Protein 3I3V (pdb70)

Solvent-accessible surface area: 60539 Å² total

Sequence (1546 aa):
PDTLVVHTQLGTTAPGSPTYLAAVDRFREENPGVKIKNLVNGDDLAQVYETSRLARKEADVVVNLYDKTLAWTDVGATVDVKPYLDDWGLRGRVLPAALADWTDDEGRVRAFPYFATNWPVAYNRALLDRAGVDAIPTTGDQLIAAARKLRAKGIAPVTVGGNDWTGQKLLAQIIQTFLSQDEARHVYSTGDFGVRGARLGIEYFAHLRDAGVFADKAQGLTSDSTTQFNTEEAAVQSASSALAKVPEKVAGHTEVGGWPLADGAAHDGPTVIRAYTLIGFWISPNGVRKIEQVEKFLRFYRPDVVARFVTESGRDALRTDAVSTGFPLVGAAQRLGSEVSQVLLPDVYVPPAAAQPLITATSTSFTRGTSPARVRAALESAYRSVDTLVVHTQLGTTAPGSPTYLAAVDRFREENPGVKIKNLVNGDDLAQVYETSRLARKEADVVVNLYDKTLAWTDVGATVDVKPYLDDWGLRGRVLPAALADWTDDEGRVRAFPYFATNWPVAYNRALLDRAGVDAIPTTGDQLIAAARKLRAKGIAPVTVGGNDWTGQKLLAQIIQTFLSQDEARHVYSTGDFGVRGARLGIEYFAHLRDAGVFADKAQGLTSDSTTQFNTEEAAVQSASSALAKVPEKVAGHTEVGGWPLADGAAHDGPTVIRAYTLIGFWISPNGVRKIEQVEKFLRFYRPDVVARFVTESGRDALRTDAVSTGFPLVGAAQRLGSEVSQVLLPDVYVPPAAAQPLITATSTSFTRGTSPARVRAALESAYRSVDSDPDTLVVHTQLGTTAPGSPTYLAAVDRFREENPGVKIKNLVNGDDLAQVYETSRLARKEADVVVNLYDKTLAWTDVGATVDVKPYLDDWGLRGRVLPAALADWTDDEGRVRAFPYFATNWPVAYNRALLDRAGVDAIPTTGDQLIAAARKLRAKGIAPVTVGGNDWTGQKLLAQIIQTFLSQDEARHVYSTGDFGVRGARLGIEYFAHLRDAGVFADKAQGLTSDSTTQFNTEEAAVQSASSALAKVPEKVAGHTEVGGWPLADGAAHDGPTVIRAYTLIGFWISPNGVRKIEQVEKFLRFYRPDVVARFVTESGRDALRTDAVSTGFPLVGAAQRLGSEVSQVLLPDVYVPPAAAQPLITATSTSFTRGTSPARVRAALESAYRSVDTLVVHTQLGTTAPGSPTYLAAVDRFREENPGVKIKNLVNGDDLAQVYETSRLARKEADVVVNLYDKTLAWTDVGATVDVKPYLDDWGLRGRVLPAALADWTDDEGRVRAFPYFATNWPVAYNRALLDRAGVDAIPTTGDQLIAAARKLRAKGIAPVTVGGNDWTGQKLLAQIIQTFLSQDEARHVYSTGDFGVRGARLGIEYFAHLRDAGVFADKAQGLTSDSTTQFNTEEAAVQSASSALAKVPEKVAGHTEVGGWPLADGAAHDGPTVIRAYTLIGFWISPNGVRKIEQVEKFLRFYRPDVVARFVTESGRDALRTDAVSTGFPLVGAAQRLGSEVSQVLLPDVYVPPAAAQPLITATSTSFTRGTSPARVRAALESAYRSVE

B-factor: mean 38.46, std 9.07, range [15.64, 75.9]

Structure (mmCIF, N/CA/C/O backbone):
data_3I3V
#
_entry.id   3I3V
#
_cell.length_a   91.314
_cell.length_b   91.314
_cell.length_c   370.019
_cell.angle_alpha   90.00
_cell.angle_beta   90.00
_cell.angle_gamma   120.00
#
_symmetry.space_group_name_H-M   'P 31 2 1'
#
loop_
_entity.id
_entity.type
_entity.pdbx_description
1 polymer 'Probable secreted solute-binding lipoprotein'
2 water water
#
loop_
_atom_site.group_PDB
_atom_site.id
_atom_site.type_symbol
_atom_site.label_atom_id
_atom_site.label_alt_id
_atom_site.label_comp_id
_atom_site.label_asym_id
_atom_site.label_entity_id
_atom_site.label_seq_id
_atom_site.pdbx_PDB_ins_code
_atom_site.Cartn_x
_atom_site.Cartn_y
_atom_site.Cartn_z
_atom_site.occupancy
_atom_site.B_iso_or_equiv
_atom_site.auth_seq_id
_atom_site.auth_comp_id
_atom_site.auth_asym_id
_atom_site.auth_atom_id
_atom_site.pdbx_PDB_model_num
ATOM 1 N N . PRO A 1 7 ? 61.527 88.258 6.916 1.00 62.81 39 PRO A N 1
ATOM 2 C CA . PRO A 1 7 ? 60.188 88.098 6.329 1.00 65.22 39 PRO A CA 1
ATOM 3 C C . PRO A 1 7 ? 60.037 88.887 5.047 1.00 64.34 39 PRO A C 1
ATOM 4 O O . PRO A 1 7 ? 59.720 90.070 5.073 1.00 67.69 39 PRO A O 1
ATOM 8 N N . ASP A 1 8 ? 60.246 88.179 3.950 1.00 63.60 40 ASP A N 1
ATOM 9 C CA . ASP A 1 8 ? 60.223 88.687 2.611 1.00 61.37 40 ASP A CA 1
ATOM 10 C C . ASP A 1 8 ? 61.345 87.866 2.013 1.00 58.31 40 ASP A C 1
ATOM 11 O O . ASP A 1 8 ? 61.770 88.030 0.871 1.00 56.56 40 ASP A O 1
ATOM 16 N N . THR A 1 9 ? 61.801 86.952 2.850 1.00 53.88 41 THR A N 1
ATOM 17 C CA . THR A 1 9 ? 62.867 86.028 2.526 1.00 50.94 41 THR A CA 1
ATOM 18 C C . THR A 1 9 ? 62.280 84.620 2.630 1.00 47.72 41 THR A C 1
ATOM 19 O O . THR A 1 9 ? 61.636 84.253 3.623 1.00 48.48 41 THR A O 1
ATOM 23 N N . LEU A 1 10 ? 62.465 83.864 1.560 1.00 42.75 42 LEU A N 1
ATOM 24 C CA . LEU A 1 10 ? 61.978 82.508 1.453 1.00 38.46 42 LEU A CA 1
ATOM 25 C C . LEU A 1 10 ? 62.704 81.607 2.460 1.00 36.81 42 LEU A C 1
ATOM 26 O O . LEU A 1 10 ? 63.939 81.554 2.479 1.00 37.16 42 LEU A O 1
ATOM 31 N N . VAL A 1 11 ? 61.950 80.911 3.305 1.00 31.37 43 VAL A N 1
ATOM 32 C CA . VAL A 1 11 ? 62.562 80.002 4.267 1.00 28.17 43 VAL A CA 1
ATOM 33 C C . VAL A 1 11 ? 62.272 78.585 3.797 1.00 27.32 43 VAL A C 1
ATOM 34 O O . VAL A 1 11 ? 61.121 78.222 3.566 1.00 27.93 43 VAL A O 1
ATOM 38 N N . VAL A 1 12 ? 63.329 77.797 3.651 1.00 26.08 44 VAL A N 1
ATOM 39 C CA . VAL A 1 12 ? 63.228 76.424 3.189 1.00 27.24 44 VAL A CA 1
ATOM 40 C C . VAL A 1 12 ? 63.702 75.460 4.277 1.00 29.83 44 VAL A C 1
ATOM 41 O O . VAL A 1 12 ? 64.868 75.480 4.676 1.00 29.43 44 VAL A O 1
ATOM 45 N N . HIS A 1 13 ? 62.785 74.622 4.755 1.00 29.15 45 HIS A N 1
ATOM 46 C CA . HIS A 1 13 ? 63.082 73.634 5.790 1.00 27.83 45 HIS A CA 1
ATOM 47 C C . HIS A 1 13 ? 63.418 72.331 5.034 1.00 27.31 45 HIS A C 1
ATOM 48 O O . HIS A 1 13 ? 62.535 71.654 4.515 1.00 27.12 45 HIS A O 1
ATOM 55 N N . THR A 1 14 ? 64.698 71.973 4.996 1.00 26.45 46 THR A N 1
ATOM 56 C CA . THR A 1 14 ? 65.125 70.825 4.213 1.00 25.86 46 THR A CA 1
ATOM 57 C C . THR A 1 14 ? 66.004 69.792 4.898 1.00 25.45 46 THR A C 1
ATOM 58 O O . THR A 1 14 ? 66.706 70.092 5.854 1.00 26.46 46 THR A O 1
ATOM 62 N N . GLN A 1 15 ? 65.958 68.567 4.379 1.00 25.92 47 GLN A N 1
ATOM 63 C CA . GLN A 1 15 ? 66.763 67.468 4.901 1.00 27.07 47 GLN A CA 1
ATOM 64 C C . GLN A 1 15 ? 68.126 67.479 4.224 1.00 28.55 47 GLN A C 1
ATOM 65 O O . GLN A 1 15 ? 69.034 66.757 4.635 1.00 29.93 47 GLN A O 1
ATOM 71 N N . LEU A 1 16 ? 68.261 68.297 3.182 1.00 27.60 48 LEU A N 1
ATOM 72 C CA . LEU A 1 16 ? 69.521 68.391 2.456 1.00 29.05 48 LEU A CA 1
ATOM 73 C C . LEU A 1 16 ? 70.304 69.609 2.949 1.00 29.28 48 LEU A C 1
ATOM 74 O O . LEU A 1 16 ? 69.713 70.618 3.326 1.00 28.39 48 LEU A O 1
ATOM 79 N N . GLY A 1 17 ? 71.631 69.508 2.931 1.00 29.64 49 GLY A N 1
ATOM 80 C CA . GLY A 1 17 ? 72.477 70.597 3.386 1.00 31.44 49 GLY A CA 1
ATOM 81 C C . GLY A 1 17 ? 73.753 70.114 4.064 1.00 33.74 49 GLY A C 1
ATOM 82 O O . GLY A 1 17 ? 74.758 70.830 4.087 1.00 35.22 49 GLY A O 1
ATOM 83 N N . THR A 1 18 ? 73.728 68.908 4.623 1.00 33.37 50 THR A N 1
ATOM 84 C CA . THR A 1 18 ? 74.913 68.373 5.276 1.00 35.80 50 THR A CA 1
ATOM 85 C C . THR A 1 18 ? 75.280 66.962 4.830 1.00 38.02 50 THR A C 1
ATOM 86 O O . THR A 1 18 ? 76.108 66.791 3.932 1.00 38.03 50 THR A O 1
ATOM 90 N N . THR A 1 19 ? 74.650 65.960 5.444 1.00 38.45 51 THR A N 1
ATOM 91 C CA . THR A 1 19 ? 74.939 64.555 5.149 1.00 39.13 51 THR A CA 1
ATOM 92 C C . THR A 1 19 ? 74.037 63.853 4.132 1.00 39.85 51 THR A C 1
ATOM 93 O O . THR A 1 19 ? 74.483 62.934 3.425 1.00 40.60 51 THR A O 1
ATOM 97 N N . ALA A 1 20 ? 72.775 64.261 4.062 1.00 37.45 52 ALA A N 1
ATOM 98 C CA . ALA A 1 20 ? 71.846 63.655 3.116 1.00 35.40 52 ALA A CA 1
ATOM 99 C C . ALA A 1 20 ? 72.460 63.626 1.711 1.00 35.24 52 ALA A C 1
ATOM 100 O O . ALA A 1 20 ? 73.197 64.535 1.324 1.00 32.76 52 ALA A O 1
ATOM 102 N N . PRO A 1 21 ? 72.181 62.565 0.938 1.00 34.74 53 PRO A N 1
ATOM 103 C CA . PRO A 1 21 ? 72.706 62.425 -0.425 1.00 33.67 53 PRO A CA 1
ATOM 104 C C . PRO A 1 21 ? 72.167 63.549 -1.312 1.00 34.24 53 PRO A C 1
ATOM 105 O O . PRO A 1 21 ? 70.978 63.845 -1.271 1.00 34.07 53 PRO A O 1
ATOM 109 N N . GLY A 1 22 ? 73.043 64.167 -2.103 1.00 34.07 54 GLY A N 1
ATOM 110 C CA . GLY A 1 22 ? 72.640 65.257 -2.980 1.00 33.27 54 GLY A CA 1
ATOM 111 C C . GLY A 1 22 ? 72.799 66.641 -2.369 1.00 31.97 54 GLY A C 1
ATOM 112 O O . GLY A 1 22 ? 72.561 67.655 -3.032 1.00 32.63 54 GLY A O 1
ATOM 113 N N . SER A 1 23 ? 73.207 66.690 -1.106 1.00 30.38 55 SER A N 1
ATOM 114 C CA . SER A 1 23 ? 73.381 67.961 -0.402 1.00 29.26 55 SER A CA 1
ATOM 115 C C . SER A 1 23 ? 74.359 68.912 -1.104 1.00 30.28 55 SER A C 1
ATOM 116 O O . SER A 1 23 ? 74.122 70.123 -1.168 1.00 31.92 55 SER A O 1
ATOM 119 N N . PRO A 1 24 ? 75.477 68.376 -1.632 1.00 28.43 56 PRO A N 1
ATOM 120 C CA . PRO A 1 24 ? 76.464 69.216 -2.317 1.00 27.38 56 PRO A CA 1
ATOM 121 C C . PRO A 1 24 ? 75.860 69.937 -3.520 1.00 26.77 56 PRO A C 1
ATOM 122 O O . PRO A 1 24 ? 76.067 71.140 -3.708 1.00 24.83 56 PRO A O 1
ATOM 126 N N . THR A 1 25 ? 75.115 69.202 -4.335 1.00 25.75 57 THR A N 1
ATOM 127 C CA . THR A 1 25 ? 74.489 69.805 -5.502 1.00 26.09 57 THR A CA 1
ATOM 128 C C . THR A 1 25 ? 73.386 70.781 -5.078 1.00 26.11 57 THR A C 1
ATOM 129 O O . THR A 1 25 ? 73.240 71.846 -5.670 1.00 25.66 57 THR A O 1
ATOM 133 N N . TYR A 1 26 ? 72.626 70.429 -4.040 1.00 25.44 58 TYR A N 1
ATOM 134 C CA . TYR A 1 26 ? 71.558 71.304 -3.569 1.00 25.01 58 TYR A CA 1
ATOM 135 C C . TYR A 1 26 ? 72.104 72.671 -3.187 1.00 26.31 58 TYR A C 1
ATOM 136 O O . TYR A 1 26 ? 71.485 73.698 -3.479 1.00 26.21 58 TYR A O 1
ATOM 145 N N . LEU A 1 27 ? 73.254 72.666 -2.512 1.00 26.66 59 LEU A N 1
ATOM 146 C CA . LEU A 1 27 ? 73.916 73.893 -2.087 1.00 26.28 59 LEU A CA 1
ATOM 147 C C . LEU A 1 27 ? 74.397 74.696 -3.308 1.00 25.54 59 LEU A C 1
ATOM 148 O O . LEU A 1 27 ? 74.363 75.926 -3.296 1.00 26.57 59 LEU A O 1
ATOM 153 N N . ALA A 1 28 ? 74.825 74.011 -4.361 1.00 23.69 60 ALA A N 1
ATOM 154 C CA . ALA A 1 28 ? 75.263 74.704 -5.568 1.00 24.29 60 ALA A CA 1
ATOM 155 C C . ALA A 1 28 ? 74.022 75.318 -6.191 1.00 23.66 60 ALA A C 1
ATOM 156 O O . ALA A 1 28 ? 74.031 76.477 -6.588 1.00 24.84 60 ALA A O 1
ATOM 158 N N . ALA A 1 29 ? 72.945 74.539 -6.254 1.00 23.40 61 ALA A N 1
ATOM 159 C CA . ALA A 1 29 ? 71.688 75.014 -6.828 1.00 23.69 61 ALA A CA 1
ATOM 160 C C . ALA A 1 29 ? 71.249 76.295 -6.121 1.00 24.90 61 ALA A C 1
ATOM 161 O O . ALA A 1 29 ? 70.921 77.274 -6.781 1.00 24.87 61 ALA A O 1
ATOM 163 N N . VAL A 1 30 ? 71.241 76.273 -4.786 1.00 24.10 62 VAL A N 1
ATOM 164 C CA . VAL A 1 30 ? 70.875 77.443 -3.979 1.00 26.84 62 VAL A CA 1
ATOM 165 C C . VAL A 1 30 ? 71.782 78.654 -4.302 1.00 28.45 62 VAL A C 1
ATOM 166 O O . VAL A 1 30 ? 71.293 79.775 -4.528 1.00 30.04 62 VAL A O 1
ATOM 170 N N . ASP A 1 31 ? 73.094 78.425 -4.339 1.00 28.02 63 ASP A N 1
ATOM 171 C CA . ASP A 1 31 ? 74.042 79.504 -4.639 1.00 29.36 63 ASP A CA 1
ATOM 172 C C . ASP A 1 31 ? 73.884 79.982 -6.084 1.00 30.21 63 ASP A C 1
ATOM 173 O O . ASP A 1 31 ? 74.036 81.169 -6.371 1.00 27.91 63 ASP A O 1
ATOM 178 N N . ARG A 1 32 ? 73.563 79.046 -6.973 1.00 31.40 64 ARG A N 1
ATOM 179 C CA . ARG A 1 32 ? 73.328 79.338 -8.381 1.00 33.43 64 ARG A CA 1
ATOM 180 C C . ARG A 1 32 ? 72.050 80.189 -8.470 1.00 33.03 64 ARG A C 1
ATOM 181 O O . ARG A 1 32 ? 72.019 81.199 -9.176 1.00 33.39 64 ARG A O 1
ATOM 189 N N . PHE A 1 33 ? 71.011 79.781 -7.737 1.00 31.45 65 PHE A N 1
ATOM 190 C CA . PHE A 1 33 ? 69.731 80.493 -7.702 1.00 29.79 65 PHE A CA 1
ATOM 191 C C . PHE A 1 33 ? 69.953 81.948 -7.295 1.00 30.10 65 PHE A C 1
ATOM 192 O O . PHE A 1 33 ? 69.316 82.855 -7.827 1.00 29.09 65 PHE A O 1
ATOM 200 N N . ARG A 1 34 ? 70.854 82.157 -6.337 1.00 30.56 66 ARG A N 1
ATOM 201 C CA . ARG A 1 34 ? 71.175 83.499 -5.866 1.00 30.80 66 ARG A CA 1
ATOM 202 C C . ARG A 1 34 ? 71.923 84.325 -6.916 1.00 32.04 66 ARG A C 1
ATOM 203 O O . ARG A 1 34 ? 71.791 85.546 -6.938 1.00 32.44 66 ARG A O 1
ATOM 211 N N . GLU A 1 35 ? 72.707 83.678 -7.775 1.00 30.99 67 GLU A N 1
ATOM 212 C CA . GLU A 1 35 ? 73.418 84.409 -8.822 1.00 34.00 67 GLU A CA 1
ATOM 213 C C . GLU A 1 35 ? 72.441 84.828 -9.920 1.00 36.28 67 GLU A C 1
ATOM 214 O O . GLU A 1 35 ? 72.603 85.882 -10.543 1.00 38.71 67 GLU A O 1
ATOM 220 N N . GLU A 1 36 ? 71.427 83.996 -10.159 1.00 35.33 68 GLU A N 1
ATOM 221 C CA . GLU A 1 36 ? 70.429 84.278 -11.188 1.00 33.72 68 GLU A CA 1
ATOM 222 C C . GLU A 1 36 ? 69.425 85.324 -10.730 1.00 34.13 68 GLU A C 1
ATOM 223 O O . GLU A 1 36 ? 68.787 85.985 -11.547 1.00 31.31 68 GLU A O 1
ATOM 229 N N . ASN A 1 37 ? 69.284 85.459 -9.417 1.00 35.65 69 ASN A N 1
ATOM 230 C CA . ASN A 1 37 ? 68.358 86.424 -8.843 1.00 38.32 69 ASN A CA 1
ATOM 231 C C . ASN A 1 37 ? 69.063 87.202 -7.736 1.00 40.08 69 ASN A C 1
ATOM 232 O O . ASN A 1 37 ? 68.913 86.901 -6.550 1.00 41.08 69 ASN A O 1
ATOM 237 N N . PRO A 1 38 ? 69.855 88.215 -8.124 1.00 40.28 70 PRO A N 1
ATOM 238 C CA . PRO A 1 38 ? 70.625 89.080 -7.231 1.00 41.71 70 PRO A CA 1
ATOM 239 C C . PRO A 1 38 ? 69.914 89.663 -6.006 1.00 42.99 70 PRO A C 1
ATOM 240 O O . PRO A 1 38 ? 70.524 89.814 -4.948 1.00 44.07 70 PRO A O 1
ATOM 244 N N . GLY A 1 39 ? 68.637 89.988 -6.120 1.00 42.96 71 GLY A N 1
ATOM 245 C CA . GLY A 1 39 ? 67.978 90.563 -4.961 1.00 45.54 71 GLY A CA 1
ATOM 246 C C . GLY A 1 39 ? 67.304 89.600 -3.997 1.00 45.31 71 GLY A C 1
ATOM 247 O O . GLY A 1 39 ? 67.066 89.945 -2.838 1.00 44.31 71 GLY A O 1
ATOM 248 N N . VAL A 1 40 ? 67.013 88.393 -4.468 1.00 45.02 72 VAL A N 1
ATOM 249 C CA . VAL A 1 40 ? 66.309 87.395 -3.670 1.00 44.04 72 VAL A CA 1
ATOM 250 C C . VAL A 1 40 ? 67.006 86.872 -2.418 1.00 42.16 72 VAL A C 1
ATOM 251 O O . VAL A 1 40 ? 68.185 86.537 -2.440 1.00 41.92 72 VAL A O 1
ATOM 255 N N . LYS A 1 41 ? 66.257 86.807 -1.322 1.00 40.72 73 LYS A N 1
ATOM 256 C CA . LYS A 1 41 ? 66.790 86.304 -0.066 1.00 41.32 73 LYS A CA 1
ATOM 257 C C . LYS A 1 41 ? 66.230 84.907 0.170 1.00 41.14 73 LYS A C 1
ATOM 258 O O . LYS A 1 41 ? 65.012 84.684 0.113 1.00 40.21 73 LYS A O 1
ATOM 264 N N . ILE A 1 42 ? 67.127 83.967 0.425 1.00 38.94 74 ILE A N 1
ATOM 265 C CA . ILE A 1 42 ? 66.728 82.596 0.665 1.00 39.00 74 ILE A CA 1
ATOM 266 C C . ILE A 1 42 ? 67.599 82.031 1.781 1.00 39.16 74 ILE A C 1
ATOM 267 O O . ILE A 1 42 ? 68.814 82.220 1.802 1.00 37.49 74 ILE A O 1
ATOM 272 N N . LYS A 1 43 ? 66.947 81.350 2.715 1.00 40.49 75 LYS A N 1
ATOM 273 C CA . LYS A 1 43 ? 67.589 80.771 3.888 1.00 40.40 75 LYS A CA 1
ATOM 274 C C . LYS A 1 43 ? 67.239 79.288 3.986 1.00 39.33 75 LYS A C 1
ATOM 275 O O . LYS A 1 43 ? 66.179 78.862 3.532 1.00 38.34 75 LYS A O 1
ATOM 281 N N . ASN A 1 44 ? 68.127 78.501 4.580 1.00 37.84 76 ASN A N 1
ATOM 282 C CA . ASN A 1 44 ? 67.872 77.077 4.727 1.00 37.14 76 ASN A CA 1
ATOM 283 C C . ASN A 1 44 ? 67.929 76.594 6.165 1.00 36.63 76 ASN A C 1
ATOM 284 O O . ASN A 1 44 ? 68.838 76.954 6.912 1.00 37.20 76 ASN A O 1
ATOM 289 N N . LEU A 1 45 ? 66.942 75.780 6.535 1.00 36.17 77 LEU A N 1
ATOM 290 C CA . LEU A 1 45 ? 66.844 75.178 7.864 1.00 35.17 77 LEU A CA 1
ATOM 291 C C . LEU A 1 45 ? 67.047 73.683 7.654 1.00 33.69 77 LEU A C 1
ATOM 292 O O . LEU A 1 45 ? 66.196 73.024 7.059 1.00 31.54 77 LEU A O 1
ATOM 297 N N . VAL A 1 46 ? 68.163 73.154 8.148 1.00 32.69 78 VAL A N 1
ATOM 298 C CA . VAL A 1 46 ? 68.485 71.737 7.983 1.00 32.84 78 VAL A CA 1
ATOM 299 C C . VAL A 1 46 ? 68.093 70.838 9.158 1.00 33.34 78 VAL A C 1
ATOM 300 O O . VAL A 1 46 ? 68.351 71.169 10.314 1.00 34.45 78 VAL A O 1
ATOM 304 N N . ASN A 1 47 ? 67.472 69.703 8.840 1.00 30.22 79 ASN A N 1
ATOM 305 C CA . ASN A 1 47 ? 67.049 68.712 9.829 1.00 30.90 79 ASN A CA 1
ATOM 306 C C . ASN A 1 47 ? 66.969 67.351 9.140 1.00 31.58 79 ASN A C 1
ATOM 307 O O . ASN A 1 47 ? 66.487 67.244 8.005 1.00 32.26 79 ASN A O 1
ATOM 312 N N . GLY A 1 48 ? 67.449 66.317 9.825 1.00 32.78 80 GLY A N 1
ATOM 313 C CA . GLY A 1 48 ? 67.427 64.972 9.271 1.00 32.70 80 GLY A CA 1
ATOM 314 C C . GLY A 1 48 ? 66.111 64.241 9.485 1.00 33.85 80 GLY A C 1
ATOM 315 O O . GLY A 1 48 ? 65.063 64.707 9.039 1.00 34.82 80 GLY A O 1
ATOM 316 N N . ASP A 1 49 ? 66.155 63.100 10.170 1.00 33.84 81 ASP A N 1
ATOM 317 C CA . ASP A 1 49 ? 64.948 62.320 10.422 1.00 36.82 81 ASP A CA 1
ATOM 318 C C . ASP A 1 49 ? 63.959 63.008 11.344 1.00 35.83 81 ASP A C 1
ATOM 319 O O . ASP A 1 49 ? 62.813 62.583 11.465 1.00 35.89 81 ASP A O 1
ATOM 324 N N . ASP A 1 50 ? 64.392 64.079 11.986 1.00 34.82 82 ASP A N 1
ATOM 325 C CA . ASP A 1 50 ? 63.511 64.781 12.893 1.00 35.23 82 ASP A CA 1
ATOM 326 C C . ASP A 1 50 ? 62.922 66.046 12.284 1.00 32.65 82 ASP A C 1
ATOM 327 O O . ASP A 1 50 ? 62.375 66.878 13.006 1.00 34.58 82 ASP A O 1
ATOM 332 N N . LEU A 1 51 ? 63.018 66.198 10.966 1.00 29.55 83 LEU A N 1
ATOM 333 C CA . LEU A 1 51 ? 62.490 67.404 10.330 1.00 28.57 83 LEU A CA 1
ATOM 334 C C . LEU A 1 51 ? 60.986 67.514 10.511 1.00 28.28 83 LEU A C 1
ATOM 335 O O . LEU A 1 51 ? 60.483 68.570 10.908 1.00 27.92 83 LEU A O 1
ATOM 340 N N . ALA A 1 52 ? 60.274 66.427 10.224 1.00 26.18 84 ALA A N 1
ATOM 341 C CA . ALA A 1 52 ? 58.821 66.415 10.353 1.00 27.33 84 ALA A CA 1
ATOM 342 C C . ALA A 1 52 ? 58.387 66.909 11.722 1.00 28.57 84 ALA A C 1
ATOM 343 O O . ALA A 1 52 ? 57.455 67.715 11.821 1.00 28.70 84 ALA A O 1
ATOM 345 N N . GLN A 1 53 ? 59.064 66.441 12.774 1.00 29.86 85 GLN A N 1
ATOM 346 C CA . GLN A 1 53 ? 58.752 66.854 14.144 1.00 32.30 85 GLN A CA 1
ATOM 347 C C . GLN A 1 53 ? 59.115 68.317 14.401 1.00 31.96 85 GLN A C 1
ATOM 348 O O . GLN A 1 53 ? 58.371 69.054 15.056 1.00 31.94 85 GLN A O 1
ATOM 354 N N . VAL A 1 54 ? 60.268 68.746 13.905 1.00 31.17 86 VAL A N 1
ATOM 355 C CA . VAL A 1 54 ? 60.662 70.135 14.111 1.00 29.31 86 VAL A CA 1
ATOM 356 C C . VAL A 1 54 ? 59.718 71.045 13.337 1.00 27.67 86 VAL A C 1
ATOM 357 O O . VAL A 1 54 ? 59.403 72.142 13.785 1.00 28.19 86 VAL A O 1
ATOM 361 N N . TYR A 1 55 ? 59.256 70.578 12.182 1.00 26.82 87 TYR A N 1
ATOM 362 C CA . TYR A 1 55 ? 58.343 71.378 11.373 1.00 27.09 87 TYR A CA 1
ATOM 363 C C . TYR A 1 55 ? 56.978 71.537 12.047 1.00 27.95 87 TYR A C 1
ATOM 364 O O . TYR A 1 55 ? 56.431 72.649 12.103 1.00 28.00 87 TYR A O 1
ATOM 373 N N . GLU A 1 56 ? 56.421 70.437 12.548 1.00 26.09 88 GLU A N 1
ATOM 374 C CA . GLU A 1 56 ? 55.112 70.504 13.194 1.00 26.74 88 GLU A CA 1
ATOM 375 C C . GLU A 1 56 ? 55.164 71.448 14.391 1.00 28.31 88 GLU A C 1
ATOM 376 O O . GLU A 1 56 ? 54.184 72.136 14.694 1.00 28.46 88 GLU A O 1
ATOM 382 N N . THR A 1 57 ? 56.315 71.500 15.054 1.00 28.56 89 THR A N 1
ATOM 383 C CA . THR A 1 57 ? 56.477 72.391 16.192 1.00 32.69 89 THR A CA 1
ATOM 384 C C . THR A 1 57 ? 56.544 73.857 15.745 1.00 34.86 89 THR A C 1
ATOM 385 O O . THR A 1 57 ? 56.015 74.735 16.417 1.00 35.34 89 THR A O 1
ATOM 389 N N . SER A 1 58 ? 57.195 74.130 14.616 1.00 36.48 90 SER A N 1
ATOM 390 C CA . SER A 1 58 ? 57.277 75.504 14.146 1.00 37.86 90 SER A CA 1
ATOM 391 C C . SER A 1 58 ? 55.893 75.939 13.680 1.00 37.70 90 SER A C 1
ATOM 392 O O . SER A 1 58 ? 55.574 77.123 13.649 1.00 36.33 90 SER A O 1
ATOM 395 N N . ARG A 1 59 ? 55.069 74.962 13.331 1.00 39.99 91 ARG A N 1
ATOM 396 C CA . ARG A 1 59 ? 53.720 75.232 12.877 1.00 42.89 91 ARG A CA 1
ATOM 397 C C . ARG A 1 59 ? 52.839 75.651 14.060 1.00 44.15 91 ARG A C 1
ATOM 398 O O . ARG A 1 59 ? 51.922 76.464 13.901 1.00 44.95 91 ARG A O 1
ATOM 406 N N . LEU A 1 60 ? 53.120 75.101 15.242 1.00 43.56 92 LEU A N 1
ATOM 407 C CA . LEU A 1 60 ? 52.367 75.455 16.448 1.00 43.42 92 LEU A CA 1
ATOM 408 C C . LEU A 1 60 ? 52.702 76.887 16.844 1.00 43.41 92 LEU A C 1
ATOM 409 O O . LEU A 1 60 ? 51.848 77.618 17.344 1.00 42.16 92 LEU A O 1
ATOM 414 N N . ALA A 1 61 ? 53.954 77.274 16.615 1.00 42.39 93 ALA A N 1
ATOM 415 C CA . ALA A 1 61 ? 54.428 78.613 16.933 1.00 43.69 93 ALA A CA 1
ATOM 416 C C . ALA A 1 61 ? 54.024 79.579 15.825 1.00 45.76 93 ALA A C 1
ATOM 417 O O . ALA A 1 61 ? 54.277 80.783 15.912 1.00 46.67 93 ALA A O 1
ATOM 419 N N . ARG A 1 62 ? 53.390 79.043 14.786 1.00 48.20 94 ARG A N 1
ATOM 420 C CA . ARG A 1 62 ? 52.964 79.841 13.645 1.00 49.41 94 ARG A CA 1
ATOM 421 C C . ARG A 1 62 ? 54.151 80.451 12.897 1.00 48.05 94 ARG A C 1
ATOM 422 O O . ARG A 1 62 ? 54.007 81.472 12.230 1.00 48.62 94 ARG A O 1
ATOM 430 N N . LYS A 1 63 ? 55.324 79.829 13.009 1.00 47.97 95 LYS A N 1
ATOM 431 C CA . LYS A 1 63 ? 56.520 80.329 12.322 1.00 47.11 95 LYS A CA 1
ATOM 432 C C . LYS A 1 63 ? 57.085 79.291 11.345 1.00 45.47 95 LYS A C 1
ATOM 433 O O . LYS A 1 63 ? 58.278 79.332 11.036 1.00 47.15 95 LYS A O 1
ATOM 439 N N . GLU A 1 64 ? 56.260 78.367 10.852 1.00 43.06 96 GLU A N 1
ATOM 440 C CA . GLU A 1 64 ? 56.775 77.322 9.960 1.00 39.10 96 GLU A CA 1
ATOM 441 C C . GLU A 1 64 ? 57.409 77.832 8.673 1.00 37.72 96 GLU A C 1
ATOM 442 O O . GLU A 1 64 ? 57.022 78.875 8.139 1.00 36.12 96 GLU A O 1
ATOM 448 N N . ALA A 1 65 ? 58.387 77.075 8.182 1.00 33.99 97 ALA A N 1
ATOM 449 C CA . ALA A 1 65 ? 59.091 77.419 6.958 1.00 31.47 97 ALA A CA 1
ATOM 450 C C . ALA A 1 65 ? 58.118 77.482 5.781 1.00 31.29 97 ALA A C 1
ATOM 451 O O . ALA A 1 65 ? 57.081 76.821 5.792 1.00 31.25 97 ALA A O 1
ATOM 453 N N . ASP A 1 66 ? 58.467 78.268 4.766 1.00 29.81 98 ASP A N 1
ATOM 454 C CA . ASP A 1 66 ? 57.631 78.433 3.576 1.00 29.70 98 ASP A CA 1
ATOM 455 C C . ASP A 1 66 ? 57.628 77.208 2.670 1.00 27.74 98 ASP A C 1
ATOM 456 O O . ASP A 1 66 ? 56.601 76.867 2.087 1.00 28.00 98 ASP A O 1
ATOM 461 N N . VAL A 1 67 ? 58.778 76.559 2.536 1.00 25.95 99 VAL A N 1
ATOM 462 C CA . VAL A 1 67 ? 58.872 75.383 1.681 1.00 24.70 99 VAL A CA 1
ATOM 463 C C . VAL A 1 67 ? 59.530 74.243 2.452 1.00 25.54 99 VAL A C 1
ATOM 464 O O . VAL A 1 67 ? 60.435 74.473 3.253 1.00 27.57 99 VAL A O 1
ATOM 468 N N . VAL A 1 68 ? 59.072 73.016 2.224 1.00 25.69 100 VAL A N 1
ATOM 469 C CA . VAL A 1 68 ? 59.621 71.869 2.941 1.00 27.19 100 VAL A CA 1
ATOM 470 C C . VAL A 1 68 ? 60.160 70.817 1.976 1.00 27.46 100 VAL A C 1
ATOM 471 O O . VAL A 1 68 ? 59.534 70.507 0.964 1.00 29.31 100 VAL A O 1
ATOM 483 N N . VAL A 1 70 ? 61.197 67.087 2.197 1.00 25.09 102 VAL A N 1
ATOM 484 C CA . VAL A 1 70 ? 61.212 65.856 2.959 1.00 22.35 102 VAL A CA 1
ATOM 485 C C . VAL A 1 70 ? 60.530 64.814 2.095 1.00 22.73 102 VAL A C 1
ATOM 486 O O . VAL A 1 70 ? 59.833 65.167 1.142 1.00 21.58 102 VAL A O 1
ATOM 490 N N . ASN A 1 71 ? 60.752 63.539 2.410 1.00 23.61 103 ASN A N 1
ATOM 491 C CA . ASN A 1 71 ? 60.144 62.437 1.664 1.00 24.18 103 ASN A CA 1
ATOM 492 C C . ASN A 1 71 ? 58.749 62.089 2.176 1.00 25.03 103 ASN A C 1
ATOM 493 O O . ASN A 1 71 ? 58.279 62.639 3.181 1.00 24.04 103 ASN A O 1
ATOM 498 N N . LEU A 1 72 ? 58.093 61.165 1.477 1.00 24.73 104 LEU A N 1
ATOM 499 C CA . LEU A 1 72 ? 56.759 60.720 1.862 1.00 24.40 104 LEU A CA 1
ATOM 500 C C . LEU A 1 72 ? 56.874 59.422 2.661 1.00 25.95 104 LEU A C 1
ATOM 501 O O . LEU A 1 72 ? 57.289 58.382 2.136 1.00 24.32 104 LEU A O 1
ATOM 506 N N . TYR A 1 73 ? 56.532 59.505 3.944 1.00 28.26 105 TYR A N 1
ATOM 507 C CA . TYR A 1 73 ? 56.556 58.353 4.832 1.00 30.06 105 TYR A CA 1
ATOM 508 C C . TYR A 1 73 ? 55.446 58.589 5.855 1.00 32.75 105 TYR A C 1
ATOM 509 O O . TYR A 1 73 ? 54.796 59.633 5.814 1.00 33.60 105 TYR A O 1
ATOM 518 N N . ASP A 1 74 ? 55.234 57.651 6.773 1.00 34.13 106 ASP A N 1
ATOM 519 C CA . ASP A 1 74 ? 54.136 57.768 7.733 1.00 36.10 106 ASP A CA 1
ATOM 520 C C . ASP A 1 74 ? 53.881 59.110 8.410 1.00 36.22 106 ASP A C 1
ATOM 521 O O . ASP A 1 74 ? 52.731 59.496 8.583 1.00 37.21 106 ASP A O 1
ATOM 526 N N . LYS A 1 75 ? 54.919 59.836 8.793 1.00 37.62 107 LYS A N 1
ATOM 527 C CA . LYS A 1 75 ? 54.677 61.115 9.449 1.00 37.28 107 LYS A CA 1
ATOM 528 C C . LYS A 1 75 ? 54.171 62.224 8.531 1.00 36.95 107 LYS A C 1
ATOM 529 O O . LYS A 1 75 ? 53.354 63.049 8.954 1.00 37.31 107 LYS A O 1
ATOM 535 N N . THR A 1 76 ? 54.628 62.244 7.279 1.00 34.34 108 THR A N 1
ATOM 536 C CA . THR A 1 76 ? 54.196 63.290 6.353 1.00 33.16 108 THR A CA 1
ATOM 537 C C . THR A 1 76 ? 52.938 62.913 5.564 1.00 34.65 108 THR A C 1
ATOM 538 O O . THR A 1 76 ? 52.304 63.770 4.940 1.00 35.19 108 THR A O 1
ATOM 542 N N . LEU A 1 77 ? 52.575 61.634 5.623 1.00 34.86 109 LEU A N 1
ATOM 543 C CA . LEU A 1 77 ? 51.403 61.089 4.936 1.00 35.20 109 LEU A CA 1
ATOM 544 C C . LEU A 1 77 ? 50.096 61.731 5.432 1.00 34.83 109 LEU A C 1
ATOM 545 O O . LEU A 1 77 ? 49.096 61.780 4.714 1.00 34.66 109 LEU A O 1
ATOM 550 N N . ALA A 1 78 ? 50.108 62.215 6.666 1.00 32.60 110 ALA A N 1
ATOM 551 C CA . ALA A 1 78 ? 48.917 62.816 7.240 1.00 32.05 110 ALA A CA 1
ATOM 552 C C . ALA A 1 78 ? 48.911 64.337 7.145 1.00 30.31 110 ALA A C 1
ATOM 553 O O . ALA A 1 78 ? 47.964 64.983 7.588 1.00 32.23 110 ALA A O 1
ATOM 555 N N . TRP A 1 79 ? 49.960 64.907 6.566 1.00 27.61 111 TRP A N 1
ATOM 556 C CA . TRP A 1 79 ? 50.061 66.360 6.453 1.00 26.96 111 TRP A CA 1
ATOM 557 C C . TRP A 1 79 ? 49.028 67.052 5.596 1.00 27.96 111 TRP A C 1
ATOM 558 O O . TRP A 1 79 ? 48.479 68.086 5.989 1.00 29.23 111 TRP A O 1
ATOM 569 N N . THR A 1 80 ? 48.780 66.487 4.421 1.00 28.94 112 THR A N 1
ATOM 570 C CA . THR A 1 80 ? 47.846 67.065 3.467 1.00 30.21 112 THR A CA 1
ATOM 571 C C . THR A 1 80 ? 46.385 67.080 3.906 1.00 33.15 112 THR A C 1
ATOM 572 O O . THR A 1 80 ? 45.663 68.031 3.613 1.00 34.12 112 THR A O 1
ATOM 576 N N . ASP A 1 81 ? 45.945 66.034 4.601 1.00 34.88 113 ASP A N 1
ATOM 577 C CA . ASP A 1 81 ? 44.552 65.963 5.036 1.00 36.33 113 ASP A CA 1
ATOM 578 C C . ASP A 1 81 ? 44.209 66.889 6.206 1.00 36.71 113 ASP A C 1
ATOM 579 O O . ASP A 1 81 ? 43.071 67.342 6.326 1.00 37.16 113 ASP A O 1
ATOM 584 N N . VAL A 1 82 ? 45.182 67.175 7.066 1.00 36.20 114 VAL A N 1
ATOM 585 C CA . VAL A 1 82 ? 44.929 68.059 8.195 1.00 36.34 114 VAL A CA 1
ATOM 586 C C . VAL A 1 82 ? 45.369 69.483 7.873 1.00 36.94 114 VAL A C 1
ATOM 587 O O . VAL A 1 82 ? 45.246 70.384 8.705 1.00 38.10 114 VAL A O 1
ATOM 591 N N . GLY A 1 83 ? 45.902 69.681 6.672 1.00 35.97 115 GLY A N 1
ATOM 592 C CA . GLY A 1 83 ? 46.319 71.012 6.271 1.00 34.84 115 GLY A CA 1
ATOM 593 C C . GLY A 1 83 ? 47.637 71.536 6.821 1.00 33.90 115 GLY A C 1
ATOM 594 O O . GLY A 1 83 ? 47.865 72.747 6.808 1.00 34.23 115 GLY A O 1
ATOM 595 N N . ALA A 1 84 ? 48.506 70.657 7.308 1.00 31.85 116 ALA A N 1
ATOM 596 C CA . ALA A 1 84 ? 49.799 71.108 7.826 1.00 31.28 116 ALA A CA 1
ATOM 597 C C . ALA A 1 84 ? 50.633 71.520 6.629 1.00 30.82 116 ALA A C 1
ATOM 598 O O . ALA A 1 84 ? 51.649 72.199 6.746 1.00 33.56 116 ALA A O 1
ATOM 600 N N . THR A 1 85 ? 50.162 71.108 5.465 1.00 32.20 117 THR A N 1
ATOM 601 C CA . THR A 1 85 ? 50.838 71.358 4.217 1.00 33.45 117 THR A CA 1
ATOM 602 C C . THR A 1 85 ? 49.700 71.438 3.178 1.00 34.23 117 THR A C 1
ATOM 603 O O . THR A 1 85 ? 48.712 70.718 3.301 1.00 36.36 117 THR A O 1
ATOM 607 N N . VAL A 1 86 ? 49.818 72.300 2.169 1.00 34.66 118 VAL A N 1
ATOM 608 C CA . VAL A 1 86 ? 48.735 72.458 1.189 1.00 33.75 118 VAL A CA 1
ATOM 609 C C . VAL A 1 86 ? 48.773 71.614 -0.083 1.00 34.08 118 VAL A C 1
ATOM 610 O O . VAL A 1 86 ? 49.793 71.004 -0.426 1.00 34.61 118 VAL A O 1
ATOM 614 N N . ASP A 1 87 ? 47.634 71.593 -0.774 1.00 33.29 119 ASP A N 1
ATOM 615 C CA . ASP A 1 87 ? 47.476 70.866 -2.032 1.00 34.40 119 ASP A CA 1
ATOM 616 C C . ASP A 1 87 ? 48.275 71.643 -3.065 1.00 33.29 119 ASP A C 1
ATOM 617 O O . ASP A 1 87 ? 48.040 72.828 -3.269 1.00 34.05 119 ASP A O 1
ATOM 622 N N . VAL A 1 88 ? 49.197 70.967 -3.734 1.00 32.30 120 VAL A N 1
ATOM 623 C CA . VAL A 1 88 ? 50.055 71.611 -4.717 1.00 31.85 120 VAL A CA 1
ATOM 624 C C . VAL A 1 88 ? 49.563 71.540 -6.167 1.00 33.34 120 VAL A C 1
ATOM 625 O O . VAL A 1 88 ? 50.161 72.137 -7.069 1.00 31.55 120 VAL A O 1
ATOM 629 N N . LYS A 1 89 ? 48.459 70.838 -6.389 1.00 34.63 121 LYS A N 1
ATOM 630 C CA . LYS A 1 89 ? 47.906 70.697 -7.734 1.00 35.83 121 LYS A CA 1
ATOM 631 C C . LYS A 1 89 ? 47.666 72.000 -8.507 1.00 34.88 121 LYS A C 1
ATOM 632 O O . LYS A 1 89 ? 48.077 72.120 -9.659 1.00 36.32 121 LYS A O 1
ATOM 638 N N . PRO A 1 90 ? 46.998 72.994 -7.894 1.00 34.33 122 PRO A N 1
ATOM 639 C CA . PRO A 1 90 ? 46.766 74.241 -8.641 1.00 33.85 122 PRO A CA 1
ATOM 640 C C . PRO A 1 90 ? 48.032 75.022 -8.999 1.00 34.41 122 PRO A C 1
ATOM 641 O O . PRO A 1 90 ? 48.041 75.813 -9.943 1.00 34.92 122 PRO A O 1
ATOM 645 N N . TYR A 1 91 ? 49.106 74.799 -8.253 1.00 34.85 123 TYR A N 1
ATOM 646 C CA . TYR A 1 91 ? 50.364 75.482 -8.540 1.00 34.54 123 TYR A CA 1
ATOM 647 C C . TYR A 1 91 ? 51.099 74.729 -9.633 1.00 33.97 123 TYR A C 1
ATOM 648 O O . TYR A 1 91 ? 51.630 75.328 -10.568 1.00 35.59 123 TYR A O 1
ATOM 657 N N . LEU A 1 92 ? 51.096 73.408 -9.522 1.00 34.02 124 LEU A N 1
ATOM 658 C CA . LEU A 1 92 ? 51.724 72.541 -10.509 1.00 34.42 124 LEU A CA 1
ATOM 659 C C . LEU A 1 92 ? 51.124 72.838 -11.888 1.00 35.51 124 LEU A C 1
ATOM 660 O O . LEU A 1 92 ? 51.836 72.845 -12.898 1.00 35.02 124 LEU A O 1
ATOM 665 N N . ASP A 1 93 ? 49.814 73.079 -11.924 1.00 34.65 125 ASP A N 1
ATOM 666 C CA . ASP A 1 93 ? 49.125 73.369 -13.175 1.00 35.47 125 ASP A CA 1
ATOM 667 C C . ASP A 1 93 ? 49.332 74.789 -13.660 1.00 36.56 125 ASP A C 1
ATOM 668 O O . ASP A 1 93 ? 49.814 75.005 -14.767 1.00 38.80 125 ASP A O 1
ATOM 673 N N . ASP A 1 94 ? 48.960 75.756 -12.831 1.00 35.91 126 ASP A N 1
ATOM 674 C CA . ASP A 1 94 ? 49.093 77.152 -13.199 1.00 35.77 126 ASP A CA 1
ATOM 675 C C . ASP A 1 94 ? 50.514 77.522 -13.619 1.00 35.55 126 ASP A C 1
ATOM 676 O O . ASP A 1 94 ? 50.710 78.308 -14.543 1.00 35.29 126 ASP A O 1
ATOM 681 N N . TRP A 1 95 ? 51.509 76.956 -12.947 1.00 34.57 127 TRP A N 1
ATOM 682 C CA . TRP A 1 95 ? 52.895 77.260 -13.286 1.00 33.92 127 TRP A CA 1
ATOM 683 C C . TRP A 1 95 ? 53.384 76.443 -14.483 1.00 33.48 127 TRP A C 1
ATOM 684 O O . TRP A 1 95 ? 54.527 76.587 -14.917 1.00 34.07 127 TRP A O 1
ATOM 695 N N . GLY A 1 96 ? 52.509 75.588 -15.009 1.00 33.23 128 GLY A N 1
ATOM 696 C CA . GLY A 1 96 ? 52.853 74.764 -16.155 1.00 32.79 128 GLY A CA 1
ATOM 697 C C . GLY A 1 96 ? 53.983 73.792 -15.887 1.00 32.38 128 GLY A C 1
ATOM 698 O O . GLY A 1 96 ? 54.781 73.513 -16.768 1.00 32.18 128 GLY A O 1
ATOM 699 N N . LEU A 1 97 ? 54.039 73.263 -14.669 1.00 34.80 129 LEU A N 1
ATOM 700 C CA . LEU A 1 97 ? 55.087 72.328 -14.264 1.00 34.51 129 LEU A CA 1
ATOM 701 C C . LEU A 1 97 ? 54.651 70.858 -14.346 1.00 36.97 129 LEU A C 1
ATOM 702 O O . LEU A 1 97 ? 55.493 69.958 -14.418 1.00 35.89 129 LEU A O 1
ATOM 707 N N . ARG A 1 98 ? 53.343 70.602 -14.307 1.00 38.79 130 ARG A N 1
ATOM 708 C CA . ARG A 1 98 ? 52.866 69.230 -14.439 1.00 39.51 130 ARG A CA 1
ATOM 709 C C . ARG A 1 98 ? 53.449 68.876 -15.796 1.00 39.41 130 ARG A C 1
ATOM 710 O O . ARG A 1 98 ? 53.533 69.737 -16.670 1.00 43.88 130 ARG A O 1
ATOM 718 N N . GLY A 1 99 ? 53.878 67.649 -16.004 1.00 37.18 131 GLY A N 1
ATOM 719 C CA . GLY A 1 99 ? 54.441 67.374 -17.312 1.00 36.02 131 GLY A CA 1
ATOM 720 C C . GLY A 1 99 ? 55.949 67.324 -17.231 1.00 34.90 131 GLY A C 1
ATOM 721 O O . GLY A 1 99 ? 56.601 66.780 -18.110 1.00 34.36 131 GLY A O 1
ATOM 722 N N . ARG A 1 100 ? 56.509 67.927 -16.188 1.00 33.49 132 ARG A N 1
ATOM 723 C CA . ARG A 1 100 ? 57.945 67.868 -15.976 1.00 32.88 132 ARG A CA 1
ATOM 724 C C . ARG A 1 100 ? 58.080 66.628 -15.092 1.00 33.24 132 ARG A C 1
ATOM 725 O O . ARG A 1 100 ? 59.148 66.036 -14.960 1.00 32.64 132 ARG A O 1
ATOM 733 N N . VAL A 1 101 ? 56.950 66.240 -14.509 1.00 32.22 133 VAL A N 1
ATOM 734 C CA . VAL A 1 101 ? 56.867 65.095 -13.611 1.00 30.77 133 VAL A CA 1
ATOM 735 C C . VAL A 1 101 ? 56.594 63.775 -14.325 1.00 30.27 133 VAL A C 1
ATOM 736 O O . VAL A 1 101 ? 55.798 63.719 -15.246 1.00 33.03 133 VAL A O 1
ATOM 740 N N . LEU A 1 102 ? 57.264 62.714 -13.893 1.00 31.09 134 LEU A N 1
ATOM 741 C CA . LEU A 1 102 ? 57.049 61.384 -14.464 1.00 31.21 134 LEU A CA 1
ATOM 742 C C . LEU A 1 102 ? 55.597 61.027 -14.079 1.00 31.48 134 LEU A C 1
ATOM 743 O O . LEU A 1 102 ? 55.208 61.196 -12.925 1.00 31.15 134 LEU A O 1
ATOM 748 N N . PRO A 1 103 ? 54.775 60.550 -15.037 1.00 32.24 135 PRO A N 1
ATOM 749 C CA . PRO A 1 103 ? 53.381 60.203 -14.709 1.00 33.14 135 PRO A CA 1
ATOM 750 C C . PRO A 1 103 ? 53.225 59.281 -13.496 1.00 32.55 135 PRO A C 1
ATOM 751 O O . PRO A 1 103 ? 52.352 59.490 -12.656 1.00 31.45 135 PRO A O 1
ATOM 755 N N . ALA A 1 104 ? 54.075 58.263 -13.408 1.00 33.31 136 ALA A N 1
ATOM 756 C CA . ALA A 1 104 ? 54.019 57.322 -12.298 1.00 32.27 136 ALA A CA 1
ATOM 757 C C . ALA A 1 104 ? 54.394 57.998 -10.976 1.00 32.34 136 ALA A C 1
ATOM 758 O O . ALA A 1 104 ? 53.922 57.591 -9.910 1.00 34.00 136 ALA A O 1
ATOM 760 N N . ALA A 1 105 ? 55.236 59.028 -11.042 1.00 30.62 137 ALA A N 1
ATOM 761 C CA . ALA A 1 105 ? 55.642 59.762 -9.844 1.00 29.00 137 ALA A CA 1
ATOM 762 C C . ALA A 1 105 ? 54.507 60.664 -9.370 1.00 30.13 137 ALA A C 1
ATOM 763 O O . ALA A 1 105 ? 54.192 60.699 -8.181 1.00 32.20 137 ALA A O 1
ATOM 765 N N . LEU A 1 106 ? 53.893 61.393 -10.298 1.00 30.89 138 LEU A N 1
ATOM 766 C CA . LEU A 1 106 ? 52.796 62.282 -9.945 1.00 32.77 138 LEU A CA 1
ATOM 767 C C . LEU A 1 106 ? 51.651 61.485 -9.324 1.00 32.93 138 LEU A C 1
ATOM 768 O O . LEU A 1 106 ? 51.030 61.935 -8.358 1.00 32.29 138 LEU A O 1
ATOM 773 N N . ALA A 1 107 ? 51.390 60.295 -9.867 1.00 32.60 139 ALA A N 1
ATOM 774 C CA . ALA A 1 107 ? 50.331 59.426 -9.343 1.00 31.80 139 ALA A CA 1
ATOM 775 C C . ALA A 1 107 ? 50.641 58.994 -7.907 1.00 30.96 139 ALA A C 1
ATOM 776 O O . ALA A 1 107 ? 49.792 59.093 -7.028 1.00 31.61 139 ALA A O 1
ATOM 778 N N . ASP A 1 108 ? 51.862 58.523 -7.673 1.00 30.13 140 ASP A N 1
ATOM 779 C CA . ASP A 1 108 ? 52.260 58.085 -6.334 1.00 30.33 140 ASP A CA 1
ATOM 780 C C . ASP A 1 108 ? 52.217 59.220 -5.312 1.00 28.98 140 ASP A C 1
ATOM 781 O O . ASP A 1 108 ? 52.077 58.969 -4.118 1.00 29.95 140 ASP A O 1
ATOM 786 N N . TRP A 1 109 ? 52.320 60.463 -5.776 1.00 27.82 141 TRP A N 1
ATOM 787 C CA . TRP A 1 109 ? 52.290 61.620 -4.875 1.00 26.46 141 TRP A CA 1
ATOM 788 C C . TRP A 1 109 ? 50.902 62.268 -4.718 1.00 28.04 141 TRP A C 1
ATOM 789 O O . TRP A 1 109 ? 50.756 63.298 -4.040 1.00 25.49 141 TRP A O 1
ATOM 800 N N . THR A 1 110 ? 49.892 61.676 -5.354 1.00 27.99 142 THR A N 1
ATOM 801 C CA . THR A 1 110 ? 48.529 62.199 -5.290 1.00 30.13 142 THR A CA 1
ATOM 802 C C . THR A 1 110 ? 47.723 61.302 -4.365 1.00 30.87 142 THR A C 1
ATOM 803 O O . THR A 1 110 ? 47.724 60.084 -4.541 1.00 31.21 142 THR A O 1
ATOM 807 N N . ASP A 1 111 ? 47.038 61.888 -3.383 1.00 32.09 143 ASP A N 1
ATOM 808 C CA . ASP A 1 111 ? 46.250 61.082 -2.441 1.00 33.41 143 ASP A CA 1
ATOM 809 C C . ASP A 1 111 ? 44.889 60.673 -2.994 1.00 34.50 143 ASP A C 1
ATOM 810 O O . ASP A 1 111 ? 44.578 60.945 -4.154 1.00 34.65 143 ASP A O 1
ATOM 815 N N . ASP A 1 112 ? 44.088 60.019 -2.155 1.00 37.85 144 ASP A N 1
ATOM 816 C CA . ASP A 1 112 ? 42.756 59.543 -2.535 1.00 40.58 144 ASP A CA 1
ATOM 817 C C . ASP A 1 112 ? 41.777 60.629 -2.928 1.00 39.81 144 ASP A C 1
ATOM 818 O O . ASP A 1 112 ? 40.882 60.389 -3.728 1.00 42.58 144 ASP A O 1
ATOM 823 N N . GLU A 1 113 ? 41.916 61.812 -2.348 1.00 39.42 145 GLU A N 1
ATOM 824 C CA . GLU A 1 113 ? 41.015 62.903 -2.688 1.00 38.72 145 GLU A CA 1
ATOM 825 C C . GLU A 1 113 ? 41.499 63.655 -3.930 1.00 37.59 145 GLU A C 1
ATOM 826 O O . GLU A 1 113 ? 40.976 64.712 -4.257 1.00 38.81 145 GLU A O 1
ATOM 832 N N . GLY A 1 114 ? 42.502 63.112 -4.616 1.00 37.34 146 GLY A N 1
ATOM 833 C CA . GLY A 1 114 ? 43.019 63.750 -5.820 1.00 35.17 146 GLY A CA 1
ATOM 834 C C . GLY A 1 114 ? 43.927 64.951 -5.601 1.00 34.82 146 GLY A C 1
ATOM 835 O O . GLY A 1 114 ? 44.218 65.706 -6.534 1.00 35.33 146 GLY A O 1
ATOM 836 N N . ARG A 1 115 ? 44.383 65.132 -4.369 1.00 33.03 147 ARG A N 1
ATOM 837 C CA . ARG A 1 115 ? 45.251 66.250 -4.038 1.00 31.90 147 ARG A CA 1
ATOM 838 C C . ARG A 1 115 ? 46.701 65.820 -4.230 1.00 31.60 147 ARG A C 1
ATOM 839 O O . ARG A 1 115 ? 47.059 64.686 -3.935 1.00 30.67 147 ARG A O 1
ATOM 847 N N . VAL A 1 116 ? 47.526 66.724 -4.745 1.00 30.34 148 VAL A N 1
ATOM 848 C CA . VAL A 1 116 ? 48.933 66.425 -4.952 1.00 29.08 148 VAL A CA 1
ATOM 849 C C . VAL A 1 116 ? 49.672 66.907 -3.714 1.00 28.16 148 VAL A C 1
ATOM 850 O O . VAL A 1 116 ? 49.777 68.115 -3.459 1.00 29.91 148 VAL A O 1
ATOM 854 N N . ARG A 1 117 ? 50.180 65.945 -2.948 1.00 27.04 149 ARG A N 1
ATOM 855 C CA . ARG A 1 117 ? 50.870 66.227 -1.691 1.00 26.37 149 ARG A CA 1
ATOM 856 C C . ARG A 1 117 ? 52.015 67.212 -1.783 1.00 25.71 149 ARG A C 1
ATOM 857 O O . ARG A 1 117 ? 52.101 68.137 -0.979 1.00 26.06 149 ARG A O 1
ATOM 865 N N . ALA A 1 118 ? 52.897 67.019 -2.754 1.00 25.45 150 ALA A N 1
ATOM 866 C CA . ALA A 1 118 ? 54.044 67.907 -2.921 1.00 24.53 150 ALA A CA 1
ATOM 867 C C . ALA A 1 118 ? 54.617 67.766 -4.318 1.00 23.72 150 ALA A C 1
ATOM 868 O O . ALA A 1 118 ? 54.231 66.862 -5.056 1.00 23.10 150 ALA A O 1
ATOM 870 N N . PHE A 1 119 ? 55.526 68.670 -4.674 1.00 23.00 151 PHE A N 1
ATOM 871 C CA . PHE A 1 119 ? 56.177 68.623 -5.974 1.00 23.86 151 PHE A CA 1
ATOM 872 C C . PHE A 1 119 ? 57.199 67.498 -5.908 1.00 23.13 151 PHE A C 1
ATOM 873 O O . PHE A 1 119 ? 58.124 67.541 -5.097 1.00 24.09 151 PHE A O 1
ATOM 881 N N . PRO A 1 120 ? 57.050 66.471 -6.758 1.00 22.99 152 PRO A N 1
ATOM 882 C CA . PRO A 1 120 ? 58.003 65.360 -6.742 1.00 24.14 152 PRO A CA 1
ATOM 883 C C . PRO A 1 120 ? 59.410 65.842 -7.088 1.00 24.87 152 PRO A C 1
ATOM 884 O O . PRO A 1 120 ? 59.569 66.838 -7.779 1.00 24.58 152 PRO A O 1
ATOM 888 N N . TYR A 1 121 ? 60.428 65.153 -6.590 1.00 24.51 153 TYR A N 1
ATOM 889 C CA . TYR A 1 121 ? 61.786 65.526 -6.947 1.00 24.90 153 TYR A CA 1
ATOM 890 C C . TYR A 1 121 ? 62.726 64.327 -6.983 1.00 25.50 153 TYR A C 1
ATOM 891 O O . TYR A 1 121 ? 63.167 63.930 -8.060 1.00 25.36 153 TYR A O 1
ATOM 900 N N . PHE A 1 122 ? 63.018 63.731 -5.828 1.00 24.44 154 PHE A N 1
ATOM 901 C CA . PHE A 1 122 ? 63.911 62.568 -5.796 1.00 24.95 154 PHE A CA 1
ATOM 902 C C . PHE A 1 122 ? 63.172 61.231 -5.937 1.00 25.48 154 PHE A C 1
ATOM 903 O O . PHE A 1 122 ? 61.987 61.115 -5.608 1.00 23.35 154 PHE A O 1
ATOM 911 N N . ALA A 1 123 ? 63.886 60.219 -6.420 1.00 24.76 155 ALA A N 1
ATOM 912 C CA . ALA A 1 123 ? 63.311 58.891 -6.605 1.00 24.41 155 ALA A CA 1
ATOM 913 C C . ALA A 1 123 ? 64.367 57.852 -6.240 1.00 25.19 155 ALA A C 1
ATOM 914 O O . ALA A 1 123 ? 65.413 58.197 -5.701 1.00 24.90 155 ALA A O 1
ATOM 916 N N . THR A 1 124 ? 64.091 56.581 -6.511 1.00 24.64 156 THR A N 1
ATOM 917 C CA . THR A 1 124 ? 65.087 55.562 -6.236 1.00 26.73 156 THR A CA 1
ATOM 918 C C . THR A 1 124 ? 64.978 54.306 -7.069 1.00 27.38 156 THR A C 1
ATOM 919 O O . THR A 1 124 ? 63.903 53.739 -7.239 1.00 29.23 156 THR A O 1
ATOM 923 N N . ASN A 1 125 ? 66.112 53.910 -7.627 1.00 29.21 157 ASN A N 1
ATOM 924 C CA . ASN A 1 125 ? 66.217 52.673 -8.382 1.00 29.05 157 ASN A CA 1
ATOM 925 C C . ASN A 1 125 ? 66.890 51.798 -7.332 1.00 30.11 157 ASN A C 1
ATOM 926 O O . ASN A 1 125 ? 67.843 52.226 -6.669 1.00 31.86 157 ASN A O 1
ATOM 931 N N . TRP A 1 126 ? 66.382 50.588 -7.168 1.00 28.37 158 TRP A N 1
ATOM 932 C CA . TRP A 1 126 ? 66.877 49.674 -6.141 1.00 27.88 158 TRP A CA 1
ATOM 933 C C . TRP A 1 126 ? 66.972 48.320 -6.824 1.00 26.70 158 TRP A C 1
ATOM 934 O O . TRP A 1 126 ? 66.105 47.470 -6.653 1.00 24.03 158 TRP A O 1
ATOM 945 N N . PRO A 1 127 ? 68.030 48.114 -7.619 1.00 26.23 159 PRO A N 1
ATOM 946 C CA . PRO A 1 127 ? 68.278 46.884 -8.366 1.00 26.34 159 PRO A CA 1
ATOM 947 C C . PRO A 1 127 ? 69.189 45.884 -7.657 1.00 27.07 159 PRO A C 1
ATOM 948 O O . PRO A 1 127 ? 69.609 46.090 -6.518 1.00 28.42 159 PRO A O 1
ATOM 952 N N . VAL A 1 128 ? 69.513 44.808 -8.363 1.00 28.05 160 VAL A N 1
ATOM 953 C CA . VAL A 1 128 ? 70.403 43.790 -7.829 1.00 26.06 160 VAL A CA 1
ATOM 954 C C . VAL A 1 128 ? 71.743 43.899 -8.564 1.00 27.11 160 VAL A C 1
ATOM 955 O O . VAL A 1 128 ? 71.785 43.924 -9.803 1.00 24.31 160 VAL A O 1
ATOM 959 N N . ALA A 1 129 ? 72.831 43.980 -7.803 1.00 26.42 161 ALA A N 1
ATOM 960 C CA . ALA A 1 129 ? 74.160 44.068 -8.396 1.00 27.31 161 ALA A CA 1
ATOM 961 C C . ALA A 1 129 ? 74.803 42.679 -8.388 1.00 28.70 161 ALA A C 1
ATOM 962 O O . ALA A 1 129 ? 74.740 41.964 -7.385 1.00 28.66 161 ALA A O 1
ATOM 964 N N . TYR A 1 130 ? 75.403 42.299 -9.514 1.00 29.41 162 TYR A N 1
ATOM 965 C CA . TYR A 1 130 ? 76.068 40.998 -9.655 1.00 30.61 162 TYR A CA 1
ATOM 966 C C . TYR A 1 130 ? 77.542 41.192 -9.991 1.00 32.75 162 TYR A C 1
ATOM 967 O O . TYR A 1 130 ? 77.887 41.745 -11.040 1.00 34.87 162 TYR A O 1
ATOM 976 N N . ASN A 1 131 ? 78.416 40.744 -9.098 1.00 34.31 163 ASN A N 1
ATOM 977 C CA . ASN A 1 131 ? 79.842 40.880 -9.331 1.00 35.30 163 ASN A CA 1
ATOM 978 C C . ASN A 1 131 ? 80.229 39.803 -10.344 1.00 37.83 163 ASN A C 1
ATOM 979 O O . ASN A 1 131 ? 80.262 38.614 -10.028 1.00 37.42 163 ASN A O 1
ATOM 984 N N . ARG A 1 132 ? 80.518 40.237 -11.563 1.00 39.78 164 ARG A N 1
ATOM 985 C CA . ARG A 1 132 ? 80.858 39.326 -12.646 1.00 41.67 164 ARG A CA 1
ATOM 986 C C . ARG A 1 132 ? 82.160 38.535 -12.503 1.00 41.55 164 ARG A C 1
ATOM 987 O O . ARG A 1 132 ? 82.232 37.385 -12.934 1.00 42.91 164 ARG A O 1
ATOM 995 N N . ALA A 1 133 ? 83.186 39.138 -11.912 1.00 40.82 165 ALA A N 1
ATOM 996 C CA . ALA A 1 133 ? 84.466 38.452 -11.737 1.00 39.60 165 ALA A CA 1
ATOM 997 C C . ALA A 1 133 ? 84.349 37.319 -10.721 1.00 39.37 165 ALA A C 1
ATOM 998 O O . ALA A 1 133 ? 85.015 36.291 -10.835 1.00 39.41 165 ALA A O 1
ATOM 1000 N N . LEU A 1 134 ? 83.505 37.516 -9.717 1.00 38.55 166 LEU A N 1
ATOM 1001 C CA . LEU A 1 134 ? 83.301 36.498 -8.700 1.00 37.21 166 LEU A CA 1
ATOM 1002 C C . LEU A 1 134 ? 82.522 35.343 -9.326 1.00 37.43 166 LEU A C 1
ATOM 1003 O O . LEU A 1 134 ? 82.838 34.170 -9.104 1.00 37.15 166 LEU A O 1
ATOM 1008 N N . LEU A 1 135 ? 81.512 35.683 -10.122 1.00 36.45 167 LEU A N 1
ATOM 1009 C CA . LEU A 1 135 ? 80.702 34.681 -10.801 1.00 37.17 167 LEU A CA 1
ATOM 1010 C C . LEU A 1 135 ? 81.595 33.858 -11.730 1.00 39.16 167 LEU A C 1
ATOM 1011 O O . LEU A 1 135 ? 81.571 32.628 -11.693 1.00 39.94 167 LEU A O 1
ATOM 1016 N N . ASP A 1 136 ? 82.387 34.533 -12.563 1.00 40.09 168 ASP A N 1
ATOM 1017 C CA . ASP A 1 136 ? 83.276 33.825 -13.478 1.00 41.17 168 ASP A CA 1
ATOM 1018 C C . ASP A 1 136 ? 84.223 32.930 -12.685 1.00 40.95 168 ASP A C 1
ATOM 1019 O O . ASP A 1 136 ? 84.425 31.776 -13.037 1.00 40.59 168 ASP A O 1
ATOM 1024 N N . ARG A 1 137 ? 84.799 33.468 -11.612 1.00 41.27 169 ARG A N 1
ATOM 1025 C CA . ARG A 1 137 ? 85.726 32.712 -10.771 1.00 41.91 169 ARG A CA 1
ATOM 1026 C C . ARG A 1 137 ? 85.099 31.403 -10.287 1.00 42.32 169 ARG A C 1
ATOM 1027 O O . ARG A 1 137 ? 85.758 30.363 -10.258 1.00 41.72 169 ARG A O 1
ATOM 1035 N N . ALA A 1 138 ? 83.819 31.459 -9.931 1.00 41.60 170 ALA A N 1
ATOM 1036 C CA . ALA A 1 138 ? 83.097 30.291 -9.435 1.00 40.57 170 ALA A CA 1
ATOM 1037 C C . ALA A 1 138 ? 82.573 29.373 -10.538 1.00 39.41 170 ALA A C 1
ATOM 1038 O O . ALA A 1 138 ? 82.163 28.243 -10.269 1.00 38.27 170 ALA A O 1
ATOM 1040 N N . GLY A 1 139 ? 82.575 29.852 -11.775 1.00 39.26 171 GLY A N 1
ATOM 1041 C CA . GLY A 1 139 ? 82.094 29.025 -12.867 1.00 38.09 171 GLY A CA 1
ATOM 1042 C C . GLY A 1 139 ? 80.657 29.285 -13.289 1.00 38.11 171 GLY A C 1
ATOM 1043 O O . GLY A 1 139 ? 80.039 28.440 -13.935 1.00 37.30 171 GLY A O 1
ATOM 1044 N N . VAL A 1 140 ? 80.115 30.438 -12.903 1.00 38.07 172 VAL A N 1
ATOM 1045 C CA . VAL A 1 140 ? 78.756 30.830 -13.284 1.00 40.06 172 VAL A CA 1
ATOM 1046 C C . VAL A 1 140 ? 79.022 31.800 -14.429 1.00 42.38 172 VAL A C 1
ATOM 1047 O O . VAL A 1 140 ? 79.539 32.898 -14.210 1.00 43.38 172 VAL A O 1
ATOM 1051 N N . ASP A 1 141 ? 78.688 31.396 -15.649 1.00 44.63 173 ASP A N 1
ATOM 1052 C CA . ASP A 1 141 ? 78.968 32.229 -16.816 1.00 47.26 173 ASP A CA 1
ATOM 1053 C C . ASP A 1 141 ? 77.878 33.200 -17.247 1.00 46.69 173 ASP A C 1
ATOM 1054 O O . ASP A 1 141 ? 78.043 33.945 -18.216 1.00 45.81 173 ASP A O 1
ATOM 1059 N N . ALA A 1 142 ? 76.774 33.205 -16.513 1.00 45.52 174 ALA A N 1
ATOM 1060 C CA . ALA A 1 142 ? 75.673 34.091 -16.830 1.00 43.88 174 ALA A CA 1
ATOM 1061 C C . ALA A 1 142 ? 74.949 34.500 -15.557 1.00 43.26 174 ALA A C 1
ATOM 1062 O O . ALA A 1 142 ? 74.934 33.763 -14.570 1.00 43.85 174 ALA A O 1
ATOM 1064 N N . ILE A 1 143 ? 74.365 35.689 -15.587 1.00 41.41 175 ILE A N 1
ATOM 1065 C CA . ILE A 1 143 ? 73.613 36.209 -14.461 1.00 38.90 175 ILE A CA 1
ATOM 1066 C C . ILE A 1 143 ? 72.328 35.399 -14.396 1.00 37.76 175 ILE A C 1
ATOM 1067 O O . ILE A 1 143 ? 71.635 35.239 -15.400 1.00 38.69 175 ILE A O 1
ATOM 1072 N N . PRO A 1 144 ? 71.997 34.867 -13.214 1.00 35.62 176 PRO A N 1
ATOM 1073 C CA . PRO A 1 144 ? 70.777 34.070 -13.080 1.00 35.20 176 PRO A CA 1
ATOM 1074 C C . PRO A 1 144 ? 69.498 34.892 -13.189 1.00 36.57 176 PRO A C 1
ATOM 1075 O O . PRO A 1 144 ? 69.428 36.015 -12.686 1.00 38.11 176 PRO A O 1
ATOM 1079 N N . THR A 1 145 ? 68.493 34.335 -13.865 1.00 35.89 177 THR A N 1
ATOM 1080 C CA . THR A 1 145 ? 67.206 35.008 -14.029 1.00 32.92 177 THR A CA 1
ATOM 1081 C C . THR A 1 145 ? 66.066 34.173 -13.444 1.00 32.11 177 THR A C 1
ATOM 1082 O O . THR A 1 145 ? 64.923 34.625 -13.390 1.00 33.58 177 THR A O 1
ATOM 1086 N N . THR A 1 146 ? 66.371 32.952 -13.015 1.00 30.37 178 THR A N 1
ATOM 1087 C CA . THR A 1 146 ? 65.364 32.094 -12.393 1.00 30.93 178 THR A CA 1
ATOM 1088 C C . THR A 1 146 ? 65.892 31.617 -11.052 1.00 32.04 178 THR A C 1
ATOM 1089 O O . THR A 1 146 ? 67.100 31.666 -10.797 1.00 31.28 178 THR A O 1
ATOM 1093 N N . GLY A 1 147 ? 64.981 31.137 -10.212 1.00 33.16 179 GLY A N 1
ATOM 1094 C CA . GLY A 1 147 ? 65.357 30.643 -8.904 1.00 33.84 179 GLY A CA 1
ATOM 1095 C C . GLY A 1 147 ? 66.371 29.516 -8.961 1.00 35.54 179 GLY A C 1
ATOM 1096 O O . GLY A 1 147 ? 67.386 29.561 -8.264 1.00 36.06 179 GLY A O 1
ATOM 1097 N N . ASP A 1 148 ? 66.108 28.506 -9.790 1.00 36.10 180 ASP A N 1
ATOM 1098 C CA . ASP A 1 148 ? 67.019 27.371 -9.907 1.00 35.84 180 ASP A CA 1
ATOM 1099 C C . ASP A 1 148 ? 68.415 27.820 -10.321 1.00 34.03 180 ASP A C 1
ATOM 1100 O O . ASP A 1 148 ? 69.416 27.314 -9.812 1.00 34.40 180 ASP A O 1
ATOM 1105 N N . GLN A 1 149 ? 68.493 28.763 -11.250 1.00 32.47 181 GLN A N 1
ATOM 1106 C CA . GLN A 1 149 ? 69.796 29.264 -11.679 1.00 30.21 181 GLN A CA 1
ATOM 1107 C C . GLN A 1 149 ? 70.464 29.977 -10.511 1.00 29.20 181 GLN A C 1
ATOM 1108 O O . GLN A 1 149 ? 71.668 29.853 -10.322 1.00 28.77 181 GLN A O 1
ATOM 1114 N N . LEU A 1 150 ? 69.675 30.711 -9.725 1.00 28.02 182 LEU A N 1
ATOM 1115 C CA . LEU A 1 150 ? 70.201 31.432 -8.564 1.00 29.17 182 LEU A CA 1
ATOM 1116 C C . LEU A 1 150 ? 70.764 30.466 -7.521 1.00 29.61 182 LEU A C 1
ATOM 1117 O O . LEU A 1 150 ? 71.843 30.691 -6.963 1.00 30.97 182 LEU A O 1
ATOM 1122 N N . ILE A 1 151 ? 70.024 29.398 -7.244 1.00 28.25 183 ILE A N 1
ATOM 1123 C CA . ILE A 1 151 ? 70.487 28.406 -6.289 1.00 27.33 183 ILE A CA 1
ATOM 1124 C C . ILE A 1 151 ? 71.753 27.739 -6.813 1.00 27.84 183 ILE A C 1
ATOM 1125 O O . ILE A 1 151 ? 72.734 27.560 -6.073 1.00 28.49 183 ILE A O 1
ATOM 1130 N N . ALA A 1 152 ? 71.741 27.373 -8.091 1.00 27.37 184 ALA A N 1
ATOM 1131 C CA . ALA A 1 152 ? 72.904 26.712 -8.684 1.00 28.00 184 ALA A CA 1
ATOM 1132 C C . ALA A 1 152 ? 74.135 27.600 -8.579 1.00 27.88 184 ALA A C 1
ATOM 1133 O O . ALA A 1 152 ? 75.229 27.124 -8.296 1.00 29.46 184 ALA A O 1
ATOM 1135 N N . ALA A 1 153 ? 73.951 28.896 -8.797 1.00 27.55 185 ALA A N 1
ATOM 1136 C CA . ALA A 1 153 ? 75.061 29.833 -8.733 1.00 27.79 185 ALA A CA 1
ATOM 1137 C C . ALA A 1 153 ? 75.510 29.972 -7.286 1.00 28.47 185 ALA A C 1
ATOM 1138 O O . ALA A 1 153 ? 76.705 30.020 -7.002 1.00 28.25 185 ALA A O 1
ATOM 1140 N N . ALA A 1 154 ? 74.542 30.005 -6.374 1.00 30.25 186 ALA A N 1
ATOM 1141 C CA . ALA A 1 154 ? 74.829 30.125 -4.943 1.00 30.93 186 ALA A CA 1
ATOM 1142 C C . ALA A 1 154 ? 75.696 28.957 -4.456 1.00 31.45 186 ALA A C 1
ATOM 1143 O O . ALA A 1 154 ? 76.673 29.159 -3.720 1.00 31.89 186 ALA A O 1
ATOM 1145 N N . ARG A 1 155 ? 75.345 27.740 -4.869 1.00 30.14 187 ARG A N 1
ATOM 1146 C CA . ARG A 1 155 ? 76.111 26.568 -4.458 1.00 30.46 187 ARG A CA 1
ATOM 1147 C C . ARG A 1 155 ? 77.517 26.633 -5.057 1.00 32.59 187 ARG A C 1
ATOM 1148 O O . ARG A 1 155 ? 78.500 26.302 -4.391 1.00 31.62 187 ARG A O 1
ATOM 1156 N N . LYS A 1 156 ? 77.602 27.057 -6.320 1.00 34.28 188 LYS A N 1
ATOM 1157 C CA . LYS A 1 156 ? 78.886 27.184 -7.010 1.00 35.86 188 LYS A CA 1
ATOM 1158 C C . LYS A 1 156 ? 79.762 28.227 -6.344 1.00 34.97 188 LYS A C 1
ATOM 1159 O O . LYS A 1 156 ? 80.955 28.009 -6.150 1.00 36.60 188 LYS A O 1
ATOM 1165 N N . LEU A 1 157 ? 79.165 29.365 -5.999 1.00 34.62 189 LEU A N 1
ATOM 1166 C CA . LEU A 1 157 ? 79.905 30.436 -5.336 1.00 33.76 189 LEU A CA 1
ATOM 1167 C C . LEU A 1 157 ? 80.456 29.917 -4.017 1.00 32.43 189 LEU A C 1
ATOM 1168 O O . LEU A 1 157 ? 81.651 30.034 -3.754 1.00 35.45 189 LEU A O 1
ATOM 1173 N N . ARG A 1 158 ? 79.594 29.330 -3.194 1.00 30.93 190 ARG A N 1
ATOM 1174 C CA . ARG A 1 158 ? 80.031 28.795 -1.907 1.00 31.48 190 ARG A CA 1
ATOM 1175 C C . ARG A 1 158 ? 81.143 27.757 -2.079 1.00 33.32 190 ARG A C 1
ATOM 1176 O O . ARG A 1 158 ? 81.983 27.593 -1.193 1.00 33.34 190 ARG A O 1
ATOM 1184 N N . ALA A 1 159 ? 81.149 27.064 -3.215 1.00 34.23 191 ALA A N 1
ATOM 1185 C CA . ALA A 1 159 ? 82.163 26.044 -3.466 1.00 36.11 191 ALA A CA 1
ATOM 1186 C C . ALA A 1 159 ? 83.531 26.687 -3.607 1.00 36.49 191 ALA A C 1
ATOM 1187 O O . ALA A 1 159 ? 84.547 26.069 -3.302 1.00 37.36 191 ALA A O 1
ATOM 1189 N N . LYS A 1 160 ? 83.556 27.934 -4.067 1.00 37.07 192 LYS A N 1
ATOM 1190 C CA . LYS A 1 160 ? 84.817 28.651 -4.233 1.00 36.95 192 LYS A CA 1
ATOM 1191 C C . LYS A 1 160 ? 85.146 29.497 -3.015 1.00 35.68 192 LYS A C 1
ATOM 1192 O O . LYS A 1 160 ? 86.084 30.288 -3.041 1.00 36.45 192 LYS A O 1
ATOM 1198 N N . GLY A 1 161 ? 84.367 29.332 -1.951 1.00 34.97 193 GLY A N 1
ATOM 1199 C CA . GLY A 1 161 ? 84.598 30.098 -0.739 1.00 33.65 193 GLY A CA 1
ATOM 1200 C C . GLY A 1 161 ? 84.032 31.505 -0.801 1.00 33.85 193 GLY A C 1
ATOM 1201 O O . GLY A 1 161 ? 84.398 32.360 0.005 1.00 33.65 193 GLY A O 1
ATOM 1202 N N . ILE A 1 162 ? 83.137 31.749 -1.756 1.00 33.29 194 ILE A N 1
ATOM 1203 C CA . ILE A 1 162 ? 82.528 33.069 -1.917 1.00 32.25 194 ILE A CA 1
ATOM 1204 C C . ILE A 1 162 ? 81.089 33.061 -1.400 1.00 30.59 194 ILE A C 1
ATOM 1205 O O . ILE A 1 162 ? 80.343 32.113 -1.635 1.00 29.40 194 ILE A O 1
ATOM 1210 N N . ALA A 1 163 ? 80.709 34.116 -0.687 1.00 28.46 195 ALA A N 1
ATOM 1211 C CA . ALA A 1 163 ? 79.351 34.227 -0.175 1.00 28.98 195 ALA A CA 1
ATOM 1212 C C . ALA A 1 163 ? 78.483 34.623 -1.365 1.00 28.03 195 ALA A C 1
ATOM 1213 O O . ALA A 1 163 ? 78.901 35.418 -2.201 1.00 27.59 195 ALA A O 1
ATOM 1215 N N . PRO A 1 164 ? 77.273 34.054 -1.472 1.00 27.74 196 PRO A N 1
ATOM 1216 C CA . PRO A 1 164 ? 76.407 34.402 -2.598 1.00 28.42 196 PRO A CA 1
ATOM 1217 C C . PRO A 1 164 ? 75.745 35.779 -2.475 1.00 28.55 196 PRO A C 1
ATOM 1218 O O . PRO A 1 164 ? 76.307 36.781 -2.933 1.00 29.42 196 PRO A O 1
ATOM 1222 N N . VAL A 1 165 ? 74.567 35.839 -1.864 1.00 27.78 197 VAL A N 1
ATOM 1223 C CA . VAL A 1 165 ? 73.862 37.113 -1.701 1.00 26.79 197 VAL A CA 1
ATOM 1224 C C . VAL A 1 165 ? 74.051 37.676 -0.291 1.00 27.34 197 VAL A C 1
ATOM 1225 O O . VAL A 1 165 ? 73.689 37.029 0.691 1.00 27.32 197 VAL A O 1
ATOM 1229 N N . THR A 1 166 ? 74.635 38.869 -0.180 1.00 27.85 198 THR A N 1
ATOM 1230 C CA . THR A 1 166 ? 74.810 39.474 1.134 1.00 26.55 198 THR A CA 1
ATOM 1231 C C . THR A 1 166 ? 73.653 40.441 1.355 1.00 26.77 198 THR A C 1
ATOM 1232 O O . THR A 1 166 ? 73.135 41.030 0.409 1.00 25.32 198 THR A O 1
ATOM 1236 N N . VAL A 1 167 ? 73.246 40.586 2.609 1.00 26.77 199 VAL A N 1
ATOM 1237 C CA . VAL A 1 167 ? 72.153 41.471 2.957 1.00 26.21 199 VAL A CA 1
ATOM 1238 C C . VAL A 1 167 ? 72.019 41.577 4.475 1.00 26.07 199 VAL A C 1
ATOM 1239 O O . VAL A 1 167 ? 72.274 40.611 5.196 1.00 23.57 199 VAL A O 1
ATOM 1243 N N . GLY A 1 168 ? 71.626 42.756 4.949 1.00 24.99 200 GLY A N 1
ATOM 1244 C CA . GLY A 1 168 ? 71.439 42.964 6.373 1.00 27.02 200 GLY A CA 1
ATOM 1245 C C . GLY A 1 168 ? 70.145 42.315 6.837 1.00 27.60 200 GLY A C 1
ATOM 1246 O O . GLY A 1 168 ? 69.098 42.955 6.888 1.00 29.25 200 GLY A O 1
ATOM 1247 N N . GLY A 1 169 ? 70.220 41.037 7.179 1.00 27.53 201 GLY A N 1
ATOM 1248 C CA . GLY A 1 169 ? 69.048 40.324 7.627 1.00 25.73 201 GLY A CA 1
ATOM 1249 C C . GLY A 1 169 ? 68.436 40.916 8.884 1.00 29.25 201 GLY A C 1
ATOM 1250 O O . GLY A 1 169 ? 67.287 40.623 9.197 1.00 30.07 201 GLY A O 1
ATOM 1251 N N . ASN A 1 170 ? 69.176 41.750 9.608 1.00 29.10 202 ASN A N 1
ATOM 1252 C CA . ASN A 1 170 ? 68.618 42.333 10.821 1.00 29.54 202 ASN A CA 1
ATOM 1253 C C . ASN A 1 170 ? 68.324 43.827 10.775 1.00 28.80 202 ASN A C 1
ATOM 1254 O O . ASN A 1 170 ? 68.306 44.481 11.814 1.00 31.40 202 ASN A O 1
ATOM 1259 N N . ASP A 1 171 ? 68.121 44.375 9.581 1.00 27.50 203 ASP A N 1
ATOM 1260 C CA . ASP A 1 171 ? 67.756 45.787 9.464 1.00 26.60 203 ASP A CA 1
ATOM 1261 C C . ASP A 1 171 ? 66.931 46.073 8.203 1.00 25.97 203 ASP A C 1
ATOM 1262 O O . ASP A 1 171 ? 66.450 45.142 7.547 1.00 29.06 203 ASP A O 1
ATOM 1267 N N . TRP A 1 172 ? 66.766 47.343 7.855 1.00 25.51 204 TRP A N 1
ATOM 1268 C CA . TRP A 1 172 ? 65.948 47.722 6.701 1.00 26.27 204 TRP A CA 1
ATOM 1269 C C . TRP A 1 172 ? 66.277 47.081 5.355 1.00 26.82 204 TRP A C 1
ATOM 1270 O O . TRP A 1 172 ? 65.390 46.912 4.524 1.00 28.20 204 TRP A O 1
ATOM 1281 N N . THR A 1 173 ? 67.534 46.721 5.126 1.00 27.15 205 THR A N 1
ATOM 1282 C CA . THR A 1 173 ? 67.895 46.111 3.853 1.00 26.35 205 THR A CA 1
ATOM 1283 C C . THR A 1 173 ? 67.271 44.723 3.682 1.00 27.62 205 THR A C 1
ATOM 1284 O O . THR A 1 173 ? 66.610 44.459 2.681 1.00 25.65 205 THR A O 1
ATOM 1288 N N . GLY A 1 174 ? 67.483 43.843 4.659 1.00 28.07 206 GLY A N 1
ATOM 1289 C CA . GLY A 1 174 ? 66.913 42.506 4.581 1.00 29.39 206 GLY A CA 1
ATOM 1290 C C . GLY A 1 174 ? 65.405 42.619 4.571 1.00 29.92 206 GLY A C 1
ATOM 1291 O O . GLY A 1 174 ? 64.708 41.845 3.919 1.00 30.89 206 GLY A O 1
ATOM 1292 N N . GLN A 1 175 ? 64.913 43.609 5.304 1.00 30.09 207 GLN A N 1
ATOM 1293 C CA . GLN A 1 175 ? 63.490 43.903 5.407 1.00 29.87 207 GLN A CA 1
ATOM 1294 C C . GLN A 1 175 ? 62.858 44.151 4.026 1.00 28.24 207 GLN A C 1
ATOM 1295 O O . GLN A 1 175 ? 61.843 43.536 3.706 1.00 28.77 207 GLN A O 1
ATOM 1301 N N . LYS A 1 176 ? 63.450 45.009 3.192 1.00 28.09 208 LYS A N 1
ATOM 1302 C CA . LYS A 1 176 ? 62.866 45.250 1.861 1.00 29.29 208 LYS A CA 1
ATOM 1303 C C . LYS A 1 176 ? 63.150 44.097 0.902 1.00 29.34 208 LYS A C 1
ATOM 1304 O O . LYS A 1 176 ? 62.350 43.827 0.010 1.00 30.20 208 LYS A O 1
ATOM 1310 N N . LEU A 1 177 ? 64.291 43.426 1.062 1.00 28.50 209 LEU A N 1
ATOM 1311 C CA . LEU A 1 177 ? 64.605 42.308 0.179 1.00 27.63 209 LEU A CA 1
ATOM 1312 C C . LEU A 1 177 ? 63.587 41.175 0.386 1.00 27.47 209 LEU A C 1
ATOM 1313 O O . LEU A 1 177 ? 63.178 40.514 -0.564 1.00 28.53 209 LEU A O 1
ATOM 1318 N N . LEU A 1 178 ? 63.181 40.963 1.631 1.00 27.02 210 LEU A N 1
ATOM 1319 C CA . LEU A 1 178 ? 62.204 39.929 1.962 1.00 26.35 210 LEU A CA 1
ATOM 1320 C C . LEU A 1 178 ? 60.895 40.305 1.274 1.00 27.15 210 LEU A C 1
ATOM 1321 O O . LEU A 1 178 ? 60.271 39.487 0.596 1.00 28.02 210 LEU A O 1
ATOM 1326 N N . ALA A 1 179 ? 60.478 41.555 1.457 1.00 25.33 211 ALA A N 1
ATOM 1327 C CA . ALA A 1 179 ? 59.251 42.036 0.842 1.00 25.20 211 ALA A CA 1
ATOM 1328 C C . ALA A 1 179 ? 59.347 41.925 -0.673 1.00 24.67 211 ALA A C 1
ATOM 1329 O O . ALA A 1 179 ? 58.383 41.570 -1.332 1.00 26.58 211 ALA A O 1
ATOM 1331 N N . GLN A 1 180 ? 60.515 42.215 -1.230 1.00 24.75 212 GLN A N 1
ATOM 1332 C CA . GLN A 1 180 ? 60.678 42.134 -2.675 1.00 25.36 212 GLN A CA 1
ATOM 1333 C C . GLN A 1 180 ? 60.527 40.711 -3.197 1.00 25.94 212 GLN A C 1
ATOM 1334 O O . GLN A 1 180 ? 59.813 40.466 -4.176 1.00 25.57 212 GLN A O 1
ATOM 1340 N N . ILE A 1 181 ? 61.199 39.774 -2.538 1.00 26.17 213 ILE A N 1
ATOM 1341 C CA . ILE A 1 181 ? 61.147 38.394 -2.966 1.00 26.84 213 ILE A CA 1
ATOM 1342 C C . ILE A 1 181 ? 59.728 37.859 -2.831 1.00 27.10 213 ILE A C 1
ATOM 1343 O O . ILE A 1 181 ? 59.258 37.118 -3.688 1.00 29.23 213 ILE A O 1
ATOM 1348 N N . ILE A 1 182 ? 59.042 38.244 -1.761 1.00 28.18 214 ILE A N 1
ATOM 1349 C CA . ILE A 1 182 ? 57.668 37.796 -1.544 1.00 28.05 214 ILE A CA 1
ATOM 1350 C C . ILE A 1 182 ? 56.774 38.329 -2.670 1.00 29.25 214 ILE A C 1
ATOM 1351 O O . ILE A 1 182 ? 55.837 37.658 -3.098 1.00 28.01 214 ILE A O 1
ATOM 1356 N N . GLN A 1 183 ? 57.071 39.536 -3.150 1.00 29.54 215 GLN A N 1
ATOM 1357 C CA . GLN A 1 183 ? 56.284 40.130 -4.229 1.00 28.68 215 GLN A CA 1
ATOM 1358 C C . GLN A 1 183 ? 56.570 39.445 -5.563 1.00 28.44 215 GLN A C 1
ATOM 1359 O O . GLN A 1 183 ? 56.070 39.859 -6.605 1.00 30.16 215 GLN A O 1
ATOM 1365 N N . THR A 1 184 ? 57.390 38.405 -5.538 1.00 26.48 216 THR A N 1
ATOM 1366 C CA . THR A 1 184 ? 57.656 37.670 -6.758 1.00 29.38 216 THR A CA 1
ATOM 1367 C C . THR A 1 184 ? 56.311 37.140 -7.275 1.00 30.92 216 THR A C 1
ATOM 1368 O O . THR A 1 184 ? 56.160 36.854 -8.457 1.00 32.17 216 THR A O 1
ATOM 1372 N N . PHE A 1 185 ? 55.343 37.016 -6.371 1.00 32.48 217 PHE A N 1
ATOM 1373 C CA . PHE A 1 185 ? 54.017 36.503 -6.704 1.00 34.26 217 PHE A CA 1
ATOM 1374 C C . PHE A 1 185 ? 52.906 37.491 -6.352 1.00 35.76 217 PHE A C 1
ATOM 1375 O O . PHE A 1 185 ? 51.752 37.097 -6.164 1.00 36.45 217 PHE A O 1
ATOM 1383 N N . LEU A 1 186 ? 53.251 38.771 -6.258 1.00 34.50 218 LEU A N 1
ATOM 1384 C CA . LEU A 1 186 ? 52.263 39.792 -5.931 1.00 35.78 218 LEU A CA 1
ATOM 1385 C C . LEU A 1 186 ? 52.312 40.966 -6.900 1.00 36.79 218 LEU A C 1
ATOM 1386 O O . LEU A 1 186 ? 53.379 41.523 -7.150 1.00 38.04 218 LEU A O 1
ATOM 1391 N N . SER A 1 187 ? 51.163 41.334 -7.459 1.00 37.09 219 SER A N 1
ATOM 1392 C CA . SER A 1 187 ? 51.112 42.489 -8.342 1.00 37.46 219 SER A CA 1
ATOM 1393 C C . SER A 1 187 ? 51.248 43.662 -7.371 1.00 37.86 219 SER A C 1
ATOM 1394 O O . SER A 1 187 ? 51.047 43.499 -6.162 1.00 35.57 219 SER A O 1
ATOM 1397 N N . GLN A 1 188 ? 51.591 44.839 -7.879 1.00 39.90 220 GLN A N 1
ATOM 1398 C CA . GLN A 1 188 ? 51.741 45.982 -6.992 1.00 42.71 220 GLN A CA 1
ATOM 1399 C C . GLN A 1 188 ? 50.489 46.276 -6.178 1.00 42.45 220 GLN A C 1
ATOM 1400 O O . GLN A 1 188 ? 50.580 46.716 -5.036 1.00 42.45 220 GLN A O 1
ATOM 1406 N N . ASP A 1 189 ? 49.320 46.018 -6.756 1.00 43.33 221 ASP A N 1
ATOM 1407 C CA . ASP A 1 189 ? 48.067 46.241 -6.041 1.00 43.31 221 ASP A CA 1
ATOM 1408 C C . ASP A 1 189 ? 47.966 45.270 -4.881 1.00 42.00 221 ASP A C 1
ATOM 1409 O O . ASP A 1 189 ? 47.602 45.645 -3.763 1.00 41.62 221 ASP A O 1
ATOM 1414 N N . GLU A 1 190 ? 48.274 44.011 -5.159 1.00 40.05 222 GLU A N 1
ATOM 1415 C CA . GLU A 1 190 ? 48.208 42.979 -4.137 1.00 39.92 222 GLU A CA 1
ATOM 1416 C C . GLU A 1 190 ? 49.216 43.281 -3.037 1.00 38.35 222 GLU A C 1
ATOM 1417 O O . GLU A 1 190 ? 48.941 43.074 -1.853 1.00 39.63 222 GLU A O 1
ATOM 1423 N N . ALA A 1 191 ? 50.370 43.803 -3.429 1.00 36.64 223 ALA A N 1
ATOM 1424 C CA . ALA A 1 191 ? 51.399 44.148 -2.465 1.00 35.81 223 ALA A CA 1
ATOM 1425 C C . ALA A 1 191 ? 50.932 45.270 -1.533 1.00 35.32 223 ALA A C 1
ATOM 1426 O O . ALA A 1 191 ? 51.112 45.184 -0.322 1.00 32.79 223 ALA A O 1
ATOM 1428 N N . ARG A 1 192 ? 50.330 46.319 -2.090 1.00 36.24 224 ARG A N 1
ATOM 1429 C CA . ARG A 1 192 ? 49.861 47.425 -1.254 1.00 38.28 224 ARG A CA 1
ATOM 1430 C C . ARG A 1 192 ? 48.903 46.900 -0.199 1.00 37.82 224 ARG A C 1
ATOM 1431 O O . ARG A 1 192 ? 48.974 47.296 0.961 1.00 38.62 224 ARG A O 1
ATOM 1439 N N . HIS A 1 193 ? 48.007 46.006 -0.607 1.00 37.38 225 HIS A N 1
ATOM 1440 C CA . HIS A 1 193 ? 47.039 45.418 0.313 1.00 36.18 225 HIS A CA 1
ATOM 1441 C C . HIS A 1 193 ? 47.731 44.607 1.410 1.00 34.16 225 HIS A C 1
ATOM 1442 O O . HIS A 1 193 ? 47.401 44.744 2.582 1.00 33.45 225 HIS A O 1
ATOM 1449 N N . VAL A 1 194 ? 48.684 43.756 1.028 1.00 33.20 226 VAL A N 1
ATOM 1450 C CA . VAL A 1 194 ? 49.410 42.937 2.008 1.00 31.77 226 VAL A CA 1
ATOM 1451 C C . VAL A 1 194 ? 50.144 43.779 3.060 1.00 31.22 226 VAL A C 1
ATOM 1452 O O . VAL A 1 194 ? 49.907 43.637 4.258 1.00 30.38 226 VAL A O 1
ATOM 1456 N N . TYR A 1 195 ? 51.037 44.652 2.613 1.00 31.48 227 TYR A N 1
ATOM 1457 C CA . TYR A 1 195 ? 51.791 45.480 3.541 1.00 34.00 227 TYR A CA 1
ATOM 1458 C C . TYR A 1 195 ? 50.979 46.541 4.267 1.00 35.17 227 TYR A C 1
ATOM 1459 O O . TYR A 1 195 ? 51.458 47.124 5.239 1.00 36.72 227 TYR A O 1
ATOM 1468 N N . SER A 1 196 ? 49.746 46.770 3.815 1.00 37.13 228 SER A N 1
ATOM 1469 C CA . SER A 1 196 ? 48.859 47.754 4.448 1.00 38.78 228 SER A CA 1
ATOM 1470 C C . SER A 1 196 ? 48.071 47.116 5.583 1.00 39.41 228 SER A C 1
ATOM 1471 O O . SER A 1 196 ? 47.945 47.686 6.672 1.00 38.85 228 SER A O 1
ATOM 1474 N N . THR A 1 197 ? 47.549 45.924 5.309 1.00 38.70 229 THR A N 1
ATOM 1475 C CA . THR A 1 197 ? 46.716 45.201 6.252 1.00 40.62 229 THR A CA 1
ATOM 1476 C C . THR A 1 197 ? 47.419 44.123 7.066 1.00 41.36 229 THR A C 1
ATOM 1477 O O . THR A 1 197 ? 46.868 43.630 8.051 1.00 42.24 229 THR A O 1
ATOM 1481 N N . GLY A 1 198 ? 48.628 43.756 6.658 1.00 41.84 230 GLY A N 1
ATOM 1482 C CA . GLY A 1 198 ? 49.357 42.730 7.377 1.00 41.57 230 GLY A CA 1
ATOM 1483 C C . GLY A 1 198 ? 48.748 41.367 7.118 1.00 42.80 230 GLY A C 1
ATOM 1484 O O . GLY A 1 198 ? 48.830 40.475 7.959 1.00 44.04 230 GLY A O 1
ATOM 1485 N N . ASP A 1 199 ? 48.132 41.202 5.951 1.00 42.08 231 ASP A N 1
ATOM 1486 C CA . ASP A 1 199 ? 47.512 39.932 5.592 1.00 42.46 231 ASP A CA 1
ATOM 1487 C C . ASP A 1 199 ? 48.417 39.112 4.677 1.00 42.37 231 ASP A C 1
ATOM 1488 O O . ASP A 1 199 ? 48.297 39.149 3.445 1.00 42.47 231 ASP A O 1
ATOM 1493 N N . PHE A 1 200 ? 49.326 38.365 5.287 1.00 39.48 232 PHE A N 1
ATOM 1494 C CA . PHE A 1 200 ? 50.246 37.543 4.526 1.00 39.36 232 PHE A CA 1
ATOM 1495 C C . PHE A 1 200 ? 49.646 36.162 4.262 1.00 40.98 232 PHE A C 1
ATOM 1496 O O . PHE A 1 200 ? 50.369 35.185 4.046 1.00 41.95 232 PHE A O 1
ATOM 1504 N N . GLY A 1 201 ? 48.317 36.094 4.276 1.00 40.46 233 GLY A N 1
ATOM 1505 C CA . GLY A 1 201 ? 47.637 34.841 4.027 1.00 40.35 233 GLY A CA 1
ATOM 1506 C C . GLY A 1 201 ? 47.175 34.699 2.585 1.00 42.21 233 GLY A C 1
ATOM 1507 O O . GLY A 1 201 ? 46.797 33.604 2.159 1.00 41.32 233 GLY A O 1
ATOM 1508 N N . VAL A 1 202 ? 47.204 35.793 1.824 1.00 41.56 234 VAL A N 1
ATOM 1509 C CA . VAL A 1 202 ? 46.774 35.740 0.431 1.00 41.53 234 VAL A CA 1
ATOM 1510 C C . VAL A 1 202 ? 47.685 34.803 -0.361 1.00 41.98 234 VAL A C 1
ATOM 1511 O O . VAL A 1 202 ? 48.880 34.704 -0.090 1.00 42.83 234 VAL A O 1
ATOM 1515 N N . ARG A 1 203 ? 47.110 34.111 -1.336 1.00 42.35 235 ARG A N 1
ATOM 1516 C CA . ARG A 1 203 ? 47.856 33.149 -2.141 1.00 42.88 235 ARG A CA 1
ATOM 1517 C C . ARG A 1 203 ? 49.206 33.643 -2.657 1.00 41.37 235 ARG A C 1
ATOM 1518 O O . ARG A 1 203 ? 50.177 32.895 -2.656 1.00 42.81 235 ARG A O 1
ATOM 1526 N N . GLY A 1 204 ? 49.277 34.894 -3.091 1.00 39.79 236 GLY A N 1
ATOM 1527 C CA . GLY A 1 204 ? 50.536 35.405 -3.604 1.00 36.58 236 GLY A CA 1
ATOM 1528 C C . GLY A 1 204 ? 51.604 35.517 -2.533 1.00 35.70 236 GLY A C 1
ATOM 1529 O O . GLY A 1 204 ? 52.773 35.192 -2.767 1.00 34.26 236 GLY A O 1
ATOM 1530 N N . ALA A 1 205 ? 51.199 35.977 -1.353 1.00 34.35 237 ALA A N 1
ATOM 1531 C CA . ALA A 1 205 ? 52.117 36.141 -0.233 1.00 33.20 237 ALA A CA 1
ATOM 1532 C C . ALA A 1 205 ? 52.685 34.799 0.248 1.00 35.24 237 ALA A C 1
ATOM 1533 O O . ALA A 1 205 ? 53.869 34.706 0.563 1.00 35.05 237 ALA A O 1
ATOM 1535 N N . ARG A 1 206 ? 51.848 33.764 0.308 1.00 35.88 238 ARG A N 1
ATOM 1536 C CA . ARG A 1 206 ? 52.320 32.455 0.751 1.00 38.39 238 ARG A CA 1
ATOM 1537 C C . ARG A 1 206 ? 53.238 31.871 -0.309 1.00 37.20 238 ARG A C 1
ATOM 1538 O O . ARG A 1 206 ? 54.233 31.222 0.004 1.00 37.97 238 ARG A O 1
ATOM 1546 N N . LEU A 1 207 ? 52.897 32.110 -1.569 1.00 36.97 239 LEU A N 1
ATOM 1547 C CA . LEU A 1 207 ? 53.696 31.617 -2.683 1.00 36.55 239 LEU A CA 1
ATOM 1548 C C . LEU A 1 207 ? 55.070 32.263 -2.626 1.00 35.26 239 LEU A C 1
ATOM 1549 O O . LEU A 1 207 ? 56.071 31.612 -2.894 1.00 34.92 239 LEU A O 1
ATOM 1554 N N . GLY A 1 208 ? 55.106 33.543 -2.258 1.00 35.26 240 GLY A N 1
ATOM 1555 C CA . GLY A 1 208 ? 56.362 34.266 -2.148 1.00 32.35 240 GLY A CA 1
ATOM 1556 C C . GLY A 1 208 ? 57.137 33.851 -0.908 1.00 33.30 240 GLY A C 1
ATOM 1557 O O . GLY A 1 208 ? 58.359 33.692 -0.953 1.00 31.84 240 GLY A O 1
ATOM 1558 N N . ILE A 1 209 ? 56.432 33.679 0.208 1.00 34.18 241 ILE A N 1
ATOM 1559 C CA . ILE A 1 209 ? 57.074 33.257 1.456 1.00 35.35 241 ILE A CA 1
ATOM 1560 C C . ILE A 1 209 ? 57.736 31.894 1.215 1.00 35.66 241 ILE A C 1
ATOM 1561 O O . ILE A 1 209 ? 58.883 31.671 1.600 1.00 35.79 241 ILE A O 1
ATOM 1566 N N . GLU A 1 210 ? 57.012 30.998 0.552 1.00 36.52 242 GLU A N 1
ATOM 1567 C CA . GLU A 1 210 ? 57.538 29.679 0.234 1.00 37.77 242 GLU A CA 1
ATOM 1568 C C . GLU A 1 210 ? 58.795 29.801 -0.627 1.00 35.79 242 GLU A C 1
ATOM 1569 O O . GLU A 1 210 ? 59.796 29.139 -0.366 1.00 35.37 242 GLU A O 1
ATOM 1575 N N . TYR A 1 211 ? 58.737 30.639 -1.658 1.00 34.96 243 TYR A N 1
ATOM 1576 C CA . TYR A 1 211 ? 59.878 30.832 -2.555 1.00 34.77 243 TYR A CA 1
ATOM 1577 C C . TYR A 1 211 ? 61.075 31.349 -1.765 1.00 34.37 243 TYR A C 1
ATOM 1578 O O . TYR A 1 211 ? 62.195 30.851 -1.918 1.00 35.31 243 TYR A O 1
ATOM 1587 N N . PHE A 1 212 ? 60.829 32.340 -0.914 1.00 31.52 244 PHE A N 1
ATOM 1588 C CA . PHE A 1 212 ? 61.883 32.908 -0.090 1.00 30.68 244 PHE A CA 1
ATOM 1589 C C . PHE A 1 212 ? 62.525 31.842 0.808 1.00 30.79 244 PHE A C 1
ATOM 1590 O O . PHE A 1 212 ? 63.746 31.759 0.913 1.00 28.71 244 PHE A O 1
ATOM 1598 N N . ALA A 1 213 ? 61.696 31.031 1.457 1.00 31.36 245 ALA A N 1
ATOM 1599 C CA . ALA A 1 213 ? 62.201 29.993 2.346 1.00 31.97 245 ALA A CA 1
ATOM 1600 C C . ALA A 1 213 ? 63.047 28.979 1.591 1.00 32.39 245 ALA A C 1
ATOM 1601 O O . ALA A 1 213 ? 64.061 28.497 2.105 1.00 32.09 245 ALA A O 1
ATOM 1603 N N . HIS A 1 214 ? 62.639 28.663 0.367 1.00 32.77 246 HIS A N 1
ATOM 1604 C CA . HIS A 1 214 ? 63.383 27.712 -0.457 1.00 34.09 246 HIS A CA 1
ATOM 1605 C C . HIS A 1 214 ? 64.776 28.254 -0.822 1.00 32.79 246 HIS A C 1
ATOM 1606 O O . HIS A 1 214 ? 65.778 27.560 -0.677 1.00 34.77 246 HIS A O 1
ATOM 1613 N N . LEU A 1 215 ? 64.836 29.494 -1.293 1.00 31.66 247 LEU A N 1
ATOM 1614 C CA . LEU A 1 215 ? 66.112 30.113 -1.655 1.00 29.25 247 LEU A CA 1
ATOM 1615 C C . LEU A 1 215 ? 67.006 30.178 -0.430 1.00 28.50 247 LEU A C 1
ATOM 1616 O O . LEU A 1 215 ? 68.195 29.863 -0.489 1.00 28.08 247 LEU A O 1
ATOM 1621 N N . ARG A 1 216 ? 66.421 30.607 0.683 1.00 27.58 248 ARG A N 1
ATOM 1622 C CA . ARG A 1 216 ? 67.156 30.729 1.926 1.00 27.32 248 ARG A CA 1
ATOM 1623 C C . ARG A 1 216 ? 67.733 29.395 2.394 1.00 27.89 248 ARG A C 1
ATOM 1624 O O . ARG A 1 216 ? 68.932 29.296 2.673 1.00 27.51 248 ARG A O 1
ATOM 1632 N N . ASP A 1 217 ? 66.883 28.375 2.481 1.00 25.73 249 ASP A N 1
ATOM 1633 C CA . ASP A 1 217 ? 67.336 27.064 2.933 1.00 27.32 249 ASP A CA 1
ATOM 1634 C C . ASP A 1 217 ? 68.378 26.466 1.994 1.00 26.57 249 ASP A C 1
ATOM 1635 O O . ASP A 1 217 ? 69.153 25.593 2.395 1.00 26.82 249 ASP A O 1
ATOM 1640 N N . ALA A 1 218 ? 68.404 26.958 0.753 1.00 25.08 250 ALA A N 1
ATOM 1641 C CA . ALA A 1 218 ? 69.358 26.491 -0.245 1.00 24.52 250 ALA A CA 1
ATOM 1642 C C . ALA A 1 218 ? 70.721 27.202 -0.165 1.00 25.78 250 ALA A C 1
ATOM 1643 O O . ALA A 1 218 ? 71.621 26.911 -0.942 1.00 27.24 250 ALA A O 1
ATOM 1645 N N . GLY A 1 219 ? 70.872 28.130 0.774 1.00 26.43 251 GLY A N 1
ATOM 1646 C CA . GLY A 1 219 ? 72.139 28.836 0.913 1.00 25.65 251 GLY A CA 1
ATOM 1647 C C . GLY A 1 219 ? 72.349 30.014 -0.030 1.00 26.29 251 GLY A C 1
ATOM 1648 O O . GLY A 1 219 ? 73.489 30.369 -0.344 1.00 25.45 251 GLY A O 1
ATOM 1649 N N . VAL A 1 220 ? 71.261 30.627 -0.486 1.00 27.12 252 VAL A N 1
ATOM 1650 C CA . VAL A 1 220 ? 71.359 31.769 -1.394 1.00 28.48 252 VAL A CA 1
ATOM 1651 C C . VAL A 1 220 ? 71.930 33.011 -0.697 1.00 29.75 252 VAL A C 1
ATOM 1652 O O . VAL A 1 220 ? 72.614 33.817 -1.329 1.00 32.61 252 VAL A O 1
ATOM 1656 N N . PHE A 1 221 ? 71.663 33.173 0.597 1.00 27.37 253 PHE A N 1
ATOM 1657 C CA . PHE A 1 221 ? 72.188 34.332 1.329 1.00 27.02 253 PHE A CA 1
ATOM 1658 C C . PHE A 1 221 ? 73.436 33.946 2.130 1.00 27.16 253 PHE A C 1
ATOM 1659 O O . PHE A 1 221 ? 73.658 32.773 2.410 1.00 26.21 253 PHE A O 1
ATOM 1667 N N . ALA A 1 222 ? 74.251 34.931 2.492 1.00 26.34 254 ALA A N 1
ATOM 1668 C CA . ALA A 1 222 ? 75.465 34.653 3.253 1.00 27.15 254 ALA A CA 1
ATOM 1669 C C . ALA A 1 222 ? 75.148 33.984 4.588 1.00 27.00 254 ALA A C 1
ATOM 1670 O O . ALA A 1 222 ? 74.057 34.144 5.136 1.00 25.54 254 ALA A O 1
ATOM 1672 N N . ASP A 1 223 ? 76.105 33.216 5.098 1.00 27.57 255 ASP A N 1
ATOM 1673 C CA . ASP A 1 223 ? 75.919 32.544 6.374 1.00 28.82 255 ASP A CA 1
ATOM 1674 C C . ASP A 1 223 ? 75.650 33.589 7.455 1.00 29.78 255 ASP A C 1
ATOM 1675 O O . ASP A 1 223 ? 76.245 34.670 7.448 1.00 27.66 255 ASP A O 1
ATOM 1680 N N . LYS A 1 224 ? 74.746 33.257 8.373 1.00 30.25 256 LYS A N 1
ATOM 1681 C CA . LYS A 1 224 ? 74.407 34.135 9.483 1.00 32.73 256 LYS A CA 1
ATOM 1682 C C . LYS A 1 224 ? 73.802 35.461 9.031 1.00 32.30 256 LYS A C 1
ATOM 1683 O O . LYS A 1 224 ? 73.874 36.458 9.748 1.00 32.09 256 LYS A O 1
ATOM 1689 N N . ALA A 1 225 ? 73.201 35.472 7.847 1.00 30.92 257 ALA A N 1
ATOM 1690 C CA . ALA A 1 225 ? 72.594 36.687 7.317 1.00 30.77 257 ALA A CA 1
ATOM 1691 C C . ALA A 1 225 ? 71.565 37.348 8.246 1.00 31.97 257 ALA A C 1
ATOM 1692 O O . ALA A 1 225 ? 71.360 38.558 8.168 1.00 32.33 257 ALA A O 1
ATOM 1694 N N . GLN A 1 226 ? 70.923 36.575 9.120 1.00 30.42 258 GLN A N 1
ATOM 1695 C CA . GLN A 1 226 ? 69.917 37.145 10.015 1.00 30.80 258 GLN A CA 1
ATOM 1696 C C . GLN A 1 226 ? 70.497 38.150 10.996 1.00 31.17 258 GLN A C 1
ATOM 1697 O O . GLN A 1 226 ? 69.759 38.868 11.659 1.00 32.77 258 GLN A O 1
ATOM 1703 N N . GLY A 1 227 ? 71.820 38.210 11.077 1.00 31.39 259 GLY A N 1
ATOM 1704 C CA . GLY A 1 227 ? 72.454 39.133 12.002 1.00 30.32 259 GLY A CA 1
ATOM 1705 C C . GLY A 1 227 ? 73.205 40.274 11.338 1.00 31.55 259 GLY A C 1
ATOM 1706 O O . GLY A 1 227 ? 73.693 41.167 12.030 1.00 31.45 259 GLY A O 1
ATOM 1707 N N . LEU A 1 228 ? 73.303 40.254 10.009 1.00 29.59 260 LEU A N 1
ATOM 1708 C CA . LEU A 1 228 ? 74.009 41.308 9.286 1.00 29.35 260 LEU A CA 1
ATOM 1709 C C . LEU A 1 228 ? 73.207 42.597 9.227 1.00 30.37 260 LEU A C 1
ATOM 1710 O O . LEU A 1 228 ? 71.995 42.608 9.455 1.00 31.42 260 LEU A O 1
ATOM 1715 N N . THR A 1 229 ? 73.901 43.682 8.914 1.00 31.58 261 THR A N 1
ATOM 1716 C CA . THR A 1 229 ? 73.289 44.997 8.802 1.00 31.92 261 THR A CA 1
ATOM 1717 C C . THR A 1 229 ? 73.682 45.602 7.457 1.00 33.27 261 THR A C 1
ATOM 1718 O O . THR A 1 229 ? 74.476 45.024 6.715 1.00 33.84 261 THR A O 1
ATOM 1722 N N . SER A 1 230 ? 73.116 46.761 7.140 1.00 34.34 262 SER A N 1
ATOM 1723 C CA . SER A 1 230 ? 73.438 47.442 5.894 1.00 33.94 262 SER A CA 1
ATOM 1724 C C . SER A 1 230 ? 74.959 47.582 5.764 1.00 34.35 262 SER A C 1
ATOM 1725 O O . SER A 1 230 ? 75.517 47.436 4.674 1.00 35.00 262 SER A O 1
ATOM 1728 N N . ASP A 1 231 ? 75.624 47.857 6.883 1.00 34.59 263 ASP A N 1
ATOM 1729 C CA . ASP A 1 231 ? 77.077 47.988 6.890 1.00 35.74 263 ASP A CA 1
ATOM 1730 C C . ASP A 1 231 ? 77.792 46.708 6.475 1.00 33.98 263 ASP A C 1
ATOM 1731 O O . ASP A 1 231 ? 78.614 46.731 5.568 1.00 37.17 263 ASP A O 1
ATOM 1736 N N . SER A 1 232 ? 77.485 45.601 7.147 1.00 33.91 264 SER A N 1
ATOM 1737 C CA . SER A 1 232 ? 78.111 44.304 6.856 1.00 33.06 264 SER A CA 1
ATOM 1738 C C . SER A 1 232 ? 77.920 43.950 5.391 1.00 33.20 264 SER A C 1
ATOM 1739 O O . SER A 1 232 ? 78.819 43.428 4.735 1.00 35.60 264 SER A O 1
ATOM 1750 N N . THR A 1 234 ? 77.298 46.028 2.649 1.00 34.18 266 THR A N 1
ATOM 1751 C CA . THR A 1 234 ? 78.103 46.813 1.739 1.00 33.21 266 THR A CA 1
ATOM 1752 C C . THR A 1 234 ? 79.594 46.547 1.936 1.00 33.40 266 THR A C 1
ATOM 1753 O O . THR A 1 234 ? 80.366 46.637 0.989 1.00 33.96 266 THR A O 1
ATOM 1757 N N . THR A 1 235 ? 80.013 46.208 3.151 1.00 33.03 267 THR A N 1
ATOM 1758 C CA . THR A 1 235 ?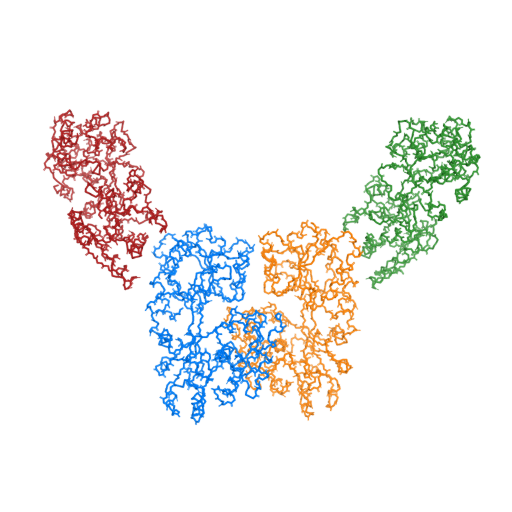 81.429 45.908 3.368 1.00 33.20 267 THR A CA 1
ATOM 1759 C C . THR A 1 235 ? 81.759 44.588 2.652 1.00 34.39 267 THR A C 1
ATOM 1760 O O . THR A 1 235 ? 82.795 44.469 1.991 1.00 33.25 267 THR A O 1
ATOM 1764 N N . GLN A 1 236 ? 80.872 43.601 2.786 1.00 34.31 268 GLN A N 1
ATOM 1765 C CA . GLN A 1 236 ? 81.071 42.309 2.139 1.00 33.39 268 GLN A CA 1
ATOM 1766 C C . GLN A 1 236 ? 81.100 42.417 0.614 1.00 32.88 268 GLN A C 1
ATOM 1767 O O . GLN A 1 236 ? 81.913 41.776 -0.039 1.00 34.07 268 GLN A O 1
ATOM 1773 N N . PHE A 1 237 ? 80.214 43.219 0.037 1.00 32.86 269 PHE A N 1
ATOM 1774 C CA . PHE A 1 237 ? 80.201 43.357 -1.415 1.00 32.73 269 PHE A CA 1
ATOM 1775 C C . PHE A 1 237 ? 81.372 44.196 -1.925 1.00 33.34 269 PHE A C 1
ATOM 1776 O O . PHE A 1 237 ? 81.977 43.864 -2.944 1.00 34.17 269 PHE A O 1
ATOM 1784 N N . ASN A 1 238 ? 81.700 45.274 -1.219 1.00 33.30 270 ASN A N 1
ATOM 1785 C CA . ASN A 1 238 ? 82.796 46.147 -1.650 1.00 34.80 270 ASN A CA 1
ATOM 1786 C C . ASN A 1 238 ? 84.174 45.483 -1.565 1.00 34.60 270 ASN A C 1
ATOM 1787 O O . ASN A 1 238 ? 85.039 45.743 -2.401 1.00 36.27 270 ASN A O 1
ATOM 1792 N N . THR A 1 239 ? 84.373 44.631 -0.563 1.00 35.61 271 THR A N 1
ATOM 1793 C CA . THR A 1 239 ? 85.642 43.923 -0.396 1.00 36.67 271 THR A CA 1
ATOM 1794 C C . THR A 1 239 ? 85.589 42.603 -1.159 1.00 36.06 271 THR A C 1
ATOM 1795 O O . THR A 1 239 ? 86.413 41.719 -0.951 1.00 36.38 271 THR A O 1
ATOM 1799 N N . GLU A 1 240 ? 84.593 42.482 -2.028 1.00 36.01 272 GLU A N 1
ATOM 1800 C CA . GLU A 1 240 ? 84.390 41.296 -2.854 1.00 36.61 272 GLU A CA 1
ATOM 1801 C C . GLU A 1 240 ? 84.355 39.950 -2.136 1.00 35.69 272 GLU A C 1
ATOM 1802 O O . GLU A 1 240 ? 84.893 38.970 -2.639 1.00 35.91 272 GLU A O 1
ATOM 1808 N N . GLU A 1 241 ? 83.711 39.906 -0.971 1.00 36.51 273 GLU A N 1
ATOM 1809 C CA . GLU A 1 241 ? 83.573 38.672 -0.196 1.00 37.06 273 GLU A CA 1
ATOM 1810 C C . GLU A 1 241 ? 82.254 37.990 -0.569 1.00 35.73 273 GLU A C 1
ATOM 1811 O O . GLU A 1 241 ? 82.087 36.785 -0.377 1.00 34.82 273 GLU A O 1
ATOM 1817 N N . ALA A 1 242 ? 81.321 38.779 -1.095 1.00 33.31 274 ALA A N 1
ATOM 1818 C CA . ALA A 1 242 ? 80.020 38.279 -1.531 1.00 31.90 274 ALA A CA 1
ATOM 1819 C C . ALA A 1 242 ? 79.841 38.747 -2.968 1.00 30.99 274 ALA A C 1
ATOM 1820 O O . ALA A 1 242 ? 80.262 39.846 -3.318 1.00 32.97 274 ALA A O 1
ATOM 1822 N N . ALA A 1 243 ? 79.204 37.927 -3.796 1.00 29.00 275 ALA A N 1
ATOM 1823 C CA . ALA A 1 243 ? 79.033 38.257 -5.205 1.00 27.66 275 ALA A CA 1
ATOM 1824 C C . ALA A 1 243 ? 77.734 38.939 -5.635 1.00 27.63 275 ALA A C 1
ATOM 1825 O O . ALA A 1 243 ? 77.654 39.474 -6.742 1.00 27.26 275 ALA A O 1
ATOM 1827 N N . VAL A 1 244 ? 76.714 38.919 -4.791 1.00 26.04 276 VAL A N 1
ATOM 1828 C CA . VAL A 1 244 ? 75.456 39.545 -5.164 1.00 25.88 276 VAL A CA 1
ATOM 1829 C C . VAL A 1 244 ? 74.913 40.409 -4.052 1.00 26.56 276 VAL A C 1
ATOM 1830 O O . VAL A 1 244 ? 75.103 40.111 -2.867 1.00 28.63 276 VAL A O 1
ATOM 1834 N N . GLN A 1 245 ? 74.223 41.475 -4.435 1.00 25.24 277 GLN A N 1
ATOM 1835 C CA . GLN A 1 245 ? 73.666 42.387 -3.453 1.00 26.10 277 GLN A CA 1
ATOM 1836 C C . GLN A 1 245 ? 72.556 43.261 -4.025 1.00 26.10 277 GLN A C 1
ATOM 1837 O O . GLN A 1 245 ? 72.695 43.868 -5.095 1.00 25.46 277 GLN A O 1
ATOM 1843 N N . SER A 1 246 ? 71.433 43.289 -3.328 1.00 25.84 278 SER A N 1
ATOM 1844 C CA . SER A 1 246 ? 70.325 44.134 -3.734 1.00 24.64 278 SER A CA 1
ATOM 1845 C C . SER A 1 246 ? 70.584 45.408 -2.956 1.00 22.53 278 SER A C 1
ATOM 1846 O O . SER A 1 246 ? 70.856 45.357 -1.768 1.00 21.13 278 SER A O 1
ATOM 1849 N N . ALA A 1 247 ? 70.520 46.553 -3.611 1.00 24.42 279 ALA A N 1
ATOM 1850 C CA . ALA A 1 247 ? 70.758 47.796 -2.893 1.00 25.76 279 ALA A CA 1
ATOM 1851 C C . ALA A 1 247 ? 70.260 49.031 -3.630 1.00 26.53 279 ALA A C 1
ATOM 1852 O O . ALA A 1 247 ? 70.117 49.030 -4.848 1.00 27.38 279 ALA A O 1
ATOM 1862 N N . SER A 1 249 ? 70.215 52.680 -5.313 1.00 32.39 281 SER A N 1
ATOM 1863 C CA . SER A 1 249 ? 71.113 53.329 -6.251 1.00 33.39 281 SER A CA 1
ATOM 1864 C C . SER A 1 249 ? 72.157 54.118 -5.454 1.00 33.22 281 SER A C 1
ATOM 1865 O O . SER A 1 249 ? 73.329 54.160 -5.817 1.00 35.17 281 SER A O 1
ATOM 1868 N N . SER A 1 250 ? 71.716 54.746 -4.366 1.00 34.27 282 SER A N 1
ATOM 1869 C CA . SER A 1 250 ? 72.593 55.535 -3.495 1.00 35.26 282 SER A CA 1
ATOM 1870 C C . SER A 1 250 ? 73.759 54.741 -2.925 1.00 34.79 282 SER A C 1
ATOM 1871 O O . SER A 1 250 ? 74.873 55.253 -2.835 1.00 34.33 282 SER A O 1
ATOM 1874 N N . ALA A 1 251 ? 73.501 53.503 -2.518 1.00 33.72 283 ALA A N 1
ATOM 1875 C CA . ALA A 1 251 ? 74.562 52.666 -1.972 1.00 33.56 283 ALA A CA 1
ATOM 1876 C C . ALA A 1 251 ? 75.476 52.174 -3.108 1.00 34.21 283 ALA A C 1
ATOM 1877 O O . ALA A 1 251 ? 76.693 52.126 -2.955 1.00 33.39 283 ALA A O 1
ATOM 1879 N N . LEU A 1 252 ? 74.880 51.809 -4.242 1.00 34.51 284 LEU A N 1
ATOM 1880 C CA . LEU A 1 252 ? 75.638 51.312 -5.391 1.00 35.10 284 LEU A CA 1
ATOM 1881 C C . LEU A 1 252 ? 76.583 52.390 -5.933 1.00 37.21 284 LEU A C 1
ATOM 1882 O O . LEU A 1 252 ? 77.605 52.077 -6.539 1.00 37.36 284 LEU A O 1
ATOM 1887 N N . ALA A 1 253 ? 76.237 53.655 -5.702 1.00 37.53 285 ALA A N 1
ATOM 1888 C CA . ALA A 1 253 ? 77.052 54.784 -6.151 1.00 39.45 285 ALA A CA 1
ATOM 1889 C C . ALA A 1 253 ? 78.380 54.826 -5.407 1.00 40.00 285 ALA A C 1
ATOM 1890 O O . ALA A 1 253 ? 79.333 55.458 -5.856 1.00 41.62 285 ALA A O 1
ATOM 1892 N N . LYS A 1 254 ? 78.438 54.147 -4.268 1.00 41.14 286 LYS A N 1
ATOM 1893 C CA . LYS A 1 254 ? 79.645 54.117 -3.456 1.00 41.34 286 LYS A CA 1
ATOM 1894 C C . LYS A 1 254 ? 80.484 52.846 -3.614 1.00 41.14 286 LYS A C 1
ATOM 1895 O O . LYS A 1 254 ? 81.433 52.646 -2.867 1.00 41.62 286 LYS A O 1
ATOM 1901 N N . VAL A 1 255 ? 80.141 51.986 -4.570 1.00 41.78 287 VAL A N 1
ATOM 1902 C CA . VAL A 1 255 ? 80.912 50.758 -4.783 1.00 41.94 287 VAL A CA 1
ATOM 1903 C C . VAL A 1 255 ? 82.278 51.111 -5.386 1.00 43.03 287 VAL A C 1
ATOM 1904 O O . VAL A 1 255 ? 82.346 51.717 -6.458 1.00 43.38 287 VAL A O 1
ATOM 1908 N N . PRO A 1 256 ? 83.381 50.734 -4.711 1.00 42.88 288 PRO A N 1
ATOM 1909 C CA . PRO A 1 256 ? 84.729 51.027 -5.210 1.00 43.42 288 PRO A CA 1
ATOM 1910 C C . PRO A 1 256 ? 84.882 50.801 -6.709 1.00 44.07 288 PRO A C 1
ATOM 1911 O O . PRO A 1 256 ? 84.428 49.798 -7.251 1.00 44.06 288 PRO A O 1
ATOM 1915 N N . GLU A 1 257 ? 85.520 51.760 -7.367 1.00 45.63 289 GLU A N 1
ATOM 1916 C CA . GLU A 1 257 ? 85.762 51.735 -8.807 1.00 47.65 289 GLU A CA 1
ATOM 1917 C C . GLU A 1 257 ? 86.178 50.370 -9.372 1.00 47.49 289 GLU A C 1
ATOM 1918 O O . GLU A 1 257 ? 85.547 49.866 -10.308 1.00 46.80 289 GLU A O 1
ATOM 1924 N N . LYS A 1 258 ? 87.236 49.780 -8.815 1.00 46.77 290 LYS A N 1
ATOM 1925 C CA . LYS A 1 258 ? 87.719 48.488 -9.297 1.00 46.49 290 LYS A CA 1
ATOM 1926 C C . LYS A 1 258 ? 86.605 47.458 -9.287 1.00 44.48 290 LYS A C 1
ATOM 1927 O O . LYS A 1 258 ? 86.469 46.667 -10.219 1.00 45.42 290 LYS A O 1
ATOM 1933 N N . VAL A 1 259 ? 85.813 47.473 -8.222 1.00 42.58 291 VAL A N 1
ATOM 1934 C CA . VAL A 1 259 ? 84.706 46.539 -8.077 1.00 41.16 291 VAL A CA 1
ATOM 1935 C C . VAL A 1 259 ? 83.570 46.866 -9.047 1.00 40.58 291 VAL A C 1
ATOM 1936 O O . VAL A 1 259 ? 83.052 45.976 -9.726 1.00 41.00 291 VAL A O 1
ATOM 1940 N N . ALA A 1 260 ? 83.196 48.143 -9.122 1.00 39.58 292 ALA A N 1
ATOM 1941 C CA . ALA A 1 260 ? 82.121 48.567 -10.012 1.00 38.17 292 ALA A CA 1
ATOM 1942 C C . ALA A 1 260 ? 82.452 48.212 -11.454 1.00 38.41 292 ALA A C 1
ATOM 1943 O O . ALA A 1 260 ? 81.556 47.984 -12.272 1.00 38.79 292 ALA A O 1
ATOM 1945 N N . GLY A 1 261 ? 83.745 48.158 -11.758 1.00 37.81 293 GLY A N 1
ATOM 1946 C CA . GLY A 1 261 ? 84.180 47.839 -13.109 1.00 38.12 293 GLY A CA 1
ATOM 1947 C C . GLY A 1 261 ? 83.699 46.499 -13.637 1.00 38.41 293 GLY A C 1
ATOM 1948 O O . GLY A 1 261 ? 83.283 46.389 -14.795 1.00 38.31 293 GLY A O 1
ATOM 1949 N N . HIS A 1 262 ? 83.776 45.464 -12.808 1.00 38.11 294 HIS A N 1
ATOM 1950 C CA . HIS A 1 262 ? 83.314 44.152 -13.234 1.00 38.01 294 HIS A CA 1
ATOM 1951 C C . HIS A 1 262 ? 82.047 43.796 -12.474 1.00 38.53 294 HIS A C 1
ATOM 1952 O O . HIS A 1 262 ? 81.905 42.694 -11.940 1.00 38.70 294 HIS A O 1
ATOM 1959 N N . THR A 1 263 ? 81.131 44.761 -12.440 1.00 37.86 295 THR A N 1
ATOM 1960 C CA . THR A 1 263 ? 79.851 44.620 -11.771 1.00 36.12 295 THR A CA 1
ATOM 1961 C C . THR A 1 263 ? 78.727 45.135 -12.662 1.00 35.09 295 THR A C 1
ATOM 1962 O O . THR A 1 263 ? 78.828 46.227 -13.212 1.00 38.13 295 THR A O 1
ATOM 1966 N N . GLU A 1 264 ? 77.668 44.349 -12.825 1.00 33.92 296 GLU A N 1
ATOM 1967 C CA . GLU A 1 264 ? 76.530 44.804 -13.610 1.00 33.66 296 GLU A CA 1
ATOM 1968 C C . GLU A 1 264 ? 75.240 44.619 -12.823 1.00 33.34 296 GLU A C 1
ATOM 1969 O O . GLU A 1 264 ? 75.154 43.776 -11.925 1.00 31.25 296 GLU A O 1
ATOM 1975 N N . VAL A 1 265 ? 74.243 45.433 -13.150 1.00 33.32 297 VAL A N 1
ATOM 1976 C CA . VAL A 1 265 ? 72.967 45.390 -12.460 1.00 32.96 297 VAL A CA 1
ATOM 1977 C C . VAL A 1 265 ? 71.860 44.698 -13.238 1.00 32.71 297 VAL A C 1
ATOM 1978 O O . VAL A 1 265 ? 71.804 44.756 -14.463 1.00 33.20 297 VAL A O 1
ATOM 1982 N N . GLY A 1 266 ? 70.979 44.044 -12.492 1.00 33.64 298 GLY A N 1
ATOM 1983 C CA . GLY A 1 266 ? 69.844 43.342 -13.059 1.00 31.95 298 GLY A CA 1
ATOM 1984 C C . GLY A 1 266 ? 68.771 43.286 -11.983 1.00 33.59 298 GLY A C 1
ATOM 1985 O O . GLY A 1 266 ? 68.816 44.069 -11.027 1.00 34.21 298 GLY A O 1
ATOM 1986 N N . GLY A 1 267 ? 67.818 42.368 -12.122 1.00 32.68 299 GLY A N 1
ATOM 1987 C CA . GLY A 1 267 ? 66.765 42.238 -11.128 1.00 32.66 299 GLY A CA 1
ATOM 1988 C C . GLY A 1 267 ? 66.854 40.909 -10.398 1.00 33.28 299 GLY A C 1
ATOM 1989 O O . GLY A 1 267 ? 67.714 40.082 -10.724 1.00 32.02 299 GLY A O 1
ATOM 1990 N N . TRP A 1 268 ? 65.967 40.692 -9.422 1.00 33.13 300 TRP A N 1
ATOM 1991 C CA . TRP A 1 268 ? 65.963 39.453 -8.644 1.00 32.39 300 TRP A CA 1
ATOM 1992 C C . TRP A 1 268 ? 65.320 38.299 -9.406 1.00 33.60 300 TRP A C 1
ATOM 1993 O O . TRP A 1 268 ? 64.172 38.396 -9.837 1.00 34.05 300 TRP A O 1
ATOM 2004 N N . PRO A 1 269 ? 66.049 37.176 -9.558 1.00 35.18 301 PRO A N 1
ATOM 2005 C CA . PRO A 1 269 ? 65.588 35.974 -10.269 1.00 35.68 301 PRO A CA 1
ATOM 2006 C C . PRO A 1 269 ? 64.155 35.567 -9.951 1.00 37.24 301 PRO A C 1
ATOM 2007 O O . PRO A 1 269 ? 63.745 35.572 -8.797 1.00 38.39 301 PRO A O 1
ATOM 2011 N N . LEU A 1 270 ? 63.397 35.200 -10.977 1.00 37.97 302 LEU A N 1
ATOM 2012 C CA . LEU A 1 270 ? 62.010 34.819 -10.770 1.00 37.80 302 LEU A CA 1
ATOM 2013 C C . LEU A 1 270 ? 61.773 33.321 -10.646 1.00 39.72 302 LEU A C 1
ATOM 2014 O O . LEU A 1 270 ? 62.502 32.506 -11.218 1.00 39.04 302 LEU A O 1
ATOM 2019 N N . ALA A 1 271 ? 60.741 32.976 -9.880 1.00 40.67 303 ALA A N 1
ATOM 2020 C CA . ALA A 1 271 ? 60.330 31.593 -9.699 1.00 40.75 303 ALA A CA 1
ATOM 2021 C C . ALA A 1 271 ? 59.255 31.392 -10.767 1.00 41.73 303 ALA A C 1
ATOM 2022 O O . ALA A 1 271 ? 58.679 32.364 -11.261 1.00 40.78 303 ALA A O 1
ATOM 2024 N N . ASP A 1 272 ? 58.989 30.146 -11.134 1.00 42.98 304 ASP A N 1
ATOM 2025 C CA . ASP A 1 272 ? 57.976 29.874 -12.139 1.00 45.16 304 ASP A CA 1
ATOM 2026 C C . ASP A 1 272 ? 56.604 30.262 -11.606 1.00 44.84 304 ASP A C 1
ATOM 2027 O O . ASP A 1 272 ? 56.319 30.103 -10.419 1.00 45.76 304 ASP A O 1
ATOM 2032 N N . GLY A 1 273 ? 55.761 30.785 -12.486 1.00 43.42 305 GLY A N 1
ATOM 2033 C CA . GLY A 1 273 ? 54.429 31.186 -12.074 1.00 42.73 305 GLY A CA 1
ATOM 2034 C C . GLY A 1 273 ? 54.440 32.578 -11.478 1.00 41.79 305 GLY A C 1
ATOM 2035 O O . GLY A 1 273 ? 53.440 33.037 -10.920 1.00 41.61 305 GLY A O 1
ATOM 2036 N N . ALA A 1 274 ? 55.583 33.247 -11.602 1.00 41.13 306 ALA A N 1
ATOM 2037 C CA . ALA A 1 274 ? 55.762 34.596 -11.083 1.00 39.95 306 ALA A CA 1
ATOM 2038 C C . ALA A 1 274 ? 54.704 35.556 -11.614 1.00 39.57 306 ALA A C 1
ATOM 2039 O O . ALA A 1 274 ? 54.207 35.396 -12.736 1.00 39.69 306 ALA A O 1
ATOM 2041 N N . ALA A 1 275 ? 54.372 36.559 -10.807 1.00 37.74 307 ALA A N 1
ATOM 2042 C CA . ALA A 1 275 ? 53.385 37.564 -11.186 1.00 36.01 307 ALA A CA 1
ATOM 2043 C C . ALA A 1 275 ? 54.010 38.718 -11.983 1.00 35.60 307 ALA A C 1
ATOM 2044 O O . ALA A 1 275 ? 53.365 39.739 -12.196 1.00 37.26 307 ALA A O 1
ATOM 2046 N N . HIS A 1 276 ? 55.260 38.554 -12.413 1.00 35.40 308 HIS A N 1
ATOM 2047 C CA . HIS A 1 276 ? 55.968 39.580 -13.183 1.00 34.91 308 HIS A CA 1
ATOM 2048 C C . HIS A 1 276 ? 56.605 38.947 -14.425 1.00 36.41 308 HIS A C 1
ATOM 2049 O O . HIS A 1 276 ? 56.740 37.724 -14.505 1.00 36.09 308 HIS A O 1
ATOM 2056 N N . ASP A 1 277 ? 57.000 39.775 -15.388 1.00 38.64 309 ASP A N 1
ATOM 2057 C CA . ASP A 1 277 ? 57.584 39.271 -16.628 1.00 41.57 309 ASP A CA 1
ATOM 2058 C C . ASP A 1 277 ? 59.084 39.048 -16.600 1.00 40.72 309 ASP A C 1
ATOM 2059 O O . ASP A 1 277 ? 59.620 38.307 -17.431 1.00 40.20 309 ASP A O 1
ATOM 2064 N N . GLY A 1 278 ? 59.768 39.698 -15.667 1.00 39.47 310 GLY A N 1
ATOM 2065 C CA . GLY A 1 278 ? 61.205 39.529 -15.586 1.00 37.74 310 GLY A CA 1
ATOM 2066 C C . GLY A 1 278 ? 61.756 39.781 -14.202 1.00 37.12 310 GLY A C 1
ATOM 2067 O O . GLY A 1 278 ? 61.008 40.152 -13.293 1.00 36.75 310 GLY A O 1
ATOM 2068 N N . PRO A 1 279 ? 63.067 39.564 -14.004 1.00 36.74 311 PRO A N 1
ATOM 2069 C CA . PRO A 1 279 ? 63.705 39.783 -12.702 1.00 36.08 311 PRO A CA 1
ATOM 2070 C C . PRO A 1 279 ? 63.174 41.093 -12.127 1.00 35.44 311 PRO A C 1
ATOM 2071 O O . PRO A 1 279 ? 63.019 42.077 -12.855 1.00 37.05 311 PRO A O 1
ATOM 2075 N N . THR A 1 280 ? 62.898 41.113 -10.831 1.00 33.29 312 THR A N 1
ATOM 2076 C CA . THR A 1 280 ? 62.349 42.311 -10.213 1.00 32.53 312 THR A CA 1
ATOM 2077 C C . THR A 1 280 ? 63.375 43.254 -9.602 1.00 31.75 312 THR A C 1
ATOM 2078 O O . THR A 1 280 ? 64.465 42.846 -9.214 1.00 33.18 312 THR A O 1
ATOM 2082 N N . VAL A 1 281 ? 63.006 44.528 -9.538 1.00 30.17 313 VAL A N 1
ATOM 2083 C CA . VAL A 1 281 ? 63.841 45.560 -8.934 1.00 28.88 313 VAL A CA 1
ATOM 2084 C C . VAL A 1 281 ? 62.852 46.452 -8.196 1.00 28.73 313 VAL A C 1
ATOM 2085 O O . VAL A 1 281 ? 61.685 46.503 -8.560 1.00 28.08 313 VAL A O 1
ATOM 2089 N N . ILE A 1 282 ? 63.306 47.122 -7.145 1.00 28.9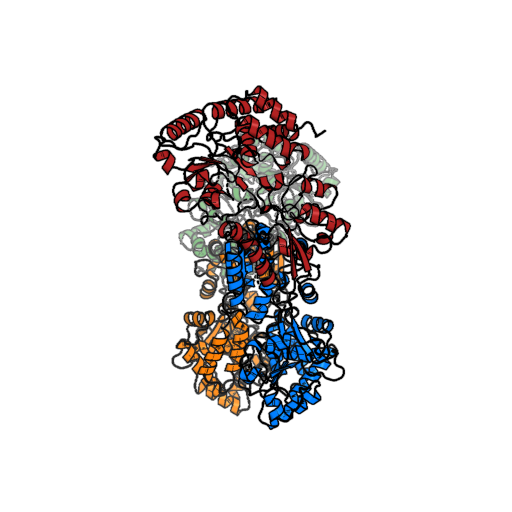5 314 ILE A N 1
ATOM 2090 C CA . ILE A 1 282 ? 62.450 48.025 -6.386 1.00 30.39 314 ILE A CA 1
ATOM 2091 C C . ILE A 1 282 ? 62.597 49.438 -6.946 1.00 32.83 314 ILE A C 1
ATOM 2092 O O . ILE A 1 282 ? 63.652 49.813 -7.467 1.00 32.16 314 ILE A O 1
ATOM 2097 N N . ARG A 1 283 ? 61.533 50.221 -6.840 1.00 33.60 315 ARG A N 1
ATOM 2098 C CA . ARG A 1 283 ? 61.567 51.595 -7.311 1.00 34.43 315 ARG A CA 1
ATOM 2099 C C . ARG A 1 283 ? 60.507 52.403 -6.589 1.00 31.83 315 ARG A C 1
ATOM 2100 O O . ARG A 1 283 ? 59.407 51.922 -6.346 1.00 33.42 315 ARG A O 1
ATOM 2108 N N . ALA A 1 284 ? 60.852 53.631 -6.234 1.00 32.08 316 ALA A N 1
ATOM 2109 C CA . ALA A 1 284 ? 59.937 54.527 -5.542 1.00 29.76 316 ALA A CA 1
ATOM 2110 C C . ALA A 1 284 ? 60.173 55.908 -6.124 1.00 30.55 316 ALA A C 1
ATOM 2111 O O . ALA A 1 284 ? 61.251 56.180 -6.658 1.00 30.54 316 ALA A O 1
ATOM 2113 N N . TYR A 1 285 ? 59.162 56.763 -6.025 1.00 28.29 317 TYR A N 1
ATOM 2114 C CA . TYR A 1 285 ? 59.222 58.126 -6.541 1.00 29.18 317 TYR A CA 1
ATOM 2115 C C . TYR A 1 285 ? 58.881 59.059 -5.402 1.00 28.51 317 TYR A C 1
ATOM 2116 O O . TYR A 1 285 ? 58.664 60.244 -5.599 1.00 30.38 317 TYR A O 1
ATOM 2125 N N . THR A 1 286 ? 58.865 58.516 -4.199 1.00 30.49 318 THR A N 1
ATOM 2126 C CA . THR A 1 286 ? 58.448 59.276 -3.043 1.00 29.81 318 THR A CA 1
ATOM 2127 C C . THR A 1 286 ? 59.501 59.730 -2.058 1.00 29.41 318 THR A C 1
ATOM 2128 O O . THR A 1 286 ? 59.203 59.933 -0.878 1.00 29.08 318 THR A O 1
ATOM 2132 N N . LEU A 1 287 ? 60.735 59.884 -2.518 1.00 28.06 319 LEU A N 1
ATOM 2133 C CA . LEU A 1 287 ? 61.763 60.379 -1.627 1.00 25.76 319 LEU A CA 1
ATOM 2134 C C . LEU A 1 287 ? 61.534 61.894 -1.606 1.00 25.35 319 LEU A C 1
ATOM 2135 O O . LEU A 1 287 ? 60.467 62.352 -2.018 1.00 23.66 319 LEU A O 1
ATOM 2140 N N . ILE A 1 288 ? 62.510 62.666 -1.136 1.00 25.74 320 ILE A N 1
ATOM 2141 C CA . ILE A 1 288 ? 62.376 64.123 -1.035 1.00 26.51 320 ILE A CA 1
ATOM 2142 C C . ILE A 1 288 ? 61.655 64.883 -2.163 1.00 27.73 320 ILE A C 1
ATOM 2143 O O . ILE A 1 288 ? 61.968 64.730 -3.346 1.00 27.59 320 ILE A O 1
ATOM 2148 N N . GLY A 1 289 ? 60.695 65.717 -1.761 1.00 27.71 321 GLY A N 1
ATOM 2149 C CA . GLY A 1 289 ? 59.919 66.521 -2.688 1.00 23.92 321 GLY A CA 1
ATOM 2150 C C . GLY A 1 289 ? 59.686 67.870 -2.041 1.00 23.36 321 GLY A C 1
ATOM 2151 O O . GLY A 1 289 ? 60.007 68.043 -0.868 1.00 25.22 321 GLY A O 1
ATOM 2152 N N . PHE A 1 290 ? 59.122 68.822 -2.781 1.00 23.71 322 PHE A N 1
ATOM 2153 C CA . PHE A 1 290 ? 58.881 70.172 -2.249 1.00 23.41 322 PHE A CA 1
ATOM 2154 C C . PHE A 1 290 ? 57.441 70.374 -1.807 1.00 23.59 322 PHE A C 1
ATOM 2155 O O . PHE A 1 290 ? 56.526 70.266 -2.615 1.00 25.12 322 PHE A O 1
ATOM 2163 N N . TRP A 1 291 ? 57.250 70.682 -0.529 1.00 24.61 323 TRP A N 1
ATOM 2164 C CA . TRP A 1 291 ? 55.922 70.910 0.021 1.00 25.42 323 TRP A CA 1
ATOM 2165 C C . TRP A 1 291 ? 55.737 72.405 0.239 1.00 24.86 323 TRP A C 1
ATOM 2166 O O . TRP A 1 291 ? 56.715 73.128 0.416 1.00 25.35 323 TRP A O 1
ATOM 2177 N N . ILE A 1 292 ? 54.493 72.876 0.218 1.00 25.86 324 ILE A N 1
ATOM 2178 C CA . ILE A 1 292 ? 54.236 74.293 0.477 1.00 27.03 324 ILE A CA 1
ATOM 2179 C C . ILE A 1 292 ? 53.403 74.401 1.749 1.00 28.16 324 ILE A C 1
ATOM 2180 O O . ILE A 1 292 ? 52.355 73.767 1.871 1.00 31.23 324 ILE A O 1
ATOM 2185 N N . SER A 1 293 ? 53.877 75.189 2.704 1.00 27.28 325 SER A N 1
ATOM 2186 C CA . SER A 1 293 ? 53.157 75.357 3.958 1.00 29.24 325 SER A CA 1
ATOM 2187 C C . SER A 1 293 ? 52.170 76.523 3.843 1.00 30.95 325 SER A C 1
ATOM 2188 O O . SER A 1 293 ? 52.176 77.257 2.853 1.00 31.52 325 SER A O 1
ATOM 2191 N N . PRO A 1 294 ? 51.294 76.702 4.844 1.00 33.47 326 PRO A N 1
ATOM 2192 C CA . PRO A 1 294 ? 50.344 77.826 4.755 1.00 35.33 326 PRO A CA 1
ATOM 2193 C C . PRO A 1 294 ? 51.122 79.150 4.650 1.00 36.50 326 PRO A C 1
ATOM 2194 O O . PRO A 1 294 ? 50.737 80.055 3.909 1.00 37.20 326 PRO A O 1
ATOM 2198 N N . ASN A 1 295 ? 52.221 79.245 5.397 1.00 38.09 327 ASN A N 1
ATOM 2199 C CA . ASN A 1 295 ? 53.084 80.425 5.362 1.00 38.56 327 ASN A CA 1
ATOM 2200 C C . ASN A 1 295 ? 53.615 80.597 3.939 1.00 38.70 327 ASN A C 1
ATOM 2201 O O . ASN A 1 295 ? 53.712 81.712 3.427 1.00 39.99 327 ASN A O 1
ATOM 2206 N N . GLY A 1 296 ? 53.962 79.482 3.307 1.00 39.21 328 GLY A N 1
ATOM 2207 C CA . GLY A 1 296 ? 54.487 79.538 1.957 1.00 37.65 328 GLY A CA 1
ATOM 2208 C C . GLY A 1 296 ? 53.521 80.155 0.969 1.00 38.46 328 GLY A C 1
ATOM 2209 O O . GLY A 1 296 ? 53.941 80.807 0.019 1.00 36.96 328 GLY A O 1
ATOM 2210 N N . VAL A 1 297 ? 52.224 79.952 1.182 1.00 40.08 329 VAL A N 1
ATOM 2211 C CA . VAL A 1 297 ? 51.224 80.502 0.275 1.00 41.37 329 VAL A CA 1
ATOM 2212 C C . VAL A 1 297 ? 51.187 82.025 0.336 1.00 43.33 329 VAL A C 1
ATOM 2213 O O . VAL A 1 297 ? 50.779 82.683 -0.626 1.00 43.73 329 VAL A O 1
ATOM 2217 N N . ARG A 1 298 ? 51.622 82.582 1.461 1.00 45.14 330 ARG A N 1
ATOM 2218 C CA . ARG A 1 298 ? 51.656 84.027 1.626 1.00 48.26 330 ARG A CA 1
ATOM 2219 C C . ARG A 1 298 ? 52.868 84.611 0.894 1.00 48.64 330 ARG A C 1
ATOM 2220 O O . ARG A 1 298 ? 52.976 85.821 0.719 1.00 49.21 330 ARG A O 1
ATOM 2228 N N . LYS A 1 299 ? 53.778 83.740 0.470 1.00 46.93 331 LYS A N 1
ATOM 2229 C CA . LYS A 1 299 ? 54.965 84.159 -0.266 1.00 44.65 331 LYS A CA 1
ATOM 2230 C C . LYS A 1 299 ? 54.976 83.349 -1.550 1.00 43.30 331 LYS A C 1
ATOM 2231 O O . LYS A 1 299 ? 56.041 83.024 -2.069 1.00 44.84 331 LYS A O 1
ATOM 2237 N N . ILE A 1 300 ? 53.791 83.031 -2.062 1.00 40.95 332 ILE A N 1
ATOM 2238 C CA . ILE A 1 300 ? 53.668 82.210 -3.257 1.00 39.63 332 ILE A CA 1
ATOM 2239 C C . ILE A 1 300 ? 54.496 82.615 -4.474 1.00 39.64 332 ILE A C 1
ATOM 2240 O O . ILE A 1 300 ? 55.063 81.751 -5.130 1.00 39.92 332 ILE A O 1
ATOM 2245 N N . GLU A 1 301 ? 54.582 83.901 -4.800 1.00 40.54 333 GLU A N 1
ATOM 2246 C CA . GLU A 1 301 ? 55.387 84.269 -5.962 1.00 42.77 333 GLU A CA 1
ATOM 2247 C C . GLU A 1 301 ? 56.870 83.983 -5.695 1.00 40.22 333 GLU A C 1
ATOM 2248 O O . GLU A 1 301 ? 57.631 83.697 -6.618 1.00 39.37 333 GLU A O 1
ATOM 2254 N N . GLN A 1 302 ? 57.277 84.057 -4.433 1.00 38.85 334 GLN A N 1
ATOM 2255 C CA . GLN A 1 302 ? 58.662 83.756 -4.072 1.00 38.52 334 GLN A CA 1
ATOM 2256 C C . GLN A 1 302 ? 58.866 82.241 -4.169 1.00 36.99 334 GLN A C 1
ATOM 2257 O O . GLN A 1 302 ? 59.892 81.775 -4.686 1.00 37.18 334 GLN A O 1
ATOM 2263 N N . VAL A 1 303 ? 57.884 81.479 -3.687 1.00 33.89 335 VAL A N 1
ATOM 2264 C CA . VAL A 1 303 ? 57.941 80.017 -3.752 1.00 31.90 335 VAL A CA 1
ATOM 2265 C C . VAL A 1 303 ? 58.043 79.597 -5.218 1.00 32.02 335 VAL A C 1
ATOM 2266 O O . VAL A 1 303 ? 58.860 78.748 -5.570 1.00 31.54 335 VAL A O 1
ATOM 2270 N N . GLU A 1 304 ? 57.212 80.213 -6.057 1.00 31.81 336 GLU A N 1
ATOM 2271 C CA . GLU A 1 304 ? 57.154 79.940 -7.495 1.00 34.10 336 GLU A CA 1
ATOM 2272 C C . GLU A 1 304 ? 58.495 80.097 -8.225 1.00 33.58 336 GLU A C 1
ATOM 2273 O O . GLU A 1 304 ? 58.871 79.256 -9.045 1.00 31.89 336 GLU A O 1
ATOM 2279 N N . LYS A 1 305 ? 59.200 81.185 -7.932 1.00 33.98 337 LYS A N 1
ATOM 2280 C CA . LYS A 1 305 ? 60.486 81.463 -8.561 1.00 33.19 337 LYS A CA 1
ATOM 2281 C C . LYS A 1 305 ? 61.508 80.386 -8.203 1.00 32.18 337 LYS A C 1
ATOM 2282 O O . LYS A 1 305 ? 62.320 79.987 -9.035 1.00 33.31 337 LYS A O 1
ATOM 2288 N N . PHE A 1 306 ? 61.441 79.915 -6.961 1.00 31.62 338 PHE A N 1
ATOM 2289 C CA . PHE A 1 306 ? 62.346 78.895 -6.449 1.00 30.27 338 PHE A CA 1
ATOM 2290 C C . PHE A 1 306 ? 62.031 77.491 -6.957 1.00 30.04 338 PHE A C 1
ATOM 2291 O O . PHE A 1 306 ? 62.938 76.712 -7.261 1.00 31.73 338 PHE A O 1
ATOM 2299 N N . LEU A 1 307 ? 60.751 77.153 -7.044 1.00 29.47 339 LEU A N 1
ATOM 2300 C CA . LEU A 1 307 ? 60.387 75.826 -7.507 1.00 29.15 339 LEU A CA 1
ATOM 2301 C C . LEU A 1 307 ? 60.562 75.641 -9.002 1.00 31.43 339 LEU A C 1
ATOM 2302 O O . LEU A 1 307 ? 60.903 74.539 -9.439 1.00 34.88 339 LEU A O 1
ATOM 2307 N N . ARG A 1 308 ? 60.345 76.686 -9.804 1.00 31.03 340 ARG A N 1
ATOM 2308 C CA . ARG A 1 308 ? 60.551 76.493 -11.238 1.00 30.76 340 ARG A CA 1
ATOM 2309 C C . ARG A 1 308 ? 62.031 76.464 -11.567 1.00 29.33 340 ARG A C 1
ATOM 2310 O O . ARG A 1 308 ? 62.432 75.859 -12.560 1.00 29.22 340 ARG A O 1
ATOM 2318 N N . PHE A 1 309 ? 62.838 77.112 -10.727 1.00 27.91 341 PHE A N 1
ATOM 2319 C CA . PHE A 1 309 ? 64.280 77.091 -10.909 1.00 26.10 341 PHE A CA 1
ATOM 2320 C C . PHE A 1 309 ? 64.664 75.651 -10.611 1.00 26.55 341 PHE A C 1
ATOM 2321 O O . PHE A 1 309 ? 65.375 75.023 -11.387 1.00 29.01 341 PHE A O 1
ATOM 2337 N N . TYR A 1 311 ? 62.902 73.029 -10.806 1.00 25.02 343 TYR A N 1
ATOM 2338 C CA . TYR A 1 311 ? 62.384 72.125 -11.828 1.00 26.34 343 TYR A CA 1
ATOM 2339 C C . TYR A 1 311 ? 63.029 72.297 -13.207 1.00 27.35 343 TYR A C 1
ATOM 2340 O O . TYR A 1 311 ? 62.692 71.571 -14.141 1.00 28.20 343 TYR A O 1
ATOM 2349 N N . ARG A 1 312 ? 63.949 73.247 -13.345 1.00 27.92 344 ARG A N 1
ATOM 2350 C CA . ARG A 1 312 ? 64.584 73.477 -14.639 1.00 29.26 344 ARG A CA 1
ATOM 2351 C C . ARG A 1 312 ? 65.452 72.284 -15.039 1.00 29.49 344 ARG A C 1
ATOM 2352 O O . ARG A 1 312 ? 66.195 71.745 -14.219 1.00 29.26 344 ARG A O 1
ATOM 2360 N N . PRO A 1 313 ? 65.355 71.858 -16.315 1.00 28.78 345 PRO A N 1
ATOM 2361 C CA . PRO A 1 313 ? 66.097 70.729 -16.881 1.00 27.89 345 PRO A CA 1
ATOM 2362 C C . PRO A 1 313 ? 67.572 70.683 -16.519 1.00 29.07 345 PRO A C 1
ATOM 2363 O O . PRO A 1 313 ? 68.101 69.619 -16.189 1.00 28.64 345 PRO A O 1
ATOM 2367 N N . ASP A 1 314 ? 68.233 71.836 -16.584 1.00 28.60 346 ASP A N 1
ATOM 2368 C CA . ASP A 1 314 ? 69.649 71.904 -16.283 1.00 28.64 346 ASP A CA 1
ATOM 2369 C C . ASP A 1 314 ? 69.935 71.751 -14.796 1.00 29.21 346 ASP A C 1
ATOM 2370 O O . ASP A 1 314 ? 71.006 71.278 -14.425 1.00 31.34 346 ASP A O 1
ATOM 2375 N N . VAL A 1 315 ? 68.994 72.139 -13.937 1.00 28.91 347 VAL A N 1
ATOM 2376 C CA . VAL A 1 315 ? 69.208 71.969 -12.493 1.00 27.48 347 VAL A CA 1
ATOM 2377 C C . VAL A 1 315 ? 69.045 70.480 -12.156 1.00 27.29 347 VAL A C 1
ATOM 2378 O O . VAL A 1 315 ? 69.876 69.893 -11.466 1.00 27.16 347 VAL A O 1
ATOM 2382 N N . VAL A 1 316 ? 67.980 69.877 -12.673 1.00 26.85 348 VAL A N 1
ATOM 2383 C CA . VAL A 1 316 ? 67.704 68.462 -12.472 1.00 26.38 348 VAL A CA 1
ATOM 2384 C C . VAL A 1 316 ? 68.869 67.603 -12.988 1.00 28.83 348 VAL A C 1
ATOM 2385 O O . VAL A 1 316 ? 69.258 66.622 -12.352 1.00 28.71 348 VAL A O 1
ATOM 2389 N N . ALA A 1 317 ? 69.431 67.986 -14.133 1.00 27.28 349 ALA A N 1
ATOM 2390 C CA . ALA A 1 317 ? 70.535 67.238 -14.725 1.00 28.82 349 ALA A CA 1
ATOM 2391 C C . ALA A 1 317 ? 71.790 67.227 -13.842 1.00 28.48 349 ALA A C 1
ATOM 2392 O O . ALA A 1 317 ? 72.521 66.250 -13.800 1.00 29.03 349 ALA A O 1
ATOM 2394 N N . ARG A 1 318 ? 72.018 68.321 -13.134 1.00 30.40 350 ARG A N 1
ATOM 2395 C CA . ARG A 1 318 ? 73.158 68.464 -12.238 1.00 32.12 350 ARG A CA 1
ATOM 2396 C C . ARG A 1 318 ? 73.038 67.426 -11.106 1.00 32.12 350 ARG A C 1
ATOM 2397 O O . ARG A 1 318 ? 74.007 66.735 -10.772 1.00 31.62 350 ARG A O 1
ATOM 2405 N N . PHE A 1 319 ? 71.846 67.314 -10.522 1.00 30.83 351 PHE A N 1
ATOM 2406 C CA . PHE A 1 319 ? 71.604 66.339 -9.458 1.00 27.56 351 PHE A CA 1
ATOM 2407 C C . PHE A 1 319 ? 71.899 64.940 -9.984 1.00 26.57 351 PHE A C 1
ATOM 2408 O O . PHE A 1 319 ? 72.534 64.144 -9.308 1.00 25.67 351 PHE A O 1
ATOM 2416 N N . VAL A 1 320 ? 71.425 64.640 -11.188 1.00 28.04 352 VAL A N 1
ATOM 2417 C CA . VAL A 1 320 ? 71.655 63.324 -11.799 1.00 29.96 352 VAL A CA 1
ATOM 2418 C C . VAL A 1 320 ? 73.138 63.122 -12.119 1.00 31.62 352 VAL A C 1
ATOM 2419 O O . VAL A 1 320 ? 73.797 62.223 -11.608 1.00 32.56 352 VAL A O 1
ATOM 2423 N N . THR A 1 321 ? 73.643 64.010 -12.958 1.00 33.20 353 THR A N 1
ATOM 2424 C CA . THR A 1 321 ? 75.019 64.014 -13.433 1.00 32.63 353 THR A CA 1
ATOM 2425 C C . THR A 1 321 ? 76.118 64.179 -12.383 1.00 32.35 353 THR A C 1
ATOM 2426 O O . THR A 1 321 ? 77.123 63.471 -12.410 1.00 31.14 353 THR A O 1
ATOM 2430 N N . GLU A 1 322 ? 75.914 65.107 -11.458 1.00 32.62 354 GLU A N 1
ATOM 2431 C CA . GLU A 1 322 ? 76.914 65.429 -10.443 1.00 32.84 354 GLU A CA 1
ATOM 2432 C C . GLU A 1 322 ? 76.789 64.733 -9.082 1.00 33.45 354 GLU A C 1
ATOM 2433 O O . GLU A 1 322 ? 77.798 64.474 -8.435 1.00 33.05 354 GLU A O 1
ATOM 2439 N N . SER A 1 323 ? 75.569 64.437 -8.633 1.00 33.85 355 SER A N 1
ATOM 2440 C CA . SER A 1 323 ? 75.398 63.746 -7.354 1.00 34.07 355 SER A CA 1
ATOM 2441 C C . SER A 1 323 ? 75.003 62.287 -7.548 1.00 33.95 355 SER A C 1
ATOM 2442 O O . SER A 1 323 ? 75.075 61.489 -6.615 1.00 35.85 355 SER A O 1
ATOM 2445 N N . GLY A 1 324 ? 74.591 61.944 -8.763 1.00 33.93 356 GLY A N 1
ATOM 2446 C CA . GLY A 1 324 ? 74.174 60.583 -9.051 1.00 34.39 356 GLY A CA 1
ATOM 2447 C C . GLY A 1 324 ? 72.812 60.209 -8.476 1.00 33.72 356 GLY A C 1
ATOM 2448 O O . GLY A 1 324 ? 72.589 59.058 -8.097 1.00 32.31 356 GLY A O 1
ATOM 2449 N N . ARG A 1 325 ? 71.895 61.170 -8.407 1.00 31.80 357 ARG A N 1
ATOM 2450 C CA . ARG A 1 325 ? 70.567 60.891 -7.877 1.00 30.30 357 ARG A CA 1
ATOM 2451 C C . ARG A 1 325 ? 69.602 60.430 -8.960 1.00 29.34 357 ARG A C 1
ATOM 2452 O O . ARG A 1 325 ? 69.788 60.728 -10.142 1.00 29.25 357 ARG A O 1
ATOM 2460 N N . ASP A 1 326 ? 68.566 59.703 -8.548 1.00 28.99 358 ASP A N 1
ATOM 2461 C CA . ASP A 1 326 ? 67.519 59.251 -9.463 1.00 29.28 358 ASP A CA 1
ATOM 2462 C C . ASP A 1 326 ? 66.415 60.307 -9.322 1.00 28.60 358 ASP A C 1
ATOM 2463 O O . ASP A 1 326 ? 66.144 60.761 -8.211 1.00 25.66 358 ASP A O 1
ATOM 2476 N N . ALA A 1 328 ? 62.375 62.059 -9.913 1.00 27.85 360 ALA A N 1
ATOM 2477 C CA . ALA A 1 328 ? 60.955 61.811 -10.118 1.00 29.88 360 ALA A CA 1
ATOM 2478 C C . ALA A 1 328 ? 60.497 62.619 -11.332 1.00 29.62 360 ALA A C 1
ATOM 2479 O O . ALA A 1 328 ? 59.325 62.593 -11.701 1.00 30.40 360 ALA A O 1
ATOM 2481 N N . LEU A 1 329 ? 61.434 63.330 -11.956 1.00 29.74 361 LEU A N 1
ATOM 2482 C CA . LEU A 1 329 ? 61.115 64.159 -13.117 1.00 30.61 361 LEU A CA 1
ATOM 2483 C C . LEU A 1 329 ? 61.760 63.659 -14.419 1.00 32.00 361 LEU A C 1
ATOM 2484 O O . LEU A 1 329 ? 62.780 62.960 -14.407 1.00 32.18 361 LEU A O 1
ATOM 2489 N N . ARG A 1 330 ? 61.143 64.025 -15.537 1.00 31.49 362 ARG A N 1
ATOM 2490 C CA . ARG A 1 330 ? 61.622 63.648 -16.857 1.00 32.29 362 ARG A CA 1
ATOM 2491 C C . ARG A 1 330 ? 62.973 64.295 -17.133 1.00 33.39 362 ARG A C 1
ATOM 2492 O O . ARG A 1 330 ? 63.128 65.513 -17.042 1.00 34.17 362 ARG A O 1
ATOM 2500 N N . THR A 1 331 ? 63.957 63.471 -17.458 1.00 33.96 363 THR A N 1
ATOM 2501 C CA . THR A 1 331 ? 65.282 63.969 -17.749 1.00 33.92 363 THR A CA 1
ATOM 2502 C C . THR A 1 331 ? 65.972 63.046 -18.746 1.00 36.10 363 THR A C 1
ATOM 2503 O O . THR A 1 331 ? 65.656 61.856 -18.831 1.00 37.49 363 THR A O 1
ATOM 2507 N N . ASP A 1 332 ? 66.907 63.614 -19.501 1.00 37.49 364 ASP A N 1
ATOM 2508 C CA . ASP A 1 332 ? 67.676 62.883 -20.500 1.00 37.26 364 ASP A CA 1
ATOM 2509 C C . ASP A 1 332 ? 69.030 62.580 -19.902 1.00 37.87 364 ASP A C 1
ATOM 2510 O O . ASP A 1 332 ? 69.855 61.906 -20.516 1.00 38.10 364 ASP A O 1
ATOM 2515 N N . ALA A 1 333 ? 69.255 63.089 -18.695 1.00 36.30 365 ALA A N 1
ATOM 2516 C CA . ALA A 1 333 ? 70.520 62.883 -18.014 1.00 35.75 365 ALA A CA 1
ATOM 2517 C C . ALA A 1 333 ? 70.641 61.457 -17.491 1.00 35.58 365 ALA A C 1
ATOM 2518 O O . ALA A 1 333 ? 69.639 60.802 -17.203 1.00 35.60 365 ALA A O 1
ATOM 2520 N N . VAL A 1 334 ? 71.879 60.987 -17.385 1.00 35.11 366 VAL A N 1
ATOM 2521 C CA . VAL A 1 334 ? 72.179 59.652 -16.873 1.00 35.40 366 VAL A CA 1
ATOM 2522 C C . VAL A 1 334 ? 73.411 59.809 -16.002 1.00 35.13 366 VAL A C 1
ATOM 2523 O O . VAL A 1 334 ? 74.325 60.554 -16.348 1.00 35.14 366 VAL A O 1
ATOM 2527 N N . SER A 1 335 ? 73.434 59.115 -14.874 1.00 36.27 367 SER A N 1
ATOM 2528 C CA . SER A 1 335 ? 74.564 59.203 -13.955 1.00 37.53 367 SER A CA 1
ATOM 2529 C C . SER A 1 335 ? 75.756 58.383 -14.443 1.00 37.93 367 SER A C 1
ATOM 2530 O O . SER A 1 335 ? 76.219 57.494 -13.740 1.00 40.05 367 SER A O 1
ATOM 2533 N N . THR A 1 336 ? 76.251 58.684 -15.639 1.00 39.06 368 THR A N 1
ATOM 2534 C CA . THR A 1 336 ? 77.391 57.958 -16.193 1.00 39.49 368 THR A CA 1
ATOM 2535 C C . THR A 1 336 ? 78.632 57.992 -15.290 1.00 39.91 368 THR A C 1
ATOM 2536 O O . THR A 1 336 ? 79.452 57.074 -15.330 1.00 41.15 368 THR A O 1
ATOM 2540 N N . GLY A 1 337 ? 78.752 59.039 -14.476 1.00 38.74 369 GLY A N 1
ATOM 2541 C CA . GLY A 1 337 ? 79.887 59.186 -13.568 1.00 41.17 369 GLY A CA 1
ATOM 2542 C C . GLY A 1 337 ? 79.870 58.275 -12.342 1.00 42.02 369 GLY A C 1
ATOM 2543 O O . GLY A 1 337 ? 80.821 58.236 -11.560 1.00 43.13 369 GLY A O 1
ATOM 2544 N N . PHE A 1 338 ? 78.758 57.569 -12.159 1.00 42.15 370 PHE A N 1
ATOM 2545 C CA . PHE A 1 338 ? 78.585 56.600 -11.068 1.00 39.88 370 PHE A CA 1
ATOM 2546 C C . PHE A 1 338 ? 78.034 55.404 -11.824 1.00 39.58 370 PHE A C 1
ATOM 2547 O O . PHE A 1 338 ? 76.831 55.188 -11.884 1.00 41.37 370 PHE A O 1
ATOM 2555 N N . PRO A 1 339 ? 78.943 54.615 -12.422 1.00 38.87 371 PRO A N 1
ATOM 2556 C CA . PRO A 1 339 ? 78.672 53.421 -13.233 1.00 37.13 371 PRO A CA 1
ATOM 2557 C C . PRO A 1 339 ? 77.422 52.606 -12.912 1.00 35.70 371 PRO A C 1
ATOM 2558 O O . PRO A 1 339 ? 76.530 52.496 -13.750 1.00 36.16 371 PRO A O 1
ATOM 2562 N N . LEU A 1 340 ? 77.356 52.022 -11.717 1.00 34.72 372 LEU A N 1
ATOM 2563 C CA . LEU A 1 340 ? 76.201 51.203 -11.357 1.00 32.09 372 LEU A CA 1
ATOM 2564 C C . LEU A 1 340 ? 74.900 52.002 -11.325 1.00 31.31 372 LEU A C 1
ATOM 2565 O O . LEU A 1 340 ? 73.841 51.490 -11.714 1.00 30.56 372 LEU A O 1
ATOM 2570 N N . VAL A 1 341 ? 74.971 53.256 -10.881 1.00 30.14 373 VAL A N 1
ATOM 2571 C CA . VAL A 1 341 ? 73.777 54.104 -10.817 1.00 29.62 373 VAL A CA 1
ATOM 2572 C C . VAL A 1 341 ? 73.288 54.384 -12.237 1.00 30.51 373 VAL A C 1
ATOM 2573 O O . VAL A 1 341 ? 72.101 54.244 -12.548 1.00 27.31 373 VAL A O 1
ATOM 2577 N N . GLY A 1 342 ? 74.218 54.777 -13.102 1.00 33.11 374 GLY A N 1
ATOM 2578 C CA . GLY A 1 342 ? 73.861 55.038 -14.486 1.00 32.63 374 GLY A CA 1
ATOM 2579 C C . GLY A 1 342 ? 73.287 53.787 -15.127 1.00 33.07 374 GLY A C 1
ATOM 2580 O O . GLY A 1 342 ? 72.359 53.861 -15.928 1.00 32.94 374 GLY A O 1
ATOM 2581 N N . ALA A 1 343 ? 73.839 52.628 -14.774 1.00 33.74 375 ALA A N 1
ATOM 2582 C CA . ALA A 1 343 ? 73.373 51.353 -15.322 1.00 33.67 375 ALA A CA 1
ATOM 2583 C C . ALA A 1 343 ? 71.956 51.027 -14.853 1.00 33.90 375 ALA A C 1
ATOM 2584 O O . ALA A 1 343 ? 71.144 50.505 -15.621 1.00 36.27 375 ALA A O 1
ATOM 2586 N N . ALA A 1 344 ? 71.663 51.330 -13.590 1.00 32.99 376 ALA A N 1
ATOM 2587 C CA . ALA A 1 344 ? 70.336 51.075 -13.035 1.00 33.73 376 ALA A CA 1
ATOM 2588 C C . ALA A 1 344 ? 69.307 51.987 -13.698 1.00 34.63 376 ALA A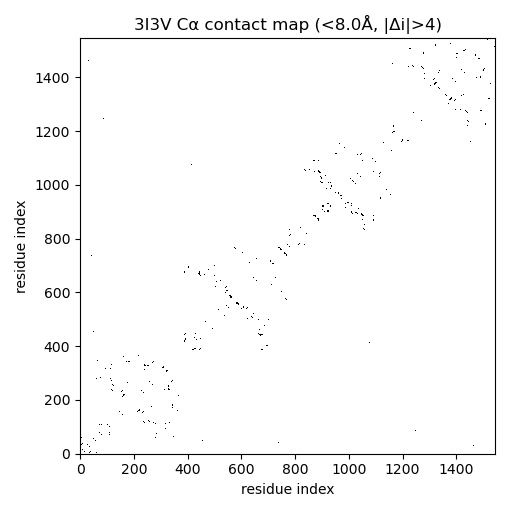 C 1
ATOM 2589 O O . ALA A 1 344 ? 68.129 51.641 -13.795 1.00 34.38 376 ALA A O 1
ATOM 2591 N N . GLN A 1 345 ? 69.751 53.156 -14.154 1.00 35.42 377 GLN A N 1
ATOM 2592 C CA . GLN A 1 345 ? 68.847 54.097 -14.811 1.00 36.20 377 GLN A CA 1
ATOM 2593 C C . GLN A 1 345 ? 68.523 53.661 -16.232 1.00 37.70 377 GLN A C 1
ATOM 2594 O O . GLN A 1 345 ? 67.459 53.989 -16.748 1.00 38.54 377 GLN A O 1
ATOM 2600 N N . ARG A 1 346 ? 69.429 52.907 -16.853 1.00 39.64 378 ARG A N 1
ATOM 2601 C CA . ARG A 1 346 ? 69.227 52.441 -18.226 1.00 42.46 378 ARG A CA 1
ATOM 2602 C C . ARG A 1 346 ? 68.467 51.125 -18.305 1.00 43.24 378 ARG A C 1
ATOM 2603 O O . ARG A 1 346 ? 68.198 50.626 -19.395 1.00 42.60 378 ARG A O 1
ATOM 2611 N N . LEU A 1 347 ? 68.144 50.553 -17.150 1.00 44.48 379 LEU A N 1
ATOM 2612 C CA . LEU A 1 347 ? 67.404 49.296 -17.099 1.00 45.04 379 LEU A CA 1
ATOM 2613 C C . LEU A 1 347 ? 66.007 49.555 -17.662 1.00 46.49 379 LEU A C 1
ATOM 2614 O O . LEU A 1 347 ? 65.326 50.487 -17.238 1.00 46.05 379 LEU A O 1
ATOM 2619 N N . GLY A 1 348 ? 65.579 48.729 -18.610 1.00 47.53 380 GLY A N 1
ATOM 2620 C CA . GLY A 1 348 ? 64.269 48.925 -19.202 1.00 49.48 380 GLY A CA 1
ATOM 2621 C C . GLY A 1 348 ? 63.195 47.914 -18.839 1.00 50.80 380 GLY A C 1
ATOM 2622 O O . GLY A 1 348 ? 62.896 47.681 -17.663 1.00 50.81 380 GLY A O 1
ATOM 2623 N N . SER A 1 349 ? 62.608 47.317 -19.872 1.00 52.29 381 SER A N 1
ATOM 2624 C CA . SER A 1 349 ? 61.542 46.340 -19.706 1.00 52.22 381 SER A CA 1
ATOM 2625 C C . SER A 1 349 ? 62.060 44.937 -19.407 1.00 51.37 381 SER A C 1
ATOM 2626 O O . SER A 1 349 ? 61.266 44.020 -19.207 1.00 50.57 381 SER A O 1
ATOM 2629 N N . GLU A 1 350 ? 63.380 44.764 -19.375 1.00 50.52 382 GLU A N 1
ATOM 2630 C CA . GLU A 1 350 ? 63.945 43.447 -19.085 1.00 50.47 382 GLU A CA 1
ATOM 2631 C C . GLU A 1 350 ? 63.890 43.149 -17.580 1.00 48.59 382 GLU A C 1
ATOM 2632 O O . GLU A 1 350 ? 64.361 42.099 -17.126 1.00 47.74 382 GLU A O 1
ATOM 2638 N N . VAL A 1 351 ? 63.324 44.088 -16.818 1.00 45.06 383 VAL A N 1
ATOM 2639 C CA . VAL A 1 351 ? 63.147 43.938 -15.372 1.00 43.32 383 VAL A CA 1
ATOM 2640 C C . VAL A 1 351 ? 61.770 44.486 -15.007 1.00 41.60 383 VAL A C 1
ATOM 2641 O O . VAL A 1 351 ? 61.280 45.419 -15.641 1.00 42.22 383 VAL A O 1
ATOM 2645 N N . SER A 1 352 ? 61.138 43.890 -14.004 1.00 40.44 384 SER A N 1
ATOM 2646 C CA . SER A 1 352 ? 59.824 44.339 -13.561 1.00 39.55 384 SER A CA 1
ATOM 2647 C C . SER A 1 352 ? 59.963 45.068 -12.228 1.00 39.14 384 SER A C 1
ATOM 2648 O O . SER A 1 352 ? 60.776 44.694 -11.378 1.00 40.29 384 SER A O 1
ATOM 2651 N N . GLN A 1 353 ? 59.172 46.114 -12.051 1.00 38.13 385 GLN A N 1
ATOM 2652 C CA . GLN A 1 353 ? 59.216 46.900 -10.830 1.00 38.28 385 GLN A CA 1
ATOM 2653 C C . GLN A 1 353 ? 58.274 46.351 -9.769 1.00 36.99 385 GLN A C 1
ATOM 2654 O O . GLN A 1 353 ? 57.145 45.951 -10.069 1.00 36.06 385 GLN A O 1
ATOM 2660 N N . VAL A 1 354 ? 58.748 46.314 -8.529 1.00 34.16 386 VAL A N 1
ATOM 2661 C CA . VAL A 1 354 ? 57.905 45.874 -7.429 1.00 32.55 386 VAL A CA 1
ATOM 2662 C C . VAL A 1 354 ? 57.852 47.029 -6.449 1.00 31.30 386 VAL A C 1
ATOM 2663 O O . VAL A 1 354 ? 58.653 47.959 -6.515 1.00 29.00 386 VAL A O 1
ATOM 2667 N N . LEU A 1 355 ? 56.902 46.944 -5.535 1.00 32.66 387 LEU A N 1
ATOM 2668 C CA . LEU A 1 355 ? 56.649 47.975 -4.550 1.00 35.14 387 LEU A CA 1
ATOM 2669 C C . LEU A 1 355 ? 57.609 48.110 -3.363 1.00 35.55 387 LEU A C 1
ATOM 2670 O O . LEU A 1 355 ? 58.046 47.114 -2.783 1.00 36.31 387 LEU A O 1
ATOM 2675 N N . LEU A 1 356 ? 57.944 49.356 -3.023 1.00 33.35 388 LEU A N 1
ATOM 2676 C CA . LEU A 1 356 ? 58.748 49.645 -1.840 1.00 32.21 388 LEU A CA 1
ATOM 2677 C C . LEU A 1 356 ? 57.610 49.798 -0.824 1.00 32.12 388 LEU A C 1
ATOM 2678 O O . LEU A 1 356 ? 56.875 50.780 -0.866 1.00 32.30 388 LEU A O 1
ATOM 2683 N N . PRO A 1 357 ? 57.451 48.833 0.095 1.00 31.71 389 PRO A N 1
ATOM 2684 C CA . PRO A 1 357 ? 56.395 48.833 1.120 1.00 32.46 389 PRO A CA 1
ATOM 2685 C C . PRO A 1 357 ? 56.244 50.015 2.100 1.00 32.83 389 PRO A C 1
ATOM 2686 O O . PRO A 1 357 ? 55.140 50.290 2.572 1.00 32.35 389 PRO A O 1
ATOM 2690 N N . ASP A 1 358 ? 57.336 50.707 2.396 1.00 31.48 390 ASP A N 1
ATOM 2691 C CA . ASP A 1 358 ? 57.341 51.824 3.347 1.00 32.26 390 ASP A CA 1
ATOM 2692 C C . ASP A 1 358 ? 56.084 52.692 3.581 1.00 32.76 390 ASP A C 1
ATOM 2693 O O . ASP A 1 358 ? 55.561 52.719 4.695 1.00 32.74 390 ASP A O 1
ATOM 2698 N N . VAL A 1 359 ? 55.602 53.407 2.564 1.00 33.27 391 VAL A N 1
ATOM 2699 C CA . VAL A 1 359 ? 54.441 54.282 2.756 1.00 35.49 391 VAL A CA 1
ATOM 2700 C C . VAL A 1 359 ? 53.135 53.578 3.101 1.00 36.92 391 VAL A C 1
ATOM 2701 O O . VAL A 1 359 ? 52.214 54.215 3.607 1.00 37.22 391 VAL A O 1
ATOM 2705 N N . TYR A 1 360 ? 53.050 52.277 2.835 1.00 39.10 392 TYR A N 1
ATOM 2706 C CA . TYR A 1 360 ? 51.832 51.523 3.126 1.00 39.45 392 TYR A CA 1
ATOM 2707 C C . TYR A 1 360 ? 51.859 50.836 4.482 1.00 40.77 392 TYR A C 1
ATOM 2708 O O . TYR A 1 360 ? 50.813 50.499 5.024 1.00 41.57 392 TYR A O 1
ATOM 2717 N N . VAL A 1 361 ? 53.052 50.631 5.030 1.00 41.78 393 VAL A N 1
ATOM 2718 C CA . VAL A 1 361 ? 53.193 49.973 6.327 1.00 41.83 393 VAL A CA 1
ATOM 2719 C C . VAL A 1 361 ? 52.817 50.888 7.488 1.00 42.12 393 VAL A C 1
ATOM 2720 O O . VAL A 1 361 ? 53.353 51.986 7.623 1.00 43.12 393 VAL A O 1
ATOM 2724 N N . PRO A 1 362 ? 51.885 50.439 8.346 1.00 41.97 394 PRO A N 1
ATOM 2725 C CA . PRO A 1 362 ? 51.451 51.229 9.502 1.00 40.42 394 PRO A CA 1
ATOM 2726 C C . PRO A 1 362 ? 52.673 51.545 10.344 1.00 39.00 394 PRO A C 1
ATOM 2727 O O . PRO A 1 362 ? 53.536 50.692 10.531 1.00 38.97 394 PRO A O 1
ATOM 2731 N N . PRO A 1 363 ? 52.768 52.773 10.870 1.00 38.23 395 PRO A N 1
ATOM 2732 C CA . PRO A 1 363 ? 53.938 53.113 11.685 1.00 36.74 395 PRO A CA 1
ATOM 2733 C C . PRO A 1 363 ? 54.232 52.159 12.839 1.00 35.82 395 PRO A C 1
ATOM 2734 O O . PRO A 1 363 ? 55.384 51.984 13.224 1.00 36.09 395 PRO A O 1
ATOM 2738 N N . ALA A 1 364 ? 53.196 51.530 13.381 1.00 36.45 396 ALA A N 1
ATOM 2739 C CA . ALA A 1 364 ? 53.371 50.607 14.503 1.00 36.73 396 ALA A CA 1
ATOM 2740 C C . ALA A 1 364 ? 53.919 49.232 14.101 1.00 36.31 396 ALA A C 1
ATOM 2741 O O . ALA A 1 364 ? 54.433 48.497 14.937 1.00 37.39 396 ALA A O 1
ATOM 2743 N N . ALA A 1 365 ? 53.819 48.885 12.824 1.00 35.75 397 ALA A N 1
ATOM 2744 C CA . ALA A 1 365 ? 54.300 47.589 12.365 1.00 36.18 397 ALA A CA 1
ATOM 2745 C C . ALA A 1 365 ? 55.727 47.639 11.831 1.00 35.91 397 ALA A C 1
ATOM 2746 O O . ALA A 1 365 ? 56.328 46.597 11.565 1.00 36.35 397 ALA A O 1
ATOM 2748 N N . ALA A 1 366 ? 56.269 48.847 11.704 1.00 35.69 398 ALA A N 1
ATOM 2749 C CA . ALA A 1 366 ? 57.610 49.052 11.161 1.00 36.41 398 ALA A CA 1
ATOM 2750 C C . ALA A 1 366 ? 58.734 48.341 11.891 1.00 37.70 398 ALA A C 1
ATOM 2751 O O . ALA A 1 366 ? 59.356 47.442 11.328 1.00 38.56 398 ALA A O 1
ATOM 2753 N N . GLN A 1 367 ? 59.013 48.743 13.128 1.00 38.44 399 GLN A N 1
ATOM 2754 C CA . GLN A 1 367 ? 60.084 48.108 13.891 1.00 40.13 399 GLN A CA 1
ATOM 2755 C C . GLN A 1 367 ? 59.882 46.603 14.052 1.00 38.31 399 GLN A C 1
ATOM 2756 O O . GLN A 1 367 ? 60.816 45.827 13.853 1.00 38.97 399 GLN A O 1
ATOM 2762 N N . PRO A 1 368 ? 58.672 46.172 14.444 1.00 36.10 400 PRO A N 1
ATOM 2763 C CA . PRO A 1 368 ? 58.423 44.737 14.603 1.00 35.02 400 PRO A CA 1
ATOM 2764 C C . PRO A 1 368 ? 58.703 43.989 13.297 1.00 33.69 400 PRO A C 1
ATOM 2765 O O . PRO A 1 368 ? 59.214 42.876 13.301 1.00 33.06 400 PRO A O 1
ATOM 2769 N N . LEU A 1 369 ? 58.370 44.618 12.178 1.00 33.36 401 LEU A N 1
ATOM 2770 C CA . LEU A 1 369 ? 58.585 44.010 10.875 1.00 32.87 401 LEU A CA 1
ATOM 2771 C C . LEU A 1 369 ? 60.078 43.760 10.637 1.00 33.11 401 LEU A C 1
ATOM 2772 O O . LEU A 1 369 ? 60.447 42.799 9.966 1.00 32.63 401 LEU A O 1
ATOM 2777 N N . ILE A 1 370 ? 60.937 44.613 11.190 1.00 32.55 402 ILE A N 1
ATOM 2778 C CA . ILE A 1 370 ? 62.383 44.429 11.049 1.00 34.47 402 ILE A CA 1
ATOM 2779 C C . ILE A 1 370 ? 62.750 43.179 11.857 1.00 34.93 402 ILE A C 1
ATOM 2780 O O . ILE A 1 370 ? 63.497 42.311 11.399 1.00 34.66 402 ILE A O 1
ATOM 2785 N N . THR A 1 371 ? 62.216 43.108 13.072 1.00 34.21 403 THR A N 1
ATOM 2786 C CA . THR A 1 371 ? 62.476 41.985 13.960 1.00 33.16 403 THR A CA 1
ATOM 2787 C C . THR A 1 371 ? 62.012 40.675 13.327 1.00 33.96 403 THR A C 1
ATOM 2788 O O . THR A 1 371 ? 62.749 39.691 13.323 1.00 34.46 403 THR A O 1
ATOM 2792 N N . ALA A 1 372 ? 60.800 40.668 12.774 1.00 32.80 404 ALA A N 1
ATOM 2793 C CA . ALA A 1 372 ? 60.256 39.474 12.130 1.00 32.35 404 ALA A CA 1
ATOM 2794 C C . ALA A 1 372 ? 61.100 39.060 10.922 1.00 33.21 404 ALA A C 1
ATOM 2795 O O . ALA A 1 372 ? 61.100 37.899 10.523 1.00 32.31 404 ALA A O 1
ATOM 2797 N N . THR A 1 373 ? 61.815 40.018 10.341 1.00 33.43 405 THR A N 1
ATOM 2798 C CA . THR A 1 373 ? 62.656 39.743 9.181 1.00 34.63 405 THR A CA 1
ATOM 2799 C C . THR A 1 373 ? 63.882 38.924 9.580 1.00 34.23 405 THR A C 1
ATOM 2800 O O . THR A 1 373 ? 64.232 37.948 8.922 1.00 33.57 405 THR A O 1
ATOM 2804 N N . SER A 1 374 ? 64.525 39.318 10.670 1.00 34.49 406 SER A N 1
ATOM 2805 C CA . SER A 1 374 ? 65.699 38.613 11.160 1.00 33.37 406 SER A CA 1
ATOM 2806 C C . SER A 1 374 ? 65.336 37.151 11.431 1.00 33.23 406 SER A C 1
ATOM 2807 O O . SER A 1 374 ? 66.034 36.233 10.993 1.00 32.75 406 SER A O 1
ATOM 2810 N N . THR A 1 375 ? 64.238 36.947 12.153 1.00 32.06 407 THR A N 1
ATOM 2811 C CA . THR A 1 375 ? 63.760 35.607 12.472 1.00 32.26 407 THR A CA 1
ATOM 2812 C C . THR A 1 375 ? 63.579 34.833 11.163 1.00 33.38 407 THR A C 1
ATOM 2813 O O . THR A 1 375 ? 63.949 33.667 11.054 1.00 33.84 407 THR A O 1
ATOM 2817 N N . SER A 1 376 ? 63.015 35.503 10.165 1.00 32.41 408 SER A N 1
ATOM 2818 C CA . SER A 1 376 ? 62.771 34.890 8.873 1.00 30.08 408 SER A CA 1
ATOM 2819 C C . SER A 1 376 ? 64.001 34.518 8.048 1.00 30.13 408 SER A C 1
ATOM 2820 O O . SER A 1 376 ? 63.929 33.585 7.254 1.00 29.16 408 SER A O 1
ATOM 2823 N N . PHE A 1 377 ? 65.116 35.233 8.210 1.00 28.84 409 PHE A N 1
ATOM 2824 C CA . PHE A 1 377 ? 66.321 34.912 7.436 1.00 28.67 409 PHE A CA 1
ATOM 2825 C C . PHE A 1 377 ? 67.070 33.733 8.042 1.00 30.46 409 PHE A C 1
ATOM 2826 O O . PHE A 1 377 ? 68.027 33.222 7.460 1.00 29.09 409 PHE A O 1
ATOM 2834 N N . THR A 1 378 ? 66.632 33.311 9.221 1.00 31.42 410 THR A N 1
ATOM 2835 C CA . THR A 1 378 ? 67.253 32.192 9.901 1.00 32.52 410 THR A CA 1
ATOM 2836 C C . THR A 1 378 ? 66.880 30.904 9.184 1.00 33.49 410 THR A C 1
ATOM 2837 O O . THR A 1 378 ? 65.701 30.596 9.006 1.00 34.71 410 THR A O 1
ATOM 2841 N N . ARG A 1 379 ? 67.903 30.164 8.773 1.00 32.57 411 ARG A N 1
ATOM 2842 C CA . ARG A 1 379 ? 67.722 28.917 8.050 1.00 32.75 411 ARG A CA 1
ATOM 2843 C C . ARG A 1 379 ? 66.909 27.848 8.765 1.00 33.88 411 ARG A C 1
ATOM 2844 O O . ARG A 1 379 ? 67.207 27.470 9.894 1.00 34.51 411 ARG A O 1
ATOM 2852 N N . GLY A 1 380 ? 65.874 27.358 8.094 1.00 34.63 412 GLY A N 1
ATOM 2853 C CA . GLY A 1 380 ? 65.042 26.327 8.685 1.00 35.11 412 GLY A CA 1
ATOM 2854 C C . GLY A 1 380 ? 63.724 26.811 9.258 1.00 35.68 412 GLY A C 1
ATOM 2855 O O . GLY A 1 380 ? 62.931 25.996 9.722 1.00 36.44 412 GLY A O 1
ATOM 2856 N N . THR A 1 381 ? 63.481 28.121 9.237 1.00 34.78 413 THR A N 1
ATOM 2857 C CA . THR A 1 381 ? 62.231 28.673 9.772 1.00 33.69 413 THR A CA 1
ATOM 2858 C C . THR A 1 381 ? 61.098 28.413 8.789 1.00 32.79 413 THR A C 1
ATOM 2859 O O . THR A 1 381 ? 61.049 29.003 7.714 1.00 32.85 413 THR A O 1
ATOM 2863 N N . SER A 1 382 ? 60.185 27.523 9.162 1.00 33.09 414 SER A N 1
ATOM 2864 C CA . SER A 1 382 ? 59.074 27.162 8.285 1.00 33.68 414 SER A CA 1
ATOM 2865 C C . SER A 1 382 ? 58.304 28.348 7.705 1.00 34.18 414 SER A C 1
ATOM 2866 O O . SER A 1 382 ? 58.207 29.412 8.322 1.00 34.66 414 SER A O 1
ATOM 2869 N N . PRO A 1 383 ? 57.764 28.186 6.489 1.00 33.92 415 PRO A N 1
ATOM 2870 C CA . PRO A 1 383 ? 57.003 29.270 5.867 1.00 34.76 415 PRO A CA 1
ATOM 2871 C C . PRO A 1 383 ? 55.860 29.673 6.795 1.00 35.15 415 PRO A C 1
ATOM 2872 O O . PRO A 1 383 ? 55.484 30.840 6.871 1.00 35.38 415 PRO A O 1
ATOM 2876 N N . ALA A 1 384 ? 55.319 28.693 7.510 1.00 36.65 416 ALA A N 1
ATOM 2877 C CA . ALA A 1 384 ? 54.231 28.950 8.443 1.00 37.55 416 ALA A CA 1
ATOM 2878 C C . ALA A 1 384 ? 54.706 29.916 9.527 1.00 38.36 416 ALA A C 1
ATOM 2879 O O . ALA A 1 384 ? 54.001 30.861 9.886 1.00 39.54 416 ALA A O 1
ATOM 2881 N N . ARG A 1 385 ? 55.902 29.670 10.049 1.00 36.67 417 ARG A N 1
ATOM 2882 C CA . ARG A 1 385 ? 56.466 30.521 11.082 1.00 37.24 417 ARG A CA 1
ATOM 2883 C C . ARG A 1 385 ? 56.886 31.884 10.539 1.00 36.33 417 ARG A C 1
ATOM 2884 O O . ARG A 1 385 ? 56.818 32.883 11.257 1.00 35.62 417 ARG A O 1
ATOM 2892 N N . VAL A 1 386 ? 57.338 31.931 9.286 1.00 35.14 418 VAL A N 1
ATOM 2893 C CA . VAL A 1 386 ? 57.737 33.204 8.692 1.00 34.39 418 VAL A CA 1
ATOM 2894 C C . VAL A 1 386 ? 56.470 34.045 8.609 1.00 35.73 418 VAL A C 1
ATOM 2895 O O . VAL A 1 386 ? 56.436 35.183 9.079 1.00 35.78 418 VAL A O 1
ATOM 2899 N N . ARG A 1 387 ? 55.421 33.456 8.036 1.00 36.51 419 ARG A N 1
ATOM 2900 C CA . ARG A 1 387 ? 54.131 34.121 7.912 1.00 37.36 419 ARG A CA 1
ATOM 2901 C C . ARG A 1 387 ? 53.631 34.610 9.274 1.00 36.99 419 ARG A C 1
ATOM 2902 O O . ARG A 1 387 ? 53.120 35.723 9.388 1.00 37.40 419 ARG A O 1
ATOM 2910 N N . ALA A 1 388 ? 53.787 33.786 10.307 1.00 35.19 420 ALA A N 1
ATOM 2911 C CA . ALA A 1 388 ? 53.326 34.161 11.646 1.00 34.35 420 ALA A CA 1
ATOM 2912 C C . ALA A 1 388 ? 54.096 35.339 12.240 1.00 33.01 420 ALA A C 1
ATOM 2913 O O . ALA A 1 388 ? 53.497 36.215 12.862 1.00 33.09 420 ALA A O 1
ATOM 2915 N N . ALA A 1 389 ? 55.415 35.357 12.050 1.00 31.58 421 ALA A N 1
ATOM 2916 C CA . ALA A 1 389 ? 56.262 36.446 12.550 1.00 32.50 421 ALA A CA 1
ATOM 2917 C C . ALA A 1 389 ? 55.926 37.763 11.844 1.00 33.54 421 ALA A C 1
ATOM 2918 O O . ALA A 1 389 ? 55.798 38.804 12.484 1.00 36.27 421 ALA A O 1
ATOM 2920 N N . LEU A 1 390 ? 55.796 37.712 10.521 1.00 33.02 422 LEU A N 1
ATOM 2921 C CA . LEU A 1 390 ? 55.449 38.885 9.725 1.00 33.45 422 LEU A CA 1
ATOM 2922 C C . LEU A 1 390 ? 54.091 39.425 10.200 1.00 34.30 422 LEU A C 1
ATOM 2923 O O . LEU A 1 390 ? 53.948 40.604 10.526 1.00 33.56 422 LEU A O 1
ATOM 2928 N N . GLU A 1 391 ? 53.096 38.552 10.262 1.00 34.89 423 GLU A N 1
ATOM 2929 C CA . GLU A 1 391 ? 51.771 38.973 10.695 1.00 36.08 423 GLU A CA 1
ATOM 2930 C C . GLU A 1 391 ? 51.706 39.517 12.127 1.00 36.03 423 GLU A C 1
ATOM 2931 O O . GLU A 1 391 ? 50.929 40.431 12.402 1.00 36.28 423 GLU A O 1
ATOM 2937 N N . SER A 1 392 ? 52.522 38.985 13.033 1.00 36.42 424 SER A N 1
ATOM 2938 C CA . SER A 1 392 ? 52.494 39.458 14.414 1.00 37.30 424 SER A CA 1
ATOM 2939 C C . SER A 1 392 ? 53.066 40.861 14.525 1.00 37.54 424 SER A C 1
ATOM 2940 O O . SER A 1 392 ? 52.925 41.514 15.556 1.00 38.64 424 SER A O 1
ATOM 2943 N N . ALA A 1 393 ? 53.720 41.325 13.467 1.00 37.04 425 ALA A N 1
ATOM 2944 C CA . ALA A 1 393 ? 54.307 42.659 13.491 1.00 36.85 425 ALA A CA 1
ATOM 2945 C C . ALA A 1 393 ? 53.204 43.697 13.444 1.00 36.39 425 ALA A C 1
ATOM 2946 O O . ALA A 1 393 ? 53.399 44.834 13.846 1.00 37.06 425 ALA A O 1
ATOM 2948 N N . TYR A 1 394 ? 52.041 43.285 12.959 1.00 38.12 426 TYR A N 1
ATOM 2949 C CA . TYR A 1 394 ? 50.890 44.169 12.834 1.00 42.00 426 TYR A CA 1
ATOM 2950 C C . TYR A 1 394 ? 49.905 44.104 13.995 1.00 44.12 426 TYR A C 1
ATOM 2951 O O . TYR A 1 394 ? 48.843 44.718 13.933 1.00 45.88 426 TYR A O 1
ATOM 2960 N N . ARG A 1 395 ? 50.244 43.376 15.053 1.00 47.71 427 ARG A N 1
ATOM 2961 C CA . ARG A 1 395 ? 49.333 43.249 16.192 1.00 50.95 427 ARG A CA 1
ATOM 2962 C C . ARG A 1 395 ? 49.224 44.516 17.027 1.00 51.63 427 ARG A C 1
ATOM 2963 O O . ARG A 1 395 ? 48.257 44.693 17.768 1.00 53.06 427 ARG A O 1
ATOM 2971 N N . SER A 1 396 ? 50.216 45.393 16.917 1.00 51.95 428 SER A N 1
ATOM 2972 C CA . SER A 1 396 ? 50.207 46.635 17.677 1.00 52.52 428 SER A CA 1
ATOM 2973 C C . SER A 1 396 ? 49.529 47.775 16.919 1.00 52.09 428 SER A C 1
ATOM 2974 O O . SER A 1 396 ? 49.372 48.868 17.455 1.00 52.33 428 SER A O 1
ATOM 2976 N N . VAL A 1 397 ? 49.123 47.520 15.677 1.00 51.89 429 VAL A N 1
ATOM 2977 C CA . VAL A 1 397 ? 48.473 48.548 14.867 1.00 52.06 429 VAL A CA 1
ATOM 2978 C C . VAL A 1 397 ? 46.989 48.665 15.207 1.00 52.27 429 VAL A C 1
ATOM 2979 O O . VAL A 1 397 ? 46.440 47.691 15.760 1.00 53.29 429 VAL A O 1
ATOM 2981 N N . ASP B 1 8 ? 30.303 73.878 26.627 1.00 59.62 40 ASP B N 1
ATOM 2982 C CA . ASP B 1 8 ? 31.061 74.083 27.896 1.00 59.42 40 ASP B CA 1
ATOM 2983 C C . ASP B 1 8 ? 31.188 72.784 28.704 1.00 57.72 40 ASP B C 1
ATOM 2984 O O . ASP B 1 8 ? 31.281 72.808 29.935 1.00 58.99 40 ASP B O 1
ATOM 2989 N N . THR B 1 9 ? 31.174 71.648 28.013 1.00 54.31 41 THR B N 1
ATOM 2990 C CA . THR B 1 9 ? 31.329 70.359 28.680 1.00 49.29 41 THR B CA 1
ATOM 2991 C C . THR B 1 9 ? 32.847 70.150 28.782 1.00 46.20 41 THR B C 1
ATOM 2992 O O . THR B 1 9 ? 33.589 70.599 27.908 1.00 45.32 41 THR B O 1
ATOM 2996 N N . LEU B 1 10 ? 33.314 69.488 29.840 1.00 42.59 42 LEU B N 1
ATOM 2997 C CA . LEU B 1 10 ? 34.752 69.253 30.008 1.00 38.69 42 LEU B CA 1
ATOM 2998 C C . LEU B 1 10 ? 35.196 68.149 29.037 1.00 36.96 42 LEU B C 1
ATOM 2999 O O . LEU B 1 10 ? 34.770 67.000 29.173 1.00 38.19 42 LEU B O 1
ATOM 3004 N N . VAL B 1 11 ? 36.040 68.496 28.065 1.00 32.98 43 VAL B N 1
ATOM 3005 C CA . VAL B 1 11 ? 36.518 67.525 27.076 1.00 31.56 43 VAL B CA 1
ATOM 3006 C C . VAL B 1 11 ? 37.957 67.073 27.338 1.00 30.40 43 VAL B C 1
ATOM 3007 O O . VAL B 1 11 ? 38.882 67.895 27.435 1.00 31.35 43 VAL B O 1
ATOM 3011 N N . VAL B 1 12 ? 38.132 65.762 27.439 1.00 27.07 44 VAL B N 1
ATOM 3012 C CA . VAL B 1 12 ? 39.435 65.161 27.694 1.00 25.90 44 VAL B CA 1
ATOM 3013 C C . VAL B 1 12 ? 39.924 64.322 26.511 1.00 27.70 44 VAL B C 1
ATOM 3014 O O . VAL B 1 12 ? 39.257 63.371 26.069 1.00 27.40 44 VAL B O 1
ATOM 3018 N N . HIS B 1 13 ? 41.097 64.684 26.005 1.00 28.56 45 HIS B N 1
ATOM 3019 C CA . HIS B 1 13 ? 41.736 63.978 24.896 1.00 28.88 45 HIS B CA 1
ATOM 3020 C C . HIS B 1 13 ? 42.707 63.039 25.607 1.00 27.56 45 HIS B C 1
ATOM 3021 O O . HIS B 1 13 ? 43.695 63.487 26.188 1.00 30.88 45 HIS B O 1
ATOM 3028 N N . THR B 1 14 ? 42.426 61.743 25.565 1.00 28.14 46 THR B N 1
ATOM 3029 C CA . THR B 1 14 ? 43.232 60.756 26.283 1.00 26.40 46 THR B CA 1
ATOM 3030 C C . THR B 1 14 ? 43.569 59.504 25.486 1.00 27.34 46 THR B C 1
ATOM 3031 O O . THR B 1 14 ? 42.879 59.156 24.528 1.00 28.21 46 THR B O 1
ATOM 3035 N N . GLN B 1 15 ? 44.632 58.818 25.891 1.00 26.50 47 GLN B N 1
ATOM 3036 C CA . GLN B 1 15 ? 45.026 57.591 25.210 1.00 26.63 47 GLN B CA 1
ATOM 3037 C C . GLN B 1 15 ? 44.403 56.365 25.870 1.00 26.76 47 GLN B C 1
ATOM 3038 O O . GLN B 1 15 ? 44.567 55.247 25.387 1.00 28.73 47 GLN B O 1
ATOM 3044 N N . LEU B 1 16 ? 43.704 56.586 26.981 1.00 25.13 48 LEU B N 1
ATOM 3045 C CA . LEU B 1 16 ? 43.064 55.517 27.730 1.00 24.02 48 LEU B CA 1
ATOM 3046 C C . LEU B 1 16 ? 41.590 55.486 27.370 1.00 24.54 48 LEU B C 1
ATOM 3047 O O . LEU B 1 16 ? 40.988 56.527 27.120 1.00 24.29 48 LEU B O 1
ATOM 3052 N N . GLY B 1 17 ? 41.006 54.294 27.356 1.00 24.50 49 GLY B N 1
ATOM 3053 C CA . GLY B 1 17 ? 39.605 54.169 27.016 1.00 26.45 49 GLY B CA 1
ATOM 3054 C C . GLY B 1 17 ? 39.367 52.886 26.240 1.00 29.32 49 GLY B C 1
ATOM 3055 O O . GLY B 1 17 ? 38.264 52.357 26.235 1.00 29.58 49 GLY B O 1
ATOM 3056 N N . THR B 1 18 ? 40.402 52.383 25.576 1.00 30.44 50 THR B N 1
ATOM 3057 C CA . THR B 1 18 ? 40.258 51.147 24.819 1.00 32.80 50 THR B CA 1
ATOM 3058 C C . THR B 1 18 ? 41.266 50.055 25.189 1.00 32.30 50 THR B C 1
ATOM 3059 O O . THR B 1 18 ? 41.053 49.309 26.144 1.00 32.73 50 THR B O 1
ATOM 3063 N N . THR B 1 19 ? 42.369 49.978 24.451 1.00 33.44 51 THR B N 1
ATOM 3064 C CA . THR B 1 19 ? 43.378 48.939 24.671 1.00 33.75 51 THR B CA 1
ATOM 3065 C C . THR B 1 19 ? 44.553 49.307 25.560 1.00 34.05 51 THR B C 1
ATOM 3066 O O . THR B 1 19 ? 45.290 48.431 26.003 1.00 35.90 51 THR B O 1
ATOM 3070 N N . ALA B 1 20 ? 44.744 50.600 25.800 1.00 34.29 52 ALA B N 1
ATOM 3071 C CA . ALA B 1 20 ? 45.847 51.066 26.621 1.00 33.23 52 ALA B CA 1
ATOM 3072 C C . ALA B 1 20 ? 45.676 50.611 28.071 1.00 34.69 52 ALA B C 1
ATOM 3073 O O . ALA B 1 20 ? 44.573 50.666 28.624 1.00 35.29 52 ALA B O 1
ATOM 3075 N N . PRO B 1 21 ? 46.771 50.148 28.705 1.00 32.92 53 PRO B N 1
ATOM 3076 C CA . PRO B 1 21 ? 46.793 49.671 30.094 1.00 31.31 53 PRO B CA 1
ATOM 3077 C C . PRO B 1 21 ? 46.229 50.721 31.047 1.00 31.59 53 PRO B C 1
ATOM 3078 O O . PRO B 1 21 ? 46.570 51.903 30.945 1.00 28.90 53 PRO B O 1
ATOM 3082 N N . GLY B 1 22 ? 45.379 50.279 31.973 1.00 29.75 54 GLY B N 1
ATOM 3083 C CA . GLY B 1 22 ? 44.765 51.191 32.919 1.00 28.53 54 GLY B CA 1
ATOM 3084 C C . GLY B 1 22 ? 43.428 51.729 32.431 1.00 27.57 54 GLY B C 1
ATOM 3085 O O . GLY B 1 22 ? 42.752 52.454 33.159 1.00 28.42 54 GLY B O 1
ATOM 3086 N N . SER B 1 23 ? 43.047 51.368 31.206 1.00 27.82 55 SER B N 1
ATOM 3087 C CA . SER B 1 23 ? 41.787 51.808 30.592 1.00 27.13 55 SER B CA 1
ATOM 3088 C C . SER B 1 23 ? 40.514 51.447 31.351 1.00 27.36 55 SER B C 1
ATOM 3089 O O . SER B 1 23 ? 39.614 52.271 31.489 1.00 28.09 55 SER B O 1
ATOM 3092 N N . PRO B 1 24 ? 40.400 50.194 31.815 1.00 27.65 56 PRO B N 1
ATOM 3093 C CA . PRO B 1 24 ? 39.174 49.853 32.542 1.00 27.65 56 PRO B CA 1
ATOM 3094 C C . PRO B 1 24 ? 38.980 50.754 33.762 1.00 26.78 56 PRO B C 1
ATOM 3095 O O . PRO B 1 24 ? 37.924 51.368 33.941 1.00 25.69 56 PRO B O 1
ATOM 3099 N N . THR B 1 25 ? 40.013 50.851 34.585 1.00 26.57 57 THR B N 1
ATOM 3100 C CA . THR B 1 25 ? 39.944 51.669 35.792 1.00 26.97 57 THR B CA 1
ATOM 3101 C C . THR B 1 25 ? 39.696 53.148 35.466 1.00 27.39 57 THR B C 1
ATOM 3102 O O . THR B 1 25 ? 38.940 53.816 36.177 1.00 27.58 57 THR B O 1
ATOM 3106 N N . TYR B 1 26 ? 40.299 53.659 34.390 1.00 26.52 58 TYR B N 1
ATOM 3107 C CA . TYR B 1 26 ? 40.060 55.059 34.006 1.00 26.62 58 TYR B CA 1
ATOM 3108 C C . TYR B 1 26 ? 38.574 55.285 33.665 1.00 26.06 58 TYR B C 1
ATOM 3109 O O . TYR B 1 26 ? 38.007 56.294 34.054 1.00 27.89 58 TYR B O 1
ATOM 3118 N N . LEU B 1 27 ? 37.956 54.358 32.934 1.00 24.51 59 LEU B N 1
ATOM 3119 C CA . LEU B 1 27 ? 36.537 54.489 32.587 1.00 26.46 59 LEU B CA 1
ATOM 3120 C C . LEU B 1 27 ? 35.656 54.433 33.843 1.00 26.95 59 LEU B C 1
ATOM 3121 O O . LEU B 1 27 ? 34.662 55.155 33.945 1.00 28.96 59 LEU B O 1
ATOM 3126 N N . ALA B 1 28 ? 36.024 53.574 34.791 1.00 26.75 60 ALA B N 1
ATOM 3127 C CA . ALA B 1 28 ? 35.304 53.454 36.055 1.00 27.29 60 ALA B CA 1
ATOM 3128 C C . ALA B 1 28 ? 35.429 54.781 36.815 1.00 26.75 60 ALA B C 1
ATOM 3129 O O . ALA B 1 28 ? 34.487 55.227 37.471 1.00 26.08 60 ALA B O 1
ATOM 3131 N N . ALA B 1 29 ? 36.598 55.414 36.710 1.00 26.55 61 ALA B N 1
ATOM 3132 C CA . ALA B 1 29 ? 36.840 56.684 37.395 1.00 25.53 61 ALA B CA 1
ATOM 3133 C C . ALA B 1 29 ? 35.937 57.752 36.799 1.00 25.51 61 ALA B C 1
ATOM 3134 O O . ALA B 1 29 ? 35.314 58.519 37.523 1.00 27.66 61 ALA B O 1
ATOM 3136 N N . VAL B 1 30 ? 35.859 57.783 35.472 1.00 26.88 62 VAL B N 1
ATOM 3137 C CA . VAL B 1 30 ? 35.006 58.739 34.775 1.00 26.35 62 VAL B CA 1
ATOM 3138 C C . VAL B 1 30 ? 33.543 58.528 35.164 1.00 28.32 62 VAL B C 1
ATOM 3139 O O . VAL B 1 30 ? 32.797 59.492 35.334 1.00 29.95 62 VAL B O 1
ATOM 3143 N N . ASP B 1 31 ? 33.121 57.274 35.315 1.00 29.14 63 ASP B N 1
ATOM 3144 C CA . ASP B 1 31 ? 31.729 57.040 35.689 1.00 30.54 63 ASP B CA 1
ATOM 3145 C C . ASP B 1 31 ? 31.529 57.381 37.167 1.00 30.49 63 ASP B C 1
ATOM 3146 O O . ASP B 1 31 ? 30.467 57.851 37.563 1.00 29.38 63 ASP B O 1
ATOM 3151 N N . ARG B 1 32 ? 32.565 57.168 37.969 1.00 32.02 64 ARG B N 1
ATOM 3152 C CA . ARG B 1 32 ? 32.511 57.494 39.389 1.00 33.76 64 ARG B CA 1
ATOM 3153 C C . ARG B 1 32 ? 32.360 59.011 39.444 1.00 33.82 64 ARG B C 1
ATOM 3154 O O . ARG B 1 32 ? 31.473 59.541 40.108 1.00 34.53 64 ARG B O 1
ATOM 3162 N N . PHE B 1 33 ? 33.243 59.702 38.728 1.00 33.92 65 PHE B N 1
ATOM 3163 C CA . PHE B 1 33 ? 33.236 61.157 38.669 1.00 32.55 65 PHE B CA 1
ATOM 3164 C C . PHE B 1 33 ? 31.860 61.746 38.379 1.00 33.38 65 PHE B C 1
ATOM 3165 O O . PHE B 1 33 ? 31.505 62.791 38.931 1.00 33.03 65 PHE B O 1
ATOM 3173 N N . ARG B 1 34 ? 31.096 61.090 37.503 1.00 33.56 66 ARG B N 1
ATOM 3174 C CA . ARG B 1 34 ? 29.761 61.566 37.139 1.00 34.20 66 ARG B CA 1
ATOM 3175 C C . ARG B 1 34 ? 28.748 61.350 38.251 1.00 35.67 66 ARG B C 1
ATOM 3176 O O . ARG B 1 34 ? 27.896 62.205 38.479 1.00 35.86 66 ARG B O 1
ATOM 3184 N N . GLU B 1 35 ? 28.826 60.206 38.929 1.00 37.08 67 GLU B N 1
ATOM 3185 C CA . GLU B 1 35 ? 27.915 59.919 40.036 1.00 39.01 67 GLU B CA 1
ATOM 3186 C C . GLU B 1 35 ? 28.130 60.988 41.111 1.00 40.32 67 GLU B C 1
ATOM 3187 O O . GLU B 1 35 ? 27.175 61.508 41.693 1.00 39.86 67 GLU B O 1
ATOM 3193 N N . GLU B 1 36 ? 29.395 61.317 41.361 1.00 40.37 68 GLU B N 1
ATOM 3194 C CA . GLU B 1 36 ? 29.736 62.320 42.361 1.00 41.22 68 GLU B CA 1
ATOM 3195 C C . GLU B 1 36 ? 29.301 63.727 41.970 1.00 40.95 68 GLU B C 1
ATOM 3196 O O . GLU B 1 36 ? 28.949 64.523 42.833 1.00 41.49 68 GLU B O 1
ATOM 3202 N N . ASN B 1 37 ? 29.319 64.030 40.675 1.00 41.84 69 ASN B N 1
ATOM 3203 C CA . ASN B 1 37 ? 28.932 65.359 40.193 1.00 42.48 69 ASN B CA 1
ATOM 3204 C C . ASN B 1 37 ? 27.827 65.299 39.120 1.00 44.66 69 ASN B C 1
ATOM 3205 O O . ASN B 1 37 ? 28.046 65.669 37.967 1.00 45.09 69 ASN B O 1
ATOM 3210 N N . PRO B 1 38 ? 26.615 64.857 39.498 1.00 46.20 70 PRO B N 1
ATOM 3211 C CA . PRO B 1 38 ? 25.481 64.746 38.570 1.00 47.72 70 PRO B CA 1
ATOM 3212 C C . PRO B 1 38 ? 25.397 65.752 37.411 1.00 48.93 70 PRO B C 1
ATOM 3213 O O . PRO B 1 38 ? 25.198 65.368 36.261 1.00 49.70 70 PRO B O 1
ATOM 3217 N N . GLY B 1 39 ? 25.557 67.035 37.701 1.00 50.54 71 GLY B N 1
ATOM 3218 C CA . GLY B 1 39 ? 25.454 68.026 36.642 1.00 51.90 71 GLY B CA 1
ATOM 3219 C C . GLY B 1 39 ? 26.618 68.152 35.672 1.00 52.04 71 GLY B C 1
ATOM 3220 O O . GLY B 1 39 ? 26.447 68.618 34.546 1.00 51.19 71 GLY B O 1
ATOM 3221 N N . VAL B 1 40 ? 27.804 67.732 36.092 1.00 52.14 72 VAL B N 1
ATOM 3222 C CA . VAL B 1 40 ? 28.977 67.857 35.237 1.00 50.38 72 VAL B CA 1
ATOM 3223 C C . VAL B 1 40 ? 28.955 67.029 33.963 1.00 48.87 72 VAL B C 1
ATOM 3224 O O . VAL B 1 40 ? 28.689 65.824 33.972 1.00 49.12 72 VAL B O 1
ATOM 3228 N N . LYS B 1 41 ? 29.235 67.702 32.858 1.00 46.48 73 LYS B N 1
ATOM 3229 C CA . LYS B 1 41 ? 29.301 67.051 31.566 1.00 45.89 73 LYS B CA 1
ATOM 3230 C C . LYS B 1 41 ? 30.775 66.863 31.228 1.00 43.98 73 LYS B C 1
ATOM 3231 O O . LYS B 1 41 ? 31.548 67.830 31.169 1.00 42.15 73 LYS B O 1
ATOM 3237 N N . ILE B 1 42 ? 31.162 65.607 31.038 1.00 41.83 74 ILE B N 1
ATOM 3238 C CA . ILE B 1 42 ? 32.535 65.272 30.699 1.00 39.12 74 ILE B CA 1
ATOM 3239 C C . ILE B 1 42 ? 32.485 64.355 29.490 1.00 36.97 74 ILE B C 1
ATOM 3240 O O . ILE B 1 42 ? 31.618 63.499 29.387 1.00 36.02 74 ILE B O 1
ATOM 3245 N N . LYS B 1 43 ? 33.417 64.556 28.570 1.00 35.40 75 LYS B N 1
ATOM 3246 C CA . LYS B 1 43 ? 33.471 63.780 27.340 1.00 33.06 75 LYS B CA 1
ATOM 3247 C C . LYS B 1 43 ? 34.919 63.384 27.074 1.00 29.88 75 LYS B C 1
ATOM 3248 O O . LYS B 1 43 ? 35.825 64.172 27.317 1.00 25.59 75 LYS B O 1
ATOM 3254 N N . ASN B 1 44 ? 35.127 62.162 26.589 1.00 29.13 76 ASN B N 1
ATOM 3255 C CA . ASN B 1 44 ? 36.468 61.674 26.274 1.00 30.67 76 ASN B CA 1
ATOM 3256 C C . ASN B 1 44 ? 36.686 61.496 24.785 1.00 31.27 76 ASN B C 1
ATOM 3257 O O . ASN B 1 44 ? 35.790 61.061 24.055 1.00 32.39 76 ASN B O 1
ATOM 3262 N N . LEU B 1 45 ? 37.889 61.853 24.348 1.00 33.27 77 LEU B N 1
ATOM 3263 C CA . LEU B 1 45 ? 38.305 61.696 22.957 1.00 33.80 77 LEU B CA 1
ATOM 3264 C C . LEU B 1 45 ? 39.500 60.765 23.040 1.00 31.43 77 LEU B C 1
ATOM 3265 O O . LEU B 1 45 ? 40.545 61.146 23.555 1.00 30.88 77 LEU B O 1
ATOM 3270 N N . VAL B 1 46 ? 39.345 59.545 22.541 1.00 31.33 78 VAL B N 1
ATOM 3271 C CA . VAL B 1 46 ? 40.430 58.570 22.591 1.00 28.87 78 VAL B CA 1
ATOM 3272 C C . VAL B 1 46 ? 41.258 58.470 21.310 1.00 30.54 78 VAL B C 1
ATOM 3273 O O . VAL B 1 46 ? 40.716 58.365 20.218 1.00 31.56 78 VAL B O 1
ATOM 3277 N N . ASN B 1 47 ? 42.579 58.512 21.465 1.00 31.69 79 ASN B N 1
ATOM 3278 C CA . ASN B 1 47 ? 43.526 58.384 20.361 1.00 30.51 79 ASN B CA 1
ATOM 3279 C C . ASN B 1 47 ? 44.738 57.640 20.926 1.00 31.84 79 ASN B C 1
ATOM 3280 O O . ASN B 1 47 ? 45.020 57.716 22.125 1.00 31.05 79 ASN B O 1
ATOM 3285 N N . GLY B 1 48 ? 45.446 56.919 20.066 1.00 31.95 80 GLY B N 1
ATOM 3286 C CA . GLY B 1 48 ? 46.605 56.167 20.509 1.00 31.08 80 GLY B CA 1
ATOM 3287 C C . GLY B 1 48 ? 47.915 56.876 20.225 1.00 31.16 80 GLY B C 1
ATOM 3288 O O . GLY B 1 48 ? 48.139 57.998 20.690 1.00 31.19 80 GLY B O 1
ATOM 3289 N N . ASP B 1 49 ? 48.778 56.239 19.444 1.00 30.65 81 ASP B N 1
ATOM 3290 C CA . ASP B 1 49 ? 50.081 56.815 19.138 1.00 31.85 81 ASP B CA 1
ATOM 3291 C C . ASP B 1 49 ? 50.025 58.132 18.397 1.00 32.82 81 ASP B C 1
ATOM 3292 O O . ASP B 1 49 ? 51.012 58.865 18.354 1.00 33.04 81 ASP B O 1
ATOM 3297 N N . ASP B 1 50 ? 48.876 58.437 17.811 1.00 31.66 82 ASP B N 1
ATOM 3298 C CA . ASP B 1 50 ? 48.748 59.666 17.059 1.00 32.38 82 ASP B CA 1
ATOM 3299 C C . ASP B 1 50 ? 47.980 60.743 17.802 1.00 31.51 82 ASP B C 1
ATOM 3300 O O . ASP B 1 50 ? 47.476 61.676 17.176 1.00 32.09 82 ASP B O 1
ATOM 3305 N N . LEU B 1 51 ? 47.901 60.633 19.129 1.00 29.77 83 LEU B N 1
ATOM 3306 C CA . LEU B 1 51 ? 47.170 61.629 19.904 1.00 27.44 83 LEU B CA 1
ATOM 3307 C C . LEU B 1 51 ? 47.823 63.005 19.822 1.00 28.02 83 LEU B C 1
ATOM 3308 O O . LEU B 1 51 ? 47.136 63.993 19.582 1.00 29.56 83 LEU B O 1
ATOM 3313 N N . ALA B 1 52 ? 49.140 63.076 20.006 1.00 28.21 84 ALA B N 1
ATOM 3314 C CA . ALA B 1 52 ? 49.835 64.362 19.932 1.00 29.14 84 ALA B CA 1
ATOM 3315 C C . ALA B 1 52 ? 49.572 65.043 18.580 1.00 29.79 84 ALA B C 1
ATOM 3316 O O . ALA B 1 52 ? 49.346 66.251 18.522 1.00 30.19 84 ALA B O 1
ATOM 3318 N N . GLN B 1 53 ? 49.583 64.268 17.499 1.00 31.70 85 GLN B N 1
ATOM 3319 C CA . GLN B 1 53 ? 49.336 64.825 16.172 1.00 34.04 85 GLN B CA 1
ATOM 3320 C C . GLN B 1 53 ? 47.908 65.356 16.070 1.00 33.95 85 GLN B C 1
ATOM 3321 O O . GLN B 1 53 ? 47.685 66.441 15.535 1.00 32.22 85 GLN B O 1
ATOM 3327 N N . VAL B 1 54 ? 46.942 64.590 16.584 1.00 32.71 86 VAL B N 1
ATOM 3328 C CA . VAL B 1 54 ? 45.534 65.000 16.545 1.00 31.63 86 VAL B CA 1
ATOM 3329 C C . VAL B 1 54 ? 45.299 66.210 17.452 1.00 31.70 86 VAL B C 1
ATOM 3330 O O . VAL B 1 54 ? 44.536 67.110 17.115 1.00 29.58 86 VAL B O 1
ATOM 3334 N N . TYR B 1 55 ? 45.957 66.225 18.605 1.00 31.16 87 TYR B N 1
ATOM 3335 C CA . TYR B 1 55 ? 45.832 67.349 19.525 1.00 31.06 87 TYR B CA 1
ATOM 3336 C C . TYR B 1 55 ? 46.394 68.644 18.896 1.00 33.23 87 TYR B C 1
ATOM 3337 O O . TYR B 1 55 ? 45.787 69.719 18.998 1.00 32.86 87 TYR B O 1
ATOM 3346 N N . GLU B 1 56 ? 47.557 68.546 18.253 1.00 32.39 88 GLU B N 1
ATOM 3347 C CA . GLU B 1 56 ? 48.166 69.719 17.628 1.00 32.29 88 GLU B CA 1
ATOM 3348 C C . GLU B 1 56 ? 47.293 70.327 16.528 1.00 32.85 88 GLU B C 1
ATOM 3349 O O . GLU B 1 56 ? 47.192 71.550 16.402 1.00 31.68 88 GLU B O 1
ATOM 3355 N N . THR B 1 57 ? 46.658 69.474 15.731 1.00 32.05 89 THR B N 1
ATOM 3356 C CA . THR B 1 57 ? 45.801 69.962 14.657 1.00 31.39 89 THR B CA 1
ATOM 3357 C C . THR B 1 57 ? 44.585 70.712 15.223 1.00 31.62 89 THR B C 1
ATOM 3358 O O . THR B 1 57 ? 44.220 71.779 14.719 1.00 30.90 89 THR B O 1
ATOM 3362 N N . SER B 1 58 ? 43.969 70.175 16.273 1.00 29.83 90 SER B N 1
ATOM 3363 C CA . SER B 1 58 ? 42.809 70.839 16.866 1.00 32.72 90 SER B CA 1
ATOM 3364 C C . SER B 1 58 ? 43.214 72.153 17.565 1.00 32.28 90 SER B C 1
ATOM 3365 O O . SER B 1 58 ? 42.430 73.103 17.644 1.00 31.79 90 SER B O 1
ATOM 3368 N N . ARG B 1 59 ? 44.449 72.184 18.053 1.00 32.09 91 ARG B N 1
ATOM 3369 C CA . ARG B 1 59 ? 45.028 73.336 18.734 1.00 34.10 91 ARG B CA 1
ATOM 3370 C C . ARG B 1 59 ? 45.194 74.526 17.778 1.00 35.16 91 ARG B C 1
ATOM 3371 O O . ARG B 1 59 ? 44.871 75.667 18.121 1.00 33.08 91 ARG B O 1
ATOM 3379 N N . LEU B 1 60 ? 45.696 74.245 16.576 1.00 35.70 92 LEU B N 1
ATOM 3380 C CA . LEU B 1 60 ? 45.900 75.264 15.553 1.00 34.71 92 LEU B CA 1
ATOM 3381 C C . LEU B 1 60 ? 44.544 75.756 15.062 1.00 34.74 92 LEU B C 1
ATOM 3382 O O . LEU B 1 60 ? 44.426 76.847 14.507 1.00 35.21 92 LEU B O 1
ATOM 3387 N N . ALA B 1 61 ? 43.524 74.933 15.260 1.00 34.88 93 ALA B N 1
ATOM 3388 C CA . ALA B 1 61 ? 42.177 75.287 14.846 1.00 36.67 93 ALA B CA 1
ATOM 3389 C C . ALA B 1 61 ? 41.402 75.856 16.030 1.00 37.84 93 ALA B C 1
ATOM 3390 O O . ALA B 1 61 ? 40.224 76.152 15.916 1.00 38.65 93 ALA B O 1
ATOM 3392 N N . ARG B 1 62 ? 42.070 76.006 17.167 1.00 41.06 94 ARG B N 1
ATOM 3393 C CA . ARG B 1 62 ? 41.431 76.553 18.361 1.00 45.23 94 ARG B CA 1
ATOM 3394 C C . ARG B 1 62 ? 40.143 75.810 18.754 1.00 44.97 94 ARG B C 1
ATOM 3395 O O . ARG B 1 62 ? 39.155 76.420 19.174 1.00 44.76 94 ARG B O 1
ATOM 3403 N N . LYS B 1 63 ? 40.174 74.484 18.628 1.00 43.77 95 LYS B N 1
ATOM 3404 C CA . LYS B 1 63 ? 39.025 73.635 18.942 1.00 41.73 95 LYS B CA 1
ATOM 3405 C C . LYS B 1 63 ? 39.522 72.472 19.808 1.00 40.95 95 LYS B C 1
ATOM 3406 O O . LYS B 1 63 ? 38.848 71.452 19.960 1.00 38.88 95 LYS B O 1
ATOM 3412 N N . GLU B 1 64 ? 40.707 72.663 20.385 1.00 40.05 96 GLU B N 1
ATOM 3413 C CA . GLU B 1 64 ? 41.376 71.669 21.230 1.00 39.49 96 GLU B 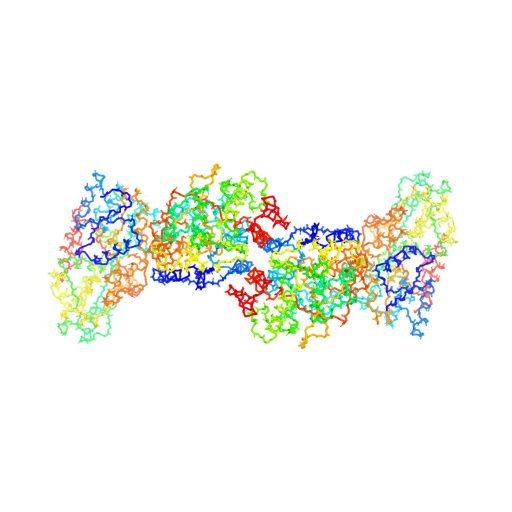CA 1
ATOM 3414 C C . GLU B 1 64 ? 40.721 71.331 22.563 1.00 37.33 96 GLU B C 1
ATOM 3415 O O . GLU B 1 64 ? 40.051 72.159 23.182 1.00 34.69 96 GLU B O 1
ATOM 3421 N N . ALA B 1 65 ? 40.943 70.095 22.997 1.00 35.11 97 ALA B N 1
ATOM 3422 C CA . ALA B 1 65 ? 40.397 69.600 24.250 1.00 33.28 97 ALA B CA 1
ATOM 3423 C C . ALA B 1 65 ? 40.925 70.392 25.438 1.00 33.03 97 ALA B C 1
ATOM 3424 O O . ALA B 1 65 ? 41.982 71.027 25.351 1.00 31.58 97 ALA B O 1
ATOM 3426 N N . ASP B 1 66 ? 40.183 70.340 26.547 1.00 32.47 98 ASP B N 1
ATOM 3427 C CA . ASP B 1 66 ? 40.548 71.039 27.779 1.00 30.11 98 ASP B CA 1
ATOM 3428 C C . ASP B 1 66 ? 41.680 70.364 28.544 1.00 30.24 98 ASP B C 1
ATOM 3429 O O . ASP B 1 66 ? 42.574 71.045 29.067 1.00 29.71 98 ASP B O 1
ATOM 3434 N N . VAL B 1 67 ? 41.638 69.030 28.617 1.00 28.78 99 VAL B N 1
ATOM 3435 C CA . VAL B 1 67 ? 42.671 68.253 29.307 1.00 25.78 99 VAL B CA 1
ATOM 3436 C C . VAL B 1 67 ? 43.193 67.156 28.373 1.00 25.66 99 VAL B C 1
ATOM 3437 O O . VAL B 1 67 ? 42.436 66.576 27.596 1.00 26.95 99 VAL B O 1
ATOM 3441 N N . VAL B 1 68 ? 44.487 66.867 28.446 1.00 24.40 100 VAL B N 1
ATOM 3442 C CA . VAL B 1 68 ? 45.071 65.835 27.587 1.00 24.75 100 VAL B CA 1
ATOM 3443 C C . VAL B 1 68 ? 45.729 64.784 28.476 1.00 24.06 100 VAL B C 1
ATOM 3444 O O . VAL B 1 68 ? 46.262 65.114 29.524 1.00 26.00 100 VAL B O 1
ATOM 3456 N N . VAL B 1 70 ? 48.493 61.928 27.998 1.00 27.41 102 VAL B N 1
ATOM 3457 C CA . VAL B 1 70 ? 49.479 61.270 27.158 1.00 29.15 102 VAL B CA 1
ATOM 3458 C C . VAL B 1 70 ? 50.798 61.277 27.930 1.00 29.00 102 VAL B C 1
ATOM 3459 O O . VAL B 1 70 ? 50.948 62.035 28.893 1.00 29.47 102 VAL B O 1
ATOM 3463 N N . ASN B 1 71 ? 51.741 60.434 27.523 1.00 28.48 103 ASN B N 1
ATOM 3464 C CA . ASN B 1 71 ? 53.039 60.359 28.197 1.00 30.72 103 ASN B CA 1
ATOM 3465 C C . ASN B 1 71 ? 54.027 61.420 27.710 1.00 31.23 103 ASN B C 1
ATOM 3466 O O . ASN B 1 71 ? 53.703 62.239 26.856 1.00 32.64 103 ASN B O 1
ATOM 3471 N N . LEU B 1 72 ? 55.240 61.397 28.251 1.00 32.52 104 LEU B N 1
ATOM 3472 C CA . LEU B 1 72 ? 56.250 62.368 27.856 1.00 32.60 104 LEU B CA 1
ATOM 3473 C C . LEU B 1 72 ? 57.239 61.717 26.907 1.00 32.76 104 LEU B C 1
ATOM 3474 O O . LEU B 1 72 ? 57.986 60.823 27.288 1.00 34.50 104 LEU B O 1
ATOM 3479 N N . TYR B 1 73 ? 57.218 62.158 25.656 1.00 31.79 105 TYR B N 1
ATOM 3480 C CA . TYR B 1 73 ? 58.119 61.629 24.662 1.00 31.57 105 TYR B CA 1
ATOM 3481 C C . TYR B 1 73 ? 58.424 62.735 23.663 1.00 33.41 105 TYR B C 1
ATOM 3482 O O . TYR B 1 73 ? 57.960 63.867 23.810 1.00 33.44 105 TYR B O 1
ATOM 3491 N N . ASP B 1 74 ? 59.207 62.393 22.651 1.00 34.57 106 ASP B N 1
ATOM 3492 C CA . ASP B 1 74 ? 59.625 63.321 21.617 1.00 36.10 106 ASP B CA 1
ATOM 3493 C C . ASP B 1 74 ? 58.671 64.479 21.300 1.00 35.89 106 ASP B C 1
ATOM 3494 O O . ASP B 1 74 ? 58.984 65.639 21.562 1.00 33.69 106 ASP B O 1
ATOM 3499 N N . LYS B 1 75 ? 57.506 64.173 20.740 1.00 35.51 107 LYS B N 1
ATOM 3500 C CA . LYS B 1 75 ? 56.572 65.227 20.368 1.00 35.31 107 LYS B CA 1
ATOM 3501 C C . LYS B 1 75 ? 56.030 66.093 21.517 1.00 34.84 107 LYS B C 1
ATOM 3502 O O . LYS B 1 75 ? 56.019 67.317 21.400 1.00 34.54 107 LYS B O 1
ATOM 3508 N N . THR B 1 76 ? 55.609 65.494 22.632 1.00 32.91 108 THR B N 1
ATOM 3509 C CA . THR B 1 76 ? 55.075 66.307 23.725 1.00 30.94 108 THR B CA 1
ATOM 3510 C C . THR B 1 76 ? 56.148 67.037 24.534 1.00 32.10 108 THR B C 1
ATOM 3511 O O . THR B 1 76 ? 55.843 67.932 25.318 1.00 32.72 108 THR B O 1
ATOM 3515 N N . LEU B 1 77 ? 57.403 66.669 24.324 1.00 32.61 109 LEU B N 1
ATOM 3516 C CA . LEU B 1 77 ? 58.519 67.293 25.025 1.00 34.11 109 LEU B CA 1
ATOM 3517 C C . LEU B 1 77 ? 58.681 68.754 24.584 1.00 35.01 109 LEU B C 1
ATOM 3518 O O . LEU B 1 77 ? 59.360 69.539 25.244 1.00 35.32 109 LEU B O 1
ATOM 3523 N N . ALA B 1 78 ? 58.027 69.113 23.480 1.00 34.86 110 ALA B N 1
ATOM 3524 C CA . ALA B 1 78 ? 58.107 70.459 22.910 1.00 33.55 110 ALA B CA 1
ATOM 3525 C C . ALA B 1 78 ? 56.878 71.330 23.139 1.00 34.82 110 ALA B C 1
ATOM 3526 O O . ALA B 1 78 ? 56.914 72.538 22.908 1.00 34.66 110 ALA B O 1
ATOM 3528 N N . TRP B 1 79 ? 55.795 70.723 23.603 1.00 33.28 111 TRP B N 1
ATOM 3529 C CA . TRP B 1 79 ? 54.557 71.449 23.832 1.00 32.80 111 TRP B CA 1
ATOM 3530 C C . TRP B 1 79 ? 54.680 72.654 24.736 1.00 33.38 111 TRP B C 1
ATOM 3531 O O . TRP B 1 79 ? 54.225 73.748 24.391 1.00 34.06 111 TRP B O 1
ATOM 3542 N N . THR B 1 80 ? 55.282 72.444 25.899 1.00 33.61 112 THR B N 1
ATOM 3543 C CA . THR B 1 80 ? 55.421 73.500 26.879 1.00 34.62 112 THR B CA 1
ATOM 3544 C C . THR B 1 80 ? 56.121 74.753 26.360 1.00 37.23 112 THR B C 1
ATOM 3545 O O . THR B 1 80 ? 55.627 75.862 26.569 1.00 38.59 112 THR B O 1
ATOM 3549 N N . ASP B 1 81 ? 57.253 74.596 25.677 1.00 38.00 113 ASP B N 1
ATOM 3550 C CA . ASP B 1 81 ? 57.955 75.777 25.183 1.00 39.39 113 ASP B CA 1
ATOM 3551 C C . ASP B 1 81 ? 57.192 76.540 24.106 1.00 39.20 113 ASP B C 1
ATOM 3552 O O . ASP B 1 81 ? 57.190 77.772 24.113 1.00 39.77 113 ASP B O 1
ATOM 3557 N N . VAL B 1 82 ? 56.536 75.832 23.190 1.00 37.87 114 VAL B N 1
ATOM 3558 C CA . VAL B 1 82 ? 55.785 76.522 22.143 1.00 38.78 114 VAL B CA 1
ATOM 3559 C C . VAL B 1 82 ? 54.441 76.997 22.664 1.00 37.44 114 VAL B C 1
ATOM 3560 O O . VAL B 1 82 ? 53.694 77.658 21.952 1.00 37.65 114 VAL B O 1
ATOM 3564 N N . GLY B 1 83 ? 54.131 76.639 23.904 1.00 37.49 115 GLY B N 1
ATOM 3565 C CA . GLY B 1 83 ? 52.871 77.050 24.495 1.00 35.49 115 GLY B CA 1
ATOM 3566 C C . GLY B 1 83 ? 51.644 76.301 24.012 1.00 35.39 115 GLY B C 1
ATOM 3567 O O . GLY B 1 83 ? 50.532 76.801 24.179 1.00 34.66 115 GLY B O 1
ATOM 3568 N N . ALA B 1 84 ? 51.821 75.121 23.412 1.00 35.54 116 ALA B N 1
ATOM 3569 C CA . ALA B 1 84 ? 50.671 74.342 22.935 1.00 36.89 116 ALA B CA 1
ATOM 3570 C C . ALA B 1 84 ? 49.902 73.851 24.157 1.00 37.75 116 ALA B C 1
ATOM 3571 O O . ALA B 1 84 ? 48.687 73.648 24.117 1.00 37.72 116 ALA B O 1
ATOM 3573 N N . THR B 1 85 ? 50.646 73.684 25.243 1.00 38.26 117 THR B N 1
ATOM 3574 C CA . THR B 1 85 ? 50.131 73.237 26.526 1.00 38.90 117 THR B CA 1
ATOM 3575 C C . THR B 1 85 ? 50.691 74.201 27.569 1.00 40.17 117 THR B C 1
ATOM 3576 O O . THR B 1 85 ? 51.828 74.655 27.436 1.00 40.08 117 THR B O 1
ATOM 3580 N N . VAL B 1 86 ? 49.914 74.515 28.604 1.00 40.07 118 VAL B N 1
ATOM 3581 C CA . VAL B 1 86 ? 50.389 75.457 29.616 1.00 39.00 118 VAL B CA 1
ATOM 3582 C C . VAL B 1 86 ? 51.176 74.830 30.759 1.00 39.27 118 VAL B C 1
ATOM 3583 O O . VAL B 1 86 ? 51.070 73.632 31.032 1.00 37.35 118 VAL B O 1
ATOM 3587 N N . ASP B 1 87 ? 51.972 75.670 31.418 1.00 40.57 119 ASP B N 1
ATOM 3588 C CA . ASP B 1 87 ? 52.779 75.271 32.570 1.00 41.20 119 ASP B CA 1
ATOM 3589 C C . ASP B 1 87 ? 51.788 75.115 33.716 1.00 40.44 119 ASP B C 1
ATOM 3590 O O . ASP B 1 87 ? 51.101 76.065 34.068 1.00 41.40 119 ASP B O 1
ATOM 3595 N N . VAL B 1 88 ? 51.713 73.916 34.283 1.00 39.70 120 VAL B N 1
ATOM 3596 C CA . VAL B 1 88 ? 50.763 73.615 35.354 1.00 39.58 120 VAL B CA 1
ATOM 3597 C C . VAL B 1 88 ? 51.208 73.944 36.778 1.00 40.50 120 VAL B C 1
ATOM 3598 O O . VAL B 1 88 ? 50.398 73.879 37.706 1.00 38.96 120 VAL B O 1
ATOM 3602 N N . LYS B 1 89 ? 52.479 74.287 36.960 1.00 41.52 121 LYS B N 1
ATOM 3603 C CA . LYS B 1 89 ? 52.977 74.589 38.298 1.00 42.75 121 LYS B CA 1
ATOM 3604 C C . LYS B 1 89 ? 52.065 75.520 39.094 1.00 41.96 121 LYS B C 1
ATOM 3605 O O . LYS B 1 89 ? 51.831 75.282 40.272 1.00 42.70 121 LYS B O 1
ATOM 3611 N N . PRO B 1 90 ? 51.533 76.586 38.465 1.00 41.79 122 PRO B N 1
ATOM 3612 C CA . PRO B 1 90 ? 50.644 77.519 39.174 1.00 41.94 122 PRO B CA 1
ATOM 3613 C C . PRO B 1 90 ? 49.429 76.809 39.786 1.00 43.50 122 PRO B C 1
ATOM 3614 O O . PRO B 1 90 ? 49.030 77.080 40.923 1.00 43.50 122 PRO B O 1
ATOM 3618 N N . TYR B 1 91 ? 48.840 75.909 39.004 1.00 43.72 123 TYR B N 1
ATOM 3619 C CA . TYR B 1 91 ? 47.666 75.157 39.424 1.00 43.95 123 TYR B CA 1
ATOM 3620 C C . TYR B 1 91 ? 48.045 74.077 40.419 1.00 43.78 123 TYR B C 1
ATOM 3621 O O . TYR B 1 91 ? 47.274 73.762 41.324 1.00 44.48 123 TYR B O 1
ATOM 3630 N N . LEU B 1 92 ? 49.241 73.521 40.252 1.00 43.56 124 LEU B N 1
ATOM 3631 C CA . LEU B 1 92 ? 49.732 72.484 41.148 1.00 43.19 124 LEU B CA 1
ATOM 3632 C C . LEU B 1 92 ? 49.819 73.089 42.550 1.00 42.91 124 LEU B C 1
ATOM 3633 O O . LEU B 1 92 ? 49.482 72.445 43.541 1.00 43.77 124 LEU B O 1
ATOM 3638 N N . ASP B 1 93 ? 50.272 74.339 42.614 1.00 42.37 125 ASP B N 1
ATOM 3639 C CA . ASP B 1 93 ? 50.422 75.052 43.878 1.00 41.05 125 ASP B CA 1
ATOM 3640 C C . ASP B 1 93 ? 49.095 75.539 44.437 1.00 40.42 125 ASP B C 1
ATOM 3641 O O . ASP B 1 93 ? 48.768 75.273 45.583 1.00 40.92 125 ASP B O 1
ATOM 3646 N N . ASP B 1 94 ? 48.341 76.266 43.624 1.00 40.54 126 ASP B N 1
ATOM 3647 C CA . ASP B 1 94 ? 47.062 76.808 44.051 1.00 42.85 126 ASP B CA 1
ATOM 3648 C C . ASP B 1 94 ? 46.116 75.736 44.594 1.00 44.30 126 ASP B C 1
ATOM 3649 O O . ASP B 1 94 ? 45.548 75.881 45.681 1.00 45.03 126 ASP B O 1
ATOM 3654 N N . TRP B 1 95 ? 45.960 74.653 43.845 1.00 43.94 127 TRP B N 1
ATOM 3655 C CA . TRP B 1 95 ? 45.072 73.579 44.253 1.00 42.80 127 TRP B CA 1
ATOM 3656 C C . TRP B 1 95 ? 45.614 72.781 45.433 1.00 41.82 127 TRP B C 1
ATOM 3657 O O . TRP B 1 95 ? 44.872 72.058 46.092 1.00 42.60 127 TRP B O 1
ATOM 3668 N N . GLY B 1 96 ? 46.910 72.914 45.697 1.00 41.03 128 GLY B N 1
ATOM 3669 C CA . GLY B 1 96 ? 47.513 72.212 46.816 1.00 39.93 128 GLY B CA 1
ATOM 3670 C C . GLY B 1 96 ? 47.750 70.731 46.587 1.00 40.55 128 GLY B C 1
ATOM 3671 O O . GLY B 1 96 ? 47.686 69.936 47.523 1.00 40.43 128 GLY B O 1
ATOM 3672 N N . LEU B 1 97 ? 48.050 70.363 45.346 1.00 41.06 129 LEU B N 1
ATOM 3673 C CA . LEU B 1 97 ? 48.286 68.970 44.987 1.00 40.64 129 LEU B CA 1
ATOM 3674 C C . LEU B 1 97 ? 49.765 68.647 44.821 1.00 41.93 129 LEU B C 1
ATOM 3675 O O . LEU B 1 97 ? 50.128 67.493 44.596 1.00 42.38 129 LEU B O 1
ATOM 3680 N N . ARG B 1 98 ? 50.615 69.664 44.927 1.00 41.90 130 ARG B N 1
ATOM 3681 C CA . ARG B 1 98 ? 52.058 69.482 44.777 1.00 41.06 130 ARG B CA 1
ATOM 3682 C C . ARG B 1 98 ? 52.580 68.367 45.674 1.00 39.45 130 ARG B C 1
ATOM 3683 O O . ARG B 1 98 ? 53.327 67.501 45.227 1.00 40.08 130 ARG B O 1
ATOM 3691 N N . GLY B 1 99 ? 52.175 68.395 46.939 1.00 37.51 131 GLY B N 1
ATOM 3692 C CA . GLY B 1 99 ? 52.620 67.389 47.887 1.00 36.21 131 GLY B CA 1
ATOM 3693 C C . GLY B 1 99 ? 52.167 65.960 47.633 1.00 34.66 131 GLY B C 1
ATOM 3694 O O . GLY B 1 99 ? 52.604 65.032 48.313 1.00 34.42 131 GLY B O 1
ATOM 3695 N N . ARG B 1 100 ? 51.292 65.775 46.656 1.00 32.87 132 ARG B N 1
ATOM 3696 C CA . ARG B 1 100 ? 50.799 64.446 46.332 1.00 31.41 132 ARG B CA 1
ATOM 3697 C C . ARG B 1 100 ? 51.751 63.705 45.397 1.00 30.89 132 ARG B C 1
ATOM 3698 O O . ARG B 1 100 ? 51.681 62.486 45.259 1.00 31.83 132 ARG B O 1
ATOM 3706 N N . VAL B 1 101 ? 52.661 64.447 44.780 1.00 31.36 133 VAL B N 1
ATOM 3707 C CA . VAL B 1 101 ? 53.602 63.879 43.814 1.00 33.58 133 VAL B CA 1
ATOM 3708 C C . VAL B 1 101 ? 54.938 63.435 44.404 1.00 34.99 133 VAL B C 1
ATOM 3709 O O . VAL B 1 101 ? 55.541 64.155 45.199 1.00 36.75 133 VAL B O 1
ATOM 3713 N N . LEU B 1 102 ? 55.399 62.248 44.014 1.00 34.98 134 LEU B N 1
ATOM 3714 C CA . LEU B 1 102 ? 56.688 61.762 44.489 1.00 35.48 134 LEU B CA 1
ATOM 3715 C C . LEU B 1 102 ? 57.694 62.827 44.064 1.00 37.90 134 LEU B C 1
ATOM 3716 O O . LEU B 1 102 ? 57.584 63.389 42.973 1.00 37.91 134 LEU B O 1
ATOM 3721 N N . PRO B 1 103 ? 58.679 63.135 44.925 1.00 40.65 135 PRO B N 1
ATOM 3722 C CA . PRO B 1 103 ? 59.676 64.154 44.580 1.00 41.86 135 PRO B CA 1
ATOM 3723 C C . PRO B 1 103 ? 60.408 63.919 43.260 1.00 42.04 135 PRO B C 1
ATOM 3724 O O . PRO B 1 103 ? 60.548 64.839 42.451 1.00 44.28 135 PRO B O 1
ATOM 3728 N N . ALA B 1 104 ? 60.869 62.695 43.032 1.00 42.21 136 ALA B N 1
ATOM 3729 C CA . ALA B 1 104 ? 61.586 62.400 41.800 1.00 41.66 136 ALA B CA 1
ATOM 3730 C C . ALA B 1 104 ? 60.675 62.557 40.584 1.00 41.36 136 ALA B C 1
ATOM 3731 O O . ALA B 1 104 ? 61.095 63.073 39.547 1.00 41.98 136 ALA B O 1
ATOM 3733 N N . ALA B 1 105 ? 59.428 62.118 40.718 1.00 39.70 137 ALA B N 1
ATOM 3734 C CA . ALA B 1 105 ? 58.458 62.211 39.632 1.00 38.71 137 ALA B CA 1
ATOM 3735 C C . ALA B 1 105 ? 58.243 63.657 39.205 1.00 37.80 137 ALA B C 1
ATOM 3736 O O . ALA B 1 105 ? 58.204 63.966 38.014 1.00 37.74 137 ALA B O 1
ATOM 3738 N N . LEU B 1 106 ? 58.100 64.538 40.185 1.00 37.84 138 LEU B N 1
ATOM 3739 C CA . LEU B 1 106 ? 57.877 65.953 39.926 1.00 37.84 138 LEU B CA 1
ATOM 3740 C C . LEU B 1 106 ? 59.077 66.567 39.201 1.00 38.80 138 LEU B C 1
ATOM 3741 O O . LEU B 1 106 ? 58.924 67.421 38.323 1.00 37.55 138 LEU B O 1
ATOM 3746 N N . ALA B 1 107 ? 60.273 66.130 39.582 1.00 37.69 139 ALA B N 1
ATOM 3747 C CA . ALA B 1 107 ? 61.491 66.636 38.972 1.00 38.39 139 ALA B CA 1
ATOM 3748 C C . ALA B 1 107 ? 61.528 66.268 37.492 1.00 39.14 139 ALA B C 1
ATOM 3749 O O . ALA B 1 107 ? 61.693 67.137 36.629 1.00 38.62 139 ALA B O 1
ATOM 3751 N N . ASP B 1 108 ? 61.360 64.975 37.215 1.00 39.10 140 ASP B N 1
ATOM 3752 C CA . ASP B 1 108 ? 61.384 64.453 35.849 1.00 39.04 140 ASP B CA 1
ATOM 3753 C C . ASP B 1 108 ? 60.383 65.127 34.919 1.00 37.31 140 ASP B C 1
ATOM 3754 O O . ASP B 1 108 ? 60.531 65.059 33.701 1.00 37.22 140 ASP B O 1
ATOM 3759 N N . TRP B 1 109 ? 59.369 65.766 35.498 1.00 36.06 141 TRP B N 1
ATOM 3760 C CA . TRP B 1 109 ? 58.329 66.456 34.735 1.00 35.87 141 TRP B CA 1
ATOM 3761 C C . TRP B 1 109 ? 58.493 67.972 34.722 1.00 37.03 141 TRP B C 1
ATOM 3762 O O . TRP B 1 109 ? 57.581 68.696 34.320 1.00 35.89 141 TRP B O 1
ATOM 3773 N N . THR B 1 110 ? 59.643 68.456 35.172 1.00 39.56 142 THR B N 1
ATOM 3774 C CA . THR B 1 110 ? 59.887 69.890 35.194 1.00 41.88 142 THR B CA 1
ATOM 3775 C C . THR B 1 110 ? 60.919 70.266 34.140 1.00 43.37 142 THR B C 1
ATOM 3776 O O . THR B 1 110 ? 61.853 69.510 33.870 1.00 43.15 142 THR B O 1
ATOM 3780 N N . ASP B 1 111 ? 60.726 71.439 33.549 1.00 44.96 143 ASP B N 1
ATOM 3781 C CA . ASP B 1 111 ? 61.602 71.987 32.520 1.00 48.95 143 ASP B CA 1
ATOM 3782 C C . ASP B 1 111 ? 63.038 72.199 32.974 1.00 50.85 143 ASP B C 1
ATOM 3783 O O . ASP B 1 111 ? 63.386 71.939 34.126 1.00 51.44 143 ASP B O 1
ATOM 3788 N N . ASP B 1 112 ? 63.863 72.665 32.037 1.00 53.85 144 ASP B N 1
ATOM 3789 C CA . ASP B 1 112 ? 65.249 73.021 32.324 1.00 56.02 144 ASP B CA 1
ATOM 3790 C C . ASP B 1 112 ? 65.024 74.388 32.940 1.00 55.64 144 ASP B C 1
ATOM 3791 O O . ASP B 1 112 ? 65.809 74.867 33.758 1.00 56.50 144 ASP B O 1
ATOM 3796 N N . GLU B 1 113 ? 63.927 75.004 32.504 1.00 54.51 145 GLU B N 1
ATOM 3797 C CA . GLU B 1 113 ? 63.471 76.283 33.019 1.00 53.38 145 GLU B CA 1
ATOM 3798 C C . GLU B 1 113 ? 62.662 75.781 34.217 1.00 53.60 145 GLU B C 1
ATOM 3799 O O . GLU B 1 113 ? 62.749 74.598 34.553 1.00 55.28 145 GLU B O 1
ATOM 3801 N N . GLY B 1 114 ? 61.857 76.622 34.851 1.00 51.00 146 GLY B N 1
ATOM 3802 C CA . GLY B 1 114 ? 61.123 76.121 36.005 1.00 50.75 146 GLY B CA 1
ATOM 3803 C C . GLY B 1 114 ? 59.757 75.483 35.790 1.00 49.13 146 GLY B C 1
ATOM 3804 O O . GLY B 1 114 ? 59.144 75.002 36.739 1.00 49.87 146 GLY B O 1
ATOM 3805 N N . ARG B 1 115 ? 59.292 75.444 34.547 1.00 46.88 147 ARG B N 1
ATOM 3806 C CA . ARG B 1 115 ? 57.966 74.920 34.221 1.00 45.00 147 ARG B CA 1
ATOM 3807 C C . ARG B 1 115 ? 57.661 73.433 34.460 1.00 43.85 147 ARG B C 1
ATOM 3808 O O . ARG B 1 115 ? 58.502 72.562 34.225 1.00 44.45 147 ARG B O 1
ATOM 3816 N N . VAL B 1 116 ? 56.447 73.154 34.944 1.00 40.85 148 VAL B N 1
ATOM 3817 C CA . VAL B 1 116 ? 55.999 71.777 35.192 1.00 39.45 148 VAL B CA 1
ATOM 3818 C C . VAL B 1 116 ? 55.086 71.427 34.020 1.00 37.37 148 VAL B C 1
ATOM 3819 O O . VAL B 1 116 ? 53.952 71.894 33.944 1.00 37.59 148 VAL B O 1
ATOM 3823 N N . ARG B 1 117 ? 55.606 70.614 33.108 1.00 36.40 149 ARG B N 1
ATOM 3824 C CA . ARG B 1 117 ? 54.900 70.210 31.892 1.00 35.11 149 ARG B CA 1
ATOM 3825 C C . ARG B 1 117 ? 53.491 69.669 32.084 1.00 33.43 149 ARG B C 1
ATOM 3826 O O . ARG B 1 117 ? 52.581 70.008 31.324 1.00 32.51 149 ARG B O 1
ATOM 3834 N N . ALA B 1 118 ? 53.307 68.814 33.084 1.00 32.03 150 ALA B N 1
ATOM 3835 C CA . ALA B 1 118 ? 51.994 68.222 33.316 1.00 31.75 150 ALA B CA 1
ATOM 3836 C C . ALA B 1 118 ? 51.847 67.612 34.697 1.00 30.77 150 ALA B C 1
ATOM 3837 O O . ALA B 1 118 ? 52.828 67.430 35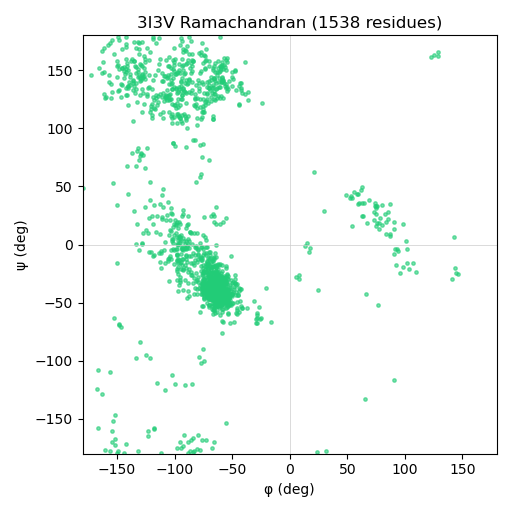.411 1.00 31.77 150 ALA B O 1
ATOM 3839 N N . PHE B 1 119 ? 50.606 67.303 35.064 1.00 29.27 151 PHE B N 1
ATOM 3840 C CA . PHE B 1 119 ? 50.319 66.668 36.341 1.00 28.60 151 PHE B CA 1
ATOM 3841 C C . PHE B 1 119 ? 50.717 65.206 36.195 1.00 28.71 151 PHE B C 1
ATOM 3842 O O . PHE B 1 119 ? 50.109 64.471 35.411 1.00 31.65 151 PHE B O 1
ATOM 3850 N N . PRO B 1 120 ? 51.740 64.760 36.938 1.00 27.00 152 PRO B N 1
ATOM 3851 C CA . PRO B 1 120 ? 52.183 63.364 36.857 1.00 29.02 152 PRO B CA 1
ATOM 3852 C C . PRO B 1 120 ? 51.087 62.404 37.325 1.00 28.51 152 PRO B C 1
ATOM 3853 O O . PRO B 1 120 ? 50.285 62.753 38.187 1.00 29.47 152 PRO B O 1
ATOM 3857 N N . TYR B 1 121 ? 51.048 61.203 36.757 1.00 28.37 153 TYR B N 1
ATOM 3858 C CA . TYR B 1 121 ? 50.058 60.224 37.177 1.00 28.51 153 TYR B CA 1
ATOM 3859 C C . TYR B 1 121 ? 50.583 58.799 37.103 1.00 28.75 153 TYR B C 1
ATOM 3860 O O . TYR B 1 121 ? 50.826 58.191 38.135 1.00 30.39 153 TYR B O 1
ATOM 3869 N N . PHE B 1 122 ? 50.776 58.273 35.897 1.00 29.88 154 PHE B N 1
ATOM 3870 C CA . PHE B 1 122 ? 51.272 56.901 35.726 1.00 32.65 154 PHE B CA 1
ATOM 3871 C C . PHE B 1 122 ? 52.794 56.799 35.790 1.00 33.67 154 PHE B C 1
ATOM 3872 O O . PHE B 1 122 ? 53.500 57.779 35.569 1.00 36.71 154 PHE B O 1
ATOM 3880 N N . ALA B 1 123 ? 53.293 55.601 36.079 1.00 33.77 155 ALA B N 1
ATOM 3881 C CA . ALA B 1 123 ? 54.728 55.360 36.167 1.00 33.77 155 ALA B CA 1
ATOM 3882 C C . ALA B 1 123 ? 55.007 53.887 35.910 1.00 35.02 155 ALA B C 1
ATOM 3883 O O . ALA B 1 123 ? 54.096 53.123 35.621 1.00 35.96 155 ALA B O 1
ATOM 3885 N N . THR B 1 124 ? 56.266 53.481 36.001 1.00 36.81 156 THR B N 1
ATOM 3886 C CA . THR B 1 124 ? 56.588 52.083 35.781 1.00 38.76 156 THR B CA 1
ATOM 3887 C C . THR B 1 124 ? 57.747 51.566 36.618 1.00 39.73 156 THR B C 1
ATOM 3888 O O . THR B 1 124 ? 58.759 52.247 36.810 1.00 38.80 156 THR B O 1
ATOM 3892 N N . ASN B 1 125 ? 57.556 50.357 37.135 1.00 41.57 157 ASN B N 1
ATOM 3893 C CA . ASN B 1 125 ? 58.550 49.660 37.932 1.00 43.97 157 ASN B CA 1
ATOM 3894 C C . ASN B 1 125 ? 59.042 48.575 36.997 1.00 43.91 157 ASN B C 1
ATOM 3895 O O . ASN B 1 125 ? 58.244 47.818 36.447 1.00 44.77 157 ASN B O 1
ATOM 3900 N N . TRP B 1 126 ? 60.356 48.515 36.816 1.00 42.81 158 TRP B N 1
ATOM 3901 C CA . TRP B 1 126 ? 60.988 47.573 35.902 1.00 40.79 158 TRP B CA 1
ATOM 3902 C C . TRP B 1 126 ? 62.110 46.843 36.643 1.00 40.64 158 TRP B C 1
ATOM 3903 O O . TRP B 1 126 ? 63.289 47.168 36.475 1.00 40.03 158 TRP B O 1
ATOM 3914 N N . PRO B 1 127 ? 61.759 45.843 37.472 1.00 40.46 159 PRO B N 1
ATOM 3915 C CA . PRO B 1 127 ? 62.733 45.070 38.248 1.00 38.22 159 PRO B CA 1
ATOM 3916 C C . PRO B 1 127 ? 63.126 43.731 37.627 1.00 37.84 159 PRO B C 1
ATOM 3917 O O . PRO B 1 127 ? 62.694 43.388 36.528 1.00 38.42 159 PRO B O 1
ATOM 3921 N N . VAL B 1 128 ? 63.936 42.969 38.356 1.00 37.35 160 VAL B N 1
ATOM 3922 C CA . VAL B 1 128 ? 64.371 41.655 37.896 1.00 37.03 160 VAL B CA 1
ATOM 3923 C C . VAL B 1 128 ? 63.672 40.548 38.695 1.00 37.45 160 VAL B C 1
ATOM 3924 O O . VAL B 1 128 ? 63.691 40.548 39.927 1.00 36.92 160 VAL B O 1
ATOM 3928 N N . ALA B 1 129 ? 63.053 39.610 37.979 1.00 37.86 161 ALA B N 1
ATOM 3929 C CA . ALA B 1 129 ? 62.344 38.494 38.596 1.00 36.99 161 ALA B CA 1
ATOM 3930 C C . ALA B 1 129 ? 63.218 37.249 38.628 1.00 38.14 161 ALA B C 1
ATOM 3931 O O . ALA B 1 129 ? 63.786 36.856 37.614 1.00 39.10 161 ALA B O 1
ATOM 3933 N N . TYR B 1 130 ? 63.302 36.625 39.799 1.00 38.93 162 TYR B N 1
ATOM 3934 C CA . TYR B 1 130 ? 64.104 35.422 39.999 1.00 39.25 162 TYR B CA 1
ATOM 3935 C C . TYR B 1 130 ? 63.208 34.241 40.373 1.00 39.24 162 TYR B C 1
ATOM 3936 O O . TYR B 1 130 ? 62.392 34.339 41.285 1.00 39.96 162 TYR B O 1
ATOM 3945 N N . ASN B 1 131 ? 63.350 33.121 39.674 1.00 40.54 163 ASN B N 1
ATOM 3946 C CA . ASN B 1 131 ? 62.532 31.949 39.982 1.00 43.01 163 ASN B CA 1
ATOM 3947 C C . ASN B 1 131 ? 63.219 31.067 41.028 1.00 45.03 163 ASN B C 1
ATOM 3948 O O . ASN B 1 131 ? 64.111 30.280 40.706 1.00 44.22 163 ASN B O 1
ATOM 3953 N N . ARG B 1 132 ? 62.775 31.206 42.275 1.00 47.46 164 ARG B N 1
ATOM 3954 C CA . ARG B 1 132 ? 63.317 30.470 43.415 1.00 47.95 164 ARG B CA 1
ATOM 3955 C C . ARG B 1 132 ? 63.319 28.954 43.262 1.00 47.58 164 ARG B C 1
ATOM 3956 O O . ARG B 1 132 ? 64.305 28.297 43.595 1.00 48.13 164 ARG B O 1
ATOM 3964 N N . ALA B 1 133 ? 62.219 28.394 42.772 1.00 46.84 165 ALA B N 1
ATOM 3965 C CA . ALA B 1 133 ? 62.129 26.953 42.599 1.00 46.63 165 ALA B CA 1
ATOM 3966 C C . ALA B 1 133 ? 63.229 26.495 41.661 1.00 47.68 165 ALA B C 1
ATOM 3967 O O . ALA B 1 133 ? 63.878 25.474 41.895 1.00 49.05 165 ALA B O 1
ATOM 3969 N N . LEU B 1 134 ? 63.439 27.267 40.600 1.00 48.07 166 LEU B N 1
ATOM 3970 C CA . LEU B 1 134 ? 64.461 26.966 39.610 1.00 46.92 166 LEU B CA 1
ATOM 3971 C C . LEU B 1 134 ? 65.862 27.135 40.193 1.00 46.44 166 LEU B C 1
ATOM 3972 O O . LEU B 1 134 ? 66.757 26.346 39.895 1.00 46.38 166 LEU B O 1
ATOM 3977 N N . LEU B 1 135 ? 66.058 28.163 41.014 1.00 46.33 167 LEU B N 1
ATOM 3978 C CA . LEU B 1 135 ? 67.366 28.376 41.638 1.00 48.60 167 LEU B CA 1
ATOM 3979 C C . LEU B 1 135 ? 67.640 27.250 42.645 1.00 50.67 167 LEU B C 1
ATOM 3980 O O . LEU B 1 135 ? 68.791 26.843 42.835 1.00 50.54 167 LEU B O 1
ATOM 3985 N N . ASP B 1 136 ? 66.575 26.765 43.287 1.00 52.76 168 ASP B N 1
ATOM 3986 C CA . ASP B 1 136 ? 66.667 25.665 44.248 1.00 53.73 168 ASP B CA 1
ATOM 3987 C C . ASP B 1 136 ? 67.096 24.408 43.504 1.00 54.92 168 ASP B C 1
ATOM 3988 O O . ASP B 1 136 ? 68.090 23.783 43.863 1.00 56.16 168 ASP B O 1
ATOM 3993 N N . ARG B 1 137 ? 66.353 24.044 42.460 1.00 55.25 169 ARG B N 1
ATOM 3994 C CA . ARG B 1 137 ? 66.676 22.843 41.697 1.00 56.91 169 ARG B CA 1
ATOM 3995 C C . ARG B 1 137 ? 68.149 22.786 41.353 1.00 57.99 169 ARG B C 1
ATOM 3996 O O . ARG B 1 137 ? 68.700 21.710 41.124 1.00 58.53 169 ARG B O 1
ATOM 4004 N N . ALA B 1 138 ? 68.778 23.949 41.274 1.00 58.60 170 ALA B N 1
ATOM 4005 C CA . ALA B 1 138 ? 70.205 23.998 41.013 1.00 60.34 170 ALA B CA 1
ATOM 4006 C C . ALA B 1 138 ? 70.779 23.986 42.427 1.00 61.34 170 ALA B C 1
ATOM 4007 O O . ALA B 1 138 ? 70.511 23.062 43.193 1.00 62.48 170 ALA B O 1
ATOM 4009 N N . GLY B 1 139 ? 71.542 25.006 42.785 1.00 60.74 171 GLY B N 1
ATOM 4010 C CA . GLY B 1 139 ? 72.093 25.059 44.126 1.00 61.82 171 GLY B CA 1
ATOM 4011 C C . GLY B 1 139 ? 72.310 26.520 44.437 1.00 62.77 171 GLY B C 1
ATOM 4012 O O . GLY B 1 139 ? 73.406 26.927 44.833 1.00 62.72 171 GLY B O 1
ATOM 4013 N N . VAL B 1 140 ? 71.255 27.314 44.268 1.00 62.48 172 VAL B N 1
ATOM 4014 C CA . VAL B 1 140 ? 71.372 28.744 44.468 1.00 63.16 172 VAL B CA 1
ATOM 4015 C C . VAL B 1 140 ? 70.325 29.429 45.352 1.00 64.48 172 VAL B C 1
ATOM 4016 O O . VAL B 1 140 ? 69.331 28.832 45.778 1.00 64.36 172 VAL B O 1
ATOM 4020 N N . ASP B 1 141 ? 70.591 30.711 45.602 1.00 65.94 173 ASP B N 1
ATOM 4021 C CA . ASP B 1 141 ? 69.752 31.625 46.376 1.00 65.68 173 ASP B CA 1
ATOM 4022 C C . ASP B 1 141 ? 69.858 32.958 45.657 1.00 64.56 173 ASP B C 1
ATOM 4023 O O . ASP B 1 141 ? 70.815 33.162 44.898 1.00 64.33 173 ASP B O 1
ATOM 4028 N N . ALA B 1 142 ? 68.911 33.871 45.861 1.00 63.45 174 ALA B N 1
ATOM 4029 C CA . ALA B 1 142 ? 68.959 35.175 45.164 1.00 61.66 174 ALA B CA 1
ATOM 4030 C C . ALA B 1 142 ? 70.395 35.651 45.110 1.00 60.12 174 ALA B C 1
ATOM 4031 O O . ALA B 1 142 ? 71.208 35.243 45.930 1.00 61.16 174 ALA B O 1
ATOM 4033 N N . ILE B 1 143 ? 70.707 36.519 44.157 1.00 57.66 175 ILE B N 1
ATOM 4034 C CA . ILE B 1 143 ? 72.091 36.975 44.010 1.00 54.60 175 ILE B CA 1
ATOM 4035 C C . ILE B 1 143 ? 72.311 38.459 43.674 1.00 54.00 175 ILE B C 1
ATOM 4036 O O . ILE B 1 143 ? 71.812 38.950 42.661 1.00 54.65 175 ILE B O 1
ATOM 4041 N N . PRO B 1 144 ? 73.032 39.194 44.541 1.00 52.81 176 PRO B N 1
ATOM 4042 C CA . PRO B 1 144 ? 73.280 40.611 44.287 1.00 52.00 176 PRO B CA 1
ATOM 4043 C C . PRO B 1 144 ? 74.685 40.941 43.801 1.00 51.55 176 PRO B C 1
ATOM 4044 O O . PRO B 1 144 ? 75.084 42.110 43.765 1.00 51.62 176 PRO B O 1
ATOM 4048 N N . THR B 1 145 ? 75.451 39.932 43.422 1.00 50.99 177 THR B N 1
ATOM 4049 C CA . THR B 1 145 ? 76.814 40.188 42.980 1.00 50.56 177 THR B CA 1
ATOM 4050 C C . THR B 1 145 ? 77.169 39.723 41.579 1.00 50.74 177 THR B C 1
ATOM 4051 O O . THR B 1 145 ? 76.698 38.694 41.102 1.00 49.06 177 THR B O 1
ATOM 4055 N N . THR B 1 146 ? 78.029 40.515 40.953 1.00 51.48 178 THR B N 1
ATOM 4056 C CA . THR B 1 146 ? 78.542 40.271 39.616 1.00 52.45 178 THR B CA 1
ATOM 4057 C C . THR B 1 146 ? 79.128 38.875 39.439 1.00 52.64 178 THR B C 1
ATOM 4058 O O . THR B 1 146 ? 78.596 38.037 38.707 1.00 49.86 178 THR B O 1
ATOM 4062 N N . GLY B 1 147 ? 80.241 38.654 40.127 1.00 54.52 179 GLY B N 1
ATOM 4063 C CA . GLY B 1 147 ? 80.965 37.408 40.053 1.00 57.71 179 GLY B CA 1
ATOM 4064 C C . GLY B 1 147 ? 80.164 36.169 40.364 1.00 58.95 179 GLY B C 1
ATOM 4065 O O . GLY B 1 147 ? 78.951 36.132 40.177 1.00 59.87 179 GLY B O 1
ATOM 4066 N N . ASP B 1 148 ? 80.881 35.152 40.832 1.00 61.43 180 ASP B N 1
ATOM 4067 C CA . ASP B 1 148 ? 80.310 33.865 41.189 1.00 62.52 180 ASP B CA 1
ATOM 4068 C C . ASP B 1 148 ? 78.809 33.955 41.454 1.00 61.11 180 ASP B C 1
ATOM 4069 O O . ASP B 1 148 ? 78.052 33.059 41.084 1.00 62.21 180 ASP B O 1
ATOM 4074 N N . GLN B 1 149 ? 78.356 35.036 42.074 1.00 56.63 181 GLN B N 1
ATOM 4075 C CA . GLN B 1 149 ? 76.938 35.119 42.326 1.00 52.36 181 GLN B CA 1
ATOM 4076 C C . GLN B 1 149 ? 76.138 35.055 41.024 1.00 48.91 181 GLN B C 1
ATOM 4077 O O . GLN B 1 149 ? 75.599 33.994 40.716 1.00 49.48 181 GLN B O 1
ATOM 4083 N N . LEU B 1 150 ? 76.079 36.125 40.235 1.00 44.54 182 LEU B N 1
ATOM 4084 C CA . LEU B 1 150 ? 75.304 36.040 38.999 1.00 40.70 182 LEU B CA 1
ATOM 4085 C C . LEU B 1 150 ? 75.857 34.994 38.058 1.00 38.26 182 LEU B C 1
ATOM 4086 O O . LEU B 1 150 ? 75.108 34.170 37.532 1.00 37.36 182 LEU B O 1
ATOM 4091 N N . ILE B 1 151 ? 77.170 35.017 37.851 1.00 36.98 183 ILE B N 1
ATOM 4092 C CA . ILE B 1 151 ? 77.806 34.057 36.953 1.00 35.59 183 ILE B CA 1
ATOM 4093 C C . ILE B 1 151 ? 77.774 32.592 37.404 1.00 35.12 183 ILE B C 1
ATOM 4094 O O . ILE B 1 151 ? 77.456 31.715 36.601 1.00 34.04 183 ILE B O 1
ATOM 4099 N N . ALA B 1 152 ? 78.104 32.308 38.666 1.00 36.58 184 ALA B N 1
ATOM 4100 C CA . ALA B 1 152 ? 78.081 30.916 39.135 1.00 36.51 184 ALA B CA 1
ATOM 4101 C C . ALA B 1 152 ? 76.656 30.425 39.159 1.00 36.10 184 ALA B C 1
ATOM 4102 O O . ALA B 1 152 ? 76.396 29.257 38.892 1.00 38.44 184 ALA B O 1
ATOM 4104 N N . ALA B 1 153 ? 75.723 31.310 39.485 1.00 35.43 185 ALA B N 1
ATOM 4105 C CA . ALA B 1 153 ? 74.327 30.908 39.499 1.00 35.30 185 ALA B CA 1
ATOM 4106 C C . ALA B 1 153 ? 73.995 30.478 38.069 1.00 34.70 185 ALA B C 1
ATOM 4107 O O . ALA B 1 153 ? 73.388 29.428 37.846 1.00 34.49 185 ALA B O 1
ATOM 4109 N N . ALA B 1 154 ? 74.424 31.286 37.099 1.00 34.96 186 ALA B N 1
ATOM 4110 C CA . ALA B 1 154 ? 74.198 30.983 35.682 1.00 35.39 186 ALA B CA 1
ATOM 4111 C C . ALA B 1 154 ? 74.861 29.660 35.297 1.00 35.43 186 ALA B C 1
ATOM 4112 O O . ALA B 1 154 ? 74.285 28.855 34.569 1.00 34.95 186 ALA B O 1
ATOM 4114 N N . ARG B 1 155 ? 76.078 29.438 35.783 1.00 37.05 187 ARG B N 1
ATOM 4115 C CA . ARG B 1 155 ? 76.782 28.196 35.489 1.00 38.24 187 ARG B CA 1
ATOM 4116 C C . ARG B 1 155 ? 76.013 26.998 36.033 1.00 38.76 187 ARG B C 1
ATOM 4117 O O . ARG B 1 155 ? 75.886 25.969 35.366 1.00 38.10 187 ARG B O 1
ATOM 4125 N N . LYS B 1 156 ? 75.502 27.148 37.252 1.00 39.72 188 LYS B N 1
ATOM 4126 C CA . LYS B 1 156 ? 74.752 26.090 37.913 1.00 42.15 188 LYS B CA 1
ATOM 4127 C C . LYS B 1 156 ? 73.397 25.845 37.263 1.00 40.94 188 LYS B C 1
ATOM 4128 O O . LYS B 1 156 ? 72.969 24.700 37.129 1.00 41.14 188 LYS B O 1
ATOM 4134 N N . LEU B 1 157 ? 72.711 26.909 36.864 1.00 40.85 189 LEU B N 1
ATOM 4135 C CA . LEU B 1 157 ? 71.426 26.727 36.194 1.00 39.19 189 LEU B CA 1
ATOM 4136 C C . LEU B 1 157 ? 71.676 25.947 34.899 1.00 38.52 189 LEU B C 1
ATOM 4137 O O . LEU B 1 157 ? 71.059 24.908 34.669 1.00 40.14 189 LEU B O 1
ATOM 4142 N N . ARG B 1 158 ? 72.598 26.433 34.071 1.00 38.38 190 ARG B N 1
ATOM 4143 C CA . ARG B 1 158 ? 72.944 25.762 32.811 1.00 39.27 190 ARG B CA 1
ATOM 4144 C C . ARG B 1 158 ? 73.352 24.312 33.056 1.00 40.28 190 ARG B C 1
ATOM 4145 O O . ARG B 1 158 ? 73.032 23.420 32.267 1.00 42.05 190 ARG B O 1
ATOM 4153 N N . ALA B 1 159 ? 74.072 24.085 34.148 1.00 41.95 191 ALA B N 1
ATOM 4154 C CA . ALA B 1 159 ? 74.514 22.745 34.509 1.00 43.65 191 ALA B CA 1
ATOM 4155 C C . ALA B 1 159 ? 73.300 21.821 34.584 1.00 45.08 191 ALA B C 1
ATOM 4156 O O . ALA B 1 159 ? 73.385 20.635 34.261 1.00 45.14 191 ALA B O 1
ATOM 4158 N N . LYS B 1 160 ? 72.167 22.376 35.003 1.00 46.34 192 LYS B N 1
ATOM 4159 C CA . LYS B 1 160 ? 70.938 21.601 35.114 1.00 48.01 192 LYS B CA 1
ATOM 4160 C C . LYS B 1 160 ? 70.010 21.774 33.911 1.00 48.60 192 LYS B C 1
ATOM 4161 O O . LYS B 1 160 ? 68.821 21.497 34.007 1.00 48.76 192 LYS B O 1
ATOM 4167 N N . GLY B 1 161 ? 70.546 22.237 32.785 1.00 48.85 193 GLY B N 1
ATOM 4168 C CA . GLY B 1 161 ? 69.722 22.408 31.596 1.00 47.17 193 GLY B CA 1
ATOM 4169 C C . GLY B 1 161 ? 68.609 23.439 31.710 1.00 46.75 193 GLY B C 1
ATOM 4170 O O . GLY B 1 161 ? 67.521 23.263 31.153 1.00 46.35 193 GLY B O 1
ATOM 4171 N N . ILE B 1 162 ? 68.884 24.519 32.434 1.00 45.49 194 ILE B N 1
ATOM 4172 C CA . ILE B 1 162 ? 67.926 25.604 32.620 1.00 44.32 194 ILE B CA 1
ATOM 4173 C C . ILE B 1 162 ? 68.584 26.906 32.161 1.00 43.66 194 ILE B C 1
ATOM 4174 O O . ILE B 1 162 ? 69.707 27.204 32.568 1.00 43.27 194 ILE B O 1
ATOM 4179 N N . ALA B 1 163 ? 67.899 27.672 31.312 1.00 41.65 195 ALA B N 1
ATOM 4180 C CA . ALA B 1 163 ? 68.445 28.944 30.832 1.00 39.71 195 ALA B CA 1
ATOM 4181 C C . ALA B 1 163 ? 68.497 29.914 32.003 1.00 38.03 195 ALA B C 1
ATOM 4182 O O . ALA B 1 163 ? 67.597 29.931 32.842 1.00 37.39 195 ALA B O 1
ATOM 4184 N N . PRO B 1 164 ? 69.557 30.725 32.083 1.00 37.17 196 PRO B N 1
ATOM 4185 C CA . PRO B 1 164 ? 69.694 31.689 33.174 1.00 37.48 196 PRO B CA 1
ATOM 4186 C C . PRO B 1 164 ? 68.754 32.868 32.992 1.00 38.57 196 PRO B C 1
ATOM 4187 O O . PRO B 1 164 ? 67.566 32.769 33.300 1.00 39.84 196 PRO B O 1
ATOM 4191 N N . VAL B 1 165 ? 69.290 33.983 32.491 1.00 36.73 197 VAL B N 1
ATOM 4192 C CA . VAL B 1 165 ? 68.460 35.154 32.268 1.00 36.02 197 VAL B CA 1
ATOM 4193 C C . VAL B 1 165 ? 68.031 35.165 30.801 1.00 36.00 197 VAL B C 1
ATOM 4194 O O . VAL B 1 165 ? 68.853 35.079 29.889 1.00 38.05 197 VAL B O 1
ATOM 4198 N N . THR B 1 166 ? 66.727 35.241 30.580 1.00 34.75 198 THR B N 1
ATOM 4199 C CA . THR B 1 166 ? 66.181 35.279 29.236 1.00 33.14 198 THR B CA 1
ATOM 4200 C C . THR B 1 166 ? 65.846 36.733 28.954 1.00 32.54 198 THR B C 1
ATOM 4201 O O . THR B 1 166 ? 65.419 37.463 29.846 1.00 33.48 198 THR B O 1
ATOM 4205 N N . VAL B 1 167 ? 66.061 37.158 27.718 1.00 31.51 199 VAL B N 1
ATOM 4206 C CA . VAL B 1 167 ? 65.796 38.534 27.334 1.00 30.02 199 VAL B CA 1
ATOM 4207 C C . VAL B 1 167 ? 65.681 38.628 25.820 1.00 31.53 199 VAL B C 1
ATOM 4208 O O . VAL B 1 167 ? 66.332 37.871 25.097 1.00 30.61 199 VAL B O 1
ATOM 4212 N N . GLY B 1 168 ? 64.854 39.557 25.347 1.00 31.27 200 GLY B N 1
ATOM 4213 C CA . GLY B 1 168 ? 64.687 39.738 23.918 1.00 30.39 200 GLY B CA 1
ATOM 4214 C C . GLY B 1 168 ? 65.867 40.502 23.350 1.00 31.39 200 GLY B C 1
ATOM 4215 O O . GLY B 1 168 ? 65.827 41.721 23.219 1.00 31.56 200 GLY B O 1
ATOM 4216 N N . GLY B 1 169 ? 66.929 39.783 23.017 1.00 30.64 201 GLY B N 1
ATOM 4217 C CA . GLY B 1 169 ? 68.105 40.429 22.484 1.00 31.17 201 GLY B CA 1
ATOM 4218 C C . GLY B 1 169 ? 67.866 41.243 21.225 1.00 33.15 201 GLY B C 1
ATOM 4219 O O . GLY B 1 169 ? 68.573 42.228 20.990 1.00 32.29 201 GLY B O 1
ATOM 4220 N N . ASN B 1 170 ? 66.874 40.862 20.421 1.00 31.67 202 ASN B N 1
ATOM 4221 C CA . ASN B 1 170 ? 66.622 41.586 19.181 1.00 31.95 202 ASN B CA 1
ATOM 4222 C C . ASN B 1 170 ? 65.495 42.602 19.202 1.00 32.01 202 ASN B C 1
ATOM 4223 O O . ASN B 1 170 ? 64.971 42.958 18.154 1.00 34.14 202 ASN B O 1
ATOM 4228 N N . ASP B 1 171 ? 65.112 43.076 20.381 1.00 32.01 203 ASP B N 1
ATOM 4229 C CA . ASP B 1 171 ? 64.058 44.076 20.456 1.00 30.80 203 ASP B CA 1
ATOM 4230 C C . ASP B 1 171 ? 64.183 44.979 21.680 1.00 31.13 203 ASP B C 1
ATOM 4231 O O . ASP B 1 171 ? 65.172 44.923 22.412 1.00 31.07 203 ASP B O 1
ATOM 4236 N N . TRP B 1 172 ? 63.170 45.808 21.901 1.00 30.52 204 TRP B N 1
ATOM 4237 C CA . TRP B 1 172 ? 63.179 46.744 23.014 1.00 30.22 204 TRP B CA 1
ATOM 4238 C C . TRP B 1 172 ? 63.561 46.185 24.397 1.00 31.94 204 TRP B C 1
ATOM 4239 O O . TRP B 1 172 ? 64.204 46.884 25.185 1.00 32.26 204 TRP B O 1
ATOM 4250 N N . THR B 1 173 ? 63.167 44.955 24.716 1.00 30.70 205 THR B N 1
ATOM 4251 C CA . THR B 1 173 ? 63.511 44.420 26.030 1.00 30.94 205 THR B CA 1
ATOM 4252 C C . THR B 1 173 ? 65.024 44.294 26.159 1.00 31.10 205 THR B C 1
ATOM 4253 O O . THR B 1 173 ? 65.600 44.629 27.189 1.00 32.15 205 THR B O 1
ATOM 4257 N N . GLY B 1 174 ? 65.670 43.836 25.099 1.00 31.88 206 GLY B N 1
ATOM 4258 C CA . GLY B 1 174 ? 67.114 43.717 25.131 1.00 32.42 206 GLY B CA 1
ATOM 4259 C C . GLY B 1 174 ? 67.768 45.091 25.192 1.00 32.87 206 GLY B C 1
ATOM 4260 O O . GLY B 1 174 ? 68.665 45.311 26.007 1.00 33.64 206 GLY B O 1
ATOM 4261 N N . GLN B 1 175 ? 67.315 46.020 24.345 1.00 33.68 207 GLN B N 1
ATOM 4262 C CA . GLN B 1 175 ? 67.888 47.370 24.304 1.00 33.20 207 GLN B CA 1
ATOM 4263 C C . GLN B 1 175 ? 67.892 48.006 25.685 1.00 31.36 207 GLN B C 1
ATOM 4264 O O . GLN B 1 175 ? 68.844 48.685 26.058 1.00 31.95 207 GLN B O 1
ATOM 4270 N N . LYS B 1 176 ? 66.836 47.754 26.451 1.00 30.55 208 LYS B N 1
ATOM 4271 C CA . LYS B 1 176 ? 66.724 48.287 27.801 1.00 31.66 208 LYS B CA 1
ATOM 4272 C C . LYS B 1 176 ? 67.609 47.563 28.824 1.00 32.58 208 LYS B C 1
ATOM 4273 O O . LYS B 1 176 ? 68.172 48.205 29.710 1.00 33.72 208 LYS B O 1
ATOM 4279 N N . LEU B 1 177 ? 67.733 46.240 28.718 1.00 32.28 209 LEU B N 1
ATOM 4280 C CA . LEU B 1 177 ? 68.562 45.506 29.669 1.00 33.78 209 LEU B CA 1
ATOM 4281 C C . LEU B 1 177 ? 70.019 45.918 29.483 1.00 34.03 209 LEU B C 1
ATOM 4282 O O . LEU B 1 177 ? 70.718 46.183 30.453 1.00 33.71 209 LEU B O 1
ATOM 4287 N N . LEU B 1 178 ? 70.463 45.973 28.229 1.00 34.21 210 LEU B N 1
ATOM 4288 C CA . LEU B 1 178 ? 71.829 46.374 27.910 1.00 34.45 210 LEU B CA 1
ATOM 4289 C C . LEU B 1 178 ? 72.099 47.726 28.572 1.00 34.23 210 LEU B C 1
ATOM 4290 O O . LEU B 1 178 ? 73.088 47.901 29.275 1.00 35.68 210 LEU B O 1
ATOM 4295 N N . ALA B 1 179 ? 71.204 48.679 28.344 1.00 33.14 211 ALA B N 1
ATOM 4296 C CA . ALA B 1 179 ? 71.350 50.015 28.903 1.00 33.41 211 ALA B CA 1
ATOM 4297 C C . ALA B 1 179 ? 71.415 49.995 30.430 1.00 33.14 211 ALA B C 1
ATOM 4298 O O . ALA B 1 179 ? 72.255 50.666 31.022 1.00 33.83 211 ALA B O 1
ATOM 4300 N N . GLN B 1 180 ? 70.530 49.233 31.068 1.00 32.77 212 GLN B N 1
ATOM 4301 C CA . GLN B 1 180 ? 70.537 49.140 32.524 1.00 31.37 212 GLN B CA 1
ATOM 4302 C C . GLN B 1 180 ? 71.879 48.623 33.038 1.00 31.57 212 GLN B C 1
ATOM 4303 O O . GLN B 1 180 ? 72.472 49.217 33.936 1.00 31.97 212 GLN B O 1
ATOM 4309 N N . ILE B 1 181 ? 72.359 47.521 32.465 1.00 30.93 213 ILE B N 1
ATOM 4310 C CA . ILE B 1 181 ? 73.626 46.939 32.898 1.00 30.99 213 ILE B CA 1
ATOM 4311 C C . ILE B 1 181 ? 74.779 47.915 32.706 1.00 32.69 213 ILE B C 1
ATOM 4312 O O . ILE B 1 181 ? 75.598 48.087 33.601 1.00 29.94 213 ILE B O 1
ATOM 4317 N N . ILE B 1 182 ? 74.837 48.557 31.540 1.00 34.22 214 ILE B N 1
ATOM 4318 C CA . ILE B 1 182 ? 75.887 49.534 31.268 1.00 36.21 214 ILE B CA 1
ATOM 4319 C C . ILE B 1 182 ? 75.813 50.639 32.318 1.00 38.60 214 ILE B C 1
ATOM 4320 O O . ILE B 1 182 ? 76.832 51.230 32.686 1.00 38.71 214 ILE B O 1
ATOM 4325 N N . GLN B 1 183 ? 74.600 50.896 32.802 1.00 39.63 215 GLN B N 1
ATOM 4326 C CA . GLN B 1 183 ? 74.367 51.922 33.810 1.00 41.30 215 GLN B CA 1
ATOM 4327 C C . GLN B 1 183 ? 74.896 51.533 35.187 1.00 42.16 215 GLN B C 1
ATOM 4328 O O . GLN B 1 183 ? 74.800 52.318 36.136 1.00 42.71 215 GLN B O 1
ATOM 4334 N N . THR B 1 184 ? 75.443 50.324 35.300 1.00 42.11 216 THR B N 1
ATOM 4335 C CA . THR B 1 184 ? 76.003 49.878 36.570 1.00 42.95 216 THR B CA 1
ATOM 4336 C C . THR B 1 184 ? 77.060 50.884 37.028 1.00 44.47 216 THR B C 1
ATOM 4337 O O . THR B 1 184 ? 77.212 51.130 38.217 1.00 47.89 216 THR B O 1
ATOM 4341 N N . PHE B 1 185 ? 77.771 51.479 36.079 1.00 45.55 217 PHE B N 1
ATOM 4342 C CA . PHE B 1 185 ? 78.815 52.444 36.399 1.00 47.80 217 PHE B CA 1
ATOM 4343 C C . PHE B 1 185 ? 78.432 53.859 35.984 1.00 50.18 217 PHE B C 1
ATOM 4344 O O . PHE B 1 185 ? 79.296 54.719 35.805 1.00 52.00 217 PHE B O 1
ATOM 4352 N N . LEU B 1 186 ? 77.135 54.099 35.832 1.00 51.54 218 LEU B N 1
ATOM 4353 C CA . LEU B 1 186 ? 76.647 55.417 35.441 1.00 52.36 218 LEU B CA 1
ATOM 4354 C C . LEU B 1 186 ? 75.484 55.864 36.318 1.00 53.16 218 LEU B C 1
ATOM 4355 O O . LEU B 1 186 ? 74.470 55.178 36.419 1.00 54.52 218 LEU B O 1
ATOM 4360 N N . SER B 1 187 ? 75.636 57.008 36.968 1.00 54.02 219 SER B N 1
ATOM 4361 C CA . SER B 1 187 ? 74.554 57.525 37.787 1.00 56.14 219 SER B CA 1
ATOM 4362 C C . SER B 1 187 ? 73.578 58.112 36.777 1.00 56.85 219 SER B C 1
ATOM 4363 O O . SER B 1 187 ? 73.942 58.359 35.627 1.00 56.24 219 SER B O 1
ATOM 4366 N N . GLN B 1 188 ? 72.345 58.351 37.197 1.00 58.26 220 GLN B N 1
ATOM 4367 C CA . GLN B 1 188 ? 71.351 58.879 36.274 1.00 59.62 220 GLN B CA 1
ATOM 4368 C C . GLN B 1 188 ? 71.789 60.100 35.472 1.00 58.88 220 GLN B C 1
ATOM 4369 O O . GLN B 1 188 ? 71.651 60.116 34.247 1.00 58.88 220 GLN B O 1
ATOM 4375 N N . ASP B 1 189 ? 72.325 61.114 36.143 1.00 58.12 221 ASP B N 1
ATOM 4376 C CA . ASP B 1 189 ? 72.765 62.316 35.447 1.00 56.92 221 ASP B CA 1
ATOM 4377 C C . ASP B 1 189 ? 73.724 61.970 34.302 1.00 57.16 221 ASP B C 1
ATOM 4378 O O . ASP B 1 189 ? 73.655 62.566 33.220 1.00 55.83 221 ASP B O 1
ATOM 4380 N N . GLU B 1 190 ? 74.601 60.993 34.536 1.00 56.80 222 GLU B N 1
ATOM 4381 C CA . GLU B 1 190 ? 75.577 60.568 33.530 1.00 56.23 222 GLU B CA 1
ATOM 4382 C C . GLU B 1 190 ? 74.961 59.773 32.383 1.00 54.12 222 GLU B C 1
ATOM 4383 O O . GLU B 1 190 ? 75.351 59.936 31.226 1.00 53.38 222 GLU B O 1
ATOM 4389 N N . ALA B 1 191 ? 74.009 58.906 32.704 1.00 51.90 223 ALA B N 1
ATOM 4390 C CA . ALA B 1 191 ? 73.355 58.098 31.683 1.00 49.51 223 ALA B CA 1
ATOM 4391 C C . ALA B 1 191 ? 72.572 58.998 30.733 1.00 48.56 223 ALA B C 1
ATOM 4392 O O . ALA B 1 191 ? 72.483 58.721 29.538 1.00 47.48 223 ALA B O 1
ATOM 4394 N N . ARG B 1 192 ? 72.011 60.079 31.268 1.00 48.27 224 ARG B N 1
ATOM 4395 C CA . ARG B 1 192 ? 71.247 61.016 30.453 1.00 48.67 224 ARG B CA 1
ATOM 4396 C C . ARG B 1 192 ? 72.135 61.579 29.364 1.00 47.42 224 ARG B C 1
ATOM 4397 O O . ARG B 1 192 ? 71.698 61.756 28.231 1.00 47.30 224 ARG B O 1
ATOM 4405 N N . HIS B 1 193 ? 73.382 61.875 29.713 1.00 46.70 225 HIS B N 1
ATOM 4406 C CA . HIS B 1 193 ? 74.324 62.390 28.730 1.00 46.52 225 HIS B CA 1
ATOM 4407 C C . HIS B 1 193 ? 74.609 61.287 27.715 1.00 45.80 225 HIS B C 1
ATOM 4408 O O . HIS B 1 193 ? 74.421 61.468 26.509 1.00 46.08 225 HIS B O 1
ATOM 4415 N N . VAL B 1 194 ? 75.066 60.142 28.217 1.00 44.73 226 VAL B N 1
ATOM 4416 C CA . VAL B 1 194 ? 75.394 59.006 27.366 1.00 43.62 226 VAL B CA 1
ATOM 4417 C C . VAL B 1 194 ? 74.329 58.740 26.324 1.00 43.86 226 VAL B C 1
ATOM 4418 O O . VAL B 1 194 ? 74.610 58.746 25.129 1.00 44.38 226 VAL B O 1
ATOM 4422 N N . TYR B 1 195 ? 73.100 58.531 26.778 1.00 43.02 227 TYR B N 1
ATOM 4423 C CA . TYR B 1 195 ? 72.015 58.210 25.867 1.00 43.08 227 TYR B CA 1
ATOM 4424 C C . TYR B 1 195 ? 71.390 59.297 25.007 1.00 42.51 227 TYR B C 1
ATOM 4425 O O . TYR B 1 195 ? 70.766 58.984 23.998 1.00 42.55 227 TYR B O 1
ATOM 4434 N N . SER B 1 196 ? 71.545 60.564 25.374 1.00 43.45 228 SER B N 1
ATOM 4435 C CA . SER B 1 196 ? 70.988 61.620 24.535 1.00 44.54 228 SER B CA 1
ATOM 4436 C C . SER B 1 196 ? 71.996 62.047 23.459 1.00 44.57 228 SER B C 1
ATOM 4437 O O . SER B 1 196 ? 71.612 62.546 22.401 1.00 44.05 228 SER B O 1
ATOM 4440 N N . THR B 1 197 ? 73.282 61.819 23.723 1.00 44.50 229 THR B N 1
ATOM 4441 C CA . THR B 1 197 ? 74.336 62.177 22.776 1.00 45.49 229 THR B CA 1
ATOM 4442 C C . THR B 1 197 ? 74.900 60.962 22.044 1.00 45.56 229 THR B C 1
ATOM 4443 O O . THR B 1 197 ? 75.330 61.063 20.894 1.00 44.09 229 THR B O 1
ATOM 4447 N N . GLY B 1 198 ? 74.907 59.819 22.721 1.00 46.43 230 GLY B N 1
ATOM 4448 C CA . GLY B 1 198 ? 75.433 58.607 22.122 1.00 46.70 230 GLY B CA 1
ATOM 4449 C C . GLY B 1 198 ? 76.926 58.492 22.345 1.00 46.55 230 GLY B C 1
ATOM 4450 O O . GLY B 1 198 ? 77.648 58.000 21.480 1.00 47.01 230 GLY B O 1
ATOM 4451 N N . ASP B 1 199 ? 77.388 58.950 23.505 1.00 47.00 231 ASP B N 1
ATOM 4452 C CA . ASP B 1 199 ? 78.806 58.903 23.854 1.00 48.00 231 ASP B CA 1
ATOM 4453 C C . ASP B 1 199 ? 79.099 57.744 24.803 1.00 47.89 231 ASP B C 1
ATOM 4454 O O . ASP B 1 199 ? 79.084 57.904 26.028 1.00 47.10 231 ASP B O 1
ATOM 4459 N N . PHE B 1 200 ? 79.360 56.577 24.223 1.00 47.43 232 PHE B N 1
ATOM 4460 C CA . PHE B 1 200 ? 79.663 55.377 24.990 1.00 47.57 232 PHE B CA 1
ATOM 4461 C C . PHE B 1 200 ? 81.159 55.307 25.230 1.00 48.68 232 PHE B C 1
ATOM 4462 O O . PHE B 1 200 ? 81.703 54.263 25.592 1.00 47.82 232 PHE B O 1
ATOM 4470 N N . GLY B 1 201 ? 81.812 56.445 25.027 1.00 50.09 233 GLY B N 1
ATOM 4471 C CA . GLY B 1 201 ? 83.244 56.527 25.216 1.00 52.17 233 GLY B CA 1
ATOM 4472 C C . GLY B 1 201 ? 83.619 57.037 26.594 1.00 52.99 233 GLY B C 1
ATOM 4473 O O . GLY B 1 201 ? 84.805 57.184 26.893 1.00 53.31 233 GLY B O 1
ATOM 4474 N N . VAL B 1 202 ? 82.617 57.307 27.432 1.00 53.26 234 VAL B N 1
ATOM 4475 C CA . VAL B 1 202 ? 82.865 57.794 28.788 1.00 52.32 234 VAL B CA 1
ATOM 4476 C C . VAL B 1 202 ? 83.275 56.619 29.671 1.00 52.89 234 VAL B C 1
ATOM 4477 O O . VAL B 1 202 ? 82.818 55.496 29.470 1.00 52.94 234 VAL B O 1
ATOM 4481 N N . ARG B 1 203 ? 84.137 56.889 30.647 1.00 53.40 235 ARG B N 1
ATOM 4482 C CA . ARG B 1 203 ? 84.647 55.863 31.550 1.00 54.22 235 ARG B CA 1
ATOM 4483 C C . ARG B 1 203 ? 83.560 54.942 32.094 1.00 53.25 235 ARG B C 1
ATOM 4484 O O . ARG B 1 203 ? 83.651 53.722 31.973 1.00 51.29 235 ARG B O 1
ATOM 4492 N N . GLY B 1 204 ? 82.539 55.537 32.703 1.00 52.67 236 GLY B N 1
ATOM 4493 C CA . GLY B 1 204 ? 81.457 54.756 33.270 1.00 51.26 236 GLY B CA 1
ATOM 4494 C C . GLY B 1 204 ? 80.814 53.806 32.278 1.00 50.77 236 GLY B C 1
ATOM 4495 O O . GLY B 1 204 ? 80.496 52.663 32.614 1.00 51.01 236 GLY B O 1
ATOM 4496 N N . ALA B 1 205 ? 80.627 54.279 31.052 1.00 49.12 237 ALA B N 1
ATOM 4497 C CA . ALA B 1 205 ? 80.015 53.479 30.003 1.00 47.69 237 ALA B CA 1
ATOM 4498 C C . ALA B 1 205 ? 80.948 52.378 29.511 1.00 47.09 237 ALA B C 1
ATOM 4499 O O . ALA B 1 205 ? 80.497 51.294 29.150 1.00 47.48 237 ALA B O 1
ATOM 4501 N N . ARG B 1 206 ? 82.247 52.653 29.485 1.00 46.57 238 ARG B N 1
ATOM 4502 C CA . ARG B 1 206 ? 83.194 51.650 29.022 1.00 47.28 238 ARG B CA 1
ATOM 4503 C C . ARG B 1 206 ? 83.258 50.536 30.048 1.00 44.92 238 ARG B C 1
ATOM 4504 O O . ARG B 1 206 ? 83.398 49.364 29.703 1.00 43.95 238 ARG B O 1
ATOM 4512 N N . LEU B 1 207 ? 83.140 50.909 31.314 1.00 42.97 239 LEU B N 1
ATOM 4513 C CA . LEU B 1 207 ? 83.148 49.934 32.392 1.00 42.39 239 LEU B CA 1
ATOM 4514 C C . LEU B 1 207 ? 81.829 49.156 32.341 1.00 41.02 239 LEU B C 1
ATOM 4515 O O . LEU B 1 207 ? 81.796 47.948 32.585 1.00 39.53 239 LEU B O 1
ATOM 4520 N N . GLY B 1 208 ? 80.745 49.857 32.012 1.00 39.91 240 GLY B N 1
ATOM 4521 C CA . GLY B 1 208 ? 79.442 49.217 31.911 1.00 38.69 240 GLY B CA 1
ATOM 4522 C C . GLY B 1 208 ? 79.428 48.203 30.781 1.00 38.07 240 GLY B C 1
ATOM 4523 O O . GLY B 1 208 ? 78.954 47.079 30.939 1.00 38.47 240 GLY B O 1
ATOM 4524 N N . ILE B 1 209 ? 79.958 48.602 29.631 1.00 37.83 241 ILE B N 1
ATOM 4525 C CA . ILE B 1 209 ? 80.035 47.714 28.472 1.00 37.99 241 ILE B CA 1
ATOM 4526 C C . ILE B 1 209 ? 80.911 46.492 28.778 1.00 38.40 241 ILE B C 1
ATOM 4527 O O . ILE B 1 209 ? 80.563 45.363 28.441 1.00 38.99 241 ILE B O 1
ATOM 4532 N N . GLU B 1 210 ? 82.048 46.722 29.421 1.00 39.50 242 GLU B N 1
ATOM 4533 C CA . GLU B 1 210 ? 82.954 45.631 29.751 1.00 41.49 242 GLU B CA 1
ATOM 4534 C C . GLU B 1 210 ? 82.239 44.666 30.684 1.00 39.18 242 GLU B C 1
ATOM 4535 O O . GLU B 1 210 ? 82.340 43.458 30.527 1.00 38.99 242 GLU B O 1
ATOM 4541 N N . TYR B 1 211 ? 81.506 45.212 31.648 1.00 38.61 243 TYR B N 1
ATOM 4542 C CA . TYR B 1 211 ? 80.771 44.389 32.601 1.00 36.72 243 TYR B CA 1
ATOM 4543 C C . TYR B 1 211 ? 79.778 43.515 31.852 1.00 37.12 243 TYR B C 1
ATOM 4544 O O . TYR B 1 211 ? 79.748 42.298 32.027 1.00 36.97 243 TYR B O 1
ATOM 4553 N N . PHE B 1 212 ? 78.967 44.145 31.010 1.00 35.49 244 PHE B N 1
ATOM 4554 C CA . PHE B 1 212 ? 77.983 43.422 30.225 1.00 34.78 244 PHE B CA 1
ATOM 4555 C C . PHE B 1 212 ? 78.660 42.331 29.396 1.00 35.52 244 PHE B C 1
ATOM 4556 O O . PHE B 1 212 ? 78.188 41.194 29.339 1.00 35.77 244 PHE B O 1
ATOM 4564 N N . ALA B 1 213 ? 79.772 42.681 28.757 1.00 36.04 245 ALA B N 1
ATOM 4565 C CA . ALA B 1 213 ? 80.493 41.730 27.917 1.00 36.34 245 ALA B CA 1
ATOM 4566 C C . ALA B 1 213 ? 80.997 40.544 28.716 1.00 36.91 245 ALA B C 1
ATOM 4567 O O . ALA B 1 213 ? 81.019 39.414 28.215 1.00 35.82 245 ALA B O 1
ATOM 4569 N N . HIS B 1 214 ? 81.395 40.794 29.959 1.00 36.49 246 HIS B N 1
ATOM 4570 C CA . HIS B 1 214 ? 81.887 39.712 30.791 1.00 38.65 246 HIS B CA 1
ATOM 4571 C C . HIS B 1 214 ? 80.783 38.749 31.216 1.00 37.96 246 HIS B C 1
ATOM 4572 O O . HIS B 1 214 ? 80.975 37.537 31.184 1.00 38.69 246 HIS B O 1
ATOM 4579 N N . LEU B 1 215 ? 79.639 39.290 31.627 1.00 37.89 247 LEU B N 1
ATOM 4580 C CA . LEU B 1 215 ? 78.502 38.468 32.042 1.00 37.13 247 LEU B CA 1
ATOM 4581 C C . LEU B 1 215 ? 78.030 37.636 30.851 1.00 37.03 247 LEU B C 1
ATOM 4582 O O . LEU B 1 215 ? 77.820 36.427 30.962 1.00 35.57 247 LEU B O 1
ATOM 4587 N N . ARG B 1 216 ? 77.874 38.310 29.713 1.00 37.19 248 ARG B N 1
ATOM 4588 C CA . ARG B 1 216 ? 77.423 37.696 28.469 1.00 35.97 248 ARG B CA 1
ATOM 4589 C C . ARG B 1 216 ? 78.271 36.508 28.048 1.00 36.27 248 ARG B C 1
ATOM 4590 O O . ARG B 1 216 ? 77.751 35.423 27.791 1.00 36.01 248 ARG B O 1
ATOM 4598 N N . ASP B 1 217 ? 79.581 36.717 27.961 1.00 37.11 249 ASP B N 1
ATOM 4599 C CA . ASP B 1 217 ? 80.477 35.653 27.540 1.00 36.04 249 ASP B CA 1
ATOM 4600 C C . ASP B 1 217 ? 80.555 34.506 28.536 1.00 36.72 249 ASP B C 1
ATOM 4601 O O . ASP B 1 217 ? 81.052 33.435 28.205 1.00 37.07 249 ASP B O 1
ATOM 4606 N N . ALA B 1 218 ? 80.056 34.721 29.751 1.00 35.87 250 ALA B N 1
ATOM 4607 C CA . ALA B 1 218 ? 80.073 33.674 30.763 1.00 34.12 250 ALA B CA 1
ATOM 4608 C C . ALA B 1 218 ? 78.794 32.830 30.723 1.00 34.28 250 ALA B C 1
ATOM 4609 O O . ALA B 1 218 ? 78.660 31.859 31.466 1.00 33.97 250 ALA B O 1
ATOM 4611 N N . GLY B 1 219 ? 77.858 33.198 29.850 1.00 34.69 251 GLY B N 1
ATOM 4612 C CA . GLY B 1 219 ? 76.618 32.446 29.724 1.00 32.95 251 GLY B CA 1
ATOM 4613 C C . GLY B 1 219 ? 75.466 32.901 30.606 1.00 34.46 251 GLY B C 1
ATOM 4614 O O . GLY B 1 219 ? 74.528 32.144 30.845 1.00 35.20 251 GLY B O 1
ATOM 4615 N N . VAL B 1 220 ? 75.522 34.135 31.096 1.00 34.81 252 VAL B N 1
ATOM 4616 C CA . VAL B 1 220 ? 74.457 34.649 31.950 1.00 34.81 252 VAL B CA 1
ATOM 4617 C C . VAL B 1 220 ? 73.120 34.714 31.196 1.00 35.64 252 VAL B C 1
ATOM 4618 O O . VAL B 1 220 ? 72.063 34.514 31.786 1.00 35.38 252 VAL B O 1
ATOM 4622 N N . PHE B 1 221 ? 73.175 34.994 29.893 1.00 34.98 253 PHE B N 1
ATOM 4623 C CA . PHE B 1 221 ? 71.974 35.094 29.068 1.00 32.62 253 PHE B CA 1
ATOM 4624 C C . PHE B 1 221 ? 71.701 33.785 28.342 1.00 33.70 253 PHE B C 1
ATOM 4625 O O . PHE B 1 221 ? 72.623 33.001 28.104 1.00 32.99 253 PHE B O 1
ATOM 4633 N N . ALA B 1 222 ? 70.433 33.562 27.988 1.00 33.76 254 ALA B N 1
ATOM 4634 C CA . ALA B 1 222 ? 70.021 32.353 27.285 1.00 34.09 254 ALA B CA 1
ATOM 4635 C C . ALA B 1 222 ? 70.741 32.231 25.950 1.00 35.20 254 ALA B C 1
ATOM 4636 O O . ALA B 1 222 ? 71.145 33.233 25.360 1.00 35.35 254 ALA B O 1
ATOM 4638 N N . ASP B 1 223 ? 70.914 31.003 25.476 1.00 34.89 255 ASP B N 1
ATOM 4639 C CA . ASP B 1 223 ? 71.585 30.798 24.208 1.00 36.28 255 ASP B CA 1
ATOM 4640 C C . ASP B 1 223 ? 70.847 31.530 23.096 1.00 37.56 255 ASP B C 1
ATOM 4641 O O . ASP B 1 223 ? 69.618 31.571 23.076 1.00 38.26 255 ASP B O 1
ATOM 4646 N N . LYS B 1 224 ? 71.609 32.120 22.181 1.00 38.05 256 LYS B N 1
ATOM 4647 C CA . LYS B 1 224 ? 71.041 32.836 21.051 1.00 39.91 256 LYS B CA 1
ATOM 4648 C C . LYS B 1 224 ? 70.144 33.987 21.483 1.00 40.73 256 LYS B C 1
ATOM 4649 O O . LYS B 1 224 ? 69.143 34.275 20.827 1.00 42.05 256 LYS B O 1
ATOM 4655 N N . ALA B 1 225 ? 70.496 34.650 22.580 1.00 41.01 257 ALA B N 1
ATOM 4656 C CA . ALA B 1 225 ? 69.697 35.771 23.065 1.00 39.19 257 ALA B CA 1
ATOM 4657 C C . ALA B 1 225 ? 69.576 36.895 22.028 1.00 39.36 257 ALA B C 1
ATOM 4658 O O . ALA B 1 225 ? 68.543 37.560 21.955 1.00 39.42 257 ALA B O 1
ATOM 4660 N N . GLN B 1 226 ? 70.625 37.098 21.230 1.00 38.80 258 GLN B N 1
ATOM 4661 C CA . GLN B 1 226 ? 70.632 38.151 20.212 1.00 38.31 258 GLN B CA 1
ATOM 4662 C C . GLN B 1 226 ? 69.449 38.080 19.246 1.00 38.27 258 GLN B C 1
ATOM 4663 O O . GLN B 1 226 ? 69.047 39.094 18.673 1.00 39.54 258 GLN B O 1
ATOM 4669 N N . GLY B 1 227 ? 68.888 36.888 19.067 1.00 37.41 259 GLY B N 1
ATOM 4670 C CA . GLY B 1 227 ? 67.757 36.744 18.166 1.00 35.19 259 GLY B CA 1
ATOM 4671 C C . GLY B 1 227 ? 66.398 36.633 18.845 1.00 34.74 259 GLY B C 1
ATOM 4672 O O . GLY B 1 227 ? 65.390 36.461 18.170 1.00 33.59 259 GLY B O 1
ATOM 4673 N N . LEU B 1 228 ? 66.356 36.747 20.170 1.00 34.66 260 LEU B N 1
ATOM 4674 C CA . LEU B 1 228 ? 65.094 36.630 20.903 1.00 35.20 260 LEU B CA 1
ATOM 4675 C C . LEU B 1 228 ? 64.294 37.934 20.994 1.00 35.79 260 LEU B C 1
ATOM 4676 O O . LEU B 1 228 ? 64.822 39.022 20.757 1.00 34.73 260 LEU B O 1
ATOM 4681 N N . THR B 1 229 ? 63.018 37.805 21.353 1.00 34.80 261 THR B N 1
ATOM 4682 C CA . THR B 1 229 ? 62.128 38.949 21.492 1.00 35.91 261 THR B CA 1
ATOM 4683 C C . THR B 1 229 ? 61.389 38.856 22.811 1.00 36.01 261 THR B C 1
ATOM 4684 O O . THR B 1 229 ? 61.603 37.926 23.586 1.00 35.60 261 THR B O 1
ATOM 4688 N N . SER B 1 230 ? 60.506 39.822 23.041 1.00 36.85 262 SER B N 1
ATOM 4689 C CA . SER B 1 230 ? 59.695 39.897 24.250 1.00 37.92 262 SER B CA 1
ATOM 4690 C C . SER B 1 230 ? 58.794 38.670 24.359 1.00 39.09 262 SER B C 1
ATOM 4691 O O . SER B 1 230 ? 58.440 38.238 25.456 1.00 39.69 262 SER B O 1
ATOM 4694 N N . ASP B 1 231 ? 58.418 38.117 23.214 1.00 38.79 263 ASP B N 1
ATOM 4695 C CA . ASP B 1 231 ? 57.578 36.929 23.187 1.00 42.20 263 ASP B CA 1
ATOM 4696 C C . ASP B 1 231 ? 58.367 35.723 23.678 1.00 42.00 263 ASP B C 1
ATOM 4697 O O . ASP B 1 231 ? 57.925 34.997 24.570 1.00 42.08 263 ASP B O 1
ATOM 4702 N N . SER B 1 232 ? 59.536 35.515 23.085 1.00 41.07 264 SER B N 1
ATOM 4703 C CA . SER B 1 232 ? 60.382 34.388 23.451 1.00 42.15 264 SER B CA 1
ATOM 4704 C C . SER B 1 232 ? 60.694 34.474 24.931 1.00 41.21 264 SER B C 1
ATOM 4705 O O . SER B 1 232 ? 60.578 33.499 25.660 1.00 41.45 264 SER B O 1
ATOM 4716 N N . THR B 1 234 ? 59.143 36.177 27.613 1.00 39.44 266 THR B N 1
ATOM 4717 C CA . THR B 1 234 ? 58.055 35.868 28.528 1.00 38.74 266 THR B CA 1
ATOM 4718 C C . THR B 1 234 ? 57.553 34.426 28.408 1.00 40.22 266 THR B C 1
ATOM 4719 O O . THR B 1 234 ? 57.031 33.872 29.369 1.00 40.34 266 THR B O 1
ATOM 4723 N N . THR B 1 235 ? 57.709 33.806 27.244 1.00 39.77 267 THR B N 1
ATOM 4724 C CA . THR B 1 235 ? 57.298 32.414 27.114 1.00 41.04 267 THR B CA 1
ATOM 4725 C C . THR B 1 235 ? 58.283 31.539 27.894 1.00 41.19 267 THR B C 1
ATOM 4726 O O . THR B 1 235 ? 57.874 30.635 28.610 1.00 42.00 267 THR B O 1
ATOM 4730 N N . GLN B 1 236 ? 59.579 31.809 27.763 1.00 41.07 268 GLN B N 1
ATOM 4731 C CA . GLN B 1 236 ? 60.576 31.001 28.467 1.00 42.70 268 GLN B CA 1
ATOM 4732 C C . GLN B 1 236 ? 60.410 31.071 29.986 1.00 43.85 268 GLN B C 1
ATOM 4733 O O . GLN B 1 236 ? 60.424 30.046 30.664 1.00 45.28 268 GLN B O 1
ATOM 4739 N N . PHE B 1 237 ? 60.238 32.272 30.521 1.00 43.65 269 PHE B N 1
ATOM 4740 C CA . PHE B 1 237 ? 60.079 32.427 31.959 1.00 44.95 269 PHE B CA 1
ATOM 4741 C C . PHE B 1 237 ? 58.746 31.872 32.483 1.00 45.87 269 PHE B C 1
ATOM 4742 O O . PHE B 1 237 ? 58.689 31.359 33.600 1.00 46.16 269 PHE B O 1
ATOM 4750 N N . ASN B 1 238 ? 57.688 31.970 31.676 1.00 46.38 270 ASN B N 1
ATOM 4751 C CA . ASN B 1 238 ? 56.360 31.477 32.063 1.00 46.63 270 ASN B CA 1
ATOM 4752 C C . ASN B 1 238 ? 56.221 29.962 32.019 1.00 46.33 270 ASN B C 1
ATOM 4753 O O . ASN B 1 238 ? 55.353 29.395 32.672 1.00 46.32 270 ASN B O 1
ATOM 4758 N N . THR B 1 239 ? 57.059 29.313 31.225 1.00 47.26 271 THR B N 1
ATOM 4759 C CA . THR B 1 239 ? 57.030 27.863 31.114 1.00 47.12 271 THR B CA 1
ATOM 4760 C C . THR B 1 239 ? 58.168 27.272 31.948 1.00 46.29 271 THR B C 1
ATOM 4761 O O . THR B 1 239 ? 58.355 26.058 31.994 1.00 46.26 271 THR B O 1
ATOM 4765 N N . GLU B 1 240 ? 58.921 28.152 32.602 1.00 45.97 272 GLU B N 1
ATOM 4766 C CA . GLU B 1 240 ? 60.048 27.773 33.455 1.00 45.93 272 GLU B CA 1
ATOM 4767 C C . GLU B 1 240 ? 61.194 27.068 32.724 1.00 45.32 272 GLU B C 1
ATOM 4768 O O . GLU B 1 240 ? 61.668 26.013 33.149 1.00 44.05 272 GLU B O 1
ATOM 4774 N N . GLU B 1 241 ? 61.624 27.669 31.616 1.00 45.48 273 GLU B N 1
ATOM 4775 C CA . GLU B 1 241 ? 62.739 27.170 30.815 1.00 45.32 273 GLU B CA 1
ATOM 4776 C C . GLU B 1 241 ? 63.942 28.082 31.071 1.00 43.29 273 GLU B C 1
ATOM 4777 O O . GLU B 1 241 ? 65.068 27.770 30.686 1.00 43.31 273 GLU B O 1
ATOM 4783 N N . ALA B 1 242 ? 63.680 29.219 31.710 1.00 39.73 274 ALA B N 1
ATOM 4784 C CA . ALA B 1 242 ? 64.712 30.191 32.057 1.00 38.29 274 ALA B CA 1
ATOM 4785 C C . ALA B 1 242 ? 64.422 30.579 33.496 1.00 36.51 274 ALA B C 1
ATOM 4786 O O . ALA B 1 242 ? 63.281 30.516 33.926 1.00 36.15 274 ALA B O 1
ATOM 4788 N N . ALA B 1 243 ? 65.437 31.007 34.233 1.00 36.19 275 ALA B N 1
ATOM 4789 C CA . ALA B 1 243 ? 65.234 31.326 35.635 1.00 35.59 275 ALA B CA 1
ATOM 4790 C C . ALA B 1 243 ? 65.152 32.782 36.019 1.00 36.38 275 ALA B C 1
ATOM 4791 O O . ALA B 1 243 ? 64.757 33.104 37.140 1.00 36.18 275 ALA B O 1
ATOM 4793 N N . VAL B 1 244 ? 65.524 33.672 35.116 1.00 36.28 276 VAL B N 1
ATOM 4794 C CA . VAL B 1 244 ? 65.506 35.093 35.443 1.00 36.28 276 VAL B CA 1
ATOM 4795 C C . VAL B 1 244 ? 65.022 35.958 34.282 1.00 36.53 276 VAL B C 1
ATOM 4796 O O . VAL B 1 244 ? 65.188 35.599 33.114 1.00 35.35 276 VAL B O 1
ATOM 4800 N N . GLN B 1 245 ? 64.405 37.088 34.610 1.00 35.51 277 GLN B N 1
ATOM 4801 C CA . GLN B 1 245 ? 63.945 38.006 33.580 1.00 35.96 277 GLN B CA 1
ATOM 4802 C C . GLN B 1 245 ? 63.736 39.413 34.115 1.00 35.47 277 GLN B C 1
ATOM 4803 O O . GLN B 1 245 ? 63.053 39.615 35.120 1.00 34.76 277 GLN B O 1
ATOM 4809 N N . SER B 1 246 ? 64.365 40.378 33.453 1.00 33.50 278 SER B N 1
ATOM 4810 C CA . SER B 1 246 ? 64.208 41.774 33.808 1.00 34.27 278 SER B CA 1
ATOM 4811 C C . SER B 1 246 ? 63.017 42.185 32.945 1.00 36.03 278 SER B C 1
ATOM 4812 O O . SER B 1 246 ? 63.066 42.040 31.722 1.00 37.43 278 SER B O 1
ATOM 4815 N N . ALA B 1 247 ? 61.946 42.675 33.562 1.00 34.50 279 ALA B N 1
ATOM 4816 C CA . ALA B 1 247 ? 60.768 43.053 32.795 1.00 32.88 279 ALA B CA 1
ATOM 4817 C C . ALA B 1 247 ? 59.895 44.082 33.503 1.00 34.42 279 ALA B C 1
ATOM 4818 O O . ALA B 1 247 ? 59.926 44.202 34.724 1.00 37.23 279 ALA B O 1
ATOM 4828 N N . SER B 1 249 ? 56.958 45.772 35.399 1.00 38.39 281 SER B N 1
ATOM 4829 C CA . SER B 1 249 ? 56.060 45.166 36.377 1.00 40.42 281 SER B CA 1
ATOM 4830 C C . SER B 1 249 ? 54.809 44.757 35.615 1.00 41.03 281 SER B C 1
ATOM 4831 O O . SER B 1 249 ? 54.258 43.680 35.836 1.00 43.43 281 SER B O 1
ATOM 4834 N N . SER B 1 250 ? 54.386 45.617 34.693 1.00 42.38 282 SER B N 1
ATOM 4835 C CA . SER B 1 250 ? 53.210 45.368 33.858 1.00 42.14 282 SER B CA 1
ATOM 4836 C C . SER B 1 250 ? 53.294 44.023 33.125 1.00 41.50 282 SER B C 1
ATOM 4837 O O . SER B 1 250 ? 52.269 43.426 32.795 1.00 40.21 282 SER B O 1
ATOM 4840 N N . ALA B 1 251 ? 54.512 43.554 32.867 1.00 41.03 283 ALA B N 1
ATOM 4841 C CA . ALA B 1 251 ? 54.716 42.271 32.190 1.00 41.77 283 ALA B CA 1
ATOM 4842 C C . ALA B 1 251 ? 54.751 41.144 33.228 1.00 42.61 283 ALA B C 1
ATOM 4843 O O . ALA B 1 251 ? 54.323 40.024 32.957 1.00 43.93 283 ALA B O 1
ATOM 4845 N N . LEU B 1 252 ? 55.269 41.452 34.413 1.00 42.53 284 LEU B N 1
ATOM 4846 C CA . LEU B 1 252 ? 55.348 40.481 35.492 1.00 41.98 284 LEU B CA 1
ATOM 4847 C C . LEU B 1 252 ? 53.934 40.237 36.003 1.00 42.77 284 LEU B C 1
ATOM 4848 O O . LEU B 1 252 ? 53.676 39.265 36.708 1.00 42.89 284 LEU B O 1
ATOM 4853 N N . ALA B 1 253 ? 53.021 41.130 35.641 1.00 43.56 285 ALA B N 1
ATOM 4854 C CA . ALA B 1 253 ? 51.633 41.008 36.054 1.00 44.54 285 ALA B CA 1
ATOM 4855 C C . ALA B 1 253 ? 50.977 39.782 35.423 1.00 45.90 285 ALA B C 1
ATOM 4856 O O . ALA B 1 253 ? 50.031 39.235 35.984 1.00 45.71 285 ALA B O 1
ATOM 4858 N N . LYS B 1 254 ? 51.469 39.347 34.264 1.00 47.58 286 LYS B N 1
ATOM 4859 C CA . LYS B 1 254 ? 50.885 38.177 33.614 1.00 50.03 286 LYS B CA 1
ATOM 4860 C C . LYS B 1 254 ? 51.703 36.904 33.802 1.00 50.07 286 LYS B C 1
ATOM 4861 O O . LYS B 1 254 ? 51.659 36.003 32.968 1.00 49.99 286 LYS B O 1
ATOM 4867 N N . VAL B 1 255 ? 52.476 36.819 34.874 1.00 50.44 287 VAL B N 1
ATOM 4868 C CA . VAL B 1 255 ? 53.218 35.589 35.103 1.00 51.44 287 VAL B CA 1
ATOM 4869 C C . VAL B 1 255 ? 52.190 34.642 35.720 1.00 51.98 287 VAL B C 1
ATOM 4870 O O . VAL B 1 255 ? 51.528 34.997 36.696 1.00 51.88 287 VAL B O 1
ATOM 4874 N N . PRO B 1 256 ? 52.016 33.442 35.140 1.00 52.43 288 PRO B N 1
ATOM 4875 C CA . PRO B 1 256 ? 51.049 32.469 35.666 1.00 52.28 288 PRO B CA 1
ATOM 4876 C C . PRO B 1 256 ? 51.103 32.394 37.190 1.00 52.58 288 PRO B C 1
ATOM 4877 O O . PRO B 1 256 ? 52.185 32.435 37.779 1.00 52.21 288 PRO B O 1
ATOM 4881 N N . GLU B 1 257 ? 49.931 32.302 37.817 1.00 52.48 289 GLU B N 1
ATOM 4882 C CA . GLU B 1 257 ? 49.820 32.239 39.273 1.00 51.97 289 GLU B CA 1
ATOM 4883 C C . GLU B 1 257 ? 50.737 31.188 39.886 1.00 52.49 289 GLU B C 1
ATOM 4884 O O . GLU B 1 257 ? 51.374 31.435 40.912 1.00 52.42 289 GLU B O 1
ATOM 4886 N N . LYS B 1 258 ? 50.798 30.018 39.254 1.00 52.38 290 LYS B N 1
ATOM 4887 C CA . LYS B 1 258 ? 51.626 28.914 39.730 1.00 52.70 290 LYS B CA 1
ATOM 4888 C C . LYS B 1 258 ? 53.097 29.321 39.824 1.00 52.43 290 LYS B C 1
ATOM 4889 O O . LYS B 1 258 ? 53.713 29.205 40.881 1.00 51.92 290 LYS B O 1
ATOM 4895 N N . VAL B 1 259 ? 53.645 29.804 38.713 1.00 51.89 291 VAL B N 1
ATOM 4896 C CA . VAL B 1 259 ? 55.037 30.230 38.643 1.00 50.64 291 VAL B CA 1
ATOM 4897 C C . VAL B 1 259 ? 55.335 31.438 39.538 1.00 51.09 291 VAL B C 1
ATOM 4898 O O . VAL B 1 259 ? 56.393 31.505 40.165 1.00 51.04 291 VAL B O 1
ATOM 4902 N N . ALA B 1 260 ? 54.406 32.389 39.601 1.00 50.44 292 ALA B N 1
ATOM 4903 C CA . ALA B 1 260 ? 54.596 33.586 40.414 1.00 48.88 292 ALA B CA 1
ATOM 4904 C C . ALA B 1 260 ? 54.613 33.281 41.907 1.00 49.47 292 ALA B C 1
ATOM 4905 O O . ALA B 1 260 ? 55.096 34.092 42.704 1.00 48.87 292 ALA B O 1
ATOM 4907 N N . GLY B 1 261 ? 54.089 32.116 42.282 1.00 49.12 293 GLY B N 1
ATOM 4908 C CA . GLY B 1 261 ? 54.050 31.729 43.686 1.00 50.08 293 GLY B CA 1
ATOM 4909 C C . GLY B 1 261 ? 55.426 31.531 44.303 1.00 49.26 293 GLY B C 1
ATOM 4910 O O . GLY B 1 261 ? 55.637 31.779 45.498 1.00 50.16 293 GLY B O 1
ATOM 4911 N N . HIS B 1 262 ? 56.361 31.063 43.485 1.00 47.36 294 HIS B N 1
ATOM 4912 C CA . HIS B 1 262 ? 57.729 30.847 43.927 1.00 44.94 294 HIS B CA 1
ATOM 4913 C C . HIS B 1 262 ? 58.667 31.682 43.056 1.00 44.46 294 HIS B C 1
ATOM 4914 O O . HIS B 1 262 ? 59.622 31.174 42.463 1.00 43.58 294 HIS B O 1
ATOM 4921 N N . THR B 1 263 ? 58.360 32.976 42.988 1.00 43.36 295 THR B N 1
ATOM 4922 C CA . THR B 1 263 ? 59.124 33.953 42.219 1.00 40.68 295 THR B CA 1
ATOM 4923 C C . THR B 1 263 ? 59.318 35.195 43.086 1.00 40.83 295 THR B C 1
ATOM 4924 O O . THR B 1 263 ? 58.384 35.637 43.761 1.00 40.28 295 THR B O 1
ATOM 4928 N N . GLU B 1 264 ? 60.529 35.745 43.075 1.00 39.49 296 GLU B N 1
ATOM 4929 C CA . GLU B 1 264 ? 60.841 36.935 43.857 1.00 41.98 296 GLU B CA 1
ATOM 4930 C C . GLU B 1 264 ? 61.432 38.028 42.990 1.00 42.36 296 GLU B C 1
ATOM 4931 O O . GLU B 1 264 ? 62.135 37.749 42.027 1.00 43.56 296 GLU B O 1
ATOM 4937 N N . VAL B 1 265 ? 61.168 39.278 43.345 1.00 42.20 297 VAL B N 1
ATOM 4938 C CA . VAL B 1 265 ? 61.678 40.382 42.554 1.00 43.00 297 VAL B CA 1
ATOM 4939 C C . VAL B 1 265 ? 62.774 41.160 43.267 1.00 41.29 297 VAL B C 1
ATOM 4940 O O . VAL B 1 265 ? 62.707 41.382 44.472 1.00 41.64 297 VAL B O 1
ATOM 4944 N N . GLY B 1 266 ? 63.788 41.559 42.508 1.00 40.94 298 GLY B N 1
ATOM 4945 C CA . GLY B 1 266 ? 64.894 42.317 43.064 1.00 40.49 298 GLY B CA 1
ATOM 4946 C C . GLY B 1 266 ? 65.529 43.208 42.009 1.00 39.72 298 GLY B C 1
ATOM 4947 O O . GLY B 1 266 ? 64.841 43.717 41.123 1.00 39.71 298 GLY B O 1
ATOM 4948 N N . GLY B 1 267 ? 66.840 43.400 42.104 1.00 38.49 299 GLY B N 1
ATOM 4949 C CA . GLY B 1 267 ? 67.538 44.227 41.138 1.00 38.53 299 GLY B CA 1
ATOM 4950 C C . GLY B 1 267 ? 68.594 43.427 40.395 1.00 38.09 299 GLY B C 1
ATOM 4951 O O . GLY B 1 267 ? 68.788 42.242 40.678 1.00 38.99 299 GLY B O 1
ATOM 4952 N N . TRP B 1 268 ? 69.265 44.064 39.439 1.00 35.97 300 TRP B N 1
ATOM 4953 C CA . TRP B 1 268 ? 70.319 43.404 38.672 1.00 36.22 300 TRP B CA 1
ATOM 4954 C C . TRP B 1 268 ? 71.630 43.430 39.472 1.00 36.70 300 TRP B C 1
ATOM 4955 O O . TRP B 1 268 ? 72.079 44.492 39.894 1.00 37.67 300 TRP B O 1
ATOM 4966 N N . PRO B 1 269 ? 72.256 42.259 39.684 1.00 37.76 301 PRO B N 1
ATOM 4967 C CA . PRO B 1 269 ? 73.510 42.110 40.433 1.00 38.75 301 PRO B CA 1
ATOM 4968 C C . PRO B 1 269 ? 74.543 43.184 40.127 1.00 41.46 301 PRO B C 1
ATOM 4969 O O . PRO B 1 269 ? 74.806 43.489 38.965 1.00 43.66 301 PRO B O 1
ATOM 4973 N N . LEU B 1 270 ? 75.133 43.750 41.174 1.00 42.88 302 LEU B N 1
ATOM 4974 C CA . LEU B 1 270 ? 76.129 44.800 41.007 1.00 44.16 302 LEU B CA 1
ATOM 4975 C C . LEU B 1 270 ? 77.551 44.292 40.802 1.00 46.26 302 LEU B C 1
ATOM 4976 O O . LEU B 1 270 ? 77.920 43.205 41.254 1.00 47.81 302 LEU B O 1
ATOM 4981 N N . ALA B 1 271 ? 78.345 45.096 40.104 1.00 47.52 303 ALA B N 1
ATOM 4982 C CA . ALA B 1 271 ? 79.742 44.786 39.841 1.00 47.94 303 ALA B CA 1
ATOM 4983 C C . ALA B 1 271 ? 80.537 45.617 40.833 1.00 49.20 303 ALA B C 1
ATOM 4984 O O . ALA B 1 271 ? 80.091 46.691 41.244 1.00 48.77 303 ALA B O 1
ATOM 4986 N N . ASP B 1 272 ? 81.706 45.126 41.222 1.00 50.50 304 ASP B N 1
ATOM 4987 C CA . ASP B 1 272 ? 82.538 45.862 42.159 1.00 52.87 304 ASP B CA 1
ATOM 4988 C C . ASP B 1 272 ? 82.912 47.187 41.520 1.00 52.74 304 ASP B C 1
ATOM 4989 O O . ASP B 1 272 ? 83.268 47.237 40.341 1.00 52.33 304 ASP B O 1
ATOM 4994 N N . GLY B 1 273 ? 82.820 48.257 42.302 1.00 52.46 305 GLY B N 1
ATOM 4995 C CA . GLY B 1 273 ? 83.144 49.579 41.798 1.00 52.88 305 GLY B CA 1
ATOM 4996 C C . GLY B 1 273 ? 81.974 50.239 41.088 1.00 53.08 305 GLY B C 1
ATOM 4997 O O . GLY B 1 273 ? 82.167 51.146 40.277 1.00 53.65 305 GLY B O 1
ATOM 4998 N N . ALA B 1 274 ? 80.761 49.792 41.399 1.00 52.64 306 ALA B N 1
ATOM 4999 C CA . ALA B 1 274 ? 79.558 50.334 40.778 1.00 52.90 306 ALA B CA 1
ATOM 5000 C C . ALA B 1 274 ? 79.219 51.734 41.279 1.00 53.23 306 ALA B C 1
ATOM 5001 O O . ALA B 1 274 ? 79.661 52.149 42.354 1.00 52.31 306 ALA B O 1
ATOM 5003 N N . ALA B 1 275 ? 78.433 52.460 40.489 1.00 53.34 307 ALA B N 1
ATOM 5004 C CA . ALA B 1 275 ? 78.024 53.809 40.850 1.00 53.85 307 ALA B CA 1
ATOM 5005 C C . ALA B 1 275 ? 76.676 53.796 41.573 1.00 53.96 307 ALA B C 1
ATOM 5006 O O . ALA B 1 275 ? 75.950 54.789 41.567 1.00 53.73 307 ALA B O 1
ATOM 5008 N N . HIS B 1 276 ? 76.351 52.667 42.193 1.00 53.09 308 HIS B N 1
ATOM 5009 C CA . HIS B 1 276 ? 75.099 52.508 42.932 1.00 53.97 308 HIS B CA 1
ATOM 5010 C C . HIS B 1 276 ? 75.407 51.620 44.142 1.00 55.14 308 HIS B C 1
ATOM 5011 O O . HIS B 1 276 ? 76.339 50.814 44.092 1.00 55.28 308 HIS B O 1
ATOM 5018 N N . ASP B 1 277 ? 74.650 51.756 45.229 1.00 55.67 309 ASP B N 1
ATOM 5019 C CA . ASP B 1 277 ? 74.927 50.918 46.394 1.00 56.41 309 ASP B CA 1
ATOM 5020 C C . ASP B 1 277 ? 74.105 49.638 46.458 1.00 54.93 309 ASP B C 1
ATOM 5021 O O . ASP B 1 277 ? 74.284 48.836 47.375 1.00 55.65 309 ASP B O 1
ATOM 5026 N N . GLY B 1 278 ? 73.215 49.434 45.491 1.00 52.83 310 GLY B N 1
ATOM 5027 C CA . GLY B 1 278 ? 72.409 48.222 45.500 1.00 50.39 310 GLY B CA 1
ATOM 5028 C C . GLY B 1 278 ? 71.980 47.718 44.131 1.00 48.19 310 GLY B C 1
ATOM 5029 O O . GLY B 1 278 ? 71.972 48.483 43.166 1.00 47.87 310 GLY B O 1
ATOM 5030 N N . PRO B 1 279 ? 71.638 46.424 44.007 1.00 46.44 311 PRO B N 1
ATOM 5031 C CA . PRO B 1 279 ? 71.211 45.900 42.707 1.00 46.13 311 PRO B CA 1
ATOM 5032 C C . PRO B 1 279 ? 70.188 46.853 42.080 1.00 45.46 311 PRO B C 1
ATOM 5033 O O . PRO B 1 279 ? 69.240 47.291 42.735 1.00 46.27 311 PRO B O 1
ATOM 5037 N N . THR B 1 280 ? 70.392 47.167 40.807 1.00 43.93 312 THR B N 1
ATOM 5038 C CA . THR B 1 280 ? 69.550 48.121 40.093 1.00 40.23 312 THR B CA 1
ATOM 5039 C C . THR B 1 280 ? 68.242 47.622 39.487 1.00 39.25 312 THR B C 1
ATOM 5040 O O . THR B 1 280 ? 68.058 46.431 39.239 1.00 38.57 312 THR B O 1
ATOM 5044 N N . VAL B 1 281 ? 67.339 48.575 39.266 1.00 37.01 313 VAL B N 1
ATOM 5045 C CA . VAL B 1 281 ? 66.043 48.338 38.644 1.00 36.70 313 VAL B CA 1
ATOM 5046 C C . VAL B 1 281 ? 65.771 49.599 37.835 1.00 36.11 313 VAL B C 1
ATOM 5047 O O . VAL B 1 281 ? 66.274 50.670 38.163 1.00 35.37 313 VAL B O 1
ATOM 5051 N N . ILE B 1 282 ? 65.000 49.466 36.764 1.00 38.91 314 ILE B N 1
ATOM 5052 C CA . ILE B 1 282 ? 64.659 50.607 35.922 1.00 39.40 314 ILE B CA 1
ATOM 5053 C C . ILE B 1 282 ? 63.407 51.278 36.473 1.00 41.03 314 ILE B C 1
ATOM 5054 O O . ILE B 1 282 ? 62.482 50.608 36.937 1.00 40.44 314 ILE B O 1
ATOM 5059 N N . ARG B 1 283 ? 63.376 52.603 36.426 1.00 42.53 315 ARG B N 1
ATOM 5060 C CA . ARG B 1 283 ? 62.215 53.318 36.922 1.00 43.98 315 ARG B CA 1
ATOM 5061 C C . ARG B 1 283 ? 61.953 54.582 36.120 1.00 42.26 315 ARG B C 1
ATOM 5062 O O . ARG B 1 283 ? 62.842 55.407 35.940 1.00 43.01 315 ARG B O 1
ATOM 5070 N N . ALA B 1 284 ? 60.727 54.723 35.635 1.00 40.66 316 ALA B N 1
ATOM 5071 C CA . ALA B 1 284 ? 60.330 55.905 34.882 1.00 39.47 316 ALA B CA 1
ATOM 5072 C C . ALA B 1 284 ? 59.049 56.418 35.531 1.00 38.70 316 ALA B C 1
ATOM 5073 O O . ALA B 1 284 ? 58.239 55.636 36.018 1.00 37.85 316 ALA B O 1
ATOM 5075 N N . TYR B 1 285 ? 58.881 57.733 35.545 1.00 38.66 317 TYR B N 1
ATOM 5076 C CA . TYR B 1 285 ? 57.713 58.360 36.150 1.00 38.71 317 TYR B CA 1
ATOM 5077 C C . TYR B 1 285 ? 57.012 59.215 35.111 1.00 38.46 317 TYR B C 1
ATOM 5078 O O . TYR B 1 285 ? 56.094 59.973 35.439 1.00 38.50 317 TYR B O 1
ATOM 5087 N N . THR B 1 286 ? 57.439 59.084 33.859 1.00 36.31 318 THR B N 1
ATOM 5088 C CA . THR B 1 286 ? 56.892 59.906 32.800 1.00 37.12 318 THR B CA 1
ATOM 5089 C C . THR B 1 286 ? 55.883 59.284 31.851 1.00 36.94 318 THR B C 1
ATOM 5090 O O . THR B 1 286 ? 55.757 59.701 30.692 1.00 36.16 318 THR B O 1
ATOM 5094 N N . LEU B 1 287 ? 55.164 58.279 32.330 1.00 36.34 319 LEU B N 1
ATOM 5095 C CA . LEU B 1 287 ? 54.123 57.690 31.515 1.00 35.82 319 LEU B CA 1
ATOM 5096 C C . LEU B 1 287 ? 52.959 58.693 31.580 1.00 35.04 319 LEU B C 1
ATOM 5097 O O . LEU B 1 287 ? 53.141 59.819 32.048 1.00 34.98 319 LEU B O 1
ATOM 5102 N N . ILE B 1 288 ? 51.779 58.302 31.120 1.00 34.18 320 ILE B N 1
ATOM 5103 C CA . ILE B 1 288 ? 50.634 59.207 31.108 1.00 33.01 320 ILE B CA 1
ATOM 5104 C C . ILE B 1 288 ? 50.497 60.191 32.277 1.00 33.63 320 ILE B C 1
ATOM 5105 O O . ILE B 1 288 ? 50.610 59.819 33.445 1.00 34.36 320 ILE B O 1
ATOM 5110 N N . GLY B 1 289 ? 50.260 61.454 31.927 1.00 32.59 321 GLY B N 1
ATOM 5111 C CA . GLY B 1 289 ? 50.074 62.520 32.901 1.00 31.75 321 GLY B CA 1
ATOM 5112 C C . GLY B 1 289 ? 49.003 63.459 32.372 1.00 30.08 321 GLY B C 1
ATOM 5113 O O . GLY B 1 289 ? 48.621 63.338 31.215 1.00 29.00 321 GLY B O 1
ATOM 5114 N N . PHE B 1 290 ? 48.524 64.393 33.193 1.00 29.88 322 PHE B N 1
ATOM 5115 C CA . PHE B 1 290 ? 47.470 65.333 32.773 1.00 28.22 322 PHE B CA 1
ATOM 5116 C C . PHE B 1 290 ? 47.998 66.688 32.312 1.00 29.33 322 PHE B C 1
ATOM 5117 O O . PHE B 1 290 ? 48.605 67.414 33.096 1.00 29.97 322 PHE B O 1
ATOM 5125 N N . TRP B 1 291 ? 47.748 67.043 31.055 1.00 28.15 323 TRP B N 1
ATOM 5126 C CA . TRP B 1 291 ? 48.196 68.327 30.538 1.00 27.70 323 TRP B CA 1
ATOM 5127 C C . TRP B 1 291 ? 46.964 69.213 30.457 1.00 29.95 323 TRP B C 1
ATOM 5128 O O . TRP B 1 291 ? 45.836 68.718 30.334 1.00 29.49 323 TRP B O 1
ATOM 5139 N N . ILE B 1 292 ? 47.170 70.522 30.545 1.00 29.62 324 ILE B N 1
ATOM 5140 C CA . ILE B 1 292 ? 46.063 71.462 30.456 1.00 28.29 324 ILE B CA 1
ATOM 5141 C C . ILE B 1 292 ? 46.316 72.359 29.258 1.00 29.68 324 ILE B C 1
ATOM 5142 O O . ILE B 1 292 ? 47.420 72.857 29.068 1.00 31.10 324 ILE B O 1
ATOM 5147 N N . SER B 1 293 ? 45.284 72.556 28.451 1.00 31.20 325 SER B N 1
ATOM 5148 C CA . SER B 1 293 ? 45.394 73.360 27.249 1.00 32.51 325 SER B CA 1
ATOM 5149 C C . SER B 1 293 ? 44.853 74.763 27.432 1.00 35.36 325 SER B C 1
ATOM 5150 O O . SER B 1 293 ? 44.203 75.070 28.432 1.00 36.82 325 SER B O 1
ATOM 5153 N N . PRO B 1 294 ? 45.117 75.642 26.454 1.00 36.77 326 PRO B N 1
ATOM 5154 C CA . PRO B 1 294 ? 44.607 77.008 26.568 1.00 37.27 326 PRO B CA 1
ATOM 5155 C C . PRO B 1 294 ? 43.090 76.972 26.760 1.00 37.93 326 PRO B C 1
ATOM 5156 O O . PRO B 1 294 ? 42.549 77.674 27.612 1.00 38.68 326 PRO B O 1
ATOM 5160 N N . ASN B 1 295 ? 42.396 76.146 25.985 1.00 38.53 327 ASN B N 1
ATOM 5161 C CA . ASN B 1 295 ? 40.950 76.062 26.148 1.00 38.93 327 ASN B CA 1
ATOM 5162 C C . ASN B 1 295 ? 40.642 75.625 27.572 1.00 39.55 327 ASN B C 1
ATOM 5163 O O . ASN B 1 295 ? 39.627 76.012 28.144 1.00 40.96 327 ASN B O 1
ATOM 5168 N N . GLY B 1 296 ? 41.541 74.822 28.137 1.00 40.50 328 GLY B N 1
ATOM 5169 C CA . GLY B 1 296 ? 41.351 74.308 29.478 1.00 39.64 328 GLY B CA 1
ATOM 5170 C C . GLY B 1 296 ? 41.344 75.383 30.534 1.00 40.77 328 GLY B C 1
ATOM 5171 O O . GLY B 1 296 ? 40.547 75.332 31.475 1.00 39.24 328 GLY B O 1
ATOM 5172 N N . VAL B 1 297 ? 42.234 76.358 30.368 1.00 41.02 329 VAL B N 1
ATOM 5173 C CA . VAL B 1 297 ? 42.366 77.472 31.300 1.00 41.31 329 VAL B CA 1
ATOM 5174 C C . VAL B 1 297 ? 41.086 78.305 31.340 1.00 43.50 329 VAL B C 1
ATOM 5175 O O . VAL B 1 297 ? 40.702 78.804 32.394 1.00 44.03 329 VAL B O 1
ATOM 5179 N N . ARG B 1 298 ? 40.420 78.440 30.197 1.00 45.70 330 ARG B N 1
ATOM 5180 C CA . ARG B 1 298 ? 39.175 79.208 30.117 1.00 48.63 330 ARG B CA 1
ATOM 5181 C C . ARG B 1 298 ? 38.040 78.403 30.736 1.00 49.21 330 ARG B C 1
ATOM 5182 O O . ARG B 1 298 ? 36.903 78.878 30.852 1.00 49.24 330 ARG B O 1
ATOM 5190 N N . LYS B 1 299 ? 38.368 77.178 31.133 1.00 47.89 331 LYS B N 1
ATOM 5191 C CA . LYS B 1 299 ? 37.409 76.258 31.728 1.00 47.92 331 LYS B CA 1
ATOM 5192 C C . LYS B 1 299 ? 38.100 75.636 32.942 1.00 46.90 331 LYS B C 1
ATOM 5193 O O . LYS B 1 299 ? 37.794 74.524 33.340 1.00 47.31 331 LYS B O 1
ATOM 5199 N N . ILE B 1 300 ? 39.025 76.392 33.527 1.00 46.61 332 ILE B N 1
ATOM 5200 C CA . ILE B 1 300 ? 39.835 75.945 34.655 1.00 46.29 332 ILE B CA 1
ATOM 5201 C C . ILE B 1 300 ? 39.125 75.440 35.911 1.00 45.69 332 ILE B C 1
ATOM 5202 O O . ILE B 1 300 ? 39.665 74.587 36.615 1.00 45.94 332 ILE B O 1
ATOM 5207 N N . GLU B 1 301 ? 37.944 75.960 36.222 1.00 44.40 333 GLU B N 1
ATOM 5208 C CA . GLU B 1 301 ? 37.259 75.484 37.418 1.00 44.86 333 GLU B CA 1
ATOM 5209 C C . GLU B 1 301 ? 36.759 74.065 37.180 1.00 42.71 333 GLU B C 1
ATOM 5210 O O . GLU B 1 301 ? 36.781 73.241 38.088 1.00 41.02 333 GLU B O 1
ATOM 5216 N N . GLN B 1 302 ? 36.317 73.788 35.955 1.00 41.48 334 GLN B N 1
ATOM 5217 C CA . GLN B 1 302 ? 35.828 72.460 35.604 1.00 40.49 334 GLN B CA 1
ATOM 5218 C C . GLN B 1 302 ? 37.000 71.489 35.537 1.00 38.89 334 GLN B C 1
ATOM 5219 O O . GLN B 1 302 ? 36.855 70.321 35.873 1.00 39.21 334 GLN B O 1
ATOM 5225 N N . VAL B 1 303 ? 38.165 71.980 35.118 1.00 38.33 335 VAL B N 1
ATOM 5226 C CA . VAL B 1 303 ? 39.372 71.155 35.034 1.00 35.87 335 VAL B CA 1
ATOM 5227 C C . VAL B 1 303 ? 39.881 70.779 36.432 1.00 36.17 335 VAL B C 1
ATOM 5228 O O . VAL B 1 303 ? 40.202 69.622 36.695 1.00 34.65 335 VAL B O 1
ATOM 5232 N N . GLU B 1 304 ? 39.959 71.764 37.321 1.00 35.90 336 GLU B N 1
ATOM 5233 C CA . GLU B 1 304 ? 40.414 71.534 38.693 1.00 34.85 336 GLU B CA 1
ATOM 5234 C C . GLU B 1 304 ? 39.565 70.479 39.419 1.00 33.45 336 GLU B C 1
ATOM 5235 O O . GLU B 1 304 ? 40.069 69.744 40.259 1.00 34.96 336 GLU B O 1
ATOM 5241 N N . LYS B 1 305 ? 38.277 70.429 39.095 1.00 31.37 337 LYS B N 1
ATOM 5242 C CA . LYS B 1 305 ? 37.323 69.487 39.689 1.00 30.89 337 LYS B CA 1
ATOM 5243 C C . LYS B 1 305 ? 37.743 68.056 39.332 1.00 30.27 337 LYS B C 1
ATOM 5244 O O . LYS B 1 305 ? 37.856 67.179 40.189 1.00 30.08 337 LYS B O 1
ATOM 5250 N N . PHE B 1 306 ? 37.971 67.849 38.040 1.00 29.60 338 PHE B N 1
ATOM 5251 C CA . PHE B 1 306 ? 38.377 66.571 37.481 1.00 29.45 338 PHE B CA 1
ATOM 5252 C C . PHE B 1 306 ? 39.743 66.119 37.999 1.00 30.73 338 PHE B C 1
ATOM 5253 O O . PHE B 1 306 ? 39.904 64.971 38.426 1.00 31.84 338 PHE B O 1
ATOM 5261 N N . LEU B 1 307 ? 40.729 67.015 37.969 1.00 29.70 339 LEU B N 1
ATOM 5262 C CA . LEU B 1 307 ? 42.065 66.665 38.437 1.00 29.68 339 LEU B CA 1
ATOM 5263 C C . LEU B 1 307 ? 42.152 66.408 39.944 1.00 30.17 339 LEU B C 1
ATOM 5264 O O . LEU B 1 307 ? 42.870 65.499 40.367 1.00 29.47 339 LEU B O 1
ATOM 5269 N N . ARG B 1 308 ? 41.440 67.195 40.753 1.00 30.37 340 ARG B N 1
ATOM 5270 C CA . ARG B 1 308 ? 41.461 66.982 42.205 1.00 31.98 340 ARG B CA 1
ATOM 5271 C C . ARG B 1 308 ? 40.888 65.593 42.468 1.00 30.05 340 ARG B C 1
ATOM 5272 O O . ARG B 1 308 ? 41.334 64.882 43.356 1.00 30.79 340 ARG B O 1
ATOM 5280 N N . PHE B 1 309 ? 39.887 65.225 41.679 1.00 30.89 341 PHE B N 1
ATOM 5281 C CA . PHE B 1 309 ? 39.247 63.917 41.789 1.00 29.84 341 PHE B CA 1
ATOM 5282 C C . PHE B 1 309 ? 40.240 62.827 41.397 1.00 28.44 341 PHE B C 1
ATOM 5283 O O . PHE B 1 309 ? 40.376 61.825 42.086 1.00 28.88 341 PHE B O 1
ATOM 5299 N N . TYR B 1 311 ? 43.387 62.896 41.550 1.00 28.71 343 TYR B N 1
ATOM 5300 C CA . TYR B 1 311 ? 44.484 62.834 42.510 1.00 30.64 343 TYR B CA 1
ATOM 5301 C C . TYR B 1 311 ? 44.079 62.297 43.881 1.00 31.25 343 TYR B C 1
ATOM 5302 O O . TYR B 1 311 ? 44.928 62.092 44.744 1.00 33.16 343 TYR B O 1
ATOM 5311 N N . ARG B 1 312 ? 42.789 62.073 44.092 1.00 31.98 344 ARG B N 1
ATOM 5312 C CA . ARG B 1 312 ? 42.324 61.570 45.381 1.00 31.69 344 ARG B CA 1
ATOM 5313 C C . ARG B 1 312 ? 42.899 60.175 45.622 1.00 31.70 344 ARG B C 1
ATOM 5314 O O . ARG B 1 312 ? 42.961 59.365 44.697 1.00 32.76 344 ARG B O 1
ATOM 5322 N N . PRO B 1 313 ? 43.342 59.885 46.865 1.00 31.35 345 PRO B N 1
ATOM 5323 C CA . PRO B 1 313 ? 43.918 58.589 47.257 1.00 31.54 345 PRO B CA 1
ATOM 5324 C C . PRO B 1 313 ? 42.933 57.485 46.887 1.00 31.58 345 PRO B C 1
ATOM 5325 O O . PRO B 1 313 ? 43.295 56.424 46.388 1.00 32.04 345 PRO B O 1
ATOM 5329 N N . ASP B 1 314 ? 41.676 57.770 47.168 1.00 33.60 346 ASP B N 1
ATOM 5330 C CA . ASP B 1 314 ? 40.560 56.898 46.846 1.00 35.85 346 ASP B CA 1
ATOM 5331 C C . ASP B 1 314 ? 40.719 56.406 45.399 1.00 36.25 346 ASP B C 1
ATOM 5332 O O . ASP B 1 314 ? 40.825 55.202 45.141 1.00 34.39 346 ASP B O 1
ATOM 5337 N N . VAL B 1 315 ? 40.751 57.356 44.462 1.00 33.81 347 VAL B N 1
ATOM 5338 C CA . VAL B 1 315 ? 40.866 57.052 43.036 1.00 31.29 347 VAL B CA 1
ATOM 5339 C C . VAL B 1 315 ? 42.208 56.447 42.644 1.00 31.21 347 VAL B C 1
ATOM 5340 O O . VAL B 1 315 ? 42.259 55.489 41.877 1.00 29.82 347 VAL B O 1
ATOM 5344 N N . VAL B 1 316 ? 43.294 57.007 43.163 1.00 31.70 348 VAL B N 1
ATOM 5345 C CA . VAL B 1 316 ? 44.622 56.495 42.855 1.00 32.10 348 VAL B CA 1
ATOM 5346 C C . VAL B 1 316 ? 44.835 55.043 43.291 1.00 32.15 348 VAL B C 1
ATOM 5347 O O . VAL B 1 316 ? 45.432 54.259 42.559 1.00 32.07 348 VAL B O 1
ATOM 5351 N N . ALA B 1 317 ? 44.365 54.685 44.478 1.00 31.64 349 ALA B N 1
ATOM 5352 C CA . ALA B 1 317 ? 44.536 53.314 44.960 1.00 33.73 349 ALA B CA 1
ATOM 5353 C C . ALA B 1 317 ? 43.848 52.304 44.033 1.00 34.66 349 ALA B C 1
ATOM 5354 O O . ALA B 1 317 ? 44.279 51.155 43.915 1.00 36.99 349 ALA B O 1
ATOM 5356 N N . ARG B 1 318 ? 42.781 52.740 43.376 1.00 34.28 350 ARG B N 1
ATOM 5357 C CA . ARG B 1 318 ? 42.034 51.889 42.458 1.00 35.55 350 ARG B CA 1
ATOM 5358 C C . ARG B 1 318 ? 42.932 51.436 41.287 1.00 34.11 350 ARG B C 1
ATOM 5359 O O . ARG B 1 318 ? 42.942 50.262 40.930 1.00 35.24 350 ARG B O 1
ATOM 5367 N N . PHE B 1 319 ? 43.675 52.373 40.695 1.00 32.24 351 PHE B N 1
ATOM 5368 C CA . PHE B 1 319 ? 44.598 52.087 39.593 1.00 28.23 351 PHE B CA 1
ATOM 5369 C C . PHE B 1 319 ? 45.652 51.088 40.058 1.00 27.58 351 PHE B C 1
ATOM 5370 O O . PHE B 1 319 ? 46.020 50.177 39.337 1.00 28.15 351 PHE B O 1
ATOM 5378 N N . VAL B 1 320 ? 46.144 51.271 41.274 1.00 31.59 352 VAL B N 1
ATOM 5379 C CA . VAL B 1 320 ? 47.143 50.362 41.846 1.00 33.55 352 VAL B CA 1
ATOM 5380 C C . VAL B 1 320 ? 46.533 48.980 42.063 1.00 35.16 352 VAL B C 1
ATOM 5381 O O . VAL B 1 320 ? 47.007 47.972 41.548 1.00 35.04 352 VAL B O 1
ATOM 5385 N N . THR B 1 321 ? 45.450 48.972 42.824 1.00 38.32 353 THR B N 1
ATOM 5386 C CA . THR B 1 321 ? 44.733 47.765 43.206 1.00 39.58 353 THR B CA 1
ATOM 5387 C C . THR B 1 321 ? 44.012 46.972 42.127 1.00 39.30 353 THR B C 1
ATOM 5388 O O . THR B 1 321 ? 44.197 45.764 42.026 1.00 37.80 353 THR B O 1
ATOM 5392 N N . GLU B 1 322 ? 43.193 47.647 41.327 1.00 39.27 354 GLU B N 1
ATOM 5393 C CA . GLU B 1 322 ? 42.431 46.981 40.286 1.00 40.81 354 GLU B CA 1
ATOM 5394 C C . GLU B 1 322 ? 43.143 46.739 38.958 1.00 40.18 354 GLU B C 1
ATOM 5395 O O . GLU B 1 322 ? 42.872 45.740 38.297 1.00 40.45 354 GLU B O 1
ATOM 5401 N N . SER B 1 323 ? 44.040 47.629 38.549 1.00 39.31 355 SER B N 1
ATOM 5402 C CA . SER B 1 323 ? 44.729 47.399 37.291 1.00 39.21 355 SER B CA 1
ATOM 5403 C C . SER B 1 323 ? 46.230 47.194 37.459 1.00 39.30 355 SER B C 1
ATOM 5404 O O . SER B 1 323 ? 46.964 47.176 36.473 1.00 40.76 355 SER B O 1
ATOM 5407 N N . GLY B 1 324 ? 46.676 47.024 38.704 1.00 38.62 356 GLY B N 1
ATOM 5408 C CA . GLY B 1 324 ? 48.087 46.794 38.992 1.00 37.70 356 GLY B CA 1
ATOM 5409 C C . GLY B 1 324 ? 49.048 47.812 38.410 1.00 38.35 356 GLY B C 1
ATOM 5410 O O . GLY B 1 324 ? 50.127 47.470 37.936 1.00 39.30 356 GLY B O 1
ATOM 5411 N N . ARG B 1 325 ? 48.658 49.075 38.489 1.00 38.23 357 ARG B N 1
ATOM 5412 C CA . ARG B 1 325 ? 49.421 50.188 37.942 1.00 38.16 357 ARG B CA 1
ATOM 5413 C C . ARG B 1 325 ? 50.412 50.820 38.918 1.00 36.99 357 ARG B C 1
ATOM 5414 O O . ARG B 1 325 ? 50.090 51.015 40.087 1.00 36.93 357 ARG B O 1
ATOM 5422 N N . ASP B 1 326 ? 51.606 51.158 38.430 1.00 36.58 358 ASP B N 1
ATOM 5423 C CA . ASP B 1 326 ? 52.620 51.830 39.253 1.00 35.45 358 ASP B CA 1
ATOM 5424 C C . ASP B 1 326 ? 52.316 53.321 39.123 1.00 35.71 358 ASP B C 1
ATOM 5425 O O . ASP B 1 326 ? 52.028 53.792 38.025 1.00 35.06 358 ASP B O 1
ATOM 5438 N N . ALA B 1 328 ? 53.043 57.699 40.036 1.00 35.51 360 ALA B N 1
ATOM 5439 C CA . ALA B 1 328 ? 54.000 58.764 40.291 1.00 35.86 360 ALA B CA 1
ATOM 5440 C C . ALA B 1 328 ? 53.546 59.579 41.491 1.00 37.01 360 ALA B C 1
ATOM 5441 O O . ALA B 1 328 ? 54.193 60.555 41.870 1.00 38.31 360 ALA B O 1
ATOM 5443 N N . LEU B 1 329 ? 52.420 59.187 42.080 1.00 36.41 361 LEU B N 1
ATOM 5444 C CA . LEU B 1 329 ? 51.893 59.891 43.237 1.00 36.53 361 LEU B CA 1
ATOM 5445 C C . LEU B 1 329 ? 52.141 59.071 44.497 1.00 37.31 361 LEU B C 1
ATOM 5446 O O . LEU B 1 329 ? 52.410 57.868 44.425 1.00 35.32 361 LEU B O 1
ATOM 5451 N N . ARG B 1 330 ? 52.069 59.733 45.648 1.00 38.84 362 ARG B N 1
ATOM 5452 C CA . ARG B 1 330 ? 52.268 59.069 46.934 1.00 41.85 362 ARG B CA 1
ATOM 5453 C C . ARG B 1 330 ? 50.984 58.334 47.300 1.00 41.83 362 ARG B C 1
ATOM 5454 O O . ARG B 1 330 ? 49.902 58.905 47.206 1.00 42.31 362 ARG B O 1
ATOM 5462 N N . THR B 1 331 ? 51.097 57.072 47.703 1.00 43.53 363 THR B N 1
ATOM 5463 C CA . THR B 1 331 ? 49.932 56.286 48.112 1.00 46.11 363 THR B CA 1
ATOM 5464 C C . THR B 1 331 ? 50.414 55.081 48.906 1.00 46.41 363 THR B C 1
ATOM 5465 O O . THR B 1 331 ? 51.561 54.666 48.767 1.00 46.89 363 THR B O 1
ATOM 5469 N N . ASP B 1 332 ? 49.544 54.516 49.735 1.00 46.84 364 ASP B N 1
ATOM 5470 C CA . ASP B 1 332 ? 49.922 53.349 50.519 1.00 47.31 364 ASP B CA 1
ATOM 5471 C C . ASP B 1 332 ? 49.363 52.083 49.915 1.00 46.32 364 ASP B C 1
ATOM 5472 O O . ASP B 1 332 ? 49.512 51.009 50.488 1.00 46.72 364 ASP B O 1
ATOM 5477 N N . ALA B 1 333 ? 48.718 52.206 48.760 1.00 44.53 365 ALA B N 1
ATOM 5478 C CA . ALA B 1 333 ? 48.129 51.044 48.106 1.00 43.29 365 ALA B CA 1
ATOM 5479 C C . ALA B 1 333 ? 49.194 50.158 47.481 1.00 42.64 365 ALA B C 1
ATOM 5480 O O . ALA B 1 333 ? 50.255 50.631 47.091 1.00 43.22 365 ALA B O 1
ATOM 5482 N N . VAL B 1 334 ? 48.906 48.866 47.392 1.00 42.46 366 VAL B N 1
ATOM 5483 C CA . VAL B 1 334 ? 49.833 47.920 46.796 1.00 42.31 366 VAL B CA 1
ATOM 5484 C C . VAL B 1 334 ? 49.062 46.976 45.886 1.00 43.16 366 VAL B C 1
ATOM 5485 O O . VAL B 1 334 ? 47.944 46.569 46.199 1.00 44.22 366 VAL B O 1
ATOM 5489 N N . SER B 1 335 ? 49.655 46.639 44.749 1.00 43.61 367 SER B N 1
ATOM 5490 C CA . SER B 1 335 ? 49.003 45.750 43.804 1.00 44.38 367 SER B CA 1
ATOM 5491 C C . SER B 1 335 ? 49.101 44.310 44.291 1.00 45.05 367 SER B C 1
ATOM 5492 O O . SER B 1 335 ? 49.676 43.444 43.635 1.00 45.19 367 SER B O 1
ATOM 5495 N N . THR B 1 336 ? 48.533 44.074 45.464 1.00 45.93 368 THR B N 1
ATOM 5496 C CA . THR B 1 336 ? 48.515 42.752 46.067 1.00 47.91 368 THR B CA 1
ATOM 5497 C C . THR B 1 336 ? 47.371 41.965 45.443 1.00 47.66 368 THR B C 1
ATOM 5498 O O . THR B 1 336 ? 46.507 41.456 46.149 1.00 51.04 368 THR B O 1
ATOM 5502 N N . GLY B 1 337 ? 47.364 41.902 44.117 1.00 47.20 369 GLY B N 1
ATOM 5503 C CA . GLY B 1 337 ? 46.338 41.192 43.371 1.00 46.37 369 GLY B CA 1
ATOM 5504 C C . GLY B 1 337 ? 47.060 40.744 42.121 1.00 47.75 369 GLY B C 1
ATOM 5505 O O . GLY B 1 337 ? 46.610 39.888 41.353 1.00 47.03 369 GLY B O 1
ATOM 5506 N N . PHE B 1 338 ? 48.210 41.378 41.935 1.00 48.06 370 PHE B N 1
ATOM 5507 C CA . PHE B 1 338 ? 49.131 41.105 40.848 1.00 48.50 370 PHE B CA 1
ATOM 5508 C C . PHE B 1 338 ? 50.433 40.987 41.643 1.00 48.93 370 PHE B C 1
ATOM 5509 O O . PHE B 1 338 ? 51.287 41.878 41.617 1.00 48.65 370 PHE B O 1
ATOM 5517 N N . PRO B 1 339 ? 50.577 39.878 42.387 1.00 49.06 371 PRO B N 1
ATOM 5518 C CA . PRO B 1 339 ? 51.705 39.510 43.249 1.00 48.60 371 PRO B CA 1
ATOM 5519 C C . PRO B 1 339 ? 53.079 40.093 42.940 1.00 47.60 371 PRO B C 1
ATOM 5520 O O . PRO B 1 339 ? 53.642 40.824 43.756 1.00 48.50 371 PRO B O 1
ATOM 5524 N N . LEU B 1 340 ? 53.630 39.769 41.779 1.00 46.36 372 LEU B N 1
ATOM 5525 C CA . LEU B 1 340 ? 54.948 40.280 41.424 1.00 45.68 372 LEU B CA 1
ATOM 5526 C C . LEU B 1 340 ? 54.927 41.796 41.323 1.00 45.18 372 LEU B C 1
ATOM 5527 O O . LEU B 1 340 ? 55.904 42.467 41.658 1.00 44.04 372 LEU B O 1
ATOM 5532 N N . VAL B 1 341 ? 53.804 42.329 40.860 1.00 45.32 373 VAL B N 1
ATOM 5533 C CA . VAL B 1 341 ? 53.646 43.771 40.734 1.00 46.22 373 VAL B CA 1
ATOM 5534 C C . VAL B 1 341 ? 53.701 44.353 42.135 1.00 46.38 373 VAL B C 1
ATOM 5535 O O . VAL B 1 341 ? 54.481 45.261 42.412 1.00 47.96 373 VAL B O 1
ATOM 5539 N N . GLY B 1 342 ? 52.877 43.811 43.025 1.00 47.26 374 GLY B N 1
ATOM 5540 C CA . GLY B 1 342 ? 52.857 44.291 44.392 1.00 46.61 374 GLY B CA 1
ATOM 5541 C C . GLY B 1 342 ? 54.205 44.161 45.075 1.00 45.94 374 GLY B C 1
ATOM 5542 O O . GLY B 1 342 ? 54.608 45.043 45.835 1.00 45.22 374 GLY B O 1
ATOM 5543 N N . ALA B 1 343 ? 54.907 43.062 44.804 1.00 46.42 375 ALA B N 1
ATOM 5544 C CA . ALA B 1 343 ? 56.220 42.812 45.407 1.00 46.84 375 ALA B CA 1
ATOM 5545 C C . ALA B 1 343 ? 57.283 43.808 44.943 1.00 47.98 375 ALA B C 1
ATOM 5546 O O . ALA B 1 343 ? 58.191 44.164 45.701 1.00 49.14 375 ALA B O 1
ATOM 5548 N N . ALA B 1 344 ? 57.169 44.259 43.698 1.00 47.42 376 ALA B N 1
ATOM 5549 C CA . ALA B 1 344 ? 58.125 45.212 43.162 1.00 49.04 376 ALA B CA 1
ATOM 5550 C C . ALA B 1 344 ? 57.893 46.590 43.770 1.00 50.34 376 ALA B C 1
ATOM 5551 O O . ALA B 1 344 ? 58.831 47.371 43.925 1.00 50.80 376 ALA B O 1
ATOM 5553 N N . GLN B 1 345 ? 56.643 46.886 44.118 1.00 50.83 377 GLN B N 1
ATOM 5554 C CA . GLN B 1 345 ? 56.310 48.179 44.706 1.00 50.98 377 GLN B CA 1
ATOM 5555 C C . GLN B 1 345 ? 56.811 48.245 46.135 1.00 52.19 377 GLN B C 1
ATOM 5556 O O . GLN B 1 345 ? 56.985 49.330 46.690 1.00 52.25 377 GLN B O 1
ATOM 5562 N N . ARG B 1 346 ? 57.044 47.079 46.728 1.00 54.18 378 ARG B N 1
ATOM 5563 C CA . ARG B 1 346 ? 57.521 47.008 48.105 1.00 56.56 378 ARG B CA 1
ATOM 5564 C C . ARG B 1 346 ? 59.040 46.978 48.215 1.00 58.28 378 ARG B C 1
ATOM 5565 O O . ARG B 1 346 ? 59.579 46.962 49.323 1.00 58.15 378 ARG B O 1
ATOM 5573 N N . LEU B 1 347 ? 59.731 46.965 47.078 1.00 59.94 379 LEU B N 1
ATOM 5574 C CA . LEU B 1 347 ? 61.188 46.904 47.090 1.00 60.75 379 LEU B CA 1
ATOM 5575 C C . LEU B 1 347 ? 61.811 47.919 48.032 1.00 61.77 379 LEU B C 1
ATOM 5576 O O . LEU B 1 347 ? 62.412 47.536 49.028 1.00 62.55 379 LEU B O 1
ATOM 5581 N N . GLY B 1 348 ? 61.678 49.204 47.738 1.00 62.55 380 GLY B N 1
ATOM 5582 C CA . GLY B 1 348 ? 62.227 50.195 48.645 1.00 63.61 380 GLY B CA 1
ATOM 5583 C C . GLY B 1 348 ? 63.649 50.688 48.441 1.00 63.82 380 GLY B C 1
ATOM 5584 O O . GLY B 1 348 ? 63.959 51.305 47.419 1.00 65.43 380 GLY B O 1
ATOM 5585 N N . SER B 1 349 ? 64.514 50.417 49.417 1.00 62.80 381 SER B N 1
ATOM 5586 C CA . SER B 1 349 ? 65.897 50.877 49.364 1.00 61.49 381 SER B CA 1
ATOM 5587 C C . SER B 1 349 ? 66.973 49.818 49.130 1.00 60.37 381 SER B C 1
ATOM 5588 O O . SER B 1 349 ? 68.147 50.163 48.995 1.00 60.65 381 SER B O 1
ATOM 5590 N N . GLU B 1 350 ? 66.604 48.542 49.084 1.00 59.25 382 GLU B N 1
ATOM 5591 C CA . GLU B 1 350 ? 67.618 47.515 48.848 1.00 58.55 382 GLU B CA 1
ATOM 5592 C C . GLU B 1 350 ? 67.959 47.399 47.368 1.00 57.14 382 GLU B C 1
ATOM 5593 O O . GLU B 1 350 ? 68.635 46.456 46.954 1.00 57.35 382 GLU B O 1
ATOM 5599 N N . VAL B 1 351 ? 67.472 48.347 46.571 1.00 55.52 383 VAL B N 1
ATOM 5600 C CA . VAL B 1 351 ? 67.758 48.372 45.140 1.00 54.08 383 VAL B CA 1
ATOM 5601 C C . VAL B 1 351 ? 67.941 49.825 44.728 1.00 53.26 383 VAL B C 1
ATOM 5602 O O . VAL B 1 351 ? 67.324 50.719 45.311 1.00 52.50 383 VAL B O 1
ATOM 5606 N N . SER B 1 352 ? 68.794 50.060 43.732 1.00 52.88 384 SER B N 1
ATOM 5607 C CA . SER B 1 352 ? 69.048 51.415 43.248 1.00 51.87 384 SER B CA 1
ATOM 5608 C C . SER B 1 352 ? 68.385 51.672 41.896 1.00 50.87 384 SER B C 1
ATOM 5609 O O . SER B 1 352 ? 68.293 50.791 41.049 1.00 49.21 384 SER B O 1
ATOM 5612 N N . GLN B 1 353 ? 67.943 52.906 41.711 1.00 51.58 385 GLN B N 1
ATOM 5613 C CA . GLN B 1 353 ? 67.236 53.331 40.510 1.00 51.90 385 GLN B CA 1
ATOM 5614 C C . GLN B 1 353 ? 68.119 53.751 39.334 1.00 50.25 385 GLN B C 1
ATOM 5615 O O . GLN B 1 353 ? 69.072 54.511 39.503 1.00 50.07 385 GLN B O 1
ATOM 5621 N N . VAL B 1 354 ? 67.802 53.241 38.146 1.00 48.34 386 VAL B N 1
ATOM 5622 C CA . VAL B 1 354 ? 68.526 53.610 36.934 1.00 47.54 386 VAL B CA 1
ATOM 5623 C C . VAL B 1 354 ? 67.503 54.101 35.905 1.00 47.21 386 VAL B C 1
ATOM 5624 O O . VAL B 1 354 ? 66.312 53.801 36.005 1.00 46.59 386 VAL B O 1
ATOM 5628 N N . LEU B 1 355 ? 67.973 54.858 34.921 1.00 46.42 387 LEU B N 1
ATOM 5629 C CA . LEU B 1 355 ? 67.110 55.435 33.891 1.00 46.06 387 LEU B CA 1
ATOM 5630 C C . LEU B 1 355 ? 66.474 54.529 32.856 1.00 45.06 387 LEU B C 1
ATOM 5631 O O . LEU B 1 355 ? 66.945 53.431 32.576 1.00 43.78 387 LEU B O 1
ATOM 5636 N N . LEU B 1 356 ? 65.388 55.035 32.288 1.00 43.99 388 LEU B N 1
ATOM 5637 C CA . LEU B 1 356 ? 64.710 54.385 31.182 1.00 43.24 388 LEU B CA 1
ATOM 5638 C C . LEU B 1 356 ? 65.212 55.353 30.108 1.00 43.53 388 LEU B C 1
ATOM 5639 O O . LEU B 1 356 ? 64.892 56.537 30.148 1.00 43.24 388 LEU B O 1
ATOM 5644 N N . PRO B 1 357 ? 66.043 54.875 29.167 1.00 44.19 389 PRO B N 1
ATOM 5645 C CA . PRO B 1 357 ? 66.604 55.704 28.090 1.00 45.22 389 PRO B CA 1
ATOM 5646 C C . PRO B 1 357 ? 65.619 56.365 27.123 1.00 45.71 389 PRO B C 1
ATOM 5647 O O . PRO B 1 357 ? 65.917 57.406 26.540 1.00 45.49 389 PRO B O 1
ATOM 5651 N N . ASP B 1 358 ? 64.452 55.757 26.963 1.00 46.06 390 ASP B N 1
ATOM 5652 C CA . ASP B 1 358 ? 63.426 56.250 26.054 1.00 46.95 390 ASP B CA 1
ATOM 5653 C C . ASP B 1 358 ? 63.341 57.754 25.786 1.00 47.40 390 ASP B C 1
ATOM 5654 O O . ASP B 1 358 ? 63.607 58.188 24.667 1.00 48.07 390 ASP B O 1
ATOM 5659 N N . VAL B 1 359 ? 62.976 58.553 26.785 1.00 47.35 391 VAL B N 1
ATOM 5660 C CA . VAL B 1 359 ? 62.849 59.996 26.573 1.00 47.61 391 VAL B CA 1
ATOM 5661 C C . VAL B 1 359 ? 64.070 60.703 25.992 1.00 47.12 391 VAL B C 1
ATOM 5662 O O . VAL B 1 359 ? 63.939 61.570 25.133 1.00 46.94 391 VAL B O 1
ATOM 5666 N N . TYR B 1 360 ? 65.257 60.323 26.449 1.00 48.19 392 TYR B N 1
ATOM 5667 C CA . TYR B 1 360 ? 66.488 60.966 26.001 1.00 47.46 392 TYR B CA 1
ATOM 5668 C C . TYR B 1 360 ? 67.065 60.527 24.657 1.00 47.12 392 TYR B C 1
ATOM 5669 O O . TYR B 1 360 ? 67.700 61.325 23.969 1.00 48.45 392 TYR B O 1
ATOM 5678 N N . VAL B 1 361 ? 66.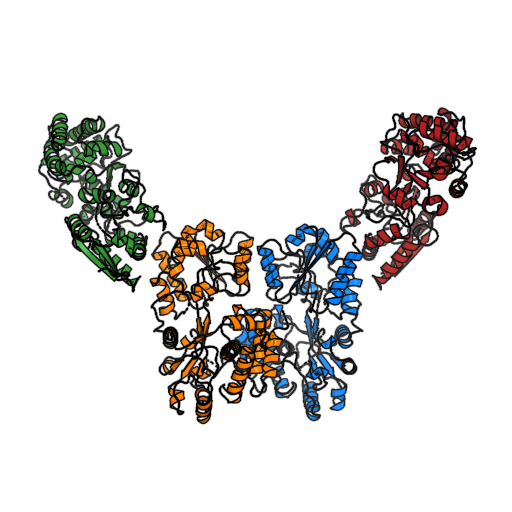855 59.272 24.281 1.00 45.73 393 VAL B N 1
ATOM 5679 C CA . VAL B 1 361 ? 67.375 58.771 23.011 1.00 43.43 393 VAL B CA 1
ATOM 5680 C C . VAL B 1 361 ? 66.654 59.415 21.830 1.00 44.45 393 VAL B C 1
ATOM 5681 O O . VAL B 1 361 ? 65.430 59.339 21.736 1.00 42.76 393 VAL B O 1
ATOM 5685 N N . PRO B 1 362 ? 67.404 60.060 20.910 1.00 45.16 394 PRO B N 1
ATOM 5686 C CA . PRO B 1 362 ? 66.769 60.697 19.749 1.00 44.44 394 PRO B CA 1
ATOM 5687 C C . PRO B 1 362 ? 66.018 59.633 18.963 1.00 45.13 394 PRO B C 1
ATOM 5688 O O . PRO B 1 362 ? 66.505 58.520 18.804 1.00 45.46 394 PRO B O 1
ATOM 5692 N N . PRO B 1 363 ? 64.824 59.963 18.458 1.00 46.03 395 PRO B N 1
ATOM 5693 C CA . PRO B 1 363 ? 64.034 58.998 17.692 1.00 46.50 395 PRO B CA 1
ATOM 5694 C C . PRO B 1 363 ? 64.793 58.268 16.578 1.00 47.28 395 PRO B C 1
ATOM 5695 O O . PRO B 1 363 ? 64.618 57.063 16.385 1.00 47.64 395 PRO B O 1
ATOM 5699 N N . ALA B 1 364 ? 65.635 58.997 15.853 1.00 48.21 396 ALA B N 1
ATOM 5700 C CA . ALA B 1 364 ? 66.400 58.426 14.742 1.00 47.99 396 ALA B CA 1
ATOM 5701 C C . ALA B 1 364 ? 67.412 57.368 15.171 1.00 48.51 396 ALA B C 1
ATOM 5702 O O . ALA B 1 364 ? 67.895 56.593 14.343 1.00 49.48 396 ALA B O 1
ATOM 5704 N N . ALA B 1 365 ? 67.742 57.341 16.457 1.00 47.54 397 ALA B N 1
ATOM 5705 C CA . ALA B 1 365 ? 68.696 56.366 16.969 1.00 46.53 397 ALA B CA 1
ATOM 5706 C C . ALA B 1 365 ? 68.005 55.162 17.627 1.00 45.15 397 ALA B C 1
ATOM 5707 O O . ALA B 1 365 ? 68.669 54.205 18.026 1.00 44.84 397 ALA B O 1
ATOM 5709 N N . ALA B 1 366 ? 66.677 55.209 17.720 1.00 42.87 398 ALA B N 1
ATOM 5710 C CA . ALA B 1 366 ? 65.892 54.147 18.356 1.00 41.97 398 ALA B CA 1
ATOM 5711 C C . ALA B 1 366 ? 65.999 52.752 17.731 1.00 41.84 398 ALA B C 1
ATOM 5712 O O . ALA B 1 366 ? 66.411 51.803 18.395 1.00 42.08 398 ALA B O 1
ATOM 5714 N N . GLN B 1 367 ? 65.613 52.618 16.465 1.00 41.27 399 GLN B N 1
ATOM 5715 C CA . GLN B 1 367 ? 65.686 51.323 15.791 1.00 41.75 399 GLN B CA 1
ATOM 5716 C C . GLN B 1 367 ? 67.134 50.861 15.641 1.00 40.55 399 GLN B C 1
ATOM 5717 O O . GLN B 1 367 ? 67.439 49.695 15.874 1.00 40.38 399 GLN B O 1
ATOM 5723 N N . PRO B 1 368 ? 68.047 51.766 15.239 1.00 39.97 400 PRO B N 1
ATOM 5724 C CA . PRO B 1 368 ? 69.446 51.351 15.094 1.00 38.40 400 PRO B CA 1
ATOM 5725 C C . PRO B 1 368 ? 70.042 50.938 16.439 1.00 37.24 400 PRO B C 1
ATOM 5726 O O . PRO B 1 368 ? 70.979 50.150 16.497 1.00 38.34 400 PRO B O 1
ATOM 5730 N N . LEU B 1 369 ? 69.489 51.468 17.522 1.00 36.06 401 LEU B N 1
ATOM 5731 C CA . LEU B 1 369 ? 69.996 51.147 18.853 1.00 36.17 401 LEU B CA 1
ATOM 5732 C C . LEU B 1 369 ? 69.657 49.713 19.234 1.00 34.77 401 LEU B C 1
ATOM 5733 O O . LEU B 1 369 ? 70.376 49.080 19.990 1.00 36.62 401 LEU B O 1
ATOM 5738 N N . ILE B 1 370 ? 68.563 49.207 18.681 1.00 35.77 402 ILE B N 1
ATOM 5739 C CA . ILE B 1 370 ? 68.099 47.848 18.937 1.00 34.78 402 ILE B CA 1
ATOM 5740 C C . ILE B 1 370 ? 68.905 46.854 18.106 1.00 34.85 402 ILE B C 1
ATOM 5741 O O . ILE B 1 370 ? 69.226 45.755 18.553 1.00 35.21 402 ILE B O 1
ATOM 5746 N N . THR B 1 371 ? 69.232 47.256 16.888 1.00 35.36 403 THR B N 1
ATOM 5747 C CA . THR B 1 371 ? 70.014 46.427 15.983 1.00 35.12 403 THR B CA 1
ATOM 5748 C C . THR B 1 371 ? 71.438 46.280 16.534 1.00 34.10 403 THR B C 1
ATOM 5749 O O . THR B 1 371 ? 72.049 45.215 16.425 1.00 31.70 403 THR B O 1
ATOM 5753 N N . ALA B 1 372 ? 71.954 47.354 17.133 1.00 31.95 404 ALA B N 1
ATOM 5754 C CA . ALA B 1 372 ? 73.287 47.335 17.729 1.00 33.11 404 ALA B CA 1
ATOM 5755 C C . ALA B 1 372 ? 73.258 46.541 19.046 1.00 33.50 404 ALA B C 1
ATOM 5756 O O . ALA B 1 372 ? 74.255 45.937 19.443 1.00 33.05 404 ALA B O 1
ATOM 5758 N N . THR B 1 373 ?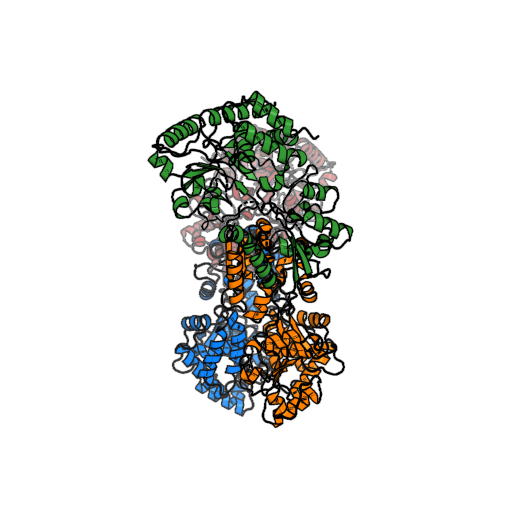 72.114 46.546 19.722 1.00 33.67 405 THR B N 1
ATOM 5759 C CA . THR B 1 373 ? 71.985 45.800 20.967 1.00 35.05 405 THR B CA 1
ATOM 5760 C C . THR B 1 373 ? 72.054 44.317 20.621 1.00 34.89 405 THR B C 1
ATOM 5761 O O . THR B 1 373 ? 72.771 43.551 21.256 1.00 35.82 405 THR B O 1
ATOM 5765 N N . SER B 1 374 ? 71.310 43.928 19.593 1.00 33.96 406 SER B N 1
ATOM 5766 C CA . SER B 1 374 ? 71.282 42.548 19.127 1.00 33.78 406 SER B CA 1
ATOM 5767 C C . SER B 1 374 ? 72.672 42.087 18.723 1.00 34.04 406 SER B C 1
ATOM 5768 O O . SER B 1 374 ? 73.023 40.929 18.912 1.00 34.23 406 SER B O 1
ATOM 5771 N N . THR B 1 375 ? 73.456 42.998 18.151 1.00 35.63 407 THR B N 1
ATOM 5772 C CA . THR B 1 375 ? 74.820 42.686 17.736 1.00 35.95 407 THR B CA 1
ATOM 5773 C C . THR B 1 375 ? 75.667 42.498 18.988 1.00 36.21 407 THR B C 1
ATOM 5774 O O . THR B 1 375 ? 76.533 41.625 19.041 1.00 37.93 407 THR B O 1
ATOM 5778 N N . SER B 1 376 ? 75.396 43.320 19.995 1.00 33.66 408 SER B N 1
ATOM 5779 C CA . SER B 1 376 ? 76.118 43.263 21.258 1.00 33.77 408 SER B CA 1
ATOM 5780 C C . SER B 1 376 ? 75.855 42.007 22.105 1.00 34.10 408 SER B C 1
ATOM 5781 O O . SER B 1 376 ? 76.757 41.521 22.783 1.00 33.64 408 SER B O 1
ATOM 5784 N N . PHE B 1 377 ? 74.633 41.479 22.074 1.00 34.05 409 PHE B N 1
ATOM 5785 C CA . PHE B 1 377 ? 74.317 40.278 22.856 1.00 34.07 409 PHE B CA 1
ATOM 5786 C C . PHE B 1 377 ? 74.947 39.033 22.258 1.00 33.93 409 PHE B C 1
ATOM 5787 O O . PHE B 1 377 ? 74.822 37.937 22.800 1.00 32.71 409 PHE B O 1
ATOM 5795 N N . THR B 1 378 ? 75.624 39.207 21.132 1.00 36.06 410 THR B N 1
ATOM 5796 C CA . THR B 1 378 ? 76.258 38.086 20.463 1.00 37.76 410 THR B CA 1
ATOM 5797 C C . THR B 1 378 ? 77.520 37.644 21.175 1.00 37.21 410 THR B C 1
ATOM 5798 O O . THR B 1 378 ? 78.509 38.372 21.262 1.00 36.68 410 THR B O 1
ATOM 5802 N N . ARG B 1 379 ? 77.448 36.433 21.701 1.00 38.70 411 ARG B N 1
ATOM 5803 C CA . ARG B 1 379 ? 78.540 35.814 22.422 1.00 40.01 411 ARG B CA 1
ATOM 5804 C C . ARG B 1 379 ? 79.876 36.022 21.704 1.00 40.87 411 ARG B C 1
ATOM 5805 O O . ARG B 1 379 ? 80.042 35.618 20.554 1.00 42.17 411 ARG B O 1
ATOM 5813 N N . GLY B 1 380 ? 80.825 36.662 22.378 1.00 42.33 412 GLY B N 1
ATOM 5814 C CA . GLY B 1 380 ? 82.133 36.867 21.782 1.00 43.06 412 GLY B CA 1
ATOM 5815 C C . GLY B 1 380 ? 82.448 38.232 21.208 1.00 43.65 412 GLY B C 1
ATOM 5816 O O . GLY B 1 380 ? 83.613 38.539 20.956 1.00 45.10 412 GLY B O 1
ATOM 5817 N N . THR B 1 381 ? 81.424 39.051 20.995 1.00 44.23 413 THR B N 1
ATOM 5818 C CA . THR B 1 381 ? 81.609 40.388 20.433 1.00 42.79 413 THR B CA 1
ATOM 5819 C C . THR B 1 381 ? 82.370 41.301 21.387 1.00 43.09 413 THR B C 1
ATOM 5820 O O . THR B 1 381 ? 81.830 41.740 22.402 1.00 42.78 413 THR B O 1
ATOM 5824 N N . SER B 1 382 ? 83.620 41.592 21.041 1.00 42.53 414 SER B N 1
ATOM 5825 C CA . SER B 1 382 ? 84.488 42.442 21.852 1.00 42.87 414 SER B CA 1
ATOM 5826 C C . SER B 1 382 ? 83.884 43.774 22.295 1.00 42.20 414 SER B C 1
ATOM 5827 O O . SER B 1 382 ? 83.145 44.418 21.554 1.00 42.20 414 SER B O 1
ATOM 5830 N N . PRO B 1 383 ? 84.201 44.204 23.526 1.00 40.97 415 PRO B N 1
ATOM 5831 C CA . PRO B 1 383 ? 83.691 45.465 24.072 1.00 41.90 415 PRO B CA 1
ATOM 5832 C C . PRO B 1 383 ? 83.893 46.637 23.108 1.00 41.89 415 PRO B C 1
ATOM 5833 O O . PRO B 1 383 ? 83.071 47.558 23.050 1.00 40.04 415 PRO B O 1
ATOM 5837 N N . ALA B 1 384 ? 84.993 46.583 22.355 1.00 41.76 416 ALA B N 1
ATOM 5838 C CA . ALA B 1 384 ? 85.334 47.619 21.387 1.00 41.14 416 ALA B CA 1
ATOM 5839 C C . ALA B 1 384 ? 84.302 47.667 20.272 1.00 40.26 416 ALA B C 1
ATOM 5840 O O . ALA B 1 384 ? 83.910 48.740 19.822 1.00 38.49 416 ALA B O 1
ATOM 5842 N N . ARG B 1 385 ? 83.883 46.494 19.815 1.00 40.92 417 ARG B N 1
ATOM 5843 C CA . ARG B 1 385 ? 82.891 46.406 18.757 1.00 42.86 417 ARG B CA 1
ATOM 5844 C C . ARG B 1 385 ? 81.512 46.760 19.311 1.00 42.55 417 ARG B C 1
ATOM 5845 O O . ARG B 1 385 ? 80.686 47.350 18.611 1.00 42.38 417 ARG B O 1
ATOM 5853 N N . VAL B 1 386 ? 81.268 46.398 20.569 1.00 40.70 418 VAL B N 1
ATOM 5854 C CA . VAL B 1 386 ? 79.992 46.714 21.202 1.00 39.49 418 VAL B CA 1
ATOM 5855 C C . VAL B 1 386 ? 79.850 48.227 21.210 1.00 40.42 418 VAL B C 1
ATOM 5856 O O . VAL B 1 386 ? 78.845 48.772 20.743 1.00 42.05 418 VAL B O 1
ATOM 5860 N N . ARG B 1 387 ? 80.870 48.904 21.723 1.00 40.08 419 ARG B N 1
ATOM 5861 C CA . ARG B 1 387 ? 80.851 50.354 21.776 1.00 40.90 419 ARG B CA 1
ATOM 5862 C C . ARG B 1 387 ? 80.706 50.952 20.377 1.00 40.56 419 ARG B C 1
ATOM 5863 O O . ARG B 1 387 ? 80.015 51.954 20.190 1.00 41.98 419 ARG B O 1
ATOM 5871 N N . ALA B 1 388 ? 81.349 50.334 19.393 1.00 38.98 420 ALA B N 1
ATOM 5872 C CA . ALA B 1 388 ? 81.278 50.820 18.018 1.00 38.53 420 ALA B CA 1
ATOM 5873 C C . ALA B 1 388 ? 79.858 50.711 17.461 1.00 38.55 420 ALA B C 1
ATOM 5874 O O . ALA B 1 388 ? 79.339 51.667 16.876 1.00 38.30 420 ALA B O 1
ATOM 5876 N N . ALA B 1 389 ? 79.231 49.549 17.638 1.00 37.24 421 ALA B N 1
ATOM 5877 C CA . ALA B 1 389 ? 77.869 49.343 17.154 1.00 37.61 421 ALA B CA 1
ATOM 5878 C C . ALA B 1 389 ? 76.911 50.330 17.823 1.00 37.77 421 ALA B C 1
ATOM 5879 O O . ALA B 1 389 ? 76.136 51.009 17.148 1.00 39.51 421 ALA B O 1
ATOM 5881 N N . LEU B 1 390 ? 76.970 50.404 19.148 1.00 36.39 422 LEU B N 1
ATOM 5882 C CA . LEU B 1 390 ? 76.118 51.308 19.910 1.00 37.34 422 LEU B CA 1
ATOM 5883 C C . LEU B 1 390 ? 76.257 52.744 19.395 1.00 39.36 422 LEU B C 1
ATOM 5884 O O . LEU B 1 390 ? 75.285 53.354 18.955 1.00 40.11 422 LEU B O 1
ATOM 5889 N N . GLU B 1 391 ? 77.468 53.284 19.437 1.00 41.41 423 GLU B N 1
ATOM 5890 C CA . GLU B 1 391 ? 77.682 54.655 18.981 1.00 42.98 423 GLU B CA 1
ATOM 5891 C C . GLU B 1 391 ? 77.211 54.918 17.550 1.00 43.32 423 GLU B C 1
ATOM 5892 O O . GLU B 1 391 ? 76.711 56.000 17.257 1.00 43.62 423 GLU B O 1
ATOM 5898 N N . SER B 1 392 ? 77.358 53.932 16.666 1.00 43.03 424 SER B N 1
ATOM 5899 C CA . SER B 1 392 ? 76.950 54.092 15.272 1.00 42.75 424 SER B CA 1
ATOM 5900 C C . SER B 1 392 ? 75.437 54.191 15.134 1.00 43.24 424 SER B C 1
ATOM 5901 O O . SER B 1 392 ? 74.925 54.587 14.084 1.00 42.43 424 SER B O 1
ATOM 5904 N N . ALA B 1 393 ? 74.722 53.818 16.192 1.00 44.35 425 ALA B N 1
ATOM 5905 C CA . ALA B 1 393 ? 73.265 53.880 16.187 1.00 44.98 425 ALA B CA 1
ATOM 5906 C C . ALA B 1 393 ? 72.847 55.342 16.190 1.00 46.33 425 ALA B C 1
ATOM 5907 O O . ALA B 1 393 ? 71.675 55.670 16.011 1.00 46.68 425 ALA B O 1
ATOM 5909 N N . TYR B 1 394 ? 73.827 56.215 16.389 1.00 46.89 426 TYR B N 1
ATOM 5910 C CA . TYR B 1 394 ? 73.582 57.644 16.429 1.00 48.23 426 TYR B CA 1
ATOM 5911 C C . TYR B 1 394 ? 74.027 58.408 15.189 1.00 50.18 426 TYR B C 1
ATOM 5912 O O . TYR B 1 394 ? 74.000 59.634 15.190 1.00 49.68 426 TYR B O 1
ATOM 5921 N N . ARG B 1 395 ? 74.432 57.695 14.138 1.00 53.82 427 ARG B N 1
ATOM 5922 C CA . ARG B 1 395 ? 74.874 58.343 12.898 1.00 56.93 427 ARG B CA 1
ATOM 5923 C C . ARG B 1 395 ? 73.946 59.491 12.545 1.00 58.05 427 ARG B C 1
ATOM 5924 O O . ARG B 1 395 ? 74.396 60.610 12.307 1.00 58.51 427 ARG B O 1
ATOM 5932 N N . SER B 1 396 ? 72.648 59.208 12.497 1.00 60.58 428 SER B N 1
ATOM 5933 C CA . SER B 1 396 ? 71.662 60.250 12.230 1.00 61.71 428 SER B CA 1
ATOM 5934 C C . SER B 1 396 ? 71.706 61.069 13.518 1.00 63.29 428 SER B C 1
ATOM 5935 O O . SER B 1 396 ? 71.716 60.492 14.605 1.00 64.84 428 SER B O 1
ATOM 5938 N N . VAL B 1 397 ? 71.753 62.394 13.386 1.00 63.89 429 VAL B N 1
ATOM 5939 C CA . VAL B 1 397 ? 71.830 63.338 14.507 1.00 63.92 429 VAL B CA 1
ATOM 5940 C C . VAL B 1 397 ? 72.980 64.295 14.207 1.00 64.18 429 VAL B C 1
ATOM 5941 O O . VAL B 1 397 ? 74.147 63.865 14.348 1.00 63.79 429 VAL B O 1
ATOM 5945 N N . ASP C 1 4 ? 43.068 61.576 70.096 1.00 58.36 36 ASP C N 1
ATOM 5946 C CA . ASP C 1 4 ? 42.890 62.897 69.436 1.00 57.35 36 ASP C CA 1
ATOM 5947 C C . ASP C 1 4 ? 44.291 63.433 69.111 1.00 56.46 36 ASP C C 1
ATOM 5948 O O . ASP C 1 4 ? 45.269 62.693 69.265 1.00 56.94 36 ASP C O 1
ATOM 5953 N N . SER C 1 5 ? 44.356 64.689 68.635 1.00 54.77 37 SER C N 1
ATOM 5954 C CA . SER C 1 5 ? 45.602 65.424 68.370 1.00 55.88 37 SER C CA 1
ATOM 5955 C C . SER C 1 5 ? 46.523 65.218 67.180 1.00 56.10 37 SER C C 1
ATOM 5956 O O . SER C 1 5 ? 46.909 66.209 66.546 1.00 58.23 37 SER C O 1
ATOM 5959 N N . ASP C 1 6 ? 46.946 63.980 66.915 1.00 55.94 38 ASP C N 1
ATOM 5960 C CA . ASP C 1 6 ? 47.835 63.736 65.778 1.00 57.86 38 ASP C CA 1
ATOM 5961 C C . ASP C 1 6 ? 47.229 64.218 64.489 1.00 56.72 38 ASP C C 1
ATOM 5962 O O . ASP C 1 6 ? 46.019 64.334 64.375 1.00 57.11 38 ASP C O 1
ATOM 5967 N N . PRO C 1 7 ? 48.073 64.548 63.506 1.00 55.65 39 PRO C N 1
ATOM 5968 C CA . PRO C 1 7 ? 47.530 65.004 62.229 1.00 56.34 39 PRO C CA 1
ATOM 5969 C C . PRO C 1 7 ? 46.868 63.728 61.702 1.00 57.89 39 PRO C C 1
ATOM 5970 O O . PRO C 1 7 ? 46.836 62.718 62.405 1.00 60.52 39 PRO C O 1
ATOM 5974 N N . ASP C 1 8 ? 46.353 63.749 60.483 1.00 58.56 40 ASP C N 1
ATOM 5975 C CA . ASP C 1 8 ? 45.687 62.566 59.929 1.00 59.12 40 ASP C CA 1
ATOM 5976 C C . ASP C 1 8 ? 44.587 62.074 60.885 1.00 58.12 40 ASP C C 1
ATOM 5977 O O . ASP C 1 8 ? 44.122 60.939 60.786 1.00 58.31 40 ASP C O 1
ATOM 5982 N N . THR C 1 9 ? 44.192 62.927 61.823 1.00 56.44 41 THR C N 1
ATOM 5983 C CA . THR C 1 9 ? 43.122 62.601 62.758 1.00 53.97 41 THR C CA 1
ATOM 5984 C C . THR C 1 9 ? 42.253 63.826 62.849 1.00 51.93 41 THR C C 1
ATOM 5985 O O . THR C 1 9 ? 42.623 64.795 63.468 1.00 54.53 41 THR C O 1
ATOM 5989 N N . LEU C 1 10 ? 41.085 63.768 62.246 1.00 48.50 42 LEU C N 1
ATOM 5990 C CA . LEU C 1 10 ? 40.197 64.892 62.262 1.00 45.13 42 LEU C CA 1
ATOM 5991 C C . LEU C 1 10 ? 39.194 64.650 63.372 1.00 44.00 42 LEU C C 1
ATOM 5992 O O . LEU C 1 10 ? 38.522 63.632 63.344 1.00 45.36 42 LEU C O 1
ATOM 5997 N N . VAL C 1 11 ? 39.095 65.549 64.356 1.00 41.69 43 VAL C N 1
ATOM 5998 C CA . VAL C 1 11 ? 38.123 65.371 65.445 1.00 40.16 43 VAL C CA 1
ATOM 5999 C C . VAL C 1 11 ? 36.986 66.343 65.184 1.00 38.69 43 VAL C C 1
ATOM 6000 O O . VAL C 1 11 ? 37.205 67.548 65.053 1.00 39.64 43 VAL C O 1
ATOM 6004 N N . VAL C 1 12 ? 35.774 65.803 65.120 1.00 35.48 44 VAL C N 1
ATOM 6005 C CA . VAL C 1 12 ? 34.573 66.575 64.842 1.00 33.42 44 VAL C CA 1
ATOM 6006 C C . VAL C 1 12 ? 33.598 66.576 66.022 1.00 34.13 44 VAL C C 1
ATOM 6007 O O . VAL C 1 12 ? 33.131 65.521 66.445 1.00 34.05 44 VAL C O 1
ATOM 6011 N N . HIS C 1 13 ? 33.298 67.770 66.535 1.00 33.26 45 HIS C N 1
ATOM 6012 C CA . HIS C 1 13 ? 32.354 67.947 67.639 1.00 31.52 45 HIS C CA 1
ATOM 6013 C C . HIS C 1 13 ? 31.019 68.270 66.976 1.00 29.14 45 HIS C C 1
ATOM 6014 O O . HIS C 1 13 ? 30.840 69.362 66.444 1.00 28.14 45 HIS C O 1
ATOM 6021 N N . THR C 1 14 ? 30.090 67.318 67.030 1.00 29.85 46 THR C N 1
ATOM 6022 C CA . THR C 1 14 ? 28.794 67.422 66.356 1.00 30.63 46 THR C CA 1
ATOM 6023 C C . THR C 1 14 ? 27.555 67.172 67.182 1.00 30.42 46 THR C C 1
ATOM 6024 O O . THR C 1 14 ? 27.580 66.396 68.128 1.00 31.79 46 THR C O 1
ATOM 6028 N N . GLN C 1 15 ? 26.451 67.778 66.752 1.00 31.08 47 GLN C N 1
ATOM 6029 C CA . GLN C 1 15 ? 25.156 67.587 67.393 1.00 29.79 47 GLN C CA 1
ATOM 6030 C C . GLN C 1 15 ? 24.466 66.416 66.708 1.00 29.92 47 GLN C C 1
ATOM 6031 O O . GLN C 1 15 ? 23.432 65.944 67.174 1.00 32.09 47 GLN C O 1
ATOM 6037 N N . LEU C 1 16 ? 25.044 65.966 65.593 1.00 28.90 48 LEU C N 1
ATOM 6038 C CA . LEU C 1 16 ? 24.509 64.852 64.818 1.00 28.55 48 LEU C CA 1
ATOM 6039 C C . LEU C 1 16 ? 25.188 63.557 65.229 1.00 30.59 48 LEU C C 1
ATOM 6040 O O . LEU C 1 16 ? 26.374 63.555 65.568 1.00 28.79 48 LEU C O 1
ATOM 6045 N N . GLY C 1 17 ? 24.451 62.450 65.169 1.00 30.97 49 GLY C N 1
ATOM 6046 C CA . GLY C 1 17 ? 25.043 61.172 65.534 1.00 33.96 49 GLY C CA 1
ATOM 6047 C C . GLY C 1 17 ? 24.104 60.229 66.262 1.00 35.36 49 GLY C C 1
ATOM 6048 O O . GLY C 1 17 ? 24.338 59.024 66.303 1.00 36.16 49 GLY C O 1
ATOM 6049 N N . THR C 1 18 ? 23.047 60.776 66.851 1.00 36.84 50 THR C N 1
ATOM 6050 C CA . THR C 1 18 ? 22.072 59.960 67.560 1.00 38.02 50 THR C CA 1
ATOM 6051 C C . THR C 1 18 ? 20.636 60.324 67.193 1.00 38.54 50 THR C C 1
ATOM 6052 O O . THR C 1 18 ? 20.133 59.886 66.160 1.00 41.36 50 THR C O 1
ATOM 6056 N N . THR C 1 19 ? 19.991 61.141 68.017 1.00 38.47 51 THR C N 1
ATOM 6057 C CA . THR C 1 19 ? 18.598 61.527 67.791 1.00 41.20 51 THR C CA 1
ATOM 6058 C C . THR C 1 19 ? 18.376 62.717 66.864 1.00 41.14 51 THR C C 1
ATOM 6059 O O . THR C 1 19 ? 17.298 62.864 66.289 1.00 42.43 51 THR C O 1
ATOM 6063 N N . ALA C 1 20 ? 19.378 63.573 66.724 1.00 39.79 52 ALA C N 1
ATOM 6064 C CA . ALA C 1 20 ? 19.231 64.742 65.870 1.00 37.94 52 ALA C CA 1
ATOM 6065 C C . ALA C 1 20 ? 18.878 64.345 64.435 1.00 37.02 52 ALA C C 1
ATOM 6066 O O . ALA C 1 20 ? 19.362 63.342 63.919 1.00 36.49 52 ALA C O 1
ATOM 6068 N N . PRO C 1 21 ? 18.003 65.117 63.778 1.00 36.90 53 PRO C N 1
ATOM 6069 C CA . PRO C 1 21 ? 17.618 64.809 62.395 1.00 34.64 53 PRO C CA 1
ATOM 6070 C C . PRO C 1 21 ? 18.841 64.864 61.477 1.00 33.76 53 PRO C C 1
ATOM 6071 O O . PRO C 1 21 ? 19.692 65.752 61.609 1.00 31.51 53 PRO C O 1
ATOM 6075 N N . GLY C 1 22 ? 18.915 63.918 60.541 1.00 32.78 54 GLY C N 1
ATOM 6076 C CA . GLY C 1 22 ? 20.045 63.856 59.632 1.00 31.34 54 GLY C CA 1
ATOM 6077 C C . GLY C 1 22 ? 21.176 62.979 60.159 1.00 31.68 54 GLY C C 1
ATOM 6078 O O . GLY C 1 22 ? 22.140 62.709 59.442 1.00 32.31 54 GLY C O 1
ATOM 6079 N N . SER C 1 23 ? 21.070 62.541 61.413 1.00 31.23 55 SER C N 1
ATOM 6080 C CA . SER C 1 23 ? 22.092 61.695 62.016 1.00 31.12 55 SER C CA 1
ATOM 6081 C C . SER C 1 23 ? 22.393 60.441 61.203 1.00 32.88 55 SER C C 1
ATOM 6082 O O . SER C 1 23 ? 23.556 60.132 60.963 1.00 36.27 55 SER C O 1
ATOM 6085 N N . PRO C 1 24 ? 21.353 59.693 60.775 1.00 33.10 56 PRO C N 1
ATOM 6086 C CA . PRO C 1 24 ? 21.574 58.472 59.988 1.00 32.18 56 PRO C CA 1
ATOM 6087 C C . PRO C 1 24 ? 22.435 58.725 58.755 1.00 30.88 56 PRO C C 1
ATOM 6088 O O . PRO C 1 24 ? 23.402 58.018 58.497 1.00 31.26 56 PRO C O 1
ATOM 6092 N N . THR C 1 25 ? 22.080 59.743 57.989 1.00 30.49 57 THR C N 1
ATOM 6093 C CA . THR C 1 25 ? 22.832 60.063 56.790 1.00 29.01 57 THR C CA 1
ATOM 6094 C C . THR C 1 25 ? 24.208 60.657 57.099 1.00 30.61 57 THR C C 1
ATOM 6095 O O . THR C 1 25 ? 25.138 60.514 56.291 1.00 29.89 57 THR C O 1
ATOM 6099 N N . TYR C 1 26 ? 24.354 61.313 58.256 1.00 27.00 58 TYR C N 1
ATOM 6100 C CA . TYR C 1 26 ? 25.657 61.866 58.616 1.00 26.43 58 TYR C CA 1
ATOM 6101 C C . TYR C 1 26 ? 26.617 60.717 58.889 1.00 25.81 58 TYR C C 1
ATOM 6102 O O . TYR C 1 26 ? 27.745 60.722 58.419 1.00 26.77 58 TYR C O 1
ATOM 6111 N N . LEU C 1 27 ? 26.168 59.730 59.655 1.00 26.23 59 LEU C N 1
ATOM 6112 C CA . LEU C 1 27 ? 27.016 58.590 59.960 1.00 28.66 59 LEU C CA 1
ATOM 6113 C C . LEU C 1 27 ? 27.472 57.897 58.669 1.00 29.76 59 LEU C C 1
ATOM 6114 O O . LEU C 1 27 ? 28.656 57.607 58.501 1.00 30.18 59 LEU C O 1
ATOM 6119 N N . ALA C 1 28 ? 26.546 57.658 57.745 1.00 30.91 60 ALA C N 1
ATOM 6120 C CA . ALA C 1 28 ? 26.904 57.013 56.483 1.00 30.19 60 ALA C CA 1
ATOM 6121 C C . ALA C 1 28 ? 27.918 57.854 55.715 1.00 30.12 60 ALA C C 1
ATOM 6122 O O . ALA C 1 28 ? 28.809 57.312 55.074 1.00 31.46 60 ALA C O 1
ATOM 6124 N N . ALA C 1 29 ? 27.780 59.176 55.764 1.00 29.80 61 ALA C N 1
ATOM 6125 C CA . ALA C 1 29 ? 28.720 60.040 55.059 1.00 31.02 61 ALA C CA 1
ATOM 6126 C C . ALA C 1 29 ? 30.105 59.921 55.685 1.00 31.65 61 ALA C C 1
ATOM 6127 O O . ALA C 1 29 ? 31.098 59.882 54.970 1.00 33.82 61 ALA C O 1
ATOM 6129 N N . VAL C 1 30 ? 30.168 59.854 57.015 1.00 33.33 62 VAL C N 1
ATOM 6130 C CA . VAL C 1 30 ? 31.445 59.716 57.723 1.00 33.77 62 VAL C CA 1
ATOM 6131 C C . VAL C 1 30 ? 32.157 58.434 57.308 1.00 35.06 62 VAL C C 1
ATOM 6132 O O . VAL C 1 30 ? 33.348 58.445 57.020 1.00 33.41 62 VAL C O 1
ATOM 6136 N N . ASP C 1 31 ? 31.414 57.331 57.282 1.00 36.43 63 ASP C N 1
ATOM 6137 C CA . ASP C 1 31 ? 31.976 56.038 56.911 1.00 36.75 63 ASP C CA 1
ATOM 6138 C C . ASP C 1 31 ? 32.360 56.009 55.444 1.00 36.68 63 ASP C C 1
ATOM 6139 O O . ASP C 1 31 ? 33.295 55.316 55.059 1.00 37.07 63 ASP C O 1
ATOM 6144 N N . ARG C 1 32 ? 31.646 56.769 54.626 1.00 37.33 64 ARG C N 1
ATOM 6145 C CA . ARG C 1 32 ? 31.969 56.824 53.211 1.00 39.98 64 ARG C CA 1
ATOM 6146 C C . ARG C 1 32 ? 33.286 57.598 53.100 1.00 39.91 64 ARG C C 1
ATOM 6147 O O . ARG C 1 32 ? 34.193 57.194 52.372 1.00 41.28 64 ARG C O 1
ATOM 6155 N N . PHE C 1 33 ? 33.386 58.705 53.836 1.00 39.19 65 PHE C N 1
ATOM 6156 C CA . PHE C 1 33 ? 34.596 59.524 53.843 1.00 37.55 65 PHE C CA 1
ATOM 6157 C C . PHE C 1 33 ? 35.791 58.670 54.240 1.00 38.34 65 PHE C C 1
ATOM 6158 O O . PHE C 1 33 ? 36.870 58.800 53.674 1.00 38.05 65 PHE C O 1
ATOM 6166 N N . ARG C 1 34 ? 35.603 57.811 55.235 1.00 39.40 66 ARG C N 1
ATOM 6167 C CA . ARG C 1 34 ? 36.682 56.936 55.674 1.00 41.68 66 ARG C CA 1
ATOM 6168 C C . ARG C 1 34 ? 37.118 56.017 54.533 1.00 44.26 66 ARG C C 1
ATOM 6169 O O . ARG C 1 34 ? 38.317 55.877 54.272 1.00 44.52 66 ARG C O 1
ATOM 6177 N N . GLU C 1 35 ? 36.145 55.400 53.859 1.00 45.54 67 GLU C N 1
ATOM 6178 C CA . GLU C 1 35 ? 36.434 54.504 52.738 1.00 46.63 67 GLU C CA 1
ATOM 6179 C C . GLU C 1 35 ? 37.259 55.243 51.698 1.00 46.02 67 GLU C C 1
ATOM 6180 O O . GLU C 1 35 ? 38.141 54.660 51.068 1.00 47.23 67 GLU C O 1
ATOM 6186 N N . GLU C 1 36 ? 36.975 56.531 51.528 1.00 46.31 68 GLU C N 1
ATOM 6187 C CA . GLU C 1 36 ? 37.691 57.352 50.557 1.00 46.84 68 GLU C CA 1
ATOM 6188 C C . GLU C 1 36 ? 39.099 57.740 50.988 1.00 48.05 68 GLU C C 1
ATOM 6189 O O . GLU C 1 36 ? 40.003 57.822 50.162 1.00 49.44 68 GLU C O 1
ATOM 6195 N N . ASN C 1 37 ? 39.284 57.993 52.278 1.00 50.00 69 ASN C N 1
ATOM 6196 C CA . ASN C 1 37 ? 40.597 58.376 52.792 1.00 51.12 69 ASN C CA 1
ATOM 6197 C C . ASN C 1 37 ? 41.007 57.407 53.894 1.00 52.61 69 ASN C C 1
ATOM 6198 O O . ASN C 1 37 ? 40.845 57.687 55.080 1.00 53.27 69 ASN C O 1
ATOM 6203 N N . PRO C 1 38 ? 41.562 56.251 53.508 1.00 54.45 70 PRO C N 1
ATOM 6204 C CA . PRO C 1 38 ? 41.994 55.229 54.465 1.00 55.17 70 PRO C CA 1
ATOM 6205 C C . PRO C 1 38 ? 43.026 55.695 55.498 1.00 55.36 70 PRO C C 1
ATOM 6206 O O . PRO C 1 38 ? 43.033 55.216 56.632 1.00 54.97 70 PRO C O 1
ATOM 6210 N N . GLY C 1 39 ? 43.886 56.632 55.113 1.00 54.77 71 GLY C N 1
ATOM 6211 C CA . GLY C 1 39 ? 44.900 57.105 56.036 1.00 56.11 71 GLY C CA 1
ATOM 6212 C C . GLY C 1 39 ? 44.483 58.234 56.962 1.00 57.01 71 GLY C C 1
ATOM 6213 O O . GLY C 1 39 ? 45.331 58.828 57.631 1.00 57.26 71 GLY C O 1
ATOM 6214 N N . VAL C 1 40 ? 43.188 58.535 57.013 1.00 56.74 72 VAL C N 1
ATOM 6215 C CA . VAL C 1 40 ? 42.692 59.611 57.867 1.00 56.35 72 VAL C CA 1
ATOM 6216 C C . VAL C 1 40 ? 41.662 59.135 58.891 1.00 56.54 72 VAL C C 1
ATOM 6217 O O . VAL C 1 40 ? 40.564 58.717 58.525 1.00 57.06 72 VAL C O 1
ATOM 6221 N N . LYS C 1 41 ? 42.014 59.201 60.173 1.00 56.48 73 LYS C N 1
ATOM 6222 C CA . LYS C 1 41 ? 41.095 58.794 61.227 1.00 55.65 73 LYS C CA 1
ATOM 6223 C C . LYS C 1 41 ? 40.101 59.908 61.500 1.00 54.07 73 LYS C C 1
ATOM 6224 O O . LYS C 1 41 ? 40.454 61.086 61.475 1.00 54.16 73 LYS C O 1
ATOM 6230 N N . ILE C 1 42 ? 38.855 59.529 61.751 1.00 52.32 74 ILE C N 1
ATOM 6231 C CA . ILE C 1 42 ? 37.804 60.493 62.047 1.00 51.18 74 ILE C CA 1
ATOM 6232 C C . ILE C 1 42 ? 37.181 60.131 63.382 1.00 49.90 74 ILE C C 1
ATOM 6233 O O . ILE C 1 42 ? 36.787 58.984 63.594 1.00 49.47 74 ILE C O 1
ATOM 6238 N N . LYS C 1 43 ? 37.100 61.097 64.288 1.00 48.30 75 LYS C N 1
ATOM 6239 C CA . LYS C 1 43 ? 36.474 60.834 65.574 1.00 46.57 75 LYS C CA 1
ATOM 6240 C C . LYS C 1 43 ? 35.325 61.805 65.786 1.00 44.22 75 LYS C C 1
ATOM 6241 O O . LYS C 1 43 ? 35.458 62.993 65.512 1.00 45.13 75 LYS C O 1
ATOM 6247 N N . ASN C 1 44 ? 34.191 61.304 66.260 1.00 41.94 76 ASN C N 1
ATOM 6248 C CA . ASN C 1 44 ? 33.046 62.172 66.515 1.00 40.07 76 ASN C CA 1
ATOM 6249 C C . ASN C 1 44 ? 32.748 62.339 67.995 1.00 38.20 76 ASN C C 1
ATOM 6250 O O . ASN C 1 44 ? 32.686 61.360 68.735 1.00 38.07 76 ASN C O 1
ATOM 6255 N N . LEU C 1 45 ? 32.589 63.588 68.424 1.00 36.65 77 LEU C N 1
ATOM 6256 C CA . LEU C 1 45 ? 32.222 63.885 69.804 1.00 34.94 77 LEU C CA 1
ATOM 6257 C C . LEU C 1 45 ? 30.795 64.394 69.653 1.00 32.56 77 LEU C C 1
ATOM 6258 O O . LEU C 1 45 ? 30.564 65.436 69.046 1.00 32.06 77 LEU C O 1
ATOM 6263 N N . VAL C 1 46 ? 29.831 63.651 70.179 1.00 30.66 78 VAL C N 1
ATOM 6264 C CA . VAL C 1 46 ? 28.442 64.054 70.037 1.00 29.67 78 VAL C CA 1
ATOM 6265 C C . VAL C 1 46 ? 27.864 64.699 71.284 1.00 31.50 78 VAL C C 1
ATOM 6266 O O . VAL C 1 46 ? 28.044 64.206 72.400 1.00 31.17 78 VAL C O 1
ATOM 6270 N N . ASN C 1 47 ? 27.174 65.816 71.075 1.00 30.22 79 ASN C N 1
ATOM 6271 C CA . ASN C 1 47 ? 26.521 66.565 72.145 1.00 31.52 79 ASN C CA 1
ATOM 6272 C C . ASN C 1 47 ? 25.278 67.231 71.561 1.00 31.85 79 ASN C C 1
ATOM 6273 O O . ASN C 1 47 ? 25.220 67.495 70.362 1.00 31.03 79 ASN C O 1
ATOM 6278 N N . GLY C 1 48 ? 24.294 67.510 72.412 1.00 32.79 80 GLY C N 1
ATOM 6279 C CA . GLY C 1 48 ? 23.070 68.123 71.940 1.00 30.89 80 GLY C CA 1
ATOM 6280 C C . GLY C 1 48 ? 23.003 69.604 72.235 1.00 31.17 80 GLY C C 1
ATOM 6281 O O . GLY C 1 48 ? 23.762 70.388 71.673 1.00 32.66 80 GLY C O 1
ATOM 6282 N N . ASP C 1 49 ? 22.089 69.982 73.121 1.00 31.29 81 ASP C N 1
ATOM 6283 C CA . ASP C 1 49 ? 21.896 71.373 73.504 1.00 32.13 81 ASP C CA 1
ATOM 6284 C C . ASP C 1 49 ? 23.099 71.972 74.224 1.00 31.32 81 ASP C C 1
ATOM 6285 O O . ASP C 1 49 ? 23.290 73.192 74.208 1.00 30.60 81 ASP C O 1
ATOM 6290 N N . ASP C 1 50 ? 23.911 71.120 74.844 1.00 29.27 82 ASP C N 1
ATOM 6291 C CA . ASP C 1 50 ? 25.083 71.586 75.573 1.00 29.65 82 ASP C CA 1
ATOM 6292 C C . ASP C 1 50 ? 26.411 71.475 74.807 1.00 30.15 82 ASP C C 1
ATOM 6293 O O . ASP C 1 50 ? 27.479 71.522 75.412 1.00 31.32 82 ASP C O 1
ATOM 6298 N N . LEU C 1 51 ? 26.362 71.325 73.489 1.00 29.16 83 LEU C N 1
ATOM 6299 C CA . LEU C 1 51 ? 27.605 71.211 72.720 1.00 28.10 83 LEU C CA 1
ATOM 6300 C C . LEU C 1 51 ? 28.424 72.492 72.819 1.00 27.91 83 LEU C C 1
ATOM 6301 O O . LEU C 1 51 ? 29.633 72.449 73.058 1.00 29.27 83 LEU C O 1
ATOM 6306 N N . ALA C 1 52 ? 27.761 73.627 72.616 1.00 26.95 84 ALA C N 1
ATOM 6307 C CA . ALA C 1 52 ? 28.422 74.923 72.691 1.00 29.10 84 ALA C CA 1
ATOM 6308 C C . ALA C 1 52 ? 29.174 75.082 74.015 1.00 30.99 84 ALA C C 1
ATOM 6309 O O . ALA C 1 52 ? 30.323 75.519 74.024 1.00 33.20 84 ALA C O 1
ATOM 6311 N N . GLN C 1 53 ? 28.529 74.731 75.127 1.00 31.26 85 GLN C N 1
ATOM 6312 C CA . GLN C 1 53 ? 29.157 74.834 76.446 1.00 33.56 85 GLN C CA 1
ATOM 6313 C C . GLN C 1 53 ? 30.357 73.904 76.527 1.00 32.34 85 GLN C C 1
ATOM 6314 O O . GLN C 1 53 ? 31.428 74.306 76.970 1.00 32.77 85 GLN C O 1
ATOM 6320 N N . VAL C 1 54 ? 30.167 72.655 76.104 1.00 30.86 86 VAL C N 1
ATOM 6321 C CA . VAL C 1 54 ? 31.235 71.662 76.137 1.00 30.07 86 VAL C CA 1
ATOM 6322 C C . VAL C 1 54 ? 32.381 72.074 75.236 1.00 30.71 86 VAL C C 1
ATOM 6323 O O . VAL C 1 54 ? 33.542 71.851 75.569 1.00 31.22 86 VAL C O 1
ATOM 6327 N N . TYR C 1 55 ? 32.057 72.666 74.089 1.00 29.01 87 TYR C N 1
ATOM 6328 C CA . TYR C 1 55 ? 33.105 73.107 73.178 1.00 28.11 87 TYR C CA 1
ATOM 6329 C C . TYR C 1 55 ? 33.931 74.248 73.797 1.00 28.03 87 TYR C C 1
ATOM 6330 O O . TYR C 1 55 ? 35.150 74.272 73.670 1.00 26.97 87 TYR C O 1
ATOM 6339 N N . GLU C 1 56 ? 33.270 75.190 74.462 1.00 27.53 88 GLU C N 1
ATOM 6340 C CA . GLU C 1 56 ? 33.987 76.310 75.077 1.00 29.45 88 GLU C CA 1
ATOM 6341 C C . GLU C 1 56 ? 34.917 75.826 76.188 1.00 29.60 88 GLU C C 1
ATOM 6342 O O . GLU C 1 56 ? 36.028 76.331 76.353 1.00 29.73 88 GLU C O 1
ATOM 6348 N N . THR C 1 57 ? 34.479 74.825 76.938 1.00 29.78 89 THR C N 1
ATOM 6349 C CA . THR C 1 57 ? 35.325 74.286 77.991 1.00 30.54 89 THR C CA 1
ATOM 6350 C C . THR C 1 57 ? 36.552 73.625 77.356 1.00 30.93 89 THR C C 1
ATOM 6351 O O . THR C 1 57 ? 37.646 73.671 77.915 1.00 33.42 89 THR C O 1
ATOM 6355 N N . SER C 1 58 ? 36.371 73.010 76.189 1.00 30.53 90 SER C N 1
ATOM 6356 C CA . SER C 1 58 ? 37.483 72.364 75.489 1.00 30.49 90 SER C CA 1
ATOM 6357 C C . SER C 1 58 ? 38.416 73.398 74.874 1.00 29.79 90 SER C C 1
ATOM 6358 O O . SER C 1 58 ? 39.620 73.195 74.815 1.00 28.40 90 SER C O 1
ATOM 6361 N N . ARG C 1 59 ? 37.844 74.499 74.398 1.00 30.11 91 ARG C N 1
ATOM 6362 C CA . ARG C 1 59 ? 38.613 75.567 73.771 1.00 32.03 91 ARG C CA 1
ATOM 6363 C C . ARG C 1 59 ? 39.555 76.237 74.778 1.00 34.04 91 ARG C C 1
ATOM 6364 O O . ARG C 1 59 ? 40.707 76.536 74.473 1.00 34.88 91 ARG C O 1
ATOM 6372 N N . LEU C 1 60 ? 39.051 76.459 75.985 1.00 36.50 92 LEU C N 1
ATOM 6373 C CA . LEU C 1 60 ? 39.828 77.078 77.049 1.00 37.74 92 LEU C CA 1
ATOM 6374 C C . LEU C 1 60 ? 40.945 76.158 77.545 1.00 38.38 92 LEU C C 1
ATOM 6375 O O . LEU C 1 60 ? 41.950 76.622 78.077 1.00 40.16 92 LEU C O 1
ATOM 6380 N N . ALA C 1 61 ? 40.769 74.854 77.368 1.00 37.82 93 ALA C N 1
ATOM 6381 C CA . ALA C 1 61 ? 41.780 73.891 77.790 1.00 37.30 93 ALA C CA 1
ATOM 6382 C C . ALA C 1 61 ? 42.715 73.606 76.622 1.00 38.23 93 ALA C C 1
ATOM 6383 O O . ALA C 1 61 ? 43.590 72.747 76.710 1.00 37.53 93 ALA C O 1
ATOM 6385 N N . ARG C 1 62 ? 42.515 74.339 75.529 1.00 38.80 94 ARG C N 1
ATOM 6386 C CA . ARG C 1 62 ? 43.330 74.188 74.327 1.00 39.72 94 ARG C CA 1
ATOM 6387 C C . ARG C 1 62 ? 43.355 72.765 73.778 1.00 40.41 94 ARG C C 1
ATOM 6388 O O . ARG C 1 62 ? 44.419 72.238 73.430 1.00 42.04 94 ARG C O 1
ATOM 6396 N N . LYS C 1 63 ? 42.183 72.141 73.706 1.00 39.00 95 LYS C N 1
ATOM 6397 C CA . LYS C 1 63 ? 42.083 70.789 73.169 1.00 38.60 95 LYS C CA 1
ATOM 6398 C C . LYS C 1 63 ? 40.715 70.568 72.517 1.00 36.44 95 LYS C C 1
ATOM 6399 O O . LYS C 1 63 ? 40.176 69.466 72.544 1.00 37.02 95 LYS C O 1
ATOM 6405 N N . GLU C 1 64 ? 40.171 71.627 71.920 1.00 33.40 96 GLU C N 1
ATOM 6406 C CA . GLU C 1 64 ? 38.868 71.557 71.267 1.00 32.10 96 GLU C CA 1
ATOM 6407 C C . GLU C 1 64 ? 38.931 70.827 69.927 1.00 30.87 96 GLU C C 1
ATOM 6408 O O . GLU C 1 64 ? 39.984 70.759 69.290 1.00 29.67 96 GLU C O 1
ATOM 6414 N N . ALA C 1 65 ? 37.790 70.285 69.510 1.00 29.68 97 ALA C N 1
ATOM 6415 C CA . ALA C 1 65 ? 37.687 69.571 68.245 1.00 27.98 97 ALA C CA 1
ATOM 6416 C C . ALA C 1 65 ? 38.172 70.460 67.100 1.00 28.42 97 ALA C C 1
ATOM 6417 O O . ALA C 1 65 ? 38.234 71.680 67.242 1.00 29.34 97 ALA C O 1
ATOM 6419 N N . ASP C 1 66 ? 38.509 69.846 65.967 1.00 28.13 98 ASP C N 1
ATOM 6420 C CA . ASP C 1 66 ? 38.992 70.572 64.793 1.00 27.72 98 ASP C CA 1
ATOM 6421 C C . ASP C 1 66 ? 37.858 71.213 63.992 1.00 27.37 98 ASP C C 1
ATOM 6422 O O . ASP C 1 66 ? 38.030 72.264 63.364 1.00 23.51 98 ASP C O 1
ATOM 6427 N N . VAL C 1 67 ? 36.701 70.558 64.008 1.00 26.32 99 VAL C N 1
ATOM 6428 C CA . VAL C 1 67 ? 35.528 71.030 63.280 1.00 24.04 99 VAL C CA 1
ATOM 6429 C C . VAL C 1 67 ? 34.314 70.885 64.180 1.00 23.88 99 VAL C C 1
ATOM 6430 O O . VAL C 1 67 ? 34.164 69.884 64.893 1.00 24.80 99 VAL C O 1
ATOM 6434 N N . VAL C 1 68 ? 33.445 71.884 64.145 1.00 23.33 100 VAL C N 1
ATOM 6435 C CA . VAL C 1 68 ? 32.245 71.861 64.964 1.00 25.13 100 VAL C CA 1
ATOM 6436 C C . VAL C 1 68 ? 31.001 71.875 64.091 1.00 24.06 100 VAL C C 1
ATOM 6437 O O . VAL C 1 68 ? 30.971 72.519 63.052 1.00 25.69 100 VAL C O 1
ATOM 6449 N N . VAL C 1 70 ? 27.268 72.848 64.575 1.00 25.35 102 VAL C N 1
ATOM 6450 C CA . VAL C 1 70 ? 26.186 73.424 65.377 1.00 26.51 102 VAL C CA 1
ATOM 6451 C C . VAL C 1 70 ? 25.409 74.457 64.576 1.00 26.24 102 VAL C C 1
ATOM 6452 O O . VAL C 1 70 ? 25.864 74.930 63.533 1.00 26.61 102 VAL C O 1
ATOM 6456 N N . ASN C 1 71 ? 24.240 74.823 65.088 1.00 24.29 103 ASN C N 1
ATOM 6457 C CA . ASN C 1 71 ? 23.422 75.810 64.423 1.00 26.40 103 ASN C CA 1
ATOM 6458 C C . ASN C 1 71 ? 23.837 77.189 64.917 1.00 28.08 103 ASN C C 1
ATOM 6459 O O . ASN C 1 71 ? 24.751 77.320 65.737 1.00 25.41 103 ASN C O 1
ATOM 6464 N N . LEU C 1 72 ? 23.162 78.213 64.408 1.00 28.94 104 LEU C N 1
ATOM 6465 C CA . LEU C 1 72 ? 23.457 79.582 64.779 1.00 30.55 104 LEU C CA 1
ATOM 6466 C C . LEU C 1 72 ? 22.417 80.091 65.759 1.00 31.63 104 LEU C C 1
ATOM 6467 O O . LEU C 1 72 ? 21.254 80.285 65.402 1.00 33.03 104 LEU C O 1
ATOM 6472 N N . TYR C 1 73 ? 22.835 80.291 67.001 1.00 32.22 105 TYR C N 1
ATOM 6473 C CA . TYR C 1 73 ? 21.939 80.814 68.016 1.00 32.39 105 TYR C CA 1
ATOM 6474 C C . TYR C 1 73 ? 22.753 81.650 68.995 1.00 33.33 105 TYR C C 1
ATOM 6475 O O . TYR C 1 73 ? 23.980 81.719 68.893 1.00 31.85 105 TYR C O 1
ATOM 6484 N N . ASP C 1 74 ? 22.065 82.275 69.943 1.00 35.03 106 ASP C N 1
ATOM 6485 C CA . ASP C 1 74 ? 22.691 83.146 70.937 1.00 35.62 106 ASP C CA 1
ATOM 6486 C C . ASP C 1 74 ? 24.164 82.887 71.265 1.00 35.45 106 ASP C C 1
ATOM 6487 O O . ASP C 1 74 ? 25.020 83.736 71.013 1.00 35.63 106 ASP C O 1
ATOM 6492 N N . LYS C 1 75 ? 24.457 81.722 71.834 1.00 33.40 107 LYS C N 1
ATOM 6493 C CA . LYS C 1 75 ? 25.824 81.387 72.216 1.00 32.76 107 LYS C CA 1
ATOM 6494 C C . LYS C 1 75 ? 26.858 81.324 71.088 1.00 33.50 107 LYS C C 1
ATOM 6495 O O . LYS C 1 75 ? 27.905 81.960 71.183 1.00 34.50 107 LYS C O 1
ATOM 6501 N N . THR C 1 76 ? 26.578 80.568 70.028 1.00 33.03 108 THR C N 1
ATOM 6502 C CA . THR C 1 76 ? 27.529 80.443 68.921 1.00 30.59 108 THR C CA 1
ATOM 6503 C C . THR C 1 76 ? 27.618 81.731 68.118 1.00 30.40 108 THR C C 1
ATOM 6504 O O . THR C 1 76 ? 28.507 81.901 67.298 1.00 29.23 108 THR C O 1
ATOM 6508 N N . LEU C 1 77 ? 26.694 82.644 68.378 1.00 31.11 109 LEU C N 1
ATOM 6509 C CA . LEU C 1 77 ? 26.654 83.929 67.701 1.00 31.70 109 LEU C CA 1
ATOM 6510 C C . LEU C 1 77 ? 27.830 84.790 68.188 1.00 31.34 109 LEU C C 1
ATOM 6511 O O . LEU C 1 77 ? 28.213 85.766 67.544 1.00 30.69 109 LEU C O 1
ATOM 6516 N N . ALA C 1 78 ? 28.403 84.403 69.323 1.00 31.14 110 ALA C N 1
ATOM 6517 C CA . ALA C 1 78 ? 29.515 85.131 69.929 1.00 32.25 110 ALA C CA 1
ATOM 6518 C C . ALA C 1 78 ? 30.887 84.518 69.672 1.00 33.22 110 ALA C C 1
ATOM 6519 O O . ALA C 1 78 ? 31.895 85.097 70.061 1.00 33.89 110 ALA C O 1
ATOM 6521 N N . TRP C 1 79 ? 30.932 83.361 69.024 1.00 32.14 111 TRP C N 1
ATOM 6522 C CA . TRP C 1 79 ? 32.204 82.688 68.763 1.00 31.71 111 TRP C CA 1
ATOM 6523 C C . TRP C 1 79 ? 33.145 83.392 67.801 1.00 31.20 111 TRP C C 1
ATOM 6524 O O . TRP C 1 79 ? 34.349 83.413 68.021 1.00 32.17 111 TRP C O 1
ATOM 6535 N N . THR C 1 80 ? 32.598 83.951 66.731 1.00 32.38 112 THR C N 1
ATOM 6536 C CA . THR C 1 80 ? 33.417 84.597 65.719 1.00 35.07 112 THR C CA 1
ATOM 6537 C C . THR C 1 80 ? 34.175 85.822 66.212 1.00 36.22 112 THR C C 1
ATOM 6538 O O . THR C 1 80 ? 35.378 85.929 66.004 1.00 37.69 112 THR C O 1
ATOM 6542 N N . ASP C 1 81 ? 33.490 86.740 66.879 1.00 37.56 113 ASP C N 1
ATOM 6543 C CA . ASP C 1 81 ? 34.166 87.938 67.343 1.00 37.23 113 ASP C CA 1
ATOM 6544 C C . ASP C 1 81 ? 35.263 87.679 68.374 1.00 36.40 113 ASP C C 1
ATOM 6545 O O . ASP C 1 81 ? 36.316 88.309 68.311 1.00 34.76 113 ASP C O 1
ATOM 6550 N N . VAL C 1 82 ? 35.036 86.762 69.315 1.00 34.60 114 VAL C N 1
ATOM 6551 C CA . VAL C 1 82 ? 36.065 86.476 70.315 1.00 35.22 114 VAL C CA 1
ATOM 6552 C C . VAL C 1 82 ? 37.133 85.508 69.814 1.00 34.10 114 VAL C C 1
ATOM 6553 O O . VAL C 1 82 ? 38.142 85.300 70.478 1.00 34.62 114 VAL C O 1
ATOM 6557 N N . GLY C 1 83 ? 36.911 84.908 68.649 1.00 33.31 115 GLY C N 1
ATOM 6558 C CA . GLY C 1 83 ? 37.898 83.987 68.117 1.00 32.29 115 GLY C CA 1
ATOM 6559 C C . GLY C 1 83 ? 37.849 82.556 68.625 1.00 32.26 115 GLY C C 1
ATOM 6560 O O . GLY C 1 83 ? 38.845 81.834 68.524 1.00 31.27 115 GLY C O 1
ATOM 6561 N N . ALA C 1 84 ? 36.722 82.121 69.184 1.00 31.89 116 ALA C N 1
ATOM 6562 C CA . ALA C 1 84 ? 36.638 80.729 69.639 1.00 32.20 116 ALA C CA 1
ATOM 6563 C C . ALA C 1 84 ? 36.551 79.887 68.358 1.00 32.57 116 ALA C C 1
ATOM 6564 O O . ALA C 1 84 ? 36.845 78.686 68.340 1.00 31.83 116 ALA C O 1
ATOM 6566 N N . THR C 1 85 ? 36.182 80.570 67.280 1.00 33.34 117 THR C N 1
ATOM 6567 C CA . THR C 1 85 ? 36.026 79.972 65.963 1.00 34.66 117 THR C CA 1
ATOM 6568 C C . THR C 1 85 ? 36.566 80.961 64.911 1.00 34.58 117 THR C C 1
ATOM 6569 O O . THR C 1 85 ? 36.298 82.153 64.999 1.00 35.37 117 THR C O 1
ATOM 6573 N N . VAL C 1 86 ? 37.321 80.479 63.924 1.00 34.87 118 VAL C N 1
ATOM 6574 C CA . VAL C 1 86 ? 37.904 81.377 62.924 1.00 36.05 118 VAL C CA 1
ATOM 6575 C C . VAL C 1 86 ? 37.012 81.767 61.738 1.00 37.42 118 VAL C C 1
ATOM 6576 O O . VAL C 1 86 ? 36.045 81.070 61.408 1.00 37.41 118 VAL C O 1
ATOM 6580 N N . ASP C 1 87 ? 37.351 82.896 61.110 1.00 37.91 119 ASP C N 1
ATOM 6581 C CA . ASP C 1 87 ? 36.620 83.402 59.950 1.00 37.96 119 ASP C CA 1
ATOM 6582 C C . ASP C 1 87 ? 36.772 82.354 58.864 1.00 38.63 119 ASP C C 1
ATOM 6583 O O . ASP C 1 87 ? 37.883 81.943 58.534 1.00 37.77 119 ASP C O 1
ATOM 6588 N N . VAL C 1 88 ? 35.646 81.934 58.305 1.00 38.93 120 VAL C N 1
ATOM 6589 C CA . VAL C 1 88 ? 35.643 80.909 57.288 1.00 38.94 120 VAL C CA 1
ATOM 6590 C C . VAL C 1 88 ? 35.582 81.443 55.850 1.00 40.25 120 VAL C C 1
ATOM 6591 O O . VAL C 1 88 ? 35.742 80.677 54.898 1.00 40.83 120 VAL C O 1
ATOM 6595 N N . LYS C 1 89 ? 35.376 82.747 55.686 1.00 41.73 121 LYS C N 1
ATOM 6596 C CA . LYS C 1 89 ? 35.315 83.325 54.342 1.00 43.57 121 LYS C CA 1
ATOM 6597 C C . LYS C 1 89 ? 36.566 83.055 53.494 1.00 44.75 121 LYS C C 1
ATOM 6598 O O . LYS C 1 89 ? 36.460 82.764 52.300 1.00 43.42 121 LYS C O 1
ATOM 6604 N N . PRO C 1 90 ? 37.768 83.172 54.092 1.00 45.16 122 PRO C N 1
ATOM 6605 C CA . PRO C 1 90 ? 38.990 82.917 53.324 1.00 44.86 122 PRO C CA 1
ATOM 6606 C C . PRO C 1 90 ? 38.918 81.539 52.691 1.00 44.31 122 PRO C C 1
ATOM 6607 O O . PRO C 1 90 ? 39.423 81.318 51.594 1.00 44.02 122 PRO C O 1
ATOM 6611 N N . TYR C 1 91 ? 38.279 80.613 53.396 1.00 44.63 123 TYR C N 1
ATOM 6612 C CA . TYR C 1 91 ? 38.142 79.247 52.911 1.00 45.11 123 TYR C CA 1
ATOM 6613 C C . TYR C 1 91 ? 37.000 79.101 51.886 1.00 45.77 123 TYR C C 1
ATOM 6614 O O . TYR C 1 91 ? 37.154 78.431 50.875 1.00 43.96 123 TYR C O 1
ATOM 6623 N N . LEU C 1 92 ? 35.856 79.729 52.123 1.00 45.90 124 LEU C N 1
ATOM 6624 C CA . LEU C 1 92 ? 34.780 79.634 51.145 1.00 46.81 124 LEU C CA 1
ATOM 6625 C C . LEU C 1 92 ? 35.336 80.137 49.801 1.00 49.33 124 LEU C C 1
ATOM 6626 O O . LEU C 1 92 ? 34.952 79.648 48.735 1.00 49.80 124 LEU C O 1
ATOM 6631 N N . ASP C 1 93 ? 36.265 81.094 49.877 1.00 50.61 125 ASP C N 1
ATOM 6632 C CA . ASP C 1 93 ? 36.882 81.691 48.698 1.00 51.56 125 ASP C CA 1
ATOM 6633 C C . ASP C 1 93 ? 37.921 80.831 47.988 1.00 51.33 125 ASP C C 1
ATOM 6634 O O . ASP C 1 93 ? 37.816 80.647 46.781 1.00 50.85 125 ASP C O 1
ATOM 6639 N N . ASP C 1 94 ? 38.931 80.312 48.686 1.00 51.28 126 ASP C N 1
ATOM 6640 C CA . ASP C 1 94 ? 39.878 79.436 47.987 1.00 52.50 126 ASP C CA 1
ATOM 6641 C C . ASP C 1 94 ? 38.995 78.244 47.619 1.00 54.75 126 ASP C C 1
ATOM 6642 O O . ASP C 1 94 ? 37.785 78.301 47.810 1.00 56.82 126 ASP C O 1
ATOM 6647 N N . TRP C 1 95 ? 39.581 77.152 47.142 1.00 57.19 127 TRP C N 1
ATOM 6648 C CA . TRP C 1 95 ? 38.803 75.957 46.799 1.00 58.93 127 TRP C CA 1
ATOM 6649 C C . TRP C 1 95 ? 37.352 76.188 46.336 1.00 57.21 127 TRP C C 1
ATOM 6650 O O . TRP C 1 95 ? 36.486 75.334 46.522 1.00 57.08 127 TRP C O 1
ATOM 6661 N N . GLY C 1 96 ? 37.106 77.349 45.728 1.00 56.39 128 GLY C N 1
ATOM 6662 C CA . GLY C 1 96 ? 35.794 77.726 45.208 1.00 54.18 128 GLY C CA 1
ATOM 6663 C C . GLY C 1 96 ? 34.559 77.030 45.753 1.00 53.22 128 GLY C C 1
ATOM 6664 O O . GLY C 1 96 ? 33.835 76.371 45.012 1.00 52.87 128 GLY C O 1
ATOM 6665 N N . LEU C 1 97 ? 34.292 77.187 47.044 1.00 52.42 129 LEU C N 1
ATOM 6666 C CA . LEU C 1 97 ? 33.116 76.557 47.613 1.00 50.29 129 LEU C CA 1
ATOM 6667 C C . LEU C 1 97 ? 31.920 77.507 47.658 1.00 49.99 129 LEU C C 1
ATOM 6668 O O . LEU C 1 97 ? 30.778 77.065 47.609 1.00 49.14 129 LEU C O 1
ATOM 6673 N N . ARG C 1 98 ? 32.166 78.811 47.755 1.00 50.40 130 ARG C N 1
ATOM 6674 C CA . ARG C 1 98 ? 31.046 79.744 47.753 1.00 51.32 130 ARG C CA 1
ATOM 6675 C C . ARG C 1 98 ? 30.526 79.622 46.332 1.00 50.88 130 ARG C C 1
ATOM 6676 O O . ARG C 1 98 ? 31.307 79.440 45.401 1.00 53.80 130 ARG C O 1
ATOM 6684 N N . GLY C 1 99 ? 29.222 79.708 46.147 1.00 49.05 131 GLY C N 1
ATOM 6685 C CA . GLY C 1 99 ? 28.697 79.529 44.806 1.00 45.95 131 GLY C CA 1
ATOM 6686 C C . GLY C 1 99 ? 27.980 78.196 44.872 1.00 43.90 131 GLY C C 1
ATOM 6687 O O . GLY C 1 99 ? 27.086 77.904 44.076 1.00 43.40 131 GLY C O 1
ATOM 6688 N N . ARG C 1 100 ? 28.406 77.379 45.833 1.00 41.24 132 ARG C N 1
ATOM 6689 C CA . ARG C 1 100 ? 27.781 76.090 46.094 1.00 39.23 132 ARG C CA 1
ATOM 6690 C C . ARG C 1 100 ? 26.730 76.392 47.166 1.00 38.44 132 ARG C C 1
ATOM 6691 O O . ARG C 1 100 ? 25.862 75.570 47.448 1.00 39.45 132 ARG C O 1
ATOM 6699 N N . VAL C 1 101 ? 26.825 77.592 47.740 1.00 37.67 133 VAL C N 1
ATOM 6700 C CA . VAL C 1 101 ? 25.932 78.059 48.801 1.00 37.41 133 VAL C CA 1
ATOM 6701 C C . VAL C 1 101 ? 24.825 78.998 48.310 1.00 39.28 133 VAL C C 1
ATOM 6702 O O . VAL C 1 101 ? 25.077 79.910 47.524 1.00 39.56 133 VAL C O 1
ATOM 6706 N N . LEU C 1 102 ? 23.601 78.782 48.776 1.00 38.76 134 LEU C N 1
ATOM 6707 C CA . LEU C 1 102 ? 22.487 79.639 48.389 1.00 39.71 134 LEU C CA 1
ATOM 6708 C C . LEU C 1 102 ? 22.825 81.066 48.830 1.00 40.82 134 LEU C C 1
ATOM 6709 O O . LEU C 1 102 ? 23.161 81.290 49.989 1.00 43.42 134 LEU C O 1
ATOM 6714 N N . PRO C 1 103 ? 22.736 82.052 47.918 1.00 41.69 135 PRO C N 1
ATOM 6715 C CA . PRO C 1 103 ? 23.051 83.444 48.264 1.00 41.08 135 PRO C CA 1
ATOM 6716 C C . PRO C 1 103 ? 22.493 83.913 49.605 1.00 41.91 135 PRO C C 1
ATOM 6717 O O . PRO C 1 103 ? 23.215 84.501 50.410 1.00 42.80 135 PRO C O 1
ATOM 6721 N N . ALA C 1 104 ? 21.212 83.655 49.847 1.00 41.48 136 ALA C N 1
ATOM 6722 C CA . ALA C 1 104 ? 20.591 84.050 51.106 1.00 40.53 136 ALA C CA 1
ATOM 6723 C C . ALA C 1 104 ? 21.243 83.323 52.288 1.00 39.49 136 ALA C C 1
ATOM 6724 O O . ALA C 1 104 ? 21.422 83.895 53.365 1.00 39.23 136 ALA C O 1
ATOM 6726 N N . ALA C 1 105 ? 21.594 82.060 52.090 1.00 37.68 137 ALA C N 1
ATOM 6727 C CA . ALA C 1 105 ? 22.228 81.295 53.153 1.00 38.10 137 ALA C CA 1
ATOM 6728 C C . ALA C 1 105 ? 23.580 81.893 53.522 1.00 37.92 137 ALA C C 1
ATOM 6729 O O . ALA C 1 105 ? 23.895 82.055 54.699 1.00 38.52 137 ALA C O 1
ATOM 6731 N N . LEU C 1 106 ? 24.381 82.217 52.515 1.00 38.70 138 LEU C N 1
ATOM 6732 C CA . LEU C 1 106 ? 25.698 82.779 52.770 1.00 40.64 138 LEU C CA 1
ATOM 6733 C C . LEU C 1 106 ? 25.606 84.142 53.448 1.00 40.92 138 LEU C C 1
ATOM 6734 O O . LEU C 1 106 ? 26.434 84.484 54.297 1.00 42.21 138 LEU C O 1
ATOM 6739 N N . ALA C 1 107 ? 24.593 84.914 53.075 1.00 40.05 139 ALA C N 1
ATOM 6740 C CA . ALA C 1 107 ? 24.397 86.233 53.653 1.00 40.28 139 ALA C CA 1
ATOM 6741 C C . ALA C 1 107 ? 24.032 86.127 55.130 1.00 41.17 139 ALA C C 1
ATOM 6742 O O . ALA C 1 107 ? 24.603 86.822 55.980 1.00 40.83 139 ALA C O 1
ATOM 6744 N N . ASP C 1 108 ? 23.079 85.251 55.433 1.00 41.17 140 ASP C N 1
ATOM 6745 C CA . ASP C 1 108 ? 22.629 85.066 56.807 1.00 40.73 140 ASP C CA 1
ATOM 6746 C C . ASP C 1 108 ? 23.723 84.520 57.724 1.00 39.79 140 ASP C C 1
ATOM 6747 O O . ASP C 1 108 ? 23.625 84.640 58.952 1.00 39.85 140 ASP C O 1
ATOM 6752 N N . TRP C 1 109 ? 24.760 83.923 57.137 1.00 38.16 141 TRP C N 1
ATOM 6753 C CA . TRP C 1 109 ? 25.862 83.374 57.930 1.00 38.22 141 TRP C CA 1
ATOM 6754 C C . TRP C 1 109 ? 27.057 84.328 57.999 1.00 39.63 141 TRP C C 1
ATOM 6755 O O . TRP C 1 109 ? 28.115 83.958 58.518 1.00 38.64 141 TRP C O 1
ATOM 6766 N N . THR C 1 110 ? 26.881 85.542 57.472 1.00 40.59 142 THR C N 1
ATOM 6767 C CA . THR C 1 110 ? 27.926 86.573 57.465 1.00 40.37 142 THR C CA 1
ATOM 6768 C C . THR C 1 110 ? 27.574 87.649 58.489 1.00 40.79 142 THR C C 1
ATOM 6769 O O . THR C 1 110 ? 26.436 88.113 58.529 1.00 38.07 142 THR C O 1
ATOM 6773 N N . ASP C 1 111 ? 28.549 88.045 59.308 1.00 41.78 143 ASP C N 1
ATOM 6774 C CA . ASP C 1 111 ? 28.317 89.067 60.328 1.00 44.55 143 ASP C CA 1
ATOM 6775 C C . ASP C 1 111 ? 28.559 90.473 59.783 1.00 46.25 143 ASP C C 1
ATOM 6776 O O . ASP C 1 111 ? 28.733 90.654 58.578 1.00 46.67 143 ASP C O 1
ATOM 6781 N N . ASP C 1 112 ? 28.573 91.456 60.682 1.00 48.48 144 ASP C N 1
ATOM 6782 C CA . ASP C 1 112 ? 28.785 92.857 60.317 1.00 51.45 144 ASP C CA 1
ATOM 6783 C C . ASP C 1 112 ? 30.147 93.143 59.693 1.00 51.30 144 ASP C C 1
ATOM 6784 O O . ASP C 1 112 ? 30.257 94.008 58.824 1.00 52.15 144 ASP C O 1
ATOM 6789 N N . GLU C 1 113 ? 31.180 92.432 60.138 1.00 50.89 145 GLU C N 1
ATOM 6790 C CA . GLU C 1 113 ? 32.530 92.633 59.611 1.00 50.18 145 GLU C CA 1
ATOM 6791 C C . GLU C 1 113 ? 32.795 91.886 58.308 1.00 48.58 145 GLU C C 1
ATOM 6792 O O . GLU C 1 113 ? 33.939 91.820 57.848 1.00 49.42 145 GLU C O 1
ATOM 6798 N N . GLY C 1 114 ? 31.748 91.323 57.715 1.00 46.02 146 GLY C N 1
ATOM 6799 C CA . GLY C 1 114 ? 31.928 90.589 56.475 1.00 41.78 146 GLY C CA 1
ATOM 6800 C C . GLY C 1 114 ? 32.615 89.258 56.714 1.00 40.41 146 GLY C C 1
ATOM 6801 O O . GLY C 1 114 ? 33.211 88.676 55.807 1.00 38.71 146 GLY C O 1
ATOM 6802 N N . ARG C 1 115 ? 32.546 88.776 57.950 1.00 39.71 147 ARG C N 1
ATOM 6803 C CA . ARG C 1 115 ? 33.148 87.495 58.299 1.00 38.60 147 ARG C CA 1
ATOM 6804 C C . ARG C 1 115 ? 32.090 86.403 58.191 1.00 36.92 147 ARG C C 1
ATOM 6805 O O . ARG C 1 115 ? 30.937 86.614 58.563 1.00 36.98 147 ARG C O 1
ATOM 6813 N N . VAL C 1 116 ? 32.472 85.245 57.662 1.00 35.18 148 VAL C N 1
ATOM 6814 C CA . VAL C 1 116 ? 31.533 84.135 57.551 1.00 33.29 148 VAL C CA 1
ATOM 6815 C C . VAL C 1 116 ? 31.753 83.221 58.751 1.00 31.75 148 VAL C C 1
ATOM 6816 O O . VAL C 1 116 ? 32.800 82.586 58.878 1.00 32.32 148 VAL C O 1
ATOM 6820 N N . ARG C 1 117 ? 30.765 83.170 59.637 1.00 29.94 149 ARG C N 1
ATOM 6821 C CA . ARG C 1 117 ? 30.866 82.369 60.849 1.00 29.84 149 ARG C CA 1
ATOM 6822 C C . ARG C 1 117 ? 31.144 80.895 60.590 1.00 28.95 149 ARG C C 1
ATOM 6823 O O . ARG C 1 117 ? 31.987 80.287 61.258 1.00 27.56 149 ARG C O 1
ATOM 6831 N N . ALA C 1 118 ? 30.431 80.317 59.626 1.00 29.02 150 ALA C N 1
ATOM 6832 C CA . ALA C 1 118 ? 30.607 78.902 59.317 1.00 29.30 150 ALA C CA 1
ATOM 6833 C C . ALA C 1 118 ? 30.198 78.525 57.904 1.00 29.19 150 ALA C C 1
ATOM 6834 O O . ALA C 1 118 ? 29.678 79.344 57.159 1.00 28.44 150 ALA C O 1
ATOM 6836 N N . PHE C 1 119 ? 30.463 77.276 57.534 1.00 30.72 151 PHE C N 1
ATOM 6837 C CA . PHE C 1 119 ? 30.065 76.779 56.224 1.00 30.04 151 PHE C CA 1
ATOM 6838 C C . PHE C 1 119 ? 28.602 76.379 56.386 1.00 28.70 151 PHE C C 1
ATOM 6839 O O . PHE C 1 119 ? 28.277 75.519 57.204 1.00 27.65 151 PHE C O 1
ATOM 6847 N N . PRO C 1 120 ? 27.699 77.009 55.626 1.00 28.19 152 PRO C N 1
ATOM 6848 C CA . PRO C 1 120 ? 26.289 76.644 55.762 1.00 27.14 152 PRO C CA 1
ATOM 6849 C C . PRO C 1 120 ? 26.076 75.206 55.290 1.00 27.02 152 PRO C C 1
ATOM 6850 O O . PRO C 1 120 ? 26.841 74.689 54.474 1.00 25.10 152 PRO C O 1
ATOM 6854 N N . TYR C 1 121 ? 25.049 74.550 55.817 1.00 28.11 153 TYR C N 1
ATOM 6855 C CA . TYR C 1 121 ? 24.773 73.180 55.410 1.00 27.76 153 TYR C CA 1
ATOM 6856 C C . TYR C 1 121 ? 23.302 72.835 55.547 1.00 28.85 153 TYR C C 1
ATOM 6857 O O . TYR C 1 121 ? 22.651 72.557 54.548 1.00 29.72 153 TYR C O 1
ATOM 6866 N N . PHE C 1 122 ? 22.770 72.860 56.766 1.00 28.29 154 PHE C N 1
ATOM 6867 C CA . PHE C 1 122 ? 21.357 72.541 56.972 1.00 30.94 154 PHE C CA 1
ATOM 6868 C C . PHE C 1 122 ? 20.438 73.756 56.904 1.00 31.90 154 PHE C C 1
ATOM 6869 O O . PHE C 1 122 ? 20.816 74.873 57.278 1.00 31.64 154 PHE C O 1
ATOM 6877 N N . ALA C 1 123 ? 19.222 73.531 56.425 1.00 30.27 155 ALA C N 1
ATOM 6878 C CA . ALA C 1 123 ? 18.249 74.606 56.303 1.00 32.39 155 ALA C CA 1
ATOM 6879 C C . ALA C 1 123 ? 16.855 74.106 56.645 1.00 33.88 155 ALA C C 1
ATOM 6880 O O . ALA C 1 123 ? 16.666 72.931 56.960 1.00 32.48 155 ALA C O 1
ATOM 6882 N N . THR C 1 124 ? 15.881 75.007 56.592 1.00 34.54 156 THR C N 1
ATOM 6883 C CA . THR C 1 124 ? 14.510 74.625 56.869 1.00 35.63 156 THR C CA 1
ATOM 6884 C C . THR C 1 124 ? 13.556 75.320 55.927 1.00 37.09 156 THR C C 1
ATOM 6885 O O . THR C 1 124 ? 13.710 76.510 55.635 1.00 36.85 156 THR C O 1
ATOM 6889 N N . ASN C 1 125 ? 12.596 74.546 55.432 1.00 37.97 157 ASN C N 1
ATOM 6890 C CA . ASN C 1 125 ? 11.537 75.048 54.577 1.00 38.55 157 ASN C CA 1
ATOM 6891 C C . ASN C 1 125 ? 10.363 74.885 55.527 1.00 37.05 157 ASN C C 1
ATOM 6892 O O . ASN C 1 125 ? 10.163 73.806 56.083 1.00 36.90 157 ASN C O 1
ATOM 6897 N N . TRP C 1 126 ? 9.608 75.956 55.729 1.00 34.56 158 TRP C N 1
ATOM 6898 C CA . TRP C 1 126 ? 8.481 75.956 56.663 1.00 33.23 158 TRP C CA 1
ATOM 6899 C C . TRP C 1 126 ? 7.245 76.472 55.932 1.00 33.02 158 TRP C C 1
ATOM 6900 O O . TRP C 1 126 ? 6.848 77.622 56.116 1.00 31.55 158 TRP C O 1
ATOM 6911 N N . PRO C 1 127 ? 6.616 75.627 55.098 1.00 33.16 159 PRO C N 1
ATOM 6912 C CA . PRO C 1 127 ? 5.425 76.031 54.341 1.00 32.84 159 PRO C CA 1
ATOM 6913 C C . PRO C 1 127 ? 4.063 75.741 54.989 1.00 33.01 159 PRO C C 1
ATOM 6914 O O . PRO C 1 127 ? 3.972 75.299 56.137 1.00 32.72 159 PRO C O 1
ATOM 6918 N N . VAL C 1 128 ? 3.009 75.991 54.217 1.00 33.07 160 VAL C N 1
ATOM 6919 C CA . VAL C 1 128 ? 1.641 75.751 54.650 1.00 34.08 160 VAL C CA 1
ATOM 6920 C C . VAL C 1 128 ? 1.073 74.56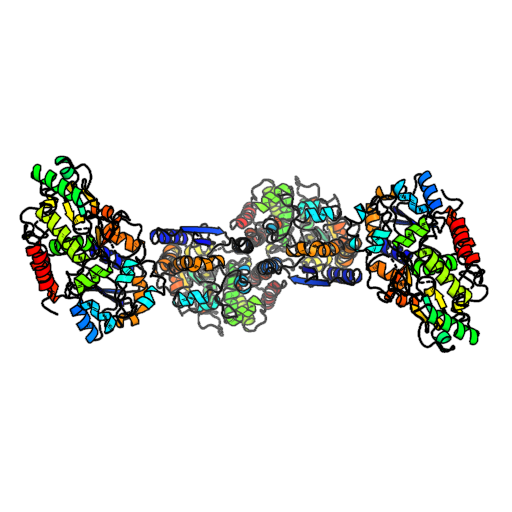4 53.872 1.00 35.49 160 VAL C C 1
ATOM 6921 O O . VAL C 1 128 ? 1.063 74.566 52.640 1.00 36.36 160 VAL C O 1
ATOM 6925 N N . ALA C 1 129 ? 0.611 73.551 54.598 1.00 35.52 161 ALA C N 1
ATOM 6926 C CA . ALA C 1 129 ? 0.036 72.355 53.998 1.00 34.46 161 ALA C CA 1
ATOM 6927 C C . ALA C 1 129 ? -1.493 72.445 54.019 1.00 35.51 161 ALA C C 1
ATOM 6928 O O . ALA C 1 129 ? -2.085 72.797 55.043 1.00 34.93 161 ALA C O 1
ATOM 6930 N N . TYR C 1 130 ? -2.113 72.127 52.881 1.00 35.70 162 TYR C N 1
ATOM 6931 C CA . TYR C 1 130 ? -3.569 72.166 52.714 1.00 37.18 162 TYR C CA 1
ATOM 6932 C C . TYR C 1 130 ? -4.112 70.782 52.350 1.00 37.55 162 TYR C C 1
ATOM 6933 O O . TYR C 1 130 ? -3.731 70.201 51.334 1.00 36.68 162 TYR C O 1
ATOM 6942 N N . ASN C 1 131 ? -5.002 70.259 53.183 1.00 36.88 163 ASN C N 1
ATOM 6943 C CA . ASN C 1 131 ? -5.596 68.950 52.941 1.00 39.61 163 ASN C CA 1
ATOM 6944 C C . ASN C 1 131 ? -6.725 69.104 51.906 1.00 40.66 163 ASN C C 1
ATOM 6945 O O . ASN C 1 131 ? -7.772 69.678 52.196 1.00 41.96 163 ASN C O 1
ATOM 6950 N N . ARG C 1 132 ? -6.497 68.604 50.694 1.00 42.81 164 ARG C N 1
ATOM 6951 C CA . ARG C 1 132 ? -7.477 68.704 49.610 1.00 44.95 164 ARG C CA 1
ATOM 6952 C C . ARG C 1 132 ? -8.758 67.921 49.846 1.00 44.77 164 ARG C C 1
ATOM 6953 O O . ARG C 1 132 ? -9.853 68.414 49.589 1.00 44.00 164 ARG C O 1
ATOM 6961 N N . ALA C 1 133 ? -8.620 66.691 50.318 1.00 44.67 165 ALA C N 1
ATOM 6962 C CA . ALA C 1 133 ? -9.784 65.867 50.585 1.00 44.96 165 ALA C CA 1
ATOM 6963 C C . ALA C 1 133 ? -10.765 66.640 51.456 1.00 45.02 165 ALA C C 1
ATOM 6964 O O . ALA C 1 133 ? -11.971 66.612 51.219 1.00 46.61 165 ALA C O 1
ATOM 6966 N N . LEU C 1 134 ? -10.249 67.340 52.460 1.00 44.94 166 LEU C N 1
ATOM 6967 C CA . LEU C 1 134 ? -11.110 68.104 53.357 1.00 44.14 166 LEU C CA 1
ATOM 6968 C C . LEU C 1 134 ? -11.613 69.412 52.739 1.00 42.94 166 LEU C C 1
ATOM 6969 O O . LEU C 1 134 ? -12.729 69.842 53.027 1.00 41.60 166 LEU C O 1
ATOM 6974 N N . LEU C 1 135 ? -10.802 70.046 51.895 1.00 41.67 167 LEU C N 1
ATOM 6975 C CA . LEU C 1 135 ? -11.232 71.280 51.245 1.00 42.45 167 LEU C CA 1
ATOM 6976 C C . LEU C 1 135 ? -12.349 70.933 50.261 1.00 45.19 167 LEU C C 1
ATOM 6977 O O . LEU C 1 135 ? -13.255 71.739 50.024 1.00 45.64 167 LEU C O 1
ATOM 6982 N N . ASP C 1 136 ? -12.281 69.725 49.700 1.00 46.57 168 ASP C N 1
ATOM 6983 C CA . ASP C 1 136 ? -13.289 69.253 48.759 1.00 46.70 168 ASP C CA 1
ATOM 6984 C C . ASP C 1 136 ? -14.605 68.974 49.477 1.00 47.41 168 ASP C C 1
ATOM 6985 O O . ASP C 1 136 ? -15.663 69.372 48.995 1.00 49.15 168 ASP C O 1
ATOM 6990 N N . ARG C 1 137 ? -14.548 68.295 50.621 1.00 47.40 169 ARG C N 1
ATOM 6991 C CA . ARG C 1 137 ? -15.764 68.001 51.375 1.00 48.88 169 ARG C CA 1
ATOM 6992 C C . ARG C 1 137 ? -16.493 69.293 51.735 1.00 48.45 169 ARG C C 1
ATOM 6993 O O . ARG C 1 137 ? -17.722 69.327 51.812 1.00 49.29 169 ARG C O 1
ATOM 7001 N N . ALA C 1 138 ? -15.723 70.355 51.960 1.00 46.82 170 ALA C N 1
ATOM 7002 C CA . ALA C 1 138 ? -16.278 71.646 52.352 1.00 45.55 170 ALA C CA 1
ATOM 7003 C C . ALA C 1 138 ? -16.778 72.505 51.200 1.00 44.72 170 ALA C C 1
ATOM 7004 O O . ALA C 1 138 ? -17.536 73.451 51.409 1.00 44.02 170 ALA C O 1
ATOM 7006 N N . GLY C 1 139 ? -16.349 72.192 49.986 1.00 44.09 171 GLY C N 1
ATOM 7007 C CA . GLY C 1 139 ? -16.799 72.974 48.853 1.00 45.45 171 GLY C CA 1
ATOM 7008 C C . GLY C 1 139 ? -15.806 74.005 48.359 1.00 47.20 171 GLY C C 1
ATOM 7009 O O . GLY C 1 139 ? -16.114 74.768 47.447 1.00 48.70 171 GLY C O 1
ATOM 7010 N N . VAL C 1 140 ? -14.623 74.054 48.964 1.00 48.12 172 VAL C N 1
ATOM 7011 C CA . VAL C 1 140 ? -13.594 74.995 48.528 1.00 48.31 172 VAL C CA 1
ATOM 7012 C C . VAL C 1 140 ? -12.711 74.202 47.568 1.00 48.41 172 VAL C C 1
ATOM 7013 O O . VAL C 1 140 ? -11.972 73.307 47.964 1.00 48.30 172 VAL C O 1
ATOM 7017 N N . ASP C 1 141 ? -12.818 74.548 46.291 1.00 49.88 173 ASP C N 1
ATOM 7018 C CA . ASP C 1 141 ? -12.120 73.862 45.211 1.00 51.30 173 ASP C CA 1
ATOM 7019 C C . ASP C 1 141 ? -10.743 74.389 44.829 1.00 50.91 173 ASP C C 1
ATOM 7020 O O . ASP C 1 141 ? -10.132 73.892 43.880 1.00 50.20 173 ASP C O 1
ATOM 7025 N N . ALA C 1 142 ? -10.264 75.397 45.553 1.00 49.83 174 ALA C N 1
ATOM 7026 C CA . ALA C 1 142 ? -8.945 75.968 45.290 1.00 47.96 174 ALA C CA 1
ATOM 7027 C C . ALA C 1 142 ? -8.322 76.351 46.619 1.00 46.27 174 ALA C C 1
ATOM 7028 O O . ALA C 1 142 ? -9.028 76.798 47.518 1.00 44.62 174 ALA C O 1
ATOM 7030 N N . ILE C 1 143 ? -7.011 76.167 46.759 1.00 44.69 175 ILE C N 1
ATOM 7031 C CA . ILE C 1 143 ? -6.369 76.534 48.013 1.00 44.27 175 ILE C CA 1
ATOM 7032 C C . ILE C 1 143 ? -6.344 78.063 48.075 1.00 42.53 175 ILE C C 1
ATOM 7033 O O . ILE C 1 143 ? -5.948 78.723 47.117 1.00 41.27 175 ILE C O 1
ATOM 7038 N N . PRO C 1 144 ? -6.785 78.644 49.202 1.00 41.52 176 PRO C N 1
ATOM 7039 C CA . PRO C 1 144 ? -6.813 80.103 49.376 1.00 41.37 176 PRO C CA 1
ATOM 7040 C C . PRO C 1 144 ? -5.473 80.805 49.165 1.00 40.83 176 PRO C C 1
ATOM 7041 O O . PRO C 1 144 ? -4.447 80.368 49.672 1.00 41.69 176 PRO C O 1
ATOM 7045 N N . THR C 1 145 ? -5.501 81.903 48.417 1.00 40.33 177 THR C N 1
ATOM 7046 C CA . THR C 1 145 ? -4.312 82.693 48.121 1.00 39.22 177 THR C CA 1
ATOM 7047 C C . THR C 1 145 ? -4.372 84.058 48.808 1.00 39.51 177 THR C C 1
ATOM 7048 O O . THR C 1 145 ? -3.353 84.717 49.005 1.00 40.14 177 THR C O 1
ATOM 7052 N N . THR C 1 146 ? -5.572 84.483 49.174 1.00 38.65 178 THR C N 1
ATOM 7053 C CA . THR C 1 146 ? -5.741 85.774 49.814 1.00 37.49 178 THR C CA 1
ATOM 7054 C C . THR C 1 146 ? -6.473 85.645 51.138 1.00 37.63 178 THR C C 1
ATOM 7055 O O . THR C 1 146 ? -7.192 84.670 51.378 1.00 35.92 178 THR C O 1
ATOM 7059 N N . GLY C 1 147 ? -6.269 86.641 51.994 1.00 36.73 179 GLY C N 1
ATOM 7060 C CA . GLY C 1 147 ? -6.902 86.646 53.295 1.00 37.71 179 GLY C CA 1
ATOM 7061 C C . GLY C 1 147 ? -8.401 86.467 53.205 1.00 38.43 179 GLY C C 1
ATOM 7062 O O . GLY C 1 147 ? -8.994 85.772 54.032 1.00 38.91 179 GLY C O 1
ATOM 7063 N N . ASP C 1 148 ? -9.020 87.099 52.210 1.00 39.85 180 ASP C N 1
ATOM 7064 C CA . ASP C 1 148 ? -10.465 86.976 52.028 1.00 40.99 180 ASP C CA 1
ATOM 7065 C C . ASP C 1 148 ? -10.862 85.547 51.693 1.00 39.09 180 ASP C C 1
ATOM 7066 O O . ASP C 1 148 ? -11.834 85.025 52.229 1.00 39.71 180 ASP C O 1
ATOM 7071 N N . GLN C 1 149 ? -10.113 84.912 50.802 1.00 39.35 181 GLN C N 1
ATOM 7072 C CA . GLN C 1 149 ? -10.417 83.535 50.424 1.00 39.67 181 GLN C CA 1
ATOM 7073 C C . GLN C 1 149 ? -10.168 82.589 51.599 1.00 39.42 181 GLN C C 1
ATOM 7074 O O . GLN C 1 149 ? -10.939 81.651 51.818 1.00 40.43 181 GLN C O 1
ATOM 7080 N N . LEU C 1 150 ? -9.098 82.841 52.354 1.00 38.19 182 LEU C N 1
ATOM 7081 C CA . LEU C 1 150 ? -8.770 82.003 53.502 1.00 35.92 182 LEU C CA 1
ATOM 7082 C C . LEU C 1 150 ? -9.916 82.035 54.491 1.00 35.14 182 LEU C C 1
ATOM 7083 O O . LEU C 1 150 ? -10.330 81.003 55.009 1.00 34.52 182 LEU C O 1
ATOM 7088 N N . ILE C 1 151 ? -10.428 83.229 54.759 1.00 35.34 183 ILE C N 1
ATOM 7089 C CA . ILE C 1 151 ? -11.534 83.353 55.688 1.00 35.59 183 ILE C CA 1
ATOM 7090 C C . ILE C 1 151 ? -12.748 82.604 55.158 1.00 35.59 183 ILE C C 1
ATOM 7091 O O . ILE C 1 151 ? -13.420 81.902 55.913 1.00 35.71 183 ILE C O 1
ATOM 7096 N N . ALA C 1 152 ? -13.018 82.759 53.861 1.00 35.05 184 ALA C N 1
ATOM 7097 C CA . ALA C 1 152 ? -14.156 82.104 53.213 1.00 36.98 184 ALA C CA 1
ATOM 7098 C C . ALA C 1 152 ? -14.018 80.588 53.276 1.00 36.16 184 ALA C C 1
ATOM 7099 O O . ALA C 1 152 ? -15.008 79.870 53.424 1.00 38.29 184 ALA C O 1
ATOM 7101 N N . ALA C 1 153 ? -12.788 80.099 53.164 1.00 35.50 185 ALA C N 1
ATOM 7102 C CA . ALA C 1 153 ? -12.554 78.665 53.234 1.00 34.59 185 ALA C CA 1
ATOM 7103 C C . ALA C 1 153 ? -12.761 78.211 54.677 1.00 35.45 185 ALA C C 1
ATOM 7104 O O . ALA C 1 153 ? -13.333 77.147 54.931 1.00 36.26 185 ALA C O 1
ATOM 7106 N N . ALA C 1 154 ? -12.309 79.031 55.626 1.00 35.63 186 ALA C N 1
ATOM 7107 C CA . ALA C 1 154 ? -12.455 78.709 57.048 1.00 35.69 186 ALA C CA 1
ATOM 7108 C C . ALA C 1 154 ? -13.933 78.543 57.385 1.00 35.12 186 ALA C C 1
ATOM 7109 O O . ALA C 1 154 ? -14.316 77.596 58.079 1.00 34.52 186 ALA C O 1
ATOM 7111 N N . ARG C 1 155 ? -14.756 79.472 56.896 1.00 34.86 187 ARG C N 1
ATOM 7112 C CA . ARG C 1 155 ? -16.197 79.422 57.123 1.00 35.97 187 ARG C CA 1
ATOM 7113 C C . ARG C 1 155 ? -16.767 78.119 56.566 1.00 37.05 187 ARG C C 1
ATOM 7114 O O . ARG C 1 155 ? -17.417 77.357 57.282 1.00 37.33 187 ARG C O 1
ATOM 7122 N N . LYS C 1 156 ? -16.513 77.866 55.286 1.00 37.62 188 LYS C N 1
ATOM 7123 C CA . LYS C 1 156 ? -17.000 76.647 54.652 1.00 39.89 188 LYS C CA 1
ATOM 7124 C C . LYS C 1 156 ? -16.569 75.406 55.422 1.00 39.51 188 LYS C C 1
ATOM 7125 O O . LYS C 1 156 ? -17.382 74.519 55.676 1.00 40.49 188 LYS C O 1
ATOM 7131 N N . LEU C 1 157 ? -15.292 75.353 55.795 1.00 38.67 189 LEU C N 1
ATOM 7132 C CA . LEU C 1 157 ? -14.750 74.225 56.553 1.00 36.03 189 LEU C CA 1
ATOM 7133 C C . LEU C 1 157 ? -15.480 74.008 57.879 1.00 34.00 189 LEU C C 1
ATOM 7134 O O . LEU C 1 157 ? -15.867 72.892 58.209 1.00 33.03 189 LEU C O 1
ATOM 7139 N N . ARG C 1 158 ? -15.660 75.076 58.644 1.00 35.52 190 ARG C N 1
ATOM 7140 C CA . ARG C 1 158 ? -16.352 74.979 59.930 1.00 35.96 190 ARG C CA 1
ATOM 7141 C C . ARG C 1 158 ? -17.805 74.521 59.758 1.00 37.78 190 ARG C C 1
ATOM 7142 O O . ARG C 1 158 ? -18.351 73.842 60.627 1.00 36.43 190 ARG C O 1
ATOM 7150 N N . ALA C 1 159 ? -18.418 74.893 58.633 1.00 39.65 191 ALA C N 1
ATOM 7151 C CA . ALA C 1 159 ? -19.805 74.527 58.342 1.00 42.25 191 ALA C CA 1
ATOM 7152 C C . ALA C 1 159 ? -20.003 73.019 58.248 1.00 44.17 191 ALA C C 1
ATOM 7153 O O . ALA C 1 159 ? -21.091 72.519 58.530 1.00 44.66 191 ALA C O 1
ATOM 7155 N N . LYS C 1 160 ? -18.957 72.300 57.843 1.00 44.39 192 LYS C N 1
ATOM 7156 C CA . LYS C 1 160 ? -19.031 70.850 57.737 1.00 45.43 192 LYS C CA 1
ATOM 7157 C C . LYS C 1 160 ? -18.459 70.242 59.011 1.00 45.58 192 LYS C C 1
ATOM 7158 O O . LYS C 1 160 ? -18.283 69.028 59.112 1.00 45.37 192 LYS C O 1
ATOM 7164 N N . GLY C 1 161 ? -18.160 71.103 59.978 1.00 46.09 193 GLY C N 1
ATOM 7165 C CA . GLY C 1 161 ? -17.619 70.646 61.245 1.00 44.61 193 GLY C CA 1
ATOM 7166 C C . GLY C 1 161 ? -16.144 70.302 61.210 1.00 43.84 193 GLY C C 1
ATOM 7167 O O . GLY C 1 161 ? -15.665 69.531 62.049 1.00 45.48 193 GLY C O 1
ATOM 7168 N N . ILE C 1 162 ? -15.422 70.868 60.247 1.00 40.97 194 ILE C N 1
ATOM 7169 C CA . ILE C 1 162 ? -13.990 70.618 60.113 1.00 38.61 194 ILE C CA 1
ATOM 7170 C C . ILE C 1 162 ? -13.195 71.865 60.518 1.00 37.72 194 ILE C C 1
ATOM 7171 O O . ILE C 1 162 ? -13.446 72.966 60.025 1.00 35.47 194 ILE C O 1
ATOM 7176 N N . ALA C 1 163 ? -12.243 71.692 61.425 1.00 36.32 195 ALA C N 1
ATOM 7177 C CA . ALA C 1 163 ? -11.434 72.812 61.877 1.00 34.94 195 ALA C CA 1
ATOM 7178 C C . ALA C 1 163 ? -10.597 73.310 60.704 1.00 33.39 195 ALA C C 1
ATOM 7179 O O . ALA C 1 163 ? -10.149 72.520 59.877 1.00 31.01 195 ALA C O 1
ATOM 7181 N N . PRO C 1 164 ? -10.407 74.636 60.602 1.00 33.32 196 PRO C N 1
ATOM 7182 C CA . PRO C 1 164 ? -9.622 75.249 59.525 1.00 32.09 196 PRO C CA 1
ATOM 7183 C C . PRO C 1 164 ? -8.110 75.146 59.744 1.00 31.85 196 PRO C C 1
ATOM 7184 O O . PRO C 1 164 ? -7.512 74.116 59.406 1.00 33.37 196 PRO C O 1
ATOM 7188 N N . VAL C 1 165 ? -7.483 76.191 60.286 1.00 29.24 197 VAL C N 1
ATOM 7189 C CA . VAL C 1 165 ? -6.037 76.141 60.525 1.00 29.46 197 VAL C CA 1
ATOM 7190 C C . VAL C 1 165 ? -5.742 75.701 61.957 1.00 30.06 197 VAL C C 1
ATOM 7191 O O . VAL C 1 165 ? -6.234 76.291 62.918 1.00 30.59 197 VAL C O 1
ATOM 7195 N N . THR C 1 166 ? -4.946 74.652 62.102 1.00 30.42 198 THR C N 1
ATOM 7196 C CA . THR C 1 166 ? -4.593 74.190 63.432 1.00 29.16 198 THR C CA 1
ATOM 7197 C C . THR C 1 166 ? -3.167 74.655 63.741 1.00 30.43 198 THR C C 1
ATOM 7198 O O . THR C 1 166 ? -2.285 74.619 62.883 1.00 28.97 198 THR C O 1
ATOM 7202 N N . VAL C 1 167 ? -2.951 75.117 64.965 1.00 30.81 199 VAL C N 1
ATOM 7203 C CA . VAL C 1 167 ? -1.638 75.592 65.367 1.00 31.05 199 VAL C CA 1
ATOM 7204 C C . VAL C 1 167 ? -1.557 75.661 66.888 1.00 33.20 199 VAL C C 1
ATOM 7205 O O . VAL C 1 167 ? -2.558 75.913 67.560 1.00 31.98 199 VAL C O 1
ATOM 7209 N N . GLY C 1 168 ? -0.365 75.417 67.428 1.00 34.48 200 GLY C N 1
ATOM 7210 C CA . GLY C 1 168 ? -0.184 75.463 68.871 1.00 33.78 200 GLY C CA 1
ATOM 7211 C C . GLY C 1 168 ? 0.020 76.888 69.344 1.00 33.20 200 GLY C C 1
ATOM 7212 O O . GLY C 1 168 ? 1.146 77.381 69.405 1.00 33.42 200 GLY C O 1
ATOM 7213 N N . GLY C 1 169 ? -1.075 77.555 69.676 1.00 31.79 201 GLY C N 1
ATOM 7214 C CA . GLY C 1 169 ? -0.979 78.926 70.127 1.00 33.15 201 GLY C CA 1
ATOM 7215 C C . GLY C 1 169 ? -0.258 79.126 71.445 1.00 32.21 201 GLY C C 1
ATOM 7216 O O . GLY C 1 169 ? 0.062 80.259 71.797 1.00 32.40 201 GLY C O 1
ATOM 7217 N N . ASN C 1 170 ? -0.009 78.050 72.182 1.00 31.56 202 ASN C N 1
ATOM 7218 C CA . ASN C 1 170 ? 0.687 78.178 73.457 1.00 33.77 202 ASN C CA 1
ATOM 7219 C C . ASN C 1 170 ? 2.116 77.654 73.428 1.00 33.12 202 ASN C C 1
ATOM 7220 O O . ASN C 1 170 ? 2.666 77.300 74.472 1.00 31.90 202 ASN C O 1
ATOM 7225 N N . ASP C 1 171 ? 2.703 77.564 72.237 1.00 31.92 203 ASP C N 1
ATOM 7226 C CA . ASP C 1 171 ? 4.095 77.152 72.132 1.00 30.28 203 ASP C CA 1
ATOM 7227 C C . ASP C 1 171 ? 4.772 77.687 70.869 1.00 29.94 203 ASP C C 1
ATOM 7228 O O . ASP C 1 171 ? 4.217 78.550 70.183 1.00 28.24 203 ASP C O 1
ATOM 7233 N N . TRP C 1 172 ? 5.973 77.198 70.573 1.00 29.92 204 TRP C N 1
ATOM 7234 C CA . TRP C 1 172 ? 6.740 77.672 69.421 1.00 29.57 204 TRP C CA 1
ATOM 7235 C C . TRP C 1 172 ? 6.039 77.705 68.060 1.00 29.26 204 TRP C C 1
ATOM 7236 O O . TRP C 1 172 ? 6.358 78.550 67.223 1.00 28.97 204 TRP C O 1
ATOM 7247 N N . THR C 1 173 ? 5.087 76.803 67.833 1.00 28.03 205 THR C N 1
ATOM 7248 C CA . THR C 1 173 ? 4.386 76.767 66.549 1.00 26.67 205 THR C CA 1
ATOM 7249 C C . THR C 1 173 ? 3.549 78.027 66.413 1.00 26.55 205 THR C C 1
ATOM 7250 O O . THR C 1 173 ? 3.639 78.737 65.409 1.00 25.81 205 THR C O 1
ATOM 7254 N N . GLY C 1 174 ? 2.759 78.316 67.443 1.00 26.34 206 GLY C N 1
ATOM 7255 C CA . GLY C 1 174 ? 1.938 79.511 67.430 1.00 27.53 206 GLY C CA 1
ATOM 7256 C C . GLY C 1 174 ? 2.784 80.777 67.346 1.00 29.07 206 GLY C C 1
ATOM 7257 O O . GLY C 1 174 ? 2.448 81.702 66.593 1.00 27.74 206 GLY C O 1
ATOM 7258 N N . GLN C 1 175 ? 3.888 80.820 68.095 1.00 29.40 207 GLN C N 1
ATOM 7259 C CA . GLN C 1 175 ? 4.753 82.000 68.094 1.00 30.95 207 GLN C CA 1
ATOM 7260 C C . GLN C 1 175 ? 5.400 82.250 66.731 1.00 29.80 207 GLN C C 1
ATOM 7261 O O . GLN C 1 175 ? 5.576 83.400 66.336 1.00 30.85 207 GLN C O 1
ATOM 7267 N N . LYS C 1 176 ? 5.733 81.185 66.003 1.00 30.58 208 LYS C N 1
ATOM 7268 C CA . LYS C 1 176 ? 6.327 81.330 64.671 1.00 28.10 208 LYS C CA 1
ATOM 7269 C C . LYS C 1 176 ? 5.283 81.707 63.597 1.00 29.86 208 LYS C C 1
ATOM 7270 O O . LYS C 1 176 ? 5.574 82.498 62.689 1.00 29.14 208 LYS C O 1
ATOM 7276 N N . LEU C 1 177 ? 4.071 81.150 63.697 1.00 29.06 209 LEU C N 1
ATOM 7277 C CA . LEU C 1 177 ? 3.018 81.438 62.718 1.00 27.70 209 LEU C CA 1
ATOM 7278 C C . LEU C 1 177 ? 2.538 82.881 62.857 1.00 29.65 209 LEU C C 1
ATOM 7279 O O . LEU C 1 177 ? 2.291 83.553 61.854 1.00 30.43 209 LEU C O 1
ATOM 7284 N N . LEU C 1 178 ? 2.413 83.354 64.099 1.00 30.24 210 LEU C N 1
ATOM 7285 C CA . LEU C 1 178 ? 1.981 84.730 64.367 1.00 31.40 210 LEU C CA 1
ATOM 7286 C C . LEU C 1 178 ? 2.997 85.699 63.779 1.00 31.08 210 LEU C C 1
ATOM 7287 O O . LEU C 1 178 ? 2.640 86.710 63.173 1.00 32.13 210 LEU C O 1
ATOM 7292 N N . ALA C 1 179 ? 4.272 85.385 63.972 1.00 29.90 211 ALA C N 1
ATOM 7293 C CA . ALA C 1 179 ? 5.353 86.222 63.470 1.00 30.13 211 ALA C CA 1
ATOM 7294 C C . ALA C 1 179 ? 5.391 86.204 61.950 1.00 29.84 211 ALA C C 1
ATOM 7295 O O . ALA C 1 179 ? 5.751 87.194 61.322 1.00 32.97 211 ALA C O 1
ATOM 7297 N N . GLN C 1 180 ? 5.021 85.078 61.352 1.00 30.36 212 GLN C N 1
ATOM 7298 C CA . GLN C 1 180 ? 5.009 84.976 59.897 1.00 28.50 212 GLN C CA 1
ATOM 7299 C C . GLN C 1 180 ? 3.862 85.814 59.320 1.00 29.77 212 GLN C C 1
ATOM 7300 O O . GLN C 1 180 ? 4.035 86.549 58.342 1.00 27.45 212 GLN C O 1
ATOM 7306 N N . ILE C 1 181 ? 2.686 85.701 59.934 1.00 31.41 213 ILE C N 1
ATOM 7307 C CA . ILE C 1 181 ? 1.523 86.453 59.479 1.00 31.51 213 ILE C CA 1
ATOM 7308 C C . ILE C 1 181 ? 1.803 87.948 59.662 1.00 33.60 213 ILE C C 1
ATOM 7309 O O . ILE C 1 181 ? 1.560 88.742 58.751 1.00 34.37 213 ILE C O 1
ATOM 7314 N N . ILE C 1 182 ? 2.331 88.338 60.819 1.00 32.94 214 ILE C N 1
ATOM 7315 C CA . ILE C 1 182 ? 2.642 89.749 61.034 1.00 33.71 214 ILE C CA 1
ATOM 7316 C C . ILE C 1 182 ? 3.621 90.202 59.945 1.00 35.11 214 ILE C C 1
ATOM 7317 O O . ILE C 1 182 ? 3.624 91.356 59.535 1.00 36.46 214 ILE C O 1
ATOM 7322 N N . GLN C 1 183 ? 4.442 89.282 59.461 1.00 36.13 215 GLN C N 1
ATOM 7323 C CA . GLN C 1 183 ? 5.413 89.626 58.428 1.00 35.85 215 GLN C CA 1
ATOM 7324 C C . GLN C 1 183 ? 4.797 89.792 57.052 1.00 36.70 215 GLN C C 1
ATOM 7325 O O . GLN C 1 183 ? 5.513 89.923 56.062 1.00 36.39 215 GLN C O 1
ATOM 7331 N N . THR C 1 184 ? 3.473 89.777 56.980 1.00 36.55 216 THR C N 1
ATOM 7332 C CA . THR C 1 184 ? 2.816 89.962 55.697 1.00 38.44 216 THR C CA 1
ATOM 7333 C C . THR C 1 184 ? 3.161 91.368 55.200 1.00 40.05 216 THR C C 1
ATOM 7334 O O . THR C 1 184 ? 3.228 91.612 53.997 1.00 39.38 216 THR C O 1
ATOM 7338 N N . PHE C 1 185 ? 3.399 92.277 56.146 1.00 40.94 217 PHE C N 1
ATOM 7339 C CA . PHE C 1 185 ? 3.720 93.673 55.851 1.00 42.46 217 PHE C CA 1
ATOM 7340 C C . PHE C 1 185 ? 5.108 94.097 56.333 1.00 43.20 217 PHE C C 1
ATOM 7341 O O . PHE C 1 185 ? 5.308 95.242 56.730 1.00 44.93 217 PHE C O 1
ATOM 7349 N N . LEU C 1 186 ? 6.067 93.182 56.294 1.00 43.38 218 LEU C N 1
ATOM 7350 C CA . LEU C 1 186 ? 7.420 93.486 56.740 1.00 42.92 218 LEU C CA 1
ATOM 7351 C C . LEU C 1 186 ? 8.460 92.811 55.853 1.00 44.49 218 LEU C C 1
ATOM 7352 O O . LEU C 1 186 ? 8.383 91.607 55.601 1.00 43.74 218 LEU C O 1
ATOM 7357 N N . SER C 1 187 ? 9.429 93.586 55.369 1.00 44.67 219 SER C N 1
ATOM 7358 C CA . SER C 1 187 ? 10.479 93.022 54.536 1.00 44.87 219 SER C CA 1
ATOM 7359 C C . SER C 1 187 ? 11.432 92.293 55.470 1.00 46.67 219 SER C C 1
ATOM 7360 O O . SER C 1 187 ? 11.298 92.375 56.688 1.00 46.00 219 SER C O 1
ATOM 7363 N N . GLN C 1 188 ? 12.401 91.590 54.904 1.00 49.15 220 GLN C N 1
ATOM 7364 C CA . GLN C 1 188 ? 13.360 90.852 55.713 1.00 51.39 220 GLN C CA 1
ATOM 7365 C C . GLN C 1 188 ? 14.042 91.751 56.752 1.00 52.19 220 GLN C C 1
ATOM 7366 O O . GLN C 1 188 ? 14.112 91.413 57.934 1.00 51.84 220 GLN C O 1
ATOM 7372 N N . ASP C 1 189 ? 14.543 92.896 56.301 1.00 53.02 221 ASP C N 1
ATOM 7373 C CA . ASP C 1 189 ? 15.227 93.843 57.177 1.00 52.88 221 ASP C CA 1
ATOM 7374 C C . ASP C 1 189 ? 14.331 94.402 58.275 1.00 52.16 221 ASP C C 1
ATOM 7375 O O . ASP C 1 189 ? 14.773 94.559 59.419 1.00 53.21 221 ASP C O 1
ATOM 7380 N N . GLU C 1 190 ? 13.079 94.696 57.930 1.00 48.61 222 GLU C N 1
ATOM 7381 C CA . GLU C 1 190 ? 12.126 95.234 58.896 1.00 46.22 222 GLU C CA 1
ATOM 7382 C C . GLU C 1 190 ? 11.785 94.232 59.983 1.00 44.28 222 GLU C C 1
ATOM 7383 O O . GLU C 1 190 ? 11.708 94.586 61.155 1.00 43.07 222 GLU C O 1
ATOM 7389 N N . ALA C 1 191 ? 11.572 92.982 59.588 1.00 44.40 223 ALA C N 1
ATOM 7390 C CA . ALA C 1 191 ? 11.254 91.929 60.542 1.00 43.97 223 ALA C CA 1
ATOM 7391 C C . ALA C 1 191 ? 12.461 91.769 61.456 1.00 43.85 223 ALA C C 1
ATOM 7392 O O . ALA C 1 191 ? 12.323 91.495 62.647 1.00 45.27 223 ALA C O 1
ATOM 7394 N N . ARG C 1 192 ? 13.646 91.954 60.884 1.00 45.20 224 ARG C N 1
ATOM 7395 C CA . ARG C 1 192 ? 14.900 91.844 61.625 1.00 46.71 224 ARG C CA 1
ATOM 7396 C C . ARG C 1 192 ? 14.896 92.850 62.779 1.00 45.93 224 ARG C C 1
ATOM 7397 O O . ARG C 1 192 ? 15.223 92.510 63.917 1.00 45.30 224 ARG C O 1
ATOM 7405 N N . HIS C 1 193 ? 14.531 94.092 62.470 1.00 45.10 225 HIS C N 1
ATOM 7406 C CA . HIS C 1 193 ? 14.471 95.153 63.473 1.00 45.11 225 HIS C CA 1
ATOM 7407 C C . HIS C 1 193 ? 13.342 94.906 64.475 1.00 42.95 225 HIS C C 1
ATOM 7408 O O . HIS C 1 193 ? 13.539 95.039 65.685 1.00 42.51 225 HIS C O 1
ATOM 7415 N N . VAL C 1 194 ? 12.163 94.548 63.967 1.00 40.27 226 VAL C N 1
ATOM 7416 C CA . VAL C 1 194 ? 11.014 94.292 64.832 1.00 38.13 226 VAL C CA 1
ATOM 7417 C C . VAL C 1 194 ? 11.313 93.242 65.900 1.00 38.45 226 VAL C C 1
ATOM 7418 O O . VAL C 1 194 ? 11.146 93.506 67.087 1.00 41.01 226 VAL C O 1
ATOM 7422 N N . TYR C 1 195 ? 11.771 92.062 65.491 1.00 38.46 227 TYR C N 1
ATOM 7423 C CA . TYR C 1 195 ? 12.048 90.995 66.449 1.00 38.71 227 TYR C CA 1
ATOM 7424 C C . TYR C 1 195 ? 13.332 91.114 67.244 1.00 39.00 227 TYR C C 1
ATOM 7425 O O . TYR C 1 195 ? 13.529 90.368 68.196 1.00 38.85 227 TYR C O 1
ATOM 7434 N N . SER C 1 196 ? 14.200 92.049 66.864 1.00 40.01 228 SER C N 1
ATOM 7435 C CA . SER C 1 196 ? 15.449 92.260 67.600 1.00 40.89 228 SER C CA 1
ATOM 7436 C C . SER C 1 196 ? 15.255 93.255 68.745 1.00 40.45 228 SER C C 1
ATOM 7437 O O . SER C 1 196 ? 15.781 93.062 69.845 1.00 38.54 228 SER C O 1
ATOM 7440 N N . THR C 1 197 ? 14.484 94.306 68.473 1.00 40.76 229 THR C N 1
ATOM 7441 C CA . THR C 1 197 ? 14.228 95.380 69.438 1.00 41.85 229 THR C CA 1
ATOM 7442 C C . THR C 1 197 ? 12.879 95.298 70.157 1.00 41.67 229 THR C C 1
ATOM 7443 O O . THR C 1 197 ? 12.670 95.961 71.176 1.00 40.24 229 THR C O 1
ATOM 7447 N N . GLY C 1 198 ? 11.965 94.497 69.612 1.00 41.97 230 GLY C N 1
ATOM 7448 C CA . GLY C 1 198 ? 10.647 94.357 70.204 1.00 40.39 230 GLY C CA 1
ATOM 7449 C C . GLY C 1 198 ? 9.799 95.587 69.932 1.00 40.07 230 GLY C C 1
ATOM 7450 O O . GLY C 1 198 ? 8.969 95.971 70.752 1.00 39.55 230 GLY C O 1
ATOM 7451 N N . ASP C 1 199 ? 10.012 96.201 68.771 1.00 39.37 231 ASP C N 1
ATOM 7452 C CA . ASP C 1 199 ? 9.283 97.401 68.377 1.00 39.96 231 ASP C CA 1
ATOM 7453 C C . ASP C 1 199 ? 8.164 97.064 67.393 1.00 41.00 231 ASP C C 1
ATOM 7454 O O . ASP C 1 199 ? 8.341 97.118 66.172 1.00 41.42 231 ASP C O 1
ATOM 7459 N N . PHE C 1 200 ? 7.002 96.725 67.939 1.00 41.00 232 PHE C N 1
ATOM 7460 C CA . PHE C 1 200 ? 5.849 96.358 67.128 1.00 41.57 232 PHE C CA 1
ATOM 7461 C C . PHE C 1 200 ? 4.994 97.566 66.747 1.00 43.14 232 PHE C C 1
ATOM 7462 O O . PHE C 1 200 ? 3.841 97.422 66.336 1.00 44.82 232 PHE C O 1
ATOM 7470 N N . GLY C 1 201 ? 5.577 98.754 66.867 1.00 42.54 233 GLY C N 1
ATOM 7471 C CA . GLY C 1 201 ? 4.862 99.970 66.536 1.00 42.75 233 GLY C CA 1
ATOM 7472 C C . GLY C 1 201 ? 5.073 100.414 65.101 1.00 43.34 233 GLY C C 1
ATOM 7473 O O . GLY C 1 201 ? 4.272 101.187 64.579 1.00 44.74 233 GLY C O 1
ATOM 7474 N N . VAL C 1 202 ? 6.149 99.950 64.467 1.00 43.02 234 VAL C N 1
ATOM 7475 C CA . VAL C 1 202 ? 6.423 100.306 63.080 1.00 42.72 234 VAL C CA 1
ATOM 7476 C C . VAL C 1 202 ? 5.191 99.926 62.269 1.00 44.53 234 VAL C C 1
ATOM 7477 O O . VAL C 1 202 ? 4.601 98.869 62.485 1.00 44.88 234 VAL C O 1
ATOM 7481 N N . ARG C 1 203 ? 4.806 100.799 61.343 1.00 46.45 235 ARG C N 1
ATOM 7482 C CA . ARG C 1 203 ? 3.617 100.598 60.522 1.00 48.30 235 ARG C CA 1
ATOM 7483 C C . ARG C 1 203 ? 3.412 99.187 59.980 1.00 46.86 235 ARG C C 1
ATOM 7484 O O . ARG C 1 203 ? 2.285 98.705 59.925 1.00 47.50 235 ARG C O 1
ATOM 7492 N N . GLY C 1 204 ? 4.497 98.529 59.590 1.00 46.39 236 GLY C N 1
ATOM 7493 C CA . GLY C 1 204 ? 4.399 97.180 59.060 1.00 44.65 236 GLY C CA 1
ATOM 7494 C C . GLY C 1 204 ? 3.889 96.176 60.078 1.00 45.16 236 GLY C C 1
ATOM 7495 O O . GLY C 1 204 ? 3.042 95.339 59.759 1.00 45.58 236 GLY C O 1
ATOM 7496 N N . ALA C 1 205 ? 4.406 96.246 61.301 1.00 44.16 237 ALA C N 1
ATOM 7497 C CA . ALA C 1 205 ? 3.977 95.340 62.362 1.00 43.94 237 ALA C CA 1
ATOM 7498 C C . ALA C 1 205 ? 2.549 95.656 62.795 1.00 44.29 237 ALA C C 1
ATOM 7499 O O . ALA C 1 205 ? 1.798 94.770 63.192 1.00 42.53 237 ALA C O 1
ATOM 7501 N N . ARG C 1 206 ? 2.185 96.932 62.720 1.00 46.31 238 ARG C N 1
ATOM 7502 C CA . ARG C 1 206 ? 0.852 97.376 63.110 1.00 48.11 238 ARG C CA 1
ATOM 7503 C C . ARG C 1 206 ? -0.157 96.792 62.127 1.00 46.23 238 ARG C C 1
ATOM 7504 O O . ARG C 1 206 ? -1.178 96.232 62.521 1.00 45.10 238 ARG C O 1
ATOM 7512 N N . LEU C 1 207 ? 0.154 96.911 60.843 1.00 45.46 239 LEU C N 1
ATOM 7513 C CA . LEU C 1 207 ? -0.710 96.385 59.796 1.00 45.80 239 LEU C CA 1
ATOM 7514 C C . LEU C 1 207 ? -0.844 94.866 59.934 1.00 44.63 239 LEU C C 1
ATOM 7515 O O . LEU C 1 207 ? -1.958 94.328 59.926 1.00 44.18 239 LEU C O 1
ATOM 7520 N N . GLY C 1 208 ? 0.296 94.190 60.076 1.00 42.74 240 GLY C N 1
ATOM 7521 C CA . GLY C 1 208 ? 0.311 92.742 60.216 1.00 39.59 240 GLY C CA 1
ATOM 7522 C C . GLY C 1 208 ? -0.493 92.252 61.404 1.00 37.26 240 GLY C C 1
ATOM 7523 O O . GLY C 1 208 ? -1.157 91.214 61.331 1.00 34.63 240 GLY C O 1
ATOM 7524 N N . ILE C 1 209 ? -0.434 93.001 62.502 1.00 37.12 241 ILE C N 1
ATOM 7525 C CA . ILE C 1 209 ? -1.172 92.643 63.707 1.00 36.16 241 ILE C CA 1
ATOM 7526 C C . ILE C 1 209 ? -2.668 92.806 63.451 1.00 37.14 241 ILE C C 1
ATOM 7527 O O . ILE C 1 209 ? -3.475 92.082 64.029 1.00 36.81 241 ILE C O 1
ATOM 7532 N N . GLU C 1 210 ? -3.032 93.753 62.583 1.00 38.14 242 GLU C N 1
ATOM 7533 C CA . GLU C 1 210 ? -4.441 93.964 62.245 1.00 39.53 242 GLU C CA 1
ATOM 7534 C C . GLU C 1 210 ? -4.867 92.757 61.426 1.00 38.40 242 GLU C C 1
ATOM 7535 O O . GLU C 1 210 ? -5.864 92.100 61.722 1.00 36.41 242 GLU C O 1
ATOM 7541 N N . TYR C 1 211 ? -4.091 92.476 60.385 1.00 37.21 243 TYR C N 1
ATOM 7542 C CA . TYR C 1 211 ? -4.381 91.356 59.514 1.00 36.95 243 TYR C CA 1
ATOM 7543 C C . TYR C 1 211 ? -4.576 90.109 60.365 1.00 36.55 243 TYR C C 1
ATOM 7544 O O . TYR C 1 211 ? -5.591 89.426 60.254 1.00 37.11 243 TYR C O 1
ATOM 7553 N N . PHE C 1 212 ? -3.613 89.827 61.233 1.00 36.05 244 PHE C N 1
ATOM 7554 C CA . PHE C 1 212 ? -3.707 88.661 62.100 1.00 35.20 244 PHE C CA 1
ATOM 7555 C C . PHE C 1 212 ? -4.996 88.651 62.907 1.00 35.99 244 PHE C C 1
ATOM 7556 O O . PHE C 1 212 ? -5.686 87.638 62.969 1.00 36.29 244 PHE C O 1
ATOM 7564 N N . ALA C 1 213 ? -5.300 89.780 63.543 1.00 37.62 245 ALA C N 1
ATOM 7565 C CA . ALA C 1 213 ? -6.498 89.911 64.372 1.00 37.96 245 ALA C CA 1
ATOM 7566 C C . ALA C 1 213 ? -7.770 89.694 63.570 1.00 38.91 245 ALA C C 1
ATOM 7567 O O . ALA C 1 213 ? -8.750 89.147 64.081 1.00 39.61 245 ALA C O 1
ATOM 7569 N N . HIS C 1 214 ? -7.754 90.131 62.316 1.00 39.85 246 HIS C N 1
ATOM 7570 C CA . HIS C 1 214 ? -8.904 89.971 61.436 1.00 40.60 246 HIS C CA 1
ATOM 7571 C C . HIS C 1 214 ? -9.099 88.467 61.191 1.00 40.24 246 HIS C C 1
ATOM 7572 O O . HIS C 1 214 ? -10.163 87.921 61.474 1.00 40.24 246 HIS C O 1
ATOM 7579 N N . LEU C 1 215 ? -8.058 87.798 60.696 1.00 38.78 247 LEU C N 1
ATOM 7580 C CA . LEU C 1 215 ? -8.120 86.362 60.424 1.00 36.97 247 LEU C CA 1
ATOM 7581 C C . LEU C 1 215 ? -8.586 85.561 61.634 1.00 36.75 247 LEU C C 1
ATOM 7582 O O . LEU C 1 215 ? -9.505 84.758 61.537 1.00 37.30 247 LEU C O 1
ATOM 7587 N N . ARG C 1 216 ? -7.944 85.783 62.772 1.00 36.55 248 ARG C N 1
ATOM 7588 C CA . ARG C 1 216 ? -8.280 85.093 64.019 1.00 36.23 248 ARG C CA 1
ATOM 7589 C C . ARG C 1 216 ? -9.738 85.302 64.466 1.00 37.00 248 ARG C C 1
ATOM 7590 O O . ARG C 1 216 ? -10.430 84.353 64.847 1.00 36.85 248 ARG C O 1
ATOM 7598 N N . ASP C 1 217 ? -10.192 86.551 64.451 1.00 37.71 249 ASP C N 1
ATOM 7599 C CA . ASP C 1 217 ? -11.558 86.853 64.863 1.00 36.78 249 ASP C CA 1
ATOM 7600 C C . ASP C 1 217 ? -12.548 86.228 63.886 1.00 36.97 249 ASP C C 1
ATOM 7601 O O . ASP C 1 217 ? -13.654 85.858 64.274 1.00 37.40 249 ASP C O 1
ATOM 7606 N N . ALA C 1 218 ? -12.139 86.080 62.630 1.00 35.04 250 ALA C N 1
ATOM 7607 C CA . ALA C 1 218 ? -13.007 85.495 61.618 1.00 35.00 250 ALA C CA 1
ATOM 7608 C C . ALA C 1 218 ? -13.098 83.981 61.768 1.00 35.79 250 ALA C C 1
ATOM 7609 O O . ALA C 1 218 ? -13.812 83.314 61.014 1.00 36.22 250 ALA C O 1
ATOM 7611 N N . GLY C 1 219 ? -12.363 83.443 62.739 1.00 34.25 251 GLY C N 1
ATOM 7612 C CA . GLY C 1 219 ? -12.372 82.010 62.980 1.00 32.38 251 GLY C CA 1
ATOM 7613 C C . GLY C 1 219 ? -11.493 81.189 62.056 1.00 31.62 251 GLY C C 1
ATOM 7614 O O . GLY C 1 219 ? -11.831 80.055 61.727 1.00 33.11 251 GLY C O 1
ATOM 7615 N N . VAL C 1 220 ? -10.356 81.739 61.647 1.00 32.40 252 VAL C N 1
ATOM 7616 C CA . VAL C 1 220 ? -9.459 81.018 60.755 1.00 31.00 252 VAL C CA 1
ATOM 7617 C C . VAL C 1 220 ? -8.688 79.929 61.499 1.00 32.35 252 VAL C C 1
ATOM 7618 O O . VAL C 1 220 ? -8.252 78.949 60.899 1.00 32.95 252 VAL C O 1
ATOM 7622 N N . PHE C 1 221 ? -8.531 80.088 62.808 1.00 30.31 253 PHE C N 1
ATOM 7623 C CA . PHE C 1 221 ? -7.816 79.094 63.604 1.00 29.27 253 PHE C CA 1
ATOM 7624 C C . PHE C 1 221 ? -8.797 78.204 64.335 1.00 30.61 253 PHE C C 1
ATOM 7625 O O . PHE C 1 221 ? -9.942 78.591 64.554 1.00 30.82 253 PHE C O 1
ATOM 7633 N N . ALA C 1 222 ? -8.346 77.008 64.702 1.00 31.77 254 ALA C N 1
ATOM 7634 C CA . ALA C 1 222 ? -9.182 76.054 65.426 1.00 33.13 254 ALA C CA 1
ATOM 7635 C C . ALA C 1 222 ? -9.678 76.683 66.721 1.00 33.72 254 ALA C C 1
ATOM 7636 O O . ALA C 1 222 ? -9.013 77.553 67.292 1.00 33.01 254 ALA C O 1
ATOM 7638 N N . ASP C 1 223 ? -10.845 76.250 67.187 1.00 35.12 255 ASP C N 1
ATOM 7639 C CA . ASP C 1 223 ? -11.379 76.787 68.428 1.00 36.64 255 ASP C CA 1
ATOM 7640 C C . ASP C 1 223 ? -10.356 76.515 69.530 1.00 37.85 255 ASP C C 1
ATOM 7641 O O . ASP C 1 223 ? -9.728 75.458 69.551 1.00 38.85 255 ASP C O 1
ATOM 7646 N N . LYS C 1 224 ? -10.161 77.483 70.418 1.00 37.82 256 LYS C N 1
ATOM 7647 C CA . LYS C 1 224 ? -9.236 77.323 71.534 1.00 40.08 256 LYS C CA 1
ATOM 7648 C C . LYS C 1 224 ? -7.746 77.216 71.162 1.00 38.73 256 LYS C C 1
ATOM 7649 O O . LYS C 1 224 ? -6.936 76.759 71.961 1.00 37.67 256 LYS C O 1
ATOM 7655 N N . ALA C 1 225 ? -7.390 77.646 69.956 1.00 40.34 257 ALA C N 1
ATOM 7656 C CA . ALA C 1 225 ? -6.004 77.585 69.482 1.00 39.11 257 ALA C CA 1
ATOM 7657 C C . ALA C 1 225 ? -4.987 78.121 70.491 1.00 38.32 257 ALA C C 1
ATOM 7658 O O . ALA C 1 225 ? -3.840 77.683 70.510 1.00 37.75 257 ALA C O 1
ATOM 7660 N N . GLN C 1 226 ? -5.416 79.067 71.319 1.00 37.07 258 GLN C N 1
ATOM 7661 C CA . GLN C 1 226 ? -4.557 79.690 72.324 1.00 38.58 258 GLN C CA 1
ATOM 7662 C C . GLN C 1 226 ? -3.970 78.711 73.334 1.00 37.25 258 GLN C C 1
ATOM 7663 O O . GLN C 1 226 ? -2.928 78.981 73.934 1.00 39.23 258 GLN C O 1
ATOM 7669 N N . GLY C 1 227 ? -4.639 77.581 73.528 1.00 33.50 259 GLY C N 1
ATOM 7670 C CA . GLY C 1 227 ? -4.149 76.593 74.468 1.00 31.74 259 GLY C CA 1
ATOM 7671 C C . GLY C 1 227 ? -3.584 75.342 73.819 1.00 31.93 259 GLY C C 1
ATOM 7672 O O . GLY C 1 227 ? -3.164 74.422 74.518 1.00 31.83 259 GLY C O 1
ATOM 7673 N N . LEU C 1 228 ? -3.559 75.297 72.490 1.00 32.88 260 LEU C N 1
ATOM 7674 C CA . LEU C 1 228 ? -3.038 74.128 71.773 1.00 34.41 260 LEU C CA 1
ATOM 7675 C C . LEU C 1 228 ? -1.508 74.089 71.731 1.00 34.04 260 LEU C C 1
ATOM 7676 O O . LEU C 1 228 ? -0.842 75.084 72.006 1.00 32.94 260 LEU C O 1
ATOM 7681 N N . THR C 1 229 ? -0.965 72.926 71.383 1.00 34.83 261 THR C N 1
ATOM 7682 C CA . THR C 1 229 ? 0.476 72.731 71.293 1.00 35.13 261 THR C CA 1
ATOM 7683 C C . THR C 1 229 ? 0.835 72.043 69.985 1.00 36.48 261 THR C C 1
ATOM 7684 O O . THR C 1 229 ? -0.043 71.622 69.226 1.00 37.14 261 THR C O 1
ATOM 7688 N N . SER C 1 230 ? 2.133 71.923 69.731 1.00 36.57 262 SER C N 1
ATOM 7689 C CA . SER C 1 230 ? 2.612 71.272 68.528 1.00 39.05 262 SER C CA 1
ATOM 7690 C C . SER C 1 230 ? 2.004 69.862 68.430 1.00 39.94 262 SER C C 1
ATOM 7691 O O . SER C 1 230 ? 1.750 69.357 67.336 1.00 39.33 262 SER C O 1
ATOM 7694 N N . ASP C 1 231 ? 1.763 69.232 69.575 1.00 39.64 263 ASP C N 1
ATOM 7695 C CA . ASP C 1 231 ? 1.181 67.894 69.575 1.00 42.40 263 ASP C CA 1
ATOM 7696 C C . ASP C 1 231 ? -0.279 67.940 69.170 1.00 41.36 263 ASP C C 1
ATOM 7697 O O . ASP C 1 231 ? -0.738 67.093 68.407 1.00 42.66 263 ASP C O 1
ATOM 7702 N N . SER C 1 232 ? -1.004 68.923 69.696 1.00 40.76 264 SER C N 1
ATOM 7703 C CA . SER C 1 232 ? -2.418 69.097 69.381 1.00 41.01 264 SER C CA 1
ATOM 7704 C C . SER C 1 232 ? -2.533 69.335 67.881 1.00 40.97 264 SER C C 1
ATOM 7705 O O . SER C 1 232 ? -3.364 68.739 67.200 1.00 40.86 264 SER C O 1
ATOM 7716 N N . THR C 1 234 ? -0.246 68.698 65.397 1.00 42.01 266 THR C N 1
ATOM 7717 C CA . THR C 1 234 ? 0.172 67.506 64.676 1.00 41.20 266 THR C CA 1
ATOM 7718 C C . THR C 1 234 ? -0.916 66.429 64.674 1.00 41.94 266 THR C C 1
ATOM 7719 O O . THR C 1 234 ? -1.126 65.752 63.670 1.00 43.04 266 THR C O 1
ATOM 7723 N N . THR C 1 235 ? -1.606 66.272 65.796 1.00 40.61 267 THR C N 1
ATOM 7724 C CA . THR C 1 235 ? -2.664 65.280 65.884 1.00 42.12 267 THR C CA 1
ATOM 7725 C C . THR C 1 235 ? -3.871 65.682 65.045 1.00 42.13 267 THR C C 1
ATOM 7726 O O . THR C 1 235 ? -4.326 64.912 64.208 1.00 42.62 267 THR C O 1
ATOM 7730 N N . GLN C 1 236 ? -4.383 66.891 65.270 1.00 42.79 268 GLN C N 1
ATOM 7731 C CA . GLN C 1 236 ? -5.555 67.374 64.539 1.00 41.34 268 GLN C CA 1
ATOM 7732 C C . GLN C 1 236 ? -5.441 67.245 63.028 1.00 41.27 268 GLN C C 1
ATOM 7733 O O . GLN C 1 236 ? -6.410 66.891 62.359 1.00 41.06 268 GLN C O 1
ATOM 7739 N N . PHE C 1 237 ? -4.262 67.527 62.487 1.00 41.04 269 PHE C N 1
ATOM 7740 C CA . PHE C 1 237 ? -4.073 67.424 61.048 1.00 40.60 269 PHE C CA 1
ATOM 7741 C C . PHE C 1 237 ? -3.929 65.970 60.573 1.00 41.85 269 PHE C C 1
ATOM 7742 O O . PHE C 1 237 ? -4.474 65.601 59.534 1.00 41.01 269 PHE C O 1
ATOM 7750 N N . ASN C 1 238 ? -3.209 65.151 61.339 1.00 42.67 270 ASN C N 1
ATOM 7751 C CA . ASN C 1 238 ? -2.994 63.747 60.977 1.00 42.91 270 ASN C CA 1
ATOM 7752 C C . ASN C 1 238 ? -4.240 62.880 60.988 1.00 41.83 270 ASN C C 1
ATOM 7753 O O . ASN C 1 238 ? -4.350 61.953 60.198 1.00 42.18 270 ASN C O 1
ATOM 7758 N N . THR C 1 239 ? -5.170 63.175 61.888 1.00 42.49 271 THR C N 1
ATOM 7759 C CA . THR C 1 239 ? -6.421 62.428 61.961 1.00 43.15 271 THR C CA 1
ATOM 7760 C C . THR C 1 239 ? -7.447 63.147 61.083 1.00 43.52 271 THR C C 1
ATOM 7761 O O . THR C 1 239 ? -8.616 62.764 61.013 1.00 44.32 271 THR C O 1
ATOM 7765 N N . GLU C 1 240 ? -6.990 64.204 60.422 1.00 42.65 272 GLU C N 1
ATOM 7766 C CA . GLU C 1 240 ? -7.829 64.981 59.533 1.00 42.98 272 GLU C CA 1
ATOM 7767 C C . GLU C 1 240 ? -9.022 65.640 60.211 1.00 43.03 272 GLU C C 1
ATOM 7768 O O . GLU C 1 240 ? -10.147 65.566 59.713 1.00 43.65 272 GLU C O 1
ATOM 7774 N N . GLU C 1 241 ? -8.776 66.277 61.353 1.00 42.32 273 GLU C N 1
ATOM 7775 C CA . GLU C 1 241 ? -9.829 66.996 62.061 1.00 41.44 273 GLU C CA 1
ATOM 7776 C C . GLU C 1 241 ? -9.712 68.475 61.674 1.00 38.15 273 GLU C C 1
ATOM 7777 O O . GLU C 1 241 ? -10.654 69.248 61.829 1.00 36.64 273 GLU C O 1
ATOM 7783 N N . ALA C 1 242 ? -8.540 68.855 61.173 1.00 34.64 274 ALA C N 1
ATOM 7784 C CA . ALA C 1 242 ? -8.290 70.223 60.716 1.00 31.97 274 ALA C CA 1
ATOM 7785 C C . ALA C 1 242 ? -7.670 70.066 59.333 1.00 29.54 274 ALA C C 1
ATOM 7786 O O . ALA C 1 242 ? -6.925 69.125 59.097 1.00 28.56 274 ALA C O 1
ATOM 7788 N N . ALA C 1 243 ? -7.971 70.991 58.429 1.00 29.42 275 ALA C N 1
ATOM 7789 C CA . ALA C 1 243 ? -7.489 70.911 57.056 1.00 28.20 275 ALA C CA 1
ATOM 7790 C C . ALA C 1 243 ? -6.239 71.708 56.689 1.00 28.62 275 ALA C C 1
ATOM 7791 O O . ALA C 1 243 ? -5.638 71.462 55.644 1.00 28.15 275 ALA C O 1
ATOM 7793 N N . VAL C 1 244 ? -5.842 72.670 57.514 1.00 28.27 276 VAL C N 1
ATOM 7794 C CA . VAL C 1 244 ? -4.658 73.457 57.179 1.00 26.90 276 VAL C CA 1
ATOM 7795 C C . VAL C 1 244 ? -3.656 73.481 58.317 1.00 29.37 276 VAL C C 1
ATOM 7796 O O . VAL C 1 244 ? -4.026 73.525 59.492 1.00 28.78 276 VAL C O 1
ATOM 7800 N N . GLN C 1 245 ? -2.378 73.470 57.964 1.00 30.67 277 GLN C N 1
ATOM 7801 C CA . GLN C 1 245 ? -1.341 73.481 58.976 1.00 31.68 277 GLN C CA 1
ATOM 7802 C C . GLN C 1 245 ? -0.037 74.041 58.466 1.00 32.20 277 GLN C C 1
ATOM 7803 O O . GLN C 1 245 ? 0.481 73.574 57.454 1.00 32.95 277 GLN C O 1
ATOM 7809 N N . SER C 1 246 ? 0.492 75.042 59.161 1.00 31.01 278 SER C N 1
ATOM 7810 C CA . SER C 1 246 ? 1.782 75.603 58.795 1.00 30.07 278 SER C CA 1
ATOM 7811 C C . SER C 1 246 ? 2.798 74.848 59.654 1.00 31.16 278 SER C C 1
ATOM 7812 O O . SER C 1 246 ? 2.636 74.756 60.870 1.00 32.17 278 SER C O 1
ATOM 7815 N N . ALA C 1 247 ? 3.845 74.303 59.054 1.00 29.52 279 ALA C N 1
ATOM 7816 C CA . ALA C 1 247 ? 4.797 73.574 59.872 1.00 30.07 279 ALA C CA 1
ATOM 7817 C C . ALA C 1 247 ? 6.104 73.271 59.155 1.00 32.33 279 ALA C C 1
ATOM 7818 O O . ALA C 1 247 ? 6.135 73.203 57.933 1.00 33.78 279 ALA C O 1
ATOM 7828 N N . SER C 1 249 ? 9.047 71.519 57.328 1.00 34.60 281 SER C N 1
ATOM 7829 C CA . SER C 1 249 ? 8.936 70.382 56.428 1.00 35.21 281 SER C CA 1
ATOM 7830 C C . SER C 1 249 ? 9.261 69.092 57.196 1.00 35.01 281 SER C C 1
ATOM 7831 O O . SER C 1 249 ? 8.718 68.031 56.895 1.00 33.06 281 SER C O 1
ATOM 7834 N N . SER C 1 250 ? 10.132 69.195 58.199 1.00 36.12 282 SER C N 1
ATOM 7835 C CA . SER C 1 250 ? 10.511 68.037 59.006 1.00 37.46 282 SER C CA 1
ATOM 7836 C C . SER C 1 250 ? 9.309 67.440 59.730 1.00 37.42 282 SER C C 1
ATOM 7837 O O . SER C 1 250 ? 9.283 66.242 60.011 1.00 36.44 282 SER C O 1
ATOM 7840 N N . ALA C 1 251 ? 8.324 68.275 60.052 1.00 37.88 283 ALA C N 1
ATOM 7841 C CA . ALA C 1 251 ? 7.123 67.787 60.720 1.00 37.53 283 ALA C CA 1
ATOM 7842 C C . ALA C 1 251 ? 6.191 67.223 59.648 1.00 37.90 283 ALA C C 1
ATOM 7843 O O . ALA C 1 251 ? 5.521 66.213 59.865 1.00 38.44 283 ALA C O 1
ATOM 7845 N N . LEU C 1 252 ? 6.165 67.880 58.490 1.00 38.18 284 LEU C N 1
ATOM 7846 C CA . LEU C 1 252 ? 5.339 67.452 57.363 1.00 38.39 284 LEU C CA 1
ATOM 7847 C C . LEU C 1 252 ? 5.787 66.083 56.860 1.00 40.01 284 LEU C C 1
ATOM 7848 O O . LEU C 1 252 ? 5.006 65.336 56.257 1.00 39.41 284 LEU C O 1
ATOM 7853 N N . ALA C 1 253 ? 7.050 65.754 57.112 1.00 39.62 285 ALA C N 1
ATOM 7854 C CA . ALA C 1 253 ? 7.585 64.476 56.679 1.00 40.93 285 ALA C CA 1
ATOM 7855 C C . ALA C 1 253 ? 6.969 63.333 57.469 1.00 41.36 285 ALA C C 1
ATOM 7856 O O . ALA C 1 253 ? 7.017 62.188 57.039 1.00 42.70 285 ALA C O 1
ATOM 7858 N N . LYS C 1 254 ? 6.386 63.643 58.621 1.00 43.03 286 LYS C N 1
ATOM 7859 C CA . LYS C 1 254 ? 5.780 62.617 59.465 1.00 44.05 286 LYS C CA 1
ATOM 7860 C C . LYS C 1 254 ? 4.269 62.516 59.299 1.00 44.37 286 LYS C C 1
ATOM 7861 O O . LYS C 1 254 ? 3.605 61.838 60.084 1.00 44.33 286 LYS C O 1
ATOM 7867 N N . VAL C 1 255 ? 3.729 63.195 58.288 1.00 44.77 287 VAL C N 1
ATOM 7868 C CA . VAL C 1 255 ? 2.292 63.163 58.015 1.00 44.42 287 VAL C CA 1
ATOM 7869 C C . VAL C 1 255 ? 1.945 61.800 57.417 1.00 44.87 287 VAL C C 1
ATOM 7870 O O . VAL C 1 255 ? 2.512 61.401 56.399 1.00 44.17 287 VAL C O 1
ATOM 7874 N N . PRO C 1 256 ? 1.018 61.062 58.052 1.00 46.25 288 PRO C N 1
ATOM 7875 C CA . PRO C 1 256 ? 0.601 59.742 57.574 1.00 47.24 288 PRO C CA 1
ATOM 7876 C C . PRO C 1 256 ? 0.388 59.727 56.067 1.00 48.16 288 PRO C C 1
ATOM 7877 O O . PRO C 1 256 ? -0.424 60.479 55.536 1.00 46.77 288 PRO C O 1
ATOM 7881 N N . GLU C 1 257 ? 1.132 58.861 55.390 1.00 50.71 289 GLU C N 1
ATOM 7882 C CA . GLU C 1 257 ? 1.074 58.729 53.937 1.00 53.49 289 GLU C CA 1
ATOM 7883 C C . GLU C 1 257 ? -0.330 58.754 53.322 1.00 54.20 289 GLU C C 1
ATOM 7884 O O . GLU C 1 257 ? -0.525 59.313 52.237 1.00 54.30 289 GLU C O 1
ATOM 7890 N N . LYS C 1 258 ? -1.300 58.142 53.996 1.00 53.14 290 LYS C N 1
ATOM 7891 C CA . LYS C 1 258 ? -2.672 58.137 53.494 1.00 53.18 290 LYS C CA 1
ATOM 7892 C C . LYS C 1 258 ? -3.158 59.585 53.390 1.00 51.37 290 LYS C C 1
ATOM 7893 O O . LYS C 1 258 ? -3.761 59.982 52.392 1.00 52.45 290 LYS C O 1
ATOM 7899 N N . VAL C 1 259 ? -2.882 60.364 54.435 1.00 48.66 291 VAL C N 1
ATOM 7900 C CA . VAL C 1 259 ? -3.265 61.770 54.498 1.00 45.04 291 VAL C CA 1
ATOM 7901 C C . VAL C 1 259 ? -2.416 62.613 53.551 1.00 44.02 291 VAL C C 1
ATOM 7902 O O . VAL C 1 259 ? -2.938 63.469 52.840 1.00 43.66 291 VAL C O 1
ATOM 7906 N N . ALA C 1 260 ? -1.107 62.370 53.552 1.00 42.10 292 ALA C N 1
ATOM 7907 C CA . ALA C 1 260 ? -0.173 63.099 52.696 1.00 40.72 292 ALA C CA 1
ATOM 7908 C C . ALA C 1 260 ? -0.502 62.929 51.218 1.00 40.98 292 ALA C C 1
ATOM 7909 O O . ALA C 1 260 ? -0.238 63.820 50.410 1.00 41.04 292 ALA C O 1
ATOM 7911 N N . GLY C 1 261 ? -1.068 61.777 50.866 1.00 40.85 293 GLY C N 1
ATOM 7912 C CA . GLY C 1 261 ? -1.419 61.520 49.479 1.00 41.10 293 GLY C CA 1
ATOM 7913 C C . GLY C 1 261 ? -2.226 62.641 48.849 1.00 41.22 293 GLY C C 1
ATOM 7914 O O . GLY C 1 261 ? -1.961 63.044 47.711 1.00 43.62 293 GLY C O 1
ATOM 7915 N N . HIS C 1 262 ? -3.213 63.144 49.585 1.00 38.63 294 HIS C N 1
ATOM 7916 C CA . HIS C 1 262 ? -4.053 64.231 49.098 1.00 37.63 294 HIS C CA 1
ATOM 7917 C C . HIS C 1 262 ? -3.823 65.549 49.843 1.00 37.18 294 HIS C C 1
ATOM 7918 O O . HIS C 1 262 ? -4.771 66.257 50.185 1.00 37.01 294 HIS C O 1
ATOM 7925 N N . THR C 1 263 ? -2.554 65.866 50.095 1.00 35.65 295 THR C N 1
ATOM 7926 C CA . THR C 1 263 ? -2.179 67.108 50.763 1.00 33.97 295 THR C CA 1
ATOM 7927 C C . THR C 1 263 ? -1.306 67.922 49.811 1.00 33.35 295 THR C C 1
ATOM 7928 O O . THR C 1 263 ? -0.483 67.380 49.077 1.00 32.66 295 THR C O 1
ATOM 7932 N N . GLU C 1 264 ? -1.506 69.231 49.814 1.00 34.79 296 GLU C N 1
ATOM 7933 C CA . GLU C 1 264 ? -0.745 70.125 48.959 1.00 37.09 296 GLU C CA 1
ATOM 7934 C C . GLU C 1 264 ? -0.095 71.233 49.779 1.00 36.71 296 GLU C C 1
ATOM 7935 O O . GLU C 1 264 ? -0.694 71.741 50.721 1.00 38.12 296 GLU C O 1
ATOM 7941 N N . VAL C 1 265 ? 1.125 71.614 49.415 1.00 36.71 297 VAL C N 1
ATOM 7942 C CA . VAL C 1 265 ? 1.823 72.666 50.140 1.00 37.24 297 VAL C CA 1
ATOM 7943 C C . VAL C 1 265 ? 1.861 73.973 49.369 1.00 39.74 297 VAL C C 1
ATOM 7944 O O . VAL C 1 265 ? 1.976 73.986 48.139 1.00 42.28 297 VAL C O 1
ATOM 7948 N N . GLY C 1 266 ? 1.756 75.070 50.113 1.00 39.95 298 GLY C N 1
ATOM 7949 C CA . GLY C 1 266 ? 1.794 76.396 49.530 1.00 38.96 298 GLY C CA 1
ATOM 7950 C C . GLY C 1 266 ? 2.309 77.380 50.570 1.00 39.38 298 GLY C C 1
ATOM 7951 O O . GLY C 1 266 ? 3.075 77.007 51.460 1.00 38.82 298 GLY C O 1
ATOM 7952 N N . GLY C 1 267 ? 1.891 78.636 50.454 1.00 37.91 299 GLY C N 1
ATOM 7953 C CA . GLY C 1 267 ? 2.312 79.647 51.402 1.00 36.14 299 GLY C CA 1
ATOM 7954 C C . GLY C 1 267 ? 1.102 80.204 52.122 1.00 35.78 299 GLY C C 1
ATOM 7955 O O . GLY C 1 267 ? -0.032 79.808 51.846 1.00 36.64 299 GLY C O 1
ATOM 7956 N N . TRP C 1 268 ? 1.331 81.121 53.053 1.00 34.12 300 TRP C N 1
ATOM 7957 C CA . TRP C 1 268 ? 0.229 81.716 53.794 1.00 32.91 300 TRP C CA 1
ATOM 7958 C C . TRP C 1 268 ? -0.392 82.848 52.964 1.00 33.48 300 TRP C C 1
ATOM 7959 O O . TRP C 1 268 ? 0.312 83.715 52.446 1.00 32.84 300 TRP C O 1
ATOM 7970 N N . PRO C 1 269 ? -1.726 82.837 52.809 1.00 34.47 301 PRO C N 1
ATOM 7971 C CA . PRO C 1 269 ? -2.446 83.854 52.035 1.00 35.04 301 PRO C CA 1
ATOM 7972 C C . PRO C 1 269 ? -2.031 85.276 52.369 1.00 37.44 301 PRO C C 1
ATOM 7973 O O . PRO C 1 269 ? -1.642 85.564 53.492 1.00 39.06 301 PRO C O 1
ATOM 7977 N N . LEU C 1 270 ? -2.127 86.162 51.383 1.00 38.94 302 LEU C N 1
ATOM 7978 C CA . LEU C 1 270 ? -1.754 87.559 51.556 1.00 39.65 302 LEU C CA 1
ATOM 7979 C C . LEU C 1 270 ? -2.952 88.488 51.720 1.00 41.24 302 LEU C C 1
ATOM 7980 O O . LEU C 1 270 ? -4.051 88.211 51.221 1.00 41.82 302 LEU C O 1
ATOM 7985 N N . ALA C 1 271 ? -2.722 89.592 52.424 1.00 42.26 303 ALA C N 1
ATOM 7986 C CA . ALA C 1 271 ? -3.742 90.614 52.625 1.00 44.39 303 ALA C CA 1
ATOM 7987 C C . ALA C 1 271 ? -3.476 91.587 51.482 1.00 46.63 303 ALA C C 1
ATOM 7988 O O . ALA C 1 271 ? -2.445 91.481 50.814 1.00 47.69 303 ALA C O 1
ATOM 7990 N N . ASP C 1 272 ? -4.391 92.519 51.236 1.00 49.08 304 ASP C N 1
ATOM 7991 C CA . ASP C 1 272 ? -4.183 93.487 50.161 1.00 49.83 304 ASP C CA 1
ATOM 7992 C C . ASP C 1 272 ? -3.026 94.390 50.562 1.00 49.67 304 ASP C C 1
ATOM 7993 O O . ASP C 1 272 ? -2.957 94.842 51.707 1.00 49.82 304 ASP C O 1
ATOM 7995 N N . GLY C 1 273 ? -2.108 94.629 49.630 1.00 48.79 305 GLY C N 1
ATOM 7996 C CA . GLY C 1 273 ? -0.973 95.490 49.919 1.00 49.54 305 GLY C CA 1
ATOM 7997 C C . GLY C 1 273 ? 0.114 94.901 50.805 1.00 49.50 305 GLY C C 1
ATOM 7998 O O . GLY C 1 273 ? 0.718 95.609 51.613 1.00 48.71 305 GLY C O 1
ATOM 7999 N N . ALA C 1 274 ? 0.372 93.605 50.657 1.00 49.75 306 ALA C N 1
ATOM 8000 C CA . ALA C 1 274 ? 1.402 92.944 51.450 1.00 49.36 306 ALA C CA 1
ATOM 8001 C C . ALA C 1 274 ? 2.769 93.386 50.941 1.00 50.29 306 ALA C C 1
ATOM 8002 O O . ALA C 1 274 ? 2.871 93.999 49.872 1.00 50.42 306 ALA C O 1
ATOM 8004 N N . ALA C 1 275 ? 3.818 93.072 51.697 1.00 49.86 307 ALA C N 1
ATOM 8005 C CA . ALA C 1 275 ? 5.171 93.442 51.302 1.00 49.41 307 ALA C CA 1
ATOM 8006 C C . ALA C 1 275 ? 5.880 92.307 50.569 1.00 49.27 307 ALA C C 1
ATOM 8007 O O . ALA C 1 275 ? 7.100 92.309 50.448 1.00 51.11 307 ALA C O 1
ATOM 8009 N N . HIS C 1 276 ? 5.119 91.338 50.074 1.00 49.74 308 HIS C N 1
ATOM 8010 C CA . HIS C 1 276 ? 5.701 90.200 49.356 1.00 48.84 308 HIS C CA 1
ATOM 8011 C C . HIS C 1 276 ? 4.809 89.814 48.189 1.00 49.52 308 HIS C C 1
ATOM 8012 O O . HIS C 1 276 ? 3.596 90.013 48.244 1.00 49.48 308 HIS C O 1
ATOM 8019 N N . ASP C 1 277 ? 5.398 89.257 47.135 1.00 50.94 309 ASP C N 1
ATOM 8020 C CA . ASP C 1 277 ? 4.591 88.823 46.004 1.00 51.20 309 ASP C CA 1
ATOM 8021 C C . ASP C 1 277 ? 3.730 87.673 46.521 1.00 50.61 309 ASP C C 1
ATOM 8022 O O . ASP C 1 277 ? 2.724 87.330 45.909 1.00 50.77 309 ASP C O 1
ATOM 8027 N N . GLY C 1 278 ? 4.158 87.110 47.660 1.00 50.96 310 GLY C N 1
ATOM 8028 C CA . GLY C 1 278 ? 3.480 86.018 48.362 1.00 49.11 310 GLY C CA 1
ATOM 8029 C C . GLY C 1 278 ? 2.699 84.987 47.569 1.00 47.58 310 GLY C C 1
ATOM 8030 O O . GLY C 1 278 ? 2.653 85.065 46.347 1.00 49.92 310 GLY C O 1
ATOM 8031 N N . PRO C 1 279 ? 2.044 84.014 48.228 1.00 45.63 311 PRO C N 1
ATOM 8032 C CA . PRO C 1 279 ? 1.979 83.709 49.661 1.00 44.18 311 PRO C CA 1
ATOM 8033 C C . PRO C 1 279 ? 3.330 83.421 50.307 1.00 42.55 311 PRO C C 1
ATOM 8034 O O . PRO C 1 279 ? 4.270 82.958 49.648 1.00 42.44 311 PRO C O 1
ATOM 8038 N N . THR C 1 280 ? 3.405 83.656 51.611 1.00 39.13 312 THR C N 1
ATOM 8039 C CA . THR C 1 280 ? 4.642 83.488 52.361 1.00 37.01 312 THR C CA 1
ATOM 8040 C C . THR C 1 280 ? 4.901 82.144 53.022 1.00 36.52 312 THR C C 1
ATOM 8041 O O . THR C 1 280 ? 3.981 81.466 53.474 1.00 37.69 312 THR C O 1
ATOM 8045 N N . VAL C 1 281 ? 6.179 81.779 53.075 1.00 34.16 313 VAL C N 1
ATOM 8046 C CA . VAL C 1 281 ? 6.620 80.559 53.737 1.00 33.49 313 VAL C CA 1
ATOM 8047 C C . VAL C 1 281 ? 7.902 80.929 54.486 1.00 32.96 313 VAL C C 1
ATOM 8048 O O . VAL C 1 281 ? 8.681 81.753 54.017 1.00 32.60 313 VAL C O 1
ATOM 8052 N N . ILE C 1 282 ? 8.110 80.336 55.657 1.00 33.23 314 ILE C N 1
ATOM 8053 C CA . ILE C 1 282 ? 9.313 80.599 56.444 1.00 32.83 314 ILE C CA 1
ATOM 8054 C C . ILE C 1 282 ? 10.487 79.774 55.923 1.00 34.14 314 ILE C C 1
ATOM 8055 O O . ILE C 1 282 ? 10.335 78.601 55.600 1.00 35.84 314 ILE C O 1
ATOM 8060 N N . ARG C 1 283 ? 11.651 80.402 55.828 1.00 34.55 315 ARG C N 1
ATOM 8061 C CA . ARG C 1 283 ? 12.859 79.712 55.407 1.00 36.40 315 ARG C CA 1
ATOM 8062 C C . ARG C 1 283 ? 14.014 80.258 56.238 1.00 37.13 315 ARG C C 1
ATOM 8063 O O . ARG C 1 283 ? 14.187 81.474 56.352 1.00 38.73 315 ARG C O 1
ATOM 8071 N N . ALA C 1 284 ? 14.778 79.351 56.840 1.00 36.28 316 ALA C N 1
ATOM 8072 C CA . ALA C 1 284 ? 15.935 79.705 57.656 1.00 35.49 316 ALA C CA 1
ATOM 8073 C C . ALA C 1 284 ? 17.090 78.858 57.122 1.00 36.40 316 ALA C C 1
ATOM 8074 O O . ALA C 1 284 ? 16.896 77.694 56.759 1.00 35.84 316 ALA C O 1
ATOM 8076 N N . TYR C 1 285 ? 18.284 79.440 57.063 1.00 34.81 317 TYR C N 1
ATOM 8077 C CA . TYR C 1 285 ? 19.444 78.733 56.545 1.00 34.26 317 TYR C CA 1
ATOM 8078 C C . TYR C 1 285 ? 20.530 78.606 57.597 1.00 35.32 317 TYR C C 1
ATOM 8079 O O . TYR C 1 285 ? 21.683 78.324 57.267 1.00 35.26 317 TYR C O 1
ATOM 8088 N N . THR C 1 286 ? 20.175 78.804 58.863 1.00 34.54 318 THR C N 1
ATOM 8089 C CA . THR C 1 286 ? 21.181 78.736 59.908 1.00 34.83 318 THR C CA 1
ATOM 8090 C C . THR C 1 286 ? 21.084 77.595 60.898 1.00 34.04 318 THR C C 1
ATOM 8091 O O . THR C 1 286 ? 21.392 77.754 62.079 1.00 32.85 318 THR C O 1
ATOM 8095 N N . LEU C 1 287 ? 20.643 76.442 60.409 1.00 34.38 319 LEU C N 1
ATOM 8096 C CA . LEU C 1 287 ? 20.596 75.241 61.229 1.00 33.00 319 LEU C CA 1
ATOM 8097 C C . LEU C 1 287 ? 22.038 74.728 61.118 1.00 33.11 319 LEU C C 1
ATOM 8098 O O . LEU C 1 287 ? 22.874 75.373 60.468 1.00 34.35 319 LEU C O 1
ATOM 8103 N N . ILE C 1 288 ? 22.337 73.592 61.736 1.00 31.71 320 ILE C N 1
ATOM 8104 C CA . ILE C 1 288 ? 23.692 73.040 61.728 1.00 31.04 320 ILE C CA 1
ATOM 8105 C C . ILE C 1 288 ? 24.621 73.447 60.570 1.00 31.85 320 ILE C C 1
ATOM 8106 O O . ILE C 1 288 ? 24.314 73.249 59.398 1.00 31.76 320 ILE C O 1
ATOM 8111 N N . GLY C 1 289 ? 25.757 74.040 60.931 1.00 32.13 321 GLY C N 1
ATOM 8112 C CA . GLY C 1 289 ? 26.747 74.461 59.956 1.00 28.26 321 GLY C CA 1
ATOM 8113 C C . GLY C 1 289 ? 28.110 73.958 60.403 1.00 28.27 321 GLY C C 1
ATOM 8114 O O . GLY C 1 289 ? 28.242 73.494 61.541 1.00 25.56 321 GLY C O 1
ATOM 8115 N N . PHE C 1 290 ? 29.113 74.043 59.522 1.00 26.35 322 PHE C N 1
ATOM 8116 C CA . PHE C 1 290 ? 30.476 73.589 59.826 1.00 27.34 322 PHE C CA 1
ATOM 8117 C C . PHE C 1 290 ? 31.370 74.738 60.318 1.00 29.22 322 PHE C C 1
ATOM 8118 O O . PHE C 1 290 ? 31.592 75.711 59.595 1.00 27.86 322 PHE C O 1
ATOM 8126 N N . TRP C 1 291 ? 31.897 74.621 61.536 1.00 29.45 323 TRP C N 1
ATOM 8127 C CA . TRP C 1 291 ? 32.769 75.658 62.076 1.00 30.59 323 TRP C CA 1
ATOM 8128 C C . TRP C 1 291 ? 34.190 75.113 62.179 1.00 31.20 323 TRP C C 1
ATOM 8129 O O . TRP C 1 291 ? 34.382 73.917 62.413 1.00 28.28 323 TRP C O 1
ATOM 8140 N N . ILE C 1 292 ? 35.185 75.980 62.002 1.00 29.93 324 ILE C N 1
ATOM 8141 C CA . ILE C 1 292 ? 36.570 75.531 62.109 1.00 30.50 324 ILE C CA 1
ATOM 8142 C C . ILE C 1 292 ? 37.250 76.181 63.308 1.00 30.08 324 ILE C C 1
ATOM 8143 O O . ILE C 1 292 ? 37.229 77.395 63.461 1.00 30.87 324 ILE C O 1
ATOM 8148 N N . SER C 1 293 ? 37.858 75.363 64.158 1.00 30.20 325 SER C N 1
ATOM 8149 C CA . SER C 1 293 ? 38.527 75.879 65.343 1.00 32.25 325 SER C CA 1
ATOM 8150 C C . SER C 1 293 ? 39.987 76.183 65.063 1.00 33.94 325 SER C C 1
ATOM 8151 O O . SER C 1 293 ? 40.518 75.806 64.018 1.00 35.23 325 SER C O 1
ATOM 8154 N N . PRO C 1 294 ? 40.653 76.899 65.983 1.00 34.44 326 PRO C N 1
ATOM 8155 C CA . PRO C 1 294 ? 42.071 77.190 65.741 1.00 35.53 326 PRO C CA 1
ATOM 8156 C C . PRO C 1 294 ? 42.853 75.880 65.631 1.00 36.25 326 PRO C C 1
ATOM 8157 O O . PRO C 1 294 ? 43.794 75.779 64.852 1.00 36.33 326 PRO C O 1
ATOM 8161 N N . ASN C 1 295 ? 42.453 74.874 66.406 1.00 36.93 327 ASN C N 1
ATOM 8162 C CA . ASN C 1 295 ? 43.107 73.569 66.350 1.00 37.39 327 ASN C CA 1
ATOM 8163 C C . ASN C 1 295 ? 42.897 72.990 64.953 1.00 39.04 327 ASN C C 1
ATOM 8164 O O . ASN C 1 295 ? 43.797 72.377 64.375 1.00 36.82 327 ASN C O 1
ATOM 8169 N N . GLY C 1 296 ? 41.684 73.183 64.435 1.00 40.48 328 GLY C N 1
ATOM 8170 C CA . GLY C 1 296 ? 41.331 72.691 63.118 1.00 39.92 328 GLY C CA 1
ATOM 8171 C C . GLY C 1 296 ? 42.167 73.365 62.053 1.00 40.92 328 GLY C C 1
ATOM 8172 O O . GLY C 1 296 ? 42.507 72.743 61.051 1.00 40.51 328 GLY C O 1
ATOM 8173 N N . VAL C 1 297 ? 42.492 74.639 62.267 1.00 40.98 329 VAL C N 1
ATOM 8174 C CA . VAL C 1 297 ? 43.315 75.392 61.328 1.00 40.21 329 VAL C CA 1
ATOM 8175 C C . VAL C 1 297 ? 44.680 74.718 61.214 1.00 41.43 329 VAL C C 1
ATOM 8176 O O . VAL C 1 297 ? 45.286 74.702 60.146 1.00 42.49 329 VAL C O 1
ATOM 8180 N N . ARG C 1 298 ? 45.156 74.157 62.320 1.00 41.67 330 ARG C N 1
ATOM 8181 C CA . ARG C 1 298 ? 46.442 73.479 62.327 1.00 42.93 330 ARG C CA 1
ATOM 8182 C C . ARG C 1 298 ? 46.374 72.279 61.396 1.00 42.77 330 ARG C C 1
ATOM 8183 O O . ARG C 1 298 ? 47.354 71.940 60.735 1.00 43.58 330 ARG C O 1
ATOM 8191 N N . LYS C 1 299 ? 45.208 71.639 61.357 1.00 41.72 331 LYS C N 1
ATOM 8192 C CA . LYS C 1 299 ? 44.975 70.479 60.502 1.00 41.37 331 LYS C CA 1
ATOM 8193 C C . LYS C 1 299 ? 44.109 70.903 59.317 1.00 41.28 331 LYS C C 1
ATOM 8194 O O . LYS C 1 299 ? 43.267 70.132 58.873 1.00 40.54 331 LYS C O 1
ATOM 8200 N N . ILE C 1 300 ? 44.313 72.118 58.809 1.00 41.98 332 ILE C N 1
ATOM 8201 C CA . ILE C 1 300 ? 43.503 72.632 57.708 1.00 43.80 332 ILE C CA 1
ATOM 8202 C C . ILE C 1 300 ? 43.545 71.799 56.433 1.00 45.61 332 ILE C C 1
ATOM 8203 O O . ILE C 1 300 ? 42.684 71.957 55.569 1.00 45.53 332 ILE C O 1
ATOM 8208 N N . GLU C 1 301 ? 44.541 70.929 56.294 1.00 47.61 333 GLU C N 1
ATOM 8209 C CA . GLU C 1 301 ? 44.599 70.087 55.105 1.00 49.54 333 GLU C CA 1
ATOM 8210 C C . GLU C 1 301 ? 43.550 68.981 55.263 1.00 49.26 333 GLU C C 1
ATOM 8211 O O . GLU C 1 301 ? 42.832 68.659 54.315 1.00 49.44 333 GLU C O 1
ATOM 8217 N N . GLN C 1 302 ? 43.455 68.411 56.462 1.00 47.72 334 GLN C N 1
ATOM 8218 C CA . GLN C 1 302 ? 42.459 67.378 56.725 1.00 46.40 334 GLN C CA 1
ATOM 8219 C C . GLN C 1 302 ? 41.069 68.003 56.629 1.00 44.13 334 GLN C C 1
ATOM 8220 O O . GLN C 1 302 ? 40.173 67.450 55.995 1.00 44.29 334 GLN C O 1
ATOM 8226 N N . VAL C 1 303 ? 40.893 69.159 57.260 1.00 40.99 335 VAL C N 1
ATOM 8227 C CA . VAL C 1 303 ? 39.614 69.853 57.224 1.00 39.21 335 VAL C CA 1
ATOM 8228 C C . VAL C 1 303 ? 39.210 70.113 55.774 1.00 40.34 335 VAL C C 1
ATOM 8229 O O . VAL C 1 303 ? 38.020 70.155 55.455 1.00 38.29 335 VAL C O 1
ATOM 8233 N N . GLU C 1 304 ? 40.211 70.286 54.906 1.00 41.09 336 GLU C N 1
ATOM 8234 C CA . GLU C 1 304 ? 39.984 70.521 53.481 1.00 42.26 336 GLU C CA 1
ATOM 8235 C C . GLU C 1 304 ? 39.237 69.346 52.875 1.00 41.66 336 GLU C C 1
ATOM 8236 O O . GLU C 1 304 ? 38.217 69.522 52.217 1.00 43.18 336 GLU C O 1
ATOM 8242 N N . LYS C 1 305 ? 39.762 68.148 53.101 1.00 40.18 337 LYS C N 1
ATOM 8243 C CA . LYS C 1 305 ? 39.157 66.933 52.579 1.00 40.66 337 LYS C CA 1
ATOM 8244 C C . LYS C 1 305 ? 37.710 66.765 53.050 1.00 39.28 337 LYS C C 1
ATOM 8245 O O . LYS C 1 305 ? 36.809 66.555 52.248 1.00 38.65 337 LYS C O 1
ATOM 8251 N N . PHE C 1 306 ? 37.508 66.867 54.358 1.00 38.52 338 PHE C N 1
ATOM 8252 C CA . PHE C 1 306 ? 36.197 66.699 54.981 1.00 37.01 338 PHE C CA 1
ATOM 8253 C C . PHE C 1 306 ? 35.143 67.656 54.418 1.00 38.29 338 PHE C C 1
ATOM 8254 O O . PHE C 1 306 ? 34.041 67.240 54.057 1.00 39.14 338 PHE C O 1
ATOM 8262 N N . LEU C 1 307 ? 35.482 68.936 54.328 1.00 38.59 339 LEU C N 1
ATOM 8263 C CA . LEU C 1 307 ? 34.543 69.918 53.815 1.00 40.57 339 LEU C CA 1
ATOM 8264 C C . LEU C 1 307 ? 34.267 69.801 52.322 1.00 41.72 339 LEU C C 1
ATOM 8265 O O . LEU C 1 307 ? 33.139 70.048 51.884 1.00 42.01 339 LEU C O 1
ATOM 8270 N N . ARG C 1 308 ? 35.275 69.431 51.533 1.00 41.20 340 ARG C N 1
ATOM 8271 C CA . ARG C 1 308 ? 35.051 69.285 50.096 1.00 41.03 340 ARG C CA 1
ATOM 8272 C C . ARG C 1 308 ? 34.104 68.105 49.893 1.00 39.42 340 ARG C C 1
ATOM 8273 O O . ARG C 1 308 ? 33.256 68.126 49.000 1.00 40.44 340 ARG C O 1
ATOM 8281 N N . PHE C 1 309 ? 34.261 67.087 50.738 1.00 36.85 341 PHE C N 1
ATOM 8282 C CA . PHE C 1 309 ? 33.435 65.878 50.699 1.00 35.42 341 PHE C CA 1
ATOM 8283 C C . PHE C 1 309 ? 31.976 66.235 51.015 1.00 35.59 341 PHE C C 1
ATOM 8284 O O . PHE C 1 309 ? 31.094 66.086 50.169 1.00 37.43 341 PHE C O 1
ATOM 8300 N N . TYR C 1 311 ? 30.451 68.891 50.996 1.00 32.19 343 TYR C N 1
ATOM 8301 C CA . TYR C 1 311 ? 29.909 69.829 50.011 1.00 32.38 343 TYR C CA 1
ATOM 8302 C C . TYR C 1 311 ? 29.774 69.218 48.611 1.00 33.02 343 TYR C C 1
ATOM 8303 O O . TYR C 1 311 ? 29.274 69.866 47.692 1.00 33.99 343 TYR C O 1
ATOM 8312 N N . ARG C 1 312 ? 30.208 67.974 48.441 1.00 32.30 344 ARG C N 1
ATOM 8313 C CA . ARG C 1 312 ? 30.108 67.329 47.131 1.00 33.63 344 ARG C CA 1
ATOM 8314 C C . ARG C 1 312 ? 28.639 67.029 46.818 1.00 33.96 344 ARG C C 1
ATOM 8315 O O . ARG C 1 312 ? 27.908 66.515 47.667 1.00 36.30 344 ARG C O 1
ATOM 8323 N N . PRO C 1 313 ? 28.194 67.331 45.589 1.00 32.56 345 PRO C N 1
ATOM 8324 C CA . PRO C 1 313 ? 26.809 67.093 45.184 1.00 31.53 345 PRO C CA 1
ATOM 8325 C C . PRO C 1 313 ? 26.184 65.750 45.548 1.00 31.73 345 PRO C C 1
ATOM 8326 O O . PRO C 1 313 ? 25.038 65.708 45.992 1.00 33.98 345 PRO C O 1
ATOM 8330 N N . ASP C 1 314 ? 26.912 64.654 45.371 1.00 32.01 346 ASP C N 1
ATOM 8331 C CA . ASP C 1 314 ? 26.354 63.337 45.691 1.00 32.09 346 ASP C CA 1
ATOM 8332 C C . ASP C 1 314 ? 26.091 63.162 47.183 1.00 32.57 346 ASP C C 1
ATOM 8333 O O . ASP C 1 314 ? 25.156 62.458 47.580 1.00 30.11 346 ASP C O 1
ATOM 8338 N N . VAL C 1 315 ? 26.927 63.795 48.006 1.00 32.67 347 VAL C N 1
ATOM 8339 C CA . VAL C 1 315 ? 26.781 63.699 49.452 1.00 31.76 347 VAL C CA 1
ATOM 8340 C C . VAL C 1 315 ? 25.599 64.558 49.884 1.00 31.46 347 VAL C C 1
ATOM 8341 O O . VAL C 1 315 ? 24.818 64.176 50.747 1.00 29.93 347 VAL C O 1
ATOM 8345 N N . VAL C 1 316 ? 25.483 65.727 49.268 1.00 31.06 348 VAL C N 1
ATOM 8346 C CA . VAL C 1 316 ? 24.396 66.639 49.563 1.00 31.26 348 VAL C CA 1
ATOM 8347 C C . VAL C 1 316 ? 23.061 65.980 49.218 1.00 32.45 348 VAL C C 1
ATOM 8348 O O . VAL C 1 316 ? 22.127 66.003 50.016 1.00 33.67 348 VAL C O 1
ATOM 8352 N N . ALA C 1 317 ? 22.993 65.379 48.031 1.00 33.03 349 ALA C N 1
ATOM 8353 C CA . ALA C 1 317 ? 21.787 64.706 47.550 1.00 32.08 349 ALA C CA 1
ATOM 8354 C C . ALA C 1 317 ? 21.320 63.576 48.474 1.00 32.76 349 ALA C C 1
ATOM 8355 O O . ALA C 1 317 ? 20.133 63.290 48.550 1.00 34.29 349 ALA C O 1
ATOM 8357 N N . ARG C 1 318 ? 22.244 62.921 49.166 1.00 34.09 350 ARG C N 1
ATOM 8358 C CA . ARG C 1 318 ? 21.852 61.858 50.090 1.00 34.87 350 ARG C CA 1
ATOM 8359 C C . ARG C 1 318 ? 21.094 62.463 51.271 1.00 33.54 350 ARG C C 1
ATOM 8360 O O . ARG C 1 318 ? 20.081 61.916 51.716 1.00 33.20 350 ARG C O 1
ATOM 8368 N N . PHE C 1 319 ? 21.588 63.587 51.789 1.00 30.14 351 PHE C N 1
ATOM 8369 C CA . PHE C 1 319 ? 20.915 64.238 52.903 1.00 29.23 351 PHE C CA 1
ATOM 8370 C C . PHE C 1 319 ? 19.497 64.584 52.489 1.00 27.43 351 PHE C C 1
ATOM 8371 O O . PHE C 1 319 ? 18.555 64.382 53.249 1.00 27.12 351 PHE C O 1
ATOM 8379 N N . VAL C 1 320 ? 19.360 65.083 51.269 1.00 27.14 352 VAL C N 1
ATOM 8380 C CA . VAL C 1 320 ? 18.064 65.455 50.709 1.00 28.28 352 VAL C CA 1
ATOM 8381 C C . VAL C 1 320 ? 17.158 64.239 50.470 1.00 29.21 352 VAL C C 1
ATOM 8382 O O . VAL C 1 320 ? 16.045 64.176 50.975 1.00 29.47 352 VAL C O 1
ATOM 8386 N N . THR C 1 321 ? 17.672 63.277 49.711 1.00 28.79 353 THR C N 1
ATOM 8387 C CA . THR C 1 321 ? 16.953 62.064 49.334 1.00 29.58 353 THR C CA 1
ATOM 8388 C C . THR C 1 321 ? 16.721 61.032 50.427 1.00 29.48 353 THR C C 1
ATOM 8389 O O . THR C 1 321 ? 15.601 60.570 50.615 1.00 27.90 353 THR C O 1
ATOM 8393 N N . GLU C 1 322 ? 17.782 60.666 51.136 1.00 28.64 354 GLU C N 1
ATOM 8394 C CA . GLU C 1 322 ? 17.696 59.662 52.188 1.00 30.88 354 GLU C CA 1
ATOM 8395 C C . GLU C 1 322 ? 17.229 60.181 53.550 1.00 31.43 354 GLU C C 1
ATOM 8396 O O . GLU C 1 322 ? 16.613 59.445 54.323 1.00 30.93 354 GLU C O 1
ATOM 8402 N N . SER C 1 323 ? 17.507 61.444 53.849 1.00 32.58 355 SER C N 1
ATOM 8403 C CA . SER C 1 323 ? 17.097 61.999 55.130 1.00 33.92 355 SER C CA 1
ATOM 8404 C C . SER C 1 323 ? 15.949 63.003 55.030 1.00 34.36 355 SER C C 1
ATOM 8405 O O . SER C 1 323 ? 15.315 63.322 56.035 1.00 34.43 355 SER C O 1
ATOM 8408 N N . GLY C 1 324 ? 15.684 63.498 53.822 1.00 34.88 356 GLY C N 1
ATOM 8409 C CA . GLY C 1 324 ? 14.617 64.470 53.636 1.00 35.32 356 GLY C CA 1
ATOM 8410 C C . GLY C 1 324 ? 14.939 65.813 54.272 1.00 36.09 356 GLY C C 1
ATOM 8411 O O . GLY C 1 324 ? 14.063 66.480 54.834 1.00 36.14 356 GLY C O 1
ATOM 8412 N N . ARG C 1 325 ? 16.204 66.211 54.173 1.00 35.27 357 ARG C N 1
ATOM 8413 C CA . ARG C 1 325 ? 16.680 67.465 54.741 1.00 34.63 357 ARG C CA 1
ATOM 8414 C C . ARG C 1 325 ? 16.663 68.590 53.725 1.00 35.16 357 ARG C C 1
ATOM 8415 O O . ARG C 1 325 ? 16.995 68.385 52.549 1.00 36.40 357 ARG C O 1
ATOM 8423 N N . ASP C 1 326 ? 16.280 69.777 54.175 1.00 33.44 358 ASP C N 1
ATOM 8424 C CA . ASP C 1 326 ? 16.320 70.935 53.301 1.00 34.09 358 ASP C CA 1
ATOM 8425 C C . ASP C 1 326 ? 17.766 71.387 53.509 1.00 34.47 358 ASP C C 1
ATOM 8426 O O . ASP C 1 326 ? 18.292 71.289 54.625 1.00 32.31 358 ASP C O 1
ATOM 8439 N N . ALA C 1 328 ? 21.198 74.237 52.743 1.00 33.15 360 ALA C N 1
ATOM 8440 C CA . ALA C 1 328 ? 21.596 75.622 52.530 1.00 33.18 360 ALA C CA 1
ATOM 8441 C C . ALA C 1 328 ? 22.457 75.734 51.276 1.00 34.05 360 ALA C C 1
ATOM 8442 O O . ALA C 1 328 ? 22.905 76.823 50.937 1.00 36.06 360 ALA C O 1
ATOM 8444 N N . LEU C 1 329 ? 22.693 74.612 50.593 1.00 34.58 361 LEU C N 1
ATOM 8445 C CA . LEU C 1 329 ? 23.502 74.611 49.374 1.00 35.07 361 LEU C CA 1
ATOM 8446 C C . LEU C 1 329 ? 22.649 74.286 48.150 1.00 37.44 361 LEU C C 1
ATOM 8447 O O . LEU C 1 329 ? 21.568 73.703 48.270 1.00 38.89 361 LEU C O 1
ATOM 8452 N N . ARG C 1 330 ? 23.143 74.652 46.970 1.00 38.71 362 ARG C N 1
ATOM 8453 C CA . ARG C 1 330 ? 22.431 74.380 45.722 1.00 38.76 362 ARG C CA 1
ATOM 8454 C C . ARG C 1 330 ? 22.437 72.885 45.429 1.00 37.94 362 ARG C C 1
ATOM 8455 O O . ARG C 1 330 ? 23.482 72.238 45.529 1.00 36.91 362 ARG C O 1
ATOM 8463 N N . THR C 1 331 ? 21.267 72.352 45.071 1.00 37.04 363 THR C N 1
ATOM 8464 C CA . THR C 1 331 ? 21.096 70.940 44.719 1.00 36.50 363 THR C CA 1
ATOM 8465 C C . THR C 1 331 ? 20.036 70.856 43.627 1.00 39.01 363 THR C C 1
ATOM 8466 O O . THR C 1 331 ? 19.325 71.830 43.354 1.00 39.13 363 THR C O 1
ATOM 8470 N N . ASP C 1 332 ? 19.929 69.677 43.025 1.00 38.69 364 ASP C N 1
ATOM 8471 C CA . ASP C 1 332 ? 18.938 69.412 41.994 1.00 39.58 364 ASP C CA 1
ATOM 8472 C C . ASP C 1 332 ? 18.085 68.287 42.569 1.00 38.27 364 ASP C C 1
ATOM 8473 O O . ASP C 1 332 ? 17.026 67.953 42.037 1.00 38.00 364 ASP C O 1
ATOM 8478 N N . ALA C 1 333 ? 18.565 67.728 43.680 1.00 35.39 365 ALA C N 1
ATOM 8479 C CA . ALA C 1 333 ? 17.888 66.644 44.378 1.00 32.49 365 ALA C CA 1
ATOM 8480 C C . ALA C 1 333 ? 16.612 67.149 45.039 1.00 32.76 365 ALA C C 1
ATOM 8481 O O . ALA C 1 333 ? 16.500 68.327 45.389 1.00 31.35 365 ALA C O 1
ATOM 8483 N N . VAL C 1 334 ? 15.663 66.239 45.216 1.00 30.86 366 VAL C N 1
ATOM 8484 C CA . VAL C 1 334 ? 14.391 66.558 45.827 1.00 31.09 366 VAL C CA 1
ATOM 8485 C C . VAL C 1 334 ? 14.004 65.434 46.769 1.00 31.48 366 VAL C C 1
ATOM 8486 O O . VAL C 1 334 ? 14.170 64.262 46.442 1.00 32.83 366 VAL C O 1
ATOM 8490 N N . SER C 1 335 ? 13.498 65.790 47.941 1.00 30.98 367 SER C N 1
ATOM 8491 C CA . SER C 1 335 ? 13.096 64.788 48.916 1.00 34.74 367 SER C CA 1
ATOM 8492 C C . SER C 1 335 ? 11.838 64.051 48.447 1.00 36.17 367 SER C C 1
ATOM 8493 O O . SER C 1 335 ? 10.742 64.256 48.963 1.00 37.04 367 SER C O 1
ATOM 8496 N N . THR C 1 336 ? 12.023 63.193 47.452 1.00 37.55 368 THR C N 1
ATOM 8497 C CA . THR C 1 336 ? 10.956 62.390 46.866 1.00 37.61 368 THR C CA 1
ATOM 8498 C C . THR C 1 336 ? 10.316 61.378 47.822 1.00 37.16 368 THR C C 1
ATOM 8499 O O . THR C 1 336 ? 9.097 61.217 47.827 1.00 38.59 368 THR C O 1
ATOM 8503 N N . GLY C 1 337 ? 11.138 60.699 48.618 1.00 36.90 369 GLY C N 1
ATOM 8504 C CA . GLY C 1 337 ? 10.633 59.700 49.550 1.00 35.71 369 GLY C CA 1
ATOM 8505 C C . GLY C 1 337 ? 9.838 60.261 50.717 1.00 35.91 369 GLY C C 1
ATOM 8506 O O . GLY C 1 337 ? 9.292 59.510 51.530 1.00 37.03 369 GLY C O 1
ATOM 8507 N N . PHE C 1 338 ? 9.809 61.585 50.820 1.00 35.21 370 PHE C N 1
ATOM 8508 C CA . PHE C 1 338 ? 9.052 62.276 51.858 1.00 35.19 370 PHE C CA 1
ATOM 8509 C C . PHE C 1 338 ? 8.266 63.307 51.056 1.00 34.93 370 PHE C C 1
ATOM 8510 O O . PHE C 1 338 ? 8.610 64.487 51.053 1.00 35.03 370 PHE C O 1
ATOM 8518 N N . PRO C 1 339 ? 7.201 62.861 50.360 1.00 34.66 371 PRO C N 1
ATOM 8519 C CA . PRO C 1 339 ? 6.294 63.635 49.504 1.00 33.95 371 PRO C CA 1
ATOM 8520 C C . PRO C 1 339 ? 6.068 65.112 49.804 1.00 32.87 371 PRO C C 1
ATOM 8521 O O . PRO C 1 339 ? 6.312 65.959 48.951 1.00 34.34 371 PRO C O 1
ATOM 8525 N N . LEU C 1 340 ? 5.592 65.429 51.000 1.00 32.50 372 LEU C N 1
ATOM 8526 C CA . LEU C 1 340 ? 5.328 66.826 51.337 1.00 34.45 372 LEU C CA 1
ATOM 8527 C C . LEU C 1 340 ? 6.612 67.641 51.426 1.00 33.63 372 LEU C C 1
ATOM 8528 O O . LEU C 1 340 ? 6.614 68.837 51.138 1.00 33.98 372 LEU C O 1
ATOM 8533 N N . VAL C 1 341 ? 7.701 66.993 51.828 1.00 33.47 373 VAL C N 1
ATOM 8534 C CA . VAL C 1 341 ? 8.988 67.674 51.914 1.00 33.57 373 VAL C CA 1
ATOM 8535 C C . VAL C 1 341 ? 9.458 67.986 50.502 1.00 33.50 373 VAL C C 1
ATOM 8536 O O . VAL C 1 341 ? 9.903 69.100 50.219 1.00 34.70 373 VAL C O 1
ATOM 8540 N N . GLY C 1 342 ? 9.344 67.000 49.614 1.00 34.01 374 GLY C N 1
ATOM 8541 C CA . GLY C 1 342 ? 9.738 67.196 48.230 1.00 33.93 374 GLY C CA 1
ATOM 8542 C C . GLY C 1 342 ? 8.892 68.266 47.556 1.00 34.64 374 GLY C C 1
ATOM 8543 O O . GLY C 1 342 ? 9.407 69.076 46.777 1.00 34.57 374 GLY C O 1
ATOM 8544 N N . ALA C 1 343 ? 7.592 68.279 47.852 1.00 34.36 375 ALA C N 1
ATOM 8545 C CA . ALA C 1 343 ? 6.687 69.280 47.272 1.00 36.24 375 ALA C CA 1
ATOM 8546 C C . ALA C 1 343 ? 7.014 70.693 47.783 1.00 37.16 375 ALA C C 1
ATOM 8547 O O . ALA C 1 343 ? 6.919 71.675 47.036 1.00 39.38 375 ALA C O 1
ATOM 8549 N N . ALA C 1 344 ? 7.392 70.804 49.052 1.00 36.29 376 ALA C N 1
ATOM 8550 C CA . ALA C 1 344 ? 7.743 72.108 49.605 1.00 36.55 376 ALA C CA 1
ATOM 8551 C C . ALA C 1 344 ? 9.006 72.626 48.909 1.00 36.45 376 ALA C C 1
ATOM 8552 O O . ALA C 1 344 ? 9.130 73.816 48.612 1.00 34.57 376 ALA C O 1
ATOM 8554 N N . GLN C 1 345 ? 9.944 71.720 48.655 1.00 37.21 377 GLN C N 1
ATOM 8555 C CA . GLN C 1 345 ? 11.195 72.085 48.002 1.00 40.24 377 GLN C CA 1
ATOM 8556 C C . GLN C 1 345 ? 10.979 72.553 46.572 1.00 42.12 377 GLN C C 1
ATOM 8557 O O . GLN C 1 345 ? 11.697 73.432 46.093 1.00 40.52 377 GLN C O 1
ATOM 8563 N N . ARG C 1 346 ? 9.986 71.962 45.903 1.00 44.85 378 ARG C N 1
ATOM 8564 C CA . ARG C 1 346 ? 9.669 72.295 44.516 1.00 47.48 378 ARG C CA 1
ATOM 8565 C C . ARG C 1 346 ? 8.900 73.599 44.352 1.00 49.21 378 ARG C C 1
ATOM 8566 O O . ARG C 1 346 ? 8.597 74.011 43.230 1.00 49.75 378 ARG C O 1
ATOM 8574 N N . LEU C 1 347 ? 8.577 74.236 45.472 1.00 49.14 379 LEU C N 1
ATOM 8575 C CA . LEU C 1 347 ? 7.874 75.515 45.465 1.00 49.76 379 LEU C CA 1
ATOM 8576 C C . LEU C 1 347 ? 8.884 76.561 44.978 1.00 50.81 379 LEU C C 1
ATOM 8577 O O . LEU C 1 347 ? 10.032 76.568 45.418 1.00 51.07 379 LEU C O 1
ATOM 8582 N N . GLY C 1 348 ? 8.465 77.443 44.077 1.00 50.85 380 GLY C N 1
ATOM 8583 C CA . GLY C 1 348 ? 9.394 78.439 43.573 1.00 52.88 380 GLY C CA 1
ATOM 8584 C C . GLY C 1 348 ? 9.073 79.886 43.896 1.00 54.06 380 GLY C C 1
ATOM 8585 O O . GLY C 1 348 ? 9.012 80.278 45.058 1.00 54.38 380 GLY C O 1
ATOM 8586 N N . SER C 1 349 ? 8.870 80.688 42.858 1.00 55.77 381 SER C N 1
ATOM 8587 C CA . SER C 1 349 ? 8.573 82.102 43.036 1.00 57.00 381 SER C CA 1
ATOM 8588 C C . SER C 1 349 ? 7.118 82.358 43.399 1.00 57.18 381 SER C C 1
ATOM 8589 O O . SER C 1 349 ? 6.769 83.470 43.797 1.00 57.17 381 SER C O 1
ATOM 8592 N N . GLU C 1 350 ? 6.269 81.342 43.260 1.00 57.94 382 GLU C N 1
ATOM 8593 C CA . GLU C 1 350 ? 4.852 81.509 43.581 1.00 58.69 382 GLU C CA 1
ATOM 8594 C C . GLU C 1 350 ? 4.658 81.571 45.088 1.00 56.65 382 GLU C C 1
ATOM 8595 O O . GLU C 1 350 ? 3.530 81.591 45.577 1.00 57.01 382 GLU C O 1
ATOM 8601 N N . VAL C 1 351 ? 5.769 81.601 45.815 1.00 55.18 383 VAL C N 1
ATOM 8602 C CA . VAL C 1 351 ? 5.751 81.657 47.270 1.00 52.88 383 VAL C CA 1
ATOM 8603 C C . VAL C 1 351 ? 6.890 82.576 47.730 1.00 51.50 383 VAL C C 1
ATOM 8604 O O . VAL C 1 351 ? 8.004 82.480 47.221 1.00 51.76 383 VAL C O 1
ATOM 8608 N N . SER C 1 352 ? 6.604 83.473 48.672 1.00 49.64 384 SER C N 1
ATOM 8609 C CA . SER C 1 352 ? 7.613 84.410 49.167 1.00 48.56 384 SER C CA 1
ATOM 8610 C C . SER C 1 352 ? 8.205 84.036 50.524 1.00 47.97 384 SER C C 1
ATOM 8611 O O . SER C 1 352 ? 7.494 83.607 51.432 1.00 47.07 384 SER C O 1
ATOM 8614 N N . GLN C 1 353 ? 9.516 84.221 50.652 1.00 46.71 385 GLN C N 1
ATOM 8615 C CA . GLN C 1 353 ? 10.232 83.906 51.885 1.00 44.75 385 GLN C CA 1
ATOM 8616 C C . GLN C 1 353 ? 10.072 84.963 52.954 1.00 42.86 385 GLN C C 1
ATOM 8617 O O . GLN C 1 353 ? 10.201 86.154 52.671 1.00 43.38 385 GLN C O 1
ATOM 8623 N N . VAL C 1 354 ? 9.803 84.528 54.181 1.00 39.58 386 VAL C N 1
ATOM 8624 C CA . VAL C 1 354 ? 9.739 85.448 55.307 1.00 38.59 386 VAL C CA 1
ATOM 8625 C C . VAL C 1 354 ? 10.749 84.908 56.312 1.00 37.76 386 VAL C C 1
ATOM 8626 O O . VAL C 1 354 ? 11.243 83.790 56.171 1.00 35.39 386 VAL C O 1
ATOM 8630 N N . LEU C 1 355 ? 11.056 85.682 57.335 1.00 36.75 387 LEU C N 1
ATOM 8631 C CA . LEU C 1 355 ? 12.072 85.243 58.263 1.00 37.61 387 LEU C CA 1
ATOM 8632 C C . LEU C 1 355 ? 11.674 84.467 59.519 1.00 37.91 387 LEU C C 1
ATOM 8633 O O . LEU C 1 355 ? 10.534 84.540 59.995 1.00 36.46 387 LEU C O 1
ATOM 8638 N N . LEU C 1 356 ? 12.631 83.678 60.009 1.00 36.66 388 LEU C N 1
ATOM 8639 C CA . LEU C 1 356 ? 12.477 82.897 61.230 1.00 35.79 388 LEU C CA 1
ATOM 8640 C C . LEU C 1 356 ? 13.106 83.777 62.318 1.00 36.30 388 LEU C C 1
ATOM 8641 O O . LEU C 1 356 ? 14.316 83.962 62.350 1.00 37.35 388 LEU C O 1
ATOM 8646 N N . PRO C 1 357 ? 12.287 84.318 63.229 1.00 36.08 389 PRO C N 1
ATOM 8647 C CA . PRO C 1 357 ? 12.737 85.196 64.318 1.00 36.21 389 PRO C CA 1
ATOM 8648 C C . PRO C 1 357 ? 13.810 84.684 65.285 1.00 35.87 389 PRO C C 1
ATOM 8649 O O . PRO C 1 357 ? 14.616 85.464 65.783 1.00 36.07 389 PRO C O 1
ATOM 8653 N N . ASP C 1 358 ? 13.808 83.382 65.542 1.00 35.50 390 ASP C N 1
ATOM 8654 C CA . ASP C 1 358 ? 14.726 82.747 66.487 1.00 35.34 390 ASP C CA 1
ATOM 8655 C C . ASP C 1 358 ? 16.098 83.370 66.735 1.00 37.09 390 ASP C C 1
ATOM 8656 O O . ASP C 1 358 ? 16.419 83.745 67.861 1.00 35.71 390 ASP C O 1
ATOM 8661 N N . VAL C 1 359 ? 16.906 83.474 65.690 1.00 39.23 391 VAL C N 1
ATOM 8662 C CA . VAL C 1 359 ? 18.251 84.019 65.818 1.00 39.97 391 VAL C CA 1
ATOM 8663 C C . VAL C 1 359 ? 18.300 85.445 66.347 1.00 38.52 391 VAL C C 1
ATOM 8664 O O . VAL C 1 359 ? 19.259 85.819 67.013 1.00 38.70 391 VAL C O 1
ATOM 8668 N N . TYR C 1 360 ? 17.270 86.234 66.055 1.00 37.54 392 TYR C N 1
ATOM 8669 C CA . TYR C 1 360 ? 17.242 87.640 66.454 1.00 37.11 392 TYR C CA 1
ATOM 8670 C C . TYR C 1 360 ? 16.555 87.984 67.769 1.00 36.14 392 TYR C C 1
ATOM 8671 O O . TYR C 1 360 ? 16.761 89.071 68.309 1.00 35.94 392 TYR C O 1
ATOM 8680 N N . VAL C 1 361 ? 15.740 87.072 68.281 1.00 34.72 393 VAL C N 1
ATOM 8681 C CA . VAL C 1 361 ? 15.034 87.314 69.527 1.00 33.13 393 VAL C CA 1
ATOM 8682 C C . VAL C 1 361 ? 15.957 87.111 70.731 1.00 34.52 393 VAL C C 1
ATOM 8683 O O . VAL C 1 361 ? 16.478 86.018 70.935 1.00 35.64 393 VAL C O 1
ATOM 8687 N N . PRO C 1 362 ? 16.179 88.168 71.538 1.00 34.45 394 PRO C N 1
ATOM 8688 C CA . PRO C 1 362 ? 17.045 88.032 72.713 1.00 33.06 394 PRO C CA 1
ATOM 8689 C C . PRO C 1 362 ? 16.480 86.872 73.526 1.00 33.50 394 PRO C C 1
ATOM 8690 O O . PRO C 1 362 ? 15.272 86.822 73.770 1.00 35.25 394 PRO C O 1
ATOM 8694 N N . PRO C 1 363 ? 17.336 85.929 73.957 1.00 32.30 395 PRO C N 1
ATOM 8695 C CA . PRO C 1 363 ? 16.852 84.782 74.735 1.00 31.66 395 PRO C CA 1
ATOM 8696 C C . PRO C 1 363 ? 15.911 85.147 75.889 1.00 32.37 395 PRO C C 1
ATOM 8697 O O . PRO C 1 363 ? 15.003 84.389 76.222 1.00 31.44 395 PRO C O 1
ATOM 8701 N N . ALA C 1 364 ? 16.133 86.308 76.497 1.00 33.51 396 ALA C N 1
ATOM 8702 C CA . ALA C 1 364 ? 15.303 86.752 77.619 1.00 35.49 396 ALA C CA 1
ATOM 8703 C C . ALA C 1 364 ? 13.845 86.979 77.212 1.00 34.96 396 ALA C C 1
ATOM 8704 O O . ALA C 1 364 ? 12.941 86.900 78.046 1.00 35.10 396 ALA C O 1
ATOM 8706 N N . ALA C 1 365 ? 13.624 87.246 75.929 1.00 34.26 397 ALA C N 1
ATOM 8707 C CA . ALA C 1 365 ? 12.282 87.492 75.414 1.00 34.82 397 ALA C CA 1
ATOM 8708 C C . ALA C 1 365 ? 11.617 86.256 74.791 1.00 36.09 397 ALA C C 1
ATOM 8709 O O . ALA C 1 365 ? 10.413 86.258 74.545 1.00 36.69 397 ALA C O 1
ATOM 8711 N N . ALA C 1 366 ? 12.400 85.210 74.543 1.00 36.24 398 ALA C N 1
ATOM 8712 C CA . ALA C 1 366 ? 11.901 83.984 73.918 1.00 37.08 398 ALA C CA 1
ATOM 8713 C C . ALA C 1 366 ? 10.698 83.340 74.597 1.00 37.01 398 ALA C C 1
ATOM 8714 O O . ALA C 1 366 ? 9.695 83.043 73.952 1.00 37.37 398 ALA C O 1
ATOM 8716 N N . GLN C 1 367 ? 10.798 83.121 75.898 1.00 38.47 399 GLN C N 1
ATOM 8717 C CA . GLN C 1 367 ? 9.712 82.495 76.637 1.00 39.58 399 GLN C CA 1
ATOM 8718 C C . GLN C 1 367 ? 8.509 83.426 76.787 1.00 38.22 399 GLN C C 1
ATOM 8719 O O . GLN C 1 367 ? 7.364 82.994 76.651 1.00 39.76 399 GLN C O 1
ATOM 8725 N N . PRO C 1 368 ? 8.749 84.714 77.088 1.00 35.23 400 PRO C N 1
ATOM 8726 C CA . PRO C 1 368 ? 7.614 85.633 77.234 1.00 32.89 400 PRO C CA 1
ATOM 8727 C C . PRO C 1 368 ? 6.909 85.905 75.906 1.00 30.82 400 PRO C C 1
ATOM 8728 O O . PRO C 1 368 ? 5.725 86.220 75.878 1.00 29.04 400 PRO C O 1
ATOM 8732 N N . LEU C 1 369 ? 7.642 85.786 74.807 1.00 30.84 401 LEU C N 1
ATOM 8733 C CA . LEU C 1 369 ? 7.078 86.030 73.486 1.00 32.64 401 LEU C CA 1
ATOM 8734 C C . LEU C 1 369 ? 6.060 84.931 73.146 1.00 34.60 401 LEU C C 1
ATOM 8735 O O . LEU C 1 369 ? 5.108 85.159 72.403 1.00 35.99 401 LEU C O 1
ATOM 8740 N N . ILE C 1 370 ? 6.262 83.740 73.702 1.00 35.30 402 ILE C N 1
ATOM 8741 C CA . ILE C 1 370 ? 5.347 82.633 73.477 1.00 37.01 402 ILE C CA 1
ATOM 8742 C C . ILE C 1 370 ? 4.109 82.854 74.333 1.00 38.42 402 ILE C C 1
ATOM 8743 O O . ILE C 1 370 ? 2.993 82.573 73.904 1.00 41.78 402 ILE C O 1
ATOM 8748 N N . THR C 1 371 ? 4.310 83.362 75.546 1.00 37.45 403 THR C N 1
ATOM 8749 C CA . THR C 1 371 ? 3.201 83.609 76.453 1.00 35.90 403 THR C CA 1
ATOM 8750 C C . THR C 1 371 ? 2.356 84.751 75.906 1.00 35.90 403 THR C C 1
ATOM 8751 O O . THR C 1 371 ? 1.131 84.757 76.062 1.00 35.89 403 THR C O 1
ATOM 8755 N N . ALA C 1 372 ? 3.013 85.714 75.264 1.00 33.15 404 ALA C N 1
ATOM 8756 C CA . ALA C 1 372 ? 2.320 86.857 74.673 1.00 32.99 404 ALA C CA 1
ATOM 8757 C C . ALA C 1 372 ? 1.557 86.378 73.447 1.00 32.34 404 ALA C C 1
ATOM 8758 O O . ALA C 1 372 ? 0.505 86.923 73.095 1.00 30.30 404 ALA C O 1
ATOM 8760 N N . THR C 1 373 ? 2.112 85.362 72.792 1.00 31.42 405 THR C N 1
ATOM 8761 C CA . THR C 1 373 ? 1.493 84.797 71.607 1.00 31.37 405 THR C CA 1
ATOM 8762 C C . THR C 1 373 ? 0.216 84.048 71.965 1.00 31.30 405 THR C C 1
ATOM 8763 O O . THR C 1 373 ? -0.761 84.103 71.224 1.00 31.21 405 THR C O 1
ATOM 8767 N N . SER C 1 374 ? 0.211 83.361 73.102 1.00 31.44 406 SER C N 1
ATOM 8768 C CA . SER C 1 374 ? -0.996 82.662 73.524 1.00 32.77 406 SER C CA 1
ATOM 8769 C C . SER C 1 374 ? -2.110 83.694 73.727 1.00 32.93 406 SER C C 1
ATOM 8770 O O . SER C 1 374 ? -3.220 83.530 73.228 1.00 34.38 406 SER C O 1
ATOM 8773 N N . THR C 1 375 ? -1.796 84.763 74.452 1.00 32.46 407 THR C N 1
ATOM 8774 C CA . THR C 1 375 ? -2.750 85.835 74.717 1.00 32.63 407 THR C CA 1
ATOM 8775 C C . THR C 1 375 ? -3.307 86.380 73.401 1.00 33.87 407 THR C C 1
ATOM 8776 O O . THR C 1 375 ? -4.518 86.584 73.262 1.00 35.50 407 THR C O 1
ATOM 8780 N N . SER C 1 376 ? -2.421 86.602 72.437 1.00 32.38 408 SER C N 1
ATOM 8781 C CA . SER C 1 376 ? -2.812 87.132 71.135 1.00 31.76 408 SER C CA 1
ATOM 8782 C C . SER C 1 376 ? -3.753 86.250 70.316 1.00 31.69 408 SER C C 1
ATOM 8783 O O . SER C 1 376 ? -4.549 86.762 69.534 1.00 32.11 408 SER C O 1
ATOM 8786 N N . PHE C 1 377 ? -3.658 84.934 70.463 1.00 31.48 409 PHE C N 1
ATOM 8787 C CA . PHE C 1 377 ? -4.535 84.045 69.700 1.00 32.34 409 PHE C CA 1
ATOM 8788 C C . PHE C 1 377 ? -5.971 83.988 70.227 1.00 32.23 409 PHE C C 1
ATOM 8789 O O . PHE C 1 377 ? -6.843 83.401 69.591 1.00 32.08 409 PHE C O 1
ATOM 8797 N N . THR C 1 378 ? -6.211 84.584 71.390 1.00 34.32 410 THR C N 1
ATOM 8798 C CA . THR C 1 378 ? -7.543 84.586 71.998 1.00 37.03 410 THR C CA 1
ATOM 8799 C C . THR C 1 378 ? -8.442 85.575 71.260 1.00 37.21 410 THR C C 1
ATOM 8800 O O . THR C 1 378 ? -8.174 86.775 71.252 1.00 36.88 410 THR C O 1
ATOM 8804 N N . ARG C 1 379 ? -9.504 85.068 70.639 1.00 37.38 411 ARG C N 1
ATOM 8805 C CA . ARG C 1 379 ? -10.420 85.908 69.874 1.00 38.06 411 ARG C CA 1
ATOM 8806 C C . ARG C 1 379 ? -10.950 87.108 70.638 1.00 37.22 411 ARG C C 1
ATOM 8807 O O . ARG C 1 379 ? -11.259 87.027 71.825 1.00 37.64 411 ARG C O 1
ATOM 8815 N N . GLY C 1 380 ? -11.056 88.229 69.938 1.00 38.91 412 GLY C N 1
ATOM 8816 C CA . GLY C 1 380 ? -11.557 89.442 70.554 1.00 39.38 412 GLY C CA 1
ATOM 8817 C C . GLY C 1 380 ? -10.469 90.332 71.120 1.00 39.04 412 GLY C C 1
ATOM 8818 O O . GLY C 1 380 ? -10.711 91.511 71.368 1.00 40.64 412 GLY C O 1
ATOM 8819 N N . THR C 1 381 ? -9.276 89.774 71.323 1.00 39.42 413 THR C N 1
ATOM 8820 C CA . THR C 1 381 ? -8.143 90.524 71.874 1.00 37.62 413 THR C CA 1
ATOM 8821 C C . THR C 1 381 ? -7.684 91.605 70.910 1.00 38.26 413 THR C C 1
ATOM 8822 O O . THR C 1 381 ? -7.076 91.323 69.881 1.00 38.33 413 THR C O 1
ATOM 8826 N N . SER C 1 382 ? -7.974 92.850 71.267 1.00 40.06 414 SER C N 1
ATOM 8827 C CA . SER C 1 382 ? -7.626 94.006 70.447 1.00 39.40 414 SER C CA 1
ATOM 8828 C C . SER C 1 382 ? -6.197 94.016 69.947 1.00 38.79 414 SER C C 1
ATOM 8829 O O . SER C 1 382 ? -5.298 93.496 70.599 1.00 38.71 414 SER C O 1
ATOM 8832 N N . PRO C 1 383 ? -5.973 94.616 68.766 1.00 38.48 415 PRO C N 1
ATOM 8833 C CA . PRO C 1 383 ? -4.645 94.715 68.153 1.00 38.52 415 PRO C CA 1
ATOM 8834 C C . PRO C 1 383 ? -3.722 95.509 69.072 1.00 39.37 415 PRO C C 1
ATOM 8835 O O . PRO C 1 383 ? -2.505 95.319 69.068 1.00 39.45 415 PRO C O 1
ATOM 8839 N N . ALA C 1 384 ? -4.320 96.399 69.857 1.00 37.97 416 ALA C N 1
ATOM 8840 C CA . ALA C 1 384 ? -3.576 97.230 70.789 1.00 39.26 416 ALA C CA 1
ATOM 8841 C C . ALA C 1 384 ? -3.036 96.372 71.918 1.00 40.37 416 ALA C C 1
ATOM 8842 O O . ALA C 1 384 ? -1.930 96.597 72.407 1.00 41.36 416 ALA C O 1
ATOM 8844 N N . ARG C 1 385 ? -3.828 95.393 72.341 1.00 40.75 417 ARG C N 1
ATOM 8845 C CA . ARG C 1 385 ? -3.411 94.510 73.411 1.00 40.74 417 ARG C CA 1
ATOM 8846 C C . ARG C 1 385 ? -2.401 93.489 72.895 1.00 41.15 417 ARG C C 1
ATOM 8847 O O . ARG C 1 385 ? -1.482 93.092 73.621 1.00 41.81 417 ARG C O 1
ATOM 8855 N N . VAL C 1 386 ? -2.569 93.071 71.641 1.00 39.36 418 VAL C N 1
ATOM 8856 C CA . VAL C 1 386 ? -1.643 92.125 71.026 1.00 37.64 418 VAL C CA 1
ATOM 8857 C C . VAL C 1 386 ? -0.269 92.790 71.018 1.00 38.21 418 VAL C C 1
ATOM 8858 O O . VAL C 1 386 ? 0.715 92.229 71.499 1.00 36.39 418 VAL C O 1
ATOM 8862 N N . ARG C 1 387 ? -0.231 94.005 70.485 1.00 38.77 419 ARG C N 1
ATOM 8863 C CA . ARG C 1 387 ? 0.991 94.785 70.407 1.00 40.42 419 ARG C CA 1
ATOM 8864 C C . ARG C 1 387 ? 1.625 95.030 71.775 1.00 40.06 419 ARG C C 1
ATOM 8865 O O . ARG C 1 387 ? 2.846 94.971 71.915 1.00 39.63 419 ARG C O 1
ATOM 8873 N N . ALA C 1 388 ? 0.803 95.300 72.783 1.00 37.47 420 ALA C N 1
ATOM 8874 C CA . ALA C 1 388 ? 1.318 95.546 74.127 1.00 37.74 420 ALA C CA 1
ATOM 8875 C C . ALA C 1 388 ? 1.898 94.263 74.738 1.00 36.93 420 ALA C C 1
ATOM 8876 O O . ALA C 1 388 ? 2.958 94.279 75.379 1.00 37.18 420 ALA C O 1
ATOM 8878 N N . ALA C 1 389 ? 1.205 93.149 74.531 1.00 35.91 421 ALA C N 1
ATOM 8879 C CA . ALA C 1 389 ? 1.662 91.871 75.059 1.00 36.57 421 ALA C CA 1
ATOM 8880 C C . ALA C 1 389 ? 2.976 91.453 74.393 1.00 36.81 421 ALA C C 1
ATOM 8881 O O . ALA C 1 389 ? 3.885 90.951 75.049 1.00 38.13 421 ALA C O 1
ATOM 8883 N N . LEU C 1 390 ? 3.072 91.666 73.087 1.00 36.84 422 LEU C N 1
ATOM 8884 C CA . LEU C 1 390 ? 4.280 91.308 72.356 1.00 36.03 422 LEU C CA 1
ATOM 8885 C C . LEU C 1 390 ? 5.448 92.152 72.871 1.00 36.73 422 LEU C C 1
ATOM 8886 O O . LEU C 1 390 ? 6.487 91.618 73.261 1.00 36.91 422 LEU C O 1
ATOM 8891 N N . GLU C 1 391 ? 5.260 93.471 72.894 1.00 35.63 423 GLU C N 1
ATOM 8892 C CA . GLU C 1 391 ? 6.296 94.386 73.348 1.00 35.15 423 GLU C CA 1
ATOM 8893 C C . GLU C 1 391 ? 6.737 94.155 74.791 1.00 35.39 423 GLU C C 1
ATOM 8894 O O . GLU C 1 391 ? 7.895 94.404 75.135 1.00 34.17 423 GLU C O 1
ATOM 8900 N N . SER C 1 392 ? 5.821 93.681 75.631 1.00 34.97 424 SER C N 1
ATOM 8901 C CA . SER C 1 392 ? 6.137 93.416 77.032 1.00 35.24 424 SER C CA 1
ATOM 8902 C C . SER C 1 392 ? 7.015 92.187 77.185 1.00 36.32 424 SER C C 1
ATOM 8903 O O . SER C 1 392 ? 7.625 91.972 78.237 1.00 35.33 424 SER C O 1
ATOM 8906 N N . ALA C 1 393 ? 7.069 91.375 76.137 1.00 35.42 425 ALA C N 1
ATOM 8907 C CA . ALA C 1 393 ? 7.875 90.171 76.169 1.00 37.22 425 ALA C CA 1
ATOM 8908 C C . ALA C 1 393 ? 9.342 90.569 76.211 1.00 37.99 425 ALA C C 1
ATOM 8909 O O . ALA C 1 393 ? 10.197 89.782 76.604 1.00 37.60 425 ALA C O 1
ATOM 8911 N N . TYR C 1 394 ? 9.619 91.808 75.817 1.00 39.15 426 TYR C N 1
ATOM 8912 C CA . TYR C 1 394 ? 10.981 92.327 75.794 1.00 41.83 426 TYR C CA 1
ATOM 8913 C C . TYR C 1 394 ? 11.319 93.168 77.019 1.00 44.15 426 TYR C C 1
ATOM 8914 O O . TYR C 1 394 ? 12.297 93.907 77.005 1.00 45.59 426 TYR C O 1
ATOM 8923 N N . ARG C 1 395 ? 10.519 93.047 78.075 1.00 47.69 427 ARG C N 1
ATOM 8924 C CA . ARG C 1 395 ? 10.742 93.813 79.300 1.00 51.87 427 ARG C CA 1
ATOM 8925 C C . ARG C 1 395 ? 12.182 93.712 79.828 1.00 55.00 427 ARG C C 1
ATOM 8926 O O . ARG C 1 395 ? 12.555 94.430 80.758 1.00 55.39 427 ARG C O 1
ATOM 8928 N N . SER C 1 396 ? 12.975 92.812 79.244 1.00 57.49 428 SER C N 1
ATOM 8929 C CA . SER C 1 396 ? 14.377 92.629 79.630 1.00 60.04 428 SER C CA 1
ATOM 8930 C C . SER C 1 396 ? 15.274 93.140 78.497 1.00 62.40 428 SER C C 1
ATOM 8931 O O . SER C 1 396 ? 15.356 92.532 77.423 1.00 63.37 428 SER C O 1
ATOM 8933 N N . VAL C 1 397 ? 15.938 94.266 78.738 1.00 64.18 429 VAL C N 1
ATOM 8934 C CA . VAL C 1 397 ? 16.814 94.865 77.741 1.00 65.63 429 VAL C CA 1
ATOM 8935 C C . VAL C 1 397 ? 17.571 96.053 78.337 1.00 66.92 429 VAL C C 1
ATOM 8936 O O . VAL C 1 397 ? 17.444 97.180 77.807 1.00 67.06 429 VAL C O 1
ATOM 8938 N N . ASP D 1 8 ? 60.858 71.278 -31.277 1.00 51.90 40 ASP D N 1
ATOM 8939 C CA . ASP D 1 8 ? 62.156 71.258 -30.542 1.00 52.77 40 ASP D CA 1
ATOM 8940 C C . ASP D 1 8 ? 63.177 72.219 -31.163 1.00 53.04 40 ASP D C 1
ATOM 8941 O O . ASP D 1 8 ? 64.348 72.244 -30.765 1.00 52.07 40 ASP D O 1
ATOM 8943 N N . THR D 1 9 ? 62.724 73.005 -32.139 1.00 52.13 41 THR D N 1
ATOM 8944 C CA . THR D 1 9 ? 63.577 73.984 -32.814 1.00 50.70 41 THR D CA 1
ATOM 8945 C C . THR D 1 9 ? 62.925 75.361 -32.818 1.00 48.87 41 THR D C 1
ATOM 8946 O O . THR D 1 9 ? 61.894 75.565 -33.454 1.00 50.54 41 THR D O 1
ATOM 8950 N N . LEU D 1 10 ? 63.526 76.310 -32.115 1.00 46.17 42 LEU D N 1
ATOM 8951 C CA . LEU D 1 10 ? 62.975 77.657 -32.072 1.00 42.91 42 LEU D CA 1
ATOM 8952 C C . LEU D 1 10 ? 63.637 78.500 -33.146 1.00 42.02 42 LEU D C 1
ATOM 8953 O O . LEU D 1 10 ? 64.862 78.576 -33.205 1.00 43.16 42 LEU D O 1
ATOM 8958 N N . VAL D 1 11 ? 62.837 79.115 -34.012 1.00 38.93 43 VAL D N 1
ATOM 8959 C CA . VAL D 1 11 ? 63.390 79.976 -35.048 1.00 35.43 43 VAL D CA 1
ATOM 8960 C C . VAL D 1 11 ? 63.162 81.412 -34.592 1.00 35.27 43 VAL D C 1
ATOM 8961 O O . VAL D 1 11 ? 62.029 81.799 -34.279 1.00 34.47 43 VAL D O 1
ATOM 8965 N N . VAL D 1 12 ? 64.238 82.194 -34.531 1.00 33.60 44 VAL D N 1
ATOM 8966 C CA . VAL D 1 12 ? 64.134 83.581 -34.099 1.00 33.02 44 VAL D CA 1
ATOM 8967 C C . VAL D 1 12 ? 64.607 84.551 -35.176 1.00 33.57 44 VAL D C 1
ATOM 8968 O O . VAL D 1 12 ? 65.765 84.515 -35.597 1.00 32.70 44 VAL D O 1
ATOM 8972 N N . HIS D 1 13 ? 63.698 85.413 -35.625 1.00 32.36 45 HIS D N 1
ATOM 8973 C CA . HIS D 1 13 ? 64.009 86.409 -36.645 1.00 31.61 45 HIS D CA 1
ATOM 8974 C C . HIS D 1 13 ? 64.470 87.645 -35.857 1.00 30.56 45 HIS D C 1
ATOM 8975 O O . HIS D 1 13 ? 63.655 88.333 -35.244 1.00 29.37 45 HIS D O 1
ATOM 8982 N N . THR D 1 14 ? 65.771 87.928 -35.882 1.00 30.09 46 THR D N 1
ATOM 8983 C CA . THR D 1 14 ? 66.329 89.038 -35.106 1.00 31.20 46 THR D CA 1
ATOM 8984 C C . THR D 1 14 ? 67.082 90.098 -35.858 1.00 30.04 46 THR D C 1
ATOM 8985 O O . THR D 1 14 ? 67.604 89.853 -36.941 1.00 30.35 46 THR D O 1
ATOM 8989 N N . GLN D 1 15 ? 67.185 91.262 -35.222 1.00 29.78 47 GLN D N 1
ATOM 8990 C CA . GLN D 1 15 ? 67.947 92.382 -35.754 1.00 31.06 47 GLN D CA 1
ATOM 8991 C C . GLN D 1 15 ? 69.294 92.307 -35.045 1.00 32.17 47 GLN D C 1
ATOM 8992 O O . GLN D 1 15 ? 70.239 93.021 -35.396 1.00 33.13 47 GLN D O 1
ATOM 8998 N N . LEU D 1 16 ? 69.367 91.434 -34.040 1.00 31.54 48 LEU D N 1
ATOM 8999 C CA . LEU D 1 16 ? 70.594 91.253 -33.273 1.00 32.30 48 LEU D CA 1
ATOM 9000 C C . LEU D 1 16 ? 71.359 90.038 -33.776 1.00 31.50 48 LEU D C 1
ATOM 9001 O O . LEU D 1 16 ? 70.760 89.061 -34.215 1.00 30.91 48 LEU D O 1
ATOM 9006 N N . GLY D 1 17 ? 72.685 90.105 -33.711 1.00 32.64 49 GLY D N 1
ATOM 9007 C CA . GLY D 1 17 ? 73.501 88.997 -34.176 1.00 35.76 49 GLY D CA 1
ATOM 9008 C C . GLY D 1 17 ? 74.749 89.443 -34.915 1.00 37.95 49 GLY D C 1
ATOM 9009 O O . GLY D 1 17 ? 75.768 88.747 -34.899 1.00 38.16 49 GLY D O 1
ATOM 9010 N N . THR D 1 18 ? 74.678 90.599 -35.567 1.00 38.51 50 THR D N 1
ATOM 9011 C CA . THR D 1 18 ? 75.829 91.112 -36.292 1.00 40.94 50 THR D CA 1
ATOM 9012 C C . THR D 1 18 ? 76.301 92.483 -35.822 1.00 40.85 50 THR D C 1
ATOM 9013 O O . THR D 1 18 ? 77.018 92.586 -34.831 1.00 43.33 50 THR D O 1
ATOM 9017 N N . THR D 1 19 ? 75.888 93.538 -36.513 1.00 40.74 51 THR D N 1
ATOM 9018 C CA . THR D 1 19 ? 76.324 94.893 -36.163 1.00 40.38 51 THR D CA 1
ATOM 9019 C C . THR D 1 19 ? 75.476 95.669 -35.150 1.00 39.58 51 THR D C 1
ATOM 9020 O O . THR D 1 19 ? 75.932 96.683 -34.618 1.00 39.50 51 THR D O 1
ATOM 9024 N N . ALA D 1 20 ? 74.256 95.204 -34.883 1.00 38.58 52 ALA D N 1
ATOM 9025 C CA . ALA D 1 20 ? 73.367 95.898 -33.953 1.00 37.19 52 ALA D CA 1
ATOM 9026 C C . ALA D 1 20 ? 73.876 95.890 -32.519 1.00 37.05 52 ALA D C 1
ATOM 9027 O O . ALA D 1 20 ? 74.461 94.911 -32.064 1.00 36.09 52 ALA D O 1
ATOM 9029 N N . PRO D 1 21 ? 73.666 96.994 -31.789 1.00 36.52 53 PRO D N 1
ATOM 9030 C CA . PRO D 1 21 ? 74.108 97.102 -30.395 1.00 36.49 53 PRO D CA 1
ATOM 9031 C C . PRO D 1 21 ? 73.440 96.044 -29.523 1.00 36.20 53 PRO D C 1
ATOM 9032 O O . PRO D 1 21 ? 72.227 95.825 -29.619 1.00 35.21 53 PRO D O 1
ATOM 9036 N N . GLY D 1 22 ? 74.232 95.397 -28.670 1.00 35.10 54 GLY D N 1
ATOM 9037 C CA . GLY D 1 22 ? 73.690 94.361 -27.813 1.00 34.72 54 GLY D CA 1
ATOM 9038 C C . GLY D 1 22 ? 73.844 92.983 -28.434 1.00 34.05 54 GLY D C 1
ATOM 9039 O O . GLY D 1 22 ? 73.542 91.970 -27.803 1.00 34.79 54 GLY D O 1
ATOM 9040 N N . SER D 1 23 ? 74.319 92.939 -29.674 1.00 33.24 55 SER D N 1
ATOM 9041 C CA . SER D 1 23 ? 74.514 91.672 -30.368 1.00 33.48 55 SER D CA 1
ATOM 9042 C C . SER D 1 23 ? 75.461 90.722 -29.646 1.00 34.91 55 SER D C 1
ATOM 9043 O O . SER D 1 23 ? 75.192 89.521 -29.556 1.00 37.89 55 SER D O 1
ATOM 9046 N N . PRO D 1 24 ? 76.592 91.241 -29.136 1.00 34.40 56 PRO D N 1
ATOM 9047 C CA . PRO D 1 24 ? 77.543 90.377 -28.431 1.00 32.82 56 PRO D CA 1
ATOM 9048 C C . PRO D 1 24 ? 76.866 89.655 -27.270 1.00 33.17 56 PRO D C 1
ATOM 9049 O O . PRO D 1 24 ? 76.999 88.440 -27.100 1.00 32.25 56 PRO D O 1
ATOM 9053 N N . THR D 1 25 ? 76.130 90.414 -26.475 1.00 31.99 57 THR D N 1
ATOM 9054 C CA . THR D 1 25 ? 75.450 89.846 -25.334 1.00 31.90 57 THR D CA 1
ATOM 9055 C C . THR D 1 25 ? 74.288 88.946 -25.720 1.00 32.76 57 THR D C 1
ATOM 9056 O O . THR D 1 25 ? 73.980 87.986 -25.011 1.00 33.87 57 THR D O 1
ATOM 9060 N N . TYR D 1 26 ? 73.636 89.247 -26.838 1.00 32.60 58 TYR D N 1
ATOM 9061 C CA . TYR D 1 26 ? 72.523 88.410 -27.267 1.00 32.01 58 TYR D CA 1
ATOM 9062 C C . TYR D 1 26 ? 73.040 87.031 -27.641 1.00 32.17 58 TYR D C 1
ATOM 9063 O O . TYR D 1 26 ? 72.410 86.023 -27.345 1.00 33.68 58 TYR D O 1
ATOM 9072 N N . LEU D 1 27 ? 74.191 87.006 -28.304 1.00 33.19 59 LEU D N 1
ATOM 9073 C CA . LEU D 1 27 ? 74.812 85.762 -28.743 1.00 33.32 59 LEU D CA 1
ATOM 9074 C C . LEU D 1 27 ? 75.345 84.911 -27.589 1.00 33.47 59 LEU D C 1
ATOM 9075 O O . LEU D 1 27 ? 75.362 83.681 -27.678 1.00 33.44 59 LEU D O 1
ATOM 9080 N N . ALA D 1 28 ? 75.799 85.562 -26.520 1.00 32.40 60 ALA D N 1
ATOM 9081 C CA . ALA D 1 28 ? 76.288 84.844 -25.351 1.00 30.91 60 ALA D CA 1
ATOM 9082 C C . ALA D 1 28 ? 75.048 84.267 -24.694 1.00 30.40 60 ALA D C 1
ATOM 9083 O O . ALA D 1 28 ? 75.043 83.130 -24.233 1.00 31.18 60 ALA D O 1
ATOM 9085 N N . ALA D 1 29 ? 73.985 85.063 -24.675 1.00 30.48 61 ALA D N 1
ATOM 9086 C CA . ALA D 1 29 ? 72.730 84.645 -24.071 1.00 31.25 61 ALA D CA 1
ATOM 9087 C C . ALA D 1 29 ? 72.181 83.406 -24.763 1.00 32.70 61 ALA D C 1
ATOM 9088 O O . ALA D 1 29 ? 71.747 82.459 -24.106 1.00 32.51 61 ALA D O 1
ATOM 9090 N N . VAL D 1 30 ? 72.212 83.418 -26.090 1.00 32.09 62 VAL D N 1
ATOM 9091 C CA . VAL D 1 30 ? 71.731 82.295 -26.867 1.00 31.96 62 VAL D CA 1
ATOM 9092 C C . VAL D 1 30 ? 72.589 81.074 -26.594 1.00 32.75 62 VAL D C 1
ATOM 9093 O O . VAL D 1 30 ? 72.071 79.981 -26.383 1.00 32.93 62 VAL D O 1
ATOM 9097 N N . ASP D 1 31 ? 73.904 81.257 -26.590 1.00 34.03 63 ASP D N 1
ATOM 9098 C CA . ASP D 1 31 ? 74.804 80.137 -26.343 1.00 35.89 63 ASP D CA 1
ATOM 9099 C C . ASP D 1 31 ? 74.617 79.538 -24.949 1.00 36.28 63 ASP D C 1
ATOM 9100 O O . ASP D 1 31 ? 74.765 78.328 -24.773 1.00 34.18 63 ASP D O 1
ATOM 9105 N N . ARG D 1 32 ? 74.287 80.385 -23.971 1.00 38.07 64 ARG D N 1
ATOM 9106 C CA . ARG D 1 32 ? 74.072 79.941 -22.592 1.00 40.72 64 ARG D CA 1
ATOM 9107 C C . ARG D 1 32 ? 72.717 79.227 -22.506 1.00 40.42 64 ARG D C 1
ATOM 9108 O O . ARG D 1 32 ? 72.588 78.178 -21.875 1.00 40.26 64 ARG D O 1
ATOM 9116 N N . PHE D 1 33 ? 71.706 79.799 -23.148 1.00 39.61 65 PHE D N 1
ATOM 9117 C CA . PHE D 1 33 ? 70.382 79.185 -23.163 1.00 38.62 65 PHE D CA 1
ATOM 9118 C C . PHE D 1 33 ? 70.489 77.721 -23.630 1.00 38.08 65 PHE D C 1
ATOM 9119 O O . PHE D 1 33 ? 69.862 76.832 -23.056 1.00 39.38 65 PHE D O 1
ATOM 9127 N N . ARG D 1 34 ? 71.269 77.484 -24.682 1.00 38.18 66 ARG D N 1
ATOM 9128 C CA . ARG D 1 34 ? 71.470 76.134 -25.219 1.00 39.19 66 ARG D CA 1
ATOM 9129 C C . ARG D 1 34 ? 72.130 75.280 -24.153 1.00 41.94 66 ARG D C 1
ATOM 9130 O O . ARG D 1 34 ? 71.721 74.151 -23.884 1.00 41.68 66 ARG D O 1
ATOM 9138 N N . GLU D 1 35 ? 73.177 75.852 -23.569 1.00 45.56 67 GLU D N 1
ATOM 9139 C CA . GLU D 1 35 ? 73.967 75.240 -22.509 1.00 45.99 67 GLU D CA 1
ATOM 9140 C C . GLU D 1 35 ? 73.026 74.774 -21.390 1.00 44.42 67 GLU D C 1
ATOM 9141 O O . GLU D 1 35 ? 73.238 73.724 -20.786 1.00 45.21 67 GLU D O 1
ATOM 9147 N N . GLU D 1 36 ? 71.980 75.556 -21.135 1.00 43.18 68 GLU D N 1
ATOM 9148 C CA . GLU D 1 36 ? 70.996 75.239 -20.103 1.00 42.26 68 GLU D CA 1
ATOM 9149 C C . GLU D 1 36 ? 69.853 74.395 -20.659 1.00 44.40 68 GLU D C 1
ATOM 9150 O O . GLU D 1 36 ? 68.993 73.918 -19.913 1.00 44.40 68 GLU D O 1
ATOM 9156 N N . ASN D 1 37 ? 69.820 74.235 -21.976 1.00 46.17 69 ASN D N 1
ATOM 9157 C CA . ASN D 1 37 ? 68.755 73.452 -22.586 1.00 47.67 69 ASN D CA 1
ATOM 9158 C C . ASN D 1 37 ? 69.235 72.602 -23.757 1.00 49.27 69 ASN D C 1
ATOM 9159 O O . ASN D 1 37 ? 68.876 72.846 -24.915 1.00 48.29 69 ASN D O 1
ATOM 9164 N N . PRO D 1 38 ? 70.068 71.590 -23.471 1.00 50.60 70 PRO D N 1
ATOM 9165 C CA . PRO D 1 38 ? 70.543 70.743 -24.566 1.00 51.76 70 PRO D CA 1
ATOM 9166 C C . PRO D 1 38 ? 69.318 70.028 -25.132 1.00 51.92 70 PRO D C 1
ATOM 9167 O O . PRO D 1 38 ? 68.362 69.748 -24.399 1.00 52.31 70 PRO D O 1
ATOM 9171 N N . GLY D 1 39 ? 69.330 69.752 -26.429 1.00 51.28 71 GLY D N 1
ATOM 9172 C CA . GLY D 1 39 ? 68.188 69.086 -27.028 1.00 52.23 71 GLY D CA 1
ATOM 9173 C C . GLY D 1 39 ? 67.221 70.072 -27.655 1.00 51.85 71 GLY D C 1
ATOM 9174 O O . GLY D 1 39 ? 66.457 69.720 -28.556 1.00 52.38 71 GLY D O 1
ATOM 9175 N N . VAL D 1 40 ? 67.243 71.309 -27.170 1.00 51.60 72 VAL D N 1
ATOM 9176 C CA . VAL D 1 40 ? 66.378 72.356 -27.702 1.00 51.28 72 VAL D CA 1
ATOM 9177 C C . VAL D 1 40 ? 67.232 73.228 -28.609 1.00 50.71 72 VAL D C 1
ATOM 9178 O O . VAL D 1 40 ? 68.092 73.969 -28.141 1.00 52.27 72 VAL D O 1
ATOM 9182 N N . LYS D 1 41 ? 67.006 73.136 -29.911 1.00 49.74 73 LYS D N 1
ATOM 9183 C CA . LYS D 1 41 ? 67.801 73.919 -30.841 1.00 49.31 73 LYS D CA 1
ATOM 9184 C C . LYS D 1 41 ? 67.252 75.331 -31.026 1.00 47.64 73 LYS D C 1
ATOM 9185 O O . LYS D 1 41 ? 66.050 75.579 -30.907 1.00 46.28 73 LYS D O 1
ATOM 9191 N N . ILE D 1 42 ? 68.163 76.255 -31.297 1.00 46.64 74 ILE D N 1
ATOM 9192 C CA . ILE D 1 42 ? 67.831 77.653 -31.511 1.00 45.87 74 ILE D CA 1
ATOM 9193 C C . ILE D 1 42 ? 68.464 78.023 -32.830 1.00 45.51 74 ILE D C 1
ATOM 9194 O O . ILE D 1 42 ? 69.640 77.751 -33.052 1.00 44.96 74 ILE D O 1
ATOM 9199 N N . LYS D 1 43 ? 67.684 78.635 -33.710 1.00 46.02 75 LYS D N 1
ATOM 9200 C CA . LYS D 1 43 ? 68.197 79.041 -35.004 1.00 46.23 75 LYS D CA 1
ATOM 9201 C C . LYS D 1 43 ? 67.897 80.521 -35.171 1.00 45.02 75 LYS D C 1
ATOM 9202 O O . LYS D 1 43 ? 66.745 80.944 -35.100 1.00 44.77 75 LYS D O 1
ATOM 9208 N N . ASN D 1 44 ? 68.947 81.308 -35.358 1.00 42.83 76 ASN D N 1
ATOM 9209 C CA . ASN D 1 44 ? 68.802 82.747 -35.533 1.00 41.57 76 ASN D CA 1
ATOM 9210 C C . ASN D 1 44 ? 68.784 83.156 -36.997 1.00 40.05 76 ASN D C 1
ATOM 9211 O O . ASN D 1 44 ? 69.587 82.687 -37.797 1.00 40.12 76 ASN D O 1
ATOM 9216 N N . LEU D 1 45 ? 67.864 84.046 -37.333 1.00 39.70 77 LEU D N 1
ATOM 9217 C CA . LEU D 1 45 ? 67.759 84.575 -38.678 1.00 38.57 77 LEU D CA 1
ATOM 9218 C C . LEU D 1 45 ? 67.980 86.069 -38.465 1.00 37.75 77 LEU D C 1
ATOM 9219 O O . LEU D 1 45 ? 67.135 86.756 -37.896 1.00 37.71 77 LEU D O 1
ATOM 9224 N N . VAL D 1 46 ? 69.132 86.568 -38.897 1.00 37.14 78 VAL D N 1
ATOM 9225 C CA . VAL D 1 46 ? 69.459 87.970 -38.686 1.00 36.24 78 VAL D CA 1
ATOM 9226 C C . VAL D 1 46 ? 69.113 88.909 -39.832 1.00 35.31 78 VAL D C 1
ATOM 9227 O O . VAL D 1 46 ? 69.348 88.624 -41.003 1.00 35.21 78 VAL D O 1
ATOM 9231 N N . ASN D 1 47 ? 68.545 90.044 -39.467 1.00 33.95 79 ASN D N 1
ATOM 9232 C CA . ASN D 1 47 ? 68.151 91.058 -40.426 1.00 33.26 79 ASN D CA 1
ATOM 9233 C C . ASN D 1 47 ? 68.085 92.396 -39.720 1.00 33.71 79 ASN D C 1
ATOM 9234 O O . ASN D 1 47 ? 67.726 92.478 -38.543 1.00 31.68 79 ASN D O 1
ATOM 9239 N N . GLY D 1 48 ? 68.432 93.451 -40.442 1.00 34.78 80 GLY D N 1
ATOM 9240 C CA . GLY D 1 48 ? 68.379 94.765 -39.847 1.00 37.75 80 GLY D CA 1
ATOM 9241 C C . GLY D 1 48 ? 67.592 95.744 -40.694 1.00 39.85 80 GLY D C 1
ATOM 9242 O O . GLY D 1 48 ? 67.770 95.803 -41.908 1.00 43.34 80 GLY D O 1
ATOM 9243 N N . ASP D 1 49 ? 66.708 96.501 -40.059 1.00 40.53 81 ASP D N 1
ATOM 9244 C CA . ASP D 1 49 ? 65.926 97.521 -40.753 1.00 39.76 81 ASP D CA 1
ATOM 9245 C C . ASP D 1 49 ? 64.938 96.958 -41.772 1.00 35.81 81 ASP D C 1
ATOM 9246 O O . ASP D 1 49 ? 63.802 97.411 -41.855 1.00 33.96 81 ASP D O 1
ATOM 9251 N N . ASP D 1 50 ? 65.386 95.971 -42.540 1.00 34.04 82 ASP D N 1
ATOM 9252 C CA . ASP D 1 50 ? 64.562 95.314 -43.540 1.00 33.38 82 ASP D CA 1
ATOM 9253 C C . ASP D 1 50 ? 63.975 94.016 -42.964 1.00 31.55 82 ASP D C 1
ATOM 9254 O O . ASP D 1 50 ? 63.454 93.174 -43.705 1.00 33.36 82 ASP D O 1
ATOM 9259 N N . LEU D 1 51 ? 64.043 93.860 -41.644 1.00 27.28 83 LEU D N 1
ATOM 9260 C CA . LEU D 1 51 ? 63.532 92.652 -41.004 1.00 26.53 83 LEU D CA 1
ATOM 9261 C C . LEU D 1 51 ? 62.031 92.538 -41.189 1.00 25.05 83 LEU D C 1
ATOM 9262 O O . LEU D 1 51 ? 61.523 91.471 -41.532 1.00 24.94 83 LEU D O 1
ATOM 9267 N N . ALA D 1 52 ? 61.323 93.640 -40.957 1.00 24.20 84 ALA D N 1
ATOM 9268 C CA . ALA D 1 52 ? 59.876 93.645 -41.095 1.00 25.99 84 ALA D CA 1
ATOM 9269 C C . ALA D 1 52 ? 59.451 93.095 -42.448 1.00 27.55 84 ALA D C 1
ATOM 9270 O O . ALA D 1 52 ? 58.625 92.186 -42.509 1.00 27.97 84 ALA D O 1
ATOM 9272 N N . GLN D 1 53 ? 60.027 93.620 -43.531 1.00 28.57 85 GLN D N 1
ATOM 9273 C CA . GLN D 1 53 ? 59.667 93.145 -44.871 1.00 29.44 85 GLN D CA 1
ATOM 9274 C C . GLN D 1 53 ? 60.002 91.675 -45.066 1.00 26.47 85 GLN D C 1
ATOM 9275 O O . GLN D 1 53 ? 59.185 90.916 -45.570 1.00 24.88 85 GLN D O 1
ATOM 9281 N N . VAL D 1 54 ? 61.213 91.281 -44.688 1.00 28.72 86 VAL D N 1
ATOM 9282 C CA . VAL D 1 54 ? 61.620 89.887 -44.842 1.00 27.78 86 VAL D CA 1
ATOM 9283 C C . VAL D 1 54 ? 60.691 88.994 -44.046 1.00 29.42 86 VAL D C 1
ATOM 9284 O O . VAL D 1 54 ? 60.359 87.881 -44.479 1.00 30.97 86 VAL D O 1
ATOM 9288 N N . TYR D 1 55 ? 60.262 89.486 -42.884 1.00 28.33 87 TYR D N 1
ATOM 9289 C CA . TYR D 1 55 ? 59.351 88.722 -42.043 1.00 27.94 87 TYR D CA 1
ATOM 9290 C C . TYR D 1 55 ? 58.001 88.532 -42.718 1.00 28.42 87 TYR D C 1
ATOM 9291 O O . TYR D 1 55 ? 57.466 87.423 -42.739 1.00 30.93 87 TYR D O 1
ATOM 9300 N N . GLU D 1 56 ? 57.449 89.614 -43.262 1.00 26.82 88 GLU D N 1
ATOM 9301 C CA . GLU D 1 56 ? 56.152 89.545 -43.934 1.00 27.76 88 GLU D CA 1
ATOM 9302 C C . GLU D 1 56 ? 56.181 88.614 -45.153 1.00 27.59 88 GLU D C 1
ATOM 9303 O O . GLU D 1 56 ? 55.185 87.966 -45.482 1.00 26.90 88 GLU D O 1
ATOM 9309 N N . THR D 1 57 ? 57.322 88.538 -45.823 1.00 28.71 89 THR D N 1
ATOM 9310 C CA . THR D 1 57 ? 57.432 87.648 -46.968 1.00 30.92 89 THR D CA 1
ATOM 9311 C C . THR D 1 57 ? 57.390 86.215 -46.426 1.00 32.46 89 THR D C 1
ATOM 9312 O O . THR D 1 57 ? 56.815 85.324 -47.044 1.00 35.12 89 THR D O 1
ATOM 9316 N N . SER D 1 58 ? 57.976 86.009 -45.252 1.00 33.37 90 SER D N 1
ATOM 9317 C CA . SER D 1 58 ? 57.997 84.690 -44.624 1.00 34.31 90 SER D CA 1
ATOM 9318 C C . SER D 1 58 ? 56.592 84.242 -44.319 1.00 33.64 90 SER D C 1
ATOM 9319 O O . SER D 1 58 ? 56.265 83.063 -44.452 1.00 32.23 90 SER D O 1
ATOM 9322 N N . ARG D 1 59 ? 55.774 85.196 -43.886 1.00 34.24 91 ARG D N 1
ATOM 9323 C CA . ARG D 1 59 ? 54.390 84.930 -43.558 1.00 37.11 91 ARG D CA 1
ATOM 9324 C C . ARG D 1 59 ? 53.634 84.445 -44.785 1.00 39.55 91 ARG D C 1
ATOM 9325 O O . ARG D 1 59 ? 52.839 83.507 -44.702 1.00 39.62 91 ARG D O 1
ATOM 9333 N N . LEU D 1 60 ? 53.884 85.093 -45.922 1.00 40.41 92 LEU D N 1
ATOM 9334 C CA . LEU D 1 60 ? 53.222 84.732 -47.169 1.00 40.74 92 LEU D CA 1
ATOM 9335 C C . LEU D 1 60 ? 53.566 83.291 -47.527 1.00 41.08 92 LEU D C 1
ATOM 9336 O O . LEU D 1 60 ? 52.701 82.529 -47.964 1.00 40.84 92 LEU D O 1
ATOM 9341 N N . ALA D 1 61 ? 54.831 82.927 -47.326 1.00 40.15 93 ALA D N 1
ATOM 9342 C CA . ALA D 1 61 ? 55.317 81.581 -47.613 1.00 39.90 93 ALA D CA 1
ATOM 9343 C C . ALA D 1 61 ? 54.796 80.577 -46.590 1.00 40.83 93 ALA D C 1
ATOM 9344 O O . ALA D 1 61 ? 54.985 79.368 -46.743 1.00 39.72 93 ALA D O 1
ATOM 9346 N N . ARG D 1 62 ? 54.145 81.094 -45.551 1.00 42.88 94 ARG D N 1
ATOM 9347 C CA . ARG D 1 62 ? 53.598 80.283 -44.473 1.00 43.80 94 ARG D CA 1
ATOM 9348 C C . ARG D 1 62 ? 54.678 79.475 -43.760 1.00 45.17 94 ARG D C 1
ATOM 9349 O O . ARG D 1 62 ? 54.444 78.339 -43.335 1.00 45.47 94 ARG D O 1
ATOM 9357 N N . LYS D 1 63 ? 55.864 80.076 -43.641 1.00 44.34 95 LYS D N 1
ATOM 9358 C CA . LYS D 1 63 ? 57.007 79.465 -42.963 1.00 45.25 95 LYS D CA 1
ATOM 9359 C C . LYS D 1 63 ? 57.740 80.546 -42.154 1.00 44.61 95 LYS D C 1
ATOM 9360 O O . LYS D 1 63 ? 58.971 80.635 -42.133 1.00 44.22 95 LYS D O 1
ATOM 9366 N N . GLU D 1 64 ? 56.927 81.359 -41.490 1.00 41.97 96 GLU D N 1
ATOM 9367 C CA . GLU D 1 64 ? 57.347 82.467 -40.641 1.00 40.10 96 GLU D CA 1
ATOM 9368 C C . GLU D 1 64 ? 58.116 81.959 -39.423 1.00 38.12 96 GLU D C 1
ATOM 9369 O O . GLU D 1 64 ? 57.947 80.815 -39.009 1.00 37.85 96 GLU D O 1
ATOM 9375 N N . ALA D 1 65 ? 58.950 82.824 -38.853 1.00 35.51 97 ALA D N 1
ATOM 9376 C CA . ALA D 1 65 ? 59.742 82.482 -37.677 1.00 31.02 97 ALA D CA 1
ATOM 9377 C C . ALA D 1 65 ? 58.830 82.430 -36.455 1.00 31.79 97 ALA D C 1
ATOM 9378 O O . ALA D 1 65 ? 57.752 83.031 -36.460 1.00 30.27 97 ALA D O 1
ATOM 9380 N N . ASP D 1 66 ? 59.261 81.715 -35.412 1.00 30.44 98 ASP D N 1
ATOM 9381 C CA . ASP D 1 66 ? 58.463 81.577 -34.191 1.00 30.10 98 ASP D CA 1
ATOM 9382 C C . ASP D 1 66 ? 58.546 82.800 -33.304 1.00 29.03 98 ASP D C 1
ATOM 9383 O O . ASP D 1 66 ? 57.591 83.154 -32.617 1.00 28.96 98 ASP D O 1
ATOM 9388 N N . VAL D 1 67 ? 59.707 83.432 -33.287 1.00 28.38 99 VAL D N 1
ATOM 9389 C CA . VAL D 1 67 ? 59.882 84.607 -32.461 1.00 29.06 99 VAL D CA 1
ATOM 9390 C C . VAL D 1 67 ? 60.561 85.698 -33.257 1.00 28.39 99 VAL D C 1
ATOM 9391 O O . VAL D 1 67 ? 61.486 85.433 -34.022 1.00 29.82 99 VAL D O 1
ATOM 9395 N N . VAL D 1 68 ? 60.096 86.928 -33.091 1.00 27.68 100 VAL D N 1
ATOM 9396 C CA . VAL D 1 68 ? 60.718 88.030 -33.805 1.00 27.96 100 VAL D CA 1
ATOM 9397 C C . VAL D 1 68 ? 61.282 88.996 -32.782 1.00 28.51 100 VAL D C 1
ATOM 9398 O O . VAL D 1 68 ? 60.727 89.156 -31.702 1.00 28.97 100 VAL D O 1
ATOM 9410 N N . VAL D 1 70 ? 62.254 92.769 -32.792 1.00 31.80 102 VAL D N 1
ATOM 9411 C CA . VAL D 1 70 ? 62.258 93.983 -33.573 1.00 30.51 102 VAL D CA 1
ATOM 9412 C C . VAL D 1 70 ? 61.652 95.173 -32.869 1.00 31.05 102 VAL D C 1
ATOM 9413 O O . VAL D 1 70 ? 60.915 95.057 -31.899 1.00 29.49 102 VAL D O 1
ATOM 9417 N N . ASN D 1 71 ? 62.004 96.315 -33.435 1.00 32.81 103 ASN D N 1
ATOM 9418 C CA . ASN D 1 71 ? 61.639 97.669 -33.051 1.00 34.18 103 ASN D CA 1
ATOM 9419 C C . ASN D 1 71 ? 60.132 97.952 -33.244 1.00 32.44 103 ASN D C 1
ATOM 9420 O O . ASN D 1 71 ? 59.488 97.338 -34.090 1.00 31.12 103 ASN D O 1
ATOM 9425 N N . LEU D 1 72 ? 59.558 98.858 -32.458 1.00 31.11 104 LEU D N 1
ATOM 9426 C CA . LEU D 1 72 ? 58.154 99.213 -32.684 1.00 32.55 104 LEU D CA 1
ATOM 9427 C C . LEU D 1 72 ? 58.162 100.504 -33.507 1.00 33.68 104 LEU D C 1
ATOM 9428 O O . LEU D 1 72 ? 58.465 101.575 -32.979 1.00 35.53 104 LEU D O 1
ATOM 9433 N N . TYR D 1 73 ? 57.868 100.400 -34.801 1.00 34.20 105 TYR D N 1
ATOM 9434 C CA . TYR D 1 73 ? 57.830 101.575 -35.676 1.00 33.31 105 TYR D CA 1
ATOM 9435 C C . TYR D 1 73 ? 56.710 101.396 -36.703 1.00 33.54 105 TYR D C 1
ATOM 9436 O O . TYR D 1 73 ? 56.029 100.377 -36.691 1.00 33.25 105 TYR D O 1
ATOM 9445 N N . ASP D 1 74 ? 56.524 102.364 -37.594 1.00 34.36 106 ASP D N 1
ATOM 9446 C CA . ASP D 1 74 ? 55.430 102.283 -38.560 1.00 34.83 106 ASP D CA 1
ATOM 9447 C C . ASP D 1 74 ? 55.108 100.895 -39.108 1.00 33.90 106 ASP D C 1
ATOM 9448 O O . ASP D 1 74 ? 53.961 100.463 -39.026 1.00 33.68 106 ASP D O 1
ATOM 9453 N N . LYS D 1 75 ? 56.079 100.180 -39.663 1.00 33.89 107 LYS D N 1
ATOM 9454 C CA . LYS D 1 75 ? 55.740 98.858 -40.187 1.00 35.30 107 LYS D CA 1
ATOM 9455 C C . LYS D 1 75 ? 55.221 97.863 -39.142 1.00 35.17 107 LYS D C 1
ATOM 9456 O O . LYS D 1 75 ? 54.197 97.217 -39.378 1.00 37.72 107 LYS D O 1
ATOM 9462 N N . THR D 1 76 ? 55.881 97.750 -37.987 1.00 32.34 108 THR D N 1
ATOM 9463 C CA . THR D 1 76 ? 55.438 96.780 -36.982 1.00 30.94 108 THR D CA 1
ATOM 9464 C C . THR D 1 76 ? 54.201 97.183 -36.184 1.00 33.42 108 THR D C 1
ATOM 9465 O O . THR D 1 76 ? 53.596 96.342 -35.509 1.00 32.29 108 THR D O 1
ATOM 9469 N N . LEU D 1 77 ? 53.814 98.453 -36.276 1.00 33.82 109 LEU D N 1
ATOM 9470 C CA . LEU D 1 77 ? 52.643 98.955 -35.558 1.00 35.52 109 LEU D CA 1
ATOM 9471 C C . LEU D 1 77 ? 51.309 98.398 -36.084 1.00 36.27 109 LEU D C 1
ATOM 9472 O O . LEU D 1 77 ? 50.298 98.407 -35.379 1.00 36.85 109 LEU D O 1
ATOM 9477 N N . ALA D 1 78 ? 51.308 97.920 -37.323 1.00 35.49 110 ALA D N 1
ATOM 9478 C CA . ALA D 1 78 ? 50.101 97.360 -37.916 1.00 35.05 110 ALA D CA 1
ATOM 9479 C C . ALA D 1 78 ? 50.016 95.841 -37.729 1.00 34.26 110 ALA D C 1
ATOM 9480 O O . ALA D 1 78 ? 48.960 95.239 -37.950 1.00 33.62 110 ALA D O 1
ATOM 9482 N N . TRP D 1 79 ? 51.119 95.229 -37.310 1.00 30.46 111 TRP D N 1
ATOM 9483 C CA . TRP D 1 79 ? 51.171 93.780 -37.122 1.00 29.90 111 TRP D CA 1
ATOM 9484 C C . TRP D 1 79 ? 50.120 93.117 -36.248 1.00 30.12 111 TRP D C 1
ATOM 9485 O O . TRP D 1 79 ? 49.509 92.134 -36.655 1.00 31.52 111 TRP D O 1
ATOM 9496 N N . THR D 1 80 ? 49.921 93.635 -35.043 1.00 30.82 112 THR D N 1
ATOM 9497 C CA . THR D 1 80 ? 48.974 93.031 -34.117 1.00 31.66 112 THR D CA 1
ATOM 9498 C C . THR D 1 80 ? 47.536 93.006 -34.617 1.00 33.33 112 THR D C 1
ATOM 9499 O O . THR D 1 80 ? 46.854 91.985 -34.507 1.00 33.18 112 THR D O 1
ATOM 9503 N N . ASP D 1 81 ? 47.075 94.114 -35.179 1.00 34.45 113 ASP D N 1
ATOM 9504 C CA . ASP D 1 81 ? 45.705 94.177 -35.646 1.00 36.68 113 ASP D CA 1
ATOM 9505 C C . ASP D 1 81 ? 45.368 93.233 -36.802 1.00 38.53 113 ASP D C 1
ATOM 9506 O O . ASP D 1 81 ? 44.214 92.813 -36.931 1.00 39.56 113 ASP D O 1
ATOM 9511 N N . VAL D 1 82 ? 46.349 92.884 -37.634 1.00 36.97 114 VAL D N 1
ATOM 9512 C CA . VAL D 1 82 ? 46.084 91.960 -38.739 1.00 38.00 114 VAL D CA 1
ATOM 9513 C C . VAL D 1 82 ? 46.490 90.551 -38.323 1.00 38.23 114 VAL D C 1
ATOM 9514 O O . VAL D 1 82 ? 46.367 89.605 -39.096 1.00 38.78 114 VAL D O 1
ATOM 9518 N N . GLY D 1 83 ? 46.981 90.419 -37.096 1.00 37.91 115 GLY D N 1
ATOM 9519 C CA . GLY D 1 83 ? 47.388 89.116 -36.609 1.00 35.85 115 GLY D CA 1
ATOM 9520 C C . GLY D 1 83 ? 48.698 88.598 -37.175 1.00 36.74 115 GLY D C 1
ATOM 9521 O O . GLY D 1 83 ? 48.898 87.385 -37.246 1.00 37.54 115 GLY D O 1
ATOM 9522 N N . ALA D 1 84 ? 49.589 89.496 -37.591 1.00 34.74 116 ALA D N 1
ATOM 9523 C CA . ALA D 1 84 ? 50.888 89.078 -38.117 1.00 34.97 116 ALA D CA 1
ATOM 9524 C C . ALA D 1 84 ? 51.688 88.596 -36.917 1.00 34.56 116 ALA D C 1
ATOM 9525 O O . ALA D 1 84 ? 52.619 87.804 -37.038 1.00 36.60 116 ALA D O 1
ATOM 9527 N N . THR D 1 85 ? 51.294 89.094 -35.754 1.00 34.13 117 THR D N 1
ATOM 9528 C CA . THR D 1 85 ? 51.910 88.752 -34.486 1.00 34.35 117 THR D CA 1
ATOM 9529 C C . THR D 1 85 ? 50.725 88.723 -33.522 1.00 34.14 117 THR D C 1
ATOM 9530 O O . THR D 1 85 ? 49.771 89.492 -33.685 1.00 34.19 117 THR D O 1
ATOM 9534 N N . VAL D 1 86 ? 50.779 87.845 -32.527 1.00 33.98 118 VAL D N 1
ATOM 9535 C CA . VAL D 1 86 ? 49.684 87.710 -31.572 1.00 34.68 118 VAL D CA 1
ATOM 9536 C C . VAL D 1 86 ? 49.825 88.612 -30.350 1.00 36.46 118 VAL D C 1
ATOM 9537 O O . VAL D 1 86 ? 50.889 89.185 -30.102 1.00 37.76 118 VAL D O 1
ATOM 9541 N N . ASP D 1 87 ? 48.738 88.732 -29.593 1.00 37.42 119 ASP D N 1
ATOM 9542 C CA . ASP D 1 87 ? 48.712 89.527 -28.370 1.00 38.90 119 ASP D CA 1
ATOM 9543 C C . ASP D 1 87 ? 49.469 88.701 -27.340 1.00 39.42 119 ASP D C 1
ATOM 9544 O O . ASP D 1 87 ? 49.198 87.515 -27.177 1.00 39.98 119 ASP D O 1
ATOM 9549 N N . VAL D 1 88 ? 50.420 89.309 -26.645 1.00 39.59 120 VAL D N 1
ATOM 9550 C CA . VAL D 1 88 ? 51.177 88.544 -25.671 1.00 41.02 120 VAL D CA 1
ATOM 9551 C C . VAL D 1 88 ? 50.735 88.755 -24.228 1.00 42.03 120 VAL D C 1
ATOM 9552 O O . VAL D 1 88 ? 51.346 88.201 -23.317 1.00 41.43 120 VAL D O 1
ATOM 9556 N N . LYS D 1 89 ? 49.672 89.525 -24.014 1.00 43.54 121 LYS D N 1
ATOM 9557 C CA . LYS D 1 89 ? 49.199 89.758 -22.651 1.00 48.25 121 LYS D CA 1
ATOM 9558 C C . LYS D 1 89 ? 48.889 88.460 -21.893 1.00 49.65 121 LYS D C 1
ATOM 9559 O O . LYS D 1 89 ? 49.304 88.298 -20.746 1.00 50.67 121 LYS D O 1
ATOM 9565 N N . PRO D 1 90 ? 48.154 87.521 -22.515 1.00 50.56 122 PRO D N 1
ATOM 9566 C CA . PRO D 1 90 ? 47.870 86.284 -21.782 1.00 50.45 122 PRO D CA 1
ATOM 9567 C C . PRO D 1 90 ? 49.136 85.495 -21.455 1.00 50.95 122 PRO D C 1
ATOM 9568 O O . PRO D 1 90 ? 49.124 84.622 -20.593 1.00 51.60 122 PRO D O 1
ATOM 9572 N N . TYR D 1 91 ? 50.230 85.795 -22.143 1.00 50.91 123 TYR D N 1
ATOM 9573 C CA . TYR D 1 91 ? 51.481 85.095 -21.876 1.00 51.43 123 TYR D CA 1
ATOM 9574 C C . TYR D 1 91 ? 52.284 85.846 -20.824 1.00 52.18 123 TYR D C 1
ATOM 9575 O O . TYR D 1 91 ? 53.036 85.249 -20.057 1.00 50.84 123 TYR D O 1
ATOM 9584 N N . LEU D 1 92 ? 52.122 87.164 -20.799 1.00 53.04 124 LEU D N 1
ATOM 9585 C CA . LEU D 1 92 ? 52.816 87.991 -19.829 1.00 54.93 124 LEU D CA 1
ATOM 9586 C C . LEU D 1 92 ? 52.257 87.591 -18.459 1.00 56.72 124 LEU D C 1
ATOM 9587 O O . LEU D 1 92 ? 53.018 87.260 -17.554 1.00 57.24 124 LEU D O 1
ATOM 9592 N N . ASP D 1 93 ? 50.927 87.616 -18.323 1.00 58.02 125 ASP D N 1
ATOM 9593 C CA . ASP D 1 93 ? 50.260 87.203 -17.084 1.00 59.43 125 ASP D CA 1
ATOM 9594 C C . ASP D 1 93 ? 50.079 85.715 -17.285 1.00 59.75 125 ASP D C 1
ATOM 9595 O O . ASP D 1 93 ? 49.597 85.320 -18.339 1.00 60.15 125 ASP D O 1
ATOM 9600 N N . ASP D 1 94 ? 50.443 84.900 -16.297 1.00 60.04 126 ASP D N 1
ATOM 9601 C CA . ASP D 1 94 ? 50.300 83.448 -16.401 1.00 60.10 126 ASP D CA 1
ATOM 9602 C C . ASP D 1 94 ? 51.680 82.819 -16.585 1.00 59.64 126 ASP D C 1
ATOM 9603 O O . ASP D 1 94 ? 51.868 81.612 -16.396 1.00 59.61 126 ASP D O 1
ATOM 9608 N N . TRP D 1 95 ? 52.647 83.659 -16.947 1.00 59.37 127 TRP D N 1
ATOM 9609 C CA . TRP D 1 95 ? 54.048 83.240 -17.086 1.00 58.20 127 TRP D CA 1
ATOM 9610 C C . TRP D 1 95 ? 54.744 83.966 -15.935 1.00 56.36 127 TRP D C 1
ATOM 9611 O O . TRP D 1 95 ? 55.919 83.745 -15.658 1.00 55.87 127 TRP D O 1
ATOM 9622 N N . GLY D 1 96 ? 53.987 84.837 -15.273 1.00 54.06 128 GLY D N 1
ATOM 9623 C CA . GLY D 1 96 ? 54.514 85.602 -14.162 1.00 54.33 128 GLY D CA 1
ATOM 9624 C C . GLY D 1 96 ? 55.692 86.468 -14.555 1.00 54.78 128 GLY D C 1
ATOM 9625 O O . GLY D 1 96 ? 56.695 86.536 -13.839 1.00 55.50 128 GLY D O 1
ATOM 9626 N N . LEU D 1 97 ? 55.573 87.134 -15.699 1.00 53.85 129 LEU D N 1
ATOM 9627 C CA . LEU D 1 97 ? 56.632 87.999 -16.203 1.00 52.00 129 LEU D CA 1
ATOM 9628 C C . LEU D 1 97 ? 56.187 89.460 -16.178 1.00 51.24 129 LEU D C 1
ATOM 9629 O O . LEU D 1 97 ? 57.009 90.370 -16.278 1.00 52.36 129 LEU D O 1
ATOM 9634 N N . ARG D 1 98 ? 54.885 89.673 -16.019 1.00 50.41 130 ARG D N 1
ATOM 9635 C CA . ARG D 1 98 ? 54.313 91.014 -15.997 1.00 50.41 130 ARG D CA 1
ATOM 9636 C C . ARG D 1 98 ? 55.085 91.984 -15.123 1.00 49.98 130 ARG D C 1
ATOM 9637 O O . ARG D 1 98 ? 55.400 93.097 -15.546 1.00 50.72 130 ARG D O 1
ATOM 9645 N N . GLY D 1 99 ? 55.375 91.557 -13.899 1.00 47.90 131 GLY D N 1
ATOM 9646 C CA . GLY D 1 99 ? 56.084 92.400 -12.955 1.00 45.70 131 GLY D CA 1
ATOM 9647 C C . GLY D 1 99 ? 57.518 92.753 -13.297 1.00 44.57 131 GLY D C 1
ATOM 9648 O O . GLY D 1 99 ? 58.117 93.604 -12.640 1.00 45.11 131 GLY D O 1
ATOM 9649 N N . ARG D 1 100 ? 58.080 92.099 -14.308 1.00 42.68 132 ARG D N 1
ATOM 9650 C CA . ARG D 1 100 ? 59.456 92.370 -14.716 1.00 42.03 132 ARG D CA 1
ATOM 9651 C C . ARG D 1 100 ? 59.491 93.620 -15.591 1.00 40.32 132 ARG D C 1
ATOM 9652 O O . ARG D 1 100 ? 60.546 94.201 -15.818 1.00 41.01 132 ARG D O 1
ATOM 9660 N N . VAL D 1 101 ? 58.323 94.033 -16.067 1.00 39.69 133 VAL D N 1
ATOM 9661 C CA . VAL D 1 101 ? 58.213 95.180 -16.958 1.00 39.10 133 VAL D CA 1
ATOM 9662 C C . VAL D 1 101 ? 57.987 96.526 -16.288 1.00 39.49 133 VAL D C 1
ATOM 9663 O O . VAL D 1 101 ? 57.110 96.676 -15.435 1.00 41.44 133 VAL D O 1
ATOM 9667 N N . LEU D 1 102 ? 58.782 97.511 -16.687 1.00 40.22 134 LEU D N 1
ATOM 9668 C CA . LEU D 1 102 ? 58.635 98.866 -16.164 1.00 41.33 134 LEU D CA 1
ATOM 9669 C C . LEU D 1 102 ? 57.218 99.296 -16.549 1.00 42.28 134 LEU D C 1
ATOM 9670 O O . LEU D 1 102 ? 56.858 99.248 -17.722 1.00 42.22 134 LEU D O 1
ATOM 9675 N N . PRO D 1 103 ? 56.401 99.733 -15.573 1.00 43.80 135 PRO D N 1
ATOM 9676 C CA . PRO D 1 103 ? 55.021 100.161 -15.848 1.00 42.93 135 PRO D CA 1
ATOM 9677 C C . PRO D 1 103 ? 54.832 101.005 -17.109 1.00 42.45 135 PRO D C 1
ATOM 9678 O O . PRO D 1 103 ? 54.027 100.671 -17.973 1.00 43.58 135 PRO D O 1
ATOM 9682 N N . ALA D 1 104 ? 55.572 102.102 -17.210 1.00 42.95 136 ALA D N 1
ATOM 9683 C CA . ALA D 1 104 ? 55.465 102.987 -18.360 1.00 41.08 136 ALA D CA 1
ATOM 9684 C C . ALA D 1 104 ? 55.762 102.251 -19.668 1.00 40.36 136 ALA D C 1
ATOM 9685 O O . ALA D 1 104 ? 55.165 102.550 -20.703 1.00 39.87 136 ALA D O 1
ATOM 9687 N N . ALA D 1 105 ? 56.681 101.289 -19.610 1.00 38.94 137 ALA D N 1
ATOM 9688 C CA . ALA D 1 105 ? 57.070 100.495 -20.778 1.00 37.30 137 ALA D CA 1
ATOM 9689 C C . ALA D 1 105 ? 55.952 99.560 -21.221 1.00 36.67 137 ALA D C 1
ATOM 9690 O O . ALA D 1 105 ? 55.718 99.372 -22.418 1.00 37.03 137 ALA D O 1
ATOM 9692 N N . LEU D 1 106 ? 55.261 98.966 -20.257 1.00 36.04 138 LEU D N 1
ATOM 9693 C CA . LEU D 1 106 ? 54.176 98.063 -20.591 1.00 36.28 138 LEU D CA 1
ATOM 9694 C C . LEU D 1 106 ? 53.075 98.867 -21.255 1.00 37.07 138 LEU D C 1
ATOM 9695 O O . LEU D 1 106 ? 52.464 98.415 -22.226 1.00 39.26 138 LEU D O 1
ATOM 9700 N N . ALA D 1 107 ? 52.832 100.068 -20.736 1.00 35.97 139 ALA D N 1
ATOM 9701 C CA . ALA D 1 107 ? 51.801 100.942 -21.287 1.00 36.70 139 ALA D CA 1
ATOM 9702 C C . ALA D 1 107 ? 52.133 101.388 -22.712 1.00 36.92 139 ALA D C 1
ATOM 9703 O O . ALA D 1 107 ? 51.256 101.424 -23.572 1.00 38.32 139 ALA D O 1
ATOM 9705 N N . ASP D 1 108 ? 53.397 101.726 -22.958 1.00 37.19 140 ASP D N 1
ATOM 9706 C CA . ASP D 1 108 ? 53.825 102.178 -24.282 1.00 38.54 140 ASP D CA 1
ATOM 9707 C C . ASP D 1 108 ? 53.731 101.070 -25.332 1.00 38.83 140 ASP D C 1
ATOM 9708 O O . ASP D 1 108 ? 53.636 101.350 -26.530 1.00 39.21 140 ASP D O 1
ATOM 9713 N N . TRP D 1 109 ? 53.763 99.819 -24.875 1.00 39.11 141 TRP D N 1
ATOM 9714 C CA . TRP D 1 109 ? 53.683 98.659 -25.763 1.00 38.11 141 TRP D CA 1
ATOM 9715 C C . TRP D 1 109 ? 52.272 98.076 -25.902 1.00 39.93 141 TRP D C 1
ATOM 9716 O O . TRP D 1 109 ? 52.083 97.028 -26.528 1.00 39.86 141 TRP D O 1
ATOM 9727 N N . THR D 1 110 ? 51.284 98.749 -25.322 1.00 41.85 142 THR D N 1
ATOM 9728 C CA . THR D 1 110 ? 49.898 98.277 -25.401 1.00 42.36 142 THR D CA 1
ATOM 9729 C C . THR D 1 110 ? 49.091 99.159 -26.355 1.00 43.07 142 THR D C 1
ATOM 9730 O O . THR D 1 110 ? 49.051 100.376 -26.179 1.00 43.01 142 THR D O 1
ATOM 9734 N N . ASP D 1 111 ? 48.465 98.561 -27.370 1.00 43.86 143 ASP D N 1
ATOM 9735 C CA . ASP D 1 111 ? 47.666 99.347 -28.311 1.00 43.93 143 ASP D CA 1
ATOM 9736 C C . ASP D 1 111 ? 46.392 99.783 -27.604 1.00 45.68 143 ASP D C 1
ATOM 9737 O O . ASP D 1 111 ? 46.292 99.648 -26.385 1.00 46.19 143 ASP D O 1
ATOM 9742 N N . ASP D 1 112 ? 45.419 100.306 -28.341 1.00 48.21 144 ASP D N 1
ATOM 9743 C CA . ASP D 1 112 ? 44.193 100.741 -27.684 1.00 51.75 144 ASP D CA 1
ATOM 9744 C C . ASP D 1 112 ? 43.125 99.668 -27.533 1.00 51.71 144 ASP D C 1
ATOM 9745 O O . ASP D 1 112 ? 42.028 99.953 -27.069 1.00 53.06 144 ASP D O 1
ATOM 9750 N N . GLU D 1 113 ? 43.444 98.439 -27.924 1.00 51.75 145 GLU D N 1
ATOM 9751 C CA . GLU D 1 113 ? 42.517 97.321 -27.767 1.00 51.79 145 GLU D CA 1
ATOM 9752 C C . GLU D 1 113 ? 42.924 96.591 -26.490 1.00 51.38 145 GLU D C 1
ATOM 9753 O O . GLU D 1 113 ? 42.269 95.634 -26.064 1.00 51.29 145 GLU D O 1
ATOM 9759 N N . GLY D 1 114 ? 44.016 97.059 -25.887 1.00 49.71 146 GLY D N 1
ATOM 9760 C CA . GLY D 1 114 ? 44.519 96.450 -24.669 1.00 46.35 146 GLY D CA 1
ATOM 9761 C C . GLY D 1 114 ? 45.464 95.301 -24.963 1.00 44.87 146 GLY D C 1
ATOM 9762 O O . GLY D 1 114 ? 45.853 94.559 -24.060 1.00 44.80 146 GLY D O 1
ATOM 9763 N N . ARG D 1 115 ? 45.834 95.150 -26.230 1.00 42.23 147 ARG D N 1
ATOM 9764 C CA . ARG D 1 115 ? 46.735 94.080 -26.634 1.00 41.83 147 ARG D CA 1
ATOM 9765 C C . ARG D 1 115 ? 48.184 94.487 -26.466 1.00 40.47 147 ARG D C 1
ATOM 9766 O O . ARG D 1 115 ? 48.584 95.561 -26.899 1.00 39.36 147 ARG D O 1
ATOM 9774 N N . VAL D 1 116 ? 48.967 93.630 -25.826 1.00 40.13 148 VAL D N 1
ATOM 9775 C CA . VAL D 1 116 ? 50.380 93.913 -25.663 1.00 38.90 148 VAL D CA 1
ATOM 9776 C C . VAL D 1 116 ? 51.057 93.337 -26.910 1.00 37.46 148 VAL D C 1
ATOM 9777 O O . VAL D 1 116 ? 51.114 92.125 -27.096 1.00 39.10 148 VAL D O 1
ATOM 9781 N N . ARG D 1 117 ? 51.551 94.223 -27.768 1.00 34.53 149 ARG D N 1
ATOM 9782 C CA . ARG D 1 117 ? 52.190 93.838 -29.020 1.00 32.58 149 ARG D CA 1
ATOM 9783 C C . ARG D 1 117 ? 53.361 92.874 -28.896 1.00 30.17 149 ARG D C 1
ATOM 9784 O O . ARG D 1 117 ? 53.471 91.939 -29.682 1.00 28.95 149 ARG D O 1
ATOM 9792 N N . ALA D 1 118 ? 54.238 93.107 -27.922 1.00 30.71 150 ALA D N 1
ATOM 9793 C CA . ALA D 1 118 ? 55.410 92.242 -27.701 1.00 30.08 150 ALA D CA 1
ATOM 9794 C C . ALA D 1 118 ? 55.935 92.365 -26.275 1.00 29.17 150 ALA D C 1
ATOM 9795 O O . ALA D 1 118 ? 55.489 93.222 -25.520 1.00 28.72 150 ALA D O 1
ATOM 9797 N N . PHE D 1 119 ? 56.877 91.500 -25.908 1.00 29.32 151 PHE D N 1
ATOM 9798 C CA . PHE D 1 119 ? 57.471 91.561 -24.573 1.00 31.16 151 PHE D CA 1
ATOM 9799 C C . PHE D 1 119 ? 58.529 92.665 -24.620 1.00 31.51 151 PHE D C 1
ATOM 9800 O O . PHE D 1 119 ? 59.494 92.576 -25.378 1.00 31.89 151 PHE D O 1
ATOM 9808 N N . PRO D 1 120 ? 58.362 93.722 -23.822 1.00 32.33 152 PRO D N 1
ATOM 9809 C CA . PRO D 1 120 ? 59.375 94.782 -23.867 1.00 33.04 152 PRO D CA 1
ATOM 9810 C C . PRO D 1 120 ? 60.751 94.235 -23.502 1.00 32.58 152 PRO D C 1
ATOM 9811 O O . PRO D 1 120 ? 60.860 93.261 -22.762 1.00 34.37 152 PRO D O 1
ATOM 9815 N N . TYR D 1 121 ? 61.801 94.837 -24.039 1.00 29.94 153 TYR D N 1
ATOM 9816 C CA . TYR D 1 121 ? 63.139 94.416 -23.672 1.00 28.84 153 TYR D CA 1
ATOM 9817 C C . TYR D 1 121 ? 64.093 95.612 -23.720 1.00 29.72 153 TYR D C 1
ATOM 9818 O O . TYR D 1 121 ? 64.533 96.090 -22.681 1.00 30.67 153 TYR D O 1
ATOM 9827 N N . PHE D 1 122 ? 64.387 96.120 -24.912 1.00 29.54 154 PHE D N 1
ATOM 9828 C CA . PHE D 1 122 ? 65.293 97.255 -25.023 1.00 31.82 154 PHE D CA 1
ATOM 9829 C C . PHE D 1 122 ? 64.608 98.613 -24.853 1.00 31.64 154 PHE D C 1
ATOM 9830 O O . PHE D 1 122 ? 63.403 98.751 -25.077 1.00 30.80 154 PHE D O 1
ATOM 9838 N N . ALA D 1 123 ? 65.393 99.609 -24.452 1.00 31.32 155 ALA D N 1
ATOM 9839 C CA . ALA D 1 123 ? 64.884 100.963 -24.231 1.00 33.03 155 ALA D CA 1
ATOM 9840 C C . ALA D 1 123 ? 65.985 101.993 -24.501 1.00 33.28 155 ALA D C 1
ATOM 9841 O O . ALA D 1 123 ? 67.105 101.633 -24.855 1.00 31.46 155 ALA D O 1
ATOM 9843 N N . THR D 1 124 ? 65.673 103.274 -24.337 1.00 33.63 156 THR D N 1
ATOM 9844 C CA . THR D 1 124 ? 66.697 104.277 -24.568 1.00 34.04 156 THR D CA 1
ATOM 9845 C C . THR D 1 124 ? 66.623 105.533 -23.730 1.00 33.69 156 THR D C 1
ATOM 9846 O O . THR D 1 124 ? 65.553 106.122 -23.563 1.00 35.66 156 THR D O 1
ATOM 9850 N N . ASN D 1 125 ? 67.772 105.923 -23.184 1.00 31.63 157 ASN D N 1
ATOM 9851 C CA . ASN D 1 125 ? 67.879 107.166 -22.439 1.00 29.45 157 ASN D CA 1
ATOM 9852 C C . ASN D 1 125 ? 68.604 108.053 -23.469 1.00 29.95 157 ASN D C 1
ATOM 9853 O O . ASN D 1 125 ? 69.617 107.659 -24.049 1.00 28.41 157 ASN D O 1
ATOM 9858 N N . TRP D 1 126 ? 68.054 109.237 -23.704 1.00 29.74 158 TRP D N 1
ATOM 9859 C CA . TRP D 1 126 ? 68.562 110.180 -24.692 1.00 30.36 158 TRP D CA 1
ATOM 9860 C C . TRP D 1 126 ? 68.718 111.535 -24.000 1.00 31.06 158 TRP D C 1
ATOM 9861 O O . TRP D 1 126 ? 67.868 112.418 -24.170 1.00 29.44 158 TRP D O 1
ATOM 9872 N N . PRO D 1 127 ? 69.795 111.714 -23.207 1.00 30.47 159 PRO D N 1
ATOM 9873 C CA . PRO D 1 127 ? 70.064 112.960 -22.478 1.00 30.43 159 PRO D CA 1
ATOM 9874 C C . PRO D 1 127 ? 70.941 113.946 -23.247 1.00 30.42 159 PRO D C 1
ATOM 9875 O O . PRO D 1 127 ? 71.121 113.820 -24.457 1.00 31.66 159 PRO D O 1
ATOM 9879 N N . VAL D 1 128 ? 71.487 114.926 -22.525 1.00 31.70 160 VAL D N 1
ATOM 9880 C CA . VAL D 1 128 ? 72.386 115.924 -23.108 1.00 30.42 160 VAL D CA 1
ATOM 9881 C C . VAL D 1 128 ? 73.776 115.840 -22.446 1.00 31.41 160 VAL D C 1
ATOM 9882 O O . VAL D 1 128 ? 73.896 115.929 -21.219 1.00 29.69 160 VAL D O 1
ATOM 9886 N N . ALA D 1 129 ? 74.813 115.648 -23.263 1.00 30.81 161 ALA D N 1
ATOM 9887 C CA . ALA D 1 129 ? 76.193 115.554 -22.776 1.00 32.07 161 ALA D CA 1
ATOM 9888 C C . ALA D 1 129 ? 76.822 116.946 -22.746 1.00 32.73 161 ALA D C 1
ATOM 9889 O O . ALA D 1 129 ? 76.740 117.675 -23.732 1.00 33.71 161 ALA D O 1
ATOM 9891 N N . TYR D 1 130 ? 77.434 117.299 -21.611 1.00 32.42 162 TYR D N 1
ATOM 9892 C CA . TYR D 1 130 ? 78.089 118.596 -21.411 1.00 31.47 162 TYR D CA 1
ATOM 9893 C C . TYR D 1 130 ? 79.587 118.409 -21.148 1.00 31.35 162 TYR D C 1
ATOM 9894 O O . TYR D 1 130 ? 79.975 117.795 -20.155 1.00 32.73 162 TYR D O 1
ATOM 9903 N N . ASN D 1 131 ? 80.428 118.940 -22.025 1.00 29.87 163 ASN D N 1
ATOM 9904 C CA . ASN D 1 131 ? 81.873 118.821 -21.842 1.00 32.66 163 ASN D CA 1
ATOM 9905 C C . ASN D 1 131 ? 82.319 119.893 -20.835 1.00 34.00 163 ASN D C 1
ATOM 9906 O O . ASN D 1 131 ? 82.418 121.069 -21.179 1.00 35.27 163 ASN D O 1
ATOM 9911 N N . ARG D 1 132 ? 82.568 119.493 -19.590 1.00 36.24 164 ARG D N 1
ATOM 9912 C CA . ARG D 1 132 ? 82.972 120.446 -18.554 1.00 37.20 164 ARG D CA 1
ATOM 9913 C C . ARG D 1 132 ? 84.336 121.079 -18.798 1.00 37.73 164 ARG D C 1
ATOM 9914 O O . ARG D 1 132 ? 84.567 122.214 -18.388 1.00 37.19 164 ARG D O 1
ATOM 9922 N N . ALA D 1 133 ? 85.242 120.346 -19.445 1.00 37.87 165 ALA D N 1
ATOM 9923 C CA . ALA D 1 133 ? 86.574 120.873 -19.729 1.00 38.19 165 ALA D CA 1
ATOM 9924 C C . ALA D 1 133 ? 86.432 122.087 -20.632 1.00 40.29 165 ALA D C 1
ATOM 9925 O O . ALA D 1 133 ? 86.958 123.161 -20.334 1.00 39.65 165 ALA D O 1
ATOM 9927 N N . LEU D 1 134 ? 85.716 121.910 -21.740 1.00 40.26 166 LEU D N 1
ATOM 9928 C CA . LEU D 1 134 ? 85.491 123.004 -22.671 1.00 40.89 166 LEU D CA 1
ATOM 9929 C C . LEU D 1 134 ? 84.677 124.100 -21.980 1.00 41.08 166 LEU D C 1
ATOM 9930 O O . LEU D 1 134 ? 84.909 125.289 -22.200 1.00 40.21 166 LEU D O 1
ATOM 9935 N N . LEU D 1 135 ? 83.729 123.698 -21.138 1.00 42.42 167 LEU D N 1
ATOM 9936 C CA . LEU D 1 135 ? 82.903 124.657 -20.413 1.00 43.94 167 LEU D CA 1
ATOM 9937 C C . LEU D 1 135 ? 83.832 125.471 -19.519 1.00 45.64 167 LEU D C 1
ATOM 9938 O O . LEU D 1 135 ? 83.735 126.698 -19.451 1.00 45.33 167 LEU D O 1
ATOM 9943 N N . ASP D 1 136 ? 84.745 124.777 -18.848 1.00 47.38 168 ASP D N 1
ATOM 9944 C CA . ASP D 1 136 ? 85.720 125.434 -17.989 1.00 50.20 168 ASP D CA 1
ATOM 9945 C C . ASP D 1 136 ? 86.681 126.279 -18.825 1.00 50.71 168 ASP D C 1
ATOM 9946 O O . ASP D 1 136 ? 87.101 127.347 -18.387 1.00 52.80 168 ASP D O 1
ATOM 9951 N N . ARG D 1 137 ? 87.042 125.807 -20.017 1.00 49.90 169 ARG D N 1
ATOM 9952 C CA . ARG D 1 137 ? 87.952 126.577 -20.859 1.00 48.94 169 ARG D CA 1
ATOM 9953 C C . ARG D 1 137 ? 87.282 127.928 -21.093 1.00 47.16 169 ARG D C 1
ATOM 9954 O O . ARG D 1 137 ? 87.916 128.975 -20.969 1.00 47.47 169 ARG D O 1
ATOM 9962 N N . ALA D 1 138 ? 85.996 127.899 -21.434 1.00 44.59 170 ALA D N 1
ATOM 9963 C CA . ALA D 1 138 ? 85.241 129.133 -21.630 1.00 43.59 170 ALA D CA 1
ATOM 9964 C C . ALA D 1 138 ? 84.971 129.553 -20.191 1.00 43.49 170 ALA D C 1
ATOM 9965 O O . ALA D 1 138 ? 85.439 128.890 -19.275 1.00 45.00 170 ALA D O 1
ATOM 9967 N N . GLY D 1 139 ? 84.237 130.627 -19.950 1.00 42.29 171 GLY D N 1
ATOM 9968 C CA . GLY D 1 139 ? 84.025 130.988 -18.555 1.00 43.68 171 GLY D CA 1
ATOM 9969 C C . GLY D 1 139 ? 82.769 130.432 -17.909 1.00 44.27 171 GLY D C 1
ATOM 9970 O O . GLY D 1 139 ? 82.248 131.016 -16.963 1.00 45.38 171 GLY D O 1
ATOM 9971 N N . VAL D 1 140 ? 82.277 129.303 -18.404 1.00 45.10 172 VAL D N 1
ATOM 9972 C CA . VAL D 1 140 ? 81.052 128.717 -17.878 1.00 44.01 172 VAL D CA 1
ATOM 9973 C C . VAL D 1 140 ? 81.364 127.738 -16.767 1.00 44.88 172 VAL D C 1
ATOM 9974 O O . VAL D 1 140 ? 81.912 126.666 -17.018 1.00 44.81 172 VAL D O 1
ATOM 9978 N N . ASP D 1 141 ? 80.990 128.111 -15.543 1.00 45.12 173 ASP D N 1
ATOM 9979 C CA . ASP D 1 141 ? 81.253 127.306 -14.348 1.00 47.02 173 ASP D CA 1
ATOM 9980 C C . ASP D 1 141 ? 80.240 126.226 -14.007 1.00 45.15 173 ASP D C 1
ATOM 9981 O O . ASP D 1 141 ? 80.571 125.247 -13.342 1.00 46.56 173 ASP D O 1
ATOM 9986 N N . ALA D 1 142 ? 79.004 126.407 -14.436 1.00 43.20 174 ALA D N 1
ATOM 9987 C CA . ALA D 1 142 ? 77.977 125.433 -14.139 1.00 40.59 174 ALA D CA 1
ATOM 9988 C C . ALA D 1 142 ? 77.186 125.077 -15.388 1.00 39.73 174 ALA D C 1
ATOM 9989 O O . ALA D 1 142 ? 77.061 125.882 -16.312 1.00 39.78 174 ALA D O 1
ATOM 9991 N N . ILE D 1 143 ? 76.667 123.856 -15.412 1.00 37.65 175 ILE D N 1
ATOM 9992 C CA . ILE D 1 143 ? 75.860 123.388 -16.526 1.00 35.78 175 ILE D CA 1
ATOM 9993 C C . ILE D 1 143 ? 74.601 124.252 -16.590 1.00 35.21 175 ILE D C 1
ATOM 9994 O O . ILE D 1 143 ? 73.901 124.394 -15.594 1.00 35.38 175 ILE D O 1
ATOM 9999 N N . PRO D 1 144 ? 74.307 124.853 -17.755 1.00 34.68 176 PRO D N 1
ATOM 10000 C CA . PRO D 1 144 ? 73.108 125.694 -17.883 1.00 36.33 176 PRO D CA 1
ATOM 10001 C C . PRO D 1 144 ? 71.818 124.903 -17.639 1.00 37.29 176 PRO D C 1
ATOM 10002 O O . PRO D 1 144 ? 71.710 123.739 -18.034 1.00 35.63 176 PRO D O 1
ATOM 10006 N N . THR D 1 145 ? 70.845 125.552 -16.999 1.00 36.98 177 THR D N 1
ATOM 10007 C CA . THR D 1 145 ? 69.566 124.930 -16.655 1.00 36.83 177 THR D CA 1
ATOM 10008 C C . THR D 1 145 ? 68.369 125.679 -17.247 1.00 36.05 177 THR D C 1
ATOM 10009 O O . THR D 1 145 ? 67.227 125.223 -17.162 1.00 34.55 177 THR D O 1
ATOM 10013 N N . THR D 1 146 ? 68.642 126.832 -17.848 1.00 34.81 178 THR D N 1
ATOM 10014 C CA . THR D 1 146 ? 67.599 127.651 -18.446 1.00 34.82 178 THR D CA 1
ATOM 10015 C C . THR D 1 146 ? 68.050 128.203 -19.792 1.00 35.22 178 THR D C 1
ATOM 10016 O O . THR D 1 146 ? 69.244 128.301 -20.071 1.00 34.86 178 THR D O 1
ATOM 10020 N N . GLY D 1 147 ? 67.086 128.566 -20.628 1.00 35.20 179 GLY D N 1
ATOM 10021 C CA . GLY D 1 147 ? 67.421 129.096 -21.934 1.00 36.22 179 GLY D CA 1
ATOM 10022 C C . GLY D 1 147 ? 68.458 130.203 -21.873 1.00 35.85 179 GLY D C 1
ATOM 10023 O O . GLY D 1 147 ? 69.455 130.169 -22.596 1.00 35.41 179 GLY D O 1
ATOM 10024 N N . ASP D 1 148 ? 68.228 131.186 -21.010 1.00 35.93 180 ASP D N 1
ATOM 10025 C CA . ASP D 1 148 ? 69.157 132.305 -20.878 1.00 37.11 180 ASP D CA 1
ATOM 10026 C C . ASP D 1 148 ? 70.588 131.876 -20.529 1.00 36.73 180 ASP D C 1
ATOM 10027 O O . ASP D 1 148 ? 71.549 132.379 -21.119 1.00 36.74 180 ASP D O 1
ATOM 10032 N N . GLN D 1 149 ? 70.731 130.944 -19.587 1.00 35.97 181 GLN D N 1
ATOM 10033 C CA . GLN D 1 149 ? 72.054 130.463 -19.192 1.00 35.47 181 GLN D CA 1
ATOM 10034 C C . GLN D 1 149 ? 72.696 129.739 -20.363 1.00 34.15 181 GLN D C 1
ATOM 10035 O O . GLN D 1 149 ? 73.896 129.858 -20.597 1.00 35.59 181 GLN D O 1
ATOM 10041 N N . LEU D 1 150 ? 71.886 128.981 -21.093 1.00 32.55 182 LEU D N 1
ATOM 10042 C CA . LEU D 1 150 ? 72.359 128.233 -22.251 1.00 29.73 182 LEU D CA 1
ATOM 10043 C C . LEU D 1 150 ? 72.913 129.189 -23.307 1.00 29.33 182 LEU D C 1
ATOM 10044 O O . LEU D 1 150 ? 73.980 128.952 -23.868 1.00 29.06 182 LEU D O 1
ATOM 10049 N N . ILE D 1 151 ? 72.182 130.267 -23.576 1.00 28.69 183 ILE D N 1
ATOM 10050 C CA . ILE D 1 151 ? 72.621 131.260 -24.556 1.00 29.40 183 ILE D CA 1
ATOM 10051 C C . ILE D 1 151 ? 73.910 131.941 -24.079 1.00 30.49 183 ILE D C 1
ATOM 10052 O O . ILE D 1 151 ? 74.850 132.132 -24.860 1.00 28.71 183 ILE D O 1
ATOM 10057 N N . ALA D 1 152 ? 73.949 132.295 -22.794 1.00 30.01 184 ALA D N 1
ATOM 10058 C CA . ALA D 1 152 ? 75.119 132.954 -22.215 1.00 28.68 184 ALA D CA 1
ATOM 10059 C C . ALA D 1 152 ? 76.329 132.032 -22.302 1.00 29.67 184 ALA D C 1
ATOM 10060 O O . ALA D 1 152 ? 77.451 132.488 -22.547 1.00 31.67 184 ALA D O 1
ATOM 10062 N N . ALA D 1 153 ? 76.093 130.735 -22.112 1.00 27.66 185 ALA D N 1
ATOM 10063 C CA . ALA D 1 153 ? 77.152 129.741 -22.191 1.00 27.16 185 ALA D CA 1
ATOM 10064 C C . ALA D 1 153 ? 77.599 129.549 -23.637 1.00 27.12 185 ALA D C 1
ATOM 10065 O O . ALA D 1 153 ? 78.777 129.334 -23.897 1.00 27.57 185 ALA D O 1
ATOM 10067 N N . ALA D 1 154 ? 76.654 129.613 -24.574 1.00 27.59 186 ALA D N 1
ATOM 10068 C CA . ALA D 1 154 ? 76.974 129.448 -25.993 1.00 26.88 186 ALA D CA 1
ATOM 10069 C C . ALA D 1 154 ? 77.794 130.651 -26.469 1.00 27.04 186 ALA D C 1
ATOM 10070 O O . ALA D 1 154 ? 78.708 130.519 -27.273 1.00 27.32 186 ALA D O 1
ATOM 10072 N N . ARG D 1 155 ? 77.457 131.830 -25.964 1.00 28.50 187 ARG D N 1
ATOM 10073 C CA . ARG D 1 155 ? 78.192 133.041 -26.304 1.00 29.40 187 ARG D CA 1
ATOM 10074 C C . ARG D 1 155 ? 79.635 132.919 -25.810 1.00 30.81 187 ARG D C 1
ATOM 10075 O O . ARG D 1 155 ? 80.584 133.142 -26.563 1.00 32.24 187 ARG D O 1
ATOM 10083 N N . LYS D 1 156 ? 79.801 132.558 -24.541 1.00 30.98 188 LYS D N 1
ATOM 10084 C CA . LYS D 1 156 ? 81.140 132.411 -23.978 1.00 32.55 188 LYS D CA 1
ATOM 10085 C C . LYS D 1 156 ? 81.950 131.330 -24.679 1.00 32.89 188 LYS D C 1
ATOM 10086 O O . LYS D 1 156 ? 83.164 131.457 -24.831 1.00 32.84 188 LYS D O 1
ATOM 10092 N N . LEU D 1 157 ? 81.278 130.262 -25.099 1.00 32.70 189 LEU D N 1
ATOM 10093 C CA . LEU D 1 157 ? 81.959 129.165 -25.775 1.00 31.00 189 LEU D CA 1
ATOM 10094 C C . LEU D 1 157 ? 82.495 129.640 -27.114 1.00 31.32 189 LEU D C 1
ATOM 10095 O O . LEU D 1 157 ? 83.634 129.335 -27.477 1.00 30.47 189 LEU D O 1
ATOM 10100 N N . ARG D 1 158 ? 81.673 130.400 -27.830 1.00 31.06 190 ARG D N 1
ATOM 10101 C CA . ARG D 1 158 ? 82.049 130.934 -29.135 1.00 33.06 190 ARG D CA 1
ATOM 10102 C C . ARG D 1 158 ? 83.139 132.003 -29.051 1.00 34.54 190 ARG D C 1
ATOM 10103 O O . ARG D 1 158 ? 83.942 132.146 -29.972 1.00 36.01 190 ARG D O 1
ATOM 10111 N N . ALA D 1 159 ? 83.162 132.762 -27.960 1.00 34.71 191 ALA D N 1
ATOM 10112 C CA . ALA D 1 159 ? 84.170 133.805 -27.803 1.00 36.41 191 ALA D CA 1
ATOM 10113 C C . ALA D 1 159 ? 85.538 133.151 -27.698 1.00 37.23 191 ALA D C 1
ATOM 10114 O O . ALA D 1 159 ? 86.562 133.759 -28.014 1.00 34.84 191 ALA D O 1
ATOM 10116 N N . LYS D 1 160 ? 85.534 131.899 -27.254 1.00 38.86 192 LYS D N 1
ATOM 10117 C CA . LYS D 1 160 ? 86.754 131.130 -27.078 1.00 39.89 192 LYS D CA 1
ATOM 10118 C C . LYS D 1 160 ? 87.028 130.305 -28.337 1.00 40.70 192 LYS D C 1
ATOM 10119 O O . LYS D 1 160 ? 88.049 129.625 -28.436 1.00 41.44 192 LYS D O 1
ATOM 10125 N N . GLY D 1 161 ? 86.112 130.370 -29.300 1.00 40.29 193 GLY D N 1
ATOM 10126 C CA . GLY D 1 161 ? 86.285 129.631 -30.538 1.00 38.97 193 GLY D CA 1
ATOM 10127 C C . GLY D 1 161 ? 85.774 128.201 -30.518 1.00 38.40 193 GLY D C 1
ATOM 10128 O O . GLY D 1 161 ? 85.995 127.451 -31.470 1.00 37.68 193 GLY D O 1
ATOM 10129 N N . ILE D 1 162 ? 85.091 127.831 -29.435 1.00 37.22 194 ILE D N 1
ATOM 10130 C CA . ILE D 1 162 ? 84.524 126.494 -29.253 1.00 34.74 194 ILE D CA 1
ATOM 10131 C C . ILE D 1 162 ? 83.055 126.468 -29.701 1.00 35.99 194 ILE D C 1
ATOM 10132 O O . ILE D 1 162 ? 82.265 127.343 -29.333 1.00 34.44 194 ILE D O 1
ATOM 10137 N N . ALA D 1 163 ? 82.687 125.469 -30.495 1.00 35.02 195 ALA D N 1
ATOM 10138 C CA . ALA D 1 163 ? 81.305 125.356 -30.947 1.00 34.40 195 ALA D CA 1
ATOM 10139 C C . ALA D 1 163 ? 80.462 124.921 -29.749 1.00 33.11 195 ALA D C 1
ATOM 10140 O O . ALA D 1 163 ? 80.893 124.089 -28.956 1.00 33.78 195 ALA D O 1
ATOM 10142 N N . PRO D 1 164 ? 79.253 125.487 -29.601 1.00 32.01 196 PRO D N 1
ATOM 10143 C CA . PRO D 1 164 ? 78.324 125.183 -28.508 1.00 32.77 196 PRO D CA 1
ATOM 10144 C C . PRO D 1 164 ? 77.565 123.858 -28.669 1.00 32.90 196 PRO D C 1
ATOM 10145 O O . PRO D 1 164 ? 78.121 122.797 -28.415 1.00 34.95 196 PRO D O 1
ATOM 10149 N N . VAL D 1 165 ? 76.300 123.913 -29.079 1.00 32.00 197 VAL D N 1
ATOM 10150 C CA . VAL D 1 165 ? 75.525 122.685 -29.255 1.00 31.07 197 VAL D CA 1
ATOM 10151 C C . VAL D 1 165 ? 75.626 122.142 -30.682 1.00 32.54 197 VAL D C 1
ATOM 10152 O O . VAL D 1 165 ? 75.128 122.759 -31.634 1.00 31.72 197 VAL D O 1
ATOM 10156 N N . THR D 1 166 ? 76.282 120.995 -30.831 1.00 30.46 198 THR D N 1
ATOM 10157 C CA . THR D 1 166 ? 76.409 120.384 -32.141 1.00 30.04 198 THR D CA 1
ATOM 10158 C C . THR D 1 166 ? 75.260 119.397 -32.298 1.00 29.92 198 THR D C 1
ATOM 10159 O O . THR D 1 166 ? 74.863 118.737 -31.340 1.00 28.18 198 THR D O 1
ATOM 10163 N N . VAL D 1 167 ? 74.727 119.315 -33.515 1.00 31.65 199 VAL D N 1
ATOM 10164 C CA . VAL D 1 167 ? 73.607 118.428 -33.832 1.00 30.29 199 VAL D CA 1
ATOM 10165 C C . VAL D 1 167 ? 73.505 118.322 -35.352 1.00 32.09 199 VAL D C 1
ATOM 10166 O O . VAL D 1 167 ? 73.897 119.247 -36.067 1.00 31.20 199 VAL D O 1
ATOM 10170 N N . GLY D 1 168 ? 72.995 117.192 -35.839 1.00 33.15 200 GLY D N 1
ATOM 10171 C CA . GLY D 1 168 ? 72.828 117.004 -37.270 1.00 30.95 200 GLY D CA 1
ATOM 10172 C C . GLY D 1 168 ? 71.512 117.639 -37.666 1.00 31.79 200 GLY D C 1
ATOM 10173 O O . GLY D 1 168 ? 70.468 116.987 -37.644 1.00 32.87 200 GLY D O 1
ATOM 10174 N N . GLY D 1 169 ? 71.551 118.920 -38.014 1.00 31.63 201 GLY D N 1
ATOM 10175 C CA . GLY D 1 169 ? 70.336 119.615 -38.390 1.00 30.90 201 GLY D CA 1
ATOM 10176 C C . GLY D 1 169 ? 69.633 119.057 -39.612 1.00 32.63 201 GLY D C 1
ATOM 10177 O O . GLY D 1 169 ? 68.454 119.334 -39.818 1.00 33.45 201 GLY D O 1
ATOM 10178 N N . ASN D 1 170 ? 70.336 118.265 -40.417 1.00 31.95 202 ASN D N 1
ATOM 10179 C CA . ASN D 1 170 ? 69.737 117.703 -41.616 1.00 32.41 202 ASN D CA 1
ATOM 10180 C C . ASN D 1 170 ? 69.484 116.193 -41.569 1.00 31.84 202 ASN D C 1
ATOM 10181 O O . ASN D 1 170 ? 69.568 115.499 -42.587 1.00 32.57 202 ASN D O 1
ATOM 10186 N N . ASP D 1 171 ? 69.195 115.683 -40.378 1.00 30.84 203 ASP D N 1
ATOM 10187 C CA . ASP D 1 171 ? 68.877 114.268 -40.220 1.00 28.60 203 ASP D CA 1
ATOM 10188 C C . ASP D 1 171 ? 68.141 114.006 -38.910 1.00 27.57 203 ASP D C 1
ATOM 10189 O O . ASP D 1 171 ? 67.820 114.939 -38.163 1.00 29.25 203 ASP D O 1
ATOM 10194 N N . TRP D 1 172 ? 67.860 112.741 -38.645 1.00 27.15 204 TRP D N 1
ATOM 10195 C CA . TRP D 1 172 ? 67.124 112.344 -37.455 1.00 29.30 204 TRP D CA 1
ATOM 10196 C C . TRP D 1 172 ? 67.579 112.964 -36.126 1.00 30.32 204 TRP D C 1
ATOM 10197 O O . TRP D 1 172 ? 66.749 113.206 -35.239 1.00 30.99 204 TRP D O 1
ATOM 10208 N N . THR D 1 173 ? 68.875 113.225 -35.972 1.00 30.03 205 THR D N 1
ATOM 10209 C CA . THR D 1 173 ? 69.348 113.828 -34.722 1.00 29.49 205 THR D CA 1
ATOM 10210 C C . THR D 1 173 ? 68.727 115.217 -34.587 1.00 30.38 205 THR D C 1
ATOM 10211 O O . THR D 1 173 ? 68.115 115.536 -33.565 1.00 30.26 205 THR D O 1
ATOM 10215 N N . GLY D 1 174 ? 68.874 116.035 -35.624 1.00 29.14 206 GLY D N 1
ATOM 10216 C CA . GLY D 1 174 ? 68.288 117.361 -35.581 1.00 30.82 206 GLY D CA 1
ATOM 10217 C C . GLY D 1 174 ? 66.780 117.239 -35.450 1.00 30.38 206 GLY D C 1
ATOM 10218 O O . GLY D 1 174 ? 66.150 117.997 -34.710 1.00 29.65 206 GLY D O 1
ATOM 10219 N N . GLN D 1 175 ? 66.207 116.280 -36.177 1.00 30.85 207 GLN D N 1
ATOM 10220 C CA . GLN D 1 175 ? 64.766 116.023 -36.152 1.00 31.21 207 GLN D CA 1
ATOM 10221 C C . GLN D 1 175 ? 64.274 115.843 -34.707 1.00 30.23 207 GLN D C 1
ATOM 10222 O O . GLN D 1 175 ? 63.337 116.505 -34.283 1.00 31.29 207 GLN D O 1
ATOM 10228 N N . LYS D 1 176 ? 64.918 114.962 -33.947 1.00 30.24 208 LYS D N 1
ATOM 10229 C CA . LYS D 1 176 ? 64.512 114.723 -32.558 1.00 30.09 208 LYS D CA 1
ATOM 10230 C C . LYS D 1 176 ? 64.786 115.861 -31.569 1.00 29.81 208 LYS D C 1
ATOM 10231 O O . LYS D 1 176 ? 63.972 116.133 -30.689 1.00 29.96 208 LYS D O 1
ATOM 10237 N N . LEU D 1 177 ? 65.933 116.516 -31.682 1.00 29.07 209 LEU D N 1
ATOM 10238 C CA . LEU D 1 177 ? 66.220 117.605 -30.765 1.00 29.35 209 LEU D CA 1
ATOM 10239 C C . LEU D 1 177 ? 65.221 118.742 -30.981 1.00 29.58 209 LEU D C 1
ATOM 10240 O O . LEU D 1 177 ? 64.809 119.401 -30.025 1.00 29.20 209 LEU D O 1
ATOM 10245 N N . LEU D 1 178 ? 64.820 118.965 -32.232 1.00 30.09 210 LEU D N 1
ATOM 10246 C CA . LEU D 1 178 ? 63.853 120.019 -32.523 1.00 31.02 210 LEU D CA 1
ATOM 10247 C C . LEU D 1 178 ? 62.493 119.646 -31.939 1.00 31.76 210 LEU D C 1
ATOM 10248 O O . LEU D 1 178 ? 61.760 120.518 -31.471 1.00 34.27 210 LEU D O 1
ATOM 10253 N N . ALA D 1 179 ? 62.147 118.361 -31.970 1.00 29.86 211 ALA D N 1
ATOM 10254 C CA . ALA D 1 179 ? 60.875 117.920 -31.393 1.00 29.73 211 ALA D CA 1
ATOM 10255 C C . ALA D 1 179 ? 60.973 118.089 -29.871 1.00 28.75 211 ALA D C 1
ATOM 10256 O O . ALA D 1 179 ? 60.032 118.546 -29.216 1.00 27.90 211 ALA D O 1
ATOM 10258 N N . GLN D 1 180 ? 62.132 117.744 -29.316 1.00 28.30 212 GLN D N 1
ATOM 10259 C CA . GLN D 1 180 ? 62.354 117.881 -27.877 1.00 29.77 212 GLN D CA 1
ATOM 10260 C C . GLN D 1 180 ? 62.309 119.343 -27.409 1.00 30.42 212 GLN D C 1
ATOM 10261 O O . GLN D 1 180 ? 61.720 119.642 -26.370 1.00 31.96 212 GLN D O 1
ATOM 10267 N N . ILE D 1 181 ? 62.924 120.253 -28.166 1.00 30.98 213 ILE D N 1
ATOM 10268 C CA . ILE D 1 181 ? 62.926 121.663 -27.773 1.00 30.80 213 ILE D CA 1
ATOM 10269 C C . ILE D 1 181 ? 61.499 122.212 -27.767 1.00 30.46 213 ILE D C 1
ATOM 10270 O O . ILE D 1 181 ? 61.088 122.889 -26.825 1.00 27.95 213 ILE D O 1
ATOM 10275 N N . ILE D 1 182 ? 60.738 121.911 -28.814 1.00 29.40 214 ILE D N 1
ATOM 10276 C CA . ILE D 1 182 ? 59.372 122.386 -28.883 1.00 30.58 214 ILE D CA 1
ATOM 10277 C C . ILE D 1 182 ? 58.547 121.818 -27.728 1.00 31.60 214 ILE D C 1
ATOM 10278 O O . ILE D 1 182 ? 57.725 122.529 -27.140 1.00 31.53 214 ILE D O 1
ATOM 10283 N N . GLN D 1 183 ? 58.774 120.549 -27.393 1.00 31.50 215 GLN D N 1
ATOM 10284 C CA . GLN D 1 183 ? 58.032 119.921 -26.300 1.00 32.08 215 GLN D CA 1
ATOM 10285 C C . GLN D 1 183 ? 58.316 120.565 -24.951 1.00 32.41 215 GLN D C 1
ATOM 10286 O O . GLN D 1 183 ? 57.766 120.142 -23.931 1.00 31.64 215 GLN D O 1
ATOM 10292 N N . THR D 1 184 ? 59.177 121.580 -24.949 1.00 32.04 216 THR D N 1
ATOM 10293 C CA . THR D 1 184 ? 59.510 122.288 -23.716 1.00 32.65 216 THR D CA 1
ATOM 10294 C C . THR D 1 184 ? 58.203 122.809 -23.145 1.00 34.12 216 THR D C 1
ATOM 10295 O O . THR D 1 184 ? 58.055 122.959 -21.934 1.00 34.88 216 THR D O 1
ATOM 10299 N N . PHE D 1 185 ? 57.254 123.070 -24.039 1.00 35.70 217 PHE D N 1
ATOM 10300 C CA . PHE D 1 185 ? 55.944 123.579 -23.653 1.00 37.64 217 PHE D CA 1
ATOM 10301 C C . PHE D 1 185 ? 54.830 122.578 -23.979 1.00 39.26 217 PHE D C 1
ATOM 10302 O O . PHE D 1 185 ? 53.676 122.962 -24.152 1.00 39.05 217 PHE D O 1
ATOM 10310 N N . LEU D 1 186 ? 55.172 121.297 -24.068 1.00 40.83 218 LEU D N 1
ATOM 10311 C CA . LEU D 1 186 ? 54.172 120.279 -24.381 1.00 43.60 218 LEU D CA 1
ATOM 10312 C C . LEU D 1 186 ? 54.253 119.061 -23.458 1.00 45.12 218 LEU D C 1
ATOM 10313 O O . LEU D 1 186 ? 55.342 118.546 -23.190 1.00 46.08 218 LEU D O 1
ATOM 10318 N N . SER D 1 187 ? 53.101 118.611 -22.964 1.00 45.62 219 SER D N 1
ATOM 10319 C CA . SER D 1 187 ? 53.062 117.424 -22.112 1.00 45.73 219 SER D CA 1
ATOM 10320 C C . SER D 1 187 ? 53.199 116.251 -23.072 1.00 45.57 219 SER D C 1
ATOM 10321 O O . SER D 1 187 ? 53.054 116.423 -24.281 1.00 43.63 219 SER D O 1
ATOM 10324 N N . GLN D 1 188 ? 53.479 115.066 -22.540 1.00 47.65 220 GLN D N 1
ATOM 10325 C CA . GLN D 1 188 ? 53.629 113.882 -23.376 1.00 48.22 220 GLN D CA 1
ATOM 10326 C C . GLN D 1 188 ? 52.400 113.674 -24.260 1.00 46.98 220 GLN D C 1
ATOM 10327 O O . GLN D 1 188 ? 52.520 113.416 -25.454 1.00 45.92 220 GLN D O 1
ATOM 10333 N N . ASP D 1 189 ? 51.218 113.807 -23.674 1.00 46.79 221 ASP D N 1
ATOM 10334 C CA . ASP D 1 189 ? 49.979 113.621 -24.416 1.00 47.85 221 ASP D CA 1
ATOM 10335 C C . ASP D 1 189 ? 49.741 114.703 -25.457 1.00 46.55 221 ASP D C 1
ATOM 10336 O O . ASP D 1 189 ? 49.353 114.406 -26.585 1.00 46.69 221 ASP D O 1
ATOM 10341 N N . GLU D 1 190 ? 49.963 115.956 -25.086 1.00 46.66 222 GLU D N 1
ATOM 10342 C CA . GLU D 1 190 ? 49.790 117.052 -26.035 1.00 47.15 222 GLU D CA 1
ATOM 10343 C C . GLU D 1 190 ? 50.739 116.826 -27.217 1.00 47.52 222 GLU D C 1
ATOM 10344 O O . GLU D 1 190 ? 50.353 116.983 -28.377 1.00 46.81 222 GLU D O 1
ATOM 10350 N N . ALA D 1 191 ? 51.976 116.441 -26.907 1.00 47.54 223 ALA D N 1
ATOM 10351 C CA . ALA D 1 191 ? 52.994 116.186 -27.923 1.00 47.95 223 ALA D CA 1
ATOM 10352 C C . ALA D 1 191 ? 52.609 115.002 -28.810 1.00 48.78 223 ALA D C 1
ATOM 10353 O O . ALA D 1 191 ? 52.954 114.972 -29.990 1.00 49.65 223 ALA D O 1
ATOM 10355 N N . ARG D 1 192 ? 51.897 114.029 -28.244 1.00 49.49 224 ARG D N 1
ATOM 10356 C CA . ARG D 1 192 ? 51.472 112.857 -29.011 1.00 49.74 224 ARG D CA 1
ATOM 10357 C C . ARG D 1 192 ? 50.455 113.292 -30.060 1.00 47.59 224 ARG D C 1
ATOM 10358 O O . ARG D 1 192 ? 50.482 112.828 -31.203 1.00 47.00 224 ARG D O 1
ATOM 10366 N N . HIS D 1 193 ? 49.574 114.202 -29.668 1.00 45.13 225 HIS D N 1
ATOM 10367 C CA . HIS D 1 193 ? 48.567 114.727 -30.575 1.00 43.38 225 HIS D CA 1
ATOM 10368 C C . HIS D 1 193 ? 49.229 115.555 -31.677 1.00 40.98 225 HIS D C 1
ATOM 10369 O O . HIS D 1 193 ? 48.901 115.418 -32.854 1.00 39.47 225 HIS D O 1
ATOM 10376 N N . VAL D 1 194 ? 50.159 116.421 -31.286 1.00 40.37 226 VAL D N 1
ATOM 10377 C CA . VAL D 1 194 ? 50.857 117.274 -32.243 1.00 37.72 226 VAL D CA 1
ATOM 10378 C C . VAL D 1 194 ? 51.565 116.460 -33.317 1.00 38.06 226 VAL D C 1
ATOM 10379 O O . VAL D 1 194 ? 51.428 116.737 -34.505 1.00 38.02 226 VAL D O 1
ATOM 10383 N N . TYR D 1 195 ? 52.309 115.442 -32.902 1.00 37.64 227 TYR D N 1
ATOM 10384 C CA . TYR D 1 195 ? 53.040 114.629 -33.857 1.00 38.47 227 TYR D CA 1
ATOM 10385 C C . TYR D 1 195 ? 52.209 113.585 -34.583 1.00 39.66 227 TYR D C 1
ATOM 10386 O O . TYR D 1 195 ? 52.675 112.967 -35.538 1.00 39.41 227 TYR D O 1
ATOM 10395 N N . SER D 1 196 ? 50.969 113.409 -34.139 1.00 41.99 228 SER D N 1
ATOM 10396 C CA . SER D 1 196 ? 50.048 112.480 -34.780 1.00 44.09 228 SER D CA 1
ATOM 10397 C C . SER D 1 196 ? 49.310 113.254 -35.863 1.00 45.27 228 SER D C 1
ATOM 10398 O O . SER D 1 196 ? 49.188 112.803 -36.998 1.00 46.70 228 SER D O 1
ATOM 10401 N N . THR D 1 197 ? 48.845 114.441 -35.485 1.00 47.11 229 THR D N 1
ATOM 10402 C CA . THR D 1 197 ? 48.071 115.335 -36.344 1.00 47.44 229 THR D CA 1
ATOM 10403 C C . THR D 1 197 ? 48.848 116.190 -37.344 1.00 46.84 229 THR D C 1
ATOM 10404 O O . THR D 1 197 ? 48.393 116.406 -38.467 1.00 46.05 229 THR D O 1
ATOM 10408 N N . GLY D 1 198 ? 50.012 116.682 -36.936 1.00 46.37 230 GLY D N 1
ATOM 10409 C CA . GLY D 1 198 ? 50.777 117.555 -37.807 1.00 45.93 230 GLY D CA 1
ATOM 10410 C C . GLY D 1 198 ? 50.304 118.965 -37.483 1.00 45.76 230 GLY D C 1
ATOM 10411 O O . GLY D 1 198 ? 50.583 119.933 -38.193 1.00 44.53 230 GLY D O 1
ATOM 10412 N N . ASP D 1 199 ? 49.581 119.049 -36.369 1.00 46.10 231 ASP D N 1
ATOM 10413 C CA . ASP D 1 199 ? 48.996 120.276 -35.855 1.00 45.86 231 ASP D CA 1
ATOM 10414 C C . ASP D 1 199 ? 49.945 121.000 -34.898 1.00 46.31 231 ASP D C 1
ATOM 10415 O O . ASP D 1 199 ? 49.855 120.852 -33.680 1.00 46.49 231 ASP D O 1
ATOM 10420 N N . PHE D 1 200 ? 50.856 121.785 -35.460 1.00 46.28 232 PHE D N 1
ATOM 10421 C CA . PHE D 1 200 ? 51.827 122.532 -34.670 1.00 46.42 232 PHE D CA 1
ATOM 10422 C C . PHE D 1 200 ? 51.292 123.921 -34.366 1.00 46.89 232 PHE D C 1
ATOM 10423 O O . PHE D 1 200 ? 52.055 124.873 -34.208 1.00 46.36 232 PHE D O 1
ATOM 10431 N N . GLY D 1 201 ? 49.971 124.023 -34.284 1.00 46.99 233 GLY D N 1
ATOM 10432 C CA . GLY D 1 201 ? 49.350 125.300 -34.005 1.00 47.47 233 GLY D CA 1
ATOM 10433 C C . GLY D 1 201 ? 48.855 125.428 -32.580 1.00 47.09 233 GLY D C 1
ATOM 10434 O O . GLY D 1 201 ? 48.460 126.515 -32.168 1.00 48.20 233 GLY D O 1
ATOM 10435 N N . VAL D 1 202 ? 48.863 124.329 -31.828 1.00 46.91 234 VAL D N 1
ATOM 10436 C CA . VAL D 1 202 ? 48.405 124.371 -30.442 1.00 45.97 234 VAL D CA 1
ATOM 10437 C C . VAL D 1 202 ? 49.283 125.380 -29.717 1.00 46.92 234 VAL D C 1
ATOM 10438 O O . VAL D 1 202 ? 50.398 125.664 -30.158 1.00 46.13 234 VAL D O 1
ATOM 10442 N N . ARG D 1 203 ? 48.787 125.930 -28.614 1.00 47.51 235 ARG D N 1
ATOM 10443 C CA . ARG D 1 203 ? 49.559 126.915 -27.870 1.00 48.56 235 ARG D CA 1
ATOM 10444 C C . ARG D 1 203 ? 50.956 126.404 -27.533 1.00 47.29 235 ARG D C 1
ATOM 10445 O O . ARG D 1 203 ? 51.938 127.136 -27.654 1.00 47.57 235 ARG D O 1
ATOM 10453 N N . GLY D 1 204 ? 51.040 125.142 -27.124 1.00 46.03 236 GLY D N 1
ATOM 10454 C CA . GLY D 1 204 ? 52.322 124.559 -26.769 1.00 44.68 236 GLY D CA 1
ATOM 10455 C C . GLY D 1 204 ? 53.320 124.449 -27.910 1.00 43.53 236 GLY D C 1
ATOM 10456 O O . GLY D 1 204 ? 54.514 124.665 -27.716 1.00 43.71 236 GLY D O 1
ATOM 10457 N N . ALA D 1 205 ? 52.842 124.116 -29.103 1.00 42.94 237 ALA D N 1
ATOM 10458 C CA . ALA D 1 205 ? 53.720 123.974 -30.261 1.00 42.56 237 ALA D CA 1
ATOM 10459 C C . ALA D 1 205 ? 54.352 125.294 -30.701 1.00 42.77 237 ALA D C 1
ATOM 10460 O O . ALA D 1 205 ? 55.539 125.335 -31.028 1.00 42.32 237 ALA D O 1
ATOM 10462 N N . ARG D 1 206 ? 53.572 126.372 -30.704 1.00 43.08 238 ARG D N 1
ATOM 10463 C CA . ARG D 1 206 ? 54.098 127.670 -31.130 1.00 44.22 238 ARG D CA 1
ATOM 10464 C C . ARG D 1 206 ? 54.998 128.313 -30.085 1.00 42.33 238 ARG D C 1
ATOM 10465 O O . ARG D 1 206 ? 55.922 129.057 -30.418 1.00 40.86 238 ARG D O 1
ATOM 10473 N N . LEU D 1 207 ? 54.726 128.018 -28.822 1.00 41.68 239 LEU D N 1
ATOM 10474 C CA . LEU D 1 207 ? 55.518 128.561 -27.730 1.00 41.36 239 LEU D CA 1
ATOM 10475 C C . LEU D 1 207 ? 56.897 127.884 -27.780 1.00 41.87 239 LEU D C 1
ATOM 10476 O O . LEU D 1 207 ? 57.928 128.520 -27.533 1.00 43.00 239 LEU D O 1
ATOM 10481 N N . GLY D 1 208 ? 56.907 126.601 -28.136 1.00 40.81 240 GLY D N 1
ATOM 10482 C CA . GLY D 1 208 ? 58.154 125.860 -28.229 1.00 38.74 240 GLY D CA 1
ATOM 10483 C C . GLY D 1 208 ? 58.935 126.195 -29.487 1.00 38.33 240 GLY D C 1
ATOM 10484 O O . GLY D 1 208 ? 60.177 126.211 -29.480 1.00 36.20 240 GLY D O 1
ATOM 10485 N N . ILE D 1 209 ? 58.213 126.455 -30.574 1.00 36.49 241 ILE D N 1
ATOM 10486 C CA . ILE D 1 209 ? 58.858 126.807 -31.834 1.00 37.49 241 ILE D CA 1
ATOM 10487 C C . ILE D 1 209 ? 59.574 128.148 -31.692 1.00 37.53 241 ILE D C 1
ATOM 10488 O O . ILE D 1 209 ? 60.680 128.315 -32.201 1.00 37.60 241 ILE D O 1
ATOM 10493 N N . GLU D 1 210 ? 58.964 129.100 -30.992 1.00 38.03 242 GLU D N 1
ATOM 10494 C CA . GLU D 1 210 ? 59.630 130.385 -30.830 1.00 39.79 242 GLU D CA 1
ATOM 10495 C C . GLU D 1 210 ? 60.816 130.213 -29.881 1.00 38.67 242 GLU D C 1
ATOM 10496 O O . GLU D 1 210 ? 61.888 130.763 -30.126 1.00 38.74 242 GLU D O 1
ATOM 10502 N N . TYR D 1 211 ? 60.640 129.431 -28.816 1.00 37.09 243 TYR D N 1
ATOM 10503 C CA . TYR D 1 211 ? 61.736 129.182 -27.881 1.00 35.30 243 TYR D CA 1
ATOM 10504 C C . TYR D 1 211 ? 62.906 128.621 -28.692 1.00 34.69 243 TYR D C 1
ATOM 10505 O O . TYR D 1 211 ? 64.065 128.986 -28.480 1.00 35.09 243 TYR D O 1
ATOM 10514 N N . PHE D 1 212 ? 62.591 127.728 -29.623 1.00 32.04 244 PHE D N 1
ATOM 10515 C CA . PHE D 1 212 ? 63.609 127.143 -30.475 1.00 31.45 244 PHE D CA 1
ATOM 10516 C C . PHE D 1 212 ? 64.292 128.226 -31.309 1.00 32.10 244 PHE D C 1
ATOM 10517 O O . PHE D 1 212 ? 65.512 128.317 -31.345 1.00 32.27 244 PHE D O 1
ATOM 10525 N N . ALA D 1 213 ? 63.482 129.034 -31.984 1.00 34.26 245 ALA D N 1
ATOM 10526 C CA . ALA D 1 213 ? 63.966 130.122 -32.831 1.00 35.69 245 ALA D CA 1
ATOM 10527 C C . ALA D 1 213 ? 64.936 131.036 -32.086 1.00 36.49 245 ALA D C 1
ATOM 10528 O O . ALA D 1 213 ? 66.001 131.396 -32.608 1.00 36.49 245 ALA D O 1
ATOM 10530 N N . HIS D 1 214 ? 64.554 131.408 -30.866 1.00 36.55 246 HIS D N 1
ATOM 10531 C CA . HIS D 1 214 ? 65.358 132.280 -30.013 1.00 37.63 246 HIS D CA 1
ATOM 10532 C C . HIS D 1 214 ? 66.747 131.679 -29.781 1.00 37.31 246 HIS D C 1
ATOM 10533 O O . HIS D 1 214 ? 67.761 132.350 -29.984 1.00 39.08 246 HIS D O 1
ATOM 10540 N N . LEU D 1 215 ? 66.784 130.418 -29.352 1.00 34.25 247 LEU D N 1
ATOM 10541 C CA . LEU D 1 215 ? 68.043 129.724 -29.095 1.00 32.51 247 LEU D CA 1
ATOM 10542 C C . LEU D 1 215 ? 68.852 129.620 -30.373 1.00 31.92 247 LEU D C 1
ATOM 10543 O O . LEU D 1 215 ? 70.068 129.816 -30.371 1.00 31.98 247 LEU D O 1
ATOM 10548 N N . ARG D 1 216 ? 68.170 129.293 -31.465 1.00 30.77 248 ARG D N 1
ATOM 10549 C CA . ARG D 1 216 ? 68.823 129.168 -32.760 1.00 29.26 248 ARG D CA 1
ATOM 10550 C C . ARG D 1 216 ? 69.394 130.518 -33.207 1.00 31.19 248 ARG D C 1
ATOM 10551 O O . ARG D 1 216 ? 70.557 130.621 -33.583 1.00 32.08 248 ARG D O 1
ATOM 10559 N N . ASP D 1 217 ? 68.565 131.555 -33.170 1.00 33.11 249 ASP D N 1
ATOM 10560 C CA . ASP D 1 217 ? 69.010 132.873 -33.597 1.00 33.94 249 ASP D CA 1
ATOM 10561 C C . ASP D 1 217 ? 70.127 133.449 -32.724 1.00 33.62 249 ASP D C 1
ATOM 10562 O O . ASP D 1 217 ? 70.894 134.288 -33.189 1.00 34.80 249 ASP D O 1
ATOM 10567 N N . ALA D 1 218 ? 70.238 132.981 -31.481 1.00 31.66 250 ALA D N 1
ATOM 10568 C CA . ALA D 1 218 ? 71.277 133.471 -30.572 1.00 30.00 250 ALA D CA 1
ATOM 10569 C C . ALA D 1 218 ? 72.592 132.701 -30.674 1.00 29.45 250 ALA D C 1
ATOM 10570 O O . ALA D 1 218 ? 73.558 132.990 -29.955 1.00 28.23 250 ALA D O 1
ATOM 10572 N N . GLY D 1 219 ? 72.632 131.712 -31.561 1.00 26.61 251 GLY D N 1
ATOM 10573 C CA . GLY D 1 219 ? 73.855 130.955 -31.734 1.00 24.33 251 GLY D CA 1
ATOM 10574 C C . GLY D 1 219 ? 74.074 129.786 -30.796 1.00 24.28 251 GLY D C 1
ATOM 10575 O O . GLY D 1 219 ? 75.218 129.441 -30.519 1.00 23.15 251 GLY D O 1
ATOM 10576 N N . VAL D 1 220 ? 73.000 129.172 -30.309 1.00 22.93 252 VAL D N 1
ATOM 10577 C CA . VAL D 1 220 ? 73.151 128.029 -29.419 1.00 24.27 252 VAL D CA 1
ATOM 10578 C C . VAL D 1 220 ? 73.694 126.817 -30.183 1.00 25.73 252 VAL D C 1
ATOM 10579 O O . VAL D 1 220 ? 74.368 125.962 -29.605 1.00 26.46 252 VAL D O 1
ATOM 10583 N N . PHE D 1 221 ? 73.420 126.759 -31.486 1.00 24.66 253 PHE D N 1
ATOM 10584 C CA . PHE D 1 221 ? 73.874 125.649 -32.330 1.00 24.40 253 PHE D CA 1
ATOM 10585 C C . PHE D 1 221 ? 75.119 126.008 -33.143 1.00 27.27 253 PHE D C 1
ATOM 10586 O O . PHE D 1 221 ? 75.311 127.171 -33.507 1.00 28.40 253 PHE D O 1
ATOM 10594 N N . ALA D 1 222 ? 75.964 125.015 -33.425 1.00 27.77 254 ALA D N 1
ATOM 10595 C CA . ALA D 1 222 ? 77.181 125.255 -34.204 1.00 30.01 254 ALA D CA 1
ATOM 10596 C C . ALA D 1 222 ? 76.805 125.929 -35.515 1.00 30.77 254 ALA D C 1
ATOM 10597 O O . ALA D 1 222 ? 75.662 125.821 -35.966 1.00 31.63 254 ALA D O 1
ATOM 10599 N N . ASP D 1 223 ? 77.757 126.633 -36.118 1.00 31.29 255 ASP D N 1
ATOM 10600 C CA . ASP D 1 223 ? 77.481 127.313 -37.374 1.00 33.00 255 ASP D CA 1
ATOM 10601 C C . ASP D 1 223 ? 77.035 126.327 -38.445 1.00 33.37 255 ASP D C 1
ATOM 10602 O O . ASP D 1 223 ? 77.524 125.209 -38.509 1.00 32.50 255 ASP D O 1
ATOM 10607 N N . LYS D 1 224 ? 76.098 126.763 -39.281 1.00 35.69 256 LYS D N 1
ATOM 10608 C CA . LYS D 1 224 ? 75.553 125.947 -40.361 1.00 38.45 256 LYS D CA 1
ATOM 10609 C C . LYS D 1 224 ? 75.118 124.546 -39.914 1.00 37.49 256 LYS D C 1
ATOM 10610 O O . LYS D 1 224 ? 75.361 123.553 -40.594 1.00 37.09 256 LYS D O 1
ATOM 10616 N N . ALA D 1 225 ? 74.461 124.489 -38.759 1.00 36.36 257 ALA D N 1
ATOM 10617 C CA . ALA D 1 225 ? 73.954 123.243 -38.196 1.00 35.38 257 ALA D CA 1
ATOM 10618 C C . ALA D 1 225 ? 72.928 122.585 -39.124 1.00 35.44 257 ALA D C 1
ATOM 10619 O O . ALA D 1 225 ? 72.807 121.360 -39.149 1.00 35.69 257 ALA D O 1
ATOM 10621 N N . GLN D 1 226 ? 72.205 123.399 -39.891 1.00 34.34 258 GLN D N 1
ATOM 10622 C CA . GLN D 1 226 ? 71.176 122.887 -40.789 1.00 35.89 258 GLN D CA 1
ATOM 10623 C C . GLN D 1 226 ? 71.661 121.841 -41.782 1.00 35.44 258 GLN D C 1
ATOM 10624 O O . GLN D 1 226 ? 70.854 121.104 -42.348 1.00 36.39 258 GLN D O 1
ATOM 10630 N N . GLY D 1 227 ? 72.969 121.776 -41.997 1.00 36.56 259 GLY D N 1
ATOM 10631 C CA . GLY D 1 227 ? 73.510 120.806 -42.933 1.00 35.53 259 GLY D CA 1
ATOM 10632 C C . GLY D 1 227 ? 74.351 119.697 -42.325 1.00 35.18 259 GLY D C 1
ATOM 10633 O O . GLY D 1 227 ? 74.981 118.934 -43.057 1.00 36.12 259 GLY D O 1
ATOM 10634 N N . LEU D 1 228 ? 74.373 119.603 -40.997 1.00 33.10 260 LEU D N 1
ATOM 10635 C CA . LEU D 1 228 ? 75.158 118.572 -40.320 1.00 33.06 260 LEU D CA 1
ATOM 10636 C C . LEU D 1 228 ? 74.371 117.278 -40.165 1.00 33.34 260 LEU D C 1
ATOM 10637 O O . LEU D 1 228 ? 73.146 117.265 -40.300 1.00 32.84 260 LEU D O 1
ATOM 10642 N N . THR D 1 229 ? 75.086 116.198 -39.867 1.00 32.61 261 THR D N 1
ATOM 10643 C CA . THR D 1 229 ? 74.471 114.889 -39.680 1.00 34.11 261 THR D CA 1
ATOM 10644 C C . THR D 1 229 ? 75.021 114.242 -38.423 1.00 35.25 261 THR D C 1
ATOM 10645 O O . THR D 1 229 ? 75.993 114.738 -37.843 1.00 36.50 261 THR D O 1
ATOM 10649 N N . SER D 1 230 ? 74.399 113.144 -38.003 1.00 34.81 262 SER D N 1
ATOM 10650 C CA . SER D 1 230 ? 74.818 112.429 -36.807 1.00 35.59 262 SER D CA 1
ATOM 10651 C C . SER D 1 230 ? 76.323 112.248 -36.793 1.00 36.52 262 SER D C 1
ATOM 10652 O O . SER D 1 230 ? 76.954 112.270 -35.737 1.00 37.20 262 SER D O 1
ATOM 10655 N N . ASP D 1 231 ? 76.884 112.072 -37.982 1.00 38.46 263 ASP D N 1
ATOM 10656 C CA . ASP D 1 231 ? 78.311 111.878 -38.150 1.00 41.19 263 ASP D CA 1
ATOM 10657 C C . ASP D 1 231 ? 79.148 113.081 -37.743 1.00 40.49 263 ASP D C 1
ATOM 10658 O O . ASP D 1 231 ? 80.009 112.974 -36.869 1.00 42.28 263 ASP D O 1
ATOM 10663 N N . SER D 1 232 ? 78.908 114.223 -38.376 1.00 39.65 264 SER D N 1
ATOM 10664 C CA . SER D 1 232 ? 79.671 115.414 -38.044 1.00 38.99 264 SER D CA 1
ATOM 10665 C C . SER D 1 232 ? 79.397 115.819 -36.601 1.00 38.14 264 SER D C 1
ATOM 10666 O O . SER D 1 232 ? 80.263 116.381 -35.934 1.00 38.38 264 SER D O 1
ATOM 10677 N N . THR D 1 234 ? 78.685 113.723 -33.876 1.00 39.47 266 THR D N 1
ATOM 10678 C CA . THR D 1 234 ? 79.464 112.923 -32.943 1.00 39.91 266 THR D CA 1
ATOM 10679 C C . THR D 1 234 ? 80.966 113.134 -33.139 1.00 40.84 266 THR D C 1
ATOM 10680 O O . THR D 1 234 ? 81.752 113.000 -32.200 1.00 40.72 266 THR D O 1
ATOM 10684 N N . THR D 1 235 ? 81.357 113.484 -34.360 1.00 41.21 267 THR D N 1
ATOM 10685 C CA . THR D 1 235 ? 82.755 113.750 -34.668 1.00 40.41 267 THR D CA 1
ATOM 10686 C C . THR D 1 235 ? 83.153 115.067 -34.011 1.00 41.29 267 THR D C 1
ATOM 10687 O O . THR D 1 235 ? 84.256 115.199 -33.464 1.00 41.30 267 THR D O 1
ATOM 10691 N N . GLN D 1 236 ? 82.249 116.044 -34.061 1.00 39.46 268 GLN D N 1
ATOM 10692 C CA . GLN D 1 236 ? 82.524 117.341 -33.463 1.00 37.09 268 GLN D CA 1
ATOM 10693 C C . GLN D 1 236 ? 82.659 117.242 -31.945 1.00 35.62 268 GLN D C 1
ATOM 10694 O O . GLN D 1 236 ? 83.523 117.894 -31.352 1.00 35.91 268 GLN D O 1
ATOM 10700 N N . PHE D 1 237 ? 81.831 116.415 -31.314 1.00 32.71 269 PHE D N 1
ATOM 10701 C CA . PHE D 1 237 ? 81.898 116.282 -29.864 1.00 32.25 269 PHE D CA 1
ATOM 10702 C C . PHE D 1 237 ? 83.068 115.416 -29.398 1.00 34.10 269 PHE D C 1
ATOM 10703 O O . PHE D 1 237 ? 83.740 115.760 -28.430 1.00 33.34 269 PHE D O 1
ATOM 10711 N N . ASN D 1 238 ? 83.306 114.295 -30.079 1.00 36.26 270 ASN D N 1
ATOM 10712 C CA . ASN D 1 238 ? 84.401 113.393 -29.702 1.00 38.49 270 ASN D CA 1
ATOM 10713 C C . ASN D 1 238 ? 85.776 114.056 -29.825 1.00 39.10 270 ASN D C 1
ATOM 10714 O O . ASN D 1 238 ? 86.713 113.683 -29.121 1.00 40.38 270 ASN D O 1
ATOM 10719 N N . THR D 1 239 ? 85.899 115.026 -30.727 1.00 40.25 271 THR D N 1
ATOM 10720 C CA . THR D 1 239 ? 87.165 115.723 -30.919 1.00 41.32 271 THR D CA 1
ATOM 10721 C C . THR D 1 239 ? 87.194 117.010 -30.098 1.00 41.76 271 THR D C 1
ATOM 10722 O O . THR D 1 239 ? 88.138 117.797 -30.184 1.00 41.31 271 THR D O 1
ATOM 10726 N N . GLU D 1 240 ? 86.151 117.217 -29.303 1.00 41.47 272 GLU D N 1
ATOM 10727 C CA . GLU D 1 240 ? 86.049 118.399 -28.460 1.00 41.79 272 GLU D CA 1
ATOM 10728 C C . GLU D 1 240 ? 86.095 119.713 -29.241 1.00 41.19 272 GLU D C 1
ATOM 10729 O O . GLU D 1 240 ? 86.761 120.668 -28.842 1.00 42.78 272 GLU D O 1
ATOM 10735 N N . GLU D 1 241 ? 85.377 119.750 -30.357 1.00 40.98 273 GLU D N 1
ATOM 10736 C CA . GLU D 1 241 ? 85.292 120.945 -31.185 1.00 38.73 273 GLU D CA 1
ATOM 10737 C C . GLU D 1 241 ? 83.983 121.641 -30.803 1.00 36.06 273 GLU D C 1
ATOM 10738 O O . GLU D 1 241 ? 83.798 122.832 -31.036 1.00 35.35 273 GLU D O 1
ATOM 10744 N N . ALA D 1 242 ? 83.080 120.866 -30.215 1.00 33.79 274 ALA D N 1
ATOM 10745 C CA . ALA D 1 242 ? 81.784 121.358 -29.767 1.00 33.53 274 ALA D CA 1
ATOM 10746 C C . ALA D 1 242 ? 81.698 120.892 -28.327 1.00 32.56 274 ALA D C 1
ATOM 10747 O O . ALA D 1 242 ? 82.204 119.822 -28.003 1.00 32.93 274 ALA D O 1
ATOM 10749 N N . ALA D 1 243 ? 81.054 121.674 -27.470 1.00 31.94 275 ALA D N 1
ATOM 10750 C CA . ALA D 1 243 ? 80.968 121.325 -26.054 1.00 31.64 275 ALA D CA 1
ATOM 10751 C C . ALA D 1 243 ? 79.688 120.642 -25.584 1.00 30.91 275 ALA D C 1
ATOM 10752 O O . ALA D 1 243 ? 79.645 120.104 -24.478 1.00 28.99 275 ALA D O 1
ATOM 10754 N N . VAL D 1 244 ? 78.644 120.675 -26.403 1.00 30.18 276 VAL D N 1
ATOM 10755 C CA . VAL D 1 244 ? 77.377 120.069 -26.017 1.00 29.82 276 VAL D CA 1
ATOM 10756 C C . VAL D 1 244 ? 76.795 119.179 -27.116 1.00 31.88 276 VAL D C 1
ATOM 10757 O O . VAL D 1 244 ? 76.969 119.441 -28.305 1.00 31.08 276 VAL D O 1
ATOM 10761 N N . GLN D 1 245 ? 76.085 118.135 -26.704 1.00 32.82 277 GLN D N 1
ATOM 10762 C CA . GLN D 1 245 ? 75.471 117.213 -27.647 1.00 34.16 277 GLN D CA 1
ATOM 10763 C C . GLN D 1 245 ? 74.345 116.419 -26.997 1.00 34.86 277 GLN D C 1
ATOM 10764 O O . GLN D 1 245 ? 74.533 115.801 -25.950 1.00 35.30 277 GLN D O 1
ATOM 10770 N N . SER D 1 246 ? 73.168 116.464 -27.612 1.00 33.11 278 SER D N 1
ATOM 10771 C CA . SER D 1 246 ? 72.020 115.706 -27.136 1.00 31.41 278 SER D CA 1
ATOM 10772 C C . SER D 1 246 ? 72.137 114.443 -27.969 1.00 30.64 278 SER D C 1
ATOM 10773 O O . SER D 1 246 ? 72.279 114.533 -29.177 1.00 30.85 278 SER D O 1
ATOM 10776 N N . ALA D 1 247 ? 72.106 113.272 -27.343 1.00 29.95 279 ALA D N 1
ATOM 10777 C CA . ALA D 1 247 ? 72.232 112.029 -28.110 1.00 31.44 279 ALA D CA 1
ATOM 10778 C C . ALA D 1 247 ? 71.882 110.778 -27.327 1.00 31.71 279 ALA D C 1
ATOM 10779 O O . ALA D 1 247 ? 71.995 110.734 -26.100 1.00 31.65 279 ALA D O 1
ATOM 10789 N N . SER D 1 249 ? 71.883 107.269 -25.566 1.00 33.77 281 SER D N 1
ATOM 10790 C CA . SER D 1 249 ? 72.879 106.670 -24.685 1.00 34.92 281 SER D CA 1
ATOM 10791 C C . SER D 1 249 ? 73.785 105.771 -25.502 1.00 35.00 281 SER D C 1
ATOM 10792 O O . SER D 1 249 ? 74.987 105.656 -25.243 1.00 37.57 281 SER D O 1
ATOM 10795 N N . SER D 1 250 ? 73.201 105.128 -26.498 1.00 34.40 282 SER D N 1
ATOM 10796 C CA . SER D 1 250 ? 73.955 104.233 -27.352 1.00 36.04 282 SER D CA 1
ATOM 10797 C C . SER D 1 250 ? 75.117 104.957 -28.050 1.00 35.49 282 SER D C 1
ATOM 10798 O O . SER D 1 250 ? 76.165 104.360 -28.295 1.00 34.09 282 SER D O 1
ATOM 10801 N N . ALA D 1 251 ? 74.946 106.236 -28.371 1.00 35.01 283 ALA D N 1
ATOM 10802 C CA . ALA D 1 251 ? 76.023 106.987 -29.030 1.00 34.98 283 ALA D CA 1
ATOM 10803 C C . ALA D 1 251 ? 77.004 107.551 -27.993 1.00 36.09 283 ALA D C 1
ATOM 10804 O O . ALA D 1 251 ? 78.176 107.784 -28.295 1.00 36.82 283 ALA D O 1
ATOM 10806 N N . LEU D 1 252 ? 76.520 107.767 -26.773 1.00 36.75 284 LEU D N 1
ATOM 10807 C CA . LEU D 1 252 ? 77.356 108.294 -25.693 1.00 39.05 284 LEU D CA 1
ATOM 10808 C C . LEU D 1 252 ? 78.372 107.253 -25.199 1.00 42.00 284 LEU D C 1
ATOM 10809 O O . LEU D 1 252 ? 79.423 107.607 -24.657 1.00 42.75 284 LEU D O 1
ATOM 10814 N N . ALA D 1 253 ? 78.057 105.972 -25.387 1.00 42.02 285 ALA D N 1
ATOM 10815 C CA . ALA D 1 253 ? 78.948 104.894 -24.971 1.00 42.78 285 ALA D CA 1
ATOM 10816 C C . ALA D 1 253 ? 80.177 104.810 -25.881 1.00 43.34 285 ALA D C 1
ATOM 10817 O O . ALA D 1 253 ? 81.171 104.165 -25.539 1.00 43.62 285 ALA D O 1
ATOM 10819 N N . LYS D 1 254 ? 80.097 105.468 -27.036 1.00 43.90 286 LYS D N 1
ATOM 10820 C CA . LYS D 1 254 ? 81.177 105.485 -28.026 1.00 44.53 286 LYS D CA 1
ATOM 10821 C C . LYS D 1 254 ? 82.127 106.684 -27.877 1.00 44.12 286 LYS D C 1
ATOM 10822 O O . LYS D 1 254 ? 83.106 106.803 -28.618 1.00 42.88 286 LYS D O 1
ATOM 10828 N N . VAL D 1 255 ? 81.827 107.574 -26.937 1.00 43.32 287 VAL D N 1
ATOM 10829 C CA . VAL D 1 255 ? 82.668 108.741 -26.701 1.00 43.32 287 VAL D CA 1
ATOM 10830 C C . VAL D 1 255 ? 84.021 108.302 -26.138 1.00 43.45 287 VAL D C 1
ATOM 10831 O O . VAL D 1 255 ? 84.079 107.532 -25.179 1.00 42.25 287 VAL D O 1
ATOM 10835 N N . PRO D 1 256 ? 85.126 108.789 -26.729 1.00 44.90 288 PRO D N 1
ATOM 10836 C CA . PRO D 1 256 ? 86.469 108.428 -26.260 1.00 45.82 288 PRO D CA 1
ATOM 10837 C C . PRO D 1 256 ? 86.613 108.609 -24.752 1.00 46.26 288 PRO D C 1
ATOM 10838 O O . PRO D 1 256 ? 86.153 109.600 -24.194 1.00 45.65 288 PRO D O 1
ATOM 10842 N N . GLU D 1 257 ? 87.245 107.639 -24.100 1.00 48.88 289 GLU D N 1
ATOM 10843 C CA . GLU D 1 257 ? 87.433 107.670 -22.653 1.00 51.54 289 GLU D CA 1
ATOM 10844 C C . GLU D 1 257 ? 88.017 108.975 -22.138 1.00 50.55 289 GLU D C 1
ATOM 10845 O O . GLU D 1 257 ? 87.575 109.487 -21.112 1.00 51.71 289 GLU D O 1
ATOM 10851 N N . LYS D 1 258 ? 89.009 109.510 -22.845 1.00 49.57 290 LYS D N 1
ATOM 10852 C CA . LYS D 1 258 ? 89.642 110.756 -22.427 1.00 49.18 290 LYS D CA 1
ATOM 10853 C C . LYS D 1 258 ? 88.599 111.873 -22.377 1.00 47.35 290 LYS D C 1
ATOM 10854 O O . LYS D 1 258 ? 88.578 112.662 -21.439 1.00 48.53 290 LYS D O 1
ATOM 10860 N N . VAL D 1 259 ? 87.724 111.922 -23.377 1.00 45.57 291 VAL D N 1
ATOM 10861 C CA . VAL D 1 259 ? 86.665 112.930 -23.429 1.00 42.90 291 VAL D CA 1
ATOM 10862 C C . VAL D 1 259 ? 85.531 112.624 -22.436 1.00 42.35 291 VAL D C 1
ATOM 10863 O O . VAL D 1 259 ? 85.066 113.515 -21.725 1.00 42.27 291 VAL D O 1
ATOM 10867 N N . ALA D 1 260 ? 85.085 111.372 -22.387 1.00 39.74 292 ALA D N 1
ATOM 10868 C CA . ALA D 1 260 ? 84.026 110.988 -21.461 1.00 38.88 292 ALA D CA 1
ATOM 10869 C C . ALA D 1 260 ? 84.461 111.309 -20.038 1.00 39.08 292 ALA D C 1
ATOM 10870 O O . ALA D 1 260 ? 83.642 111.600 -19.169 1.00 38.29 292 ALA D O 1
ATOM 10872 N N . GLY D 1 261 ? 85.768 111.251 -19.812 1.00 40.57 293 GLY D N 1
ATOM 10873 C CA . GLY D 1 261 ? 86.320 111.527 -18.494 1.00 42.36 293 GLY D CA 1
ATOM 10874 C C . GLY D 1 261 ? 85.885 112.840 -17.861 1.00 42.84 293 GLY D C 1
ATOM 10875 O O . GLY D 1 261 ? 85.743 112.926 -16.636 1.00 42.78 293 GLY D O 1
ATOM 10876 N N . HIS D 1 262 ? 85.699 113.872 -18.681 1.00 41.90 294 HIS D N 1
ATOM 10877 C CA . HIS D 1 262 ? 85.258 115.164 -18.167 1.00 41.66 294 HIS D CA 1
ATOM 10878 C C . HIS D 1 262 ? 83.948 115.597 -18.820 1.00 40.70 294 HIS D C 1
ATOM 10879 O O . HIS D 1 262 ? 83.736 116.777 -19.123 1.00 39.58 294 HIS D O 1
ATOM 10886 N N . THR D 1 263 ? 83.074 114.617 -19.033 1.00 38.83 295 THR D N 1
ATOM 10887 C CA . THR D 1 263 ? 81.766 114.863 -19.616 1.00 36.60 295 THR D CA 1
ATOM 10888 C C . THR D 1 263 ? 80.711 114.488 -18.591 1.00 37.10 295 THR D C 1
ATOM 10889 O O . THR D 1 263 ? 80.904 113.567 -17.798 1.00 36.23 295 THR D O 1
ATOM 10893 N N . GLU D 1 264 ? 79.607 115.225 -18.601 1.00 37.59 296 GLU D N 1
ATOM 10894 C CA . GLU D 1 264 ? 78.498 114.971 -17.695 1.00 37.81 296 GLU D CA 1
ATOM 10895 C C . GLU D 1 264 ? 77.208 114.993 -18.483 1.00 36.93 296 GLU D C 1
ATOM 10896 O O . GLU D 1 264 ? 77.116 115.657 -19.514 1.00 38.44 296 GLU D O 1
ATOM 10902 N N . VAL D 1 265 ? 76.206 114.274 -17.996 1.00 37.21 297 VAL D N 1
ATOM 10903 C CA . VAL D 1 265 ? 74.922 114.243 -18.669 1.00 35.92 297 VAL D CA 1
ATOM 10904 C C . VAL D 1 265 ? 73.837 114.894 -17.819 1.00 36.58 297 VAL D C 1
ATOM 10905 O O . VAL D 1 265 ? 73.906 114.894 -16.586 1.00 35.77 297 VAL D O 1
ATOM 10909 N N . GLY D 1 266 ? 72.852 115.469 -18.507 1.00 35.86 298 GLY D N 1
ATOM 10910 C CA . GLY D 1 266 ? 71.724 116.123 -17.869 1.00 33.27 298 GLY D CA 1
ATOM 10911 C C . GLY D 1 266 ? 70.685 116.345 -18.956 1.00 34.20 298 GLY D C 1
ATOM 10912 O O . GLY D 1 266 ? 70.717 115.658 -19.987 1.00 34.07 298 GLY D O 1
ATOM 10913 N N . GLY D 1 267 ? 69.785 117.306 -18.752 1.00 32.26 299 GLY D N 1
ATOM 10914 C CA . GLY D 1 267 ? 68.762 117.584 -19.746 1.00 31.50 299 GLY D CA 1
ATOM 10915 C C . GLY D 1 267 ? 68.888 118.925 -20.450 1.00 31.86 299 GLY D C 1
ATOM 10916 O O . GLY D 1 267 ? 69.804 119.702 -20.180 1.00 32.03 299 GLY D O 1
ATOM 10917 N N . TRP D 1 268 ? 67.960 119.203 -21.361 1.00 31.21 300 TRP D N 1
ATOM 10918 C CA . TRP D 1 268 ? 67.965 120.457 -22.109 1.00 31.15 300 TRP D CA 1
ATOM 10919 C C . TRP D 1 268 ? 67.328 121.608 -21.310 1.00 31.81 300 TRP D C 1
ATOM 10920 O O . TRP D 1 268 ? 66.188 121.511 -20.846 1.00 31.77 300 TRP D O 1
ATOM 10931 N N . PRO D 1 269 ? 68.070 122.716 -21.149 1.00 32.97 301 PRO D N 1
ATOM 10932 C CA . PRO D 1 269 ? 67.668 123.928 -20.424 1.00 32.91 301 PRO D CA 1
ATOM 10933 C C . PRO D 1 269 ? 66.236 124.345 -20.687 1.00 33.95 301 PRO D C 1
ATOM 10934 O O . PRO D 1 269 ? 65.813 124.425 -21.836 1.00 35.61 301 PRO D O 1
ATOM 10938 N N . LEU D 1 270 ? 65.486 124.606 -19.624 1.00 34.36 302 LEU D N 1
ATOM 10939 C CA . LEU D 1 270 ? 64.097 125.024 -19.777 1.00 37.41 302 LEU D CA 1
ATOM 10940 C C . LEU D 1 270 ? 63.934 126.518 -19.996 1.00 38.21 302 LEU D C 1
ATOM 10941 O O . LEU D 1 270 ? 64.771 127.321 -19.581 1.00 38.72 302 LEU D O 1
ATOM 10946 N N . ALA D 1 271 ? 62.841 126.874 -20.658 1.00 39.19 303 ALA D N 1
ATOM 10947 C CA . ALA D 1 271 ? 62.492 128.267 -20.883 1.00 41.08 303 ALA D CA 1
ATOM 10948 C C . ALA D 1 271 ? 61.428 128.495 -19.819 1.00 42.71 303 ALA D C 1
ATOM 10949 O O . ALA D 1 271 ? 60.834 127.536 -19.328 1.00 41.96 303 ALA D O 1
ATOM 10951 N N . ASP D 1 272 ? 61.188 129.744 -19.447 1.00 44.91 304 ASP D N 1
ATOM 10952 C CA . ASP D 1 272 ? 60.168 130.015 -18.444 1.00 47.00 304 ASP D CA 1
ATOM 10953 C C . ASP D 1 272 ? 58.800 129.551 -18.932 1.00 46.15 304 ASP D C 1
ATOM 10954 O O . ASP D 1 272 ? 58.518 129.572 -20.131 1.00 47.53 304 ASP D O 1
ATOM 10959 N N . GLY D 1 273 ? 57.956 129.123 -18.002 1.00 44.74 305 GLY D N 1
ATOM 10960 C CA . GLY D 1 273 ? 56.631 128.661 -18.371 1.00 43.77 305 GLY D CA 1
ATOM 10961 C C . GLY D 1 273 ? 56.642 127.291 -19.024 1.00 42.15 305 GLY D C 1
ATOM 10962 O O . GLY D 1 273 ? 55.665 126.884 -19.654 1.00 40.80 305 GLY D O 1
ATOM 10963 N N . ALA D 1 274 ? 57.754 126.578 -18.882 1.00 41.61 306 ALA D N 1
ATOM 10964 C CA . ALA D 1 274 ? 57.879 125.241 -19.450 1.00 41.08 306 ALA D CA 1
ATOM 10965 C C . ALA D 1 274 ? 56.752 124.361 -18.899 1.00 41.97 306 ALA D C 1
ATOM 10966 O O . ALA D 1 274 ? 56.160 124.678 -17.869 1.00 41.86 306 ALA D O 1
ATOM 10968 N N . ALA D 1 275 ? 56.452 123.262 -19.586 1.00 41.84 307 ALA D N 1
ATOM 10969 C CA . ALA D 1 275 ? 55.399 122.359 -19.135 1.00 42.93 307 ALA D CA 1
ATOM 10970 C C . ALA D 1 275 ? 56.013 121.161 -18.431 1.00 44.29 307 ALA D C 1
ATOM 10971 O O . ALA D 1 275 ? 55.360 120.135 -18.261 1.00 46.62 307 ALA D O 1
ATOM 10973 N N . HIS D 1 276 ? 57.273 121.297 -18.030 1.00 44.63 308 HIS D N 1
ATOM 10974 C CA . HIS D 1 276 ? 57.992 120.226 -17.353 1.00 45.30 308 HIS D CA 1
ATOM 10975 C C . HIS D 1 276 ? 58.786 120.764 -16.178 1.00 47.02 308 HIS D C 1
ATOM 10976 O O . HIS D 1 276 ? 59.099 121.953 -16.112 1.00 46.29 308 HIS D O 1
ATOM 10983 N N . ASP D 1 277 ? 59.123 119.880 -15.251 1.00 48.88 309 ASP D N 1
ATOM 10984 C CA . ASP D 1 277 ? 59.919 120.278 -14.105 1.00 51.23 309 ASP D CA 1
ATOM 10985 C C . ASP D 1 277 ? 61.342 120.424 -14.637 1.00 51.28 309 ASP D C 1
ATOM 10986 O O . ASP D 1 277 ? 62.176 121.063 -14.011 1.00 51.97 309 ASP D O 1
ATOM 10991 N N . GLY D 1 278 ? 61.568 119.822 -15.810 1.00 52.15 310 GLY D N 1
ATOM 10992 C CA . GLY D 1 278 ? 62.835 119.832 -16.541 1.00 50.17 310 GLY D CA 1
ATOM 10993 C C . GLY D 1 278 ? 64.124 120.071 -15.787 1.00 49.39 310 GLY D C 1
ATOM 10994 O O . GLY D 1 278 ? 64.102 120.134 -14.559 1.00 53.79 310 GLY D O 1
ATOM 10995 N N . PRO D 1 279 ? 65.285 120.112 -16.461 1.00 46.03 311 PRO D N 1
ATOM 10996 C CA . PRO D 1 279 ? 65.594 119.996 -17.890 1.00 42.79 311 PRO D CA 1
ATOM 10997 C C . PRO D 1 279 ? 65.040 118.700 -18.496 1.00 41.21 311 PRO D C 1
ATOM 10998 O O . PRO D 1 279 ? 64.790 117.730 -17.784 1.00 40.18 311 PRO D O 1
ATOM 11002 N N . THR D 1 280 ? 64.876 118.677 -19.813 1.00 38.18 312 THR D N 1
ATOM 11003 C CA . THR D 1 280 ? 64.308 117.504 -20.458 1.00 37.18 312 THR D CA 1
ATOM 11004 C C . THR D 1 280 ? 65.261 116.528 -21.127 1.00 35.80 312 THR D C 1
ATOM 11005 O O . THR D 1 280 ? 66.358 116.876 -21.540 1.00 37.26 312 THR D O 1
ATOM 11009 N N . VAL D 1 281 ? 64.821 115.286 -21.218 1.00 34.27 313 VAL D N 1
ATOM 11010 C CA . VAL D 1 281 ? 65.592 114.255 -21.892 1.00 34.26 313 VAL D CA 1
ATOM 11011 C C . VAL D 1 281 ? 64.556 113.381 -22.569 1.00 34.16 313 VAL D C 1
ATOM 11012 O O . VAL D 1 281 ? 63.422 113.267 -22.098 1.00 36.01 313 VAL D O 1
ATOM 11016 N N . ILE D 1 282 ? 64.931 112.795 -23.691 1.00 33.69 314 ILE D N 1
ATOM 11017 C CA . ILE D 1 282 ? 64.037 111.914 -24.409 1.00 34.40 314 ILE D CA 1
ATOM 11018 C C . ILE D 1 282 ? 64.211 110.519 -23.829 1.00 37.24 314 ILE D C 1
ATOM 11019 O O . ILE D 1 282 ? 65.318 110.109 -23.464 1.00 37.93 314 ILE D O 1
ATOM 11024 N N . ARG D 1 283 ? 63.107 109.796 -23.731 1.00 38.00 315 ARG D N 1
ATOM 11025 C CA . ARG D 1 283 ? 63.142 108.444 -23.217 1.00 38.21 315 ARG D CA 1
ATOM 11026 C C . ARG D 1 283 ? 62.033 107.660 -23.892 1.00 36.01 315 ARG D C 1
ATOM 11027 O O . ARG D 1 283 ? 60.894 108.120 -23.988 1.00 34.43 315 ARG D O 1
ATOM 11035 N N . ALA D 1 284 ? 62.384 106.482 -24.381 1.00 34.43 316 ALA D N 1
ATOM 11036 C CA . ALA D 1 284 ? 61.429 105.613 -25.043 1.00 33.03 316 ALA D CA 1
ATOM 11037 C C . ALA D 1 284 ? 61.640 104.199 -24.508 1.00 33.15 316 ALA D C 1
ATOM 11038 O O . ALA D 1 284 ? 62.710 103.874 -23.997 1.00 32.80 316 ALA D O 1
ATOM 11040 N N . TYR D 1 285 ? 60.614 103.364 -24.632 1.00 33.09 317 TYR D N 1
ATOM 11041 C CA . TYR D 1 285 ? 60.676 101.993 -24.152 1.00 32.63 317 TYR D CA 1
ATOM 11042 C C . TYR D 1 285 ? 60.284 101.029 -25.253 1.00 32.77 317 TYR D C 1
ATOM 11043 O O . TYR D 1 285 ? 60.112 99.842 -25.007 1.00 35.29 317 TYR D O 1
ATOM 11052 N N . THR D 1 286 ? 60.170 101.545 -26.471 1.00 32.30 318 THR D N 1
ATOM 11053 C CA . THR D 1 286 ? 59.738 100.762 -27.612 1.00 28.63 318 THR D CA 1
ATOM 11054 C C . THR D 1 286 ? 60.807 100.305 -28.599 1.00 29.68 318 THR D C 1
ATOM 11055 O O . THR D 1 286 ? 60.541 100.177 -29.806 1.00 27.63 318 THR D O 1
ATOM 11059 N N . LEU D 1 287 ? 62.020 100.066 -28.115 1.00 28.32 319 LEU D N 1
ATOM 11060 C CA . LEU D 1 287 ? 63.060 99.581 -29.007 1.00 28.08 319 LEU D CA 1
ATOM 11061 C C . LEU D 1 287 ? 62.875 98.063 -29.095 1.00 27.79 319 LEU D C 1
ATOM 11062 O O . LEU D 1 287 ? 61.836 97.550 -28.677 1.00 26.06 319 LEU D O 1
ATOM 11067 N N . ILE D 1 288 ? 63.863 97.351 -29.635 1.00 26.60 320 ILE D N 1
ATOM 11068 C CA . ILE D 1 288 ? 63.758 95.900 -29.789 1.00 29.88 320 ILE D CA 1
ATOM 11069 C C . ILE D 1 288 ? 63.023 95.164 -28.662 1.00 30.50 320 ILE D C 1
ATOM 11070 O O . ILE D 1 288 ? 63.380 95.278 -27.482 1.00 30.83 320 ILE D O 1
ATOM 11075 N N . GLY D 1 289 ? 61.991 94.418 -29.058 1.00 30.66 321 GLY D N 1
ATOM 11076 C CA . GLY D 1 289 ? 61.180 93.630 -28.139 1.00 29.06 321 GLY D CA 1
ATOM 11077 C C . GLY D 1 289 ? 60.932 92.236 -28.719 1.00 27.28 321 GLY D C 1
ATOM 11078 O O . GLY D 1 289 ? 61.300 91.975 -29.858 1.00 27.05 321 GLY D O 1
ATOM 11079 N N . PHE D 1 290 ? 60.309 91.348 -27.945 1.00 28.44 322 PHE D N 1
ATOM 11080 C CA . PHE D 1 290 ? 60.031 89.967 -28.380 1.00 27.29 322 PHE D CA 1
ATOM 11081 C C . PHE D 1 290 ? 58.599 89.803 -28.870 1.00 26.95 322 PHE D C 1
ATOM 11082 O O . PHE D 1 290 ? 57.658 89.978 -28.101 1.00 25.65 322 PHE D O 1
ATOM 11090 N N . TRP D 1 291 ? 58.440 89.449 -30.142 1.00 27.34 323 TRP D N 1
ATOM 11091 C CA . TRP D 1 291 ? 57.116 89.241 -30.725 1.00 27.60 323 TRP D CA 1
ATOM 11092 C C . TRP D 1 291 ? 56.897 87.756 -30.975 1.00 26.36 323 TRP D C 1
ATOM 11093 O O . TRP D 1 291 ? 57.831 87.044 -31.337 1.00 28.51 323 TRP D O 1
ATOM 11104 N N . ILE D 1 292 ? 55.666 87.292 -30.803 1.00 27.51 324 ILE D N 1
ATOM 11105 C CA . ILE D 1 292 ? 55.348 85.893 -31.059 1.00 29.83 324 ILE D CA 1
ATOM 11106 C C . ILE D 1 292 ? 54.425 85.805 -32.268 1.00 30.24 324 ILE D C 1
ATOM 11107 O O . ILE D 1 292 ? 53.418 86.490 -32.328 1.00 29.47 324 ILE D O 1
ATOM 11112 N N . SER D 1 293 ? 54.778 84.955 -33.225 1.00 33.52 325 SER D N 1
ATOM 11113 C CA . SER D 1 293 ? 53.981 84.773 -34.433 1.00 36.51 325 SER D CA 1
ATOM 11114 C C . SER D 1 293 ? 53.035 83.585 -34.272 1.00 38.57 325 SER D C 1
ATOM 11115 O O . SER D 1 293 ? 53.118 82.842 -33.292 1.00 37.96 325 SER D O 1
ATOM 11118 N N . PRO D 1 294 ? 52.118 83.391 -35.236 1.00 40.33 326 PRO D N 1
ATOM 11119 C CA . PRO D 1 294 ? 51.191 82.261 -35.134 1.00 41.86 326 PRO D CA 1
ATOM 11120 C C . PRO D 1 294 ? 51.947 80.935 -35.119 1.00 41.50 326 PRO D C 1
ATOM 11121 O O . PRO D 1 294 ? 51.514 79.988 -34.487 1.00 42.59 326 PRO D O 1
ATOM 11125 N N . ASN D 1 295 ? 53.074 80.869 -35.821 1.00 42.98 327 ASN D N 1
ATOM 11126 C CA . ASN D 1 295 ? 53.877 79.646 -35.838 1.00 45.37 327 ASN D CA 1
ATOM 11127 C C . ASN D 1 295 ? 54.461 79.408 -34.453 1.00 47.59 327 ASN D C 1
ATOM 11128 O O . ASN D 1 295 ? 54.607 78.267 -34.008 1.00 48.08 327 ASN D O 1
ATOM 11133 N N . GLY D 1 296 ? 54.804 80.505 -33.785 1.00 48.30 328 GLY D N 1
ATOM 11134 C CA . GLY D 1 296 ? 55.380 80.431 -32.460 1.00 47.32 328 GLY D CA 1
ATOM 11135 C C . GLY D 1 296 ? 54.391 80.000 -31.401 1.00 47.38 328 GLY D C 1
ATOM 11136 O O . GLY D 1 296 ? 54.794 79.552 -30.333 1.00 45.78 328 GLY D O 1
ATOM 11137 N N . VAL D 1 297 ? 53.098 80.141 -31.667 1.00 48.37 329 VAL D N 1
ATOM 11138 C CA . VAL D 1 297 ? 52.127 79.715 -30.675 1.00 49.09 329 VAL D CA 1
ATOM 11139 C C . VAL D 1 297 ? 51.924 78.203 -30.764 1.00 50.48 329 VAL D C 1
ATOM 11140 O O . VAL D 1 297 ? 51.680 77.552 -29.751 1.00 51.29 329 VAL D O 1
ATOM 11144 N N . ARG D 1 298 ? 52.058 77.640 -31.965 1.00 51.73 330 ARG D N 1
ATOM 11145 C CA . ARG D 1 298 ? 51.898 76.196 -32.138 1.00 53.70 330 ARG D CA 1
ATOM 11146 C C . ARG D 1 298 ? 53.114 75.455 -31.593 1.00 53.66 330 ARG D C 1
ATOM 11147 O O . ARG D 1 298 ? 53.417 74.344 -32.031 1.00 54.71 330 ARG D O 1
ATOM 11155 N N . LYS D 1 299 ? 53.826 76.088 -30.670 1.00 52.49 331 LYS D N 1
ATOM 11156 C CA . LYS D 1 299 ? 54.995 75.490 -30.032 1.00 51.50 331 LYS D CA 1
ATOM 11157 C C . LYS D 1 299 ? 55.523 76.500 -29.034 1.00 50.39 331 LYS D C 1
ATOM 11158 O O . LYS D 1 299 ? 56.711 76.805 -28.960 1.00 49.49 331 LYS D O 1
ATOM 11164 N N . ILE D 1 300 ? 54.569 76.989 -28.255 1.00 50.14 332 ILE D N 1
ATOM 11165 C CA . ILE D 1 300 ? 54.754 77.979 -27.217 1.00 51.53 332 ILE D CA 1
ATOM 11166 C C . ILE D 1 300 ? 55.533 77.419 -26.025 1.00 53.26 332 ILE D C 1
ATOM 11167 O O . ILE D 1 300 ? 55.870 78.155 -25.094 1.00 52.26 332 ILE D O 1
ATOM 11172 N N . GLU D 1 301 ? 55.805 76.114 -26.051 1.00 54.20 333 GLU D N 1
ATOM 11173 C CA . GLU D 1 301 ? 56.552 75.468 -24.977 1.00 55.11 333 GLU D CA 1
ATOM 11174 C C . GLU D 1 301 ? 58.000 75.932 -25.028 1.00 54.59 333 GLU D C 1
ATOM 11175 O O . GLU D 1 301 ? 58.587 76.287 -24.004 1.00 55.07 333 GLU D O 1
ATOM 11181 N N . GLN D 1 302 ? 58.576 75.911 -26.227 1.00 53.49 334 GLN D N 1
ATOM 11182 C CA . GLN D 1 302 ? 59.952 76.340 -26.413 1.00 52.38 334 GLN D CA 1
ATOM 11183 C C . GLN D 1 302 ? 60.063 77.862 -26.294 1.00 51.11 334 GLN D C 1
ATOM 11184 O O . GLN D 1 302 ? 61.135 78.390 -25.990 1.00 52.88 334 GLN D O 1
ATOM 11190 N N . VAL D 1 303 ? 58.954 78.560 -26.532 1.00 47.71 335 VAL D N 1
ATOM 11191 C CA . VAL D 1 303 ? 58.918 80.017 -26.444 1.00 44.80 335 VAL D CA 1
ATOM 11192 C C . VAL D 1 303 ? 58.914 80.433 -24.973 1.00 45.06 335 VAL D C 1
ATOM 11193 O O . VAL D 1 303 ? 59.444 81.481 -24.601 1.00 43.22 335 VAL D O 1
ATOM 11197 N N . GLU D 1 304 ? 58.303 79.595 -24.147 1.00 44.87 336 GLU D N 1
ATOM 11198 C CA . GLU D 1 304 ? 58.215 79.829 -22.714 1.00 43.93 336 GLU D CA 1
ATOM 11199 C C . GLU D 1 304 ? 59.612 79.892 -22.090 1.00 41.83 336 GLU D C 1
ATOM 11200 O O . GLU D 1 304 ? 59.933 80.827 -21.356 1.00 42.59 336 GLU D O 1
ATOM 11206 N N . LYS D 1 305 ? 60.439 78.899 -22.402 1.00 38.68 337 LYS D N 1
ATOM 11207 C CA . LYS D 1 305 ? 61.794 78.816 -21.870 1.00 38.12 337 LYS D CA 1
ATOM 11208 C C . LYS D 1 305 ? 62.662 80.003 -22.287 1.00 38.71 337 LYS D C 1
ATOM 11209 O O . LYS D 1 305 ? 63.369 80.593 -21.465 1.00 39.49 337 LYS D O 1
ATOM 11215 N N . PHE D 1 306 ? 62.599 80.329 -23.574 1.00 35.97 338 PHE D N 1
ATOM 11216 C CA . PHE D 1 306 ? 63.366 81.411 -24.167 1.00 33.86 338 PHE D CA 1
ATOM 11217 C C . PHE D 1 306 ? 63.109 82.787 -23.561 1.00 34.52 338 PHE D C 1
ATOM 11218 O O . PHE D 1 306 ? 64.045 83.557 -23.334 1.00 33.06 338 PHE D O 1
ATOM 11226 N N . LEU D 1 307 ? 61.844 83.099 -23.310 1.00 33.00 339 LEU D N 1
ATOM 11227 C CA . LEU D 1 307 ? 61.492 84.391 -22.755 1.00 35.38 339 LEU D CA 1
ATOM 11228 C C . LEU D 1 307 ? 61.676 84.470 -21.258 1.00 37.36 339 LEU D C 1
ATOM 11229 O O . LEU D 1 307 ? 61.856 85.562 -20.700 1.00 37.53 339 LEU D O 1
ATOM 11234 N N . ARG D 1 308 ? 61.618 83.316 -20.604 1.00 37.34 340 ARG D N 1
ATOM 11235 C CA . ARG D 1 308 ? 61.839 83.276 -19.173 1.00 36.33 340 ARG D CA 1
ATOM 11236 C C . ARG D 1 308 ? 63.337 83.466 -19.006 1.00 34.45 340 ARG D C 1
ATOM 11237 O O . ARG D 1 308 ? 63.783 84.164 -18.110 1.00 36.26 340 ARG D O 1
ATOM 11245 N N . PHE D 1 309 ? 64.110 82.852 -19.894 1.00 33.76 341 PHE D N 1
ATOM 11246 C CA . PHE D 1 309 ? 65.556 82.969 -19.839 1.00 33.55 341 PHE D CA 1
ATOM 11247 C C . PHE D 1 309 ? 65.973 84.408 -20.127 1.00 34.21 341 PHE D C 1
ATOM 11248 O O . PHE D 1 309 ? 66.776 84.980 -19.394 1.00 34.27 341 PHE D O 1
ATOM 11264 N N . TYR D 1 311 ? 64.312 87.085 -19.747 1.00 31.37 343 TYR D N 1
ATOM 11265 C CA . TYR D 1 311 ? 63.799 87.973 -18.699 1.00 30.19 343 TYR D CA 1
ATOM 11266 C C . TYR D 1 311 ? 64.418 87.742 -17.310 1.00 29.93 343 TYR D C 1
ATOM 11267 O O . TYR D 1 311 ? 64.029 88.401 -16.346 1.00 31.24 343 TYR D O 1
ATOM 11276 N N . ARG D 1 312 ? 65.352 86.805 -17.197 1.00 28.01 344 ARG D N 1
ATOM 11277 C CA . ARG D 1 312 ? 66.000 86.519 -15.912 1.00 30.12 344 ARG D CA 1
ATOM 11278 C C . ARG D 1 312 ? 66.872 87.719 -15.526 1.00 29.99 344 ARG D C 1
ATOM 11279 O O . ARG D 1 312 ? 67.706 88.161 -16.322 1.00 28.33 344 ARG D O 1
ATOM 11287 N N . PRO D 1 313 ? 66.691 88.262 -14.304 1.00 31.01 345 PRO D N 1
ATOM 11288 C CA . PRO D 1 313 ? 67.494 89.419 -13.874 1.00 32.92 345 PRO D CA 1
ATOM 11289 C C . PRO D 1 313 ? 68.938 89.165 -14.279 1.00 34.02 345 PRO D C 1
ATOM 11290 O O . PRO D 1 313 ? 69.678 90.042 -14.717 1.00 35.67 345 PRO D O 1
ATOM 11294 N N . ASP D 1 314 ? 69.284 87.902 -14.140 1.00 36.88 346 ASP D N 1
ATOM 11295 C CA . ASP D 1 314 ? 70.573 87.337 -14.477 1.00 36.94 346 ASP D CA 1
ATOM 11296 C C . ASP D 1 314 ? 71.055 87.799 -15.869 1.00 36.93 346 ASP D C 1
ATOM 11297 O O . ASP D 1 314 ? 72.121 88.403 -16.016 1.00 34.95 346 ASP D O 1
ATOM 11302 N N . VAL D 1 315 ? 70.249 87.493 -16.880 1.00 35.74 347 VAL D N 1
ATOM 11303 C CA . VAL D 1 315 ? 70.544 87.823 -18.274 1.00 35.08 347 VAL D CA 1
ATOM 11304 C C . VAL D 1 315 ? 70.438 89.317 -18.554 1.00 35.23 347 VAL D C 1
ATOM 11305 O O . VAL D 1 315 ? 71.283 89.899 -19.240 1.00 34.08 347 VAL D O 1
ATOM 11309 N N . VAL D 1 316 ? 69.386 89.928 -18.023 1.00 35.55 348 VAL D N 1
ATOM 11310 C CA . VAL D 1 316 ? 69.155 91.348 -18.194 1.00 35.88 348 VAL D CA 1
ATOM 11311 C C . VAL D 1 316 ? 70.378 92.158 -17.766 1.00 37.07 348 VAL D C 1
ATOM 11312 O O . VAL D 1 316 ? 70.787 93.086 -18.468 1.00 38.58 348 VAL D O 1
ATOM 11316 N N . ALA D 1 317 ? 70.970 91.800 -16.628 1.00 36.46 349 ALA D N 1
ATOM 11317 C CA . ALA D 1 317 ? 72.147 92.511 -16.136 1.00 36.62 349 ALA D CA 1
ATOM 11318 C C . ALA D 1 317 ? 73.319 92.428 -17.118 1.00 36.15 349 ALA D C 1
ATOM 11319 O O . ALA D 1 317 ? 74.100 93.368 -17.235 1.00 36.46 349 ALA D O 1
ATOM 11321 N N . ARG D 1 318 ? 73.450 91.301 -17.810 1.00 35.78 350 ARG D N 1
ATOM 11322 C CA . ARG D 1 318 ? 74.527 91.133 -18.785 1.00 37.03 350 ARG D CA 1
ATOM 11323 C C . ARG D 1 318 ? 74.386 92.172 -19.897 1.00 35.84 350 ARG D C 1
ATOM 11324 O O . ARG D 1 318 ? 75.372 92.718 -20.384 1.00 36.54 350 ARG D O 1
ATOM 11332 N N . PHE D 1 319 ? 73.149 92.428 -20.305 1.00 34.08 351 PHE D N 1
ATOM 11333 C CA . PHE D 1 319 ? 72.873 93.395 -21.359 1.00 33.08 351 PHE D CA 1
ATOM 11334 C C . PHE D 1 319 ? 73.247 94.790 -20.888 1.00 32.19 351 PHE D C 1
ATOM 11335 O O . PHE D 1 319 ? 73.929 95.529 -21.593 1.00 32.65 351 PHE D O 1
ATOM 11343 N N . VAL D 1 320 ? 72.805 95.134 -19.685 1.00 33.19 352 VAL D N 1
ATOM 11344 C CA . VAL D 1 320 ? 73.107 96.430 -19.097 1.00 33.24 352 VAL D CA 1
ATOM 11345 C C . VAL D 1 320 ? 74.611 96.590 -18.882 1.00 35.75 352 VAL D C 1
ATOM 11346 O O . VAL D 1 320 ? 75.238 97.501 -19.409 1.00 36.12 352 VAL D O 1
ATOM 11350 N N . THR D 1 321 ? 75.172 95.667 -18.110 1.00 36.55 353 THR D N 1
ATOM 11351 C CA . THR D 1 321 ? 76.581 95.672 -17.735 1.00 35.95 353 THR D CA 1
ATOM 11352 C C . THR D 1 321 ? 77.594 95.349 -18.812 1.00 35.99 353 THR D C 1
ATOM 11353 O O . THR D 1 321 ? 78.686 95.904 -18.830 1.00 33.86 353 THR D O 1
ATOM 11357 N N . GLU D 1 322 ? 77.230 94.455 -19.716 1.00 38.15 354 GLU D N 1
ATOM 11358 C CA . GLU D 1 322 ? 78.159 94.018 -20.742 1.00 38.86 354 GLU D CA 1
ATOM 11359 C C . GLU D 1 322 ? 78.063 94.698 -22.114 1.00 38.06 354 GLU D C 1
ATOM 11360 O O . GLU D 1 322 ? 79.051 94.741 -22.848 1.00 38.30 354 GLU D O 1
ATOM 11366 N N . SER D 1 323 ? 76.891 95.231 -22.458 1.00 37.00 355 SER D N 1
ATOM 11367 C CA . SER D 1 323 ? 76.701 95.903 -23.745 1.00 36.19 355 SER D CA 1
ATOM 11368 C C . SER D 1 323 ? 76.343 97.378 -23.628 1.00 35.81 355 SER D C 1
ATOM 11369 O O . SER D 1 323 ? 76.311 98.086 -24.629 1.00 36.61 355 SER D O 1
ATOM 11372 N N . GLY D 1 324 ? 76.072 97.837 -22.410 1.00 35.54 356 GLY D N 1
ATOM 11373 C CA . GLY D 1 324 ? 75.718 99.229 -22.202 1.00 35.58 356 GLY D CA 1
ATOM 11374 C C . GLY D 1 324 ? 74.300 99.527 -22.657 1.00 35.76 356 GLY D C 1
ATOM 11375 O O . GLY D 1 324 ? 73.989 100.634 -23.097 1.00 34.81 356 GLY D O 1
ATOM 11376 N N . ARG D 1 325 ? 73.443 98.522 -22.528 1.00 34.94 357 ARG D N 1
ATOM 11377 C CA . ARG D 1 325 ? 72.040 98.601 -22.925 1.00 35.95 357 ARG D CA 1
ATOM 11378 C C . ARG D 1 325 ? 71.106 99.196 -21.870 1.00 35.82 357 ARG D C 1
ATOM 11379 O O . ARG D 1 325 ? 71.248 98.916 -20.675 1.00 35.22 357 ARG D O 1
ATOM 11387 N N . ASP D 1 326 ? 70.160 100.024 -22.321 1.00 35.48 358 ASP D N 1
ATOM 11388 C CA . ASP D 1 326 ? 69.151 100.616 -21.440 1.00 34.90 358 ASP D CA 1
ATOM 11389 C C . ASP D 1 326 ? 68.002 99.627 -21.600 1.00 35.19 358 ASP D C 1
ATOM 11390 O O . ASP D 1 326 ? 67.717 99.198 -22.715 1.00 32.98 358 ASP D O 1
ATOM 11403 N N . ALA D 1 328 ? 63.882 97.963 -20.758 1.00 34.46 360 ALA D N 1
ATOM 11404 C CA . ALA D 1 328 ? 62.466 98.237 -20.512 1.00 34.26 360 ALA D CA 1
ATOM 11405 C C . ALA D 1 328 ? 61.954 97.484 -19.286 1.00 34.76 360 ALA D C 1
ATOM 11406 O O . ALA D 1 328 ? 60.808 97.667 -18.868 1.00 37.87 360 ALA D O 1
ATOM 11408 N N . LEU D 1 329 ? 62.811 96.645 -18.713 1.00 34.95 361 LEU D N 1
ATOM 11409 C CA . LEU D 1 329 ? 62.470 95.839 -17.543 1.00 35.43 361 LEU D CA 1
ATOM 11410 C C . LEU D 1 329 ? 63.179 96.392 -16.308 1.00 36.59 361 LEU D C 1
ATOM 11411 O O . LEU D 1 329 ? 64.184 97.092 -16.426 1.00 38.14 361 LEU D O 1
ATOM 11416 N N . ARG D 1 330 ? 62.666 96.066 -15.127 1.00 36.56 362 ARG D N 1
ATOM 11417 C CA . ARG D 1 330 ? 63.269 96.536 -13.891 1.00 38.46 362 ARG D CA 1
ATOM 11418 C C . ARG D 1 330 ? 64.611 95.828 -13.667 1.00 39.48 362 ARG D C 1
ATOM 11419 O O . ARG D 1 330 ? 64.730 94.626 -13.901 1.00 40.49 362 ARG D O 1
ATOM 11427 N N . THR D 1 331 ? 65.620 96.588 -13.249 1.00 40.59 363 THR D N 1
ATOM 11428 C CA . THR D 1 331 ? 66.953 96.055 -12.944 1.00 41.38 363 THR D CA 1
ATOM 11429 C C . THR D 1 331 ? 67.617 96.941 -11.906 1.00 43.22 363 THR D C 1
ATOM 11430 O O . THR D 1 331 ? 67.198 98.078 -11.671 1.00 43.67 363 THR D O 1
ATOM 11434 N N . ASP D 1 332 ? 68.671 96.414 -11.300 1.00 43.30 364 ASP D N 1
ATOM 11435 C CA . ASP D 1 332 ? 69.428 97.148 -10.305 1.00 43.87 364 ASP D CA 1
ATOM 11436 C C . ASP D 1 332 ? 70.804 97.394 -10.890 1.00 43.56 364 ASP D C 1
ATOM 11437 O O . ASP D 1 332 ? 71.608 98.123 -10.315 1.00 45.57 364 ASP D O 1
ATOM 11442 N N . ALA D 1 333 ? 71.057 96.791 -12.049 1.00 41.06 365 ALA D N 1
ATOM 11443 C CA . ALA D 1 333 ? 72.336 96.926 -12.728 1.00 39.39 365 ALA D CA 1
ATOM 11444 C C . ALA D 1 333 ? 72.451 98.270 -13.437 1.00 38.66 365 ALA D C 1
ATOM 11445 O O . ALA D 1 333 ? 71.455 98.823 -13.891 1.00 37.32 365 ALA D O 1
ATOM 11447 N N . VAL D 1 334 ? 73.680 98.778 -13.524 1.00 38.29 366 VAL D N 1
ATOM 11448 C CA . VAL D 1 334 ? 73.981 100.055 -14.170 1.00 37.65 366 VAL D CA 1
ATOM 11449 C C . VAL D 1 334 ? 75.223 99.862 -15.034 1.00 37.59 366 VAL D C 1
ATOM 11450 O O . VAL D 1 334 ? 76.212 99.299 -14.582 1.00 37.68 366 VAL D O 1
ATOM 11454 N N . SER D 1 335 ? 75.191 100.337 -16.270 1.00 38.27 367 SER D N 1
ATOM 11455 C CA . SER D 1 335 ? 76.338 100.145 -17.151 1.00 39.87 367 SER D CA 1
ATOM 11456 C C . SER D 1 335 ? 77.521 101.064 -16.851 1.00 40.68 367 SER D C 1
ATOM 11457 O O . SER D 1 335 ? 77.787 102.027 -17.574 1.00 40.28 367 SER D O 1
ATOM 11460 N N . THR D 1 336 ? 78.239 100.741 -15.781 1.00 41.46 368 THR D N 1
ATOM 11461 C CA . THR D 1 336 ? 79.389 101.527 -15.357 1.00 43.43 368 THR D CA 1
ATOM 11462 C C . THR D 1 336 ? 80.618 101.368 -16.256 1.00 43.70 368 THR D C 1
ATOM 11463 O O . THR D 1 336 ? 81.589 102.109 -16.116 1.00 47.01 368 THR D O 1
ATOM 11467 N N . GLY D 1 337 ? 80.576 100.415 -17.182 1.00 43.26 369 GLY D N 1
ATOM 11468 C CA . GLY D 1 337 ? 81.691 100.209 -18.092 1.00 41.21 369 GLY D CA 1
ATOM 11469 C C . GLY D 1 337 ? 81.573 101.170 -19.262 1.00 42.12 369 GLY D C 1
ATOM 11470 O O . GLY D 1 337 ? 82.460 101.263 -20.119 1.00 42.19 369 GLY D O 1
ATOM 11471 N N . PHE D 1 338 ? 80.446 101.874 -19.297 1.00 42.12 370 PHE D N 1
ATOM 11472 C CA . PHE D 1 338 ? 80.147 102.869 -20.326 1.00 40.35 370 PHE D CA 1
ATOM 11473 C C . PHE D 1 338 ? 79.632 104.059 -19.526 1.00 40.47 370 PHE D C 1
ATOM 11474 O O . PHE D 1 338 ? 78.462 104.431 -19.617 1.00 40.55 370 PHE D O 1
ATOM 11482 N N . PRO D 1 339 ? 80.526 104.687 -18.748 1.00 40.38 371 PRO D N 1
ATOM 11483 C CA . PRO D 1 339 ? 80.270 105.835 -17.876 1.00 40.05 371 PRO D CA 1
ATOM 11484 C C . PRO D 1 339 ? 79.131 106.773 -18.241 1.00 39.14 371 PRO D C 1
ATOM 11485 O O . PRO D 1 339 ? 78.257 107.021 -17.412 1.00 38.51 371 PRO D O 1
ATOM 11489 N N . LEU D 1 340 ? 79.120 107.300 -19.462 1.00 37.76 372 LEU D N 1
ATOM 11490 C CA . LEU D 1 340 ? 78.037 108.210 -19.834 1.00 36.43 372 LEU D CA 1
ATOM 11491 C C . LEU D 1 340 ? 76.668 107.508 -19.828 1.00 36.16 372 LEU D C 1
ATOM 11492 O O . LEU D 1 340 ? 75.665 108.101 -19.420 1.00 35.41 372 LEU D O 1
ATOM 11497 N N . VAL D 1 341 ? 76.630 106.252 -20.273 1.00 35.57 373 VAL D N 1
ATOM 11498 C CA . VAL D 1 341 ? 75.385 105.490 -20.273 1.00 35.15 373 VAL D CA 1
ATOM 11499 C C . VAL D 1 341 ? 74.995 105.264 -18.813 1.00 35.55 373 VAL D C 1
ATOM 11500 O O . VAL D 1 341 ? 73.838 105.441 -18.420 1.00 35.00 373 VAL D O 1
ATOM 11504 N N . GLY D 1 342 ? 75.980 104.863 -18.015 1.00 35.47 374 GLY D N 1
ATOM 11505 C CA . GLY D 1 342 ? 75.742 104.622 -16.606 1.00 34.67 374 GLY D CA 1
ATOM 11506 C C . GLY D 1 342 ? 75.225 105.881 -15.947 1.00 34.38 374 GLY D C 1
ATOM 11507 O O . GLY D 1 342 ? 74.281 105.841 -15.156 1.00 34.63 374 GLY D O 1
ATOM 11508 N N . ALA D 1 343 ? 75.840 107.011 -16.278 1.00 35.28 375 ALA D N 1
ATOM 11509 C CA . ALA D 1 343 ? 75.416 108.289 -15.715 1.00 37.24 375 ALA D CA 1
ATOM 11510 C C . ALA D 1 343 ? 73.966 108.578 -16.097 1.00 37.64 375 ALA D C 1
ATOM 11511 O O . ALA D 1 343 ? 73.153 108.912 -15.238 1.00 40.42 375 ALA D O 1
ATOM 11513 N N . ALA D 1 344 ? 73.646 108.440 -17.383 1.00 36.94 376 ALA D N 1
ATOM 11514 C CA . ALA D 1 344 ? 72.289 108.694 -17.862 1.00 36.73 376 ALA D CA 1
ATOM 11515 C C . ALA D 1 344 ? 71.275 107.788 -17.164 1.00 37.77 376 ALA D C 1
ATOM 11516 O O . ALA D 1 344 ? 70.191 108.236 -16.800 1.00 38.86 376 ALA D O 1
ATOM 11518 N N . GLN D 1 345 ? 71.619 106.516 -16.977 1.00 39.03 377 GLN D N 1
ATOM 11519 C CA . GLN D 1 345 ? 70.712 105.594 -16.295 1.00 41.03 377 GLN D CA 1
ATOM 11520 C C . GLN D 1 345 ? 70.432 106.092 -14.867 1.00 42.42 377 GLN D C 1
ATOM 11521 O O . GLN D 1 345 ? 69.353 105.852 -14.324 1.00 42.18 377 GLN D O 1
ATOM 11527 N N . ARG D 1 346 ? 71.396 106.805 -14.280 1.00 45.07 378 ARG D N 1
ATOM 11528 C CA . ARG D 1 346 ? 71.267 107.330 -12.909 1.00 48.54 378 ARG D CA 1
ATOM 11529 C C . ARG D 1 346 ? 70.605 108.711 -12.757 1.00 49.72 378 ARG D C 1
ATOM 11530 O O . ARG D 1 346 ? 70.525 109.232 -11.642 1.00 49.15 378 ARG D O 1
ATOM 11538 N N . LEU D 1 347 ? 70.143 109.305 -13.854 1.00 51.36 379 LEU D N 1
ATOM 11539 C CA . LEU D 1 347 ? 69.528 110.634 -13.808 1.00 52.55 379 LEU D CA 1
ATOM 11540 C C . LEU D 1 347 ? 68.298 110.797 -12.904 1.00 53.87 379 LEU D C 1
ATOM 11541 O O . LEU D 1 347 ? 68.345 111.532 -11.922 1.00 55.08 379 LEU D O 1
ATOM 11546 N N . GLY D 1 348 ? 67.191 110.144 -13.226 1.00 54.62 380 GLY D N 1
ATOM 11547 C CA . GLY D 1 348 ? 66.020 110.278 -12.372 1.00 55.75 380 GLY D CA 1
ATOM 11548 C C . GLY D 1 348 ? 65.315 111.631 -12.234 1.00 56.09 380 GLY D C 1
ATOM 11549 O O . GLY D 1 348 ? 65.048 112.318 -13.217 1.00 56.58 380 GLY D O 1
ATOM 11550 N N . SER D 1 349 ? 65.022 112.001 -10.989 1.00 56.27 381 SER D N 1
ATOM 11551 C CA . SER D 1 349 ? 64.287 113.218 -10.618 1.00 56.51 381 SER D CA 1
ATOM 11552 C C . SER D 1 349 ? 64.569 114.586 -11.248 1.00 56.44 381 SER D C 1
ATOM 11553 O O . SER D 1 349 ? 63.657 115.209 -11.801 1.00 55.31 381 SER D O 1
ATOM 11556 N N . GLU D 1 350 ? 65.805 115.068 -11.136 1.00 55.97 382 GLU D N 1
ATOM 11557 C CA . GLU D 1 350 ? 66.176 116.392 -11.650 1.00 56.00 382 GLU D CA 1
ATOM 11558 C C . GLU D 1 350 ? 66.121 116.539 -13.169 1.00 54.67 382 GLU D C 1
ATOM 11559 O O . GLU D 1 350 ? 66.716 117.457 -13.738 1.00 54.63 382 GLU D O 1
ATOM 11565 N N . VAL D 1 351 ? 65.396 115.641 -13.820 1.00 52.69 383 VAL D N 1
ATOM 11566 C CA . VAL D 1 351 ? 65.263 115.670 -15.263 1.00 50.01 383 VAL D CA 1
ATOM 11567 C C . VAL D 1 351 ? 63.868 115.185 -15.631 1.00 49.26 383 VAL D C 1
ATOM 11568 O O . VAL D 1 351 ? 63.363 114.229 -15.037 1.00 49.72 383 VAL D O 1
ATOM 11572 N N . SER D 1 352 ? 63.234 115.863 -16.586 1.00 47.75 384 SER D N 1
ATOM 11573 C CA . SER D 1 352 ? 61.898 115.479 -17.042 1.00 46.21 384 SER D CA 1
ATOM 11574 C C . SER D 1 352 ? 62.019 114.766 -18.375 1.00 45.39 384 SER D C 1
ATOM 11575 O O . SER D 1 352 ? 62.825 115.143 -19.224 1.00 47.20 384 SER D O 1
ATOM 11578 N N . GLN D 1 353 ? 61.208 113.735 -18.556 1.00 44.42 385 GLN D N 1
ATOM 11579 C CA . GLN D 1 353 ? 61.223 112.945 -19.777 1.00 42.91 385 GLN D CA 1
ATOM 11580 C C . GLN D 1 353 ? 60.209 113.458 -20.793 1.00 40.58 385 GLN D C 1
ATOM 11581 O O . GLN D 1 353 ? 59.065 113.745 -20.443 1.00 38.67 385 GLN D O 1
ATOM 11587 N N . VAL D 1 354 ? 60.639 113.583 -22.046 1.00 36.94 386 VAL D N 1
ATOM 11588 C CA . VAL D 1 354 ? 59.752 114.030 -23.112 1.00 36.15 386 VAL D CA 1
ATOM 11589 C C . VAL D 1 354 ? 59.597 112.918 -24.132 1.00 36.10 386 VAL D C 1
ATOM 11590 O O . VAL D 1 354 ? 60.280 111.896 -24.075 1.00 35.94 386 VAL D O 1
ATOM 11594 N N . LEU D 1 355 ? 58.707 113.136 -25.082 1.00 37.51 387 LEU D N 1
ATOM 11595 C CA . LEU D 1 355 ? 58.403 112.135 -26.087 1.00 39.65 387 LEU D CA 1
ATOM 11596 C C . LEU D 1 355 ? 59.325 111.914 -27.287 1.00 40.50 387 LEU D C 1
ATOM 11597 O O . LEU D 1 355 ? 59.857 112.863 -27.876 1.00 41.04 387 LEU D O 1
ATOM 11602 N N . LEU D 1 356 ? 59.519 110.638 -27.626 1.00 39.65 388 LEU D N 1
ATOM 11603 C CA . LEU D 1 356 ? 60.266 110.249 -28.821 1.00 38.25 388 LEU D CA 1
ATOM 11604 C C . LEU D 1 356 ? 59.080 110.128 -29.786 1.00 39.29 388 LEU D C 1
ATOM 11605 O O . LEU D 1 356 ? 58.311 109.170 -29.724 1.00 39.80 388 LEU D O 1
ATOM 11610 N N . PRO D 1 357 ? 58.909 111.111 -30.678 1.00 39.88 389 PRO D N 1
ATOM 11611 C CA . PRO D 1 357 ? 57.808 111.139 -31.648 1.00 38.91 389 PRO D CA 1
ATOM 11612 C C . PRO D 1 357 ? 57.619 109.955 -32.598 1.00 39.11 389 PRO D C 1
ATOM 11613 O O . PRO D 1 357 ? 56.494 109.566 -32.878 1.00 40.79 389 PRO D O 1
ATOM 11617 N N . ASP D 1 358 ? 58.719 109.408 -33.097 1.00 38.39 390 ASP D N 1
ATOM 11618 C CA . ASP D 1 358 ? 58.722 108.300 -34.056 1.00 38.73 390 ASP D CA 1
ATOM 11619 C C . ASP D 1 358 ? 57.445 107.457 -34.262 1.00 38.95 390 ASP D C 1
ATOM 11620 O O . ASP D 1 358 ? 56.849 107.482 -35.338 1.00 36.68 390 ASP D O 1
ATOM 11625 N N . VAL D 1 359 ? 57.030 106.709 -33.243 1.00 41.15 391 VAL D N 1
ATOM 11626 C CA . VAL D 1 359 ? 55.856 105.848 -33.372 1.00 41.44 391 VAL D CA 1
ATOM 11627 C C . VAL D 1 359 ? 54.567 106.561 -33.723 1.00 42.26 391 VAL D C 1
ATOM 11628 O O . VAL D 1 359 ? 53.704 105.978 -34.371 1.00 43.25 391 VAL D O 1
ATOM 11632 N N . TYR D 1 360 ? 54.437 107.815 -33.304 1.00 42.86 392 TYR D N 1
ATOM 11633 C CA . TYR D 1 360 ? 53.237 108.597 -33.578 1.00 43.62 392 TYR D CA 1
ATOM 11634 C C . TYR D 1 360 ? 53.236 109.315 -34.931 1.00 44.01 392 TYR D C 1
ATOM 11635 O O . TYR D 1 360 ? 52.189 109.752 -35.400 1.00 46.24 392 TYR D O 1
ATOM 11644 N N . VAL D 1 361 ? 54.395 109.435 -35.563 1.00 43.47 393 VAL D N 1
ATOM 11645 C CA . VAL D 1 361 ? 54.482 110.116 -36.852 1.00 44.25 393 VAL D CA 1
ATOM 11646 C C . VAL D 1 361 ? 54.077 109.241 -38.043 1.00 43.90 393 VAL D C 1
ATOM 11647 O O . VAL D 1 361 ? 54.672 108.195 -38.274 1.00 45.29 393 VAL D O 1
ATOM 11651 N N . PRO D 1 362 ? 53.053 109.655 -38.810 1.00 43.66 394 PRO D N 1
ATOM 11652 C CA . PRO D 1 362 ? 52.646 108.845 -39.967 1.00 42.80 394 PRO D CA 1
ATOM 11653 C C . PRO D 1 362 ? 53.858 108.655 -40.881 1.00 42.05 394 PRO D C 1
ATOM 11654 O O . PRO D 1 362 ? 54.592 109.604 -41.147 1.00 41.55 394 PRO D O 1
ATOM 11658 N N . PRO D 1 363 ? 54.075 107.429 -41.381 1.00 42.04 395 PRO D N 1
ATOM 11659 C CA . PRO D 1 363 ? 55.223 107.159 -42.254 1.00 41.17 395 PRO D CA 1
ATOM 11660 C C . PRO D 1 363 ? 55.441 108.110 -43.424 1.00 40.91 395 PRO D C 1
ATOM 11661 O O . PRO D 1 363 ? 56.578 108.359 -43.818 1.00 40.55 395 PRO D O 1
ATOM 11665 N N . ALA D 1 364 ? 54.364 108.646 -43.983 1.00 41.66 396 ALA D N 1
ATOM 11666 C CA . ALA D 1 364 ? 54.491 109.552 -45.120 1.00 40.71 396 ALA D CA 1
ATOM 11667 C C . ALA D 1 364 ? 55.062 110.915 -44.722 1.00 39.43 396 ALA D C 1
ATOM 11668 O O . ALA D 1 364 ? 55.535 111.666 -45.571 1.00 39.35 396 ALA D O 1
ATOM 11670 N N . ALA D 1 365 ? 55.027 111.228 -43.434 1.00 39.43 397 ALA D N 1
ATOM 11671 C CA . ALA D 1 365 ? 55.547 112.505 -42.956 1.00 40.73 397 ALA D CA 1
ATOM 11672 C C . ALA D 1 365 ? 56.964 112.402 -42.397 1.00 41.04 397 ALA D C 1
ATOM 11673 O O . ALA D 1 365 ? 57.605 113.417 -42.127 1.00 41.15 397 ALA D O 1
ATOM 11675 N N . ALA D 1 366 ? 57.458 111.178 -42.241 1.00 41.23 398 ALA D N 1
ATOM 11676 C CA . ALA D 1 366 ? 58.794 110.950 -41.692 1.00 42.02 398 ALA D CA 1
ATOM 11677 C C . ALA D 1 366 ? 59.928 111.700 -42.392 1.00 42.32 398 ALA D C 1
ATOM 11678 O O . ALA D 1 366 ? 60.652 112.470 -41.761 1.00 41.95 398 ALA D O 1
ATOM 11680 N N . GLN D 1 367 ? 60.099 111.467 -43.687 1.00 42.16 399 GLN D N 1
ATOM 11681 C CA . GLN D 1 367 ? 61.164 112.131 -44.424 1.00 43.28 399 GLN D CA 1
ATOM 11682 C C . GLN D 1 367 ? 60.920 113.631 -44.592 1.00 41.69 399 GLN D C 1
ATOM 11683 O O . GLN D 1 367 ? 61.819 114.436 -44.358 1.00 41.10 399 GLN D O 1
ATOM 11689 N N . PRO D 1 368 ? 59.702 114.029 -44.995 1.00 41.24 400 PRO D N 1
ATOM 11690 C CA . PRO D 1 368 ? 59.457 115.465 -45.158 1.00 40.19 400 PRO D CA 1
ATOM 11691 C C . PRO D 1 368 ? 59.684 116.205 -43.842 1.00 38.57 400 PRO D C 1
ATOM 11692 O O . PRO D 1 368 ? 60.016 117.389 -43.837 1.00 37.08 400 PRO D O 1
ATOM 11696 N N . LEU D 1 369 ? 59.503 115.497 -42.729 1.00 37.22 401 LEU D N 1
ATOM 11697 C CA . LEU D 1 369 ? 59.687 116.086 -41.401 1.00 36.07 401 LEU D CA 1
ATOM 11698 C C . LEU D 1 369 ? 61.186 116.354 -41.160 1.00 36.27 401 LEU D C 1
ATOM 11699 O O . LEU D 1 369 ? 61.572 117.314 -40.483 1.00 34.67 401 LEU D O 1
ATOM 11704 N N . ILE D 1 370 ? 62.037 115.512 -41.733 1.00 35.69 402 ILE D N 1
ATOM 11705 C CA . ILE D 1 370 ? 63.469 115.728 -41.608 1.00 36.14 402 ILE D CA 1
ATOM 11706 C C . ILE D 1 370 ? 63.852 116.945 -42.461 1.00 35.92 402 ILE D C 1
ATOM 11707 O O . ILE D 1 370 ? 64.587 117.820 -42.016 1.00 35.91 402 ILE D O 1
ATOM 11712 N N . THR D 1 371 ? 63.337 117.002 -43.684 1.00 35.67 403 THR D N 1
ATOM 11713 C CA . THR D 1 371 ? 63.632 118.115 -44.583 1.00 36.79 403 THR D CA 1
ATOM 11714 C C . THR D 1 371 ? 63.235 119.452 -43.948 1.00 36.40 403 THR D C 1
ATOM 11715 O O . THR D 1 371 ? 64.009 120.415 -43.955 1.00 36.39 403 THR D O 1
ATOM 11719 N N . ALA D 1 372 ? 62.027 119.503 -43.396 1.00 34.59 404 ALA D N 1
ATOM 11720 C CA . ALA D 1 372 ? 61.527 120.712 -42.753 1.00 34.79 404 ALA D CA 1
ATOM 11721 C C . ALA D 1 372 ? 62.368 121.070 -41.527 1.00 35.78 404 ALA D C 1
ATOM 11722 O O . ALA D 1 372 ? 62.367 122.211 -41.071 1.00 36.25 404 ALA D O 1
ATOM 11724 N N . THR D 1 373 ? 63.088 120.091 -40.998 1.00 36.13 405 THR D N 1
ATOM 11725 C CA . THR D 1 373 ? 63.916 120.319 -39.825 1.00 35.56 405 THR D CA 1
ATOM 11726 C C . THR D 1 373 ? 65.185 121.087 -40.189 1.00 36.25 405 THR D C 1
ATOM 11727 O O . THR D 1 373 ? 65.635 121.960 -39.442 1.00 36.84 405 THR D O 1
ATOM 11731 N N . SER D 1 374 ? 65.750 120.777 -41.347 1.00 35.06 406 SER D N 1
ATOM 11732 C CA . SER D 1 374 ? 66.948 121.455 -41.812 1.00 34.03 406 SER D CA 1
ATOM 11733 C C . SER D 1 374 ? 66.632 122.938 -42.032 1.00 35.16 406 SER D C 1
ATOM 11734 O O . SER D 1 374 ? 67.425 123.820 -41.706 1.00 37.16 406 SER D O 1
ATOM 11737 N N . THR D 1 375 ? 65.457 123.203 -42.586 1.00 34.63 407 THR D N 1
ATOM 11738 C CA . THR D 1 375 ? 65.012 124.561 -42.862 1.00 33.60 407 THR D CA 1
ATOM 11739 C C . THR D 1 375 ? 64.874 125.350 -41.556 1.00 34.34 407 THR D C 1
ATOM 11740 O O . THR D 1 375 ? 65.305 126.504 -41.461 1.00 35.22 407 THR D O 1
ATOM 11744 N N . SER D 1 376 ? 64.287 124.710 -40.550 1.00 33.86 408 SER D N 1
ATOM 11745 C CA . SER D 1 376 ? 64.067 125.343 -39.256 1.00 32.88 408 SER D CA 1
ATOM 11746 C C . SER D 1 376 ? 65.357 125.694 -38.518 1.00 32.57 408 SER D C 1
ATOM 11747 O O . SER D 1 376 ? 65.377 126.633 -37.722 1.00 30.77 408 SER D O 1
ATOM 11750 N N . PHE D 1 377 ? 66.424 124.938 -38.777 1.00 33.24 409 PHE D N 1
ATOM 11751 C CA . PHE D 1 377 ? 67.715 125.176 -38.129 1.00 33.33 409 PHE D CA 1
ATOM 11752 C C . PHE D 1 377 ? 68.502 126.320 -38.762 1.00 32.67 409 PHE D C 1
ATOM 11753 O O . PHE D 1 377 ? 69.579 126.686 -38.292 1.00 32.64 409 PHE D O 1
ATOM 11761 N N . THR D 1 378 ? 67.964 126.885 -39.828 1.00 31.84 410 THR D N 1
ATOM 11762 C CA . THR D 1 378 ? 68.632 127.977 -40.506 1.00 33.04 410 THR D CA 1
ATOM 11763 C C . THR D 1 378 ? 68.287 129.260 -39.753 1.00 33.30 410 THR D C 1
ATOM 11764 O O . THR D 1 378 ? 67.112 129.611 -39.606 1.00 33.07 410 THR D O 1
ATOM 11768 N N . ARG D 1 379 ? 69.316 129.935 -39.245 1.00 33.74 411 ARG D N 1
ATOM 11769 C CA . ARG D 1 379 ? 69.123 131.173 -38.497 1.00 35.36 411 ARG D CA 1
ATOM 11770 C C . ARG D 1 379 ? 68.306 132.192 -39.302 1.00 35.17 411 ARG D C 1
ATOM 11771 O O . ARG D 1 379 ? 68.537 132.399 -40.493 1.00 34.19 411 ARG D O 1
ATOM 11779 N N . GLY D 1 380 ? 67.326 132.804 -38.648 1.00 36.48 412 GLY D N 1
ATOM 11780 C CA . GLY D 1 380 ? 66.510 133.794 -39.326 1.00 37.01 412 GLY D CA 1
ATOM 11781 C C . GLY D 1 380 ? 65.181 133.277 -39.833 1.00 37.77 412 GLY D C 1
ATOM 11782 O O . GLY D 1 380 ? 64.276 134.074 -40.103 1.00 37.13 412 GLY D O 1
ATOM 11783 N N . THR D 1 381 ? 65.058 131.958 -39.984 1.00 37.92 413 THR D N 1
ATOM 11784 C CA . THR D 1 381 ? 63.803 131.374 -40.451 1.00 38.16 413 THR D CA 1
ATOM 11785 C C . THR D 1 381 ? 62.776 131.634 -39.359 1.00 38.13 413 THR D C 1
ATOM 11786 O O . THR D 1 381 ? 62.858 131.062 -38.276 1.00 39.39 413 THR D O 1
ATOM 11790 N N . SER D 1 382 ? 61.816 132.504 -39.650 1.00 37.61 414 SER D N 1
ATOM 11791 C CA . SER D 1 382 ? 60.788 132.887 -38.689 1.00 38.33 414 SER D CA 1
ATOM 11792 C C . SER D 1 382 ? 59.980 131.735 -38.109 1.00 38.84 414 SER D C 1
ATOM 11793 O O . SER D 1 382 ? 59.807 130.697 -38.748 1.00 39.20 414 SER D O 1
ATOM 11796 N N . PRO D 1 383 ? 59.464 131.913 -36.881 1.00 38.98 415 PRO D N 1
ATOM 11797 C CA . PRO D 1 383 ? 58.657 130.894 -36.203 1.00 39.38 415 PRO D CA 1
ATOM 11798 C C . PRO D 1 383 ? 57.513 130.450 -37.117 1.00 40.32 415 PRO D C 1
ATOM 11799 O O . PRO D 1 383 ? 57.215 129.260 -37.235 1.00 40.22 415 PRO D O 1
ATOM 11803 N N . ALA D 1 384 ? 56.882 131.423 -37.767 1.00 39.61 416 ALA D N 1
ATOM 11804 C CA . ALA D 1 384 ? 55.789 131.151 -38.685 1.00 40.84 416 ALA D CA 1
ATOM 11805 C C . ALA D 1 384 ? 56.247 130.197 -39.787 1.00 40.35 416 ALA D C 1
ATOM 11806 O O . ALA D 1 384 ? 55.542 129.250 -40.126 1.00 42.22 416 ALA D O 1
ATOM 11808 N N . ARG D 1 385 ? 57.424 130.449 -40.349 1.00 39.98 417 ARG D N 1
ATOM 11809 C CA . ARG D 1 385 ? 57.951 129.592 -41.406 1.00 39.44 417 ARG D CA 1
ATOM 11810 C C . ARG D 1 385 ? 58.356 128.216 -40.868 1.00 37.83 417 ARG D C 1
ATOM 11811 O O . ARG D 1 385 ? 58.303 127.226 -41.595 1.00 36.48 417 ARG D O 1
ATOM 11819 N N . VAL D 1 386 ? 58.769 128.152 -39.605 1.00 36.34 418 VAL D N 1
ATOM 11820 C CA . VAL D 1 386 ? 59.147 126.872 -39.010 1.00 35.92 418 VAL D CA 1
ATOM 11821 C C . VAL D 1 386 ? 57.858 126.055 -38.871 1.00 35.69 418 VAL D C 1
ATOM 11822 O O . VAL D 1 386 ? 57.828 124.873 -39.187 1.00 36.50 418 VAL D O 1
ATOM 11826 N N . ARG D 1 387 ? 56.790 126.701 -38.413 1.00 36.86 419 ARG D N 1
ATOM 11827 C CA . ARG D 1 387 ? 55.501 126.030 -38.273 1.00 38.00 419 ARG D CA 1
ATOM 11828 C C . ARG D 1 387 ? 55.022 125.536 -39.636 1.00 37.21 419 ARG D C 1
ATOM 11829 O O . ARG D 1 387 ? 54.612 124.384 -39.784 1.00 38.04 419 ARG D O 1
ATOM 11837 N N . ALA D 1 388 ? 55.083 126.413 -40.631 1.00 35.53 420 ALA D N 1
ATOM 11838 C CA . ALA D 1 388 ? 54.653 126.070 -41.986 1.00 35.49 420 ALA D CA 1
ATOM 11839 C C . ALA D 1 388 ? 55.322 124.819 -42.543 1.00 35.16 420 ALA D C 1
ATOM 11840 O O . ALA D 1 388 ? 54.640 123.907 -43.017 1.00 35.56 420 ALA D O 1
ATOM 11842 N N . ALA D 1 389 ? 56.653 124.788 -42.503 1.00 34.45 421 ALA D N 1
ATOM 11843 C CA . ALA D 1 389 ? 57.416 123.649 -43.013 1.00 35.12 421 ALA D CA 1
ATOM 11844 C C . ALA D 1 389 ? 57.060 122.352 -42.287 1.00 35.48 421 ALA D C 1
ATOM 11845 O O . ALA D 1 389 ? 56.883 121.309 -42.918 1.00 34.64 421 ALA D O 1
ATOM 11847 N N . LEU D 1 390 ? 56.959 122.431 -40.962 1.00 35.00 422 LEU D N 1
ATOM 11848 C CA . LEU D 1 390 ? 56.623 121.277 -40.131 1.00 37.41 422 LEU D CA 1
ATOM 11849 C C . LEU D 1 390 ? 55.279 120.681 -40.542 1.00 38.67 422 LEU D C 1
ATOM 11850 O O . LEU D 1 390 ? 55.170 119.469 -40.750 1.00 37.88 422 LEU D O 1
ATOM 11855 N N . GLU D 1 391 ? 54.268 121.542 -40.671 1.00 38.95 423 GLU D N 1
ATOM 11856 C CA . GLU D 1 391 ? 52.921 121.111 -41.044 1.00 40.08 423 GLU D CA 1
ATOM 11857 C C . GLU D 1 391 ? 52.807 120.672 -42.505 1.00 40.59 423 GLU D C 1
ATOM 11858 O O . GLU D 1 391 ? 51.920 119.892 -42.853 1.00 42.08 423 GLU D O 1
ATOM 11864 N N . SER D 1 392 ? 53.691 121.173 -43.361 1.00 40.56 424 SER D N 1
ATOM 11865 C CA . SER D 1 392 ? 53.652 120.795 -44.767 1.00 40.75 424 SER D CA 1
ATOM 11866 C C . SER D 1 392 ? 54.252 119.398 -44.908 1.00 41.23 424 SER D C 1
ATOM 11867 O O . SER D 1 392 ? 54.116 118.752 -45.948 1.00 41.44 424 SER D O 1
ATOM 11870 N N . ALA D 1 393 ? 54.921 118.938 -43.858 1.00 40.66 425 ALA D N 1
ATOM 11871 C CA . ALA D 1 393 ? 55.518 117.609 -43.879 1.00 42.38 425 ALA D CA 1
ATOM 11872 C C . ALA D 1 393 ? 54.409 116.556 -43.896 1.00 41.90 425 ALA D C 1
ATOM 11873 O O . ALA D 1 393 ? 54.603 115.443 -44.375 1.00 41.58 425 ALA D O 1
ATOM 11875 N N . TYR D 1 394 ? 53.242 116.933 -43.387 1.00 42.24 426 TYR D N 1
ATOM 11876 C CA . TYR D 1 394 ? 52.089 116.043 -43.318 1.00 44.33 426 TYR D CA 1
ATOM 11877 C C . TYR D 1 394 ? 51.102 116.182 -44.475 1.00 47.56 426 TYR D C 1
ATOM 11878 O O . TYR D 1 394 ? 49.954 115.759 -44.355 1.00 48.78 426 TYR D O 1
ATOM 11887 N N . ARG D 1 395 ? 51.527 116.762 -45.590 1.00 50.73 427 ARG D N 1
ATOM 11888 C CA . ARG D 1 395 ? 50.611 116.950 -46.708 1.00 54.22 427 ARG D CA 1
ATOM 11889 C C . ARG D 1 395 ? 50.285 115.680 -47.498 1.00 56.09 427 ARG D C 1
ATOM 11890 O O . ARG D 1 395 ? 49.243 115.606 -48.147 1.00 56.46 427 ARG D O 1
ATOM 11898 N N . SER D 1 396 ? 51.158 114.677 -47.439 1.00 58.25 428 SER D N 1
ATOM 11899 C CA . SER D 1 396 ? 50.922 113.435 -48.171 1.00 59.21 428 SER D CA 1
ATOM 11900 C C . SER D 1 396 ? 50.129 112.377 -47.397 1.00 59.92 428 SER D C 1
ATOM 11901 O O . SER D 1 396 ? 49.820 111.314 -47.935 1.00 60.28 428 SER D O 1
ATOM 11904 N N . VAL D 1 397 ? 49.802 112.661 -46.139 1.00 61.15 429 VAL D N 1
ATOM 11905 C CA . VAL D 1 397 ? 49.015 111.727 -45.328 1.00 62.01 429 VAL D CA 1
ATOM 11906 C C . VAL D 1 397 ? 47.542 112.136 -45.472 1.00 63.25 429 VAL D C 1
ATOM 11907 O O . VAL D 1 397 ? 47.247 113.150 -46.102 1.00 63.99 429 VAL D O 1
ATOM 11911 N N . GLU D 1 398 ? 46.621 111.362 -44.904 1.00 64.79 430 GLU D N 1
ATOM 11912 C CA . GLU D 1 398 ? 45.191 111.682 -44.990 1.00 66.69 430 GLU D CA 1
ATOM 11913 C C . GLU D 1 398 ? 44.849 113.055 -44.385 1.00 67.98 430 GLU D C 1
ATOM 11914 O O . GLU D 1 398 ? 43.926 113.723 -44.906 1.00 68.03 430 GLU D O 1
#

Nearest PDB structures (foldseek):
  4g68-assembly1_A  TM=7.954E-01  e=1.312E-21  Caldanaerobius
  4c1t-assembly1_A  TM=7.562E-01  e=1.269E-18  Bifidobacterium animalis subsp. lactis Bl-04
  8xbc-assembly1_A  TM=7.525E-01  e=3.947E-17  Vibrio sp. EA2
  6wpm-assembly1_A  TM=6.960E-01  e=4.122E-16  Synechococcus sp.
  4r2b-assembly2_B  TM=6.784E-01  e=9.868E-16  Brucella anthropi ATCC 49188

Organism: Streptomyces coelicolor (strain ATCC BAA-471 / A3(2) / M145) (NCBI:txid100226)

Radius of gyration: 50.56 Å; Cα contacts (8 Å, |Δi|>4): 3165; chains: 4; bounding box: 109×112×128 Å

Foldseek 3Di:
DLAAEEEEQACPPPFLNVLVVVLVVVLCVVPVPHHYYYHHDHPCSLVVQVVCVVVVNHGFKYWFFFVSLVCCDVVQQFHFCVVVCVVLVPVVQWDVVLQVQQADPVRGRFFAFAFKDWWFKKFQQVLLVVLPNNDDAQALVSLLVSQVSSVVVQAQEEAFQLQDDTLLQVLLQQLLQQPDQVRSLVCQQQVCCPDPSSLVSLVSLLVSLLSRSYGPLNLHGHPVVLVCQLVRRYGMYTGLLSLLPRDPVRLVRMATDAAHHYPPTPADTHEIEMTRGTDGMTGGPVNVVSVVSVSSSVVSSDQVSSLCSCCPSVTHTGDHPHAPVVRRHSSRSVPDDRNYHYHYRSRRSHDPQLVNQSSVLSSVSSDRPQDSVNSSVSSSVSPVVD/DAQEEEEQACPPDFLNVLVVVLVVVLCVVPVVHHYYYHHDHPCSLVVQVVCLVVVNHGFKYWFDADSLVCCDVVQQFDFCPVVCVVLVVVQQWDVVLQVLQADVPGGRQFAFAFKDWWWKKFQQVLLVVFPDDQFQALPCGLLVSQVRSVVVQAQEEAFQLQDDRLLQVLLQQLCQAPDAVRSLCCQLQVCCVDPSNLVSLVSVLVSLLSRSYGPLNLHGHPVVLVCQLVRRYGMYGGQLSLLPRPPVRLVRMATDAAHHYPNTPADAHAIEITRGTDGMTGGPVNVVVVVSVSSSVVSSDLVSSLCSCQVRVTDTTDYPHAPVVSRRSRNSNVHPRNYDYYYRSRRSHDPQLRNQSSNLSSVSSPNPQDSVSSSVSSSVSPVPD/DPDFLEAEEEEQAQPPDFLNVLVVVLVVVLCVVPVSHHYHYHHDHPCSLVVQVVCLVVVRHGFKYWFFADRLVPCDVVAQFDFCVVVCPPVVVPVQWDPVLQVVQADPVRGRQFAFAFKDWWWKKFQQVLLVVLPNNDDAAALVVLLVSQVSSVVVPAAEEAFQLLDDGLLQVLLQQLLQAPDQVRSLVCQQQVDCPPPSSLVSLVSVLVSLLSRNYGPLSLHGHPVVLVCVLVRSYGMYTGQLSLLPRPPVRLVRMATFADHHYPPTPALAREIEMGRGTDGMTGGPSSVVNVVVVVSVVVSSDQVSSLCSCQVRVTDTGDHPHAPVVRRRSRNSVVDDRHHDYYYRSRRNHDPQLNNQQSVLSSVSSDRPQDSVSSSVSSSVSPVDD/DEAEEEEQACPPDFLNVLVVVLQVVLCVVPPPYHYHYHHDHPCSLVVQVVCVVVVNHGFKYWFQFQSLVCCDVVQQFHFCVVVCPVLVPVQQFDVVLQVQQADPVRGRQFAFAFKDWWWKKFQVVLLVVFVHDDDAAALVSLLVSQVSSVVSQAQEEAFQLQDPRLLQVLLLQLLQAPDQVRSLCCQQQLCLPPPSSLVSLVSLLVCLQSRNYGPLSLHGHPVVLVCQLVRSYGMYGGQLSLLVRDPVRLVRMATFADHHYPNGPWLASEIAITRRTDGMTGHPVNVVPVVSVSSSVVSSPLVSSLCSCQVRVTDTTDHPHAPVVSVRSSNSNVHPDHHHYHYPSRRSHNPQLVNLSSVLSSVSSDRPCDSVNSSVSSSVSCVPPD

Secondary structure (DSSP, 8-state):
--SEEEEES-SSSSTTHHHHHHHHHHHHHHSTT--EEEEE-STTHHHHHHHHHHTT---SB----STTTTTTTTTTSS---HHHHHHTT-TTTB-HHHHHHTB-TTS-B-SB----EEE-EEEEHHHHHHHT--S---BHHHHHHHHHHHHHTT-EEEE--TTSHHHHHHHHHHHGGG--HHHHHHHHHHT-TTSHHHHHHHHHHHHHHHTT-BPTTGGG--S---HHHHTTSEEEEE--TTGGGS-HHHHHTEEEE-B-BPTT-SSSS-EEEEES-SS-B-B-HHHHTTHHHHHHHHH---HHHHHHIIIII----B------TTSHHHHHHHT--TTSEEE--GGGGS-TTTHHHHHHHHHHHHSTT--HHHHHHHHHHTTTT-/--EEEEES-SSSSTTHHHHHHHHHHHHHHSTT--EEEEE-STTHHHHHHHHHHTT---SB----STTGGGHHHHTSS---HHHHHHTT-GGGB-HHHHHHTB-SSS-B-SEE---EEE-EEEEHHHHHHTT-----BIIIIIHHHHHHHHHTT-EEE---TTSHHHHHHHHHHHGGG--HHHHHHIIIII-TTSHHHHHHHHHHHHHHHTT-BPTTGGG--S---HHHHTTSEEEEE--TTGGGS-HHHHTTEEEE-B-BPTT-SSSS-EEEEE--SSEE-B-HHHHTTHHHHHHHHH---HHHHHHHHHHH----B------TTSHHHHHHHT-TTSSEEE---TTTS-HHHHHHHHHHHHHHTSTT--HHHHHHHHHHTT---/--STTEEEEEES-SSSSTTHHHHHHHHHHHHHH-TT-EEEEEE-STTHHHHHHHHHHTT---SB----STTGGGHHHHTSS---HHHHHGGG-TTSB-HHHHHHTB-TTS-B-SB----EEE-EEEEHHHHHHHT--S---BHHHHHHHHHHHHHTT-EEEE--TTSHHHHHHHHHHHGGG--HHHHHHHHHHT-TTSHHHHHHHHHHHHHHHTT-BPTTGGG--S---HHHHTTSEEEEE--TTGGGS-HHHHHTEEEE-BPBPTT-SSSS-EEEEE--SS-B-B-HHHHHTHHHHHHHHH---HHHHHHHHHHH----B--S---TTSHHHHHHHT--TTSEEE--GGGTS-HHHHHHHHHHHHHHHSTT--HHHHHHHHHHTT---/-EEEEEES-SSSSTTHHHHHHHHHHHHHHSTT-EEEEEE-SSSHHHHHHHHHHTT---SB----SHHHHTHHHHTSS---HHHHTTTT-GGGB-HHHHHHTB-TTS-B-SB----EEE-EEEEHHHHHHTT--S---BHHHHHHHHHHHHHTT-EEEE--TTSHHHHHHHHHHHGGG--HHHHHHHHHHT-TTSHHHHHHHHHHHHHHHTT-BPTTGGG--S---HHHHTTSEEEEE--TTGGGS-HHHHTTEEEE-B-BPTT-SSSS-EEEEE--SS-B-B-HHHHTTHHHHHHHHH---HHHHHHIIIII----B--S---TTSHHHHHHHT-GGGSEEE---GGGS-HHHHHHHHHHHHHHTSTT--HHHHHHHHHHTTTT--

CATH classification: 3.40.190.10 (+1 more: 3.40.190.10)

InterPro domains:
  IPR006059 Bacterial-type extracellular solute-binding protein [PF01547] (56-347)
  IPR006311 Twin-arginine translocation pathway, signal sequence [PS51318] (1-35)
  IPR050490 Bacterial solute-binding protein 1 [PTHR43649] (10-370)